Protein 5TF4 (pdb70)

Solvent-accessible surface area: 55048 Å² total; per-residue (Å²): 115,40,41,34,3,89,21,40,33,0,0,0,0,28,5,15,32,84,156,9,34,1,10,0,1,0,66,19,0,26,84,1,38,7,50,0,0,0,4,19,104,25,135,78,43,58,74,89,0,79,79,21,1,74,122,14,90,17,44,40,14,20,73,8,38,12,70,61,75,70,11,10,57,53,3,0,80,51,0,92,95,115,21,50,27,0,22,2,0,0,1,20,32,35,91,17,51,56,83,40,11,52,61,79,0,0,82,2,47,78,82,8,0,41,89,0,0,13,20,0,0,25,0,0,1,15,0,0,88,71,0,5,180,25,16,27,55,28,3,2,0,0,1,18,6,29,10,0,12,51,23,6,1,20,19,15,6,1,18,0,0,0,16,12,0,0,20,4,0,0,48,7,0,0,37,24,0,0,53,89,9,1,4,0,1,0,0,1,8,7,11,22,57,22,99,79,21,76,28,22,21,105,22,79,82,8,44,29,14,4,83,70,11,0,1,2,95,63,41,7,55,15,70,20,0,0,24,1,0,2,0,0,10,1,53,15,0,52,1,0,2,3,6,27,0,23,0,8,0,0,9,10,2,20,7,11,32,29,51,100,15,75,102,75,114,39,39,29,2,182,52,68,77,0,0,0,1,27,5,13,25,81,142,10,31,1,18,0,1,0,71,19,0,30,84,2,35,9,79,3,0,0,4,24,105,22,131,78,45,61,75,91,0,65,64,27,0,120,130,20,194,19,59,44,12,18,74,7,35,15,72,61,62,75,12,2,70,54,3,9,78,53,0,92,192,114,28,45,56,2,46,1,0,0,1,20,34,33,105,11,51,132,127,42,10,50,60,69,0,2,67,12,42,67,78,4,0,44,90,0,0,18,26,0,0,13,0,0,0,5,0,0,58,53,0,15,78,13,1,80,153,12,18,3,1,0,1,18,5,27,8,0,10,46,25,6,0,37,22,14,6,1,14,0,0,0,20,11,0,0,20,5,0,0,41,6,0,0,32,22,0,0,68,92,96,0,15,0,0,0,0,2,8,6,10,21,55,18,96,79,21,70,23,20,18,88,19,172,46,5,37,58,22,4,64,127,5,0,0,2,76,62,41,7,56,16,71,21,0,0,22,0,0,2,0,0,10,2,83,13,0,78,1,0,3,0,6,24,0,26,0,9,0,0,8,9,1,20,5,14,84,21,136,116,40,40,28,2,178,46,75,81,0,0,0,1,26,5,22,39,64,146,9,32,1,11,0,1,0,66,20,1,28,85,1,33,10,75,2,0,0,5,25,108,24,88,94,69,77,74,37,0,84,79,20,2,72,126,18,96,15,50,44,10,18,73,7,33,16,73,64,61,71,10,2,74,55,3,9,91,55,0,86,171,123,25,37,118,3,48,1,0,0,1,22,33,33,103,14,55,59,84,46,11,55,54,71,1,0,65,11,48,71,82,9,0,32,90,0,0,12,19,0,0,13,0,0,0,4,0,0,44,43,0,7,154,7,1,77,109,13,17,4,0,0,1,19,6,31,10,0,10,45,25,11,2,21,16,14,7,0,21,0,0,0,17,11,0,0,18,7,0,0,53,6,0,0,35,27,0,0,67,86,87,0,16,0,0,0,0,2,7,7,12,19,64,22,65,83,18,76,34,24,22,73,27,78,47,6,42,98,26,4,63,132,7,0,0,3,66,60,40,5,57,16,70,20,0,1,22,1,0,2,0,0,9,2,87,12,0,77,2,0,2,1,6,25,0,24,0,10,1,0,10,7,0,21,7,12,69,9,110,113,86,51,36,30,2,182,62,66,82,0,0,0,0,29,5,22,52,102,34,10,33,1,8,0,1,0,63,19,1,30,64,1,37,10,81,3,0,0,4,29,107,24,128,93,70,56,74,36,0,77,80,20,1,75,124,14,92,16,64,46,9,19,74,6,33,14,74,61,60,73,10,2,63,50,3,9,87,59,0,94,93,62,27,42,55,2,48,1,0,0,1,20,35,36,101,13,57,153,84,42,11,52,61,80,1,0,81,3,45,72,75,8,0,30,99,0,0,14,24,0,0,22,1,0,2,4,0,0,91,64,0,12,80,8,1,75,143,15,17,3,0,0,1,18,5,30,9,0,12,52,23,4,0,22,17,14,5,0,15,0,0,0,19,12,0,0,19,4,0,0,48,7,0,0,35,23,0,0,67,88,94,0,15,0,1,0,0,1,8,6,10,21,64,21,69,81,21,74,19,19,21,109,18,203,46,7,34,84,11,4,66,83,12,0,2,1,122,9,33,7,39,15,62,5,0,0,24,1,0,3,0,0,8,2,87,12,0,78,2,0,3,3,6,29,0,24,0,9,1,0,14,8,2,27,8,10,4,48,39,131,17,64,111,42,112,117,140,149,111,96,37,61,4,97,19,57,18,0,0,0,0,26,1,24,30,100,36,12,34,1,10,0,1,0,65,20,1,27,76,1,39,7,63,0,0,0,6,29,104,25,131,78,34,82,75,106,0,44,82,20,2,75,124,17,83,20,58,50,7,20,76,8,37,11,71,63,89,71,10,10,63,52,2,0,74,57,0,57,71,65,28,45,36,0,11,2,0,0,1,23,31,43,105,14,50,83,155,45,55,43,59,155,92,104,91,34,46,143,82,9,66,118,96,0,39,55,18,0,16,118,0,0,48,15,0,4,153,59,0,49,84,12,11,18,28,32,4,3,2,0,1,17,6,29,9,10,21,70,28,77,6,32,24,46,21,1,16,8,62,0,20,45,36,0,19,46,22,0,100,166,17,7,120,97,10,26,68,43,52,1,18,0,1,0,0,2,8,6,12,26,154,45,78,138,115,74,16,18,30,87,6,5,60,82,4,0,59,108,134,104,39,10,57,17,82,62,0,1,89,26,0,12,80,1,10,2,71,106,1,153,112,40,68,15,84,27,63,62,19,11,9,22,11,16,79,27,5,9,12,24,55,141,13,70,79,35,47,120,62,143,89,79,1,180,52,74,85,0,0,0,1,28,5,16,36,106,34,9,32,0,11,0,1,0,73,20,1,30,104,8,42,10,86,0,0,0,5,49,102,25,90,72,51,15,72,95,0,100,70,16,2,74,125,20,87,24,78,47,10,20,70,8,34,14,73,63,68,70,9,2,64,52,2,10,96,50,0,104,97,60,34,47,70,0,17,1,0,0,1,21,34,34,119,10,58,61,85,43,12,52,61,154,92,104,91,34,44,141,85,8,64,117,96,0,40,61,18,0,15,120,0,0,47,4,0,3,148,55,0,38,87,14,3,46,117,15,16,2,0,0,1,19,5,25,9,10,20,72,30,88,4,30,19,15,25,0,14,8,62,0,19,43,33,0,18,46,20,0,113,170,18,9,120,95,12,23,118,85,144,0,26,0,0,0,0,2,8,8,12,21,61,18,65,82,20,74,33,24,24,76,22,195,43,4,31,86,16,4,44,154,21,2,61,108,192,103,31,12,57,16,79,58,0,0,87,24,0,24,81,1,9,2,84,105,1,164,109,39,67,18,84,28,63,61,17,12,8,23,9,16,76,34,8,7,21,68,8,128,44,156

CATH classification: 3.40.50.720

Foldseek 3Di:
DQLQQAPAEAEEEDDQACQALSLLQLQLNLVNHYAYEYEAADPVSVVRVQVSCVVSVHHYQYHDDLVDLVRLLSSVVSCCVPPVAHQEYEAEWFDADLVQLADDLVPDDPVRLVVRLRGLAVSLVSNCVSRVVRYAQQGEYEYEAALLLVPPDHSCRSVNVNRVNRLVVQQVVQVVCVVSLYAGEYEHFADGDDDRCVSRPPSVVSQCQLLQAQQQNHFDGSNQSSVVVSCRRGCVCSVDHSYHHYPTSRNSVDDDGDPPGDDD/DQLLQAPAEEEEEDDQACQALSNLLLVLNLVNHYAYEYEAADDNSCVHVVVSCVVSPHHHQYHDDLVDLVRLVSSLVSCCVVPVAHAEYEAEWFDFDLVQLADDLVPDDPVRLVVRLRGLAVSLVSNVVSNLNRQQQEHEYEYEAALLLVPPDRSCRSSNVNRVNRLVVQQVVQVVCVVSLHAGEYEHFADGDDPRQVSRPPSVVSQCQLLQAQQQNHFDGSNQSSVVVSCRRGCVCSVDHSYHHYPTSRNSPDDDGDD/DQLQQAPAEEEEEDDQACQALSNLQLVLNLVNHYAYEYEAADDVSVVHVVVSCVVSVHYYQYHDDLVDLVRLVRSLVSCCVVPVAHAEYEAEWFDFDLVQLADDLVPDDPVRLVVRLCGLAVSLVSNVVSNLVRALQAHEYEYEAACLLVPPDRSCRSSNVNRVNNLVVQQVVQVVCVVSLHAGEYEHFADGDDDRSVSNPPSVVSQCQLLCAQQQNHFDGSNQSSVVVSCRRGCVCSVDHSYYHYPTSRNSVDDDGDDD/DQQLQAPAEEEEEDDQACQALSLLLLVLNLVNHYAYEYEAADDNSVVHVVVSCVVSVYYYQYHDDLVDLVRLVSSLVSCCVVPVAHAEYEAEWFDFDLVQLADDLVPDDPVRLVVRLRGLAVSLVSNCVSNVSRQQQAHEYEYEAACLLPPPDRSCRSSNVNRVNNLVVQQVVQVVCVVSLYAGEYEHFADGDDPRCVSRPPSVVSQVCLLQAQQQNHFDGSNQSSVVVSCRRGCVCSVDHSYHHYHGSRNSVDDDGDPPGDDDDDDD/DQQLQAPAEEEEEDDQACQALSLLQLVLNLVNHYAYEYEAADPNSCVRVVVSCVVSVHYYQYHDDLVPLVRLLRSLVSCCVVPVAHQEYEAEWFDADLVQLADDLVPDDPVRLVVRLRGLAVSLVSNCVSRVSRYAQLHEYEYEAALLLVPPDRSCRSSNVNRVNNLVVQQVVQVVCVVSLYAGEYEHAADGPDDVPVVSQLQ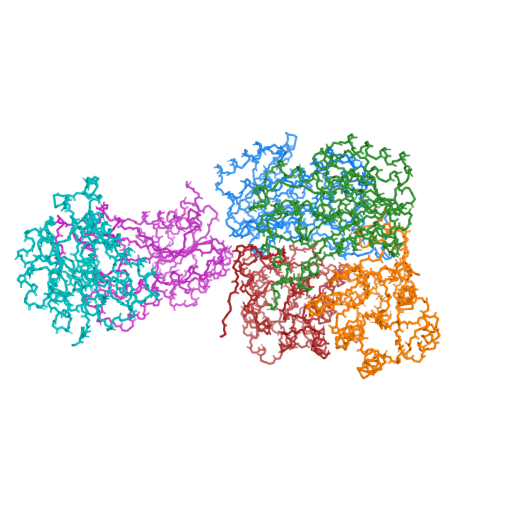LLQAQQQNHFDGSNQSSVVVSCRGGCVCSVDHSYHHYHTSRNSPDDDRDPPRDPDDDDD/DQQAPAEEEEEDDQACQALSLLQLVLNLVVHYAYEYEAADDNSVVHVVVSCVVSVHHHQYHDDLVDLVSLVSSLVSCCVVPVAHAEYEAEWFDFPLVQLADDLVPDDPVRLVVRLRGLAVSLVSNCVSNCSRYLCAHEYEYEAACLLVPPDHSCRSSNVSRVNRLVVQQVVQVVCVVSLYAGEYEHFQDGDDPRCVSRVPSVVSQVVLCCAQQQNHFDGSNQSSVVVSCRGGCVCSVDHSYHHYPTSRRSPDDDGDDDDD

Nearest PDB structures (foldseek):
  5tf4-assembly1_C  TM=9.999E-01  e=3.123E-53  Bartonella henselae
  2pd4-assembly1_D  TM=9.830E-01  e=1.944E-38  Helicobacter pylori
  3k31-assembly1_A  TM=9.680E-01  e=5.821E-39  Anaplasma phagocytophilum str. HZ
  8jfn-assembly1_A-4  TM=9.846E-01  e=1.809E-37  Helicobacter pylori
  8jfm-assembly2_E  TM=9.827E-01  e=1.809E-37  Helicobacter pylori

Structure (mmCIF, N/CA/C/O backbone):
data_5TF4
#
_entry.id   5TF4
#
_cell.length_a   122.440
_cell.length_b   76.860
_cell.length_c   171.600
_cell.angle_alpha   90.000
_cell.angle_beta   107.730
_cell.angle_gamma   90.000
#
_symmetry.space_group_name_H-M   'C 1 2 1'
#
loop_
_entity.id
_entity.type
_entity.pdbx_description
1 polymer 'Enoyl-[acyl-carrier-protein] reductase [NADH]'
2 non-polymer NICOTINAMIDE-ADENINE-DINUCLEOTIDE
3 non-polymer GLYCEROL
4 water water
#
loop_
_atom_site.group_PDB
_atom_site.id
_atom_site.type_symbol
_atom_site.label_atom_id
_atom_site.label_alt_id
_atom_site.label_comp_id
_atom_site.label_asym_id
_atom_site.label_entity_id
_atom_site.label_seq_id
_atom_site.pdbx_PDB_ins_code
_atom_site.Cartn_x
_atom_site.Cartn_y
_atom_site.Cartn_z
_atom_site.occupancy
_atom_site.B_iso_or_equiv
_atom_site.auth_seq_id
_atom_site.auth_comp_id
_atom_site.auth_asym_id
_atom_site.auth_atom_id
_atom_site.pdbx_PDB_model_num
ATOM 1 N N . GLY A 1 6 ? -24.946 24.863 37.902 1.00 64.65 4 GLY A N 1
ATOM 2 C CA . GLY A 1 6 ? -23.955 23.810 38.041 1.00 60.47 4 GLY A CA 1
ATOM 3 C C . GLY A 1 6 ? -22.666 24.073 37.278 1.00 59.86 4 GLY A C 1
ATOM 4 O O . GLY A 1 6 ? -22.641 24.874 36.339 1.00 59.70 4 GLY A O 1
ATOM 5 N N . ASN A 1 7 ? -21.586 23.399 37.679 1.00 54.59 5 ASN A N 1
ATOM 6 C CA . ASN A 1 7 ? -20.288 23.600 37.045 1.00 52.89 5 ASN A CA 1
ATOM 7 C C . ASN A 1 7 ? -20.040 22.662 35.867 1.00 50.68 5 ASN A C 1
ATOM 8 O O . ASN A 1 7 ? -19.011 22.807 35.194 1.00 46.29 5 ASN A O 1
ATOM 13 N N . GLY A 1 8 ? -20.943 21.706 35.617 1.00 45.45 6 GLY A N 1
ATOM 14 C CA . GLY A 1 8 ? -20.864 20.834 34.455 1.00 37.75 6 GLY A CA 1
ATOM 15 C C . GLY A 1 8 ? -19.662 19.917 34.414 1.00 31.46 6 GLY A C 1
ATOM 16 O O . GLY A 1 8 ? -19.360 19.353 33.358 1.00 31.22 6 GLY A O 1
ATOM 17 N N . LEU A 1 9 ? -18.971 19.734 35.544 1.00 30.66 7 LEU A N 1
ATOM 18 C CA . LEU A 1 9 ? -17.713 18.992 35.538 1.00 30.63 7 LEU A CA 1
ATOM 19 C C . LEU A 1 9 ? -17.892 17.509 35.226 1.00 31.48 7 LEU A C 1
ATOM 20 O O . LEU A 1 9 ? -16.928 16.864 34.797 1.00 32.96 7 LEU A O 1
ATOM 25 N N . LEU A 1 10 ? -19.083 16.949 35.442 1.00 27.06 8 LEU A N 1
ATOM 26 C CA . LEU A 1 10 ? -19.357 15.561 35.084 1.00 27.25 8 LEU A CA 1
ATOM 27 C C . LEU A 1 10 ? -20.504 15.460 34.081 1.00 26.52 8 LEU A C 1
ATOM 28 O O . LEU A 1 10 ? -21.282 14.500 34.110 1.00 29.84 8 LEU A O 1
ATOM 33 N N . TYR A 1 11 ? -20.616 16.427 33.173 1.00 27.13 9 TYR A N 1
ATOM 34 C CA . TYR A 1 11 ? -21.712 16.393 32.205 1.00 29.69 9 TYR A CA 1
ATOM 35 C C . TYR A 1 11 ? -21.705 15.088 31.418 1.00 34.89 9 TYR A C 1
ATOM 36 O O . TYR A 1 11 ? -20.655 14.625 30.966 1.00 25.87 9 TYR A O 1
ATOM 45 N N . GLY A 1 12 ? -22.888 14.498 31.248 1.00 26.66 10 GLY A N 1
ATOM 46 C CA . GLY A 1 12 ? -23.023 13.269 30.486 1.00 35.20 10 GLY A CA 1
ATOM 47 C C . GLY A 1 12 ? -22.301 12.051 31.038 1.00 35.05 10 GLY A C 1
ATOM 48 O O . GLY A 1 12 ? -22.257 11.012 30.372 1.00 38.85 10 GLY A O 1
ATOM 49 N N . LYS A 1 13 ? -21.738 12.147 32.241 1.00 30.96 11 LYS A N 1
ATOM 50 C CA . LYS A 1 13 ? -21.021 11.031 32.843 1.00 27.21 11 LYS A CA 1
ATOM 51 C C . LYS A 1 13 ? -21.979 10.170 33.656 1.00 30.70 11 LYS A C 1
ATOM 52 O O . LYS A 1 13 ? -22.997 10.651 34.164 1.00 32.13 11 LYS A O 1
ATOM 58 N N . ARG A 1 14 ? -21.644 8.882 33.765 1.00 28.06 12 ARG A N 1
ATOM 59 C CA . ARG A 1 14 ? -22.457 7.904 34.487 1.00 26.79 12 ARG A CA 1
ATOM 60 C C . ARG A 1 14 ? -21.558 7.122 35.441 1.00 29.07 12 ARG A C 1
ATOM 61 O O . ARG A 1 14 ? -20.549 6.545 35.021 1.00 28.70 12 ARG A O 1
ATOM 69 N N . GLY A 1 15 ? -21.913 7.102 36.722 1.00 25.90 13 GLY A N 1
ATOM 70 C CA . GLY A 1 15 ? -21.043 6.515 37.718 1.00 26.37 13 GLY A CA 1
ATOM 71 C C . GLY A 1 15 ? -21.804 5.709 38.752 1.00 28.83 13 GLY A C 1
ATOM 72 O O . GLY A 1 15 ? -23.008 5.883 38.955 1.00 27.07 13 GLY A O 1
ATOM 73 N N . LEU A 1 16 ? -21.051 4.858 39.449 1.00 28.25 14 LEU A N 1
ATOM 74 C CA . LEU A 1 16 ? -21.598 3.900 40.402 1.00 21.75 14 LEU A CA 1
ATOM 75 C C . LEU A 1 16 ? -21.034 4.188 41.789 1.00 27.89 14 LEU A C 1
ATOM 76 O O . LEU A 1 16 ? -19.812 4.277 41.957 1.00 23.89 14 LEU A O 1
ATOM 81 N N . ILE A 1 17 ? -21.916 4.323 42.777 1.00 25.72 15 ILE A N 1
ATOM 82 C CA . ILE A 1 17 ? -21.527 4.654 44.148 1.00 26.49 15 ILE A CA 1
ATOM 83 C C . ILE A 1 17 ? -21.937 3.508 45.059 1.00 24.74 15 ILE A C 1
ATOM 84 O O . ILE A 1 17 ? -23.119 3.164 45.129 1.00 25.29 15 ILE A O 1
ATOM 89 N N . LEU A 1 18 ? -20.970 2.908 45.752 1.00 22.88 16 LEU A N 1
ATOM 90 C CA . LEU A 1 18 ? -21.269 1.885 46.749 1.00 22.37 16 LEU A CA 1
ATOM 91 C C . LEU A 1 18 ? -20.898 2.398 48.133 1.00 27.68 16 LEU A C 1
ATOM 92 O O . LEU A 1 18 ? -19.777 2.872 48.338 1.00 26.67 16 LEU A O 1
ATOM 97 N N . GLY A 1 19 ? -21.831 2.291 49.078 1.00 26.88 17 GLY A N 1
ATOM 98 C CA . GLY A 1 19 ? -21.551 2.691 50.444 1.00 26.25 17 GLY A CA 1
ATOM 99 C C . GLY A 1 19 ? -22.458 3.776 50.961 1.00 27.90 17 GLY A C 1
ATOM 100 O O . GLY A 1 19 ? -22.234 4.292 52.063 1.00 28.43 17 GLY A O 1
ATOM 101 N N . LEU A 1 20 ? -23.480 4.156 50.185 1.00 24.96 18 LEU A N 1
ATOM 102 C CA . LEU A 1 20 ? -24.477 5.086 50.701 1.00 30.06 18 LEU A CA 1
ATOM 103 C C . LEU A 1 20 ? -25.291 4.396 51.785 1.00 33.61 18 LEU A C 1
ATOM 104 O O . LEU A 1 20 ? -25.885 3.340 51.545 1.00 36.14 18 LEU A O 1
ATOM 109 N N . ALA A 1 21 ? -25.302 4.972 52.982 1.00 28.23 19 ALA A N 1
ATOM 110 C CA . ALA A 1 21 ? -26.078 4.419 54.084 1.00 32.25 19 ALA A CA 1
ATOM 111 C C . ALA A 1 21 ? -27.197 5.334 54.552 1.00 35.74 19 ALA A C 1
ATOM 112 O O . ALA A 1 21 ? -28.317 4.863 54.775 1.00 36.58 19 ALA A O 1
ATOM 114 N N . ASN A 1 22 ? -26.924 6.627 54.715 1.00 32.63 20 ASN A N 1
ATOM 115 C CA . ASN A 1 22 ? -27.928 7.613 55.114 1.00 33.00 20 ASN A CA 1
ATOM 116 C C . ASN A 1 22 ? -27.443 8.977 54.635 1.00 29.51 20 ASN A C 1
ATOM 117 O O . ASN A 1 22 ? -26.436 9.077 53.926 1.00 30.10 20 ASN A O 1
ATOM 122 N N . ASN A 1 23 ? -28.148 10.036 55.025 1.00 30.00 21 ASN A N 1
ATOM 123 C CA . ASN A 1 23 ? -27.780 11.374 54.568 1.00 37.93 21 ASN A CA 1
ATOM 124 C C . ASN A 1 23 ? -26.604 11.981 55.349 1.00 36.63 21 ASN A C 1
ATOM 125 O O . ASN A 1 23 ? -26.309 13.167 55.164 1.00 30.32 21 ASN A O 1
ATOM 130 N N . ARG A 1 24 ? -25.937 11.209 56.212 1.00 38.08 22 ARG A N 1
ATOM 131 C CA . ARG A 1 24 ? -24.684 11.627 56.836 1.00 31.96 22 ARG A CA 1
ATOM 132 C C . ARG A 1 24 ? -23.462 10.956 56.222 1.00 33.24 22 ARG A C 1
ATOM 133 O O . ARG A 1 24 ? -22.338 11.332 56.572 1.00 34.26 22 ARG A O 1
ATOM 141 N N . SER A 1 25 ? -23.664 9.975 55.335 1.00 30.53 23 SER A N 1
ATOM 142 C CA . SER A 1 25 ? -22.588 9.216 54.691 1.00 28.18 23 SER A CA 1
ATOM 143 C C . SER A 1 25 ? -21.647 10.121 53.901 1.00 31.24 23 SER A C 1
ATOM 144 O O . SER A 1 25 ? -22.079 11.070 53.241 1.00 34.67 23 SER A O 1
ATOM 147 N N . ILE A 1 26 ? -20.345 9.818 53.944 1.00 28.34 24 ILE A N 1
ATOM 148 C CA . ILE A 1 26 ? -19.433 10.476 53.010 1.00 24.65 24 ILE A CA 1
ATOM 149 C C . ILE A 1 26 ? -19.917 10.261 51.581 1.00 25.38 24 ILE A C 1
ATOM 150 O O . ILE A 1 26 ? -19.862 11.170 50.738 1.00 23.59 24 ILE A O 1
ATOM 155 N N . ALA A 1 27 ? -20.427 9.061 51.299 1.00 24.26 25 ALA A N 1
ATOM 156 C CA . ALA A 1 27 ? -20.995 8.769 49.989 1.00 28.79 25 ALA A CA 1
ATOM 157 C C . ALA A 1 27 ? -22.128 9.727 49.621 1.00 28.96 25 ALA A C 1
ATOM 158 O O . ALA A 1 27 ? -22.310 10.033 48.437 1.00 26.06 25 ALA A O 1
ATOM 160 N N . TRP A 1 28 ? -22.902 10.211 50.601 1.00 28.63 26 TRP A N 1
ATOM 161 C CA . TRP A 1 28 ? -23.964 11.158 50.261 1.00 27.63 26 TRP A CA 1
ATOM 162 C C . TRP A 1 28 ? -23.382 12.509 49.857 1.00 30.95 26 TRP A C 1
ATOM 163 O O . TRP A 1 28 ? -23.836 13.115 48.880 1.00 29.07 26 TRP A O 1
ATOM 174 N N . GLY A 1 29 ? -22.358 12.986 50.572 1.00 22.06 27 GLY A N 1
ATOM 175 C CA . GLY A 1 29 ? -21.672 14.195 50.130 1.00 21.40 27 GLY A CA 1
ATOM 176 C C . GLY A 1 29 ? -21.178 14.097 48.696 1.00 28.94 27 GLY A C 1
ATOM 177 O O . GLY A 1 29 ? -21.338 15.033 47.905 1.00 27.69 27 GLY A O 1
ATOM 178 N N . ILE A 1 30 ? -20.585 12.952 48.340 1.00 24.60 28 ILE A N 1
ATOM 179 C CA . ILE A 1 30 ? -20.066 12.747 46.993 1.00 25.97 28 ILE A CA 1
ATOM 180 C C . ILE A 1 30 ? -21.207 12.721 45.983 1.00 23.65 28 ILE A C 1
ATOM 181 O O . ILE A 1 30 ? -21.109 13.311 44.899 1.00 23.97 28 ILE A O 1
ATOM 186 N N . ALA A 1 31 ? -22.305 12.042 46.323 1.00 20.12 29 ALA A N 1
ATOM 187 C CA . ALA A 1 31 ? -23.440 11.930 45.410 1.00 24.21 29 ALA A CA 1
ATOM 188 C C . ALA A 1 31 ? -24.037 13.294 45.091 1.00 29.11 29 ALA A C 1
ATOM 189 O O . ALA A 1 31 ? -24.313 13.601 43.923 1.00 27.94 29 ALA A O 1
ATOM 191 N N . LYS A 1 32 ? -24.250 14.131 46.115 1.00 24.78 30 LYS A N 1
ATOM 192 C CA . LYS A 1 32 ? -24.849 15.448 45.881 1.00 28.89 30 LYS A CA 1
ATOM 193 C C . LYS A 1 32 ? -23.979 16.278 44.946 1.00 25.00 30 LYS A C 1
ATOM 194 O O . LYS A 1 32 ? -24.463 16.879 43.980 1.00 27.44 30 LYS A O 1
ATOM 200 N N . THR A 1 33 ? -22.681 16.306 45.218 1.00 20.49 31 THR A N 1
ATOM 201 C CA . THR A 1 33 ? -21.758 17.098 44.421 1.00 28.96 31 THR A CA 1
ATOM 202 C C . THR A 1 33 ? -21.681 16.580 42.992 1.00 28.56 31 THR A C 1
ATOM 203 O O . THR A 1 33 ? -21.761 17.352 42.030 1.00 30.37 31 THR A O 1
ATOM 207 N N . ALA A 1 34 ? -21.494 15.271 42.837 1.00 23.75 32 ALA A N 1
ATOM 208 C CA . ALA A 1 34 ? -21.330 14.709 41.505 1.00 27.42 32 ALA A CA 1
ATOM 209 C C . ALA A 1 34 ? -22.586 14.912 40.683 1.00 24.02 32 ALA A C 1
ATOM 210 O O . ALA A 1 34 ? -22.512 15.229 39.490 1.00 26.24 32 ALA A O 1
ATOM 212 N N . SER A 1 35 ? -23.752 14.756 41.314 1.00 24.19 33 SER A N 1
ATOM 213 C CA . SER A 1 35 ? -25.016 14.947 40.612 1.00 31.12 33 SER A CA 1
ATOM 214 C C . SER A 1 35 ? -25.196 16.398 40.169 1.00 30.99 33 SER A C 1
ATOM 215 O O . SER A 1 35 ? -25.607 16.655 39.031 1.00 26.07 33 SER A O 1
ATOM 218 N N . SER A 1 36 ? -24.880 17.358 41.047 1.00 26.69 34 SER A N 1
ATOM 219 C CA . SER A 1 36 ? -24.959 18.767 40.667 1.00 27.69 34 SER A CA 1
ATOM 220 C C . SER A 1 36 ? -24.023 19.077 39.515 1.00 29.49 34 SER A C 1
ATOM 221 O O . SER A 1 36 ? -24.294 19.989 38.726 1.00 27.12 34 SER A O 1
ATOM 224 N N . ALA A 1 37 ? -22.911 18.347 39.419 1.00 22.00 35 ALA A N 1
ATOM 225 C CA . ALA A 1 37 ? -21.944 18.523 38.345 1.00 26.35 35 ALA A CA 1
ATOM 226 C C . ALA A 1 37 ? -22.388 17.865 37.046 1.00 27.23 35 ALA A C 1
ATOM 227 O O . ALA A 1 37 ? -21.686 17.998 36.037 1.00 29.84 35 ALA A O 1
ATOM 229 N N . GLY A 1 38 ? -23.512 17.154 37.052 1.00 23.45 36 GLY A N 1
ATOM 230 C CA . GLY A 1 38 ? -24.089 16.576 35.843 1.00 29.71 36 GLY A CA 1
ATOM 231 C C . GLY A 1 38 ? -24.131 15.057 35.795 1.00 29.93 36 GLY A C 1
ATOM 232 O O . GLY A 1 38 ? -24.706 14.509 34.846 1.00 30.49 36 GLY A O 1
ATOM 233 N N . ALA A 1 39 ? -23.571 14.331 36.763 1.00 22.53 37 ALA A N 1
ATOM 234 C CA . ALA A 1 39 ? -23.476 12.880 36.660 1.00 21.64 37 ALA A CA 1
ATOM 235 C C . ALA A 1 39 ? -24.818 12.205 36.906 1.00 27.03 37 ALA A C 1
ATOM 236 O O . ALA A 1 39 ? -25.607 12.640 37.748 1.00 31.36 37 ALA A O 1
ATOM 238 N N . GLU A 1 40 ? -25.070 11.127 36.166 1.00 26.72 38 GLU A N 1
ATOM 239 C CA . GLU A 1 40 ? -26.142 10.191 36.478 1.00 32.51 38 GLU A CA 1
ATOM 240 C C . GLU A 1 40 ? -25.565 9.082 37.346 1.00 32.07 38 GLU A C 1
ATOM 241 O O . GLU A 1 40 ? -24.537 8.495 37.001 1.00 31.18 38 GLU A O 1
ATOM 247 N N . LEU A 1 41 ? -26.218 8.793 38.469 1.00 29.68 39 LEU A N 1
ATOM 248 C CA . LEU A 1 41 ? -25.629 7.962 39.516 1.00 27.41 39 LEU A CA 1
ATOM 249 C C . LEU A 1 41 ? -26.446 6.695 39.737 1.00 28.85 39 LEU A C 1
ATOM 250 O O . LEU A 1 41 ? -27.676 6.753 39.829 1.00 34.74 39 LEU A O 1
ATOM 255 N N . ALA A 1 42 ? -25.761 5.556 39.809 1.00 27.86 40 ALA A N 1
ATOM 256 C CA . ALA A 1 42 ? -26.339 4.300 40.273 1.00 24.71 40 ALA A CA 1
ATOM 257 C C . ALA A 1 42 ? -25.834 4.012 41.686 1.00 29.12 40 ALA A C 1
ATOM 258 O O . ALA A 1 42 ? -24.654 4.220 41.985 1.00 32.64 40 ALA A O 1
ATOM 260 N N . PHE A 1 43 ? -26.729 3.543 42.555 1.00 26.45 41 PHE A N 1
ATOM 261 C CA . PHE A 1 43 ? -26.406 3.233 43.944 1.00 33.56 41 PHE A CA 1
ATOM 262 C C . PHE A 1 43 ? -26.684 1.769 44.259 1.00 33.45 41 PHE A C 1
ATOM 263 O O . PHE A 1 43 ? -27.711 1.224 43.850 1.00 30.52 41 PHE A O 1
ATOM 271 N N . THR A 1 44 ? -25.791 1.143 45.017 1.00 30.84 42 THR A N 1
ATOM 272 C CA . THR A 1 44 ? -26.103 -0.131 45.650 1.00 28.97 42 THR A CA 1
ATOM 273 C C . THR A 1 44 ? -26.526 0.104 47.102 1.00 32.52 42 THR A C 1
ATOM 274 O O . THR A 1 44 ? -26.438 1.217 47.632 1.00 26.41 42 THR A O 1
ATOM 278 N N . TYR A 1 45 ? -27.000 -0.965 47.743 1.00 29.23 43 TYR A N 1
ATOM 279 C CA . TYR A 1 45 ? -27.378 -0.930 49.150 1.00 32.90 43 TYR A CA 1
ATOM 280 C C . TYR A 1 45 ? -27.039 -2.277 49.771 1.00 36.38 43 TYR A C 1
ATOM 281 O O . TYR A 1 45 ? -27.009 -3.297 49.079 1.00 32.50 43 TYR A O 1
ATOM 290 N N . GLN A 1 46 ? -26.758 -2.272 51.075 1.00 40.53 44 GLN A N 1
ATOM 291 C CA . GLN A 1 46 ? -26.312 -3.472 51.787 1.00 37.02 44 GLN A CA 1
ATOM 292 C C . GLN A 1 46 ? -27.459 -3.975 52.663 1.00 43.45 44 GLN A C 1
ATOM 293 O O . GLN A 1 46 ? -27.587 -3.583 53.821 1.00 48.04 44 GLN A O 1
ATOM 299 N N . GLY A 1 47 ? -28.283 -4.856 52.117 1.00 47.91 45 GLY A N 1
ATOM 300 C CA . GLY A 1 47 ? -29.345 -5.421 52.946 1.00 45.60 45 GLY A CA 1
ATOM 301 C C . GLY A 1 47 ? -30.606 -4.579 52.938 1.00 46.64 45 GLY A C 1
ATOM 302 O O . GLY A 1 47 ? -30.577 -3.361 52.768 1.00 44.80 45 GLY A O 1
ATOM 303 N N . GLU A 1 48 ? -31.743 -5.251 53.162 1.00 61.61 46 GLU A N 1
ATOM 304 C CA . GLU A 1 48 ? -33.045 -4.645 52.880 1.00 61.19 46 GLU A CA 1
ATOM 305 C C . GLU A 1 48 ? -33.288 -3.392 53.708 1.00 61.15 46 GLU A C 1
ATOM 306 O O . GLU A 1 48 ? -33.983 -2.476 53.253 1.00 65.68 46 GLU A O 1
ATOM 312 N N . ALA A 1 49 ? -32.732 -3.329 54.918 1.00 61.45 47 ALA A N 1
ATOM 313 C CA . ALA A 1 49 ? -32.895 -2.140 55.750 1.00 67.08 47 ALA A CA 1
ATOM 314 C C . ALA A 1 49 ? -32.329 -0.906 55.059 1.00 73.47 47 ALA A C 1
ATOM 315 O O . ALA A 1 49 ? -33.028 0.099 54.877 1.00 82.45 47 ALA A O 1
ATOM 317 N N . MET A 1 50 ? -31.055 -0.972 54.659 1.00 66.34 48 MET A N 1
ATOM 318 C CA . MET A 1 50 ? -30.420 0.150 53.975 1.00 58.26 48 MET A CA 1
ATOM 319 C C . MET A 1 50 ? -31.248 0.630 52.792 1.00 53.75 48 MET A C 1
ATOM 320 O O . MET A 1 50 ? -31.200 1.815 52.442 1.00 49.33 48 MET A O 1
ATOM 325 N N . LYS A 1 51 ? -32.046 -0.264 52.192 1.00 51.59 49 LYS A N 1
ATOM 326 C CA . LYS A 1 51 ? -32.711 0.059 50.933 1.00 47.77 49 LYS A CA 1
ATOM 327 C C . LYS A 1 51 ? -33.702 1.203 51.103 1.00 44.48 49 LYS A C 1
ATOM 328 O O . LYS A 1 51 ? -33.734 2.137 50.292 1.00 43.05 49 LYS A O 1
ATOM 334 N N . LYS A 1 52 ? -34.522 1.150 52.152 1.00 51.57 50 LYS A N 1
ATOM 335 C CA . LYS A 1 52 ? -35.524 2.190 52.348 1.00 56.37 50 LYS A CA 1
ATOM 336 C C . LYS A 1 52 ? -34.890 3.547 52.604 1.00 52.12 50 LYS A C 1
ATOM 337 O O . LYS A 1 52 ? -35.524 4.575 52.350 1.00 53.87 50 LYS A O 1
ATOM 339 N N . ARG A 1 53 ? -33.650 3.578 53.090 1.00 50.75 51 ARG A N 1
ATOM 340 C CA . ARG A 1 53 ? -32.969 4.854 53.268 1.00 47.16 51 ARG A CA 1
ATOM 341 C C . ARG A 1 53 ? -32.281 5.316 51.990 1.00 41.56 51 ARG A C 1
ATOM 342 O O . ARG A 1 53 ? -32.222 6.521 51.727 1.00 38.49 51 ARG A O 1
ATOM 350 N N . VAL A 1 54 ? -31.780 4.382 51.179 1.00 38.19 52 VAL A N 1
ATOM 351 C CA . VAL A 1 54 ? -31.062 4.761 49.963 1.00 35.68 52 VAL A CA 1
ATOM 352 C C . VAL A 1 54 ? -32.031 5.244 48.887 1.00 36.45 52 VAL A C 1
ATOM 353 O O . VAL A 1 54 ? -31.742 6.206 48.160 1.00 35.07 52 VAL A O 1
ATOM 357 N N . GLU A 1 55 ? -33.202 4.606 48.781 1.00 39.08 53 GLU A N 1
ATOM 358 C CA . GLU A 1 55 ? -34.127 4.918 47.688 1.00 40.61 53 GLU A CA 1
ATOM 359 C C . GLU A 1 55 ? -34.527 6.388 47.626 1.00 40.37 53 GLU A C 1
ATOM 360 O O . GLU A 1 55 ? -34.378 6.995 46.550 1.00 42.87 53 GLU A O 1
ATOM 366 N N . PRO A 1 56 ? -35.026 7.020 48.693 1.00 43.14 54 PRO A N 1
ATOM 367 C CA . PRO A 1 56 ? -35.358 8.446 48.574 1.00 41.74 54 PRO A CA 1
ATOM 368 C C . PRO A 1 56 ? -34.138 9.325 48.361 1.00 45.38 54 PRO A C 1
ATOM 369 O O . PRO A 1 56 ? -34.263 10.393 47.750 1.00 38.41 54 PRO A O 1
ATOM 373 N N . LEU A 1 57 ? -32.960 8.921 48.846 1.00 36.66 55 LEU A N 1
ATOM 374 C CA . LEU A 1 57 ? -31.768 9.712 48.569 1.00 36.72 55 LEU A CA 1
ATOM 375 C C . LEU A 1 57 ? -31.383 9.600 47.103 1.00 37.41 55 LEU A C 1
ATOM 376 O O . LEU A 1 57 ? -31.023 10.598 46.471 1.00 36.91 55 LEU A O 1
ATOM 381 N N . ALA A 1 58 ? -31.461 8.391 46.545 1.00 34.38 56 ALA A N 1
ATOM 382 C CA . ALA A 1 58 ? -31.181 8.222 45.127 1.00 39.64 56 ALA A CA 1
ATOM 383 C C . ALA A 1 58 ? -32.171 9.013 44.276 1.00 42.03 56 ALA A C 1
ATOM 384 O O . ALA A 1 58 ? -31.778 9.655 43.295 1.00 42.48 56 ALA A O 1
ATOM 386 N N . GLU A 1 59 ? -33.456 9.003 44.646 1.00 43.69 57 GLU A N 1
ATOM 387 C CA . GLU A 1 59 ? -34.432 9.807 43.914 1.00 48.20 57 GLU A CA 1
ATOM 388 C C . GLU A 1 59 ? -34.094 11.294 43.981 1.00 47.31 57 GLU A C 1
ATOM 389 O O . GLU A 1 59 ? -34.293 12.018 42.999 1.00 38.25 57 GLU A O 1
ATOM 391 N N . GLU A 1 60 ? -33.543 11.755 45.109 1.00 38.28 58 GLU A N 1
ATOM 392 C CA . GLU A 1 60 ? -33.252 13.176 45.295 1.00 43.53 58 GLU A CA 1
ATOM 393 C C . GLU A 1 60 ? -32.168 13.685 44.342 1.00 39.79 58 GLU A C 1
ATOM 394 O O . GLU A 1 60 ? -32.151 14.878 44.013 1.00 38.40 58 GLU A O 1
ATOM 400 N N . VAL A 1 61 ? -31.255 12.828 43.896 1.00 32.45 59 VAL A N 1
ATOM 401 C CA . VAL A 1 61 ? -30.214 13.252 42.966 1.00 39.36 59 VAL A CA 1
ATOM 402 C C . VAL A 1 61 ? -30.539 12.832 41.531 1.00 41.05 59 VAL A C 1
ATOM 403 O O . VAL A 1 61 ? -29.665 12.864 40.664 1.00 41.97 59 VAL A O 1
ATOM 407 N N . LYS A 1 62 ? -31.787 12.450 41.265 1.00 45.26 60 LYS A N 1
ATOM 408 C CA . LYS A 1 62 ? -32.214 11.971 39.950 1.00 53.14 60 LYS A CA 1
ATOM 409 C C . LYS A 1 62 ? -31.349 10.802 39.469 1.00 55.20 60 LYS A C 1
ATOM 410 O O . LYS A 1 62 ? -31.156 10.607 38.266 1.00 52.10 60 LYS A O 1
ATOM 412 N N . GLY A 1 63 ? -30.803 10.032 40.409 1.00 48.85 61 GLY A N 1
ATOM 413 C CA . GLY A 1 63 ? -30.148 8.775 40.119 1.00 42.83 61 GLY A CA 1
ATOM 414 C C . GLY A 1 63 ? -31.105 7.615 40.281 1.00 39.33 61 GLY A C 1
ATOM 415 O O . GLY A 1 63 ? -32.328 7.784 40.288 1.00 41.44 61 GLY A O 1
ATOM 416 N N . PHE A 1 64 ? -30.546 6.415 40.424 1.00 32.92 62 PHE A N 1
ATOM 417 C CA . PHE A 1 64 ? -31.390 5.241 40.597 1.00 34.90 62 PHE A CA 1
ATOM 418 C C . PHE A 1 64 ? -30.659 4.191 41.424 1.00 40.62 62 PHE A C 1
ATOM 419 O O . PHE A 1 64 ? -29.443 4.258 41.636 1.00 33.65 62 PHE A O 1
ATOM 427 N N . VAL A 1 65 ? -31.426 3.217 41.903 1.00 38.66 63 VAL A N 1
ATOM 428 C CA . VAL A 1 65 ? -30.925 2.171 42.787 1.00 37.17 63 VAL A CA 1
ATOM 429 C C . VAL A 1 65 ? -30.636 0.945 41.935 1.00 32.52 63 VAL A C 1
ATOM 430 O O . VAL A 1 65 ? -31.559 0.347 41.382 1.00 36.98 63 VAL A O 1
ATOM 434 N N . CYS A 1 66 ? -29.365 0.545 41.829 1.00 33.72 64 CYS A N 1
ATOM 435 C CA A CYS A 1 66 ? -29.102 -0.556 40.912 0.61 41.31 64 CYS A CA 1
ATOM 436 C CA B CYS A 1 66 ? -28.962 -0.553 40.949 0.39 40.55 64 CYS A CA 1
ATOM 437 C C . CYS A 1 66 ? -29.202 -1.933 41.563 1.00 40.14 64 CYS A C 1
ATOM 438 O O . CYS A 1 66 ? -29.357 -2.917 40.835 1.00 49.21 64 CYS A O 1
ATOM 443 N N . GLY A 1 67 ? -29.189 -2.045 42.879 1.00 34.62 65 GLY A N 1
ATOM 444 C CA . GLY A 1 67 ? -29.488 -3.328 43.489 1.00 33.10 65 GLY A CA 1
ATOM 445 C C . GLY A 1 67 ? -28.756 -3.535 44.801 1.00 38.57 65 GLY A C 1
ATOM 446 O O . GLY A 1 67 ? -27.986 -2.694 45.257 1.00 35.80 65 GLY A O 1
ATOM 447 N N . HIS A 1 68 ? -29.040 -4.687 45.409 1.00 34.37 66 HIS A N 1
ATOM 448 C CA . HIS A 1 68 ? -28.356 -5.100 46.627 1.00 40.44 66 HIS A CA 1
ATOM 449 C C . HIS A 1 68 ? -26.917 -5.499 46.321 1.00 38.24 66 HIS A C 1
ATOM 450 O O . HIS A 1 68 ? -26.631 -6.150 45.314 1.00 38.78 66 HIS A O 1
ATOM 457 N N . CYS A 1 69 ? -25.994 -5.093 47.188 1.00 34.47 67 CYS A N 1
ATOM 458 C CA . CYS A 1 69 ? -24.630 -5.581 47.067 1.00 33.33 67 CYS A CA 1
ATOM 459 C C . CYS A 1 69 ? -24.024 -5.723 48.452 1.00 37.55 67 CYS A C 1
ATOM 460 O O . CYS A 1 69 ? -23.863 -4.725 49.158 1.00 37.17 67 CYS A O 1
ATOM 463 N N . ASP A 1 70 ? -23.683 -6.953 48.827 1.00 40.05 68 ASP A N 1
ATOM 464 C CA . ASP A 1 70 ? -22.773 -7.216 49.936 1.00 40.10 68 ASP A CA 1
ATOM 465 C C . ASP A 1 70 ? -21.467 -7.720 49.330 1.00 37.87 68 ASP A C 1
ATOM 466 O O . ASP A 1 70 ? -21.463 -8.727 48.615 1.00 38.68 68 ASP A O 1
ATOM 471 N N . VAL A 1 71 ? -20.363 -7.015 49.599 1.00 38.28 69 VAL A N 1
ATOM 472 C CA . VAL A 1 71 ? -19.121 -7.293 48.876 1.00 41.19 69 VAL A CA 1
ATOM 473 C C . VAL A 1 71 ? -18.472 -8.605 49.285 1.00 34.83 69 VAL A C 1
ATOM 474 O O . VAL A 1 71 ? -17.493 -9.016 48.659 1.00 35.61 69 VAL A O 1
ATOM 478 N N . SER A 1 72 ? -18.991 -9.285 50.298 1.00 32.31 70 SER A N 1
ATOM 479 C CA . SER A 1 72 ? -18.561 -10.656 50.544 1.00 38.44 70 SER A CA 1
ATOM 480 C C . SER A 1 72 ? -19.298 -11.657 49.659 1.00 39.68 70 SER A C 1
ATOM 481 O O . SER A 1 72 ? -18.988 -12.852 49.706 1.00 38.23 70 SER A O 1
ATOM 484 N N . ASP A 1 73 ? -20.254 -11.191 48.857 1.00 33.76 71 ASP A N 1
ATOM 485 C CA . ASP A 1 73 ? -21.120 -12.038 48.038 1.00 38.56 71 ASP A CA 1
ATOM 486 C C . ASP A 1 73 ? -20.761 -11.763 46.583 1.00 40.57 71 ASP A C 1
ATOM 487 O O . ASP A 1 73 ? -21.216 -10.775 45.997 1.00 36.69 71 ASP A O 1
ATOM 492 N N . SER A 1 74 ? -19.935 -12.644 46.013 1.00 44.85 72 SER A N 1
ATOM 493 C CA . SER A 1 74 ? -19.477 -12.471 44.639 1.00 46.04 72 SER A CA 1
ATOM 494 C C . SER A 1 74 ? -20.651 -12.413 43.666 1.00 45.85 72 SER A C 1
ATOM 495 O O . SER A 1 74 ? -20.613 -11.671 42.676 1.00 45.40 72 SER A O 1
ATOM 498 N N . ALA A 1 75 ? -21.706 -13.187 43.936 1.00 44.46 73 ALA A N 1
ATOM 499 C CA . ALA A 1 75 ? -22.868 -13.199 43.054 1.00 43.44 73 ALA A CA 1
ATOM 500 C C . ALA A 1 75 ? -23.564 -11.847 43.050 1.00 41.92 73 ALA A C 1
ATOM 501 O O . ALA A 1 75 ? -24.068 -11.404 42.010 1.00 39.56 73 ALA A O 1
ATOM 503 N N . SER A 1 76 ? -23.607 -11.175 44.204 1.00 41.49 74 SER A N 1
ATOM 504 C CA . SER A 1 76 ? -24.241 -9.865 44.251 1.00 38.18 74 SER A CA 1
ATOM 505 C C . SER A 1 76 ? -23.396 -8.813 43.541 1.00 34.43 74 SER A C 1
ATOM 506 O O . SER A 1 76 ? -23.950 -7.877 42.955 1.00 36.87 74 SER A O 1
ATOM 509 N N . ILE A 1 77 ? -22.066 -8.951 43.566 1.00 37.00 75 ILE A N 1
ATOM 510 C CA . ILE A 1 77 ? -21.216 -8.061 42.774 1.00 32.41 75 ILE A CA 1
ATOM 511 C C . ILE A 1 77 ? -21.499 -8.260 41.287 1.00 35.79 75 ILE A C 1
ATOM 512 O O . ILE A 1 77 ? -21.729 -7.298 40.542 1.00 34.47 75 ILE A O 1
ATOM 517 N N . ASP A 1 78 ? -21.500 -9.520 40.843 1.00 37.43 76 ASP A N 1
ATOM 518 C CA A ASP A 1 78 ? -21.760 -9.821 39.437 0.47 38.37 76 ASP A CA 1
ATOM 519 C CA B ASP A 1 78 ? -21.750 -9.806 39.434 0.53 38.39 76 ASP A CA 1
ATOM 520 C C . ASP A 1 78 ? -23.099 -9.260 38.989 1.00 40.10 76 ASP A C 1
ATOM 521 O O . ASP A 1 78 ? -23.210 -8.690 37.894 1.00 39.97 76 ASP A O 1
ATOM 530 N N . ALA A 1 79 ? -24.136 -9.419 39.825 1.00 38.83 77 ALA A N 1
ATOM 531 C CA . ALA A 1 79 ? -25.474 -8.966 39.446 1.00 42.92 77 ALA A CA 1
ATOM 532 C C . ALA A 1 79 ? -25.518 -7.453 39.244 1.00 43.97 77 ALA A C 1
ATOM 533 O O . ALA A 1 79 ? -26.128 -6.963 38.282 1.00 43.10 77 ALA A O 1
ATOM 535 N N . VAL A 1 80 ? -24.875 -6.703 40.147 1.00 37.88 78 VAL A N 1
ATOM 536 C CA . VAL A 1 80 ? -24.832 -5.245 40.050 1.00 35.42 78 VAL A CA 1
ATOM 537 C C . VAL A 1 80 ? -24.228 -4.814 38.719 1.00 36.68 78 VAL A C 1
ATOM 538 O O . VAL A 1 80 ? -24.775 -3.957 38.015 1.00 36.00 78 VAL A O 1
ATOM 542 N N . PHE A 1 81 ? -23.089 -5.401 38.353 1.00 35.27 79 PHE A N 1
ATOM 543 C CA . PHE A 1 81 ? -22.430 -4.989 37.122 1.00 31.98 79 PHE A CA 1
ATOM 544 C C . PHE A 1 81 ? -23.145 -5.522 35.893 1.00 36.36 79 PHE A C 1
ATOM 545 O O . PHE A 1 81 ? -23.055 -4.911 34.824 1.00 34.32 79 PHE A O 1
ATOM 553 N N . ASN A 1 82 ? -23.860 -6.642 36.024 1.00 38.68 80 ASN A N 1
ATOM 554 C CA . ASN A 1 82 ? -24.759 -7.059 34.956 1.00 44.93 80 ASN A CA 1
ATOM 555 C C . ASN A 1 82 ? -25.824 -5.993 34.706 1.00 44.15 80 ASN A C 1
ATOM 556 O O . ASN A 1 82 ? -26.088 -5.622 33.556 1.00 42.27 80 ASN A O 1
ATOM 561 N N . THR A 1 83 ? -26.434 -5.474 35.782 1.00 41.75 81 THR A N 1
ATOM 562 C CA . THR A 1 83 ? -27.451 -4.432 35.639 1.00 38.02 81 THR A CA 1
ATOM 563 C C . THR A 1 83 ? -26.886 -3.203 34.935 1.00 39.43 81 THR A C 1
ATOM 564 O O . THR A 1 83 ? -27.509 -2.659 34.013 1.00 36.72 81 THR A O 1
ATOM 568 N N . ILE A 1 84 ? -25.696 -2.760 35.355 1.00 37.63 82 ILE A N 1
ATOM 569 C CA . ILE A 1 84 ? -25.069 -1.589 34.745 1.00 38.26 82 ILE A CA 1
ATOM 570 C C . ILE A 1 84 ? -24.801 -1.841 33.267 1.00 38.32 82 ILE A C 1
ATOM 571 O O . ILE A 1 84 ? -25.070 -0.991 32.409 1.00 40.04 82 ILE A O 1
ATOM 576 N N . GLU A 1 85 ? -24.262 -3.017 32.950 1.00 36.77 83 GLU A N 1
ATOM 577 C CA . GLU A 1 85 ? -23.964 -3.334 31.563 1.00 40.58 83 GLU A CA 1
ATOM 578 C C . GLU A 1 85 ? -25.225 -3.289 30.709 1.00 41.32 83 GLU A C 1
ATOM 579 O O . GLU A 1 85 ? -25.216 -2.728 29.607 1.00 37.99 83 GLU A O 1
ATOM 585 N N . LYS A 1 86 ? -26.327 -3.851 31.209 1.00 40.13 84 LYS A N 1
ATOM 586 C CA . LYS A 1 86 ? -27.557 -3.869 30.422 1.00 43.01 84 LYS A CA 1
ATOM 587 C C . LYS A 1 86 ? -28.142 -2.471 30.270 1.00 44.52 84 LYS A C 1
ATOM 588 O O . LYS A 1 86 ? -28.689 -2.134 29.217 1.00 45.23 84 LYS A O 1
ATOM 590 N N . LYS A 1 87 ? -28.035 -1.639 31.307 1.00 45.55 85 LYS A N 1
ATOM 591 C CA . LYS A 1 87 ? -28.689 -0.336 31.299 1.00 45.05 85 LYS A CA 1
ATOM 592 C C . LYS A 1 87 ? -27.862 0.737 30.599 1.00 42.95 85 LYS A C 1
ATOM 593 O O . LYS A 1 87 ? -28.424 1.563 29.869 1.00 45.81 85 LYS A O 1
ATOM 599 N N . TRP A 1 88 ? -26.539 0.730 30.785 1.00 41.80 86 TRP A N 1
ATOM 600 C CA . TRP A 1 88 ? -25.640 1.767 30.288 1.00 32.22 86 TRP A CA 1
ATOM 601 C C . TRP A 1 88 ? -24.628 1.283 29.268 1.00 37.76 86 TRP A C 1
ATOM 602 O O . TRP A 1 88 ? -24.188 2.079 28.437 1.00 42.78 86 TRP A O 1
ATOM 613 N N . GLY A 1 89 ? -24.203 0.024 29.339 1.00 38.33 87 GLY A N 1
ATOM 614 C CA . GLY A 1 89 ? -23.154 -0.472 28.473 1.00 40.91 87 GLY A CA 1
ATOM 615 C C . GLY A 1 89 ? -21.774 0.098 28.727 1.00 41.70 87 GLY A C 1
ATOM 616 O O . GLY A 1 89 ? -20.832 -0.280 28.018 1.00 44.54 87 GLY A O 1
ATOM 617 N N . LYS A 1 90 ? -21.624 0.995 29.701 1.00 34.34 88 LYS A N 1
ATOM 618 C CA . LYS A 1 90 ? -20.351 1.629 30.022 1.00 35.27 88 LYS A CA 1
ATOM 619 C C . LYS A 1 90 ? -20.444 2.161 31.448 1.00 35.06 88 LYS A C 1
ATOM 620 O O . LYS A 1 90 ? -21.536 2.272 32.012 1.00 30.75 88 LYS A O 1
ATOM 622 N N . LEU A 1 91 ? -19.282 2.479 32.026 1.00 28.77 89 LEU A N 1
ATOM 623 C CA . LEU A 1 91 ? -19.195 3.074 33.356 1.00 26.83 89 LEU A CA 1
ATOM 624 C C . LEU A 1 91 ? -18.062 4.089 33.356 1.00 34.44 89 LEU A C 1
ATOM 625 O O . LEU A 1 91 ? -16.923 3.747 33.022 1.00 34.92 89 LEU A O 1
ATOM 630 N N . ASP A 1 92 ? -18.365 5.328 33.734 1.00 24.16 90 ASP A N 1
ATOM 631 C CA . ASP A 1 92 ? -17.347 6.372 33.743 1.00 28.83 90 ASP A CA 1
ATOM 632 C C . ASP A 1 92 ? -16.576 6.455 35.054 1.00 25.15 90 ASP A C 1
ATOM 633 O O . ASP A 1 92 ? -15.382 6.763 35.035 1.00 27.02 90 ASP A O 1
ATOM 638 N N . PHE A 1 93 ? -17.209 6.205 36.195 1.00 27.40 91 PHE A N 1
ATOM 639 C CA . PHE A 1 93 ? -16.452 6.273 37.440 1.00 24.77 91 PHE A CA 1
ATOM 640 C C . PHE A 1 93 ? -17.085 5.363 38.476 1.00 22.55 91 PHE A C 1
ATOM 641 O O . PHE A 1 93 ? -18.248 4.965 38.356 1.00 24.84 91 PHE A O 1
ATOM 649 N N . LEU A 1 94 ? -16.291 5.032 39.496 1.00 21.58 92 LEU A N 1
ATOM 650 C CA . LEU A 1 94 ? -16.722 4.152 40.574 1.00 24.03 92 LEU A CA 1
ATOM 651 C C . LEU A 1 94 ? -16.253 4.715 41.910 1.00 20.06 92 LEU A C 1
ATOM 652 O O . LEU A 1 94 ? -15.067 5.031 42.066 1.00 20.96 92 LEU A O 1
ATOM 657 N N . VAL A 1 95 ? -17.170 4.833 42.870 1.00 19.39 93 VAL A N 1
ATOM 658 C CA . VAL A 1 95 ? -16.857 5.324 44.215 1.00 22.84 93 VAL A CA 1
ATOM 659 C C . VAL A 1 95 ? -17.010 4.162 45.190 1.00 27.81 93 VAL A C 1
ATOM 660 O O . VAL A 1 95 ? -18.107 3.609 45.338 1.00 26.73 93 VAL A O 1
ATOM 664 N N . HIS A 1 96 ? -15.917 3.812 45.868 1.00 21.67 94 HIS A N 1
ATOM 665 C CA . HIS A 1 96 ? -15.867 2.720 46.840 1.00 18.77 94 HIS A CA 1
ATOM 666 C C . HIS A 1 96 ? -15.865 3.366 48.222 1.00 26.14 94 HIS A C 1
ATOM 667 O O . HIS A 1 96 ? -14.822 3.811 48.698 1.00 24.24 94 HIS A O 1
ATOM 674 N N . ALA A 1 97 ? -17.039 3.446 48.853 1.00 26.48 95 ALA A N 1
ATOM 675 C CA . ALA A 1 97 ? -17.142 4.043 50.178 1.00 24.07 95 ALA A CA 1
ATOM 676 C C . ALA A 1 97 ? -17.564 2.965 51.168 1.00 25.75 95 ALA A C 1
ATOM 677 O O . ALA A 1 97 ? -18.550 3.125 51.892 1.00 28.18 95 ALA A O 1
ATOM 679 N N . ILE A 1 98 ? -16.822 1.864 51.186 1.00 28.46 96 ILE A N 1
ATOM 680 C CA A ILE A 1 98 ? -17.170 0.689 51.969 0.65 28.09 96 ILE A CA 1
ATOM 681 C CA B ILE A 1 98 ? -17.152 0.659 51.942 0.35 28.23 96 ILE A CA 1
ATOM 682 C C . ILE A 1 98 ? -16.070 0.434 52.983 1.00 28.98 96 ILE A C 1
ATOM 683 O O . ILE A 1 98 ? -14.883 0.419 52.640 1.00 29.18 96 ILE A O 1
ATOM 692 N N . GLY A 1 99 ? -16.472 0.239 54.230 1.00 26.70 97 GLY A N 1
ATOM 693 C CA . GLY A 1 99 ? -15.525 -0.092 55.273 1.00 29.44 97 GLY A CA 1
ATOM 694 C C . GLY A 1 99 ? -16.225 -0.859 56.371 1.00 31.95 97 GLY A C 1
ATOM 695 O O . GLY A 1 99 ? -17.394 -0.585 56.669 1.00 29.72 97 GLY A O 1
ATOM 696 N N . PHE A 1 100 ? -15.551 -1.845 56.958 1.00 28.16 98 PHE A N 1
ATOM 697 C CA . PHE A 1 100 ? -16.123 -2.510 58.112 1.00 29.11 98 PHE A CA 1
ATOM 698 C C . PHE A 1 100 ? -15.035 -2.965 59.069 1.00 32.25 98 PHE A C 1
ATOM 699 O O . PHE A 1 100 ? -14.004 -3.493 58.646 1.00 27.78 98 PHE A O 1
ATOM 707 N N . SER A 1 101 ? -15.312 -2.827 60.362 1.00 30.53 99 SER A N 1
ATOM 708 C CA . SER A 1 101 ? -14.544 -3.522 61.381 1.00 30.22 99 SER A CA 1
ATOM 709 C C . SER A 1 101 ? -15.445 -3.716 62.593 1.00 32.37 99 SER A C 1
ATOM 710 O O . SER A 1 101 ? -16.430 -2.998 62.778 1.00 38.42 99 SER A O 1
ATOM 713 N N . ASP A 1 102 ? -15.121 -4.727 63.396 1.00 28.88 100 ASP A N 1
ATOM 714 C CA . ASP A 1 102 ? -15.903 -5.062 64.589 1.00 28.59 100 ASP A CA 1
ATOM 715 C C . ASP A 1 102 ? -15.795 -3.930 65.614 1.00 40.52 100 ASP A C 1
ATOM 716 O O . ASP A 1 102 ? -14.715 -3.670 66.156 1.00 32.61 100 ASP A O 1
ATOM 721 N N . LYS A 1 103 ? -16.923 -3.261 65.890 1.00 29.49 101 LYS A N 1
ATOM 722 C CA . LYS A 1 103 ? -16.908 -2.093 66.770 1.00 38.20 101 LYS A CA 1
ATOM 723 C C . LYS A 1 103 ? -16.447 -2.448 68.179 1.00 41.63 101 LYS A C 1
ATOM 724 O O . LYS A 1 103 ? -15.845 -1.610 68.863 1.00 41.50 101 LYS A O 1
ATOM 726 N N . GLU A 1 104 ? -16.728 -3.676 68.627 1.00 37.67 102 GLU A N 1
ATOM 727 C CA . GLU A 1 104 ? -16.321 -4.102 69.961 1.00 40.54 102 GLU A CA 1
ATOM 728 C C . GLU A 1 104 ? -14.806 -4.077 70.111 1.00 43.02 102 GLU A C 1
ATOM 729 O O . GLU A 1 104 ? -14.290 -3.745 71.184 1.00 42.66 102 GLU A O 1
ATOM 731 N N . GLU A 1 105 ? -14.075 -4.390 69.047 1.00 33.92 103 GLU A N 1
ATOM 732 C CA . GLU A 1 105 ? -12.626 -4.465 69.117 1.00 39.89 103 GLU A CA 1
ATOM 733 C C . GLU A 1 105 ? -11.941 -3.162 68.716 1.00 44.31 103 GLU A C 1
ATOM 734 O O . GLU A 1 105 ? -10.707 -3.082 68.760 1.00 41.87 103 GLU A O 1
ATOM 740 N N . LEU A 1 106 ? -12.708 -2.134 68.351 1.00 44.44 104 LEU A N 1
ATOM 741 C CA . LEU A 1 106 ? -12.162 -0.797 68.109 1.00 45.07 104 LEU A CA 1
ATOM 742 C C . LEU A 1 106 ? -11.969 -0.056 69.433 1.00 49.45 104 LEU A C 1
ATOM 743 O O . LEU A 1 106 ? -12.533 1.011 69.682 1.00 52.69 104 LEU A O 1
ATOM 748 N N . SER A 1 107 ? -11.158 -0.658 70.289 1.00 50.00 105 SER A N 1
ATOM 749 C CA . SER A 1 107 ? -10.852 -0.128 71.609 1.00 48.65 105 SER A CA 1
ATOM 750 C C . SER A 1 107 ? -9.806 -1.058 72.209 1.00 51.39 105 SER A C 1
ATOM 751 O O . SER A 1 107 ? -9.466 -2.096 71.631 1.00 50.16 105 SER A O 1
ATOM 754 N N . GLY A 1 108 ? -9.298 -0.672 73.372 1.00 49.88 106 GLY A N 1
ATOM 755 C CA . GLY A 1 108 ? -8.209 -1.437 73.942 1.00 54.65 106 GLY A CA 1
ATOM 756 C C . GLY A 1 108 ? -7.039 -1.535 72.981 1.00 53.34 106 GLY A C 1
ATOM 757 O O . GLY A 1 108 ? -6.706 -0.585 72.259 1.00 57.94 106 GLY A O 1
ATOM 758 N N . ARG A 1 109 ? -6.423 -2.711 72.944 1.00 41.01 107 ARG A N 1
ATOM 759 C CA . ARG A 1 109 ? -5.142 -2.888 72.285 1.00 36.19 107 ARG A CA 1
ATOM 760 C C . ARG A 1 109 ? -5.330 -3.590 70.947 1.00 29.34 107 ARG A C 1
ATOM 761 O O . ARG A 1 109 ? -6.175 -4.480 70.808 1.00 28.50 107 ARG A O 1
ATOM 769 N N . TYR A 1 110 ? -4.529 -3.184 69.967 1.00 29.62 108 TYR A N 1
ATOM 770 C CA . TYR A 1 110 ? -4.527 -3.880 68.686 1.00 24.21 108 TYR A CA 1
ATOM 771 C C . TYR A 1 110 ? -4.143 -5.353 68.849 1.00 27.59 108 TYR A C 1
ATOM 772 O O . TYR A 1 110 ? -4.708 -6.225 68.181 1.00 25.72 108 TYR A O 1
ATOM 781 N N . VAL A 1 111 ? -3.171 -5.653 69.718 1.00 24.95 109 VAL A N 1
ATOM 782 C CA . VAL A 1 111 ? -2.659 -7.017 69.828 1.00 25.01 109 VAL A CA 1
ATOM 783 C C . VAL A 1 111 ? -3.741 -7.985 70.286 1.00 26.55 109 VAL A C 1
ATOM 784 O O . VAL A 1 111 ? -3.617 -9.194 70.083 1.00 30.21 109 VAL A O 1
ATOM 788 N N . ASP A 1 112 ? -4.822 -7.485 70.877 1.00 33.02 110 ASP A N 1
ATOM 789 C CA . ASP A 1 112 ? -5.871 -8.348 71.400 1.00 34.04 110 ASP A CA 1
ATOM 790 C C . ASP A 1 112 ? -6.976 -8.655 70.390 1.00 30.86 110 ASP A C 1
ATOM 791 O O . ASP A 1 112 ? -7.944 -9.322 70.761 1.00 32.59 110 ASP A O 1
ATOM 796 N N . ILE A 1 113 ? -6.856 -8.217 69.129 1.00 33.05 111 ILE A N 1
ATOM 797 C CA . ILE A 1 113 ? -7.939 -8.461 68.169 1.00 34.13 111 ILE A CA 1
ATOM 798 C C . ILE A 1 113 ? -8.099 -9.964 67.922 1.00 37.41 111 ILE A C 1
ATOM 799 O O . ILE A 1 113 ? -7.164 -10.758 68.086 1.00 43.08 111 ILE A O 1
ATOM 804 N N . SER A 1 114 ? -9.301 -10.349 67.507 1.00 33.63 112 SER A N 1
ATOM 805 C CA . SER A 1 114 ? -9.588 -11.725 67.134 1.00 33.04 112 SER A CA 1
ATOM 806 C C . SER A 1 114 ? -9.236 -11.953 65.665 1.00 29.84 112 SER A C 1
ATOM 807 O O . SER A 1 114 ? -9.212 -11.025 64.857 1.00 30.14 112 SER A O 1
ATOM 810 N N . GLU A 1 115 ? -8.960 -13.212 65.324 1.00 39.09 113 GLU A N 1
ATOM 811 C CA . GLU A 1 115 ? -8.627 -13.536 63.940 1.00 38.99 113 GLU A CA 1
ATOM 812 C C . GLU A 1 115 ? -9.807 -13.274 63.006 1.00 37.80 113 GLU A C 1
ATOM 813 O O . GLU A 1 115 ? -9.631 -12.750 61.897 1.00 31.20 113 GLU A O 1
ATOM 819 N N . SER A 1 116 ? -11.018 -13.630 63.436 1.00 31.57 114 SER A N 1
ATOM 820 C CA A SER A 1 116 ? -12.191 -13.400 62.598 0.57 32.55 114 SER A CA 1
ATOM 821 C CA B SER A 1 116 ? -12.196 -13.399 62.607 0.43 32.64 114 SER A CA 1
ATOM 822 C C . SER A 1 116 ? -12.372 -11.916 62.298 1.00 32.83 114 SER A C 1
ATOM 823 O O . SER A 1 116 ? -12.713 -11.544 61.167 1.00 29.93 114 SER A O 1
ATOM 828 N N . ASN A 1 117 ? -12.134 -11.048 63.292 1.00 29.59 115 ASN A N 1
ATOM 829 C CA . ASN A 1 117 ? -12.216 -9.614 63.026 1.00 28.18 115 ASN A CA 1
ATOM 830 C C . ASN A 1 117 ? -11.140 -9.183 62.032 1.00 30.01 115 ASN A C 1
ATOM 831 O O . ASN A 1 117 ? -11.391 -8.356 61.148 1.00 25.54 115 ASN A O 1
ATOM 836 N N . PHE A 1 118 ? -9.935 -9.730 62.164 1.00 28.03 116 PHE A N 1
ATOM 837 C CA . PHE A 1 118 ? -8.884 -9.392 61.212 1.00 29.85 116 PHE A CA 1
ATOM 838 C C . PHE A 1 118 ? -9.286 -9.781 59.796 1.00 24.98 116 PHE A C 1
ATOM 839 O O . PHE A 1 118 ? -9.188 -8.974 58.862 1.00 24.80 116 PHE A O 1
ATOM 847 N N . MET A 1 119 ? -9.713 -11.031 59.617 1.00 28.72 117 MET A N 1
ATOM 848 C CA . MET A 1 119 ? -10.074 -11.518 58.286 1.00 28.85 117 MET A CA 1
ATOM 849 C C . MET A 1 119 ? -11.259 -10.756 57.714 1.00 31.93 117 MET A C 1
ATOM 850 O O . MET A 1 119 ? -11.253 -10.376 56.536 1.00 26.36 117 MET A O 1
ATOM 855 N N . MET A 1 120 ? -12.291 -10.532 58.532 1.00 27.12 118 MET A N 1
ATOM 856 C CA A MET A 1 120 ? -13.461 -9.801 58.055 0.53 29.68 118 MET A CA 1
ATOM 857 C CA B MET A 1 120 ? -13.464 -9.800 58.063 0.47 29.78 118 MET A CA 1
ATOM 858 C C . MET A 1 120 ? -13.101 -8.368 57.669 1.00 30.84 118 MET A C 1
ATOM 859 O O . MET A 1 120 ? -13.536 -7.871 56.620 1.00 25.97 118 MET A O 1
ATOM 868 N N . THR A 1 121 ? -12.293 -7.689 58.494 1.00 26.44 119 THR A N 1
ATOM 869 C CA . THR A 1 121 ? -11.923 -6.303 58.191 1.00 25.81 119 THR A CA 1
ATOM 870 C C . THR A 1 121 ? -11.125 -6.211 56.891 1.00 22.40 119 THR A C 1
ATOM 871 O O . THR A 1 121 ? -11.376 -5.331 56.052 1.00 21.42 119 THR A O 1
ATOM 875 N N . MET A 1 122 ? -10.163 -7.116 56.705 1.00 22.49 120 MET A N 1
ATOM 876 C CA . MET A 1 122 ? -9.354 -7.093 55.488 1.00 21.64 120 MET A CA 1
ATOM 877 C C . MET A 1 122 ? -10.210 -7.366 54.254 1.00 26.97 120 MET A C 1
ATOM 878 O O . MET A 1 122 ? -10.055 -6.707 53.222 1.00 24.81 120 MET A O 1
ATOM 883 N N . ASN A 1 123 ? -11.135 -8.322 54.350 1.00 27.78 121 ASN A N 1
ATOM 884 C CA . ASN A 1 123 ? -11.944 -8.679 53.192 1.00 24.14 121 ASN A CA 1
ATOM 885 C C . ASN A 1 123 ? -12.903 -7.550 52.812 1.00 27.14 121 ASN A C 1
ATOM 886 O O . ASN A 1 123 ? -12.957 -7.133 51.648 1.00 26.91 121 ASN A O 1
ATOM 891 N N . ILE A 1 124 ? -13.671 -7.042 53.785 1.00 26.76 122 ILE A N 1
ATOM 892 C CA . ILE A 1 124 ? -14.680 -6.026 53.485 1.00 27.28 122 ILE A CA 1
ATOM 893 C C . ILE A 1 124 ? -14.024 -4.693 53.137 1.00 27.48 122 ILE A C 1
ATOM 894 O O . ILE A 1 124 ? -14.473 -3.985 52.230 1.00 26.21 122 ILE A O 1
ATOM 899 N N . SER A 1 125 ? -12.982 -4.308 53.871 1.00 21.19 123 SER A N 1
ATOM 900 C CA . SER A 1 125 ? -12.437 -2.966 53.731 1.00 19.98 123 SER A CA 1
ATOM 901 C C . SER A 1 125 ? -11.360 -2.867 52.663 1.00 21.16 123 SER A C 1
ATOM 902 O O . SER A 1 125 ? -11.109 -1.763 52.169 1.00 24.48 123 SER A O 1
ATOM 905 N N . VAL A 1 126 ? -10.724 -3.979 52.289 1.00 22.18 124 VAL A N 1
ATOM 906 C CA . VAL A 1 126 ? -9.600 -3.896 51.359 1.00 20.55 124 VAL A CA 1
ATOM 907 C C . VAL A 1 126 ? -9.876 -4.697 50.100 1.00 23.51 124 VAL A C 1
ATOM 908 O O . VAL A 1 126 ? -9.866 -4.143 49.000 1.00 19.63 124 VAL A O 1
ATOM 912 N N . TYR A 1 127 ? -10.069 -6.012 50.236 1.00 22.77 125 TYR A N 1
ATOM 913 C CA . TYR A 1 127 ? -10.205 -6.832 49.032 1.00 21.91 125 TYR A CA 1
ATOM 914 C C . TYR A 1 127 ? -11.376 -6.376 48.170 1.00 22.16 125 TYR A C 1
ATOM 915 O O . TYR A 1 127 ? -11.307 -6.468 46.938 1.00 22.50 125 TYR A O 1
ATOM 924 N N . SER A 1 128 ? -12.431 -5.839 48.795 1.00 25.77 126 SER A N 1
ATOM 925 C CA . SER A 1 128 ? -13.630 -5.446 48.057 1.00 23.80 126 SER A CA 1
ATOM 926 C C . SER A 1 128 ? -13.315 -4.437 46.953 1.00 23.17 126 SER A C 1
ATOM 927 O O . SER A 1 128 ? -13.936 -4.474 45.892 1.00 23.03 126 SER A O 1
ATOM 930 N N . LEU A 1 129 ? -12.366 -3.516 47.183 1.00 21.68 127 LEU A N 1
ATOM 931 C CA . LEU A 1 129 ? -12.014 -2.565 46.123 1.00 22.09 127 LEU A CA 1
ATOM 932 C C . LEU A 1 129 ? -11.350 -3.274 44.952 1.00 23.94 127 LEU A C 1
ATOM 933 O O . LEU A 1 129 ? -11.598 -2.939 43.783 1.00 23.94 127 LEU A O 1
ATOM 938 N N . THR A 1 130 ? -10.498 -4.253 45.243 1.00 21.80 128 THR A N 1
ATOM 939 C CA . THR A 1 130 ? -9.894 -5.034 44.168 1.00 24.93 128 THR A CA 1
ATOM 940 C C . THR A 1 130 ? -10.941 -5.864 43.431 1.00 24.49 128 THR A C 1
ATOM 941 O O . THR A 1 130 ? -10.944 -5.919 42.196 1.00 24.86 128 THR A O 1
ATOM 945 N N . ALA A 1 131 ? -11.850 -6.504 44.170 1.00 26.17 129 ALA A N 1
ATOM 946 C CA . ALA A 1 131 ? -12.889 -7.310 43.533 1.00 29.18 129 ALA A CA 1
ATOM 947 C C . ALA A 1 131 ? -13.775 -6.451 42.644 1.00 28.38 129 ALA A C 1
ATOM 948 O O . ALA A 1 131 ? -14.108 -6.843 41.516 1.00 28.78 129 ALA A O 1
ATOM 950 N N . LEU A 1 132 ? -14.173 -5.274 43.146 1.00 26.94 130 LEU A N 1
ATOM 951 C CA . LEU A 1 132 ? -15.016 -4.366 42.371 1.00 28.49 130 LEU A CA 1
ATOM 952 C C . LEU A 1 132 ? -14.286 -3.838 41.137 1.00 28.59 130 LEU A C 1
ATOM 953 O O . LEU A 1 132 ? -14.868 -3.760 40.047 1.00 27.22 130 LEU A O 1
ATOM 958 N N . THR A 1 133 ? -13.011 -3.469 41.289 1.00 27.22 131 THR A N 1
ATOM 959 C CA . THR A 1 133 ? -12.237 -2.966 40.157 1.00 24.08 131 THR A CA 1
ATOM 960 C C . THR A 1 133 ? -12.059 -4.042 39.092 1.00 30.02 131 THR A C 1
ATOM 961 O O . THR A 1 133 ? -12.173 -3.767 37.890 1.00 28.13 131 THR A O 1
ATOM 965 N N . LYS A 1 134 ? -11.795 -5.276 39.517 1.00 24.94 132 LYS A N 1
ATOM 966 C CA . LYS A 1 134 ? -11.623 -6.371 38.571 1.00 29.25 132 LYS A CA 1
ATOM 967 C C . LYS A 1 134 ? -12.901 -6.609 37.781 1.00 38.61 132 LYS A C 1
ATOM 968 O O . LYS A 1 134 ? -12.861 -6.817 36.561 1.00 35.19 132 LYS A O 1
ATOM 974 N N . ARG A 1 135 ? -14.051 -6.569 38.456 1.00 36.61 133 ARG A N 1
ATOM 975 C CA . ARG A 1 135 ? -15.312 -6.789 37.759 1.00 36.06 133 ARG A CA 1
ATOM 976 C C . ARG A 1 135 ? -15.669 -5.589 36.889 1.00 38.44 133 ARG A C 1
ATOM 977 O O . ARG A 1 135 ? -16.263 -5.754 35.816 1.00 36.97 133 ARG A O 1
ATOM 985 N N . ALA A 1 136 ? -15.267 -4.386 37.307 1.00 33.25 134 ALA A N 1
ATOM 986 C CA . ALA A 1 136 ? -15.575 -3.168 36.564 1.00 39.76 134 ALA A CA 1
ATOM 987 C C . ALA A 1 136 ? -14.661 -2.928 35.363 1.00 40.04 134 ALA A C 1
ATOM 988 O O . ALA A 1 136 ? -15.073 -2.230 34.431 1.00 41.37 134 ALA A O 1
ATOM 990 N N . GLU A 1 137 ? -13.453 -3.501 35.358 1.00 34.75 135 GLU A N 1
ATOM 991 C CA . GLU A 1 137 ? -12.402 -3.090 34.425 1.00 35.06 135 GLU A CA 1
ATOM 992 C C . GLU A 1 137 ? -12.881 -3.041 32.974 1.00 37.71 135 GLU A C 1
ATOM 993 O O . GLU A 1 137 ? -12.633 -2.068 32.254 1.00 38.00 135 GLU A O 1
ATOM 999 N N . LYS A 1 138 ? -13.540 -4.093 32.516 1.00 35.91 136 LYS A N 1
ATOM 1000 C CA . LYS A 1 138 ? -13.877 -4.159 31.103 1.00 39.85 136 LYS A CA 1
ATOM 1001 C C . LYS A 1 138 ? -15.081 -3.293 30.740 1.00 40.62 136 LYS A C 1
ATOM 1002 O O . LYS A 1 138 ? -15.273 -2.994 29.556 1.00 37.44 136 LYS A O 1
ATOM 1008 N N . LEU A 1 139 ? -15.869 -2.854 31.724 1.00 36.53 137 LEU A N 1
ATOM 1009 C CA . LEU A 1 139 ? -16.935 -1.888 31.478 1.00 39.31 137 LEU A CA 1
ATOM 1010 C C . LEU A 1 139 ? -16.437 -0.451 31.446 1.00 38.17 137 LEU A C 1
ATOM 1011 O O . LEU A 1 139 ? -17.140 0.426 30.932 1.00 36.93 137 LEU A O 1
ATOM 1016 N N . MET A 1 140 ? -15.260 -0.191 31.992 1.00 35.41 138 MET A N 1
ATOM 1017 C CA . MET A 1 140 ? -14.864 1.168 32.316 1.00 40.29 138 MET A CA 1
ATOM 1018 C C . MET A 1 140 ? -14.328 1.870 31.088 1.00 31.93 138 MET A C 1
ATOM 1019 O O . MET A 1 140 ? -13.569 1.296 30.300 1.00 33.87 138 MET A O 1
ATOM 1024 N N . SER A 1 141 ? -14.724 3.122 30.931 1.00 37.73 139 SER A N 1
ATOM 1025 C CA . SER A 1 141 ? -14.277 3.874 29.776 1.00 39.94 139 SER A CA 1
ATOM 1026 C C . SER A 1 141 ? -12.823 4.296 29.953 1.00 39.99 139 SER A C 1
ATOM 1027 O O . SER A 1 141 ? -12.325 4.484 31.070 1.00 30.17 139 SER A O 1
ATOM 1030 N N . ASP A 1 142 ? -12.134 4.396 28.829 1.00 39.87 140 ASP A N 1
ATOM 1031 C CA . ASP A 1 142 ? -10.852 5.061 28.794 1.00 41.26 140 ASP A CA 1
ATOM 1032 C C . ASP A 1 142 ? -10.976 6.438 29.439 1.00 36.41 140 ASP A C 1
ATOM 1033 O O . ASP A 1 142 ? -11.927 7.180 29.173 1.00 31.81 140 ASP A O 1
ATOM 1038 N N . GLY A 1 143 ? -10.037 6.758 30.327 1.00 35.92 141 GLY A N 1
ATOM 1039 C CA . GLY A 1 143 ? -10.119 7.979 31.110 1.00 30.97 141 GLY A CA 1
ATOM 1040 C C . GLY A 1 143 ? -10.985 7.896 32.350 1.00 33.73 141 GLY A C 1
ATOM 1041 O O . GLY A 1 143 ? -11.215 8.927 32.991 1.00 39.09 141 GLY A O 1
ATOM 1042 N N . GLY A 1 144 ? -11.478 6.708 32.709 1.00 26.27 142 GLY A N 1
ATOM 1043 C CA . GLY A 1 144 ? -12.352 6.575 33.857 1.00 22.81 142 GLY A CA 1
ATOM 1044 C C . GLY A 1 144 ? -11.616 6.830 35.157 1.00 24.27 142 GLY A C 1
ATOM 1045 O O . GLY A 1 144 ? -10.393 6.984 35.191 1.00 21.00 142 GLY A O 1
ATOM 1046 N N . SER A 1 145 ? -12.379 6.862 36.254 1.00 22.93 143 SER A N 1
ATOM 1047 C CA . SER A 1 145 ? -11.815 7.207 37.563 1.00 23.37 143 SER A CA 1
ATOM 1048 C C . SER A 1 145 ? -12.407 6.317 38.644 1.00 23.97 143 SER A C 1
ATOM 1049 O O . SER A 1 145 ? -13.631 6.177 38.724 1.00 23.49 143 SER A O 1
ATOM 1052 N N . ILE A 1 146 ? -11.548 5.750 39.494 1.00 26.68 144 ILE A N 1
ATOM 1053 C CA . ILE A 1 146 ? -11.965 4.920 40.623 1.00 20.28 144 ILE A CA 1
ATOM 1054 C C . ILE A 1 146 ? -11.462 5.576 41.904 1.00 23.29 144 ILE A C 1
ATOM 1055 O O . ILE A 1 146 ? -10.298 5.976 41.977 1.00 20.31 144 ILE A O 1
ATOM 1060 N N . LEU A 1 147 ? -12.346 5.718 42.892 1.00 23.24 145 LEU A N 1
ATOM 1061 C CA . LEU A 1 147 ? -12.066 6.487 44.098 1.00 20.66 145 LEU A CA 1
ATOM 1062 C C . LEU A 1 147 ? -12.465 5.692 45.337 1.00 18.89 145 LEU A C 1
ATOM 1063 O O . LEU A 1 147 ? -13.596 5.208 45.422 1.00 20.37 145 LEU A O 1
ATOM 1068 N N . THR A 1 148 ? -11.554 5.577 46.303 1.00 18.48 146 THR A N 1
ATOM 1069 C CA . THR A 1 148 ? -11.854 4.995 47.605 1.00 20.56 146 THR A CA 1
ATOM 1070 C C . THR A 1 148 ? -11.536 6.006 48.709 1.00 19.80 146 THR A C 1
ATOM 1071 O O . THR A 1 148 ? -11.044 7.110 48.458 1.00 19.45 146 THR A O 1
ATOM 1075 N N . LEU A 1 149 ? -11.871 5.640 49.943 1.00 17.07 147 LEU A N 1
ATOM 1076 C CA . LEU A 1 149 ? -11.688 6.506 51.108 1.00 19.84 147 LEU A CA 1
ATOM 1077 C C . LEU A 1 149 ? -10.781 5.823 52.114 1.00 20.36 147 LEU A C 1
ATOM 1078 O O . LEU A 1 149 ? -10.938 4.627 52.386 1.00 24.41 147 LEU A O 1
ATOM 1083 N N . THR A 1 150 ? -9.850 6.588 52.684 1.00 20.04 148 THR A N 1
ATOM 1084 C CA . THR A 1 150 ? -8.912 6.057 53.657 1.00 21.91 148 THR A CA 1
ATOM 1085 C C . THR A 1 150 ? -8.813 7.052 54.824 1.00 21.93 148 THR A C 1
ATOM 1086 O O . THR A 1 150 ? -9.538 8.053 54.901 1.00 20.50 148 THR A O 1
ATOM 1090 N N . TYR A 1 151 ? -7.918 6.767 55.758 1.00 17.36 149 TYR A N 1
ATOM 1091 C CA . TYR A 1 151 ? -7.792 7.570 56.963 1.00 17.86 149 TYR A CA 1
ATOM 1092 C C . TYR A 1 151 ? -6.329 7.599 57.397 1.00 21.92 149 TYR A C 1
ATOM 1093 O O . TYR A 1 151 ? -5.580 6.640 57.181 1.00 18.64 149 TYR A O 1
ATOM 1102 N N . TYR A 1 152 ? -5.941 8.729 57.996 1.00 15.85 150 TYR A N 1
ATOM 1103 C CA . TYR A 1 152 ? -4.606 8.943 58.553 1.00 19.88 150 TYR A CA 1
ATOM 1104 C C . TYR A 1 152 ? -4.130 7.804 59.460 1.00 20.75 150 TYR A C 1
ATOM 1105 O O . TYR A 1 152 ? -2.922 7.623 59.628 1.00 20.17 150 TYR A O 1
ATOM 1114 N N . GLY A 1 153 ? -5.044 7.037 60.055 1.00 18.26 151 GLY A N 1
ATOM 1115 C CA . GLY A 1 153 ? -4.635 5.904 60.877 1.00 18.46 151 GLY A CA 1
ATOM 1116 C C . GLY A 1 153 ? -3.913 4.810 60.116 1.00 22.61 151 GLY A C 1
ATOM 1117 O O . GLY A 1 153 ? -3.384 3.888 60.751 1.00 17.68 151 GLY A O 1
ATOM 1118 N N . ALA A 1 154 ? -3.898 4.879 58.770 1.00 17.66 152 ALA A N 1
ATOM 1119 C CA . ALA A 1 154 ? -3.046 4.007 57.965 1.00 17.59 152 ALA A CA 1
ATOM 1120 C C . ALA A 1 154 ? -1.573 4.411 58.037 1.00 18.65 152 ALA A C 1
ATOM 1121 O O . ALA A 1 154 ? -0.692 3.577 57.799 1.00 19.71 152 ALA A O 1
ATOM 1123 N N . GLU A 1 155 ? -1.291 5.690 58.283 1.00 16.49 153 GLU A N 1
ATOM 1124 C CA . GLU A 1 155 ? 0.069 6.223 58.305 1.00 17.15 153 GLU A CA 1
ATOM 1125 C C . GLU A 1 155 ? 0.647 6.291 59.712 1.00 16.02 153 GLU A C 1
ATOM 1126 O O . GLU A 1 155 ? 1.817 5.966 59.910 1.00 17.18 153 GLU A O 1
ATOM 1132 N N . LYS A 1 156 ? -0.149 6.736 60.683 1.00 15.51 154 LYS A N 1
ATOM 1133 C CA . LYS A 1 156 ? 0.286 6.906 62.068 1.00 16.51 154 LYS A CA 1
ATOM 1134 C C . LYS A 1 156 ? -0.727 6.235 62.988 1.00 18.77 154 LYS A C 1
ATOM 1135 O O . LYS A 1 156 ? -1.896 6.062 62.629 1.00 20.62 154 LYS A O 1
ATOM 1141 N N . VAL A 1 157 ? -0.274 5.842 64.177 1.00 16.71 155 VAL A N 1
ATOM 1142 C CA . VAL A 1 157 ? -1.138 5.091 65.079 1.00 17.44 155 VAL A CA 1
ATOM 1143 C C . VAL A 1 157 ? -2.165 6.031 65.696 1.00 23.40 155 VAL A C 1
ATOM 1144 O O . VAL A 1 157 ? -1.811 7.007 66.373 1.00 18.88 155 VAL A O 1
ATOM 1148 N N . VAL A 1 158 ? -3.439 5.719 65.494 1.00 19.14 156 VAL A N 1
ATOM 1149 C CA . VAL A 1 158 ? -4.561 6.441 66.088 1.00 19.63 156 VAL A CA 1
ATOM 1150 C C . VAL A 1 158 ? -5.278 5.491 67.044 1.00 23.66 156 VAL A C 1
ATOM 1151 O O . VAL A 1 158 ? -5.716 4.413 66.624 1.00 23.38 156 VAL A O 1
ATOM 1155 N N . PRO A 1 159 ? -5.420 5.844 68.320 1.00 31.36 157 PRO A N 1
ATOM 1156 C CA . PRO A 1 159 ? -5.962 4.888 69.299 1.00 32.12 157 PRO A CA 1
ATOM 1157 C C . PRO A 1 159 ? -7.392 4.492 68.960 1.00 35.25 157 PRO A C 1
ATOM 1158 O O . PRO A 1 159 ? -8.155 5.278 68.392 1.00 36.59 157 PRO A O 1
ATOM 1162 N N . ASN A 1 160 ? -7.716 3.227 69.255 1.00 37.47 158 ASN A N 1
ATOM 1163 C CA . ASN A 1 160 ? -9.017 2.615 68.991 1.00 39.99 158 ASN A CA 1
ATOM 1164 C C . ASN A 1 160 ? -9.255 2.327 67.508 1.00 31.92 158 ASN A C 1
ATOM 1165 O O . ASN A 1 160 ? -10.203 1.623 67.146 1.00 35.61 158 ASN A O 1
ATOM 1170 N N . TYR A 1 161 ? -8.415 2.849 66.632 1.00 25.03 159 TYR A N 1
ATOM 1171 C CA . TYR A 1 161 ? -8.609 2.529 65.222 1.00 23.65 159 TYR A CA 1
ATOM 1172 C C . TYR A 1 161 ? -8.020 1.164 64.885 1.00 29.69 159 TYR A C 1
ATOM 1173 O O . TYR A 1 161 ? -8.554 0.464 64.019 1.00 24.64 159 TYR A O 1
ATOM 1182 N N . ASN A 1 162 ? -6.944 0.778 65.583 1.00 24.53 160 ASN A N 1
ATOM 1183 C CA . ASN A 1 162 ? -6.332 -0.549 65.590 1.00 27.41 160 ASN A CA 1
ATOM 1184 C C . ASN A 1 162 ? -6.383 -1.271 64.244 1.00 23.26 160 ASN A C 1
ATOM 1185 O O . ASN A 1 162 ? -5.725 -0.838 63.290 1.00 25.57 160 ASN A O 1
ATOM 1190 N N . VAL A 1 163 ? -7.131 -2.376 64.141 1.00 23.84 161 VAL A N 1
ATOM 1191 C CA . VAL A 1 163 ? -7.012 -3.200 62.937 1.00 25.43 161 VAL A CA 1
ATOM 1192 C C . VAL A 1 163 ? -7.493 -2.453 61.693 1.00 27.23 161 VAL A C 1
ATOM 1193 O O . VAL A 1 163 ? -7.048 -2.745 60.573 1.00 20.96 161 VAL A O 1
ATOM 1197 N N . MET A 1 164 ? -8.381 -1.469 61.851 1.00 22.25 162 MET A N 1
ATOM 1198 C CA . MET A 1 164 ? -8.771 -0.696 60.671 1.00 22.98 162 MET A CA 1
ATOM 1199 C C . MET A 1 164 ? -7.600 0.124 60.130 1.00 21.73 162 MET A C 1
ATOM 1200 O O . MET A 1 164 ? -7.530 0.373 58.928 1.00 20.94 162 MET A O 1
ATOM 1205 N N . GLY A 1 165 ? -6.669 0.550 60.987 1.00 20.52 163 GLY A N 1
ATOM 1206 C CA . GLY A 1 165 ? -5.490 1.234 60.468 1.00 20.07 163 GLY A CA 1
ATOM 1207 C C . GLY A 1 165 ? -4.616 0.310 59.637 1.00 22.92 163 GLY A C 1
ATOM 1208 O O . GLY A 1 165 ? -4.140 0.685 58.561 1.00 19.95 163 GLY A O 1
ATOM 1209 N N . VAL A 1 166 ? -4.409 -0.916 60.123 1.00 18.95 164 VAL A N 1
ATOM 1210 C CA . VAL A 1 166 ? -3.700 -1.932 59.355 1.00 18.48 164 VAL A CA 1
ATOM 1211 C C . VAL A 1 166 ? -4.401 -2.170 58.016 1.00 21.11 164 VAL A C 1
ATOM 1212 O O . VAL A 1 166 ? -3.769 -2.214 56.952 1.00 20.80 164 VAL A O 1
ATOM 1216 N N . ALA A 1 167 ? -5.729 -2.294 58.046 1.00 21.89 165 ALA A N 1
ATOM 1217 C CA . ALA A 1 167 ? -6.487 -2.488 56.814 1.00 19.50 165 ALA A CA 1
ATOM 1218 C C . ALA A 1 167 ? -6.344 -1.298 55.870 1.00 21.51 165 ALA A C 1
ATOM 1219 O O . ALA A 1 167 ? -6.170 -1.481 54.659 1.00 19.59 165 ALA A O 1
ATOM 1221 N N . LYS A 1 168 ? -6.412 -0.064 56.392 1.00 19.21 166 LYS A N 1
ATOM 1222 C CA . LYS A 1 168 ? -6.310 1.082 55.486 1.00 17.33 166 LYS A CA 1
ATOM 1223 C C . LYS A 1 168 ? -4.912 1.205 54.892 1.00 21.47 166 LYS A C 1
ATOM 1224 O O . LYS A 1 168 ? -4.761 1.694 53.760 1.00 18.63 166 LYS A O 1
ATOM 1230 N N . ALA A 1 169 ? -3.873 0.803 55.632 1.00 19.45 167 ALA A N 1
ATOM 1231 C CA . ALA A 1 169 ? -2.544 0.789 55.025 1.00 19.20 167 ALA A CA 1
ATOM 1232 C C . ALA A 1 169 ? -2.504 -0.185 53.846 1.00 21.78 167 ALA A C 1
ATOM 1233 O O . ALA A 1 169 ? -1.933 0.125 52.787 1.00 19.14 167 ALA A O 1
ATOM 1235 N N . ALA A 1 170 ? -3.160 -1.342 53.984 1.00 20.08 168 ALA A N 1
ATOM 1236 C CA . ALA A 1 170 ? -3.248 -2.273 52.861 1.00 21.50 168 ALA A CA 1
ATOM 1237 C C . ALA A 1 170 ? -4.075 -1.688 51.722 1.00 22.84 168 ALA A C 1
ATOM 1238 O O . ALA A 1 170 ? -3.753 -1.899 50.544 1.00 20.49 168 ALA A O 1
ATOM 1240 N N . LEU A 1 171 ? -5.137 -0.948 52.051 1.00 22.76 169 LEU A N 1
ATOM 1241 C CA . LEU A 1 171 ? -5.967 -0.327 51.012 1.00 19.03 169 LEU A CA 1
ATOM 1242 C C . LEU A 1 171 ? -5.174 0.698 50.207 1.00 18.20 169 LEU A C 1
ATOM 1243 O O . LEU A 1 171 ? -5.251 0.717 48.975 1.00 19.30 169 LEU A O 1
ATOM 1248 N N . GLU A 1 172 ? -4.388 1.547 50.885 1.00 19.07 170 GLU A N 1
ATOM 1249 C CA . GLU A 1 172 ? -3.603 2.559 50.183 1.00 15.56 170 GLU A CA 1
ATOM 1250 C C . GLU A 1 172 ? -2.564 1.917 49.273 1.00 21.63 170 GLU A C 1
ATOM 1251 O O . GLU A 1 172 ? -2.348 2.373 48.142 1.00 19.81 170 GLU A O 1
ATOM 1257 N N . ALA A 1 173 ? -1.915 0.851 49.744 1.00 16.31 171 ALA A N 1
ATOM 1258 C CA . ALA A 1 173 ? -0.975 0.129 48.889 1.00 21.99 171 ALA A CA 1
ATOM 1259 C C . ALA A 1 173 ? -1.688 -0.495 47.688 1.00 20.98 171 ALA A C 1
ATOM 1260 O O . ALA A 1 173 ? -1.179 -0.451 46.564 1.00 17.81 171 ALA A O 1
ATOM 1262 N N . SER A 1 174 ? -2.876 -1.063 47.896 1.00 17.25 172 SER A N 1
ATOM 1263 C CA . SER A 1 174 ? -3.577 -1.674 46.772 1.00 20.21 172 SER A CA 1
ATOM 1264 C C . SER A 1 174 ? -3.986 -0.626 45.744 1.00 21.25 172 SER A C 1
ATOM 1265 O O . SER A 1 174 ? -4.037 -0.926 44.552 1.00 21.90 172 SER A O 1
ATOM 1268 N N . VAL A 1 175 ? -4.267 0.600 46.189 1.00 19.68 173 VAL A N 1
ATOM 1269 C CA . VAL A 1 175 ? -4.556 1.694 45.266 1.00 20.10 173 VAL A CA 1
ATOM 1270 C C . VAL A 1 175 ? -3.385 1.896 44.313 1.00 24.54 173 VAL A C 1
ATOM 1271 O O . VAL A 1 175 ? -3.575 2.082 43.104 1.00 23.25 173 VAL A O 1
ATOM 1275 N N . LYS A 1 176 ? -2.156 1.852 44.837 1.00 16.70 174 LYS A N 1
ATOM 1276 C CA A LYS A 1 176 ? -0.990 2.067 43.987 0.57 20.65 174 LYS A CA 1
ATOM 1277 C CA B LYS A 1 176 ? -0.990 2.066 43.987 0.43 20.46 174 LYS A CA 1
ATOM 1278 C C . LYS A 1 176 ? -0.809 0.917 43.000 1.00 23.14 174 LYS A C 1
ATOM 1279 O O . LYS A 1 176 ? -0.578 1.143 41.805 1.00 19.11 174 LYS A O 1
ATOM 1290 N N . TYR A 1 177 ? -0.926 -0.329 43.476 1.00 19.60 175 TYR A N 1
ATOM 1291 C CA . TYR A 1 177 ? -0.791 -1.467 42.573 1.00 19.25 175 TYR A CA 1
ATOM 1292 C C . TYR A 1 177 ? -1.888 -1.466 41.521 1.00 22.06 175 TYR A C 1
ATOM 1293 O O . TYR A 1 177 ? -1.618 -1.726 40.340 1.00 21.22 175 TYR A O 1
ATOM 1302 N N . LEU A 1 178 ? -3.133 -1.182 41.922 1.00 20.85 176 LEU A N 1
ATOM 1303 C CA . LEU A 1 178 ? -4.217 -1.088 40.936 1.00 20.98 176 LEU A CA 1
ATOM 1304 C C . LEU A 1 178 ? -3.954 0.023 39.925 1.00 22.22 176 LEU A C 1
ATOM 1305 O O . LEU A 1 178 ? -4.205 -0.150 38.721 1.00 22.04 176 LEU A O 1
ATOM 1310 N N . ALA A 1 179 ? -3.461 1.177 40.394 1.00 18.10 177 ALA A N 1
ATOM 1311 C CA . ALA A 1 179 ? -3.176 2.289 39.483 1.00 15.80 177 ALA A CA 1
ATOM 1312 C C . ALA A 1 179 ? -2.175 1.886 38.408 1.00 20.87 177 ALA A C 1
ATOM 1313 O O . ALA A 1 179 ? -2.279 2.330 37.259 1.00 24.48 177 ALA A O 1
ATOM 1315 N N . VAL A 1 180 ? -1.181 1.069 38.765 1.00 20.60 178 VAL A N 1
ATOM 1316 C CA . VAL A 1 180 ? -0.239 0.609 37.750 1.00 19.43 178 VAL A CA 1
ATOM 1317 C C . VAL A 1 180 ? -0.931 -0.341 36.783 1.00 22.32 178 VAL A C 1
ATOM 1318 O O . VAL A 1 180 ? -0.681 -0.302 35.573 1.00 20.39 178 VAL A O 1
ATOM 1322 N N . ASP A 1 181 ? -1.811 -1.210 37.292 1.00 22.28 179 ASP A N 1
ATOM 1323 C CA . ASP A 1 181 ? -2.477 -2.161 36.407 1.00 25.77 179 ASP A CA 1
ATOM 1324 C C . ASP A 1 181 ? -3.373 -1.452 35.393 1.00 28.16 179 ASP A C 1
ATOM 1325 O O . ASP A 1 181 ? -3.423 -1.839 34.223 1.00 24.61 179 ASP A O 1
ATOM 1330 N N . LEU A 1 182 ? -4.091 -0.418 35.815 1.00 22.92 180 LEU A N 1
ATOM 1331 C CA . LEU A 1 182 ? -5.088 0.189 34.944 1.00 28.56 180 LEU A CA 1
ATOM 1332 C C . LEU A 1 182 ? -4.573 1.429 34.234 1.00 23.44 180 LEU A C 1
ATOM 1333 O O . LEU A 1 182 ? -5.277 1.975 33.382 1.00 24.76 180 LEU A O 1
ATOM 1338 N N . GLY A 1 183 ? -3.349 1.871 34.555 1.00 19.35 181 GLY A N 1
ATOM 1339 C CA . GLY A 1 183 ? -2.802 3.057 33.943 1.00 19.32 181 GLY A CA 1
ATOM 1340 C C . GLY A 1 183 ? -2.736 3.073 32.429 1.00 20.38 181 GLY A C 1
ATOM 1341 O O . GLY A 1 183 ? -3.026 4.112 31.825 1.00 21.60 181 GLY A O 1
ATOM 1342 N N . PRO A 1 184 ? -2.323 1.979 31.772 1.00 22.48 182 PRO A N 1
ATOM 1343 C CA . PRO A 1 184 ? -2.312 2.016 30.296 1.00 24.13 182 PRO A CA 1
ATOM 1344 C C . PRO A 1 184 ? -3.690 2.254 29.694 1.00 27.46 182 PRO A C 1
ATOM 1345 O O . PRO A 1 184 ? -3.782 2.783 28.578 1.00 27.15 182 PRO A O 1
ATOM 1349 N N . LYS A 1 185 ? -4.761 1.890 30.403 1.00 26.06 183 LYS A N 1
ATOM 1350 C CA . LYS A 1 185 ? -6.123 2.186 29.969 1.00 28.84 183 LYS A CA 1
ATOM 1351 C C . LYS A 1 185 ? -6.559 3.580 30.375 1.00 28.67 183 LYS A C 1
ATOM 1352 O O . LYS A 1 185 ? -7.712 3.946 30.130 1.00 28.02 183 LYS A O 1
ATOM 1358 N N . HIS A 1 186 ? -5.647 4.351 30.981 1.00 22.02 184 HIS A N 1
ATOM 1359 C CA . HIS A 1 186 ? -5.913 5.679 31.521 1.00 21.49 184 HIS A CA 1
ATOM 1360 C C . HIS A 1 186 ? -7.080 5.662 32.503 1.00 24.59 184 HIS A C 1
ATOM 1361 O O . HIS A 1 186 ? -7.815 6.641 32.615 1.00 32.08 184 HIS A O 1
ATOM 1368 N N . ILE A 1 187 ? -7.284 4.544 33.187 1.00 20.92 185 ILE A N 1
ATOM 1369 C CA . ILE A 1 187 ? -8.204 4.488 34.318 1.00 18.09 185 ILE A CA 1
ATOM 1370 C C . ILE A 1 187 ? -7.406 4.803 35.574 1.00 24.33 185 ILE A C 1
ATOM 1371 O O . ILE A 1 187 ? -6.474 4.064 35.924 1.00 20.74 185 ILE A O 1
ATOM 1376 N N . ARG A 1 188 ? -7.770 5.892 36.249 1.00 21.81 186 ARG A N 1
ATOM 1377 C CA . ARG A 1 188 ? -7.069 6.334 37.447 1.00 23.64 186 ARG A CA 1
ATOM 1378 C C . ARG A 1 188 ? -7.697 5.720 38.687 1.00 20.37 186 ARG A C 1
ATOM 1379 O O . ARG A 1 188 ? -8.898 5.423 38.723 1.00 19.87 186 ARG A O 1
ATOM 1387 N N . VAL A 1 189 ? -6.852 5.489 39.688 1.00 21.38 187 VAL A N 1
ATOM 1388 C CA . VAL A 1 189 ? -7.250 4.891 40.958 1.00 19.37 187 VAL A CA 1
ATOM 1389 C C . VAL A 1 189 ? -6.639 5.755 42.067 1.00 17.91 187 VAL A C 1
ATOM 1390 O O . VAL A 1 189 ? -5.410 5.888 42.146 1.00 17.25 187 VAL A O 1
ATOM 1394 N N . ASN A 1 190 ? -7.492 6.369 42.898 1.00 19.51 188 ASN A N 1
ATOM 1395 C CA . ASN A 1 190 ? -7.030 7.277 43.946 1.00 19.94 188 ASN A CA 1
ATOM 1396 C C . ASN A 1 190 ? -7.833 7.056 45.225 1.00 17.10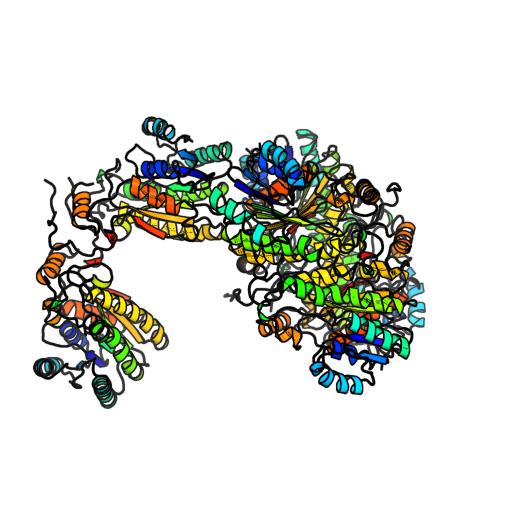 188 ASN A C 1
ATOM 1397 O O . ASN A 1 190 ? -8.873 6.397 45.226 1.00 18.52 188 ASN A O 1
ATOM 1402 N N . ALA A 1 191 ? -7.337 7.642 46.319 1.00 17.43 189 ALA A N 1
ATOM 1403 C CA . ALA A 1 191 ? -7.987 7.602 47.622 1.00 20.98 189 ALA A CA 1
ATOM 1404 C C . ALA A 1 191 ? -8.009 9.001 48.225 1.00 20.31 189 ALA A C 1
ATOM 1405 O O . ALA A 1 191 ? -7.042 9.751 48.091 1.00 21.82 189 ALA A O 1
ATOM 1407 N N . ILE A 1 192 ? -9.114 9.356 48.878 1.00 21.24 190 ILE A N 1
ATOM 1408 C CA . ILE A 1 192 ? -9.168 10.543 49.728 1.00 16.76 190 ILE A CA 1
ATOM 1409 C C . ILE A 1 192 ? -8.954 10.090 51.166 1.00 15.50 190 ILE A C 1
ATOM 1410 O O . ILE A 1 192 ? -9.679 9.224 51.666 1.00 19.10 190 ILE A O 1
ATOM 1415 N N . SER A 1 193 ? -7.952 10.665 51.826 1.00 19.37 191 SER A N 1
ATOM 1416 C CA . SER A 1 193 ? -7.739 10.459 53.255 1.00 20.05 191 SER A CA 1
ATOM 1417 C C . SER A 1 193 ? -8.536 11.540 53.976 1.00 18.44 191 SER A C 1
ATOM 1418 O O . SER A 1 193 ? -8.081 12.681 54.113 1.00 20.22 191 SER A O 1
ATOM 1421 N N . ALA A 1 194 ? -9.737 11.189 54.427 1.00 17.81 192 ALA A N 1
ATOM 1422 C CA . ALA A 1 194 ? -10.641 12.162 55.013 1.00 20.75 192 ALA A CA 1
ATOM 1423 C C . ALA A 1 194 ? -10.353 12.334 56.496 1.00 23.71 192 ALA A C 1
ATOM 1424 O O . ALA A 1 194 ? -9.964 11.387 57.188 1.00 25.29 192 ALA A O 1
ATOM 1426 N N . GLY A 1 195 ? -10.552 13.558 56.983 1.00 20.19 193 GLY A N 1
ATOM 1427 C CA . GLY A 1 195 ? -10.529 13.809 58.410 1.00 22.04 193 GLY A CA 1
ATOM 1428 C C . GLY A 1 195 ? -11.767 13.195 59.037 1.00 24.43 193 GLY A C 1
ATOM 1429 O O . GLY A 1 195 ? -12.697 12.797 58.332 1.00 22.69 193 GLY A O 1
ATOM 1430 N N . PRO A 1 196 ? -11.821 13.113 60.363 1.00 25.93 194 PRO A N 1
ATOM 1431 C CA . PRO A 1 196 ? -12.960 12.439 61.002 1.00 25.10 194 PRO A CA 1
ATOM 1432 C C . PRO A 1 196 ? -14.266 13.193 60.791 1.00 29.58 194 PRO A C 1
ATOM 1433 O O . PRO A 1 196 ? -14.320 14.424 60.883 1.00 26.38 194 PRO A O 1
ATOM 1437 N N . ILE A 1 197 ? -15.322 12.423 60.521 1.00 28.59 195 ILE A N 1
ATOM 1438 C CA . ILE A 1 197 ? -16.676 12.931 60.301 1.00 30.54 195 ILE A CA 1
ATOM 1439 C C . ILE A 1 197 ? -17.656 12.022 61.035 1.00 33.80 195 ILE A C 1
ATOM 1440 O O . ILE A 1 197 ? -17.540 10.792 60.975 1.00 31.02 195 ILE A O 1
ATOM 1445 N N . LYS A 1 198 ? -18.639 12.622 61.703 1.00 35.28 196 LYS A N 1
ATOM 1446 C CA . LYS A 1 198 ? -19.610 11.830 62.460 1.00 45.31 196 LYS A CA 1
ATOM 1447 C C . LYS A 1 198 ? -20.592 11.107 61.538 1.00 44.16 196 LYS A C 1
ATOM 1448 O O . LYS A 1 198 ? -21.615 11.677 61.153 1.00 40.18 196 LYS A O 1
ATOM 1450 N N . THR A 1 199 ? -20.289 9.858 61.183 1.00 41.74 197 THR A N 1
ATOM 1451 C CA . THR A 1 199 ? -21.148 8.995 60.372 1.00 39.39 197 THR A CA 1
ATOM 1452 C C . THR A 1 199 ? -21.598 7.786 61.195 1.00 40.14 197 THR A C 1
ATOM 1453 O O . THR A 1 199 ? -21.204 7.603 62.348 1.00 35.22 197 THR A O 1
ATOM 1457 N N . LEU A 1 200 ? -22.414 6.940 60.568 1.00 45.12 198 LEU A N 1
ATOM 1458 C CA . LEU A 1 200 ? -22.868 5.712 61.212 1.00 49.81 198 LEU A CA 1
ATOM 1459 C C . LEU A 1 200 ? -21.690 4.804 61.562 1.00 46.42 198 LEU A C 1
ATOM 1460 O O . LEU A 1 200 ? -21.508 4.417 62.722 1.00 45.96 198 LEU A O 1
ATOM 1465 N N . ALA A 1 201 ? -20.875 4.455 60.565 1.00 38.24 199 ALA A N 1
ATOM 1466 C CA . ALA A 1 201 ? -19.773 3.529 60.804 1.00 40.58 199 ALA A CA 1
ATOM 1467 C C . ALA A 1 201 ? -18.695 4.130 61.701 1.00 47.12 199 ALA A C 1
ATOM 1468 O O . ALA A 1 201 ? -18.066 3.403 62.478 1.00 43.82 199 ALA A O 1
ATOM 1470 N N . ALA A 1 202 ? -18.456 5.440 61.609 1.00 49.64 200 ALA A N 1
ATOM 1471 C CA . ALA A 1 202 ? -17.389 6.039 62.406 1.00 53.13 200 ALA A CA 1
ATOM 1472 C C . ALA A 1 202 ? -17.777 6.191 63.870 1.00 51.68 200 ALA A C 1
ATOM 1473 O O . ALA A 1 202 ? -16.889 6.334 64.718 1.00 41.65 200 ALA A O 1
ATOM 1475 N N . SER A 1 203 ? -19.081 6.157 64.180 1.00 49.24 201 SER A N 1
ATOM 1476 C CA . SER A 1 203 ? -19.547 6.220 65.561 1.00 54.14 201 SER A CA 1
ATOM 1477 C C . SER A 1 203 ? -19.141 4.999 66.369 1.00 59.20 201 SER A C 1
ATOM 1478 O O . SER A 1 203 ? -19.150 5.056 67.604 1.00 62.76 201 SER A O 1
ATOM 1481 N N . GLY A 1 204 ? -18.803 3.893 65.703 1.00 60.25 202 GLY A N 1
ATOM 1482 C CA . GLY A 1 204 ? -18.382 2.699 66.412 1.00 61.55 202 GLY A CA 1
ATOM 1483 C C . GLY A 1 204 ? -16.997 2.795 67.015 1.00 58.56 202 GLY A C 1
ATOM 1484 O O . GLY A 1 204 ? -16.663 1.995 67.895 1.00 59.16 202 GLY A O 1
ATOM 1485 N N . ILE A 1 205 ? -16.184 3.752 66.564 1.00 56.63 203 ILE A N 1
ATOM 1486 C CA . ILE A 1 205 ? -14.840 3.918 67.113 1.00 55.76 203 ILE A CA 1
ATOM 1487 C C . ILE A 1 205 ? -14.937 4.419 68.549 1.00 51.94 203 ILE A C 1
ATOM 1488 O O . ILE A 1 205 ? -15.604 5.424 68.833 1.00 48.00 203 ILE A O 1
ATOM 1493 N N . GLY A 1 206 ? -14.290 3.704 69.469 1.00 48.89 204 GLY A N 1
ATOM 1494 C CA . GLY A 1 206 ? -14.266 4.131 70.855 1.00 45.79 204 GLY A CA 1
ATOM 1495 C C . GLY A 1 206 ? -13.738 5.547 70.979 1.00 41.86 204 GLY A C 1
ATOM 1496 O O . GLY A 1 206 ? -12.736 5.887 70.336 1.00 38.61 204 GLY A O 1
ATOM 1497 N N . ASP A 1 207 ? -14.443 6.386 71.748 1.00 45.20 205 ASP A N 1
ATOM 1498 C CA . ASP A 1 207 ? -14.041 7.772 72.020 1.00 54.06 205 ASP A CA 1
ATOM 1499 C C . ASP A 1 207 ? -13.922 8.607 70.737 1.00 49.98 205 ASP A C 1
ATOM 1500 O O . ASP A 1 207 ? -12.980 9.387 70.557 1.00 46.16 205 ASP A O 1
ATOM 1505 N N . PHE A 1 208 ? -14.900 8.460 69.838 1.00 45.63 206 PHE A N 1
ATOM 1506 C CA . PHE A 1 208 ? -14.864 9.226 68.594 1.00 34.56 206 PHE A CA 1
ATOM 1507 C C . PHE A 1 208 ? -15.040 10.719 68.858 1.00 38.57 206 PHE A C 1
ATOM 1508 O O . PHE A 1 208 ? -14.441 11.555 68.167 1.00 33.16 206 PHE A O 1
ATOM 1516 N N . ARG A 1 209 ? -15.862 11.065 69.855 1.00 39.67 207 ARG A N 1
ATOM 1517 C CA . ARG A 1 209 ? -16.049 12.461 70.237 1.00 38.21 207 ARG A CA 1
ATOM 1518 C C . ARG A 1 209 ? -14.718 13.130 70.554 1.00 39.96 207 ARG A C 1
ATOM 1519 O O . ARG A 1 209 ? -14.462 14.267 70.133 1.00 35.56 207 ARG A O 1
ATOM 1521 N N . TYR A 1 210 ? -13.848 12.427 71.281 1.00 40.56 208 TYR A N 1
ATOM 1522 C CA . TYR A 1 210 ? -12.524 12.964 71.587 1.00 36.02 208 TYR A CA 1
ATOM 1523 C C . TYR A 1 210 ? -11.712 13.192 70.315 1.00 35.19 208 TYR A C 1
ATOM 1524 O O . TYR A 1 210 ? -11.003 14.199 70.193 1.00 34.96 208 TYR A O 1
ATOM 1533 N N . ILE A 1 211 ? -11.786 12.257 69.366 1.00 30.24 209 ILE A N 1
ATOM 1534 C CA . ILE A 1 211 ? -10.980 12.382 68.152 1.00 30.85 209 ILE A CA 1
ATOM 1535 C C . ILE A 1 211 ? -11.412 13.603 67.348 1.00 31.95 209 ILE A C 1
ATOM 1536 O O . ILE A 1 211 ? -10.572 14.357 66.836 1.00 25.62 209 ILE A O 1
ATOM 1541 N N . LEU A 1 212 ? -12.725 13.842 67.261 1.00 36.57 210 LEU A N 1
ATOM 1542 C CA . LEU A 1 212 ? -13.233 15.020 66.558 1.00 33.20 210 LEU A CA 1
ATOM 1543 C C . LEU A 1 212 ? -12.718 16.312 67.179 1.00 30.03 210 LEU A C 1
ATOM 1544 O O . LEU A 1 212 ? -12.243 17.208 66.472 1.00 28.96 210 LEU A O 1
ATOM 1549 N N . LYS A 1 213 ? -12.845 16.445 68.504 1.00 29.10 211 LYS A N 1
ATOM 1550 C CA . LYS A 1 213 ? -12.400 17.668 69.156 1.00 31.42 211 LYS A CA 1
ATOM 1551 C C . LYS A 1 213 ? -10.892 17.851 69.004 1.00 31.54 211 LYS A C 1
ATOM 1552 O O . LYS A 1 213 ? -10.409 18.971 68.799 1.00 31.73 211 LYS A O 1
ATOM 1554 N N . TRP A 1 214 ? -10.131 16.762 69.110 1.00 29.47 212 TRP A N 1
ATOM 1555 C CA . TRP A 1 214 ? -8.687 16.856 68.923 1.00 31.41 212 TRP A CA 1
ATOM 1556 C C . TRP A 1 214 ? -8.350 17.436 67.547 1.00 30.99 212 TRP A C 1
ATOM 1557 O O . TRP A 1 214 ? -7.478 18.307 67.428 1.00 24.79 212 TRP A O 1
ATOM 1568 N N . ASN A 1 215 ? -9.063 16.994 66.504 1.00 31.35 213 ASN A N 1
ATOM 1569 C CA . ASN A 1 215 ? -8.863 17.561 65.171 1.00 28.92 213 ASN A CA 1
ATOM 1570 C C . ASN A 1 215 ? -9.308 19.018 65.111 1.00 29.17 213 ASN A C 1
ATOM 1571 O O . ASN A 1 215 ? -8.624 19.858 64.523 1.00 28.65 213 ASN A O 1
ATOM 1576 N N . GLU A 1 216 ? -10.448 19.342 65.719 1.00 31.27 214 GLU A N 1
ATOM 1577 C CA . GLU A 1 216 ? -10.896 20.730 65.724 1.00 31.87 214 GLU A CA 1
ATOM 1578 C C . GLU A 1 216 ? -9.860 21.655 66.365 1.00 36.62 214 GLU A C 1
ATOM 1579 O O . GLU A 1 216 ? -9.649 22.784 65.903 1.00 32.25 214 GLU A O 1
ATOM 1585 N N . TYR A 1 217 ? -9.196 21.194 67.426 1.00 32.41 215 TYR A N 1
ATOM 1586 C CA . TYR A 1 217 ? -8.258 22.041 68.147 1.00 30.60 215 TYR A CA 1
ATOM 1587 C C . TYR A 1 217 ? -6.859 22.041 67.549 1.00 34.52 215 TYR A C 1
ATOM 1588 O O . TYR A 1 217 ? -6.112 23.005 67.735 1.00 34.37 215 TYR A O 1
ATOM 1597 N N . ASN A 1 218 ? -6.469 20.981 66.854 1.00 27.19 216 ASN A N 1
ATOM 1598 C CA . ASN A 1 218 ? -5.086 20.845 66.438 1.00 26.35 216 ASN A CA 1
ATOM 1599 C C . ASN A 1 218 ? -4.872 20.835 64.932 1.00 22.58 216 ASN A C 1
ATOM 1600 O O . ASN A 1 218 ? -3.737 21.045 64.492 1.00 23.96 216 ASN A O 1
ATOM 1605 N N . ALA A 1 219 ? -5.914 20.629 64.135 1.00 21.78 217 ALA A N 1
ATOM 1606 C CA . ALA A 1 219 ? -5.750 20.740 62.686 1.00 22.45 217 ALA A CA 1
ATOM 1607 C C . ALA A 1 219 ? -5.404 22.179 62.300 1.00 23.96 217 ALA A C 1
ATOM 1608 O O . ALA A 1 219 ? -5.904 23.129 62.919 1.00 24.37 217 ALA A O 1
ATOM 1610 N N . PRO A 1 220 ? -4.556 22.370 61.282 1.00 19.57 218 PRO A N 1
ATOM 1611 C CA . PRO A 1 220 ? -4.205 23.741 60.856 1.00 21.53 218 PRO A CA 1
ATOM 1612 C C . PRO A 1 220 ? -5.399 24.667 60.632 1.00 24.63 218 PRO A C 1
ATOM 1613 O O . PRO A 1 220 ? -5.390 25.814 61.106 1.00 26.07 218 PRO A O 1
ATOM 1617 N N . LEU A 1 221 ? -6.434 24.204 59.918 1.00 26.25 219 LEU A N 1
ATOM 1618 C CA . LEU A 1 221 ? -7.605 25.049 59.672 1.00 26.53 219 LEU A CA 1
ATOM 1619 C C . LEU A 1 221 ? -8.491 25.226 60.907 1.00 26.35 219 LEU A C 1
ATOM 1620 O O . LEU A 1 221 ? -9.428 26.033 60.869 1.00 26.07 219 LEU A O 1
ATOM 1625 N N . ARG A 1 222 ? -8.210 24.520 62.003 1.00 27.70 220 ARG A N 1
ATOM 1626 C CA . ARG A 1 222 ? -8.943 24.693 63.268 1.00 28.59 220 ARG A CA 1
ATOM 1627 C C . ARG A 1 222 ? -10.433 24.396 63.098 1.00 33.95 220 ARG A C 1
ATOM 1628 O O . ARG A 1 222 ? -11.294 25.071 63.670 1.00 29.88 220 ARG A O 1
ATOM 1636 N N . ARG A 1 223 ? -10.742 23.380 62.298 1.00 32.39 221 ARG A N 1
ATOM 1637 C CA . ARG A 1 223 ? -12.110 22.891 62.182 1.00 32.48 221 ARG A CA 1
ATOM 1638 C C . ARG A 1 223 ? -12.056 21.512 61.557 1.00 28.36 221 ARG A C 1
ATOM 1639 O O . ARG A 1 223 ? -11.083 21.158 60.888 1.00 27.95 221 ARG A O 1
ATOM 1647 N N . THR A 1 224 ? -13.103 20.731 61.799 1.00 26.99 222 THR A N 1
ATOM 1648 C CA . THR A 1 224 ? -13.222 19.436 61.147 1.00 25.18 222 THR A CA 1
ATOM 1649 C C . THR A 1 224 ? -13.937 19.613 59.810 1.00 23.65 222 THR A C 1
ATOM 1650 O O . THR A 1 224 ? -14.545 20.647 59.542 1.00 25.47 222 THR A O 1
ATOM 1654 N N . VAL A 1 225 ? -13.830 18.600 58.954 1.00 25.53 223 VAL A N 1
ATOM 1655 C CA . VAL A 1 225 ? -14.348 18.701 57.594 1.00 27.34 223 VAL A CA 1
ATOM 1656 C C . VAL A 1 225 ? -15.761 18.137 57.519 1.00 23.74 223 VAL A C 1
ATOM 1657 O O . VAL A 1 225 ? -16.224 17.461 58.442 1.00 31.99 223 VAL A O 1
ATOM 1661 N N . THR A 1 226 ? -16.449 18.406 56.415 1.00 24.81 224 THR A N 1
ATOM 1662 C CA . THR A 1 226 ? -17.833 17.992 56.231 1.00 27.10 224 THR A CA 1
ATOM 1663 C C . THR A 1 226 ? -17.945 17.113 54.994 1.00 28.95 224 THR A C 1
ATOM 1664 O O . THR A 1 226 ? -17.033 17.065 54.169 1.00 25.58 224 THR A O 1
ATOM 1668 N N . ILE A 1 227 ? -19.072 16.402 54.872 1.00 22.67 225 ILE A N 1
ATOM 1669 C CA . ILE A 1 227 ? -19.242 15.545 53.699 1.00 25.53 225 ILE A CA 1
ATOM 1670 C C . ILE A 1 227 ? -19.361 16.374 52.427 1.00 25.65 225 ILE A C 1
ATOM 1671 O O . ILE A 1 227 ? -19.037 15.883 51.343 1.00 20.78 225 ILE A O 1
ATOM 1676 N N . GLU A 1 228 ? -19.788 17.633 52.531 1.00 25.59 226 GLU A N 1
ATOM 1677 C CA . GLU A 1 228 ? -19.846 18.476 51.342 1.00 23.85 226 GLU A 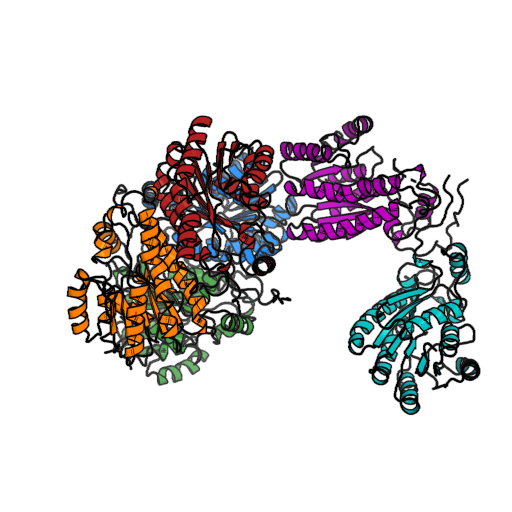CA 1
ATOM 1678 C C . GLU A 1 228 ? -18.451 18.884 50.890 1.00 27.41 226 GLU A C 1
ATOM 1679 O O . GLU A 1 228 ? -18.194 19.013 49.688 1.00 24.07 226 GLU A O 1
ATOM 1685 N N . GLU A 1 229 ? -17.538 19.098 51.837 1.00 25.74 227 GLU A N 1
ATOM 1686 C CA . GLU A 1 229 ? -16.169 19.439 51.478 1.00 21.41 227 GLU A CA 1
ATOM 1687 C C . GLU A 1 229 ? -15.468 18.247 50.853 1.00 23.83 227 GLU A C 1
ATOM 1688 O O . GLU A 1 229 ? -14.793 18.383 49.823 1.00 22.82 227 GLU A O 1
ATOM 1694 N N . VAL A 1 230 ? -15.637 17.066 51.449 1.00 18.83 228 VAL A N 1
ATOM 1695 C CA . VAL A 1 230 ? -15.065 15.858 50.864 1.00 22.45 228 VAL A CA 1
ATOM 1696 C C . VAL A 1 230 ? -15.710 15.569 49.510 1.00 25.52 228 VAL A C 1
ATOM 1697 O O . VAL A 1 230 ? -15.041 15.122 48.570 1.00 23.57 228 VAL A O 1
ATOM 1701 N N . GLY A 1 231 ? -17.015 15.827 49.384 1.00 26.53 229 GLY A N 1
ATOM 1702 C CA . GLY A 1 231 ? -17.677 15.626 48.101 1.00 21.21 229 GLY A CA 1
ATOM 1703 C C . GLY A 1 231 ? -17.074 16.469 46.990 1.00 24.17 229 GLY A C 1
ATOM 1704 O O . GLY A 1 231 ? -16.931 16.004 45.851 1.00 21.94 229 GLY A O 1
ATOM 1705 N N . ASP A 1 232 ? -16.729 17.724 47.298 1.00 18.35 230 ASP A N 1
ATOM 1706 C CA . ASP A 1 232 ? -16.107 18.598 46.307 1.00 23.45 230 ASP A CA 1
ATOM 1707 C C . ASP A 1 232 ? -14.712 18.120 45.942 1.00 25.58 230 ASP A C 1
ATOM 1708 O O . ASP A 1 232 ? -14.304 18.216 44.773 1.00 20.02 230 ASP A O 1
ATOM 1713 N N . SER A 1 233 ? -13.949 17.632 46.931 1.00 23.62 231 SER A N 1
ATOM 1714 C CA . SER A 1 233 ? -12.639 17.064 46.627 1.00 22.58 231 SER A CA 1
ATOM 1715 C C . SER A 1 233 ? -12.781 15.789 45.811 1.00 24.80 231 SER A C 1
ATOM 1716 O O . SER A 1 233 ? -11.971 15.531 44.911 1.00 19.87 231 SER A O 1
ATOM 1719 N N . ALA A 1 234 ? -13.807 14.980 46.112 1.00 18.85 232 ALA A N 1
ATOM 1720 C CA . ALA A 1 234 ? -14.096 13.806 45.289 1.00 24.64 232 ALA A CA 1
ATOM 1721 C C . ALA A 1 234 ? -14.436 14.202 43.860 1.00 24.75 232 ALA A C 1
ATOM 1722 O O . ALA A 1 234 ? -13.995 13.548 42.903 1.00 22.47 232 ALA A O 1
ATOM 1724 N N . LEU A 1 235 ? -15.236 15.260 43.696 1.00 23.08 233 LEU A N 1
ATOM 1725 C CA . LEU A 1 235 ? -15.601 15.718 42.357 1.00 22.54 233 LEU A CA 1
ATOM 1726 C C . LEU A 1 235 ? -14.364 15.993 41.512 1.00 22.76 233 LEU A C 1
ATOM 1727 O O . LEU A 1 235 ? -14.300 15.619 40.334 1.00 22.23 233 LEU A O 1
ATOM 1732 N N . TYR A 1 236 ? -13.366 16.643 42.108 1.00 20.49 234 TYR A N 1
ATOM 1733 C CA . TYR A 1 236 ? -12.113 16.908 41.410 1.00 23.40 234 TYR A CA 1
ATOM 1734 C C . TYR A 1 236 ? -11.462 15.616 40.920 1.00 23.23 234 TYR A C 1
ATOM 1735 O O . TYR A 1 236 ? -11.061 15.515 39.755 1.00 19.51 234 TYR A O 1
ATOM 1744 N N . LEU A 1 237 ? -11.322 14.625 41.813 1.00 19.09 235 LEU A N 1
ATOM 1745 C CA . LEU A 1 237 ? -10.712 13.348 41.437 1.00 20.10 235 LEU A CA 1
ATOM 1746 C C . LEU A 1 237 ? -11.568 12.544 40.456 1.00 21.46 235 LEU A C 1
ATOM 1747 O O . LEU A 1 237 ? -11.031 11.719 39.709 1.00 22.62 235 LEU A O 1
ATOM 1752 N N . LEU A 1 238 ? -12.891 12.726 40.465 1.00 23.70 236 LEU A N 1
ATOM 1753 C CA . LEU A 1 238 ? -13.728 12.027 39.499 1.00 22.43 236 LEU A CA 1
ATOM 1754 C C . LEU A 1 238 ? -13.773 12.727 38.147 1.00 26.29 236 LEU A C 1
ATOM 1755 O O . LEU A 1 238 ? -14.048 12.074 37.137 1.00 27.15 236 LEU A O 1
ATOM 1760 N N . SER A 1 239 ? -13.503 14.029 38.102 1.00 24.96 237 SER A N 1
ATOM 1761 C CA . SER A 1 239 ? -13.616 14.811 36.879 1.00 27.32 237 SER A CA 1
ATOM 1762 C C . SER A 1 239 ? -12.309 14.763 36.086 1.00 26.20 237 SER A C 1
ATOM 1763 O O . SER A 1 239 ? -11.279 14.271 36.563 1.00 21.57 237 SER A O 1
ATOM 1766 N N . ASP A 1 240 ? -12.353 15.320 34.867 1.00 26.52 238 ASP A N 1
ATOM 1767 C CA . ASP A 1 240 ? -11.162 15.444 34.027 1.00 30.83 238 ASP A CA 1
ATOM 1768 C C . ASP A 1 240 ? -10.148 16.460 34.549 1.00 26.12 238 ASP A C 1
ATOM 1769 O O . ASP A 1 240 ? -9.038 16.520 34.003 1.00 26.62 238 ASP A O 1
ATOM 1774 N N . LEU A 1 241 ? -10.492 17.261 35.567 1.00 24.44 239 LEU A N 1
ATOM 1775 C CA . LEU A 1 241 ? -9.506 18.182 36.148 1.00 28.30 239 LEU A CA 1
ATOM 1776 C C . LEU A 1 241 ? -8.303 17.447 36.719 1.00 24.14 239 LEU A C 1
ATOM 1777 O O . LEU A 1 241 ? -7.211 18.023 36.801 1.00 28.99 239 LEU A O 1
ATOM 1782 N N . SER A 1 242 ? -8.480 16.182 37.106 1.00 19.62 240 SER A N 1
ATOM 1783 C CA . SER A 1 242 ? -7.444 15.380 37.748 1.00 24.81 240 SER A CA 1
ATOM 1784 C C . SER A 1 242 ? -6.917 14.274 36.825 1.00 27.87 240 SER A C 1
ATOM 1785 O O . SER A 1 242 ? -6.459 13.227 37.302 1.00 21.58 240 SER A O 1
ATOM 1788 N N . ARG A 1 243 ? -6.947 14.498 35.503 1.00 22.36 241 ARG A N 1
ATOM 1789 C CA . ARG A 1 243 ? -6.659 13.418 34.554 1.00 22.44 241 ARG A CA 1
ATOM 1790 C C . ARG A 1 243 ? -5.192 12.980 34.552 1.00 21.27 241 ARG A C 1
ATOM 1791 O O . ARG A 1 243 ? -4.863 11.949 33.949 1.00 22.34 241 ARG A O 1
ATOM 1799 N N . SER A 1 244 ? -4.301 13.710 35.210 1.00 20.77 242 SER A N 1
ATOM 1800 C CA . SER A 1 244 ? -2.926 13.254 35.332 1.00 21.85 242 SER A CA 1
ATOM 1801 C C . SER A 1 244 ? -2.584 12.797 36.742 1.00 22.22 242 SER A C 1
ATOM 1802 O O . SER A 1 244 ? -1.397 12.699 37.075 1.00 22.98 242 SER A O 1
ATOM 1805 N N . VAL A 1 245 ? -3.592 12.489 37.562 1.00 19.77 243 VAL A N 1
ATOM 1806 C CA . VAL A 1 245 ? -3.412 12.110 38.967 1.00 20.46 243 VAL A CA 1
ATOM 1807 C C . VAL A 1 245 ? -3.896 10.676 39.148 1.00 22.74 243 VAL A C 1
ATOM 1808 O O . VAL A 1 245 ? -5.092 10.401 38.986 1.00 23.30 243 VAL A O 1
ATOM 1812 N N . THR A 1 246 ? -2.986 9.773 39.521 1.00 17.94 244 THR A N 1
ATOM 1813 C CA . THR A 1 246 ? -3.377 8.405 39.833 1.00 21.33 244 THR A CA 1
ATOM 1814 C C . THR A 1 246 ? -2.433 7.842 40.894 1.00 22.07 244 THR A C 1
ATOM 1815 O O . THR A 1 246 ? -1.281 8.265 41.016 1.00 19.73 244 THR A O 1
ATOM 1819 N N . GLY A 1 247 ? -2.946 6.902 41.680 1.00 18.93 245 GLY A N 1
ATOM 1820 C CA . GLY A 1 247 ? -2.140 6.319 42.741 1.00 19.85 245 GLY A CA 1
ATOM 1821 C C . GLY A 1 247 ? -1.945 7.226 43.931 1.00 17.37 245 GLY A C 1
ATOM 1822 O O . GLY A 1 247 ? -1.045 6.992 44.741 1.00 19.66 245 GLY A O 1
ATOM 1823 N N . GLU A 1 248 ? -2.778 8.249 44.068 1.00 18.96 246 GLU A N 1
ATOM 1824 C CA . GLU A 1 248 ? -2.563 9.338 45.013 1.00 18.37 246 GLU A CA 1
ATOM 1825 C C . GLU A 1 248 ? -3.411 9.134 46.266 1.00 19.04 246 GLU A C 1
ATOM 1826 O O . GLU A 1 248 ? -4.579 8.736 46.182 1.00 16.55 246 GLU A O 1
ATOM 1832 N N . VAL A 1 249 ? -2.819 9.393 47.432 1.00 18.49 247 VAL A N 1
ATOM 1833 C CA . VAL A 1 249 ? -3.572 9.496 48.683 1.00 18.01 247 VAL A CA 1
ATOM 1834 C C . VAL A 1 249 ? -3.741 10.981 48.979 1.00 18.03 247 VAL A C 1
ATOM 1835 O O . VAL A 1 249 ? -2.777 11.674 49.323 1.00 19.36 247 VAL A O 1
ATOM 1839 N N . HIS A 1 250 ? -4.957 11.483 48.826 1.00 20.84 248 HIS A N 1
ATOM 1840 C CA . HIS A 1 250 ? -5.232 12.919 48.857 1.00 17.95 248 HIS A CA 1
ATOM 1841 C C . HIS A 1 250 ? -5.873 13.253 50.202 1.00 16.92 248 HIS A C 1
ATOM 1842 O O . HIS A 1 250 ? -7.003 12.834 50.467 1.00 16.90 248 HIS A O 1
ATOM 1849 N N . HIS A 1 251 ? -5.166 14.011 51.048 1.00 15.19 249 HIS A N 1
ATOM 1850 C CA . HIS A 1 251 ? -5.688 14.337 52.378 1.00 19.49 249 HIS A CA 1
ATOM 1851 C C . HIS A 1 251 ? -6.712 15.460 52.295 1.00 20.67 249 HIS A C 1
ATOM 1852 O O . HIS A 1 251 ? -6.381 16.569 51.859 1.00 18.79 249 HIS A O 1
ATOM 1859 N N . VAL A 1 252 ? -7.942 15.183 52.741 1.00 17.30 250 VAL A N 1
ATOM 1860 C CA . VAL A 1 252 ? -8.968 16.209 52.908 1.00 19.29 250 VAL A CA 1
ATOM 1861 C C . VAL A 1 252 ? -9.348 16.234 54.391 1.00 20.56 250 VAL A C 1
ATOM 1862 O O . VAL A 1 252 ? -10.333 15.619 54.820 1.00 21.46 250 VAL A O 1
ATOM 1866 N N . ASP A 1 253 ? -8.548 16.949 55.185 1.00 20.29 251 ASP A N 1
ATOM 1867 C CA . ASP A 1 253 ? -8.583 16.776 56.636 1.00 21.75 251 ASP A CA 1
ATOM 1868 C C . ASP A 1 253 ? -8.204 18.056 57.374 1.00 21.58 251 ASP A C 1
ATOM 1869 O O . ASP A 1 253 ? -7.743 17.975 58.519 1.00 25.89 251 ASP A O 1
ATOM 1874 N N . SER A 1 254 ? -8.389 19.228 56.761 1.00 20.54 252 SER A N 1
ATOM 1875 C CA . SER A 1 254 ? -8.006 20.514 57.335 1.00 25.00 252 SER A CA 1
ATOM 1876 C C . SER A 1 254 ? -6.515 20.583 57.636 1.00 23.80 252 SER A C 1
ATOM 1877 O O . SER A 1 254 ? -6.087 21.431 58.416 1.00 22.70 252 SER A O 1
ATOM 1880 N N . GLY A 1 255 ? -5.722 19.704 57.020 1.00 22.93 253 GLY A N 1
ATOM 1881 C CA . GLY A 1 255 ? -4.293 19.674 57.213 1.00 20.37 253 GLY A CA 1
ATOM 1882 C C . GLY A 1 255 ? -3.806 18.852 58.394 1.00 25.84 253 GLY A C 1
ATOM 1883 O O . GLY A 1 255 ? -2.609 18.887 58.686 1.00 21.69 253 GLY A O 1
ATOM 1884 N N . TYR A 1 256 ? -4.687 18.106 59.069 1.00 21.08 254 TYR A N 1
ATOM 1885 C CA . TYR A 1 256 ? -4.301 17.472 60.332 1.00 23.17 254 TYR A CA 1
ATOM 1886 C C . TYR A 1 256 ? -3.076 16.577 60.164 1.00 19.20 254 TYR A C 1
ATOM 1887 O O . TYR A 1 256 ? -2.207 16.528 61.044 1.00 17.73 254 TYR A O 1
ATOM 1896 N N . ASN A 1 257 ? -2.985 15.871 59.031 1.00 19.40 255 ASN A N 1
ATOM 1897 C CA . ASN A 1 257 ? -1.924 14.885 58.834 1.00 18.65 255 ASN A CA 1
ATOM 1898 C C . ASN A 1 257 ? -0.517 15.485 58.904 1.00 19.53 255 ASN A C 1
ATOM 1899 O O . ASN A 1 257 ? 0.454 14.729 59.030 1.00 18.40 255 ASN A O 1
ATOM 1904 N N . ILE A 1 258 ? -0.364 16.813 58.815 1.00 18.57 256 ILE A N 1
ATOM 1905 C CA . ILE A 1 258 ? 0.991 17.374 58.820 1.00 17.30 256 ILE A CA 1
ATOM 1906 C C . ILE A 1 258 ? 1.516 17.720 60.215 1.00 20.08 256 ILE A C 1
ATOM 1907 O O . ILE A 1 258 ? 2.702 18.055 60.345 1.00 18.27 256 ILE A O 1
ATOM 1912 N N . ILE A 1 259 ? 0.701 17.602 61.269 1.00 17.89 257 ILE A N 1
ATOM 1913 C CA A ILE A 1 259 ? 1.165 18.037 62.585 0.57 19.00 257 ILE A CA 1
ATOM 1914 C CA B ILE A 1 259 ? 1.080 18.000 62.626 0.43 22.12 257 ILE A CA 1
ATOM 1915 C C . ILE A 1 259 ? 1.941 16.921 63.269 1.00 24.60 257 ILE A C 1
ATOM 1916 O O . ILE A 1 259 ? 1.615 15.735 63.171 1.00 24.60 257 ILE A O 1
ATOM 1925 N N . GLY A 1 260 ? 3.001 17.318 63.981 1.00 19.59 258 GLY A N 1
ATOM 1926 C CA . GLY A 1 260 ? 3.850 16.362 64.676 1.00 20.49 258 GLY A CA 1
ATOM 1927 C C . GLY A 1 260 ? 3.738 16.420 66.189 1.00 26.50 258 GLY A C 1
ATOM 1928 O O . GLY A 1 260 ? 4.406 15.662 66.900 1.00 24.13 258 GLY A O 1
ATOM 1929 N N . MET A 1 261 ? 2.880 17.304 66.691 1.00 25.13 259 MET A N 1
ATOM 1930 C CA . MET A 1 261 ? 2.732 17.545 68.120 1.00 30.37 259 MET A CA 1
ATOM 1931 C C . MET A 1 261 ? 1.560 18.489 68.328 1.00 36.94 259 MET A C 1
ATOM 1932 O O . MET A 1 261 ? 1.302 19.370 67.504 1.00 46.67 259 MET A O 1
ATOM 1937 N N . LYS A 1 262 ? 0.861 18.296 69.431 1.00 33.76 260 LYS A N 1
ATOM 1938 C CA . LYS A 1 262 ? -0.108 19.284 69.880 1.00 35.84 260 LYS A CA 1
ATOM 1939 C C . LYS A 1 262 ? 0.581 20.613 70.153 1.00 42.99 260 LYS A C 1
ATOM 1940 O O . LYS A 1 262 ? 1.682 20.653 70.708 1.00 39.57 260 LYS A O 1
ATOM 1946 N N . ALA A 1 263 ? -0.072 21.713 69.782 1.00 55.14 261 ALA A N 1
ATOM 1947 C CA . ALA A 1 263 ? 0.391 23.019 70.236 1.00 60.03 261 ALA A CA 1
ATOM 1948 C C . ALA A 1 263 ? 0.272 23.117 71.756 1.00 57.75 261 ALA A C 1
ATOM 1949 O O . ALA A 1 263 ? -0.701 22.641 72.347 1.00 52.07 261 ALA A O 1
ATOM 1951 N N . VAL A 1 264 ? 1.281 23.727 72.396 1.00 61.16 262 VAL A N 1
ATOM 1952 C CA . VAL A 1 264 ? 1.278 23.848 73.856 1.00 66.95 262 VAL A CA 1
ATOM 1953 C C . VAL A 1 264 ? 0.112 24.704 74.333 1.00 65.30 262 VAL A C 1
ATOM 1954 O O . VAL A 1 264 ? -0.389 24.519 75.449 1.00 61.90 262 VAL A O 1
ATOM 1956 N N . ASP A 1 265 ? -0.333 25.649 73.506 1.00 67.11 263 ASP A N 1
ATOM 1957 C CA . ASP A 1 265 ? -1.471 26.500 73.820 1.00 68.20 263 ASP A CA 1
ATOM 1958 C C . ASP A 1 265 ? -2.777 25.969 73.243 1.00 62.46 263 ASP A C 1
ATOM 1959 O O . ASP A 1 265 ? -3.780 26.685 73.260 1.00 66.95 263 ASP A O 1
ATOM 1961 N N . ALA A 1 266 ? -2.789 24.742 72.727 1.00 56.48 264 ALA A N 1
ATOM 1962 C CA . ALA A 1 266 ? -4.043 24.145 72.292 1.00 47.29 264 ALA A CA 1
ATOM 1963 C C . ALA A 1 266 ? -4.906 23.823 73.509 1.00 59.43 264 ALA A C 1
ATOM 1964 O O . ALA A 1 266 ? -4.388 23.367 74.538 1.00 57.13 264 ALA A O 1
ATOM 1966 N N . PRO A 1 267 ? -6.212 24.068 73.438 1.00 65.91 265 PRO A N 1
ATOM 1967 C CA . PRO A 1 267 ? -7.070 23.829 74.606 1.00 70.95 265 PRO A CA 1
ATOM 1968 C C . PRO A 1 267 ? -7.210 22.345 74.915 1.00 75.96 265 PRO A C 1
ATOM 1969 O O . PRO A 1 267 ? -7.193 21.493 74.022 1.00 77.83 265 PRO A O 1
ATOM 1973 N N . ASP A 1 268 ? -7.342 22.040 76.207 1.00 77.83 266 ASP A N 1
ATOM 1974 C CA . ASP A 1 268 ? -7.468 20.659 76.658 1.00 77.37 266 ASP A CA 1
ATOM 1975 C C . ASP A 1 268 ? -8.887 20.157 76.416 1.00 77.86 266 ASP A C 1
ATOM 1976 O O . ASP A 1 268 ? -9.862 20.850 76.727 1.00 81.96 266 ASP A O 1
ATOM 1978 N N . ILE A 1 269 ? -9.002 18.957 75.852 1.00 73.21 267 ILE A N 1
ATOM 1979 C CA . ILE A 1 269 ? -10.310 18.378 75.564 1.00 67.34 267 ILE A CA 1
ATOM 1980 C C . ILE A 1 269 ? -10.827 17.601 76.781 1.00 69.27 267 ILE A C 1
ATOM 1981 O O . ILE A 1 269 ? -10.459 17.885 77.927 1.00 61.12 267 ILE A O 1
ATOM 1983 N N . GLY B 1 6 ? 35.302 -4.466 75.898 1.00 45.68 4 GLY B N 1
ATOM 1984 C CA . GLY B 1 6 ? 34.164 -3.917 75.180 1.00 45.89 4 GLY B CA 1
ATOM 1985 C C . GLY B 1 6 ? 33.612 -4.855 74.122 1.00 44.06 4 GLY B C 1
ATOM 1986 O O . GLY B 1 6 ? 33.973 -6.029 74.085 1.00 43.69 4 GLY B O 1
ATOM 1987 N N . ASN B 1 7 ? 32.721 -4.349 73.265 1.00 38.40 5 ASN B N 1
ATOM 1988 C CA . ASN B 1 7 ? 32.163 -5.169 72.196 1.00 38.46 5 ASN B CA 1
ATOM 1989 C C . ASN B 1 7 ? 33.026 -5.189 70.940 1.00 39.29 5 ASN B C 1
ATOM 1990 O O . ASN B 1 7 ? 32.725 -5.965 70.019 1.00 31.38 5 ASN B O 1
ATOM 1995 N N . GLY B 1 8 ? 34.067 -4.350 70.871 1.00 33.54 6 GLY B N 1
ATOM 1996 C CA . GLY B 1 8 ? 35.035 -4.412 69.784 1.00 28.66 6 GLY B CA 1
ATOM 1997 C C . GLY B 1 8 ? 34.543 -3.954 68.428 1.00 28.76 6 GLY B C 1
ATOM 1998 O O . GLY B 1 8 ? 35.271 -4.107 67.443 1.00 28.41 6 GLY B O 1
ATOM 1999 N N . LEU B 1 9 ? 33.337 -3.380 68.342 1.00 25.00 7 LEU B N 1
ATOM 2000 C CA . LEU B 1 9 ? 32.722 -3.107 67.047 1.00 26.43 7 LEU B CA 1
ATOM 2001 C C . LEU B 1 9 ? 33.482 -2.075 66.222 1.00 27.16 7 LEU B C 1
ATOM 2002 O O . LEU B 1 9 ? 33.253 -1.994 65.015 1.00 27.82 7 LEU B O 1
ATOM 2007 N N . LEU B 1 10 ? 34.351 -1.267 66.839 1.00 25.97 8 LEU B N 1
ATOM 2008 C CA . LEU B 1 10 ? 35.184 -0.307 66.115 1.00 23.37 8 LEU B CA 1
ATOM 2009 C C . LEU B 1 10 ? 36.667 -0.536 66.383 1.00 28.00 8 LEU B C 1
ATOM 2010 O O . LEU B 1 10 ? 37.472 0.397 66.306 1.00 25.30 8 LEU B O 1
ATOM 2015 N N . TYR B 1 11 ? 37.044 -1.774 66.688 1.00 25.75 9 TYR B N 1
ATOM 2016 C CA . TYR B 1 11 ? 38.451 -2.092 66.897 1.00 33.63 9 TYR B CA 1
ATOM 2017 C C . TYR B 1 11 ? 39.262 -1.722 65.662 1.00 34.85 9 TYR B C 1
ATOM 2018 O O . TYR B 1 11 ? 38.897 -2.075 64.539 1.00 36.69 9 TYR B O 1
ATOM 2027 N N . GLY B 1 12 ? 40.350 -0.980 65.873 1.00 36.68 10 GLY B N 1
ATOM 2028 C CA . GLY B 1 12 ? 41.232 -0.586 64.790 1.00 38.64 10 GLY B CA 1
ATOM 2029 C C . GLY B 1 12 ? 40.710 0.513 63.883 1.00 38.73 10 GLY B C 1
ATOM 2030 O O . GLY B 1 12 ? 41.364 0.829 62.882 1.00 39.84 10 GLY B O 1
ATOM 2031 N N . LYS B 1 13 ? 39.565 1.104 64.191 1.00 28.34 11 LYS B N 1
ATOM 2032 C CA . LYS B 1 13 ? 38.978 2.136 63.350 1.00 28.79 11 LYS B CA 1
ATOM 2033 C C . LYS B 1 13 ? 39.292 3.509 63.922 1.00 30.51 11 LYS B C 1
ATOM 2034 O O . LYS B 1 13 ? 39.468 3.675 65.132 1.00 34.70 11 LYS B O 1
ATOM 2040 N N . ARG B 1 14 ? 39.351 4.499 63.037 1.00 31.66 12 ARG B N 1
ATOM 2041 C CA . ARG B 1 14 ? 39.645 5.875 63.412 1.00 33.47 12 ARG B CA 1
ATOM 2042 C C . ARG B 1 14 ? 38.553 6.774 62.852 1.00 31.90 12 ARG B C 1
ATOM 2043 O O . ARG B 1 14 ? 38.178 6.639 61.683 1.00 27.15 12 ARG B O 1
ATOM 2051 N N . GLY B 1 15 ? 38.048 7.687 63.679 1.00 22.99 13 GLY B N 1
ATOM 2052 C CA . GLY B 1 15 ? 36.969 8.553 63.261 1.00 24.61 13 GLY B CA 1
ATOM 2053 C C . GLY B 1 15 ? 37.133 9.967 63.782 1.00 26.05 13 GLY B C 1
ATOM 2054 O O . GLY B 1 15 ? 37.849 10.237 64.754 1.00 25.94 13 GLY B O 1
ATOM 2055 N N . LEU B 1 16 ? 36.421 10.867 63.123 1.00 21.86 14 LEU B N 1
ATOM 2056 C CA . LEU B 1 16 ? 36.430 12.287 63.433 1.00 26.46 14 LEU B CA 1
ATOM 2057 C C . LEU B 1 16 ? 35.032 12.694 63.871 1.00 23.82 14 LEU B C 1
ATOM 2058 O O . LEU B 1 16 ? 34.052 12.367 63.192 1.00 23.27 14 LEU B O 1
ATOM 2063 N N . ILE B 1 17 ? 34.945 13.446 64.967 1.00 21.81 15 ILE B N 1
ATOM 2064 C CA . ILE B 1 17 ? 33.671 13.921 65.509 1.00 20.91 15 ILE B CA 1
ATOM 2065 C C . ILE B 1 17 ? 33.704 15.442 65.584 1.00 21.03 15 ILE B C 1
ATOM 2066 O O . ILE B 1 17 ? 34.563 16.019 66.269 1.00 22.13 15 ILE B O 1
ATOM 2071 N N . LEU B 1 18 ? 32.768 16.091 64.891 1.00 20.18 16 LEU B N 1
ATOM 2072 C CA . LEU B 1 18 ? 32.579 17.536 64.965 1.00 21.91 16 LEU B CA 1
ATOM 2073 C C . LEU B 1 18 ? 31.239 17.826 65.631 1.00 26.94 16 LEU B C 1
ATOM 2074 O O . LEU B 1 18 ? 30.217 17.260 65.237 1.00 25.63 16 LEU B O 1
ATOM 2079 N N . GLY B 1 19 ? 31.246 18.707 66.629 1.00 22.83 17 GLY B N 1
ATOM 2080 C CA . GLY B 1 19 ? 30.029 19.057 67.338 1.00 22.89 17 GLY B CA 1
ATOM 2081 C C . GLY B 1 19 ? 30.040 18.760 68.827 1.00 19.95 17 GLY B C 1
ATOM 2082 O O . GLY B 1 19 ? 29.001 18.932 69.475 1.00 21.28 17 GLY B O 1
ATOM 2083 N N . LEU B 1 20 ? 31.152 18.316 69.409 1.00 21.46 18 LEU B N 1
ATOM 2084 C CA . LEU B 1 20 ? 31.235 18.175 70.861 1.00 20.92 18 LEU B CA 1
ATOM 2085 C C . LEU B 1 20 ? 31.242 19.561 71.500 1.00 22.73 18 LEU B C 1
ATOM 2086 O O . LEU B 1 20 ? 32.075 20.401 71.155 1.00 21.28 18 LEU B O 1
ATOM 2091 N N . ALA B 1 21 ? 30.289 19.822 72.390 1.00 21.22 19 ALA B N 1
ATOM 2092 C CA . ALA B 1 21 ? 30.236 21.083 73.130 1.00 21.28 19 ALA B CA 1
ATOM 2093 C C . ALA B 1 21 ? 30.487 20.913 74.617 1.00 23.73 19 ALA B C 1
ATOM 2094 O O . ALA B 1 21 ? 31.204 21.719 75.215 1.00 21.45 19 ALA B O 1
ATOM 2096 N N . ASN B 1 22 ? 29.884 19.899 75.230 1.00 21.17 20 ASN B N 1
ATOM 2097 C CA . ASN B 1 22 ? 30.065 19.617 76.650 1.00 20.91 20 ASN B CA 1
ATOM 2098 C C . ASN B 1 22 ? 29.663 18.162 76.867 1.00 18.49 20 ASN B C 1
ATOM 2099 O O . ASN B 1 22 ? 29.353 17.445 75.910 1.00 18.62 20 ASN B O 1
ATOM 2104 N N . ASN B 1 23 ? 29.663 17.725 78.139 1.00 19.80 21 ASN B N 1
ATOM 2105 C CA . ASN B 1 23 ? 29.386 16.320 78.443 1.00 20.63 21 ASN B CA 1
ATOM 2106 C C . ASN B 1 23 ? 27.909 15.955 78.325 1.00 22.19 21 ASN B C 1
ATOM 2107 O O . ASN B 1 23 ? 27.536 14.818 78.641 1.00 19.49 21 ASN B O 1
ATOM 2112 N N . ARG B 1 24 ? 27.061 16.889 77.894 1.00 20.94 22 ARG B N 1
ATOM 2113 C CA . ARG B 1 24 ? 25.658 16.612 77.600 1.00 18.80 22 ARG B CA 1
ATOM 2114 C C . ARG B 1 24 ? 25.376 16.476 76.101 1.00 20.70 22 ARG B C 1
ATOM 2115 O O . ARG B 1 24 ? 24.283 16.024 75.732 1.00 24.50 22 ARG B O 1
ATOM 2123 N N . SER B 1 25 ? 26.339 16.848 75.245 1.00 23.70 23 SER B N 1
ATOM 2124 C CA . SER B 1 25 ? 26.196 16.782 73.788 1.00 15.75 23 SER B CA 1
ATOM 2125 C C . SER B 1 25 ? 25.877 15.373 73.309 1.00 17.83 23 SER B C 1
ATOM 2126 O O . SER B 1 25 ? 26.441 14.395 73.803 1.00 20.54 23 SER B O 1
ATOM 2129 N N . ILE B 1 26 ? 25.028 15.267 72.273 1.00 18.32 24 ILE B N 1
ATOM 2130 C CA . ILE B 1 26 ? 24.850 13.965 71.621 1.00 14.81 24 ILE B CA 1
ATOM 2131 C C . ILE B 1 26 ? 26.195 13.423 71.157 1.00 19.15 24 ILE B C 1
ATOM 2132 O O . ILE B 1 26 ? 26.465 12.218 71.253 1.00 16.03 24 ILE B O 1
ATOM 2137 N N . ALA B 1 27 ? 27.074 14.314 70.674 1.00 18.84 25 ALA B N 1
ATOM 2138 C CA . ALA B 1 27 ? 28.416 13.904 70.272 1.00 22.24 25 ALA B CA 1
ATOM 2139 C C . ALA B 1 27 ? 29.186 13.258 71.412 1.00 20.68 25 ALA B C 1
ATOM 2140 O O . ALA B 1 27 ? 30.030 12.394 71.160 1.00 17.52 25 ALA B O 1
ATOM 2142 N N . TRP B 1 28 ? 28.930 13.660 72.666 1.00 16.70 26 TRP B N 1
ATOM 2143 C CA . TRP B 1 28 ? 29.657 13.038 73.774 1.00 17.62 26 TRP B CA 1
ATOM 2144 C C . TRP B 1 28 ? 29.196 11.601 73.999 1.00 15.49 26 TRP B C 1
ATOM 2145 O O . TRP B 1 28 ? 30.021 10.716 74.251 1.00 15.20 26 TRP B O 1
ATOM 2156 N N . GLY B 1 29 ? 27.890 11.346 73.896 1.00 18.43 27 GLY B N 1
ATOM 2157 C CA . GLY B 1 29 ? 27.409 9.976 73.993 1.00 18.69 27 GLY B CA 1
ATOM 2158 C C . GLY B 1 29 ? 27.941 9.103 72.872 1.00 23.45 27 GLY B C 1
ATOM 2159 O O . GLY B 1 29 ? 28.329 7.954 73.099 1.00 19.22 27 GLY B O 1
ATOM 2160 N N . ILE B 1 30 ? 27.983 9.646 71.649 1.00 18.06 28 ILE B N 1
ATOM 2161 C CA . ILE B 1 30 ? 28.608 8.946 70.529 1.00 19.10 28 ILE B CA 1
ATOM 2162 C C . ILE B 1 30 ? 30.086 8.674 70.820 1.00 18.80 28 ILE B C 1
ATOM 2163 O O . ILE B 1 30 ? 30.574 7.551 70.640 1.00 20.56 28 ILE B O 1
ATOM 2168 N N . ALA B 1 31 ? 30.809 9.690 71.315 1.00 20.50 29 ALA B N 1
ATOM 2169 C CA . ALA B 1 31 ? 32.233 9.523 71.624 1.00 21.09 29 ALA B CA 1
ATOM 2170 C C . ALA B 1 31 ? 32.476 8.427 72.666 1.00 23.35 29 ALA B C 1
ATOM 2171 O O . ALA B 1 31 ? 33.350 7.570 72.482 1.00 24.39 29 ALA B O 1
ATOM 2173 N N . LYS B 1 32 ? 31.745 8.461 73.790 1.00 22.89 30 LYS B N 1
ATOM 2174 C CA . LYS B 1 32 ? 31.961 7.472 74.849 1.00 19.51 30 LYS B CA 1
ATOM 2175 C C . LYS B 1 32 ? 31.726 6.055 74.341 1.00 22.19 30 LYS B C 1
ATOM 2176 O O . LYS B 1 32 ? 32.517 5.147 74.621 1.00 19.55 30 LYS B O 1
ATOM 2182 N N . THR B 1 33 ? 30.618 5.842 73.614 1.00 20.02 31 THR B N 1
ATOM 2183 C CA A THR B 1 33 ? 30.301 4.526 73.065 0.65 22.03 31 THR B CA 1
ATOM 2184 C CA B THR B 1 33 ? 30.341 4.499 73.114 0.35 21.42 31 THR B CA 1
ATOM 2185 C C . THR B 1 33 ? 31.349 4.086 72.049 1.00 22.46 31 THR B C 1
ATOM 2186 O O . THR B 1 33 ? 31.836 2.950 72.075 1.00 21.52 31 THR B O 1
ATOM 2193 N N . ALA B 1 34 ? 31.679 4.979 71.108 1.00 19.28 32 ALA B N 1
ATOM 2194 C CA . ALA B 1 34 ? 32.636 4.614 70.072 1.00 20.39 32 ALA B CA 1
ATOM 2195 C C . ALA B 1 34 ? 33.999 4.311 70.669 1.00 21.64 32 ALA B C 1
ATOM 2196 O O . ALA B 1 34 ? 34.685 3.384 70.225 1.00 22.15 32 ALA B O 1
ATOM 2198 N N . SER B 1 35 ? 34.406 5.080 71.684 1.00 20.33 33 SER B N 1
ATOM 2199 C CA . SER B 1 35 ? 35.675 4.810 72.350 1.00 22.74 33 SER B CA 1
ATOM 2200 C C . SER B 1 35 ? 35.652 3.456 73.047 1.00 22.21 33 SER B C 1
ATOM 2201 O O . SER B 1 35 ? 36.626 2.691 72.973 1.00 23.10 33 SER B O 1
ATOM 2204 N N . SER B 1 36 ? 34.551 3.134 73.728 1.00 23.83 34 SER B N 1
ATOM 2205 C CA A SER B 1 36 ? 34.475 1.851 74.420 0.41 25.14 34 SER B CA 1
ATOM 2206 C CA B SER B 1 36 ? 34.469 1.849 74.418 0.59 25.28 34 SER B CA 1
ATOM 2207 C C . SER B 1 36 ? 34.513 0.686 73.440 1.00 23.58 34 SER B C 1
ATOM 2208 O O . SER B 1 36 ? 34.972 -0.407 73.793 1.00 24.07 34 SER B O 1
ATOM 2213 N N . ALA B 1 37 ? 34.042 0.901 72.209 1.00 19.31 35 ALA B N 1
ATOM 2214 C CA . ALA B 1 37 ? 34.046 -0.108 71.161 1.00 23.80 35 ALA B CA 1
ATOM 2215 C C . ALA B 1 37 ? 35.398 -0.236 70.460 1.00 24.26 35 ALA B C 1
ATOM 2216 O O . ALA B 1 37 ? 35.516 -1.032 69.523 1.00 24.75 35 ALA B O 1
ATOM 2218 N N . GLY B 1 38 ? 36.415 0.528 70.872 1.00 22.80 36 GLY B N 1
ATOM 2219 C CA . GLY B 1 38 ? 37.760 0.392 70.333 1.00 23.56 36 GLY B CA 1
ATOM 2220 C C . GLY B 1 38 ? 38.229 1.507 69.411 1.00 26.47 36 GLY B C 1
ATOM 2221 O O . GLY B 1 38 ? 39.385 1.468 68.965 1.00 28.01 36 GLY B O 1
ATOM 2222 N N . ALA B 1 39 ? 37.389 2.503 69.119 1.00 26.12 37 ALA B N 1
ATOM 2223 C CA . ALA B 1 39 ? 37.734 3.511 68.120 1.00 28.48 37 ALA B CA 1
ATOM 2224 C C . ALA B 1 39 ? 38.753 4.515 68.651 1.00 33.44 37 ALA B C 1
ATOM 2225 O O . ALA B 1 39 ? 38.699 4.929 69.813 1.00 30.78 37 ALA B O 1
ATOM 2227 N N . GLU B 1 40 ? 39.692 4.897 67.787 1.00 27.80 38 GLU B N 1
ATOM 2228 C CA A GLU B 1 40 ? 40.539 6.061 68.007 0.43 27.44 38 GLU B CA 1
ATOM 2229 C CA B GLU B 1 40 ? 40.532 6.063 68.020 0.57 27.01 38 GLU B CA 1
ATOM 2230 C C . GLU B 1 40 ? 39.814 7.287 67.461 1.00 29.32 38 GLU B C 1
ATOM 2231 O O . GLU B 1 40 ? 39.378 7.293 66.301 1.00 26.66 38 GLU B O 1
ATOM 2242 N N . LEU B 1 41 ? 39.666 8.315 68.289 1.00 25.57 39 LEU B N 1
ATOM 2243 C CA . LEU B 1 41 ? 38.815 9.452 67.957 1.00 22.76 39 LEU B CA 1
ATOM 2244 C C . LEU B 1 41 ? 39.614 10.739 67.844 1.00 30.78 39 LEU B C 1
ATOM 2245 O O . LEU B 1 41 ? 40.561 10.966 68.610 1.00 31.90 39 LEU B O 1
ATOM 2250 N N . ALA B 1 42 ? 39.217 11.583 66.895 1.00 25.00 40 ALA B N 1
ATOM 2251 C CA . ALA B 1 42 ? 39.683 12.957 66.799 1.00 25.02 40 ALA B CA 1
ATOM 2252 C C . ALA B 1 42 ? 38.505 13.911 66.965 1.00 23.72 40 ALA B C 1
ATOM 2253 O O . ALA B 1 42 ? 37.373 13.592 66.589 1.00 26.69 40 ALA B O 1
ATOM 2255 N N . PHE B 1 43 ? 38.772 15.086 67.539 1.00 19.93 41 PHE B N 1
ATOM 2256 C CA . PHE B 1 43 ? 37.727 16.063 67.831 1.00 23.67 41 PHE B CA 1
ATOM 2257 C C . PHE B 1 43 ? 38.127 17.438 67.329 1.00 31.71 41 PHE B C 1
ATOM 2258 O O . PHE B 1 43 ? 39.289 17.841 67.463 1.00 36.27 41 PHE B O 1
ATOM 2266 N N . THR B 1 44 ? 37.149 18.170 66.799 1.00 26.31 42 THR B N 1
ATOM 2267 C CA . THR B 1 44 ? 37.273 19.603 66.565 1.00 25.70 42 THR B CA 1
ATOM 2268 C C . THR B 1 44 ? 36.538 20.371 67.669 1.00 22.62 42 THR B C 1
ATOM 2269 O O . THR B 1 44 ? 35.748 19.818 68.434 1.00 23.46 42 THR B O 1
ATOM 2273 N N . TYR B 1 45 ? 36.787 21.670 67.733 1.00 26.60 43 TYR B N 1
ATOM 2274 C CA . TYR B 1 45 ? 36.043 22.525 68.644 1.00 26.54 43 TYR B CA 1
ATOM 2275 C C . TYR B 1 45 ? 35.706 23.811 67.909 1.00 30.29 43 TYR B C 1
ATOM 2276 O O . TYR B 1 45 ? 36.423 24.223 66.989 1.00 30.00 43 TYR B O 1
ATOM 2285 N N . GLN B 1 46 ? 34.584 24.418 68.290 1.00 27.76 44 GLN B N 1
ATOM 2286 C CA . GLN B 1 46 ? 34.132 25.663 67.674 1.00 31.53 44 GLN B CA 1
ATOM 2287 C C . GLN B 1 46 ? 34.500 26.815 68.597 1.00 34.62 44 GLN B C 1
ATOM 2288 O O . GLN B 1 46 ? 33.705 27.234 69.436 1.00 33.75 44 GLN B O 1
ATOM 2294 N N . GLY B 1 47 ? 35.716 27.330 68.445 1.00 36.33 45 GLY B N 1
ATOM 2295 C CA . GLY B 1 47 ? 36.118 28.517 69.175 1.00 37.38 45 GLY B CA 1
ATOM 2296 C C . GLY B 1 47 ? 36.645 28.237 70.573 1.00 37.79 45 GLY B C 1
ATOM 2297 O O . GLY B 1 47 ? 36.654 27.109 71.070 1.00 33.30 45 GLY B O 1
ATOM 2298 N N . GLU B 1 48 ? 37.067 29.323 71.229 1.00 42.79 46 GLU B N 1
ATOM 2299 C CA . GLU B 1 48 ? 37.809 29.215 72.485 1.00 39.44 46 GLU B CA 1
ATOM 2300 C C . GLU B 1 48 ? 36.934 28.710 73.625 1.00 37.10 46 GLU B C 1
ATOM 2301 O O . GLU B 1 48 ? 37.373 27.872 74.426 1.00 34.79 46 GLU B O 1
ATOM 2307 N N . ALA B 1 49 ? 35.695 29.194 73.714 1.00 35.07 47 ALA B N 1
ATOM 2308 C CA . ALA B 1 49 ? 34.791 28.723 74.761 1.00 36.70 47 ALA B CA 1
ATOM 2309 C C . ALA B 1 49 ? 34.596 27.208 74.692 1.00 36.68 47 ALA B C 1
ATOM 2310 O O . ALA B 1 49 ? 34.645 26.517 75.717 1.00 39.16 47 ALA B O 1
ATOM 2312 N N . MET B 1 50 ? 34.374 26.668 73.491 1.00 31.34 48 MET B N 1
ATOM 2313 C CA . MET B 1 50 ? 34.193 25.221 73.370 1.00 26.10 48 MET B CA 1
ATOM 2314 C C . MET B 1 50 ? 35.490 24.475 73.672 1.00 26.39 48 MET B C 1
ATOM 2315 O O . MET B 1 50 ? 35.466 23.383 74.258 1.00 26.39 48 MET B O 1
ATOM 2320 N N . LYS B 1 51 ? 36.626 25.039 73.245 1.00 31.26 49 LYS B N 1
ATOM 2321 C CA . LYS B 1 51 ? 37.922 24.394 73.432 1.00 26.75 49 LYS B CA 1
ATOM 2322 C C . LYS B 1 51 ? 38.161 24.016 74.892 1.00 26.83 49 LYS B C 1
ATOM 2323 O O . LYS B 1 51 ? 38.721 22.951 75.181 1.00 24.98 49 LYS B O 1
ATOM 2329 N N . LYS B 1 52 ? 37.749 24.881 75.826 1.00 30.54 50 LYS B N 1
ATOM 2330 C CA . LYS B 1 52 ? 38.034 24.640 77.238 1.00 33.56 50 LYS B CA 1
ATOM 2331 C C . LYS B 1 52 ? 37.335 23.390 77.755 1.00 32.91 50 LYS B C 1
ATOM 2332 O O . LYS B 1 52 ? 37.800 22.799 78.733 1.00 26.62 50 LYS B O 1
ATOM 2334 N N . ARG B 1 53 ? 36.257 22.951 77.101 1.00 24.44 51 ARG B N 1
ATOM 2335 C CA . ARG B 1 53 ? 35.600 21.701 77.469 1.00 27.79 51 ARG B CA 1
ATOM 2336 C C . ARG B 1 53 ? 35.975 20.542 76.554 1.00 26.08 51 ARG B C 1
ATOM 2337 O O . ARG B 1 53 ? 36.134 19.415 77.027 1.00 25.30 51 ARG B O 1
ATOM 2345 N N . VAL B 1 54 ? 36.155 20.789 75.256 1.00 23.69 52 VAL B N 1
ATOM 2346 C CA . VAL B 1 54 ? 36.475 19.696 74.339 1.00 27.87 52 VAL B CA 1
ATOM 2347 C C . VAL B 1 54 ? 37.835 19.078 74.678 1.00 23.91 52 VAL B C 1
ATOM 2348 O O . VAL B 1 54 ? 38.003 17.855 74.621 1.00 23.99 52 VAL B O 1
ATOM 2352 N N . GLU B 1 55 ? 38.818 19.900 75.049 1.00 23.86 53 GLU B N 1
ATOM 2353 C CA . GLU B 1 55 ? 40.155 19.358 75.298 1.00 25.09 53 GLU B CA 1
ATOM 2354 C C . GLU B 1 55 ? 40.168 18.349 76.440 1.00 23.27 53 GLU B C 1
ATOM 2355 O O . GLU B 1 55 ? 40.644 17.222 76.224 1.00 22.80 53 GLU B O 1
ATOM 2361 N N . PRO B 1 56 ? 39.671 18.646 77.646 1.00 25.27 54 PRO B N 1
ATOM 2362 C CA . PRO B 1 56 ? 39.695 17.603 78.680 1.00 23.25 54 PRO B CA 1
ATOM 2363 C C . PRO B 1 56 ? 38.733 16.463 78.400 1.00 23.00 54 PRO B C 1
ATOM 2364 O O . PRO B 1 56 ? 39.050 15.315 78.742 1.00 24.09 54 PRO B O 1
ATOM 2368 N N . LEU B 1 57 ? 37.570 16.729 77.797 1.00 23.23 55 LEU B N 1
ATOM 2369 C CA . LEU B 1 57 ? 36.690 15.624 77.419 1.00 23.05 55 LEU B CA 1
ATOM 2370 C C . LEU B 1 57 ? 37.390 14.676 76.451 1.00 21.10 55 LEU B C 1
ATOM 2371 O O . LEU B 1 57 ? 37.349 13.455 76.632 1.00 21.81 55 LEU B O 1
ATOM 2376 N N . ALA B 1 58 ? 38.084 15.215 75.446 1.00 21.09 56 ALA B N 1
ATOM 2377 C CA . ALA B 1 58 ? 38.804 14.341 74.521 1.00 23.18 56 ALA B CA 1
ATOM 2378 C C . ALA B 1 58 ? 39.842 13.504 75.261 1.00 24.23 56 ALA B C 1
ATOM 2379 O O . ALA B 1 58 ? 40.045 12.327 74.944 1.00 21.66 56 ALA B O 1
ATOM 2381 N N . GLU B 1 59 ? 40.492 14.094 76.265 1.00 26.27 57 GLU B N 1
ATOM 2382 C CA . GLU B 1 59 ? 41.458 13.357 77.072 1.00 27.04 57 GLU B CA 1
ATOM 2383 C C . GLU B 1 59 ? 40.815 12.171 77.788 1.00 27.62 57 GLU B C 1
ATOM 2384 O O . GLU B 1 59 ? 41.441 11.116 77.935 1.00 25.26 57 GLU B O 1
ATOM 2390 N N . GLU B 1 60 ? 39.572 12.321 78.252 1.00 19.04 58 GLU B N 1
ATOM 2391 C CA . GLU B 1 60 ? 38.919 11.226 78.970 1.00 24.50 58 GLU B CA 1
ATOM 2392 C C . GLU B 1 60 ? 38.629 10.006 78.087 1.00 29.79 58 GLU B C 1
ATOM 2393 O O . GLU B 1 60 ? 38.443 8.908 78.626 1.00 28.59 58 GLU B O 1
ATOM 2399 N N . VAL B 1 61 ? 38.562 10.159 76.763 1.00 25.30 59 VAL B N 1
ATOM 2400 C CA . VAL B 1 61 ? 38.451 9.010 75.861 1.00 24.73 59 VAL B CA 1
ATOM 2401 C C . VAL B 1 61 ? 39.749 8.784 75.092 1.00 34.38 59 VAL B C 1
ATOM 2402 O O . VAL B 1 61 ? 39.750 8.092 74.069 1.00 33.76 59 VAL B O 1
ATOM 2406 N N . LYS B 1 62 ? 40.848 9.362 75.583 1.00 32.56 60 LYS B N 1
ATOM 2407 C CA . LYS B 1 62 ? 42.161 9.279 74.944 1.00 35.78 60 LYS B CA 1
ATOM 2408 C C . LYS B 1 62 ? 42.080 9.669 73.469 1.00 31.93 60 LYS B C 1
ATOM 2409 O O . LYS B 1 62 ? 42.708 9.060 72.602 1.00 32.73 60 LYS B O 1
ATOM 2415 N N . GLY B 1 63 ? 41.288 10.711 73.186 1.00 33.74 61 GLY B N 1
ATOM 2416 C CA . GLY B 1 63 ? 41.123 11.195 71.830 1.00 28.28 61 GLY B CA 1
ATOM 2417 C C . GLY B 1 63 ? 42.143 12.264 71.481 1.00 30.26 61 GLY B C 1
ATOM 2418 O O . GLY B 1 63 ? 42.912 12.729 72.319 1.00 36.47 61 GLY B O 1
ATOM 2419 N N . PHE B 1 64 ? 42.151 12.630 70.209 1.00 30.48 62 PHE B N 1
ATOM 2420 C CA . PHE B 1 64 ? 43.094 13.580 69.629 1.00 40.82 62 PHE B CA 1
ATOM 2421 C C . PHE B 1 64 ? 42.331 14.859 69.303 1.00 40.56 62 PHE B C 1
ATOM 2422 O O . PHE B 1 64 ? 41.251 14.798 68.715 1.00 39.00 62 PHE B O 1
ATOM 2430 N N . VAL B 1 65 ? 42.852 16.007 69.725 1.00 41.15 63 VAL B N 1
ATOM 2431 C CA . VAL B 1 65 ? 42.214 17.288 69.425 1.00 39.78 63 VAL B CA 1
ATOM 2432 C C . VAL B 1 65 ? 42.861 17.849 68.159 1.00 37.42 63 VAL B C 1
ATOM 2433 O O . VAL B 1 65 ? 43.992 18.331 68.187 1.00 35.65 63 VAL B O 1
ATOM 2437 N N . CYS B 1 66 ? 42.158 17.787 67.032 1.00 38.86 64 CYS B N 1
ATOM 2438 C CA . CYS B 1 66 ? 42.815 18.204 65.799 1.00 44.74 64 CYS B CA 1
ATOM 2439 C C . CYS B 1 66 ? 42.641 19.686 65.490 1.00 49.31 64 CYS B C 1
ATOM 2440 O O . CYS B 1 66 ? 43.228 20.164 64.514 1.00 58.97 64 CYS B O 1
ATOM 2443 N N . GLY B 1 67 ? 41.865 20.431 66.284 1.00 38.70 65 GLY B N 1
ATOM 2444 C CA . GLY B 1 67 ? 41.948 21.875 66.213 1.00 33.94 65 GLY B CA 1
ATOM 2445 C C . GLY B 1 67 ? 40.596 22.537 66.060 1.00 32.70 65 GLY B C 1
ATOM 2446 O O . GLY B 1 67 ? 39.544 21.895 66.119 1.00 30.60 65 GLY B O 1
ATOM 2447 N N . HIS B 1 68 ? 40.636 23.854 65.875 1.00 34.24 66 HIS B N 1
ATOM 2448 C CA . HIS B 1 68 ? 39.432 24.666 65.750 1.00 36.38 66 HIS B CA 1
ATOM 2449 C C . HIS B 1 68 ? 38.759 24.417 64.408 1.00 32.99 66 HIS B C 1
ATOM 2450 O O . HIS B 1 68 ? 39.417 24.320 63.374 1.00 34.18 66 HIS B O 1
ATOM 2457 N N . CYS B 1 69 ? 37.440 24.288 64.413 1.00 31.33 67 CYS B N 1
ATOM 2458 C CA . CYS B 1 69 ? 36.733 24.257 63.136 1.00 32.93 67 CYS B CA 1
ATOM 2459 C C . CYS B 1 69 ? 35.415 24.981 63.297 1.00 31.95 67 CYS B C 1
ATOM 2460 O O . CYS B 1 69 ? 34.595 24.602 64.142 1.00 30.60 67 CYS B O 1
ATOM 2463 N N . ASP B 1 70 ? 35.231 26.027 62.495 1.00 34.37 68 ASP B N 1
ATOM 2464 C CA . ASP B 1 70 ? 33.941 26.673 62.314 1.00 34.45 68 ASP B CA 1
ATOM 2465 C C . ASP B 1 70 ? 33.504 26.432 60.876 1.00 31.59 68 ASP B C 1
ATOM 2466 O O . ASP B 1 70 ? 34.173 26.887 59.947 1.00 33.09 68 ASP B O 1
ATOM 2471 N N . VAL B 1 71 ? 32.389 25.718 60.691 1.00 30.15 69 VAL B N 1
ATOM 2472 C CA . VAL B 1 71 ? 32.032 25.291 59.342 1.00 30.22 69 VAL B CA 1
ATOM 2473 C C . VAL B 1 71 ? 31.646 26.448 58.437 1.00 39.60 69 VAL B C 1
ATOM 2474 O O . VAL B 1 71 ? 31.471 26.237 57.235 1.00 34.41 69 VAL B O 1
ATOM 2478 N N . SER B 1 72 ? 31.503 27.664 58.969 1.00 37.98 70 SER B N 1
ATOM 2479 C CA . SER B 1 72 ? 31.351 28.817 58.089 1.00 39.97 70 SER B CA 1
ATOM 2480 C C . SER B 1 72 ? 32.684 29.293 57.537 1.00 44.81 70 SER B C 1
ATOM 2481 O O . SER B 1 72 ? 32.696 30.184 56.682 1.00 50.06 70 SER B O 1
ATOM 2484 N N . ASP B 1 73 ? 33.793 28.709 57.999 1.00 35.80 71 ASP B N 1
ATOM 2485 C CA . ASP B 1 73 ? 35.153 29.127 57.658 1.00 37.66 71 ASP B CA 1
ATOM 2486 C C . ASP B 1 73 ? 35.845 27.966 56.942 1.00 38.46 71 ASP B C 1
ATOM 2487 O O . ASP B 1 73 ? 36.422 27.080 57.588 1.00 37.37 71 ASP B O 1
ATOM 2492 N N . SER B 1 74 ? 35.809 28.000 55.607 1.00 38.33 72 SER B N 1
ATOM 2493 C CA . SER B 1 74 ? 36.290 26.882 54.799 1.00 44.02 72 SER B CA 1
ATOM 2494 C C . SER B 1 74 ? 37.768 26.585 55.046 1.00 43.59 72 SER B C 1
ATOM 2495 O O . SER B 1 74 ? 38.189 25.421 55.016 1.00 41.15 72 SER B O 1
ATOM 2498 N N . ALA B 1 75 ? 38.574 27.623 55.286 1.00 44.27 73 ALA B N 1
ATOM 2499 C CA . ALA B 1 75 ? 39.983 27.408 55.607 1.00 42.58 73 ALA B CA 1
ATOM 2500 C C . ALA B 1 75 ? 40.150 26.547 56.856 1.00 45.00 73 ALA B C 1
ATOM 2501 O O . ALA B 1 75 ? 41.029 25.678 56.906 1.00 41.40 73 ALA B O 1
ATOM 2503 N N . SER B 1 76 ? 39.319 26.767 57.880 1.00 39.58 74 SER B N 1
ATOM 2504 C CA . SER B 1 76 ? 39.466 25.954 59.087 1.00 38.20 74 SER B CA 1
ATOM 2505 C C . SER B 1 76 ? 39.084 24.501 58.825 1.00 36.47 74 SER B C 1
ATOM 2506 O O . SER B 1 76 ? 39.671 23.593 59.422 1.00 35.89 74 SER B O 1
ATOM 2509 N N . ILE B 1 77 ? 38.124 24.256 57.928 1.00 35.55 75 ILE B N 1
ATOM 2510 C CA . ILE B 1 77 ? 37.807 22.879 57.555 1.00 38.63 75 ILE B CA 1
ATOM 2511 C C . ILE B 1 77 ? 39.009 22.232 56.883 1.00 40.87 75 ILE B C 1
ATOM 2512 O O . ILE B 1 77 ? 39.377 21.089 57.184 1.00 36.85 75 ILE B O 1
ATOM 2517 N N . ASP B 1 78 ? 39.635 22.955 55.953 1.00 37.55 76 ASP B N 1
ATOM 2518 C CA . ASP B 1 78 ? 40.810 22.428 55.275 1.00 39.19 76 ASP B CA 1
ATOM 2519 C C . ASP B 1 78 ? 41.913 22.074 56.270 1.00 39.76 76 ASP B C 1
ATOM 2520 O O . ASP B 1 78 ? 42.551 21.022 56.154 1.00 39.96 76 ASP B O 1
ATOM 2525 N N . ALA B 1 79 ? 42.139 22.930 57.264 1.00 40.17 77 ALA B N 1
ATOM 2526 C CA . ALA B 1 79 ? 43.255 22.712 58.184 1.00 46.41 77 ALA B CA 1
ATOM 2527 C C . ALA B 1 79 ? 43.063 21.465 59.042 1.00 45.32 77 ALA B C 1
ATOM 2528 O O . ALA B 1 79 ? 44.022 20.719 59.274 1.00 43.02 77 ALA B O 1
ATOM 2530 N N . VAL B 1 80 ? 41.852 21.225 59.550 1.00 36.69 78 VAL B N 1
ATOM 2531 C CA . VAL B 1 80 ? 41.675 20.043 60.388 1.00 40.67 78 VAL B CA 1
ATOM 2532 C C . VAL B 1 80 ? 41.848 18.780 59.556 1.00 40.00 78 VAL B C 1
ATOM 2533 O O . VAL B 1 80 ? 42.422 17.793 60.024 1.00 37.62 78 VAL B O 1
ATOM 2537 N N . PHE B 1 81 ? 41.383 18.791 58.301 1.00 35.29 79 PHE B N 1
ATOM 2538 C CA . PHE B 1 81 ? 41.528 17.594 57.485 1.00 39.76 79 PHE B CA 1
ATOM 2539 C C . PHE B 1 81 ? 42.969 17.390 57.025 1.00 40.71 79 PHE B C 1
ATOM 2540 O O . PHE B 1 81 ? 43.402 16.246 56.847 1.00 45.23 79 PHE B O 1
ATOM 2548 N N . ASN B 1 82 ? 43.728 18.470 56.842 1.00 40.38 80 ASN B N 1
ATOM 2549 C CA . ASN B 1 82 ? 45.165 18.321 56.640 1.00 49.51 80 ASN B CA 1
ATOM 2550 C C . ASN B 1 82 ? 45.817 17.695 57.867 1.00 51.64 80 ASN B C 1
ATOM 2551 O O . ASN B 1 82 ? 46.600 16.744 57.755 1.00 53.01 80 ASN B O 1
ATOM 2556 N N . THR B 1 83 ? 45.494 18.213 59.052 1.00 42.39 81 THR B N 1
ATOM 2557 C CA . THR B 1 83 ? 46.031 17.646 60.285 1.00 42.68 81 THR B CA 1
ATOM 2558 C C . THR B 1 83 ? 45.707 16.164 60.393 1.00 50.16 81 THR B C 1
ATOM 2559 O O . THR B 1 83 ? 46.575 15.351 60.736 1.00 43.20 81 THR B O 1
ATOM 2563 N N . ILE B 1 84 ? 44.466 15.793 60.084 1.00 39.15 82 ILE B N 1
ATOM 2564 C CA . ILE B 1 84 ? 44.071 14.388 60.107 1.00 43.59 82 ILE B CA 1
ATOM 2565 C C . ILE B 1 84 ? 44.884 13.595 59.093 1.00 43.54 82 ILE B C 1
ATOM 2566 O O . ILE B 1 84 ? 45.426 12.527 59.400 1.00 47.18 82 ILE B O 1
ATOM 2571 N N . GLU B 1 85 ? 44.987 14.108 57.868 1.00 43.71 83 GLU B N 1
ATOM 2572 C CA . GLU B 1 85 ? 45.685 13.359 56.833 1.00 43.59 83 GLU B CA 1
ATOM 2573 C C . GLU B 1 85 ? 47.138 13.107 57.215 1.00 52.28 83 GLU B C 1
ATOM 2574 O O . GLU B 1 85 ? 47.667 12.016 56.975 1.00 47.95 83 GLU B O 1
ATOM 2580 N N . LYS B 1 86 ? 47.793 14.092 57.832 1.00 47.58 84 LYS B N 1
ATOM 2581 C CA . LYS B 1 86 ? 49.186 13.895 58.223 1.00 55.02 84 LYS B CA 1
ATOM 2582 C C . LYS B 1 86 ? 49.310 12.816 59.292 1.00 55.46 84 LYS B C 1
ATOM 2583 O O . LYS B 1 86 ? 50.191 11.950 59.211 1.00 55.91 84 LYS B O 1
ATOM 2589 N N . LYS B 1 87 ? 48.423 12.834 60.286 1.00 51.25 85 LYS B N 1
ATOM 2590 C CA . LYS B 1 87 ? 48.548 11.910 61.406 1.00 50.95 85 LYS B CA 1
ATOM 2591 C C . LYS B 1 87 ? 48.092 10.500 61.044 1.00 52.85 85 LYS B C 1
ATOM 2592 O O . LYS B 1 87 ? 48.736 9.522 61.440 1.00 48.23 85 LYS B O 1
ATOM 2598 N N . TRP B 1 88 ? 46.994 10.366 60.298 1.00 44.53 86 TRP B N 1
ATOM 2599 C CA . TRP B 1 88 ? 46.345 9.072 60.111 1.00 43.45 86 TRP B CA 1
ATOM 2600 C C . TRP B 1 88 ? 46.392 8.528 58.693 1.00 48.77 86 TRP B C 1
ATOM 2601 O O . TRP B 1 88 ? 46.383 7.307 58.522 1.00 54.43 86 TRP B O 1
ATOM 2612 N N . GLY B 1 89 ? 46.406 9.384 57.681 1.00 38.17 87 GLY B N 1
ATOM 2613 C CA . GLY B 1 89 ? 46.319 8.912 56.295 1.00 37.64 87 GLY B CA 1
ATOM 2614 C C . GLY B 1 89 ? 44.920 8.594 55.793 1.00 38.79 87 GLY B C 1
ATOM 2615 O O . GLY B 1 89 ? 44.532 9.043 54.712 1.00 46.87 87 GLY B O 1
ATOM 2616 N N . LYS B 1 90 ? 44.150 7.828 56.559 1.00 37.16 88 LYS B N 1
ATOM 2617 C CA . LYS B 1 90 ? 42.805 7.421 56.188 1.00 38.58 88 LYS B CA 1
ATOM 2618 C C . LYS B 1 90 ? 41.858 7.713 57.343 1.00 37.89 88 LYS B C 1
ATOM 2619 O O . LYS B 1 90 ? 42.261 7.789 58.507 1.00 39.90 88 LYS B O 1
ATOM 2621 N N . LEU B 1 91 ? 40.583 7.869 57.016 1.00 34.33 89 LEU B N 1
ATOM 2622 C CA . LEU B 1 91 ? 39.546 8.086 58.016 1.00 32.65 89 LEU B CA 1
ATOM 2623 C C . LEU B 1 91 ? 38.482 7.020 57.807 1.00 34.19 89 LEU B C 1
ATOM 2624 O O . LEU B 1 91 ? 38.044 6.799 56.674 1.00 39.53 89 LEU B O 1
ATOM 2629 N N . ASP B 1 92 ? 38.111 6.318 58.875 1.00 30.82 90 ASP B N 1
ATOM 2630 C CA . ASP B 1 92 ? 37.088 5.291 58.750 1.00 30.97 90 ASP B CA 1
ATOM 2631 C C . ASP B 1 92 ? 35.674 5.834 58.906 1.00 29.58 90 ASP B C 1
ATOM 2632 O O . ASP B 1 92 ? 34.758 5.330 58.249 1.00 27.56 90 ASP B O 1
ATOM 2637 N N . PHE B 1 93 ? 35.454 6.840 59.749 1.00 24.32 91 PHE B N 1
ATOM 2638 C CA . PHE B 1 93 ? 34.096 7.351 59.896 1.00 21.96 91 PHE B CA 1
ATOM 2639 C C . PHE B 1 93 ? 34.140 8.818 60.305 1.00 25.09 91 PHE B C 1
ATOM 2640 O O . PHE B 1 93 ? 35.174 9.338 60.731 1.00 25.57 91 PHE B O 1
ATOM 2648 N N . LEU B 1 94 ? 33.006 9.491 60.123 1.00 21.81 92 LEU B N 1
ATOM 2649 C CA . LEU B 1 94 ? 32.889 10.913 60.414 1.00 20.42 92 LEU B CA 1
ATOM 2650 C C . LEU B 1 94 ? 31.524 11.168 61.029 1.00 21.82 92 LEU B C 1
ATOM 2651 O O . LEU B 1 94 ? 30.511 10.695 60.506 1.00 21.85 92 LEU B O 1
ATOM 2656 N N . VAL B 1 95 ? 31.491 11.932 62.116 1.00 23.72 93 VAL B N 1
ATOM 2657 C CA . VAL B 1 95 ? 30.240 12.282 62.778 1.00 17.65 93 VAL B CA 1
ATOM 2658 C C . VAL B 1 95 ? 30.036 13.783 62.645 1.00 22.88 93 VAL B C 1
ATOM 2659 O O . VAL B 1 95 ? 30.885 14.577 63.073 1.00 22.10 93 VAL B O 1
ATOM 2663 N N . HIS B 1 96 ? 28.902 14.163 62.067 1.00 20.27 94 HIS B N 1
ATOM 2664 C CA . HIS B 1 96 ? 28.502 15.549 61.856 1.00 20.17 94 HIS B CA 1
ATOM 2665 C C . HIS B 1 96 ? 27.414 15.833 62.887 1.00 20.97 94 HIS B C 1
ATOM 2666 O O . HIS B 1 96 ? 26.252 15.473 62.681 1.00 22.21 94 HIS B O 1
ATOM 2673 N N . ALA B 1 97 ? 27.804 16.418 64.026 1.00 22.37 95 ALA B N 1
ATOM 2674 C CA . ALA B 1 97 ? 26.854 16.744 65.085 1.00 18.72 95 ALA B CA 1
ATOM 2675 C C . ALA B 1 97 ? 26.740 18.256 65.231 1.00 21.29 95 ALA B C 1
ATOM 2676 O O . ALA B 1 97 ? 26.888 18.802 66.329 1.00 21.03 95 ALA B O 1
ATOM 2678 N N . ILE B 1 98 ? 26.454 18.937 64.130 1.00 21.78 96 ILE B N 1
ATOM 2679 C CA . ILE B 1 98 ? 26.486 20.391 64.071 1.00 23.73 96 ILE B CA 1
ATOM 2680 C C . ILE B 1 98 ? 25.130 20.886 63.586 1.00 23.17 96 ILE B C 1
ATOM 2681 O O . ILE B 1 98 ? 24.654 20.469 62.520 1.00 23.00 96 ILE B O 1
ATOM 2686 N N . GLY B 1 99 ? 24.525 21.777 64.357 1.00 25.78 97 GLY B N 1
ATOM 2687 C CA . GLY B 1 99 ? 23.353 22.500 63.897 1.00 30.77 97 GLY B CA 1
ATOM 2688 C C . GLY B 1 99 ? 23.279 23.848 64.572 1.00 30.65 97 GLY B C 1
ATOM 2689 O O . GLY B 1 99 ? 23.753 24.024 65.701 1.00 29.82 97 GLY B O 1
ATOM 2690 N N . PHE B 1 100 ? 22.692 24.816 63.872 1.00 30.38 98 PHE B N 1
ATOM 2691 C CA . PHE B 1 100 ? 22.584 26.155 64.431 1.00 33.09 98 PHE B CA 1
ATOM 2692 C C . PHE B 1 100 ? 21.433 26.917 63.793 1.00 31.21 98 PHE B C 1
ATOM 2693 O O . PHE B 1 100 ? 21.200 26.816 62.585 1.00 25.61 98 PHE B O 1
ATOM 2701 N N . SER B 1 101 ? 20.751 27.714 64.612 1.00 26.05 99 SER B N 1
ATOM 2702 C CA . SER B 1 101 ? 19.715 28.618 64.137 1.00 31.41 99 SER B CA 1
ATOM 2703 C C . SER B 1 101 ? 19.599 29.738 65.161 1.00 34.46 99 SER B C 1
ATOM 2704 O O . SER B 1 101 ? 20.098 29.622 66.278 1.00 31.63 99 SER B O 1
ATOM 2707 N N . ASP B 1 102 ? 18.950 30.830 64.775 1.00 28.31 100 ASP B N 1
ATOM 2708 C CA . ASP B 1 102 ? 18.733 31.921 65.718 1.00 28.89 100 ASP B CA 1
ATOM 2709 C C . ASP B 1 102 ? 17.694 31.487 66.746 1.00 41.97 100 ASP B C 1
ATOM 2710 O O . ASP B 1 102 ? 16.524 31.274 66.415 1.00 28.16 100 ASP B O 1
ATOM 2715 N N . LYS B 1 103 ? 18.111 31.371 68.010 1.00 38.40 101 LYS B N 1
ATOM 2716 C CA . LYS B 1 103 ? 17.188 30.862 69.017 1.00 29.72 101 LYS B CA 1
ATOM 2717 C C . LYS B 1 103 ? 16.036 31.830 69.268 1.00 35.56 101 LYS B C 1
ATOM 2718 O O . LYS B 1 103 ? 14.944 31.402 69.658 1.00 38.48 101 LYS B O 1
ATOM 2724 N N . GLU B 1 104 ? 16.244 33.125 69.025 1.00 32.47 102 GLU B N 1
ATOM 2725 C CA . GLU B 1 104 ? 15.156 34.082 69.196 1.00 38.72 102 GLU B CA 1
ATOM 2726 C C . GLU B 1 104 ? 13.985 33.792 68.260 1.00 34.45 102 GLU B C 1
ATOM 2727 O O . GLU B 1 104 ? 12.843 34.117 68.592 1.00 39.35 102 GLU B O 1
ATOM 2733 N N . GLU B 1 105 ? 14.239 33.188 67.101 1.00 32.29 103 GLU B N 1
ATOM 2734 C CA . GLU B 1 105 ? 13.177 32.901 66.140 1.00 31.32 103 GLU B CA 1
ATOM 2735 C C . GLU B 1 105 ? 12.668 31.463 66.205 1.00 31.36 103 GLU B C 1
ATOM 2736 O O . GLU B 1 105 ? 11.801 31.089 65.408 1.00 31.81 103 GLU B O 1
ATOM 2742 N N . LEU B 1 106 ? 13.169 30.655 67.143 1.00 31.37 104 LEU B N 1
ATOM 2743 C CA . LEU B 1 106 ? 12.636 29.312 67.390 1.00 30.85 104 LEU B CA 1
ATOM 2744 C C . LEU B 1 106 ? 11.417 29.404 68.309 1.00 38.14 104 LEU B C 1
ATOM 2745 O O . LEU B 1 106 ? 11.350 28.791 69.378 1.00 39.96 104 LEU B O 1
ATOM 2750 N N . SER B 1 107 ? 10.447 30.191 67.859 1.00 33.34 105 SER B N 1
ATOM 2751 C CA . SER B 1 107 ? 9.230 30.496 68.604 1.00 35.73 105 SER B CA 1
ATOM 2752 C C . SER B 1 107 ? 8.354 31.328 67.682 1.00 40.18 105 SER B C 1
ATOM 2753 O O . SER B 1 107 ? 8.795 31.774 66.619 1.00 34.48 105 SER B O 1
ATOM 2756 N N . GLY B 1 108 ? 7.109 31.532 68.097 1.00 38.17 106 GLY B N 1
ATOM 2757 C CA . GLY B 1 108 ? 6.218 32.231 67.196 1.00 40.13 106 GLY B CA 1
ATOM 2758 C C . GLY B 1 108 ? 6.063 31.481 65.885 1.00 36.28 106 GLY B C 1
ATOM 2759 O O . GLY B 1 108 ? 6.220 30.258 65.806 1.00 35.34 106 GLY B O 1
ATOM 2760 N N . ARG B 1 109 ? 5.773 32.232 64.834 1.00 31.01 107 ARG B N 1
ATOM 2761 C CA . ARG B 1 109 ? 5.398 31.629 63.561 1.00 30.01 107 ARG B CA 1
ATOM 2762 C C . ARG B 1 109 ? 6.614 31.461 62.657 1.00 28.75 107 ARG B C 1
ATOM 2763 O O . ARG B 1 109 ? 7.484 32.337 62.598 1.00 29.07 107 ARG B O 1
ATOM 2771 N N . TYR B 1 110 ? 6.644 30.343 61.921 1.00 29.19 108 TYR B N 1
ATOM 2772 C CA . TYR B 1 110 ? 7.698 30.146 60.933 1.00 26.64 108 TYR B CA 1
ATOM 2773 C C . TYR B 1 110 ? 7.724 31.281 59.911 1.00 29.52 108 TYR B C 1
ATOM 2774 O O . TYR B 1 110 ? 8.800 31.730 59.506 1.00 29.37 108 TYR B O 1
ATOM 2783 N N . VAL B 1 111 ? 6.550 31.769 59.496 1.00 36.48 109 VAL B N 1
ATOM 2784 C CA . VAL B 1 111 ? 6.458 32.768 58.430 1.00 29.17 109 VAL B CA 1
ATOM 2785 C C . VAL B 1 111 ? 7.111 34.085 58.825 1.00 31.55 109 VAL B C 1
ATOM 2786 O O . VAL B 1 111 ? 7.422 34.906 57.957 1.00 32.94 109 VAL B O 1
ATOM 2790 N N . ASP B 1 112 ? 7.339 34.310 60.116 1.00 31.01 110 ASP B N 1
ATOM 2791 C CA . ASP B 1 112 ? 7.962 35.541 60.587 1.00 32.52 110 ASP B CA 1
ATOM 2792 C C . ASP B 1 112 ? 9.492 35.456 60.664 1.00 31.19 110 ASP B C 1
ATOM 2793 O O . ASP B 1 112 ? 10.122 36.397 61.150 1.00 32.37 110 ASP B O 1
ATOM 2798 N N . ILE B 1 113 ? 10.108 34.369 60.183 1.00 31.15 111 ILE B N 1
ATOM 2799 C CA . ILE B 1 113 ? 11.571 34.269 60.268 1.00 29.44 111 ILE B CA 1
ATOM 2800 C C . ILE B 1 113 ? 12.227 35.372 59.440 1.00 41.41 111 ILE B C 1
ATOM 2801 O O . ILE B 1 113 ? 11.618 35.963 58.539 1.00 42.33 111 ILE B O 1
ATOM 2806 N N . SER B 1 114 ? 13.497 35.636 59.740 1.00 38.39 112 SER B N 1
ATOM 2807 C CA . SER B 1 114 ? 14.256 36.597 58.958 1.00 32.60 112 SER B CA 1
ATOM 2808 C C . SER B 1 114 ? 15.055 35.888 57.866 1.00 39.02 112 SER B C 1
ATOM 2809 O O . SER B 1 114 ? 15.432 34.719 57.991 1.00 31.36 112 SER B O 1
ATOM 2812 N N . GLU B 1 115 ? 15.300 36.615 56.779 1.00 39.33 113 GLU B N 1
ATOM 2813 C CA . GLU B 1 115 ? 16.098 36.070 55.687 1.00 40.44 113 GLU B CA 1
ATOM 2814 C C . GLU B 1 115 ? 17.502 35.678 56.153 1.00 38.38 113 GLU B C 1
ATOM 2815 O O . GLU B 1 115 ? 18.011 34.609 55.789 1.00 32.84 113 GLU B O 1
ATOM 2821 N N . SER B 1 116 ? 18.147 36.526 56.962 1.00 34.18 114 SER B N 1
ATOM 2822 C CA . SER B 1 116 ? 19.498 36.208 57.424 1.00 34.24 114 SER B CA 1
ATOM 2823 C C . SER B 1 116 ? 19.521 34.924 58.254 1.00 34.83 114 SER B C 1
ATOM 2824 O O . SER B 1 116 ? 20.447 34.114 58.125 1.00 31.43 114 SER B O 1
ATOM 2827 N N . ASN B 1 117 ? 18.510 34.723 59.108 1.00 31.20 115 ASN B N 1
ATOM 2828 C CA . ASN B 1 117 ? 18.411 33.486 59.881 1.00 31.15 115 ASN B CA 1
ATOM 2829 C C . ASN B 1 117 ? 18.188 32.274 58.977 1.00 27.83 115 ASN B C 1
ATOM 2830 O O . ASN B 1 117 ? 18.770 31.205 59.201 1.00 26.69 115 ASN B O 1
ATOM 2835 N N . PHE B 1 118 ? 17.333 32.409 57.957 1.00 29.36 116 PHE B N 1
ATOM 2836 C CA . PHE B 1 118 ? 17.145 31.311 57.019 1.00 28.16 116 PHE B CA 1
ATOM 2837 C C . PHE B 1 118 ? 18.470 30.906 56.386 1.00 27.02 116 PHE B C 1
ATOM 2838 O O . PHE B 1 118 ? 18.818 29.720 56.349 1.00 25.92 116 PHE B O 1
ATOM 2846 N N . MET B 1 119 ? 19.230 31.887 55.897 1.00 28.67 117 MET B N 1
ATOM 2847 C CA . MET B 1 119 ? 20.464 31.581 55.186 1.00 29.23 117 MET B CA 1
ATOM 2848 C C . MET B 1 119 ? 21.513 31.006 56.128 1.00 29.76 117 MET B C 1
ATOM 2849 O O . MET B 1 119 ? 22.179 30.020 55.795 1.00 28.68 117 MET B O 1
ATOM 2854 N N . MET B 1 120 ? 21.671 31.606 57.311 1.00 28.92 118 MET B N 1
ATOM 2855 C CA . MET B 1 120 ? 22.647 31.095 58.276 1.00 28.80 118 MET B CA 1
ATOM 2856 C C . MET B 1 120 ? 22.296 29.677 58.716 1.00 26.44 118 MET B C 1
ATOM 2857 O O . MET B 1 120 ? 23.169 28.800 58.767 1.00 25.87 118 MET B O 1
ATOM 2862 N N . THR B 1 121 ? 21.019 29.428 59.022 1.00 25.49 119 THR B N 1
ATOM 2863 C CA . THR B 1 121 ? 20.606 28.084 59.413 1.00 27.02 119 THR B CA 1
ATOM 2864 C C . THR B 1 121 ? 20.893 27.078 58.304 1.00 28.31 119 THR B C 1
ATOM 2865 O O . THR B 1 121 ? 21.424 25.992 58.558 1.00 23.28 119 THR B O 1
ATOM 2869 N N . MET B 1 122 ? 20.550 27.420 57.064 1.00 28.45 120 MET B N 1
ATOM 2870 C CA . MET B 1 122 ? 20.781 26.482 55.970 1.00 24.34 120 MET B CA 1
ATOM 2871 C C . MET B 1 122 ? 22.269 26.212 55.782 1.00 23.99 120 MET B C 1
ATOM 2872 O O . MET B 1 122 ? 22.676 25.076 55.502 1.00 25.68 120 MET B O 1
ATOM 2877 N N . ASN B 1 123 ? 23.095 27.241 55.935 1.00 25.29 121 ASN B N 1
ATOM 2878 C CA . ASN B 1 123 ? 24.518 27.052 55.707 1.00 26.66 121 ASN B CA 1
ATOM 2879 C C . ASN B 1 123 ? 25.132 26.173 56.782 1.00 27.15 121 ASN B C 1
ATOM 2880 O O . ASN B 1 123 ? 25.780 25.165 56.475 1.00 25.38 121 ASN B O 1
ATOM 2885 N N . ILE B 1 124 ? 24.905 26.523 58.051 1.00 24.60 122 ILE B N 1
ATOM 2886 C CA . ILE B 1 124 ? 25.580 25.855 59.160 1.00 25.38 122 ILE B CA 1
ATOM 2887 C C . ILE B 1 124 ? 24.994 24.467 59.384 1.00 27.82 122 ILE B C 1
ATOM 2888 O O . ILE B 1 124 ? 25.722 23.509 59.674 1.00 21.75 122 ILE B O 1
ATOM 2893 N N . SER B 1 125 ? 23.668 24.339 59.280 1.00 24.85 123 SER B N 1
ATOM 2894 C CA . SER B 1 125 ? 23.006 23.085 59.619 1.00 26.40 123 SER B CA 1
ATOM 2895 C C . SER B 1 125 ? 22.918 22.108 58.457 1.00 23.83 123 SER B C 1
ATOM 2896 O O . SER B 1 125 ? 22.722 20.910 58.694 1.00 23.39 123 SER B O 1
ATOM 2899 N N . VAL B 1 126 ? 23.032 22.581 57.218 1.00 21.86 124 VAL B N 1
ATOM 2900 C CA . VAL B 1 126 ? 22.859 21.686 56.080 1.00 22.25 124 VAL B CA 1
ATOM 2901 C C . VAL B 1 126 ? 24.105 21.644 55.209 1.00 22.75 124 VAL B C 1
ATOM 2902 O O . VAL B 1 126 ? 24.675 20.569 55.012 1.00 26.50 124 VAL B O 1
ATOM 2906 N N . TYR B 1 127 ? 24.502 22.793 54.632 1.00 18.74 125 TYR B N 1
ATOM 2907 C CA . TYR B 1 127 ? 25.617 22.771 53.689 1.00 20.41 125 TYR B CA 1
ATOM 2908 C C . TYR B 1 127 ? 26.883 22.229 54.345 1.00 26.83 125 TYR B C 1
ATOM 2909 O O . TYR B 1 127 ? 27.691 21.569 53.681 1.00 24.71 125 TYR B O 1
ATOM 2918 N N . SER B 1 128 ? 27.051 22.471 55.649 1.00 22.64 126 SER B N 1
ATOM 2919 C CA . SER B 1 128 ? 28.249 22.014 56.348 1.00 24.69 126 SER B CA 1
ATOM 2920 C C . SER B 1 128 ? 28.473 20.510 56.178 1.00 25.15 126 SER B C 1
ATOM 2921 O O . SER B 1 128 ? 29.616 20.066 56.029 1.00 26.48 126 SER B O 1
ATOM 2924 N N . LEU B 1 129 ? 27.403 19.704 56.172 1.00 24.31 127 LEU B N 1
ATOM 2925 C CA . LEU B 1 129 ? 27.607 18.265 55.985 1.00 26.56 127 LEU B CA 1
ATOM 2926 C C . LEU B 1 129 ? 28.197 17.973 54.606 1.00 30.22 127 LEU B C 1
ATOM 2927 O O . LEU B 1 129 ? 29.131 17.164 54.474 1.00 21.18 127 LEU B O 1
ATOM 2932 N N . THR B 1 130 ? 27.692 18.645 53.571 1.00 21.26 128 THR B N 1
ATOM 2933 C CA . THR B 1 130 ? 28.250 18.449 52.236 1.00 22.91 128 THR B CA 1
ATOM 2934 C C . THR B 1 130 ? 29.683 18.968 52.165 1.00 24.49 128 THR B C 1
ATOM 2935 O O . THR B 1 130 ? 30.555 18.315 51.581 1.00 26.63 128 THR B O 1
ATOM 2939 N N . ALA B 1 131 ? 29.964 20.110 52.795 1.00 24.25 129 ALA B N 1
ATOM 2940 C CA . ALA B 1 131 ? 31.332 20.628 52.785 1.00 29.96 129 ALA B CA 1
ATOM 2941 C C . ALA B 1 131 ? 32.301 19.678 53.487 1.00 28.35 129 ALA B C 1
ATOM 2942 O O . ALA B 1 131 ? 33.406 19.420 52.984 1.00 29.97 129 ALA B O 1
ATOM 2944 N N . LEU B 1 132 ? 31.908 19.135 54.642 1.00 29.17 130 LEU B N 1
ATOM 2945 C CA . LEU B 1 132 ? 32.795 18.208 55.340 1.00 31.72 130 LEU B CA 1
ATOM 2946 C C . LEU B 1 132 ? 32.956 16.912 54.561 1.00 30.85 130 LEU B C 1
ATOM 2947 O O . LEU B 1 132 ? 34.050 16.339 54.518 1.00 32.16 130 LEU B O 1
ATOM 2952 N N . THR B 1 133 ? 31.874 16.439 53.938 1.00 25.01 131 THR B N 1
ATOM 2953 C CA . THR B 1 133 ? 31.941 15.210 53.158 1.00 25.23 131 THR B CA 1
ATOM 2954 C C . THR B 1 133 ? 32.905 15.361 51.981 1.00 27.47 131 THR B C 1
ATOM 2955 O O . THR B 1 133 ? 33.631 14.422 51.642 1.00 31.43 131 THR B O 1
ATOM 2959 N N . LYS B 1 134 ? 32.949 16.551 51.370 1.00 33.78 132 LYS B N 1
ATOM 2960 C CA A LYS B 1 134 ? 33.905 16.823 50.296 0.49 37.64 132 LYS B CA 1
ATOM 2961 C CA B LYS B 1 134 ? 33.899 16.814 50.291 0.51 37.61 132 LYS B CA 1
ATOM 2962 C C . LYS B 1 134 ? 35.319 16.411 50.684 1.00 35.82 132 LYS B C 1
ATOM 2963 O O . LYS B 1 134 ? 36.033 15.773 49.903 1.00 38.75 132 LYS B O 1
ATOM 2974 N N . ARG B 1 135 ? 35.748 16.776 51.892 1.00 43.46 133 ARG B N 1
ATOM 2975 C CA . ARG B 1 135 ? 37.113 16.463 52.320 1.00 41.90 133 ARG B CA 1
ATOM 2976 C C . ARG B 1 135 ? 37.253 15.025 52.797 1.00 42.94 133 ARG B C 1
ATOM 2977 O O . ARG B 1 135 ? 38.239 14.356 52.474 1.00 51.13 133 ARG B O 1
ATOM 2985 N N . ALA B 1 136 ? 36.300 14.549 53.593 1.00 38.87 134 ALA B N 1
ATOM 2986 C CA . ALA B 1 136 ? 36.365 13.172 54.065 1.00 40.22 134 ALA B CA 1
ATOM 2987 C C . ALA B 1 136 ? 36.505 12.180 52.913 1.00 47.15 134 ALA B C 1
ATOM 2988 O O . ALA B 1 136 ? 37.148 11.133 53.073 1.00 41.53 134 ALA B O 1
ATOM 2990 N N . GLU B 1 137 ? 35.945 12.506 51.738 1.00 44.53 135 GLU B N 1
ATOM 2991 C CA . GLU B 1 137 ? 35.964 11.561 50.626 1.00 40.27 135 GLU B CA 1
ATOM 2992 C C . GLU B 1 137 ? 37.382 11.128 50.278 1.00 40.66 135 GLU B C 1
ATOM 2993 O O . GLU B 1 137 ? 37.632 9.938 50.053 1.00 45.47 135 GLU B O 1
ATOM 2999 N N . LYS B 1 138 ? 38.322 12.078 50.221 1.00 41.81 136 LYS B N 1
ATOM 3000 C CA . LYS B 1 138 ? 39.690 11.758 49.823 1.00 49.11 136 LYS B CA 1
ATOM 3001 C C . LYS B 1 138 ? 40.339 10.788 50.801 1.00 49.28 136 LYS B C 1
ATOM 3002 O O . LYS B 1 138 ? 41.134 9.926 50.402 1.00 48.77 136 LYS B O 1
ATOM 3004 N N . LEU B 1 139 ? 40.004 10.913 52.085 1.00 40.25 137 LEU B N 1
ATOM 3005 C CA . LEU B 1 139 ? 40.529 10.056 53.135 1.00 44.07 137 LEU B CA 1
ATOM 3006 C C . LEU B 1 139 ? 39.766 8.749 53.293 1.00 42.95 137 LEU B C 1
ATOM 3007 O O . LEU B 1 139 ? 40.185 7.902 54.085 1.00 44.68 137 LEU B O 1
ATOM 3012 N N . MET B 1 140 ? 38.675 8.555 52.562 1.00 40.34 138 MET B N 1
ATOM 3013 C CA . MET B 1 140 ? 37.830 7.380 52.718 1.00 43.40 138 MET B CA 1
ATOM 3014 C C . MET B 1 140 ? 37.824 6.525 51.458 1.00 47.63 138 MET B C 1
ATOM 3015 O O . MET B 1 140 ? 36.793 5.973 51.072 1.00 46.45 138 MET B O 1
ATOM 3020 N N . SER B 1 141 ? 38.984 6.396 50.805 1.00 52.18 139 SER B N 1
ATOM 3021 C CA . SER B 1 141 ? 39.058 5.627 49.566 1.00 62.43 139 SER B CA 1
ATOM 3022 C C . SER B 1 141 ? 38.625 4.184 49.788 1.00 66.13 139 SER B C 1
ATOM 3023 O O . SER B 1 141 ? 37.841 3.635 49.004 1.00 71.69 139 SER B O 1
ATOM 3026 N N . ASP B 1 142 ? 39.116 3.552 50.865 1.00 60.77 140 ASP B N 1
ATOM 3027 C CA . ASP B 1 142 ? 38.729 2.181 51.224 1.00 55.56 140 ASP B CA 1
ATOM 3028 C C . ASP B 1 142 ? 37.276 2.065 51.746 1.00 48.66 140 ASP B C 1
ATOM 3029 O O . ASP B 1 142 ? 36.916 1.002 52.268 1.00 47.71 140 ASP B O 1
ATOM 3034 N N . GLY B 1 143 ? 36.421 3.074 51.649 1.00 39.98 141 GLY B N 1
ATOM 3035 C CA . GLY B 1 143 ? 35.100 3.012 52.242 1.00 38.17 141 GLY B CA 1
ATOM 3036 C C . GLY B 1 143 ? 35.071 3.719 53.581 1.00 33.51 141 GLY B C 1
ATOM 3037 O O . GLY B 1 143 ? 36.089 4.184 54.099 1.00 35.94 141 GLY B O 1
ATOM 3038 N N . GLY B 1 144 ? 33.871 3.803 54.143 1.00 28.85 142 GLY B N 1
ATOM 3039 C CA . GLY B 1 144 ? 33.702 4.462 55.418 1.00 28.10 142 GLY B CA 1
ATOM 3040 C C . GLY B 1 144 ? 32.235 4.674 55.729 1.00 25.38 142 GLY B C 1
ATOM 3041 O O . GLY B 1 144 ? 31.349 4.217 54.997 1.00 24.86 142 GLY B O 1
ATOM 3042 N N . SER B 1 145 ? 31.993 5.382 56.832 1.00 22.61 143 SER B N 1
ATOM 3043 C CA . SER B 1 145 ? 30.630 5.687 57.251 1.00 22.34 143 SER B CA 1
ATOM 3044 C C . SER B 1 145 ? 30.534 7.125 57.748 1.00 21.28 143 SER B C 1
ATOM 3045 O O . SER B 1 145 ? 31.328 7.551 58.594 1.00 22.16 143 SER B O 1
ATOM 3048 N N . ILE B 1 146 ? 29.553 7.860 57.229 1.00 19.20 144 ILE B N 1
ATOM 3049 C CA . ILE B 1 146 ? 29.307 9.259 57.573 1.00 18.92 144 ILE B CA 1
ATOM 3050 C C . ILE B 1 146 ? 27.932 9.351 58.229 1.00 18.99 144 ILE B C 1
ATOM 3051 O O . ILE B 1 146 ? 26.947 8.828 57.694 1.00 21.83 144 ILE B O 1
ATOM 3056 N N . LEU B 1 147 ? 27.861 9.989 59.405 1.00 17.76 145 LEU B N 1
ATOM 3057 C CA . LEU B 1 147 ? 26.623 10.037 60.179 1.00 18.13 145 LEU B CA 1
ATOM 3058 C C . LEU B 1 147 ? 26.272 11.478 60.519 1.00 16.91 145 LEU B C 1
ATOM 3059 O O . LEU B 1 147 ? 27.138 12.230 60.967 1.00 20.17 145 LEU B O 1
ATOM 3064 N N . THR B 1 148 ? 25.012 11.862 60.316 1.00 14.54 146 THR B N 1
ATOM 3065 C CA . THR B 1 148 ? 24.534 13.157 60.798 1.00 17.10 146 THR B CA 1
ATOM 3066 C C . THR B 1 148 ? 23.326 12.955 61.707 1.00 17.01 146 THR B C 1
ATOM 3067 O O . THR B 1 148 ? 22.860 11.834 61.913 1.00 18.72 146 THR B O 1
ATOM 3071 N N . LEU B 1 149 ? 22.834 14.051 62.282 1.00 16.90 147 LEU B N 1
ATOM 3072 C CA . LEU B 1 149 ? 21.738 14.011 63.242 1.00 18.96 147 LEU B CA 1
ATOM 3073 C C . LEU B 1 149 ? 20.594 14.889 62.745 1.00 19.39 147 LEU B C 1
ATOM 3074 O O . LEU B 1 149 ? 20.821 16.024 62.303 1.00 19.73 147 LEU B O 1
ATOM 3079 N N . THR B 1 150 ? 19.373 14.368 62.823 1.00 17.69 148 THR B N 1
ATOM 3080 C CA . THR B 1 150 ? 18.200 15.090 62.356 1.00 16.05 148 THR B CA 1
ATOM 3081 C C . THR B 1 150 ? 17.088 14.921 63.393 1.00 19.63 148 THR B C 1
ATOM 3082 O O . THR B 1 150 ? 17.300 14.369 64.482 1.00 17.61 148 THR B O 1
ATOM 3086 N N . TYR B 1 151 ? 15.887 15.402 63.048 1.00 21.48 149 TYR B N 1
ATOM 3087 C CA . TYR B 1 151 ? 14.775 15.461 63.991 1.00 16.72 149 TYR B CA 1
ATOM 3088 C C . TYR B 1 151 ? 13.453 15.344 63.239 1.00 16.22 149 TYR B C 1
ATOM 3089 O O . TYR B 1 151 ? 13.314 15.816 62.102 1.00 15.72 149 TYR B O 1
ATOM 3098 N N . TYR B 1 152 ? 12.480 14.737 63.918 1.00 17.55 150 TYR B N 1
ATOM 3099 C CA . TYR B 1 152 ? 11.135 14.509 63.379 1.00 19.67 150 TYR B CA 1
ATOM 3100 C C . TYR B 1 152 ? 10.488 15.780 62.851 1.00 21.95 150 TYR B C 1
ATOM 3101 O O . TYR B 1 152 ? 9.612 15.711 61.976 1.00 21.34 150 TYR B O 1
ATOM 3110 N N . GLY B 1 153 ? 10.890 16.943 63.370 1.00 17.99 151 GLY B N 1
ATOM 3111 C CA . GLY B 1 153 ? 10.416 18.215 62.851 1.00 14.57 151 GLY B CA 1
ATOM 3112 C C . GLY B 1 153 ? 10.721 18.431 61.380 1.00 17.72 151 GLY B C 1
ATOM 3113 O O . GLY B 1 153 ? 10.150 19.348 60.783 1.00 16.92 151 GLY B O 1
ATOM 3114 N N . ALA B 1 154 ? 11.597 17.607 60.787 1.00 13.97 152 ALA B N 1
ATOM 3115 C CA . ALA B 1 154 ? 11.781 17.619 59.337 1.00 15.63 152 ALA B CA 1
ATOM 3116 C C . ALA B 1 154 ? 10.600 16.994 58.609 1.00 21.65 152 ALA B C 1
ATOM 3117 O O . ALA B 1 154 ? 10.372 17.314 57.440 1.00 21.74 152 ALA B O 1
ATOM 3119 N N . GLU B 1 155 ? 9.900 16.050 59.250 1.00 17.39 153 GLU B N 1
ATOM 3120 C CA . GLU B 1 155 ? 8.814 15.294 58.629 1.00 21.27 153 GLU B CA 1
ATOM 3121 C C . GLU B 1 155 ? 7.460 15.911 58.902 1.00 20.79 153 GLU B C 1
ATOM 3122 O O . GLU B 1 155 ? 6.603 15.918 58.024 1.00 16.70 153 GLU B O 1
ATOM 3128 N N . LYS B 1 156 ? 7.229 16.364 60.134 1.00 17.66 154 LYS B N 1
ATOM 3129 C CA . LYS B 1 156 ? 5.939 16.896 60.554 1.00 18.06 154 LYS B CA 1
ATOM 3130 C C . LYS B 1 156 ? 6.182 18.194 61.303 1.00 20.59 154 LYS B C 1
ATOM 3131 O O . LYS B 1 156 ? 7.286 18.447 61.777 1.00 21.86 154 LYS B O 1
ATOM 3137 N N . VAL B 1 157 ? 5.144 19.008 61.433 1.00 20.79 155 VAL B N 1
ATOM 3138 C CA . VAL B 1 157 ? 5.318 20.319 62.051 1.00 22.51 155 VAL B CA 1
ATOM 3139 C C . VAL B 1 157 ? 5.386 20.166 63.565 1.00 24.50 155 VAL B C 1
ATOM 3140 O O . VAL B 1 157 ? 4.429 19.704 64.194 1.00 20.07 155 VAL B O 1
ATOM 3144 N N . VAL B 1 158 ? 6.506 20.572 64.146 1.00 19.22 156 VAL B N 1
ATOM 3145 C CA . VAL B 1 158 ? 6.693 20.622 65.595 1.00 20.02 156 VAL B CA 1
ATOM 3146 C C . VAL B 1 158 ? 6.760 22.089 65.990 1.00 21.76 156 VAL B C 1
ATOM 3147 O O . VAL B 1 158 ? 7.647 22.806 65.510 1.00 25.06 156 VAL B O 1
ATOM 3151 N N . PRO B 1 159 ? 5.858 22.573 66.841 1.00 30.72 157 PRO B N 1
ATOM 3152 C CA . PRO B 1 159 ? 5.806 24.015 67.123 1.00 36.37 157 PRO B CA 1
ATOM 3153 C C . PRO B 1 159 ? 7.125 24.526 67.678 1.00 30.00 157 PRO B C 1
ATOM 3154 O O . PRO B 1 159 ? 7.780 23.858 68.477 1.00 25.27 157 PRO B O 1
ATOM 3158 N N . ASN B 1 160 ? 7.529 25.702 67.199 1.00 28.96 158 ASN B N 1
ATOM 3159 C CA . ASN B 1 160 ? 8.720 26.456 67.569 1.00 33.95 158 ASN B CA 1
ATOM 3160 C C . ASN B 1 160 ? 9.983 25.919 66.887 1.00 32.65 158 ASN B C 1
ATOM 3161 O O . ASN B 1 160 ? 10.998 26.610 66.891 1.00 32.40 158 ASN B O 1
ATOM 3166 N N . TYR B 1 161 ? 9.953 24.733 66.275 1.00 23.90 159 TYR B N 1
ATOM 3167 C CA . TYR B 1 161 ? 11.139 24.259 65.571 1.00 25.91 159 TYR B CA 1
ATOM 3168 C C . TYR B 1 161 ? 11.343 25.028 64.263 1.00 30.60 159 TYR B C 1
ATOM 3169 O O . TYR B 1 161 ? 12.487 25.276 63.858 1.00 26.74 159 TYR B O 1
ATOM 3178 N N . ASN B 1 162 ? 10.243 25.424 63.612 1.00 25.81 160 ASN B N 1
ATOM 3179 C CA . ASN B 1 162 ? 10.208 26.388 62.511 1.00 27.26 160 ASN B CA 1
ATOM 3180 C C . ASN B 1 162 ? 11.311 26.208 61.473 1.00 26.51 160 ASN B C 1
ATOM 3181 O O . ASN B 1 162 ? 11.310 25.205 60.756 1.00 26.98 160 ASN B O 1
ATOM 3186 N N . VAL B 1 163 ? 12.248 27.158 61.363 1.00 24.10 161 VAL B N 1
ATOM 3187 C CA . VAL B 1 163 ? 13.182 27.081 60.237 1.00 23.03 161 VAL B CA 1
ATOM 3188 C C . VAL B 1 163 ? 14.143 25.906 60.393 1.00 24.75 161 VAL B C 1
ATOM 3189 O O . VAL B 1 163 ? 14.658 25.392 59.391 1.00 23.25 161 VAL B O 1
ATOM 3193 N N . MET B 1 164 ? 14.391 25.438 61.621 1.00 23.98 162 MET B N 1
ATOM 3194 C CA A MET B 1 164 ? 15.197 24.232 61.782 0.45 20.01 162 MET B CA 1
ATOM 3195 C CA B MET B 1 164 ? 15.201 24.235 61.777 0.55 20.02 162 MET B CA 1
ATOM 3196 C C . MET B 1 164 ? 14.504 23.014 61.183 1.00 19.49 162 MET B C 1
ATOM 3197 O O . MET B 1 164 ? 15.173 22.063 60.765 1.00 19.01 162 MET B O 1
ATOM 3206 N N . GLY B 1 165 ? 13.171 23.014 61.144 1.00 17.49 163 GLY B N 1
ATOM 3207 C CA . GLY B 1 165 ? 12.464 21.909 60.510 1.00 19.26 163 GLY B CA 1
ATOM 3208 C C . GLY B 1 165 ? 12.668 21.917 59.010 1.00 20.50 163 GLY B C 1
ATOM 3209 O O . GLY B 1 165 ? 12.920 20.871 58.400 1.00 16.94 163 GLY B O 1
ATOM 3210 N N . VAL B 1 166 ? 12.562 23.106 58.398 1.00 19.83 164 VAL B N 1
ATOM 3211 C CA . VAL B 1 166 ? 12.882 23.276 56.981 1.00 20.35 164 VAL B CA 1
ATOM 3212 C C . VAL B 1 166 ? 14.318 22.833 56.719 1.00 23.18 164 VAL B C 1
ATOM 3213 O O . VAL B 1 166 ? 14.595 22.116 55.748 1.00 20.98 164 VAL B O 1
ATOM 3217 N N . ALA B 1 167 ? 15.250 23.236 57.595 1.00 17.21 165 ALA B N 1
ATOM 3218 C CA . ALA B 1 167 ? 16.654 22.883 57.410 1.00 19.51 165 ALA B CA 1
ATOM 3219 C C . ALA B 1 167 ? 16.869 21.372 57.501 1.00 19.29 165 ALA B C 1
ATOM 3220 O O . ALA B 1 167 ? 17.551 20.776 56.655 1.00 20.54 165 ALA B O 1
ATOM 3222 N N . LYS B 1 168 ? 16.299 20.732 58.524 1.00 19.59 166 LYS B N 1
ATOM 3223 C CA . LYS B 1 168 ? 16.506 19.294 58.666 1.00 16.02 166 LYS B CA 1
ATOM 3224 C C . LYS B 1 168 ? 15.850 18.520 57.524 1.00 18.21 166 LYS B C 1
ATOM 3225 O O . LYS B 1 168 ? 16.324 17.444 57.155 1.00 17.59 166 LYS B O 1
ATOM 3231 N N . ALA B 1 169 ? 14.772 19.037 56.940 1.00 16.05 167 ALA B N 1
ATOM 3232 C CA . ALA B 1 169 ? 14.249 18.369 55.751 1.00 16.94 167 ALA B CA 1
ATOM 3233 C C . ALA B 1 169 ? 15.266 18.411 54.615 1.00 22.55 167 ALA B C 1
ATOM 3234 O O . ALA B 1 169 ? 15.474 17.403 53.928 1.00 18.63 167 ALA B O 1
ATOM 3236 N N . ALA B 1 170 ? 15.955 19.548 54.435 1.00 16.88 168 ALA B N 1
ATOM 3237 C CA . ALA B 1 170 ? 16.999 19.609 53.413 1.00 19.16 168 ALA B CA 1
ATOM 3238 C C . ALA B 1 170 ? 18.159 18.682 53.765 1.00 22.08 168 ALA B C 1
ATOM 3239 O O . ALA B 1 170 ? 18.710 18.004 52.886 1.00 20.10 168 ALA B O 1
ATOM 3241 N N . LEU B 1 171 ? 18.519 18.619 55.049 1.00 18.43 169 LEU B N 1
ATOM 3242 C CA . LEU B 1 171 ? 19.594 17.740 55.505 1.00 19.17 169 LEU B CA 1
ATOM 3243 C C . LEU B 1 171 ? 19.318 16.286 55.141 1.00 19.87 169 LEU B C 1
ATOM 3244 O O . LEU B 1 171 ? 20.190 15.597 54.596 1.00 18.15 169 LEU B O 1
ATOM 3249 N N . GLU B 1 172 ? 18.118 15.799 55.471 1.00 16.75 170 GLU B N 1
ATOM 3250 C CA . GLU B 1 172 ? 17.739 14.419 55.166 1.00 20.32 170 GLU B CA 1
ATOM 3251 C C . GLU B 1 172 ? 17.793 14.145 53.670 1.00 19.40 170 GLU B C 1
ATOM 3252 O O . GLU B 1 172 ? 18.261 13.082 53.240 1.00 18.63 170 GLU B O 1
ATOM 3258 N N . ALA B 1 173 ? 17.316 15.085 52.861 1.00 20.01 171 ALA B N 1
ATOM 3259 C CA . ALA B 1 173 ? 17.445 14.931 51.412 1.00 19.06 171 ALA B CA 1
ATOM 3260 C C . ALA B 1 173 ? 18.916 14.876 50.993 1.00 21.82 171 ALA B C 1
ATOM 3261 O O . ALA B 1 173 ? 19.310 14.016 50.195 1.00 20.45 171 ALA B O 1
ATOM 3263 N N . SER B 1 174 ? 19.757 15.766 51.540 1.00 19.12 172 SER B N 1
ATOM 3264 C CA . SER B 1 174 ? 21.165 15.761 51.133 1.00 19.02 172 SER B CA 1
ATOM 3265 C C . SER B 1 174 ? 21.855 14.460 51.524 1.00 17.07 172 SER B C 1
ATOM 3266 O O . SER B 1 174 ? 22.757 14.003 50.814 1.00 19.98 172 SER B O 1
ATOM 3269 N N . VAL B 1 175 ? 21.457 13.866 52.655 1.00 21.17 173 VAL B N 1
ATOM 3270 C CA . VAL B 1 175 ? 21.958 12.542 53.033 1.00 21.98 173 VAL B CA 1
ATOM 3271 C C . VAL B 1 175 ? 21.712 11.544 51.909 1.00 22.98 173 VAL B C 1
ATOM 3272 O O . VAL B 1 175 ? 22.596 10.758 51.552 1.00 19.53 173 VAL B O 1
ATOM 3276 N N . LYS B 1 176 ? 20.515 11.573 51.314 1.00 18.61 174 LYS B N 1
ATOM 3277 C CA . LYS B 1 176 ? 20.219 10.615 50.258 1.00 20.48 174 LYS B CA 1
ATOM 3278 C C . LYS B 1 176 ? 21.026 10.911 48.997 1.00 21.78 174 LYS B C 1
ATOM 3279 O O . LYS B 1 176 ? 21.528 9.985 48.350 1.00 18.19 174 LYS B O 1
ATOM 3285 N N . TYR B 1 177 ? 21.180 12.189 48.632 1.00 22.93 175 TYR B N 1
ATOM 3286 C CA . TYR B 1 177 ? 21.951 12.488 47.428 1.00 25.17 175 TYR B CA 1
ATOM 3287 C C . TYR B 1 177 ? 23.425 12.150 47.627 1.00 21.45 175 TYR B C 1
ATOM 3288 O O . TYR B 1 177 ? 24.062 11.595 46.727 1.00 21.67 175 TYR B O 1
ATOM 3297 N N . LEU B 1 178 ? 23.979 12.457 48.804 1.00 19.20 176 LEU B N 1
ATOM 3298 C CA . LEU B 1 178 ? 25.354 12.069 49.108 1.00 19.86 176 LEU B CA 1
ATOM 3299 C C . LEU B 1 178 ? 25.524 10.553 49.073 1.00 24.76 176 LEU B C 1
ATOM 3300 O O . LEU B 1 178 ? 26.544 10.050 48.590 1.00 21.21 176 LEU B O 1
ATOM 3305 N N . ALA B 1 179 ? 24.534 9.812 49.589 1.00 19.14 177 ALA B N 1
ATOM 3306 C CA . ALA B 1 179 ? 24.589 8.348 49.588 1.00 21.97 177 ALA B CA 1
ATOM 3307 C C . ALA B 1 179 ? 24.666 7.785 48.171 1.00 23.00 177 ALA B C 1
ATOM 3308 O O . ALA B 1 179 ? 25.393 6.816 47.920 1.00 20.42 177 ALA B O 1
ATOM 3310 N N . VAL B 1 180 ? 23.901 8.359 47.240 1.00 22.04 178 VAL B N 1
ATOM 3311 C CA . VAL B 1 180 ? 24.019 7.979 45.827 1.00 23.54 178 VAL B CA 1
ATOM 3312 C C . VAL B 1 180 ? 25.404 8.334 45.281 1.00 23.75 178 VAL B C 1
ATOM 3313 O O . VAL B 1 180 ? 26.039 7.530 44.592 1.00 23.56 178 VAL B O 1
ATOM 3317 N N . ASP B 1 181 ? 25.896 9.542 45.585 1.00 23.44 179 ASP B N 1
ATOM 3318 C CA . ASP B 1 181 ? 27.204 9.965 45.078 1.00 27.60 179 ASP B CA 1
ATOM 3319 C C . ASP B 1 181 ? 28.303 8.997 45.492 1.00 33.00 179 ASP B C 1
ATOM 3320 O O . ASP B 1 181 ? 29.116 8.569 44.667 1.00 28.98 179 ASP B O 1
ATOM 3325 N N . LEU B 1 182 ? 28.371 8.674 46.781 1.00 26.89 180 LEU B N 1
ATOM 3326 C CA . LEU B 1 182 ? 29.542 8.007 47.331 1.00 29.82 180 LEU B CA 1
ATOM 3327 C C . LEU B 1 182 ? 29.354 6.512 47.539 1.00 25.92 180 LEU B C 1
ATOM 3328 O O . LEU B 1 182 ? 30.319 5.832 47.912 1.00 28.65 180 LEU B O 1
ATOM 3333 N N . GLY B 1 183 ? 28.133 5.993 47.348 1.00 26.75 181 GLY B N 1
ATOM 3334 C CA . GLY B 1 183 ? 27.899 4.574 47.492 1.00 23.06 181 GLY B CA 1
ATOM 3335 C C . GLY B 1 183 ? 28.766 3.680 46.635 1.00 31.02 181 GLY B C 1
ATOM 3336 O O . GLY B 1 183 ? 29.153 2.593 47.087 1.00 28.81 181 GLY B O 1
ATOM 3337 N N . PRO B 1 184 ? 29.073 4.057 45.387 1.00 25.68 182 PRO B N 1
ATOM 3338 C CA . PRO B 1 184 ? 29.991 3.221 44.593 1.00 27.45 182 PRO B CA 1
ATOM 3339 C C . PRO B 1 184 ? 31.391 3.114 45.185 1.00 29.77 182 PRO B C 1
ATOM 3340 O O . PRO B 1 184 ? 32.090 2.142 44.881 1.00 32.16 182 PRO B O 1
ATOM 3344 N N . LYS B 1 185 ? 31.815 4.070 46.019 1.00 31.70 183 LYS B N 1
ATOM 3345 C CA . LYS B 1 185 ? 33.065 3.975 46.769 1.00 33.89 183 LYS B CA 1
ATOM 3346 C C . LYS B 1 185 ? 32.876 3.296 48.116 1.00 36.08 183 LYS B C 1
ATOM 3347 O O . LYS B 1 185 ? 33.804 3.285 48.938 1.00 30.75 183 LYS B O 1
ATOM 3353 N N . HIS B 1 186 ? 31.676 2.778 48.380 1.00 33.57 184 HIS B N 1
ATOM 3354 C CA . HIS B 1 186 ? 31.341 2.132 49.643 1.00 32.16 184 HIS B CA 1
ATOM 3355 C C . HIS B 1 186 ? 31.495 3.077 50.833 1.00 29.91 184 HIS B C 1
ATOM 3356 O O . HIS B 1 186 ? 31.797 2.643 51.950 1.00 29.49 184 HIS B O 1
ATOM 3363 N N . ILE B 1 187 ? 31.270 4.369 50.608 1.00 26.70 185 ILE B N 1
ATOM 3364 C CA . ILE B 1 187 ? 31.089 5.330 51.693 1.00 26.49 185 ILE B CA 1
ATOM 3365 C C . ILE B 1 187 ? 29.595 5.462 51.960 1.00 26.22 185 ILE B C 1
ATOM 3366 O O . ILE B 1 187 ? 28.846 5.905 51.085 1.00 27.59 185 ILE B O 1
ATOM 3371 N N . ARG B 1 188 ? 29.159 5.071 53.159 1.00 21.45 186 ARG B N 1
ATOM 3372 C CA . ARG B 1 188 ? 27.757 5.152 53.535 1.00 20.21 186 ARG B CA 1
ATOM 3373 C C . ARG B 1 188 ? 27.469 6.477 54.236 1.00 24.35 186 ARG B C 1
ATOM 3374 O O . ARG B 1 188 ? 28.334 7.053 54.904 1.00 22.99 186 ARG B O 1
ATOM 3382 N N . VAL B 1 189 ? 26.247 6.975 54.042 1.00 22.16 187 VAL B N 1
ATOM 3383 C CA . VAL B 1 189 ? 25.804 8.257 54.584 1.00 21.48 187 VAL B CA 1
ATOM 3384 C C . VAL B 1 189 ? 24.411 8.062 55.163 1.00 18.67 187 VAL B C 1
ATOM 3385 O O . VAL B 1 189 ? 23.472 7.740 54.428 1.00 22.22 187 VAL B O 1
ATOM 3389 N N . ASN B 1 190 ? 24.267 8.272 56.473 1.00 16.75 188 ASN B N 1
ATOM 3390 C CA . ASN B 1 190 ? 23.014 8.025 57.174 1.00 19.80 188 ASN B CA 1
ATOM 3391 C C . ASN B 1 190 ? 22.778 9.132 58.193 1.00 21.98 188 ASN B C 1
ATOM 3392 O O . ASN B 1 190 ? 23.682 9.900 58.528 1.00 17.60 188 ASN B O 1
ATOM 3397 N N . ALA B 1 191 ? 21.547 9.184 58.700 1.00 15.86 189 ALA B N 1
ATOM 3398 C CA . ALA B 1 191 ? 21.147 10.112 59.747 1.00 17.77 189 ALA B CA 1
ATOM 3399 C C . ALA B 1 191 ? 20.429 9.358 60.857 1.00 17.58 189 ALA B C 1
ATOM 3400 O O . ALA B 1 191 ? 19.677 8.411 60.593 1.00 17.75 189 ALA B O 1
ATOM 3402 N N . ILE B 1 192 ? 20.659 9.780 62.104 1.00 13.10 190 ILE B N 1
ATOM 3403 C CA . ILE B 1 192 ? 19.796 9.407 63.221 1.00 16.62 190 ILE B CA 1
ATOM 3404 C C . ILE B 1 192 ? 18.812 10.548 63.475 1.00 18.15 190 ILE B C 1
ATOM 3405 O O . ILE B 1 192 ? 19.215 11.709 63.630 1.00 19.18 190 ILE B O 1
ATOM 3410 N N . SER B 1 193 ? 17.519 10.219 63.492 1.00 14.88 191 SER B N 1
ATOM 3411 C CA . SER B 1 193 ? 16.461 11.140 63.889 1.00 15.25 191 SER B CA 1
ATOM 3412 C C . SER B 1 193 ? 16.251 10.956 65.391 1.00 16.33 191 SER B C 1
ATOM 3413 O O . SER B 1 193 ? 15.551 10.035 65.827 1.00 16.11 191 SER B O 1
ATOM 3416 N N . ALA B 1 194 ? 16.874 11.824 66.188 1.00 15.81 192 ALA B N 1
ATOM 3417 C CA . ALA B 1 194 ? 16.877 11.666 67.634 1.00 13.92 192 ALA B CA 1
ATOM 3418 C C . ALA B 1 194 ? 15.623 12.267 68.245 1.00 13.01 192 ALA B C 1
ATOM 3419 O O . ALA B 1 194 ? 15.089 13.265 67.757 1.00 21.92 192 ALA B O 1
ATOM 3421 N N . GLY B 1 195 ? 15.148 11.642 69.327 1.00 17.83 193 GLY B N 1
ATOM 3422 C CA . GLY B 1 195 ? 14.139 12.256 70.166 1.00 16.15 193 GLY B CA 1
ATOM 3423 C C . GLY B 1 195 ? 14.761 13.431 70.902 1.00 18.35 193 GLY B C 1
ATOM 3424 O O . GLY B 1 195 ? 15.978 13.581 70.911 1.00 17.23 193 GLY B O 1
ATOM 3425 N N . PRO B 1 196 ? 13.953 14.293 71.521 1.00 17.69 194 PRO B N 1
ATOM 3426 C CA . PRO B 1 196 ? 14.523 15.480 72.171 1.00 16.13 194 PRO B CA 1
ATOM 3427 C C . PRO B 1 196 ? 15.393 15.106 73.369 1.00 23.27 194 PRO B C 1
ATOM 3428 O O . PRO B 1 196 ? 15.067 14.201 74.140 1.00 20.95 194 PRO B O 1
ATOM 3432 N N . ILE B 1 197 ? 16.501 15.831 73.518 1.00 21.39 195 ILE B N 1
ATOM 3433 C CA . ILE B 1 197 ? 17.465 15.639 74.604 1.00 18.85 195 ILE B CA 1
ATOM 3434 C C . ILE B 1 197 ? 17.912 17.012 75.078 1.00 18.58 195 ILE B C 1
ATOM 3435 O O . ILE B 1 197 ? 18.243 17.873 74.257 1.00 24.84 195 ILE B O 1
ATOM 3440 N N . LYS B 1 198 ? 17.951 17.217 76.400 1.00 22.45 196 LYS B N 1
ATOM 3441 C CA . LYS B 1 198 ? 18.379 18.505 76.945 1.00 22.25 196 LYS B CA 1
ATOM 3442 C C . LYS B 1 198 ? 19.877 18.739 76.734 1.00 31.29 196 LYS B C 1
ATOM 3443 O O . LYS B 1 198 ? 20.709 18.323 77.555 1.00 29.66 196 LYS B O 1
ATOM 3445 N N . THR B 1 199 ? 20.219 19.420 75.641 1.00 28.15 197 THR B N 1
ATOM 3446 C CA . THR B 1 199 ? 21.569 19.839 75.290 1.00 25.94 197 THR B CA 1
ATOM 3447 C C . THR B 1 199 ? 21.625 21.363 75.233 1.00 29.27 197 THR B C 1
ATOM 3448 O O . THR B 1 199 ? 20.595 22.046 75.261 1.00 29.26 197 THR B O 1
ATOM 3452 N N . LEU B 1 200 ? 22.845 21.896 75.123 1.00 23.93 198 LEU B N 1
ATOM 3453 C CA . LEU B 1 200 ? 23.017 23.338 74.957 1.00 28.33 198 LEU B CA 1
ATOM 3454 C C . LEU B 1 200 ? 22.208 23.857 73.774 1.00 32.97 198 LEU B C 1
ATOM 3455 O O . LEU B 1 200 ? 21.406 24.789 73.913 1.00 33.07 198 LEU B O 1
ATOM 3460 N N . ALA B 1 201 ? 22.415 23.267 72.593 1.00 33.06 199 ALA B N 1
ATOM 3461 C CA . ALA B 1 201 ? 21.744 23.752 71.386 1.00 35.71 199 ALA B CA 1
ATOM 3462 C C . ALA B 1 201 ? 20.229 23.591 71.485 1.00 34.73 199 ALA B C 1
ATOM 3463 O O . ALA B 1 201 ? 19.478 24.533 71.205 1.00 33.38 199 ALA B O 1
ATOM 3465 N N . ALA B 1 202 ? 19.755 22.406 71.889 1.00 28.73 200 ALA B N 1
ATOM 3466 C CA . ALA B 1 202 ? 18.311 22.176 71.874 1.00 28.45 200 ALA B CA 1
ATOM 3467 C C . ALA B 1 202 ? 17.595 23.047 72.900 1.00 30.97 200 ALA B C 1
ATOM 3468 O O . ALA B 1 202 ? 16.422 23.397 72.704 1.00 31.04 200 ALA B O 1
ATOM 3470 N N . SER B 1 203 ? 18.291 23.445 73.974 1.00 29.41 201 SER B N 1
ATOM 3471 C CA . SER B 1 203 ? 17.667 24.251 75.017 1.00 33.81 201 SER B CA 1
ATOM 3472 C C . SER B 1 203 ? 17.193 25.608 74.518 1.00 38.17 201 SER B C 1
ATOM 3473 O O . SER B 1 203 ? 16.346 26.231 75.167 1.00 41.80 201 SER B O 1
ATOM 3476 N N . GLY B 1 204 ? 17.725 26.094 73.396 1.00 39.18 202 GLY B N 1
ATOM 3477 C CA . GLY B 1 204 ? 17.227 27.346 72.839 1.00 39.84 202 GLY B CA 1
ATOM 3478 C C . GLY B 1 204 ? 15.888 27.236 72.120 1.00 36.15 202 GLY B C 1
ATOM 3479 O O . GLY B 1 204 ? 15.314 28.269 71.758 1.00 37.93 202 GLY B O 1
ATOM 3480 N N . ILE B 1 205 ? 15.384 26.024 71.891 1.00 33.00 203 ILE B N 1
ATOM 3481 C CA . ILE B 1 205 ? 14.070 25.884 71.270 1.00 34.06 203 ILE B CA 1
ATOM 3482 C C . ILE B 1 205 ? 13.015 26.422 72.225 1.00 36.77 203 ILE B C 1
ATOM 3483 O O . ILE B 1 205 ? 13.019 26.099 73.419 1.00 32.71 203 ILE B O 1
ATOM 3488 N N . GLY B 1 206 ? 12.119 27.266 71.712 1.00 35.02 204 GLY B N 1
ATOM 3489 C CA . GLY B 1 206 ? 11.028 27.760 72.532 1.00 34.52 204 GLY B CA 1
ATOM 3490 C C . GLY B 1 206 ? 10.188 26.616 73.065 1.00 32.38 204 GLY B C 1
ATOM 3491 O O . GLY B 1 206 ? 9.864 25.683 72.316 1.00 33.43 204 GLY B O 1
ATOM 3492 N N . ASP B 1 207 ? 9.866 26.652 74.362 1.00 31.49 205 ASP B N 1
ATOM 3493 C CA . ASP B 1 207 ? 9.040 25.622 75.002 1.00 33.89 205 ASP B CA 1
ATOM 3494 C C . ASP B 1 207 ? 9.659 24.233 74.881 1.00 33.83 205 ASP B C 1
ATOM 3495 O O . ASP B 1 207 ? 8.953 23.239 74.682 1.00 32.21 205 ASP B O 1
ATOM 3500 N N . PHE B 1 208 ? 10.984 24.152 75.008 1.00 29.92 206 PHE B N 1
ATOM 3501 C CA . PHE B 1 208 ? 11.634 22.851 74.888 1.00 28.15 206 PHE B CA 1
ATOM 3502 C C . PHE B 1 208 ? 11.226 21.906 76.010 1.00 22.54 206 PHE B C 1
ATOM 3503 O O . PHE B 1 208 ? 11.142 20.693 75.793 1.00 20.91 206 PHE B O 1
ATOM 3511 N N . ARG B 1 209 ? 10.993 22.434 77.213 1.00 24.96 207 ARG B N 1
ATOM 3512 C CA . ARG B 1 209 ? 10.521 21.591 78.305 1.00 28.52 207 ARG B CA 1
ATOM 3513 C C . ARG B 1 209 ? 9.246 20.861 77.908 1.00 27.17 207 ARG B C 1
ATOM 3514 O O . ARG B 1 209 ? 9.096 19.659 78.156 1.00 27.05 207 ARG B O 1
ATOM 3522 N N . TYR B 1 210 ? 8.302 21.593 77.307 1.00 28.33 208 TYR B N 1
ATOM 3523 C CA . TYR B 1 210 ? 7.045 20.996 76.860 1.00 25.52 208 TYR B CA 1
ATOM 3524 C C . TYR B 1 210 ? 7.277 19.885 75.847 1.00 23.14 208 TYR B C 1
ATOM 3525 O O . TYR B 1 210 ? 6.628 18.836 75.904 1.00 22.32 208 TYR B O 1
ATOM 3534 N N . ILE B 1 211 ? 8.174 20.109 74.889 1.00 22.25 209 ILE B N 1
ATOM 3535 C CA . ILE B 1 211 ? 8.472 19.080 73.895 1.00 20.67 209 ILE B CA 1
ATOM 3536 C C . ILE B 1 211 ? 9.012 17.817 74.564 1.00 24.26 209 ILE B C 1
ATOM 3537 O O . ILE B 1 211 ? 8.625 16.693 74.207 1.00 20.68 209 ILE B O 1
ATOM 3542 N N . LEU B 1 212 ? 9.911 17.982 75.546 1.00 24.39 210 LEU B N 1
ATOM 3543 C CA . LEU B 1 212 ? 10.417 16.840 76.314 1.00 21.08 210 LEU B CA 1
ATOM 3544 C C . LEU B 1 212 ? 9.283 16.092 77.003 1.00 19.87 210 LEU B C 1
ATOM 3545 O O . LEU B 1 212 ? 9.153 14.866 76.865 1.00 19.01 210 LEU B O 1
ATOM 3550 N N . LYS B 1 213 ? 8.478 16.814 77.788 1.00 20.38 211 LYS B N 1
ATOM 3551 C CA . LYS B 1 213 ? 7.402 16.173 78.536 1.00 21.43 211 LYS B CA 1
ATOM 3552 C C . LYS B 1 213 ? 6.391 15.527 77.595 1.00 24.32 211 LYS B C 1
ATOM 3553 O O . LYS B 1 213 ? 5.898 14.430 77.871 1.00 19.97 211 LYS B O 1
ATOM 3559 N N . TRP B 1 214 ? 6.040 16.206 76.494 1.00 22.31 212 TRP B N 1
ATOM 3560 C CA . TRP B 1 214 ? 5.096 15.602 75.554 1.00 19.48 212 TRP B CA 1
ATOM 3561 C C . TRP B 1 214 ? 5.612 14.261 75.057 1.00 18.04 212 TRP B C 1
ATOM 3562 O O . TRP B 1 214 ? 4.840 13.301 74.909 1.00 20.17 212 TRP B O 1
ATOM 3573 N N . ASN B 1 215 ? 6.921 14.184 74.793 1.00 18.78 213 ASN B N 1
ATOM 3574 C CA . ASN B 1 215 ? 7.536 12.933 74.360 1.00 17.06 213 ASN B CA 1
ATOM 3575 C C . ASN B 1 215 ? 7.541 11.910 75.486 1.00 18.12 213 ASN B C 1
ATOM 3576 O O . ASN B 1 215 ? 7.287 10.726 75.257 1.00 19.13 213 ASN B O 1
ATOM 3581 N N . GLU B 1 216 ? 7.828 12.348 76.716 1.00 16.83 214 GLU B N 1
ATOM 3582 C CA . GLU B 1 216 ? 7.844 11.414 77.836 1.00 21.99 214 GLU B CA 1
ATOM 3583 C C . GLU B 1 216 ? 6.476 10.764 78.024 1.00 20.86 214 GLU B C 1
ATOM 3584 O O . GLU B 1 216 ? 6.382 9.557 78.273 1.00 17.66 214 GLU B O 1
ATOM 3590 N N . TYR B 1 217 ? 5.402 11.543 77.882 1.00 20.14 215 TYR B N 1
ATOM 3591 C CA . TYR B 1 217 ? 4.064 11.029 78.147 1.00 20.35 215 TYR B CA 1
ATOM 3592 C C . TYR B 1 217 ? 3.473 10.266 76.967 1.00 24.26 215 TYR B C 1
ATOM 3593 O O . TYR B 1 217 ? 2.596 9.419 77.165 1.00 18.87 215 TYR B O 1
ATOM 3602 N N . ASN B 1 218 ? 3.910 10.548 75.738 1.00 19.83 216 ASN B N 1
ATOM 3603 C CA . ASN B 1 218 ? 3.219 9.999 74.586 1.00 24.86 216 ASN B CA 1
ATOM 3604 C C . ASN B 1 218 ? 4.038 9.072 73.693 1.00 22.11 216 ASN B C 1
ATOM 3605 O O . ASN B 1 218 ? 3.434 8.374 72.877 1.00 18.13 216 ASN B O 1
ATOM 3610 N N . ALA B 1 219 ? 5.366 9.032 73.808 1.00 17.43 217 ALA B N 1
ATOM 3611 C CA . ALA B 1 219 ? 6.117 8.068 73.020 1.00 13.98 217 ALA B CA 1
ATOM 3612 C C . ALA B 1 219 ? 5.776 6.646 73.467 1.00 17.90 217 ALA B C 1
ATOM 3613 O O . ALA B 1 219 ? 5.442 6.420 74.638 1.00 21.01 217 ALA B O 1
ATOM 3615 N N . PRO B 1 220 ? 5.787 5.680 72.531 1.00 20.12 218 PRO B N 1
ATOM 3616 C CA . PRO B 1 220 ? 5.511 4.280 72.906 1.00 14.75 218 PRO B CA 1
ATOM 3617 C C . PRO B 1 220 ? 6.259 3.807 74.144 1.00 19.73 218 PRO B C 1
ATOM 3618 O O . PRO B 1 220 ? 5.648 3.199 75.030 1.00 24.40 218 PRO B O 1
ATOM 3622 N N . LEU B 1 221 ? 7.562 4.079 74.247 1.00 16.63 219 LEU B N 1
ATOM 3623 C CA . LEU B 1 221 ? 8.324 3.598 75.404 1.00 20.62 219 LEU B CA 1
ATOM 3624 C C . LEU B 1 221 ? 8.065 4.411 76.666 1.00 21.81 219 LEU B C 1
ATOM 3625 O O . LEU B 1 221 ? 8.581 4.045 77.727 1.00 24.09 219 LEU B O 1
ATOM 3630 N N . ARG B 1 222 ? 7.273 5.488 76.583 1.00 19.03 220 ARG B N 1
ATOM 3631 C CA . ARG B 1 222 ? 6.904 6.294 77.753 1.00 18.11 220 ARG B CA 1
ATOM 3632 C C . ARG B 1 222 ? 8.137 6.849 78.467 1.00 19.93 220 ARG B C 1
ATOM 3633 O O . ARG B 1 222 ? 8.181 6.923 79.694 1.00 20.71 220 ARG B O 1
ATOM 3641 N N . ARG B 1 223 ? 9.137 7.250 77.693 1.00 18.54 221 ARG B N 1
ATOM 3642 C CA . ARG B 1 223 ? 10.334 7.891 78.225 1.00 22.68 221 ARG B CA 1
ATOM 3643 C C . ARG B 1 223 ? 11.050 8.569 77.069 1.00 21.26 221 ARG B C 1
ATOM 3644 O O . ARG B 1 223 ? 10.886 8.182 75.906 1.00 19.89 221 ARG B O 1
ATOM 3652 N N . THR B 1 224 ? 11.841 9.589 77.396 1.00 19.62 222 THR B N 1
ATOM 3653 C CA . THR B 1 224 ? 12.709 10.192 76.396 1.00 20.93 222 THR B CA 1
ATOM 3654 C C . THR B 1 224 ? 14.030 9.434 76.354 1.00 18.46 222 THR B C 1
ATOM 3655 O O . THR B 1 224 ? 14.300 8.576 77.198 1.00 19.71 222 THR B O 1
ATOM 3659 N N . VAL B 1 225 ? 14.856 9.765 75.366 1.00 18.07 223 VAL B N 1
ATOM 3660 C CA . VAL B 1 225 ? 16.088 9.041 75.104 1.00 17.48 223 VAL B CA 1
ATOM 3661 C C . VAL B 1 225 ? 17.269 9.799 75.700 1.00 20.61 223 VAL B C 1
ATOM 3662 O O . VAL B 1 225 ? 17.170 10.965 76.074 1.00 20.29 223 VAL B O 1
ATOM 3666 N N . THR B 1 226 ? 18.407 9.125 75.791 1.00 17.51 224 THR B N 1
ATOM 3667 C CA . THR B 1 226 ? 19.618 9.678 76.369 1.00 17.63 224 THR B CA 1
ATOM 3668 C C . THR B 1 226 ? 20.720 9.695 75.316 1.00 19.44 224 THR B C 1
ATOM 3669 O O . THR B 1 226 ? 20.621 9.036 74.285 1.00 17.60 224 THR B O 1
ATOM 3673 N N . ILE B 1 227 ? 21.792 10.443 75.597 1.00 17.06 225 ILE B N 1
ATOM 3674 C CA . ILE B 1 227 ? 22.918 10.454 74.667 1.00 15.59 225 ILE B CA 1
ATOM 3675 C C . ILE B 1 227 ? 23.610 9.096 74.611 1.00 17.09 225 ILE B C 1
ATOM 3676 O O . ILE B 1 227 ? 24.198 8.744 73.583 1.00 21.24 225 ILE B O 1
ATOM 3681 N N . GLU B 1 228 ? 23.545 8.304 75.687 1.00 17.12 226 GLU B N 1
ATOM 3682 C CA . GLU B 1 228 ? 24.123 6.962 75.632 1.00 16.58 226 GLU B CA 1
ATOM 3683 C C . GLU B 1 228 ? 23.320 6.034 74.726 1.00 19.03 226 GLU B C 1
ATOM 3684 O O . GLU B 1 228 ? 23.896 5.172 74.052 1.00 17.08 226 GLU B O 1
ATOM 3690 N N . GLU B 1 229 ? 21.995 6.179 74.703 1.00 16.47 227 GLU B N 1
ATOM 3691 C CA . GLU B 1 229 ? 21.190 5.347 73.813 1.00 16.30 227 GLU B CA 1
ATOM 3692 C C . GLU B 1 229 ? 21.410 5.741 72.355 1.00 14.93 227 GLU B C 1
ATOM 3693 O O . GLU B 1 229 ? 21.584 4.877 71.490 1.00 16.86 227 GLU B O 1
ATOM 3699 N N . VAL B 1 230 ? 21.418 7.045 72.065 1.00 14.48 228 VAL B N 1
ATOM 3700 C CA . VAL B 1 230 ? 21.749 7.514 70.717 1.00 16.91 228 VAL B CA 1
ATOM 3701 C C . VAL B 1 230 ? 23.168 7.095 70.340 1.00 21.71 228 VAL B C 1
ATOM 3702 O O . VAL B 1 230 ? 23.440 6.725 69.193 1.00 20.87 228 VAL B O 1
ATOM 3706 N N . GLY B 1 231 ? 24.090 7.126 71.304 1.00 19.51 229 GLY B N 1
ATOM 3707 C CA . GLY B 1 231 ? 25.451 6.695 71.026 1.00 19.76 229 GLY B CA 1
ATOM 3708 C C . GLY B 1 231 ? 25.540 5.253 70.564 1.00 16.20 229 GLY B C 1
ATOM 3709 O O . GLY B 1 231 ? 26.297 4.939 69.643 1.00 15.42 229 GLY B O 1
ATOM 3710 N N . ASP B 1 232 ? 24.770 4.355 71.201 1.00 14.06 230 ASP B N 1
ATOM 3711 C CA . ASP B 1 232 ? 24.732 2.950 70.795 1.00 16.45 230 ASP B CA 1
ATOM 3712 C C . ASP B 1 232 ? 24.127 2.770 69.400 1.00 17.25 230 ASP B C 1
ATOM 3713 O O . ASP B 1 232 ? 24.615 1.956 68.606 1.00 16.77 230 ASP B O 1
ATOM 3718 N N . SER B 1 233 ? 23.048 3.493 69.087 1.00 13.82 231 SER B N 1
ATOM 3719 C CA . SER B 1 233 ? 22.525 3.462 67.717 1.00 17.68 231 SER B CA 1
ATOM 3720 C C . SER B 1 233 ? 23.541 4.024 66.716 1.00 15.79 231 SER B C 1
ATOM 3721 O O . SER B 1 233 ? 23.697 3.490 65.611 1.00 18.35 231 SER B O 1
ATOM 3724 N N . ALA B 1 234 ? 24.237 5.106 67.083 1.00 15.92 232 ALA B N 1
ATOM 3725 C CA . ALA B 1 234 ? 25.286 5.653 66.216 1.00 17.36 232 ALA B CA 1
ATOM 3726 C C . ALA B 1 234 ? 26.413 4.645 66.000 1.00 20.94 232 ALA B C 1
ATOM 3727 O O . ALA B 1 234 ? 26.952 4.527 64.889 1.00 18.09 232 ALA B O 1
ATOM 3729 N N . LEU B 1 235 ? 26.800 3.931 67.060 1.00 19.32 233 LEU B N 1
ATOM 3730 C CA . LEU B 1 235 ? 27.816 2.888 66.950 1.00 20.39 233 LEU B CA 1
ATOM 3731 C C . LEU B 1 235 ? 27.454 1.880 65.870 1.00 19.64 233 LEU B C 1
ATOM 3732 O O . LEU B 1 235 ? 28.301 1.488 65.060 1.00 21.57 233 LEU B O 1
ATOM 3737 N N . TYR B 1 236 ? 26.200 1.422 65.873 1.00 20.34 234 TYR B N 1
ATOM 3738 C CA . TYR B 1 236 ? 25.744 0.477 64.859 1.00 21.86 234 TYR B CA 1
ATOM 3739 C C . TYR B 1 236 ? 25.961 1.042 63.457 1.00 19.26 234 TYR B C 1
ATOM 3740 O O . TYR B 1 236 ? 26.494 0.356 62.573 1.00 21.14 234 TYR B O 1
ATOM 3749 N N . LEU B 1 237 ? 25.579 2.306 63.244 1.00 17.88 235 LEU B N 1
ATOM 3750 C CA . LEU B 1 237 ? 25.657 2.894 61.909 1.00 18.88 235 LEU B CA 1
ATOM 3751 C C . LEU B 1 237 ? 27.081 3.227 61.505 1.00 19.20 235 LEU B C 1
ATOM 3752 O O . LEU B 1 237 ? 27.387 3.274 60.305 1.00 18.85 235 LEU B O 1
ATOM 3757 N N . LEU B 1 238 ? 27.952 3.485 62.476 1.00 16.73 236 LEU B N 1
ATOM 3758 C CA . LEU B 1 238 ? 29.354 3.727 62.183 1.00 19.39 236 LEU B CA 1
ATOM 3759 C C . LEU B 1 238 ? 30.140 2.435 61.994 1.00 20.53 236 LEU B C 1
ATOM 3760 O O . LEU B 1 238 ? 31.181 2.463 61.331 1.00 22.46 236 LEU B O 1
ATOM 3765 N N . SER B 1 239 ? 29.679 1.318 62.563 1.00 17.67 237 SER B N 1
ATOM 3766 C CA . SER B 1 239 ? 30.405 0.050 62.515 1.00 22.47 237 SER B CA 1
ATOM 3767 C C . SER B 1 239 ? 30.060 -0.750 61.258 1.00 23.58 237 SER B C 1
ATOM 3768 O O . SER B 1 239 ? 29.140 -0.419 60.513 1.00 19.67 237 SER B O 1
ATOM 3771 N N . ASP B 1 240 ? 30.783 -1.857 61.063 1.00 25.21 238 ASP B N 1
ATOM 3772 C CA . ASP B 1 240 ? 30.517 -2.755 59.946 1.00 22.15 238 ASP B CA 1
ATOM 3773 C C . ASP B 1 240 ? 29.221 -3.548 60.094 1.00 27.08 238 ASP B C 1
ATOM 3774 O O . ASP B 1 240 ? 28.809 -4.200 59.124 1.00 26.72 238 ASP B O 1
ATOM 3779 N N . LEU B 1 241 ? 28.576 -3.517 61.267 1.00 25.07 239 LEU B N 1
ATOM 3780 C CA . LEU B 1 241 ? 27.280 -4.178 61.423 1.00 22.73 239 LEU B CA 1
ATOM 3781 C C . LEU B 1 241 ? 26.248 -3.637 60.447 1.00 22.16 239 LEU B C 1
ATOM 3782 O O . LEU B 1 241 ? 25.303 -4.348 60.095 1.00 24.58 239 LEU B O 1
ATOM 3787 N N . SER B 1 242 ? 26.374 -2.363 60.061 1.00 22.92 240 SER B N 1
ATOM 3788 C CA . SER B 1 242 ? 25.418 -1.687 59.189 1.00 21.48 240 SER B CA 1
ATOM 3789 C C . SER B 1 242 ? 25.972 -1.526 57.775 1.00 21.38 240 SER B C 1
ATOM 3790 O O . SER B 1 242 ? 25.607 -0.582 57.069 1.00 19.52 240 SER B O 1
ATOM 3793 N N . ARG B 1 243 ? 26.861 -2.435 57.357 1.00 21.13 241 ARG B N 1
ATOM 3794 C CA . ARG B 1 243 ? 27.590 -2.249 56.105 1.00 21.92 241 ARG B CA 1
ATOM 3795 C C . ARG B 1 243 ? 26.693 -2.323 54.871 1.00 18.57 241 ARG B C 1
ATOM 3796 O O . ARG B 1 243 ? 27.151 -1.975 53.779 1.00 23.64 241 ARG B O 1
ATOM 3804 N N . SER B 1 244 ? 25.429 -2.725 54.999 1.00 19.15 242 SER B N 1
ATOM 3805 C CA . SER B 1 244 ? 24.521 -2.667 53.859 1.00 23.15 242 SER B CA 1
ATOM 3806 C C . SER B 1 244 ? 23.480 -1.559 53.991 1.00 24.76 242 SER B C 1
ATOM 3807 O O . SER B 1 244 ? 22.500 -1.551 53.241 1.00 24.45 242 SER B O 1
ATOM 3810 N N . VAL B 1 245 ? 23.693 -0.607 54.901 1.00 20.44 243 VAL B N 1
ATOM 3811 C CA . VAL B 1 245 ? 22.737 0.462 55.185 1.00 18.67 243 VAL B CA 1
ATOM 3812 C C . VAL B 1 245 ? 23.317 1.791 54.718 1.00 21.82 243 VAL B C 1
ATOM 3813 O O . VAL B 1 245 ? 24.384 2.202 55.187 1.00 19.74 243 VAL B O 1
ATOM 3817 N N . THR B 1 246 ? 22.598 2.490 53.835 1.00 18.43 244 THR B N 1
ATOM 3818 C CA . THR B 1 246 ? 23.016 3.824 53.423 1.00 21.03 244 THR B CA 1
ATOM 3819 C C . THR B 1 246 ? 21.787 4.603 52.973 1.00 21.45 244 THR B C 1
ATOM 3820 O O . THR B 1 246 ? 20.798 4.018 52.532 1.00 20.70 244 THR B O 1
ATOM 3824 N N . GLY B 1 247 ? 21.847 5.929 53.112 1.00 17.58 245 GLY B N 1
ATOM 3825 C CA . GLY B 1 247 ? 20.704 6.769 52.795 1.00 15.23 245 GLY B CA 1
ATOM 3826 C C . GLY B 1 247 ? 19.577 6.720 53.802 1.00 14.95 245 GLY B C 1
ATOM 3827 O O . GLY B 1 247 ? 18.482 7.212 53.512 1.00 19.22 245 GLY B O 1
ATOM 3828 N N . GLU B 1 248 ? 19.814 6.143 54.973 1.00 13.83 246 GLU B N 1
ATOM 3829 C CA . GLU B 1 248 ? 18.752 5.844 55.923 1.00 18.61 246 GLU B CA 1
ATOM 3830 C C . GLU B 1 248 ? 18.555 6.989 56.909 1.00 19.26 246 GLU B C 1
ATOM 3831 O O . GLU B 1 248 ? 19.523 7.582 57.404 1.00 19.21 246 GLU B O 1
ATOM 3837 N N . VAL B 1 249 ? 17.298 7.282 57.209 1.00 18.19 247 VAL B N 1
ATOM 3838 C CA . VAL B 1 249 ? 16.945 8.153 58.317 1.00 15.63 247 VAL B CA 1
ATOM 3839 C C . VAL B 1 249 ? 16.394 7.266 59.423 1.00 19.04 247 VAL B C 1
ATOM 3840 O O . VAL B 1 249 ? 15.281 6.734 59.310 1.00 15.51 247 VAL B O 1
ATOM 3844 N N . HIS B 1 250 ? 17.172 7.094 60.494 1.00 16.29 248 HIS B N 1
ATOM 3845 C CA . HIS B 1 250 ? 16.933 6.065 61.508 1.00 17.61 248 HIS B CA 1
ATOM 3846 C C . HIS B 1 250 ? 16.423 6.728 62.793 1.00 18.67 248 HIS B C 1
ATOM 3847 O O . HIS B 1 250 ? 17.158 7.485 63.433 1.00 15.83 248 HIS B O 1
ATOM 3854 N N . HIS B 1 251 ? 15.174 6.437 63.180 1.00 16.08 249 HIS B N 1
ATOM 3855 C CA . HIS B 1 251 ? 14.567 7.078 64.349 1.00 17.06 249 HIS B CA 1
ATOM 3856 C C . HIS B 1 251 ? 15.075 6.433 65.642 1.00 18.30 249 HIS B C 1
ATOM 3857 O O . HIS B 1 251 ? 14.918 5.221 65.852 1.00 16.67 249 HIS B O 1
ATOM 3864 N N . VAL B 1 252 ? 15.652 7.247 66.520 1.00 15.61 250 VAL B N 1
ATOM 3865 C CA . VAL B 1 252 ? 16.021 6.809 67.865 1.00 16.46 250 VAL B CA 1
ATOM 3866 C C . VAL B 1 252 ? 15.315 7.747 68.835 1.00 16.41 250 VAL B C 1
ATOM 3867 O O . VAL B 1 252 ? 15.891 8.729 69.313 1.00 17.46 250 VAL B O 1
ATOM 3871 N N . ASP B 1 253 ? 14.039 7.450 69.110 1.00 15.11 251 ASP B N 1
ATOM 3872 C CA . ASP B 1 253 ? 13.158 8.455 69.699 1.00 15.91 251 ASP B CA 1
ATOM 3873 C C . ASP B 1 253 ? 12.064 7.821 70.548 1.00 20.43 251 ASP B C 1
ATOM 3874 O O . ASP B 1 253 ? 11.002 8.438 70.714 1.00 22.38 251 ASP B O 1
ATOM 3879 N N . SER B 1 254 ? 12.277 6.601 71.050 1.00 14.26 252 SER B N 1
ATOM 3880 C CA . SER B 1 254 ? 11.291 5.861 71.837 1.00 19.24 252 SER B CA 1
ATOM 3881 C C . SER B 1 254 ? 10.005 5.614 71.042 1.00 17.64 252 SER B C 1
ATOM 3882 O O . SER B 1 254 ? 8.939 5.354 71.626 1.00 17.62 252 SER B O 1
ATOM 3885 N N . GLY B 1 255 ? 10.097 5.664 69.710 1.00 16.75 253 GLY B N 1
ATOM 3886 C CA . GLY B 1 255 ? 8.964 5.422 68.855 1.00 17.00 253 GLY B CA 1
ATOM 3887 C C . GLY B 1 255 ? 8.060 6.613 68.638 1.00 18.56 253 GLY B C 1
ATOM 3888 O O . GLY B 1 255 ? 7.010 6.450 68.014 1.00 16.71 253 GLY B O 1
ATOM 3889 N N . TYR B 1 256 ? 8.433 7.804 69.124 1.00 17.64 254 TYR B N 1
ATOM 3890 C CA . TYR B 1 256 ? 7.516 8.944 69.065 1.00 17.68 254 TYR B CA 1
ATOM 3891 C C . TYR B 1 256 ? 7.003 9.193 67.649 1.00 18.61 254 TYR B C 1
ATOM 3892 O O . TYR B 1 256 ? 5.831 9.533 67.454 1.00 14.99 254 TYR B O 1
ATOM 3901 N N . ASN B 1 257 ? 7.871 9.042 66.648 1.00 13.55 255 ASN B N 1
ATOM 3902 C CA . ASN B 1 257 ? 7.512 9.401 65.274 1.00 19.06 255 ASN B CA 1
ATOM 3903 C C . ASN B 1 257 ? 6.311 8.615 64.723 1.00 17.38 255 ASN B C 1
ATOM 3904 O O . ASN B 1 257 ? 5.709 9.047 63.735 1.00 15.99 255 ASN B O 1
ATOM 3909 N N . ILE B 1 258 ? 5.946 7.468 65.314 1.00 17.52 256 ILE B N 1
ATOM 3910 C CA . ILE B 1 258 ? 4.859 6.670 64.742 1.00 15.67 256 ILE B CA 1
ATOM 3911 C C . ILE B 1 258 ? 3.466 7.071 65.221 1.00 18.10 256 ILE B C 1
ATOM 3912 O O . ILE B 1 258 ? 2.475 6.572 64.668 1.00 15.72 256 ILE B O 1
ATOM 3917 N N . ILE B 1 259 ? 3.335 7.959 66.234 1.00 18.44 257 ILE B N 1
ATOM 3918 C CA . ILE B 1 259 ? 2.003 8.196 66.796 1.00 20.00 257 ILE B CA 1
ATOM 3919 C C . ILE B 1 259 ? 1.287 9.280 66.011 1.00 19.00 257 ILE B C 1
ATOM 3920 O O . ILE B 1 259 ? 1.897 10.224 65.494 1.00 17.52 257 ILE B O 1
ATOM 3925 N N . GLY B 1 260 ? -0.041 9.161 65.955 1.00 17.42 258 GLY B N 1
ATOM 3926 C CA . GLY B 1 260 ? -0.862 10.094 65.210 1.00 21.58 258 GLY B CA 1
ATOM 3927 C C . GLY B 1 260 ? -1.753 10.973 66.050 1.00 25.78 258 GLY B C 1
ATOM 3928 O O . GLY B 1 260 ? -2.559 11.722 65.482 1.00 22.00 258 GLY B O 1
ATOM 3929 N N . MET B 1 261 ? -1.635 10.924 67.384 1.00 20.42 259 MET B N 1
ATOM 3930 C CA . MET B 1 261 ? -2.539 11.588 68.317 1.00 22.57 259 MET B CA 1
ATOM 3931 C C . MET B 1 261 ? -1.979 11.367 69.722 1.00 26.61 259 MET B C 1
ATOM 3932 O O . MET B 1 261 ? -1.032 10.602 69.912 1.00 30.03 259 MET B O 1
ATOM 3937 N N . LYS B 1 262 ? -2.579 12.031 70.703 1.00 31.91 260 LYS B N 1
ATOM 3938 C CA . LYS B 1 262 ? -2.250 11.783 72.105 1.00 32.46 260 LYS B CA 1
ATOM 3939 C C . LYS B 1 262 ? -2.363 10.298 72.455 1.00 33.36 260 LYS B C 1
ATOM 3940 O O . LYS B 1 262 ? -3.309 9.621 72.047 1.00 33.00 260 LYS B O 1
ATOM 3946 N N . ALA B 1 263 ? -1.400 9.796 73.231 1.00 33.03 261 ALA B N 1
ATOM 3947 C CA . ALA B 1 263 ? -1.447 8.414 73.702 1.00 32.24 261 ALA B CA 1
ATOM 3948 C C . ALA B 1 263 ? -2.555 8.213 74.738 1.00 38.28 261 ALA B C 1
ATOM 3949 O O . ALA B 1 263 ? -3.007 9.151 75.402 1.00 36.77 261 ALA B O 1
ATOM 3951 N N . VAL B 1 264 ? -2.991 6.962 74.883 1.00 45.96 262 VAL B N 1
ATOM 3952 C CA . VAL B 1 264 ? -4.068 6.658 75.833 1.00 54.24 262 VAL B CA 1
ATOM 3953 C C . VAL B 1 264 ? -3.639 5.677 76.922 1.00 63.11 262 VAL B C 1
ATOM 3954 O O . VAL B 1 264 ? -2.540 5.127 76.885 1.00 67.88 262 VAL B O 1
ATOM 3958 N N . GLY C 1 6 ? 33.608 -13.310 70.178 1.00 53.20 4 GLY C N 1
ATOM 3959 C CA . GLY C 1 6 ? 32.377 -12.662 69.748 1.00 53.81 4 GLY C CA 1
ATOM 3960 C C . GLY C 1 6 ? 32.174 -11.274 70.333 1.00 51.11 4 GLY C C 1
ATOM 3961 O O . GLY C 1 6 ? 32.934 -10.848 71.202 1.00 52.05 4 GLY C O 1
ATOM 3962 N N . ASN C 1 7 ? 31.144 -10.561 69.868 1.00 44.70 5 ASN C N 1
ATOM 3963 C CA . ASN C 1 7 ? 30.880 -9.212 70.357 1.00 40.28 5 ASN C CA 1
ATOM 3964 C C . ASN C 1 7 ? 29.996 -9.180 71.602 1.00 40.14 5 ASN C C 1
ATOM 3965 O O . ASN C 1 7 ? 29.817 -8.102 72.182 1.00 37.45 5 ASN C O 1
ATOM 3970 N N . GLY C 1 8 ? 29.437 -10.322 72.014 1.00 34.60 6 GLY C N 1
ATOM 3971 C CA . GLY C 1 8 ? 28.658 -10.433 73.235 1.00 29.03 6 GLY C CA 1
ATOM 3972 C C . GLY C 1 8 ? 27.354 -9.669 73.272 1.00 30.94 6 GLY C C 1
ATOM 3973 O O . GLY C 1 8 ? 26.781 -9.518 74.352 1.00 26.64 6 GLY C O 1
ATOM 3974 N N . LEU C 1 9 ? 26.842 -9.204 72.126 1.00 28.86 7 LEU C N 1
ATOM 3975 C CA . LEU C 1 9 ? 25.671 -8.331 72.133 1.00 27.97 7 LEU C CA 1
ATOM 3976 C C . LEU C 1 9 ? 24.398 -9.042 72.570 1.00 24.84 7 LEU C C 1
ATOM 3977 O O . LEU C 1 9 ? 23.440 -8.374 72.980 1.00 25.24 7 LEU C O 1
ATOM 3982 N N . LEU C 1 10 ? 24.348 -10.366 72.513 1.00 20.25 8 LEU C N 1
ATOM 3983 C CA . LEU C 1 10 ? 23.177 -11.077 73.016 1.00 23.21 8 LEU C CA 1
ATOM 3984 C C . LEU C 1 10 ? 23.548 -12.041 74.142 1.00 25.34 8 LEU C C 1
ATOM 3985 O O . LEU C 1 10 ? 22.851 -13.035 74.370 1.00 28.12 8 LEU C O 1
ATOM 3990 N N . TYR C 1 11 ? 24.621 -11.732 74.876 1.00 26.05 9 TYR C N 1
ATOM 3991 C CA . TYR C 1 11 ? 25.125 -12.639 75.905 1.00 32.02 9 TYR C CA 1
ATOM 3992 C C . TYR C 1 11 ? 24.034 -12.958 76.916 1.00 34.57 9 TYR C C 1
ATOM 3993 O O . TYR C 1 11 ? 23.453 -12.053 77.522 1.00 30.98 9 TYR C O 1
ATOM 4002 N N . GLY C 1 12 ? 23.756 -14.248 77.089 1.00 32.90 10 GLY C N 1
ATOM 4003 C CA . GLY C 1 12 ? 22.754 -14.690 78.024 1.00 37.14 10 GLY C CA 1
ATOM 4004 C C . GLY C 1 12 ? 21.322 -14.466 77.599 1.00 36.62 10 GLY C C 1
ATOM 4005 O O . GLY C 1 12 ? 20.419 -14.797 78.369 1.00 41.11 10 GLY C O 1
ATOM 4006 N N . LYS C 1 13 ? 21.073 -13.930 76.408 1.00 28.71 11 LYS C N 1
ATOM 4007 C CA . LYS C 1 13 ? 19.707 -13.672 75.969 1.00 25.75 11 LYS C CA 1
ATOM 4008 C C . LYS C 1 13 ? 19.128 -14.916 75.302 1.00 30.21 11 LYS C C 1
ATOM 4009 O O . LYS C 1 13 ? 19.859 -15.750 74.765 1.00 33.87 11 LYS C O 1
ATOM 4015 N N . ARG C 1 14 ? 17.804 -15.051 75.362 1.00 31.23 12 ARG C N 1
ATOM 4016 C CA . ARG C 1 14 ? 17.115 -16.210 74.801 1.00 24.97 12 ARG C CA 1
ATOM 4017 C C . ARG C 1 14 ? 16.058 -15.748 73.809 1.00 31.08 12 ARG C C 1
ATOM 4018 O O . ARG C 1 14 ? 15.227 -14.892 74.135 1.00 28.63 12 ARG C O 1
ATOM 4026 N N . GLY C 1 15 ? 16.066 -16.344 72.624 1.00 23.22 13 GLY C N 1
ATOM 4027 C CA . GLY C 1 15 ? 15.173 -15.921 71.561 1.00 24.93 13 GLY C CA 1
ATOM 4028 C C . GLY C 1 15 ? 14.586 -17.094 70.806 1.00 27.13 13 GLY C C 1
ATOM 4029 O O . GLY C 1 15 ? 15.173 -18.179 70.729 1.00 29.55 13 GLY C O 1
ATOM 4030 N N . LEU C 1 16 ? 13.412 -16.849 70.227 1.00 22.78 14 LEU C N 1
ATOM 4031 C CA . LEU C 1 16 ? 12.692 -17.811 69.410 1.00 29.16 14 LEU C CA 1
ATOM 4032 C C . LEU C 1 16 ? 12.672 -17.319 67.972 1.00 25.46 14 LEU C C 1
ATOM 4033 O O . LEU C 1 16 ? 12.275 -16.178 67.715 1.00 23.73 14 LEU C O 1
ATOM 4038 N N . ILE C 1 17 ? 13.093 -18.176 67.045 1.00 30.09 15 ILE C N 1
ATOM 4039 C CA . ILE C 1 17 ? 13.104 -17.866 65.619 1.00 29.28 15 ILE C CA 1
ATOM 4040 C C . ILE C 1 17 ? 12.088 -18.764 64.918 1.00 27.91 15 ILE C C 1
ATOM 4041 O O . ILE C 1 17 ? 12.215 -19.996 64.940 1.00 29.77 15 ILE C O 1
ATOM 4046 N N . LEU C 1 18 ? 11.085 -18.152 64.292 1.00 25.49 16 LEU C N 1
ATOM 4047 C CA . LEU C 1 18 ? 10.125 -18.863 63.457 1.00 28.96 16 LEU C CA 1
ATOM 4048 C C . LEU C 1 18 ? 10.386 -18.505 62.001 1.00 31.34 16 LEU C C 1
ATOM 4049 O O . LEU C 1 18 ? 10.345 -17.327 61.632 1.00 30.14 16 LEU C O 1
ATOM 4054 N N . GLY C 1 19 ? 10.641 -19.512 61.171 1.00 33.30 17 GLY C N 1
ATOM 4055 C CA . GLY C 1 19 ? 10.765 -19.239 59.750 1.00 29.08 17 GLY C CA 1
ATOM 4056 C C . GLY C 1 19 ? 12.071 -19.702 59.136 1.00 36.38 17 GLY C C 1
ATOM 4057 O O . GLY C 1 19 ? 12.367 -19.386 57.978 1.00 33.53 17 GLY C O 1
ATOM 4058 N N . LEU C 1 20 ? 12.862 -20.448 59.902 1.00 34.75 18 LEU C N 1
ATOM 4059 C CA . LEU C 1 20 ? 14.058 -21.074 59.360 1.00 36.03 18 LEU C CA 1
ATOM 4060 C C . LEU C 1 20 ? 13.656 -22.240 58.461 1.00 41.95 18 LEU C C 1
ATOM 4061 O O . LEU C 1 20 ? 12.952 -23.157 58.895 1.00 39.55 18 LEU C O 1
ATOM 4066 N N . ALA C 1 21 ? 14.093 -22.204 57.214 1.00 38.22 19 ALA C N 1
ATOM 4067 C CA . ALA C 1 21 ? 13.723 -23.221 56.241 1.00 44.27 19 ALA C CA 1
ATOM 4068 C C . ALA C 1 21 ? 14.916 -23.990 55.707 1.00 39.07 19 ALA C C 1
ATOM 4069 O O . ALA C 1 21 ? 14.830 -25.205 55.540 1.00 40.76 19 ALA C O 1
ATOM 4071 N N . ASN C 1 22 ? 16.031 -23.311 55.451 1.00 42.45 20 ASN C N 1
ATOM 4072 C CA . ASN C 1 22 ? 17.246 -23.928 54.926 1.00 47.43 20 ASN C CA 1
ATOM 4073 C C . ASN C 1 22 ? 18.407 -23.005 55.274 1.00 42.56 20 ASN C C 1
ATOM 4074 O O . ASN C 1 22 ? 18.226 -21.988 55.942 1.00 38.93 20 ASN C O 1
ATOM 4079 N N . ASN C 1 23 ? 19.602 -23.344 54.790 1.00 41.57 21 ASN C N 1
ATOM 4080 C CA . ASN C 1 23 ? 20.775 -22.532 55.100 1.00 44.21 21 ASN C CA 1
ATOM 4081 C C . ASN C 1 23 ? 20.911 -21.299 54.208 1.00 43.28 21 ASN C C 1
ATOM 4082 O O . ASN C 1 23 ? 21.943 -20.622 54.272 1.00 42.92 21 ASN C O 1
ATOM 4087 N N . ARG C 1 24 ? 19.908 -20.984 53.390 1.00 39.48 22 ARG C N 1
ATOM 4088 C CA . ARG C 1 24 ? 19.878 -19.723 52.664 1.00 42.98 22 ARG C CA 1
ATOM 4089 C C . ARG C 1 24 ? 18.832 -18.759 53.210 1.00 39.53 22 ARG C C 1
ATOM 4090 O O . ARG C 1 24 ? 18.729 -17.636 52.711 1.00 37.68 22 ARG C O 1
ATOM 4098 N N . SER C 1 25 ? 18.061 -19.168 54.222 1.00 41.22 23 SER C N 1
ATOM 4099 C CA . SER C 1 25 ? 17.035 -18.312 54.806 1.00 36.80 23 SER C CA 1
ATOM 4100 C C . SER C 1 25 ? 17.654 -17.051 55.399 1.00 34.75 23 SER C C 1
ATOM 4101 O O . SER C 1 25 ? 18.772 -17.066 55.914 1.00 34.06 23 SER C O 1
ATOM 4104 N N . ILE C 1 26 ? 16.915 -15.944 55.323 1.00 29.13 24 ILE C N 1
ATOM 4105 C CA . ILE C 1 26 ? 17.278 -14.793 56.139 1.00 29.59 24 ILE C CA 1
ATOM 4106 C C . ILE C 1 26 ? 17.339 -15.202 57.602 1.00 31.41 24 ILE C C 1
ATOM 4107 O O . ILE C 1 26 ? 18.251 -14.803 58.339 1.00 24.77 24 ILE C O 1
ATOM 4112 N N . ALA C 1 27 ? 16.393 -16.046 58.034 1.00 29.03 25 ALA C N 1
ATOM 4113 C CA . ALA C 1 27 ? 16.384 -16.510 59.417 1.00 28.54 25 ALA C CA 1
ATOM 4114 C C . ALA C 1 27 ? 17.679 -17.218 59.773 1.00 30.61 25 ALA C C 1
ATOM 4115 O O . ALA C 1 27 ? 18.073 -17.230 60.944 1.00 31.00 25 ALA C O 1
ATOM 4117 N N . TRP C 1 28 ? 18.351 -17.817 58.785 1.00 31.78 26 TRP C N 1
ATOM 4118 C CA . TRP C 1 28 ? 19.623 -18.478 59.063 1.00 36.25 26 TRP C CA 1
ATOM 4119 C C . TRP C 1 28 ? 20.736 -17.462 59.272 1.00 35.31 26 TRP C C 1
ATOM 4120 O O . TRP C 1 28 ? 21.574 -17.634 60.164 1.00 27.66 26 TRP C O 1
ATOM 4131 N N . GLY C 1 29 ? 20.785 -16.416 58.442 1.00 33.25 27 GLY C N 1
ATOM 4132 C CA . GLY C 1 29 ? 21.724 -15.335 58.708 1.00 30.36 27 GLY C CA 1
ATOM 4133 C C . GLY C 1 29 ? 21.508 -14.720 60.078 1.00 28.08 27 GLY C C 1
ATOM 4134 O O . GLY C 1 29 ? 22.464 -14.463 60.821 1.00 27.69 27 GLY C O 1
ATOM 4135 N N . ILE C 1 30 ? 20.242 -14.504 60.446 1.00 24.95 28 ILE C N 1
ATOM 4136 C CA . ILE C 1 30 ? 19.932 -13.983 61.774 1.00 21.61 28 ILE C CA 1
ATOM 4137 C C . ILE C 1 30 ? 20.400 -14.961 62.845 1.00 30.39 28 ILE C C 1
ATOM 4138 O O . ILE C 1 30 ? 21.035 -14.571 63.832 1.00 26.37 28 ILE C O 1
ATOM 4143 N N . ALA C 1 31 ? 20.112 -16.252 62.653 1.00 28.38 29 ALA C N 1
ATOM 4144 C CA . ALA C 1 31 ? 20.477 -17.247 63.658 1.00 30.70 29 ALA C CA 1
ATOM 4145 C C . ALA C 1 31 ? 21.990 -17.306 63.866 1.00 34.05 29 ALA C C 1
ATOM 4146 O O . ALA C 1 31 ? 22.471 -17.335 65.008 1.00 30.78 29 ALA C O 1
ATOM 4148 N N . LYS C 1 32 ? 22.759 -17.335 62.775 1.00 27.48 30 LYS C N 1
ATOM 4149 C CA . LYS C 1 32 ? 24.213 -17.432 62.898 1.00 28.21 30 LYS C CA 1
ATOM 4150 C C . LYS C 1 32 ? 24.785 -16.250 63.664 1.00 32.82 30 LYS C C 1
ATOM 4151 O O . LYS C 1 32 ? 25.587 -16.421 64.592 1.00 30.52 30 LYS C O 1
ATOM 4157 N N . THR C 1 33 ? 24.393 -15.034 63.284 1.00 32.77 31 THR C N 1
ATOM 4158 C CA A THR C 1 33 ? 24.906 -13.842 63.950 0.56 34.79 31 THR C CA 1
ATOM 4159 C CA B THR C 1 33 ? 24.949 -13.869 63.962 0.44 34.57 31 THR C CA 1
ATOM 4160 C C . THR C 1 33 ? 24.485 -13.804 65.413 1.00 33.13 31 THR C C 1
ATOM 4161 O O . THR C 1 33 ? 25.289 -13.493 66.299 1.00 28.02 31 THR C O 1
ATOM 4168 N N . ALA C 1 34 ? 23.212 -14.116 65.682 1.00 27.04 32 ALA C N 1
ATOM 4169 C CA . ALA C 1 34 ? 22.715 -14.067 67.059 1.00 27.91 32 ALA C CA 1
ATOM 4170 C C . ALA C 1 34 ? 23.423 -15.085 67.945 1.00 31.91 32 ALA C C 1
ATOM 4171 O O . ALA C 1 34 ? 23.755 -14.792 69.106 1.00 28.40 32 ALA C O 1
ATOM 4173 N N . SER C 1 35 ? 23.670 -16.285 67.413 1.00 29.00 33 SER C N 1
ATOM 4174 C CA . SER C 1 35 ? 24.403 -17.296 68.169 1.00 33.51 33 SER C CA 1
ATOM 4175 C C . SER C 1 35 ? 25.824 -16.841 68.466 1.00 33.58 33 SER C C 1
ATOM 4176 O O . SER C 1 35 ? 26.315 -16.986 69.593 1.00 32.48 33 SER C O 1
ATOM 4179 N N . SER C 1 36 ? 26.514 -16.315 67.450 1.00 29.38 34 SER C N 1
ATOM 4180 C CA A SER C 1 36 ? 27.874 -15.835 67.659 0.43 33.54 34 SER C CA 1
ATOM 4181 C CA B SER C 1 36 ? 27.872 -15.825 67.648 0.57 33.72 34 SER C CA 1
ATOM 4182 C C . SER C 1 36 ? 27.915 -14.699 68.674 1.00 32.18 34 SER C C 1
ATOM 4183 O O . SER C 1 36 ? 28.918 -14.535 69.375 1.00 33.34 34 SER C O 1
ATOM 4188 N N . ALA C 1 37 ? 26.837 -13.924 68.784 1.00 29.26 35 ALA C N 1
ATOM 4189 C CA . ALA C 1 37 ? 26.752 -12.863 69.779 1.00 25.20 35 ALA C CA 1
ATOM 4190 C C . ALA C 1 37 ? 26.345 -13.381 71.153 1.00 31.12 35 ALA C C 1
ATOM 4191 O O . ALA C 1 37 ? 26.198 -12.574 72.079 1.00 34.37 35 ALA C O 1
ATOM 4193 N N . GLY C 1 38 ? 26.151 -14.693 71.305 1.00 25.86 36 GLY C N 1
ATOM 4194 C CA . GLY C 1 38 ? 25.945 -15.310 72.604 1.00 28.52 36 GLY C CA 1
ATOM 4195 C C . GLY C 1 38 ? 24.528 -15.746 72.916 1.00 31.56 36 GLY C C 1
ATOM 4196 O O . GLY C 1 38 ? 24.278 -16.218 74.035 1.00 28.28 36 GLY C O 1
ATOM 4197 N N . ALA C 1 39 ? 23.596 -15.624 71.978 1.00 27.58 37 ALA C N 1
ATOM 4198 C CA . ALA C 1 39 ? 22.203 -15.944 72.261 1.00 29.63 37 ALA C CA 1
ATOM 4199 C C . ALA C 1 39 ? 21.964 -17.453 72.342 1.00 34.19 37 ALA C C 1
ATOM 4200 O O . ALA C 1 39 ? 22.591 -18.249 71.635 1.00 31.55 37 ALA C O 1
ATOM 4202 N N . GLU C 1 40 ? 21.044 -17.840 73.229 1.00 27.96 38 GLU C N 1
ATOM 4203 C CA . GLU C 1 40 ? 20.438 -19.166 73.207 1.00 33.17 38 GLU C CA 1
ATOM 4204 C C . GLU C 1 40 ? 19.195 -19.111 72.330 1.00 31.35 38 GLU C C 1
ATOM 4205 O O . GLU C 1 40 ? 18.316 -18.270 72.555 1.00 28.44 38 GLU C O 1
ATOM 4211 N N . LEU C 1 41 ? 19.111 -20.010 71.347 1.00 33.28 39 LEU C N 1
ATOM 4212 C CA . LEU C 1 41 ? 18.097 -19.932 70.302 1.00 33.54 39 LEU C CA 1
ATOM 4213 C C . LEU C 1 41 ? 17.175 -21.143 70.328 1.00 32.86 39 LEU C C 1
ATOM 4214 O O . LEU C 1 41 ? 17.625 -22.275 70.518 1.00 34.29 39 LEU C O 1
ATOM 4219 N N . ALA C 1 42 ? 15.881 -20.902 70.119 1.00 30.75 40 ALA C N 1
ATOM 4220 C CA . ALA C 1 42 ? 14.910 -21.963 69.884 1.00 33.80 40 ALA C CA 1
ATOM 4221 C C . ALA C 1 42 ? 14.312 -21.802 68.493 1.00 30.62 40 ALA C C 1
ATOM 4222 O O . ALA C 1 42 ? 14.158 -20.682 68.001 1.00 29.49 40 ALA C O 1
ATOM 4224 N N . PHE C 1 43 ? 13.960 -22.923 67.864 1.00 33.24 41 PHE C N 1
ATOM 4225 C CA . PHE C 1 43 ? 13.436 -22.903 66.503 1.00 38.48 41 PHE C CA 1
ATOM 4226 C C . PHE C 1 43 ? 12.129 -23.675 66.405 1.00 34.65 41 PHE C C 1
ATOM 4227 O O . PHE C 1 43 ? 11.984 -24.746 67.001 1.00 36.27 41 PHE C O 1
ATOM 4235 N N . THR C 1 44 ? 11.180 -23.115 65.660 1.00 31.05 42 THR C N 1
ATOM 4236 C CA . THR C 1 44 ? 10.043 -23.882 65.174 1.00 37.52 42 THR C CA 1
ATOM 4237 C C . THR C 1 44 ? 10.329 -24.414 63.770 1.00 37.91 42 THR C C 1
ATOM 4238 O O . THR C 1 44 ? 11.278 -23.999 63.099 1.00 38.19 42 THR C O 1
ATOM 4242 N N . TYR C 1 45 ? 9.480 -25.339 63.326 1.00 39.62 43 TYR C N 1
ATOM 4243 C CA . TYR C 1 45 ? 9.486 -25.816 61.951 1.00 37.00 43 TYR C CA 1
ATOM 4244 C C . TYR C 1 45 ? 8.051 -25.973 61.470 1.00 42.43 43 TYR C C 1
ATOM 4245 O O . TYR C 1 45 ? 7.141 -26.281 62.250 1.00 39.62 43 TYR C O 1
ATOM 4254 N N . GLN C 1 46 ? 7.856 -25.766 60.168 1.00 41.71 44 GLN C N 1
ATOM 4255 C CA . GLN C 1 46 ? 6.542 -25.900 59.539 1.00 39.80 44 GLN C CA 1
ATOM 4256 C C . GLN C 1 46 ? 6.491 -27.264 58.856 1.00 50.09 44 GLN C C 1
ATOM 4257 O O . GLN C 1 46 ? 6.912 -27.417 57.710 1.00 50.21 44 GLN C O 1
ATOM 4263 N N . GLY C 1 47 ? 5.979 -28.265 59.573 1.00 48.22 45 GLY C N 1
ATOM 4264 C CA . GLY C 1 47 ? 5.749 -29.577 59.002 1.00 51.29 45 GLY C CA 1
ATOM 4265 C C . GLY C 1 47 ? 6.982 -30.468 59.020 1.00 58.70 45 GLY C C 1
ATOM 4266 O O . GLY C 1 47 ? 8.092 -30.057 59.363 1.00 59.94 45 GLY C O 1
ATOM 4267 N N . GLU C 1 48 ? 6.773 -31.727 58.611 1.00 56.01 46 GLU C N 1
ATOM 4268 C CA . GLU C 1 48 ? 7.801 -32.751 58.798 1.00 58.01 46 GLU C CA 1
ATOM 4269 C C . GLU C 1 48 ? 8.980 -32.558 57.847 1.00 71.71 46 GLU C C 1
ATOM 4270 O O . GLU C 1 48 ? 10.131 -32.815 58.219 1.00 68.16 46 GLU C O 1
ATOM 4272 N N . ALA C 1 49 ? 8.722 -32.113 56.614 1.00 74.45 47 ALA C N 1
ATOM 4273 C CA . ALA C 1 49 ? 9.816 -31.937 55.661 1.00 75.41 47 ALA C CA 1
ATOM 4274 C C . ALA C 1 49 ? 10.723 -30.772 56.043 1.00 76.85 47 ALA C C 1
ATOM 4275 O O . ALA C 1 49 ? 11.935 -30.830 55.808 1.00 80.35 47 ALA C O 1
ATOM 4277 N N . MET C 1 50 ? 10.161 -29.706 56.620 1.00 73.93 48 MET C N 1
ATOM 4278 C CA . MET C 1 50 ? 10.987 -28.616 57.133 1.00 71.08 48 MET C CA 1
ATOM 4279 C C . MET C 1 50 ? 11.797 -29.049 58.345 1.00 60.41 48 MET C C 1
ATOM 4280 O O . MET C 1 50 ? 12.898 -28.534 58.570 1.00 56.99 48 MET C O 1
ATOM 4285 N N . LYS C 1 51 ? 11.259 -29.977 59.140 1.00 58.31 49 LYS C N 1
ATOM 4286 C CA . LYS C 1 51 ? 11.961 -30.454 60.326 1.00 57.69 49 LYS C CA 1
ATOM 4287 C C . LYS C 1 51 ? 13.310 -31.069 59.979 1.00 60.26 49 LYS C C 1
ATOM 4288 O O . LYS C 1 51 ? 14.260 -30.961 60.764 1.00 58.40 49 LYS C O 1
ATOM 4294 N N . LYS C 1 52 ? 13.413 -31.711 58.811 1.00 55.54 50 LYS C N 1
ATOM 4295 C CA . LYS C 1 52 ? 14.647 -32.398 58.439 1.00 62.66 50 LYS C CA 1
ATOM 4296 C C . LYS C 1 52 ? 15.793 -31.420 58.217 1.00 59.94 50 LYS C C 1
ATOM 4297 O O . LYS C 1 52 ? 16.954 -31.762 58.466 1.00 56.33 50 LYS C O 1
ATOM 4299 N N . ARG C 1 53 ? 15.491 -30.208 57.754 1.00 56.40 51 ARG C N 1
ATOM 4300 C CA . ARG C 1 53 ? 16.518 -29.201 57.528 1.00 59.86 51 ARG C CA 1
ATOM 4301 C C . ARG C 1 53 ? 16.802 -28.360 58.768 1.00 54.50 51 ARG C C 1
ATOM 4302 O O . ARG C 1 53 ? 17.941 -27.915 58.959 1.00 52.95 51 ARG C O 1
ATOM 4304 N N . VAL C 1 54 ? 15.801 -28.148 59.625 1.00 47.77 52 VAL C N 1
ATOM 4305 C CA . VAL C 1 54 ? 15.983 -27.279 60.786 1.00 45.22 52 VAL C CA 1
ATOM 4306 C C . VAL C 1 54 ? 16.839 -27.961 61.850 1.00 45.78 52 VAL C C 1
ATOM 4307 O O . VAL C 1 54 ? 17.642 -27.308 62.527 1.00 49.57 52 VAL C O 1
ATOM 4311 N N . GLU C 1 55 ? 16.693 -29.277 62.013 1.00 48.18 53 GLU C N 1
ATOM 4312 C CA . GLU C 1 55 ? 17.396 -29.965 63.096 1.00 50.82 53 GLU C CA 1
ATOM 4313 C C . GLU C 1 55 ? 18.913 -29.843 63.008 1.00 48.96 53 GLU C C 1
ATOM 4314 O O . GLU C 1 55 ? 19.536 -29.504 64.031 1.00 47.77 53 GLU C O 1
ATOM 4320 N N . PRO C 1 56 ? 19.572 -30.096 61.868 1.00 50.38 54 PRO C N 1
ATOM 4321 C CA . PRO C 1 56 ? 21.034 -29.929 61.842 1.00 50.37 54 PRO C CA 1
ATOM 4322 C C . PRO C 1 56 ? 21.482 -28.480 61.931 1.00 50.70 54 PRO C C 1
ATOM 4323 O O . PRO C 1 56 ? 22.555 -28.213 62.489 1.00 52.42 54 PRO C O 1
ATOM 4327 N N . LEU C 1 57 ? 20.702 -27.533 61.404 1.00 46.01 55 LEU C N 1
ATOM 4328 C CA . LEU C 1 57 ? 21.087 -26.129 61.522 1.00 45.41 55 LEU C CA 1
ATOM 4329 C C . LEU C 1 57 ? 20.982 -25.657 62.965 1.00 41.65 55 LEU C C 1
ATOM 4330 O O . LEU C 1 57 ? 21.865 -24.943 63.457 1.00 45.39 55 LEU C O 1
ATOM 4335 N N . ALA C 1 58 ? 19.917 -26.059 63.661 1.00 41.67 56 ALA C N 1
ATOM 4336 C CA . ALA C 1 58 ? 19.820 -25.795 65.094 1.00 44.73 56 ALA C CA 1
ATOM 4337 C C . ALA C 1 58 ? 21.001 -26.391 65.850 1.00 43.70 56 ALA C C 1
ATOM 4338 O O . ALA C 1 58 ? 21.550 -25.751 66.755 1.00 47.47 56 ALA C O 1
ATOM 4340 N N . GLU C 1 59 ? 21.407 -27.614 65.495 1.00 43.75 57 GLU C N 1
ATOM 4341 C CA . GLU C 1 59 ? 22.548 -28.230 66.170 1.00 56.96 57 GLU C CA 1
ATOM 4342 C C . GLU C 1 59 ? 23.795 -27.372 66.013 1.00 53.83 57 GLU C C 1
ATOM 4343 O O . GLU C 1 59 ? 24.551 -27.176 66.971 1.00 54.23 57 GLU C O 1
ATOM 4345 N N . GLU C 1 60 ? 23.999 -26.821 64.818 1.00 49.65 58 GLU C N 1
ATOM 4346 C CA . GLU C 1 60 ? 25.196 -26.041 64.536 1.00 48.83 58 GLU C CA 1
ATOM 4347 C C . GLU C 1 60 ? 25.317 -24.821 65.447 1.00 45.62 58 GLU C C 1
ATOM 4348 O O . GLU C 1 60 ? 26.428 -24.437 65.824 1.00 45.31 58 GLU C O 1
ATOM 4354 N N . VAL C 1 61 ? 24.201 -24.199 65.818 1.00 41.14 59 VAL C N 1
ATOM 4355 C CA . VAL C 1 61 ? 24.238 -23.039 66.700 1.00 38.29 59 VAL C CA 1
ATOM 4356 C C . VAL C 1 61 ? 23.896 -23.407 68.141 1.00 43.28 59 VAL C C 1
ATOM 4357 O O . VAL C 1 61 ? 23.645 -22.519 68.963 1.00 46.03 59 VAL C O 1
ATOM 4361 N N . LYS C 1 62 ? 23.886 -24.698 68.466 1.00 41.76 60 LYS C N 1
ATOM 4362 C CA . LYS C 1 62 ? 23.579 -25.205 69.802 1.00 50.95 60 LYS C CA 1
ATOM 4363 C C . LYS C 1 62 ? 22.208 -24.750 70.283 1.00 52.98 60 LYS C C 1
ATOM 4364 O O . LYS C 1 62 ? 21.952 -24.691 71.490 1.00 59.56 60 LYS C O 1
ATOM 4366 N N . GLY C 1 63 ? 21.320 -24.424 69.353 1.00 46.96 61 GLY C N 1
ATOM 4367 C CA . GLY C 1 63 ? 19.951 -24.129 69.691 1.00 41.98 61 GLY C CA 1
ATOM 4368 C C . GLY C 1 63 ? 19.168 -25.404 69.835 1.00 41.72 61 GLY C C 1
ATOM 4369 O O . GLY C 1 63 ? 19.686 -26.509 69.699 1.00 46.99 61 GLY C O 1
ATOM 4370 N N . PHE C 1 64 ? 17.887 -25.257 70.129 1.00 40.09 62 PHE C N 1
ATOM 4371 C CA . PHE C 1 64 ? 17.042 -26.431 70.213 1.00 51.01 62 PHE C CA 1
ATOM 4372 C C . PHE C 1 64 ? 15.741 -26.195 69.464 1.00 53.51 62 PHE C C 1
ATOM 4373 O O . PHE C 1 64 ? 15.303 -25.059 69.258 1.00 50.60 62 PHE C O 1
ATOM 4381 N N . VAL C 1 65 ? 15.141 -27.301 69.046 1.00 41.39 63 VAL C N 1
ATOM 4382 C CA . VAL C 1 65 ? 13.911 -27.288 68.269 1.00 42.50 63 VAL C CA 1
ATOM 4383 C C . VAL C 1 65 ? 12.749 -27.436 69.240 1.00 48.59 63 VAL C C 1
ATOM 4384 O O . VAL C 1 65 ? 12.679 -28.420 69.986 1.00 43.48 63 VAL C O 1
ATOM 4388 N N . CYS C 1 66 ? 11.838 -26.468 69.253 1.00 39.98 64 CYS C N 1
ATOM 4389 C CA . CYS C 1 66 ? 10.767 -26.528 70.238 1.00 47.70 64 CYS C CA 1
ATOM 4390 C C . CYS C 1 66 ? 9.464 -27.081 69.679 1.00 51.49 64 CYS C C 1
ATOM 4391 O O . CYS C 1 66 ? 8.497 -27.218 70.435 1.00 52.91 64 CYS C O 1
ATOM 4394 N N . GLY C 1 67 ? 9.411 -27.418 68.393 1.00 42.06 65 GLY C N 1
ATOM 4395 C CA . GLY C 1 67 ? 8.321 -28.208 67.864 1.00 43.79 65 GLY C CA 1
ATOM 4396 C C . GLY C 1 67 ? 7.713 -27.608 66.616 1.00 44.90 65 GLY C C 1
ATOM 4397 O O . GLY C 1 67 ? 8.139 -26.570 66.109 1.00 41.20 65 GLY C O 1
ATOM 4398 N N . HIS C 1 68 ? 6.677 -28.293 66.127 1.00 45.25 66 HIS C N 1
ATOM 4399 C CA . HIS C 1 68 ? 5.975 -27.918 64.906 1.00 46.54 66 HIS C CA 1
ATOM 4400 C C . HIS C 1 68 ? 5.075 -26.705 65.137 1.00 47.05 66 HIS C C 1
ATOM 4401 O O . HIS C 1 68 ? 4.310 -26.668 66.105 1.00 47.83 66 HIS C O 1
ATOM 4408 N N . CYS C 1 69 ? 5.149 -25.719 64.243 1.00 40.92 67 CYS C N 1
ATOM 4409 C CA . CYS C 1 69 ? 4.250 -24.567 64.312 1.00 39.18 67 CYS C CA 1
ATOM 4410 C C . CYS C 1 69 ? 3.853 -24.158 62.903 1.00 39.26 67 CYS C C 1
ATOM 4411 O O . CYS C 1 69 ? 4.693 -23.684 62.136 1.00 42.37 67 CYS C O 1
ATOM 4414 N N . ASP C 1 70 ? 2.576 -24.334 62.571 1.00 40.90 68 ASP C N 1
ATOM 4415 C CA . ASP C 1 70 ? 1.977 -23.768 61.367 1.00 39.99 68 ASP C CA 1
ATOM 4416 C C . ASP C 1 70 ? 1.029 -22.659 61.804 1.00 38.31 68 ASP C C 1
ATOM 4417 O O . ASP C 1 70 ? 0.061 -22.921 62.525 1.00 39.86 68 ASP C O 1
ATOM 4422 N N . VAL C 1 71 ? 1.299 -21.427 61.364 1.00 36.74 69 VAL C N 1
ATOM 4423 C CA . VAL C 1 71 ? 0.603 -20.277 61.936 1.00 43.17 69 VAL C CA 1
ATOM 4424 C C . VAL C 1 71 ? -0.859 -20.190 61.527 1.00 40.24 69 VAL C C 1
ATOM 4425 O O . VAL C 1 71 ? -1.577 -19.327 62.039 1.00 36.35 69 VAL C O 1
ATOM 4429 N N . SER C 1 72 ? -1.327 -21.055 60.633 1.00 37.52 70 SER C N 1
ATOM 4430 C CA . SER C 1 72 ? -2.761 -21.201 60.428 1.00 42.51 70 SER C CA 1
ATOM 4431 C C . SER C 1 72 ? -3.404 -22.148 61.437 1.00 45.24 70 SER C C 1
ATOM 4432 O O . SER C 1 72 ? -4.624 -22.342 61.395 1.00 42.56 70 SER C O 1
ATOM 4435 N N . ASP C 1 73 ? -2.616 -22.730 62.342 1.00 43.82 71 ASP C N 1
ATOM 4436 C CA . ASP C 1 73 ? -3.075 -23.732 63.303 1.00 42.44 71 ASP C CA 1
ATOM 4437 C C . ASP C 1 73 ? -2.844 -23.162 64.702 1.00 42.06 71 ASP C C 1
ATOM 4438 O O . ASP C 1 73 ? -1.738 -23.249 65.247 1.00 38.69 71 ASP C O 1
ATOM 4443 N N . SER C 1 74 ? -3.902 -22.590 65.280 1.00 34.21 72 SER C N 1
ATOM 4444 C CA . SER C 1 74 ? -3.773 -21.874 66.546 1.00 41.78 72 SER C CA 1
ATOM 4445 C C . SER C 1 74 ? -3.204 -22.776 67.638 1.00 39.93 72 SER C C 1
ATOM 4446 O O . SER C 1 74 ? -2.328 -22.359 68.409 1.00 34.47 72 SER C O 1
ATOM 4449 N N . ALA C 1 75 ? -3.676 -24.026 67.699 1.00 37.82 73 ALA C N 1
ATOM 4450 C CA . ALA C 1 75 ? -3.227 -24.951 68.737 1.00 39.05 73 ALA C CA 1
ATOM 4451 C C . ALA C 1 75 ? -1.720 -25.175 68.671 1.00 41.89 73 ALA C C 1
ATOM 4452 O O . ALA C 1 75 ? -1.060 -25.315 69.709 1.00 40.77 73 ALA C O 1
ATOM 4454 N N . SER C 1 76 ? -1.150 -25.203 67.462 1.00 40.93 74 SER C N 1
ATOM 4455 C CA . SER C 1 76 ? 0.289 -25.421 67.362 1.00 42.25 74 SER C CA 1
ATOM 4456 C C . SER C 1 76 ? 1.073 -24.212 67.874 1.00 40.55 74 SER C C 1
ATOM 4457 O O . SER C 1 76 ? 2.143 -24.377 68.474 1.00 37.00 74 SER C O 1
ATOM 4460 N N . ILE C 1 77 ? 0.550 -22.998 67.672 1.00 35.74 75 ILE C N 1
ATOM 4461 C CA . ILE C 1 77 ? 1.170 -21.812 68.256 1.00 30.68 75 ILE C CA 1
ATOM 4462 C C . ILE C 1 77 ? 1.161 -21.914 69.773 1.00 34.96 75 ILE C C 1
ATOM 4463 O O . ILE C 1 77 ? 2.187 -21.708 70.435 1.00 31.51 75 ILE C O 1
ATOM 4468 N N . ASP C 1 78 ? -0.003 -22.247 70.346 1.00 31.82 76 ASP C N 1
ATOM 4469 C CA . ASP C 1 78 ? -0.090 -22.431 71.791 1.00 35.75 76 ASP C CA 1
ATOM 4470 C C . ASP C 1 78 ? 0.924 -23.457 72.274 1.00 36.55 76 ASP C C 1
ATOM 4471 O O . ASP C 1 78 ? 1.553 -23.270 73.323 1.00 32.98 76 ASP C O 1
ATOM 4476 N N . ALA C 1 79 ? 1.112 -24.537 71.506 1.00 34.02 77 ALA C N 1
ATOM 4477 C CA . ALA C 1 79 ? 1.969 -25.630 71.956 1.00 37.77 77 ALA C CA 1
ATOM 4478 C C . ALA C 1 79 ? 3.438 -25.214 72.000 1.00 40.64 77 ALA C C 1
ATOM 4479 O O . ALA C 1 79 ? 4.132 -25.473 72.994 1.00 38.97 77 ALA C O 1
ATOM 4481 N N . VAL C 1 80 ? 3.939 -24.574 70.937 1.00 33.08 78 VAL C N 1
ATOM 4482 C CA . VAL C 1 80 ? 5.363 -24.233 70.939 1.00 33.74 78 VAL C CA 1
ATOM 4483 C C . VAL C 1 80 ? 5.666 -23.172 71.987 1.00 34.75 78 VAL C C 1
ATOM 4484 O O . VAL C 1 80 ? 6.750 -23.183 72.586 1.00 32.87 78 VAL C O 1
ATOM 4488 N N . PHE C 1 81 ? 4.730 -22.246 72.236 1.00 30.70 79 PHE C N 1
ATOM 4489 C CA . PHE C 1 81 ? 4.951 -21.252 73.281 1.00 31.78 79 PHE C CA 1
ATOM 4490 C C . PHE C 1 81 ? 4.849 -21.866 74.673 1.00 33.48 79 PHE C C 1
ATOM 4491 O O . PHE C 1 81 ? 5.561 -21.437 75.591 1.00 33.83 79 PHE C O 1
ATOM 4499 N N . ASN C 1 82 ? 3.995 -22.872 74.854 1.00 32.36 80 ASN C N 1
ATOM 4500 C CA . ASN C 1 82 ? 3.982 -23.564 76.138 1.00 33.62 80 ASN C CA 1
ATOM 4501 C C . ASN C 1 82 ? 5.308 -24.273 76.377 1.00 46.30 80 ASN C C 1
ATOM 4502 O O . ASN C 1 82 ? 5.856 -24.227 77.485 1.00 34.54 80 ASN C O 1
ATOM 4507 N N . THR C 1 83 ? 5.845 -24.919 75.339 1.00 34.30 81 THR C N 1
ATOM 4508 C CA . THR C 1 83 ? 7.143 -25.582 75.449 1.00 34.89 81 THR C CA 1
ATOM 4509 C C . THR C 1 83 ? 8.236 -24.601 75.866 1.00 39.03 81 THR C C 1
ATOM 4510 O O . THR C 1 83 ? 9.013 -24.881 76.787 1.00 34.55 81 THR C O 1
ATOM 4514 N N . ILE C 1 84 ? 8.301 -23.438 75.203 1.00 32.37 82 ILE C N 1
ATOM 4515 C CA . ILE C 1 84 ? 9.311 -22.431 75.522 1.00 31.44 82 ILE C CA 1
ATOM 4516 C C . ILE C 1 84 ? 9.118 -21.903 76.935 1.00 32.90 82 ILE C C 1
ATOM 4517 O O . ILE C 1 84 ? 10.092 -21.703 77.674 1.00 33.01 82 ILE C O 1
ATOM 4522 N N . GLU C 1 85 ? 7.863 -21.665 77.332 1.00 33.72 83 GLU C N 1
ATOM 4523 C CA . GLU C 1 85 ? 7.598 -21.138 78.669 1.00 31.94 83 GLU C CA 1
ATOM 4524 C C . GLU C 1 85 ? 8.062 -22.111 79.744 1.00 33.47 83 GLU C C 1
ATOM 4525 O O . GLU C 1 85 ? 8.636 -21.700 80.762 1.00 33.73 83 GLU C O 1
ATOM 4531 N N . LYS C 1 86 ? 7.822 -23.408 79.531 1.00 34.61 84 LYS C N 1
ATOM 4532 C CA . LYS C 1 86 ? 8.243 -24.410 80.500 1.00 36.22 84 LYS C CA 1
ATOM 4533 C C . LYS C 1 86 ? 9.761 -24.519 80.555 1.00 39.59 84 LYS C C 1
ATOM 4534 O O . LYS C 1 86 ? 10.338 -24.656 81.639 1.00 37.18 84 LYS C O 1
ATOM 4540 N N . LYS C 1 87 ? 10.429 -24.441 79.401 1.00 39.90 85 LYS C N 1
ATOM 4541 C CA . LYS C 1 87 ? 11.882 -24.585 79.387 1.00 39.31 85 LYS C CA 1
ATOM 4542 C C . LYS C 1 87 ? 12.572 -23.357 79.975 1.00 35.46 85 LYS C C 1
ATOM 4543 O O . LYS C 1 87 ? 13.499 -23.483 80.783 1.00 36.74 85 LYS C O 1
ATOM 4549 N N . TRP C 1 88 ? 12.126 -22.160 79.586 1.00 33.39 86 TRP C N 1
ATOM 4550 C CA . TRP C 1 88 ? 12.852 -20.925 79.851 1.00 32.49 86 TRP C CA 1
ATOM 4551 C C . TRP C 1 88 ? 12.126 -19.952 80.771 1.00 35.41 86 TRP C C 1
ATOM 4552 O O . TRP C 1 88 ? 12.779 -19.080 81.353 1.00 31.97 86 TRP C O 1
ATOM 4563 N N . GLY C 1 89 ? 10.800 -20.035 80.871 1.00 33.46 87 GLY C N 1
ATOM 4564 C CA . GLY C 1 89 ? 10.061 -19.081 81.673 1.00 33.70 87 GLY C CA 1
ATOM 4565 C C . GLY C 1 89 ? 9.792 -17.760 80.984 1.00 34.24 87 GLY C C 1
ATOM 4566 O O . GLY C 1 89 ? 8.637 -17.346 80.851 1.00 36.35 87 GLY C O 1
ATOM 4567 N N . LYS C 1 90 ? 10.848 -17.083 80.538 1.00 33.29 88 LYS C N 1
ATOM 4568 C CA . LYS C 1 90 ? 10.745 -15.781 79.906 1.00 28.37 88 LYS C CA 1
ATOM 4569 C C . LYS C 1 90 ? 11.512 -15.802 78.593 1.00 34.74 88 LYS C C 1
ATOM 4570 O O . LYS C 1 90 ? 12.434 -16.597 78.400 1.00 33.96 88 LYS C O 1
ATOM 4576 N N . LEU C 1 91 ? 11.129 -14.902 77.691 1.00 26.48 89 LEU C N 1
ATOM 4577 C CA . LEU C 1 91 ? 11.735 -14.810 76.371 1.00 25.58 89 LEU C CA 1
ATOM 4578 C C . LEU C 1 91 ? 12.311 -13.411 76.177 1.00 29.77 89 LEU C C 1
ATOM 4579 O O . LEU C 1 91 ? 11.680 -12.418 76.552 1.00 28.55 89 LEU C O 1
ATOM 4584 N N . ASP C 1 92 ? 13.512 -13.325 75.598 1.00 24.42 90 ASP C N 1
ATOM 4585 C CA . ASP C 1 92 ? 14.112 -12.007 75.385 1.00 23.64 90 ASP C CA 1
ATOM 4586 C C . ASP C 1 92 ? 13.791 -11.420 74.023 1.00 28.36 90 ASP C C 1
ATOM 4587 O O . ASP C 1 92 ? 13.603 -10.203 73.915 1.00 23.69 90 ASP C O 1
ATOM 4592 N N . PHE C 1 93 ? 13.758 -12.236 72.969 1.00 23.94 91 PHE C N 1
ATOM 4593 C CA . PHE C 1 93 ? 13.407 -11.703 71.661 1.00 21.91 91 PHE C CA 1
ATOM 4594 C C . PHE C 1 93 ? 12.670 -12.756 70.847 1.00 22.50 91 PHE C C 1
ATOM 4595 O O . PHE C 1 93 ? 12.665 -13.948 71.174 1.00 24.00 91 PHE C O 1
ATOM 4603 N N . LEU C 1 94 ? 12.027 -12.286 69.784 1.00 23.27 92 LEU C N 1
ATOM 4604 C CA . LEU C 1 94 ? 11.313 -13.142 68.849 1.00 25.51 92 LEU C CA 1
ATOM 4605 C C . LEU C 1 94 ? 11.583 -12.657 67.431 1.00 27.21 92 LEU C C 1
ATOM 4606 O O . LEU C 1 94 ? 11.538 -11.452 67.162 1.00 23.86 92 LEU C O 1
ATOM 4611 N N . VAL C 1 95 ? 11.844 -13.597 66.519 1.00 25.54 93 VAL C N 1
ATOM 4612 C CA . VAL C 1 95 ? 12.051 -13.285 65.107 1.00 22.04 93 VAL C CA 1
ATOM 4613 C C . VAL C 1 95 ? 10.920 -13.914 64.297 1.00 22.47 93 VAL C C 1
ATOM 4614 O O . VAL C 1 95 ? 10.714 -15.132 64.344 1.00 24.52 93 VAL C O 1
ATOM 4618 N N . HIS C 1 96 ? 10.199 -13.083 63.541 1.00 25.33 94 HIS C N 1
ATOM 4619 C CA . HIS C 1 96 ? 9.079 -13.511 62.698 1.00 23.22 94 HIS C CA 1
ATOM 4620 C C . HIS C 1 96 ? 9.563 -13.415 61.260 1.00 22.65 94 HIS C C 1
ATOM 4621 O O . HIS C 1 96 ? 9.572 -12.332 60.670 1.00 26.89 94 HIS C O 1
ATOM 4628 N N . ALA C 1 97 ? 10.002 -14.543 60.709 1.00 31.89 95 ALA C N 1
ATOM 4629 C CA . ALA C 1 97 ? 10.493 -14.581 59.337 1.00 28.71 95 ALA C CA 1
ATOM 4630 C C . ALA C 1 97 ? 9.594 -15.469 58.481 1.00 32.40 95 ALA C C 1
ATOM 4631 O O . ALA C 1 97 ? 10.073 -16.355 57.764 1.00 33.07 95 ALA C O 1
ATOM 4633 N N . ILE C 1 98 ? 8.288 -15.240 58.564 1.00 28.86 96 ILE C N 1
ATOM 4634 C CA . ILE C 1 98 ? 7.283 -16.060 57.901 1.00 36.15 96 ILE C CA 1
ATOM 4635 C C . ILE C 1 98 ? 6.552 -15.203 56.875 1.00 36.13 96 ILE C C 1
ATOM 4636 O O . ILE C 1 98 ? 6.088 -14.101 57.191 1.00 36.45 96 ILE C O 1
ATOM 4641 N N . GLY C 1 99 ? 6.457 -15.702 55.658 1.00 34.84 97 GLY C N 1
ATOM 4642 C CA . GLY C 1 99 ? 5.629 -15.067 54.647 1.00 40.30 97 GLY C CA 1
ATOM 4643 C C . GLY C 1 99 ? 5.158 -16.095 53.646 1.00 44.05 97 GLY C C 1
ATOM 4644 O O . GLY C 1 99 ? 5.831 -17.103 53.401 1.00 43.59 97 GLY C O 1
ATOM 4645 N N . PHE C 1 100 ? 3.984 -15.844 53.066 1.00 37.17 98 PHE C N 1
ATOM 4646 C CA . PHE C 1 100 ? 3.446 -16.775 52.088 1.00 36.42 98 PHE C CA 1
ATOM 4647 C C . PHE C 1 100 ? 2.461 -16.068 51.171 1.00 38.98 98 PHE C C 1
ATOM 4648 O O . PHE C 1 100 ? 1.657 -15.244 51.616 1.00 39.51 98 PHE C O 1
ATOM 4656 N N . SER C 1 101 ? 2.526 -16.427 49.895 1.00 37.66 99 SER C N 1
ATOM 4657 C CA . SER C 1 101 ? 1.567 -16.012 48.884 1.00 38.50 99 SER C CA 1
ATOM 4658 C C . SER C 1 101 ? 1.666 -17.017 47.746 1.00 41.97 99 SER C C 1
ATOM 4659 O O . SER C 1 101 ? 2.680 -17.705 47.601 1.00 41.99 99 SER C O 1
ATOM 4662 N N . ASP C 1 102 ? 0.598 -17.109 46.950 1.00 37.83 100 ASP C N 1
ATOM 4663 C CA . ASP C 1 102 ? 0.579 -18.063 45.848 1.00 38.99 100 ASP C CA 1
ATOM 4664 C C . ASP C 1 102 ? 1.626 -17.683 44.805 1.00 39.48 100 ASP C C 1
ATOM 4665 O O . ASP C 1 102 ? 1.616 -16.565 44.280 1.00 46.80 100 ASP C O 1
ATOM 4670 N N . LYS C 1 103 ? 2.521 -18.627 44.504 1.00 41.07 101 LYS C N 1
ATOM 4671 C CA . LYS C 1 103 ? 3.619 -18.361 43.580 1.00 42.62 101 LYS C CA 1
ATOM 4672 C C . LYS C 1 103 ? 3.111 -18.005 42.187 1.00 45.16 101 LYS C C 1
ATOM 4673 O O . LYS C 1 103 ? 3.653 -17.104 41.534 1.00 45.79 101 LYS C O 1
ATOM 4675 N N . GLU C 1 104 ? 2.078 -18.709 41.707 1.00 41.65 102 GLU C N 1
ATOM 4676 C CA . GLU C 1 104 ? 1.605 -18.490 40.343 1.00 45.14 102 GLU C CA 1
ATOM 4677 C C . GLU C 1 104 ? 0.970 -17.118 40.160 1.00 43.13 102 GLU C C 1
ATOM 4678 O O . GLU C 1 104 ? 0.960 -16.605 39.039 1.00 41.11 102 GLU C O 1
ATOM 4680 N N . GLU C 1 105 ? 0.453 -16.504 41.225 1.00 44.74 103 GLU C N 1
ATOM 4681 C CA . GLU C 1 105 ? -0.152 -15.184 41.105 1.00 44.78 103 GLU C CA 1
ATOM 4682 C C . GLU C 1 105 ? 0.829 -14.050 41.377 1.00 48.18 103 GLU C C 1
ATOM 4683 O O . GLU C 1 105 ? 0.465 -12.885 41.188 1.00 47.25 103 GLU C O 1
ATOM 4689 N N . LEU C 1 106 ? 2.063 -14.355 41.793 1.00 50.02 104 LEU C N 1
ATOM 4690 C CA . LEU C 1 106 ? 3.134 -13.357 41.886 1.00 52.37 104 LEU C CA 1
ATOM 4691 C C . LEU C 1 106 ? 3.759 -13.066 40.532 1.00 57.09 104 LEU C C 1
ATOM 4692 O O . LEU C 1 106 ? 4.976 -12.919 40.402 1.00 66.92 104 LEU C O 1
ATOM 4697 N N . SER C 1 107 ? 2.925 -13.018 39.508 1.00 57.06 105 SER C N 1
ATOM 4698 C CA . SER C 1 107 ? 3.317 -12.725 38.141 1.00 61.56 105 SER C CA 1
ATOM 4699 C C . SER C 1 107 ? 2.037 -12.365 37.419 1.00 66.85 105 SER C C 1
ATOM 4700 O O . SER C 1 107 ? 1.001 -13.005 37.626 1.00 72.96 105 SER C O 1
ATOM 4703 N N . GLY C 1 108 ? 2.099 -11.330 36.605 1.00 66.05 106 GLY C N 1
ATOM 4704 C CA . GLY C 1 108 ? 0.887 -10.757 36.083 1.00 66.95 106 GLY C CA 1
ATOM 4705 C C . GLY C 1 108 ? 0.357 -9.665 36.991 1.00 60.52 106 GLY C C 1
ATOM 4706 O O . GLY C 1 108 ? 1.068 -9.082 37.815 1.00 59.70 106 GLY C O 1
ATOM 4707 N N . ARG C 1 109 ? -0.930 -9.399 36.839 1.00 52.99 107 ARG C N 1
ATOM 4708 C CA . ARG C 1 109 ? -1.508 -8.181 37.369 1.00 40.90 107 ARG C CA 1
ATOM 4709 C C . ARG C 1 109 ? -1.994 -8.373 38.794 1.00 35.90 107 ARG C C 1
ATOM 4710 O O . ARG C 1 109 ? -2.531 -9.425 39.150 1.00 33.34 107 ARG C O 1
ATOM 4718 N N . TYR C 1 110 ? -1.791 -7.341 39.612 1.00 31.03 108 TYR C N 1
ATOM 4719 C CA . TYR C 1 110 ? -2.383 -7.349 40.940 1.00 27.11 108 TYR C CA 1
ATOM 4720 C C . TYR C 1 110 ? -3.896 -7.512 40.857 1.00 34.98 108 TYR C C 1
ATOM 4721 O O . TYR C 1 110 ? -4.484 -8.291 41.611 1.00 30.19 108 TYR C O 1
ATOM 4730 N N . VAL C 1 111 ? -4.539 -6.795 39.932 1.00 27.49 109 VAL C N 1
ATOM 4731 C CA . VAL C 1 111 ? -5.995 -6.776 39.859 1.00 27.57 109 VAL C CA 1
ATOM 4732 C C . VAL C 1 111 ? -6.575 -8.157 39.571 1.00 29.08 109 VAL C C 1
ATOM 4733 O O . VAL C 1 111 ? -7.772 -8.379 39.778 1.00 29.26 109 VAL C O 1
ATOM 4737 N N . ASP C 1 112 ? -5.753 -9.102 39.123 1.00 30.38 110 ASP C N 1
ATOM 4738 C CA . ASP C 1 112 ? -6.226 -10.429 38.756 1.00 32.12 110 ASP C CA 1
ATOM 4739 C C . ASP C 1 112 ? -6.127 -11.458 39.887 1.00 32.04 110 ASP C C 1
ATOM 4740 O O . ASP C 1 112 ? -6.344 -12.644 39.632 1.00 33.68 110 ASP C O 1
ATOM 4745 N N . ILE C 1 113 ? -5.815 -11.048 41.127 1.00 32.56 111 ILE C N 1
ATOM 4746 C CA . ILE C 1 113 ? -5.646 -12.032 42.200 1.00 33.08 111 ILE C CA 1
ATOM 4747 C C . ILE C 1 113 ? -6.998 -12.593 42.634 1.00 38.65 111 ILE C C 1
ATOM 4748 O O . ILE C 1 113 ? -8.026 -11.898 42.630 1.00 38.34 111 ILE C O 1
ATOM 4753 N N . SER C 1 114 ? -6.989 -13.861 43.044 1.00 32.03 112 SER C N 1
ATOM 4754 C CA . SER C 1 114 ? -8.172 -14.497 43.598 1.00 32.69 112 SER C CA 1
ATOM 4755 C C . SER C 1 114 ? -8.392 -14.086 45.055 1.00 36.61 112 SER C C 1
ATOM 4756 O O . SER C 1 114 ? -7.450 -13.775 45.792 1.00 30.02 112 SER C O 1
ATOM 4759 N N . GLU C 1 115 ? -9.660 -14.112 45.468 1.00 34.80 113 GLU C N 1
ATOM 4760 C CA . GLU C 1 115 ? -10.002 -13.845 46.861 1.00 37.09 113 GLU C CA 1
ATOM 4761 C C . GLU C 1 115 ? -9.283 -14.810 47.798 1.00 36.68 113 GLU C C 1
ATOM 4762 O O . GLU C 1 115 ? -8.738 -14.398 48.826 1.00 32.84 113 GLU C O 1
ATOM 4768 N N . SER C 1 116 ? -9.282 -16.106 47.460 1.00 36.20 114 SER C N 1
ATOM 4769 C CA A SER C 1 116 ? -8.610 -17.093 48.302 0.48 36.22 114 SER C CA 1
ATOM 4770 C CA B SER C 1 116 ? -8.614 -17.089 48.307 0.52 36.20 114 SER C CA 1
ATOM 4771 C C . SER C 1 116 ? -7.146 -16.729 48.522 1.00 34.18 114 SER C C 1
ATOM 4772 O O . SER C 1 116 ? -6.637 -16.797 49.650 1.00 33.11 114 SER C O 1
ATOM 4777 N N . ASN C 1 117 ? -6.445 -16.344 47.451 1.00 35.17 115 ASN C N 1
ATOM 4778 C CA . ASN C 1 117 ? -5.038 -15.969 47.597 1.00 36.00 115 ASN C CA 1
ATOM 4779 C C . ASN C 1 117 ? -4.888 -14.715 48.448 1.00 28.79 115 ASN C C 1
ATOM 4780 O O . ASN C 1 117 ? -4.005 -14.649 49.315 1.00 28.03 115 ASN C O 1
ATOM 4785 N N . PHE C 1 118 ? -5.734 -13.705 48.225 1.00 27.95 116 PHE C N 1
ATOM 4786 C CA . PHE C 1 118 ? -5.652 -12.501 49.061 1.00 28.09 116 PHE C CA 1
ATOM 4787 C C . PHE C 1 118 ? -5.788 -12.848 50.546 1.00 29.62 116 PHE C C 1
ATOM 4788 O O . PHE C 1 118 ? -4.970 -12.421 51.378 1.00 26.95 116 PHE C O 1
ATOM 4796 N N . MET C 1 119 ? -6.824 -13.622 50.900 1.00 29.27 117 MET C N 1
ATOM 4797 C CA . MET C 1 119 ? -7.092 -13.911 52.308 1.00 30.03 117 MET C CA 1
ATOM 4798 C C . MET C 1 119 ? -5.994 -14.765 52.923 1.00 30.55 117 MET C C 1
ATOM 4799 O O . MET C 1 119 ? -5.583 -14.532 54.070 1.00 27.63 117 MET C O 1
ATOM 4804 N N . MET C 1 120 ? -5.534 -15.778 52.192 1.00 31.07 118 MET C N 1
ATOM 4805 C CA . MET C 1 120 ? -4.463 -16.627 52.692 1.00 29.08 118 MET C CA 1
ATOM 4806 C C . MET C 1 120 ? -3.188 -15.825 52.909 1.00 31.68 118 MET C C 1
ATOM 4807 O O . MET C 1 120 ? -2.513 -15.982 53.935 1.00 28.33 118 MET C O 1
ATOM 4812 N N . THR C 1 121 ? -2.848 -14.950 51.958 1.00 28.37 119 THR C N 1
ATOM 4813 C CA . THR C 1 121 ? -1.637 -14.142 52.087 1.00 29.44 119 THR C CA 1
ATOM 4814 C C . THR C 1 121 ? -1.725 -13.198 53.283 1.00 32.24 119 THR C C 1
ATOM 4815 O O . THR C 1 121 ? -0.769 -13.073 54.058 1.00 29.49 119 THR C O 1
ATOM 4819 N N . MET C 1 122 ? -2.864 -12.516 53.444 1.00 26.58 120 MET C N 1
ATOM 4820 C CA . MET C 1 122 ? -3.015 -11.619 54.582 1.00 26.17 120 MET C CA 1
ATOM 4821 C C . MET C 1 122 ? -2.892 -12.382 55.890 1.00 24.19 120 MET C C 1
ATOM 4822 O O . MET C 1 122 ? -2.266 -11.902 56.842 1.00 26.61 120 MET C O 1
ATOM 4827 N N . ASN C 1 123 ? -3.445 -13.593 55.944 1.00 24.43 121 ASN C N 1
ATOM 4828 C CA . ASN C 1 123 ? -3.450 -14.338 57.197 1.00 33.04 121 ASN C CA 1
ATOM 4829 C C . ASN C 1 123 ? -2.051 -14.822 57.561 1.00 34.37 121 ASN C C 1
ATOM 4830 O O . ASN C 1 123 ? -1.581 -14.607 58.685 1.00 29.65 121 ASN C O 1
ATOM 4835 N N . ILE C 1 124 ? -1.373 -15.486 56.623 1.00 25.75 122 ILE C N 1
ATOM 4836 C CA . ILE C 1 124 ? -0.069 -16.069 56.919 1.00 26.08 122 ILE C CA 1
ATOM 4837 C C . ILE C 1 124 ? 0.997 -14.985 57.030 1.00 28.55 122 ILE C C 1
ATOM 4838 O O . ILE C 1 124 ? 1.894 -15.060 57.882 1.00 30.79 122 ILE C O 1
ATOM 4843 N N . SER C 1 125 ? 0.937 -13.973 56.165 1.00 26.65 123 SER C N 1
ATOM 4844 C CA . SER C 1 125 ? 1.995 -12.969 56.121 1.00 25.11 123 SER C CA 1
ATOM 4845 C C . SER C 1 125 ? 1.797 -11.821 57.105 1.00 26.57 123 SER C C 1
ATOM 4846 O O . SER C 1 125 ? 2.779 -11.149 57.450 1.00 24.23 123 SER C O 1
ATOM 4849 N N . VAL C 1 126 ? 0.571 -11.566 57.563 1.00 24.90 124 VAL C N 1
ATOM 4850 C CA . VAL C 1 126 ? 0.348 -10.398 58.410 1.00 20.18 124 VAL C CA 1
ATOM 4851 C C . VAL C 1 126 ? -0.216 -10.820 59.752 1.00 24.38 124 VAL C C 1
ATOM 4852 O O . VAL C 1 126 ? 0.379 -10.526 60.798 1.00 23.37 124 VAL C O 1
ATOM 4856 N N . TYR C 1 127 ? -1.362 -11.512 59.742 1.00 22.76 125 TYR C N 1
ATOM 4857 C CA . TYR C 1 127 ? -1.992 -11.843 61.015 1.00 26.80 125 TYR C CA 1
ATOM 4858 C C . TYR C 1 127 ? -1.066 -12.664 61.907 1.00 24.12 125 TYR C C 1
ATOM 4859 O O . TYR C 1 127 ? -1.076 -12.494 63.134 1.00 23.00 125 TYR C O 1
ATOM 4868 N N . SER C 1 128 ? -0.237 -13.524 61.307 1.00 22.40 126 SER C N 1
ATOM 4869 C CA . SER C 1 128 ? 0.626 -14.409 62.081 1.00 27.28 126 SER C CA 1
ATOM 4870 C C . SER C 1 128 ? 1.495 -13.637 63.066 1.00 23.51 126 SER C C 1
ATOM 4871 O O . SER C 1 128 ? 1.702 -14.094 64.194 1.00 27.23 126 SER C O 1
ATOM 4874 N N . LEU C 1 129 ? 2.003 -12.459 62.674 1.00 23.27 127 LEU C N 1
ATOM 4875 C CA . LEU C 1 129 ? 2.827 -11.686 63.606 1.00 20.40 127 LEU C CA 1
ATOM 4876 C C . LEU C 1 129 ? 2.026 -11.273 64.838 1.00 24.12 127 LEU C C 1
ATOM 4877 O O . LEU C 1 129 ? 2.515 -11.376 65.972 1.00 23.86 127 LEU C O 1
ATOM 4882 N N . THR C 1 130 ? 0.794 -10.799 64.633 1.00 20.51 128 THR C N 1
ATOM 4883 C CA . THR C 1 130 ? -0.074 -10.459 65.757 1.00 23.80 128 THR C CA 1
ATOM 4884 C C . THR C 1 130 ? -0.419 -11.696 66.577 1.00 25.60 128 THR C C 1
ATOM 4885 O O . THR C 1 130 ? -0.383 -11.661 67.813 1.00 25.86 128 THR C O 1
ATOM 4889 N N . ALA C 1 131 ? -0.741 -12.800 65.904 1.00 23.00 129 ALA C N 1
ATOM 4890 C CA . ALA C 1 131 ? -1.032 -14.051 66.594 1.00 26.36 129 ALA C CA 1
ATOM 4891 C C . ALA C 1 131 ? 0.136 -14.479 67.477 1.00 27.59 129 ALA C C 1
ATOM 4892 O O . ALA C 1 131 ? -0.054 -14.832 68.649 1.00 27.37 129 ALA C O 1
ATOM 4894 N N . LEU C 1 132 ? 1.358 -14.439 66.934 1.00 23.35 130 LEU C N 1
ATOM 4895 C CA . LEU C 1 132 ? 2.537 -14.837 67.704 1.00 27.75 130 LEU C CA 1
ATOM 4896 C C . LEU C 1 132 ? 2.831 -13.849 68.827 1.00 31.58 130 LEU C C 1
ATOM 4897 O O . LEU C 1 132 ? 3.263 -14.245 69.918 1.00 31.12 130 LEU C O 1
ATOM 4902 N N . THR C 1 133 ? 2.634 -12.557 68.568 1.00 21.95 131 THR C N 1
ATOM 4903 C CA . THR C 1 133 ? 2.941 -11.548 69.571 1.00 26.70 131 THR C CA 1
ATOM 4904 C C . THR C 1 133 ? 2.010 -11.653 70.776 1.00 24.74 131 THR C C 1
ATOM 4905 O O . THR C 1 133 ? 2.437 -11.381 71.903 1.00 25.34 131 THR C O 1
ATOM 4909 N N . LYS C 1 134 ? 0.750 -12.056 70.560 1.00 25.98 132 LYS C N 1
ATOM 4910 C CA . LYS C 1 134 ? -0.171 -12.310 71.668 1.00 27.59 132 LYS C CA 1
ATOM 4911 C C . LYS C 1 134 ? 0.432 -13.262 72.687 1.00 32.31 132 LYS C C 1
ATOM 4912 O O . LYS C 1 134 ? 0.298 -13.058 73.900 1.00 29.97 132 LYS C O 1
ATOM 4918 N N . ARG C 1 135 ? 1.043 -14.344 72.209 1.00 28.22 133 ARG C N 1
ATOM 4919 C CA . ARG C 1 135 ? 1.652 -15.317 73.103 1.00 29.46 133 ARG C CA 1
ATOM 4920 C C . ARG C 1 135 ? 2.967 -14.804 73.664 1.00 25.03 133 ARG C C 1
ATOM 4921 O O . ARG C 1 135 ? 3.240 -14.976 74.854 1.00 29.67 133 ARG C O 1
ATOM 4929 N N . ALA C 1 136 ? 3.784 -14.171 72.825 1.00 23.57 134 ALA C N 1
ATOM 4930 C CA . ALA C 1 136 ? 5.105 -13.729 73.261 1.00 25.90 134 ALA C CA 1
ATOM 4931 C C . ALA C 1 136 ? 5.015 -12.643 74.331 1.00 26.99 134 ALA C C 1
ATOM 4932 O O . ALA C 1 136 ? 5.863 -12.578 75.235 1.00 26.25 134 ALA C O 1
ATOM 4934 N N . GLU C 1 137 ? 4.015 -11.762 74.233 1.00 23.03 135 GLU C N 1
ATOM 4935 C CA . GLU C 1 137 ? 3.860 -10.709 75.238 1.00 24.73 135 GLU C CA 1
ATOM 4936 C C . GLU C 1 137 ? 3.831 -11.290 76.652 1.00 26.17 135 GLU C C 1
ATOM 4937 O O . GLU C 1 137 ? 4.409 -10.714 77.582 1.00 26.38 135 GLU C O 1
ATOM 4943 N N . LYS C 1 138 ? 3.180 -12.448 76.825 1.00 26.14 136 LYS C N 1
ATOM 4944 C CA . LYS C 1 138 ? 3.072 -13.070 78.144 1.00 27.87 136 LYS C CA 1
ATOM 4945 C C . LYS C 1 138 ? 4.437 -13.431 78.718 1.00 27.90 136 LYS C C 1
ATOM 4946 O O . LYS C 1 138 ? 4.586 -13.523 79.943 1.00 29.23 136 LYS C O 1
ATOM 4952 N N . LEU C 1 139 ? 5.429 -13.676 77.855 1.00 26.70 137 LEU C N 1
ATOM 4953 C CA . LEU C 1 139 ? 6.757 -14.117 78.268 1.00 31.56 137 LEU C CA 1
ATOM 4954 C C . LEU C 1 139 ? 7.759 -12.966 78.334 1.00 33.73 137 LEU C C 1
ATOM 4955 O O . LEU C 1 139 ? 8.938 -13.193 78.640 1.00 30.70 137 LEU C O 1
ATOM 4960 N N . MET C 1 140 ? 7.308 -11.735 78.086 1.00 27.61 138 MET C N 1
ATOM 4961 C CA . MET C 1 140 ? 8.176 -10.569 77.991 1.00 26.06 138 MET C CA 1
ATOM 4962 C C . MET C 1 140 ? 7.718 -9.446 78.922 1.00 25.27 138 MET C C 1
ATOM 4963 O O . MET C 1 140 ? 7.905 -8.267 78.612 1.00 26.19 138 MET C O 1
ATOM 4968 N N . SER C 1 141 ? 7.129 -9.788 80.074 1.00 30.64 139 SER C N 1
ATOM 4969 C CA . SER C 1 141 ? 6.782 -8.770 81.073 1.00 42.45 139 SER C CA 1
ATOM 4970 C C . SER C 1 141 ? 7.971 -7.889 81.455 1.00 41.03 139 SER C C 1
ATOM 4971 O O . SER C 1 141 ? 7.791 -6.705 81.775 1.00 32.32 139 SER C O 1
ATOM 4974 N N . ASP C 1 142 ? 9.191 -8.432 81.419 1.00 30.61 140 ASP C N 1
ATOM 4975 C CA . ASP C 1 142 ? 10.371 -7.619 81.700 1.00 30.76 140 ASP C CA 1
ATOM 4976 C C . ASP C 1 142 ? 10.891 -6.855 80.471 1.00 32.08 140 ASP C C 1
ATOM 4977 O O . ASP C 1 142 ? 11.943 -6.218 80.567 1.00 29.66 140 ASP C O 1
ATOM 4982 N N . GLY C 1 143 ? 10.187 -6.881 79.342 1.00 29.27 141 GLY C N 1
ATOM 4983 C CA . GLY C 1 143 ? 10.652 -6.244 78.125 1.00 29.70 141 GLY C CA 1
ATOM 4984 C C . GLY C 1 143 ? 11.214 -7.245 77.123 1.00 26.62 141 GLY C C 1
ATOM 4985 O O . GLY C 1 143 ? 11.427 -8.424 77.417 1.00 24.15 141 GLY C O 1
ATOM 4986 N N . GLY C 1 144 ? 11.439 -6.762 75.902 1.00 25.21 142 GLY C N 1
ATOM 4987 C CA . GLY C 1 144 ? 11.973 -7.617 74.862 1.00 20.50 142 GLY C CA 1
ATOM 4988 C C . GLY C 1 144 ? 12.029 -6.916 73.519 1.00 20.52 142 GLY C C 1
ATOM 4989 O O . GLY C 1 144 ? 11.711 -5.722 73.387 1.00 19.29 142 GLY C O 1
ATOM 4990 N N . SER C 1 145 ? 12.423 -7.691 72.507 1.00 21.15 143 SER C N 1
ATOM 4991 C CA . SER C 1 145 ? 12.498 -7.195 71.133 1.00 23.20 143 SER C CA 1
ATOM 4992 C C . SER C 1 145 ? 11.837 -8.183 70.176 1.00 21.97 143 SER C C 1
ATOM 4993 O O . SER C 1 145 ? 12.152 -9.377 70.190 1.00 20.11 143 SER C O 1
ATOM 4996 N N . ILE C 1 146 ? 10.927 -7.686 69.343 1.00 18.79 144 ILE C N 1
ATOM 4997 C CA . ILE C 1 146 ? 10.239 -8.494 68.340 1.00 18.41 144 ILE C CA 1
ATOM 4998 C C . ILE C 1 146 ? 10.592 -7.935 66.963 1.00 22.82 144 ILE C C 1
ATOM 4999 O O . ILE C 1 146 ? 10.485 -6.726 66.741 1.00 19.95 144 ILE C O 1
ATOM 5004 N N . LEU C 1 147 ? 10.993 -8.812 66.040 1.00 20.38 145 LEU C N 1
ATOM 5005 C CA . LEU C 1 147 ? 11.480 -8.403 64.722 1.00 20.57 145 LEU C CA 1
ATOM 5006 C C . LEU C 1 147 ? 10.765 -9.168 63.612 1.00 19.83 145 LEU C C 1
ATOM 5007 O O . LEU C 1 147 ? 10.741 -10.404 63.628 1.00 21.41 145 LEU C O 1
ATOM 5012 N N . THR C 1 148 ? 10.240 -8.447 62.622 1.00 18.01 146 THR C N 1
ATOM 5013 C CA . THR C 1 148 ? 9.726 -9.084 61.407 1.00 16.86 146 THR C CA 1
ATOM 5014 C C . THR C 1 148 ? 10.500 -8.573 60.177 1.00 21.63 146 THR C C 1
ATOM 5015 O O . THR C 1 148 ? 11.401 -7.731 60.278 1.00 18.52 146 THR C O 1
ATOM 5019 N N . LEU C 1 149 ? 10.163 -9.112 59.005 1.00 20.04 147 LEU C N 1
ATOM 5020 C CA . LEU C 1 149 ? 10.854 -8.807 57.752 1.00 20.20 147 LEU C CA 1
ATOM 5021 C C . LEU C 1 149 ? 9.856 -8.303 56.718 1.00 23.01 147 LEU C C 1
ATOM 5022 O O . LEU C 1 149 ? 8.757 -8.848 56.593 1.00 22.40 147 LEU C O 1
ATOM 5027 N N . THR C 1 150 ? 10.232 -7.258 55.983 1.00 19.88 148 THR C N 1
ATOM 5028 C CA . THR C 1 150 ? 9.339 -6.649 55.011 1.00 22.46 148 THR C CA 1
ATOM 5029 C C . THR C 1 150 ? 10.160 -6.303 53.773 1.00 20.19 148 THR C C 1
ATOM 5030 O O . THR C 1 150 ? 11.345 -6.639 53.670 1.00 19.20 148 THR C O 1
ATOM 5034 N N . TYR C 1 151 ? 9.522 -5.631 52.821 1.00 20.22 149 TYR C N 1
ATOM 5035 C CA . TYR C 1 151 ? 10.138 -5.357 51.535 1.00 19.81 149 TYR C CA 1
ATOM 5036 C C . TYR C 1 151 ? 9.614 -4.035 50.999 1.00 20.00 149 TYR C C 1
ATOM 5037 O O . TYR C 1 151 ? 8.470 -3.656 51.260 1.00 21.42 149 TYR C O 1
ATOM 5046 N N . TYR C 1 152 ? 10.458 -3.363 50.207 1.00 21.67 150 TYR C N 1
ATOM 5047 C CA . TYR C 1 152 ? 10.146 -2.067 49.612 1.00 21.44 150 TYR C CA 1
ATOM 5048 C C . TYR C 1 152 ? 8.849 -2.078 48.792 1.00 23.80 150 TYR C C 1
ATOM 5049 O O . TYR C 1 152 ? 8.250 -1.016 48.573 1.00 19.84 150 TYR C O 1
ATOM 5058 N N . GLY C 1 153 ? 8.409 -3.245 48.316 1.00 18.89 151 GLY C N 1
ATOM 5059 C CA . GLY C 1 153 ? 7.139 -3.332 47.599 1.00 20.37 151 GLY C CA 1
ATOM 5060 C C . GLY C 1 153 ? 5.936 -2.983 48.448 1.00 20.06 151 GLY C C 1
ATOM 5061 O O . GLY C 1 153 ? 4.826 -2.896 47.915 1.00 18.63 151 GLY C O 1
ATOM 5062 N N . ALA C 1 154 ? 6.132 -2.818 49.761 1.00 18.79 152 ALA C N 1
ATOM 5063 C CA . ALA C 1 154 ? 5.112 -2.270 50.648 1.00 22.87 152 ALA C CA 1
ATOM 5064 C C . ALA C 1 154 ? 4.957 -0.766 50.468 1.00 18.97 152 ALA C C 1
ATOM 5065 O O . ALA C 1 154 ? 3.882 -0.224 50.732 1.00 23.00 152 ALA C O 1
ATOM 5067 N N . GLU C 1 155 ? 6.018 -0.078 50.044 1.00 15.33 153 GLU C N 1
ATOM 5068 C CA . GLU C 1 155 ? 6.045 1.382 49.907 1.00 17.27 153 GLU C CA 1
ATOM 5069 C C . GLU C 1 155 ? 5.759 1.836 48.477 1.00 19.51 153 GLU C C 1
ATOM 5070 O O . GLU C 1 155 ? 5.042 2.819 48.269 1.00 18.71 153 GLU C O 1
ATOM 5076 N N . LYS C 1 156 ? 6.324 1.142 47.496 1.00 19.22 154 LYS C N 1
ATOM 5077 C CA . LYS C 1 156 ? 6.221 1.486 46.083 1.00 19.09 154 LYS C CA 1
ATOM 5078 C C . LYS C 1 156 ? 5.915 0.214 45.306 1.00 20.56 154 LYS C C 1
ATOM 5079 O O . LYS C 1 156 ? 6.172 -0.895 45.779 1.00 21.21 154 LYS C O 1
ATOM 5085 N N . VAL C 1 157 ? 5.373 0.379 44.103 1.00 20.52 155 VAL C N 1
ATOM 5086 C CA . VAL C 1 157 ? 4.974 -0.764 43.290 1.00 24.05 155 VAL C CA 1
ATOM 5087 C C . VAL C 1 157 ? 6.223 -1.401 42.694 1.00 24.26 155 VAL C C 1
ATOM 5088 O O . VAL C 1 157 ? 6.983 -0.747 41.974 1.00 25.62 155 VAL C O 1
ATOM 5092 N N . VAL C 1 158 ? 6.437 -2.675 42.995 1.00 22.78 156 VAL C N 1
ATOM 5093 C CA A VAL C 1 158 ? 7.550 -3.399 42.392 0.39 25.23 156 VAL C CA 1
ATOM 5094 C CA B VAL C 1 158 ? 7.556 -3.457 42.470 0.61 25.34 156 VAL C CA 1
ATOM 5095 C C . VAL C 1 158 ? 6.983 -4.574 41.607 1.00 31.75 156 VAL C C 1
ATOM 5096 O O . VAL C 1 158 ? 6.013 -5.224 42.037 1.00 30.30 156 VAL C O 1
ATOM 5103 N N . PRO C 1 159 ? 7.536 -4.848 40.424 1.00 33.66 157 PRO C N 1
ATOM 5104 C CA . PRO C 1 159 ? 6.956 -5.881 39.552 1.00 38.61 157 PRO C CA 1
ATOM 5105 C C . PRO C 1 159 ? 6.898 -7.239 40.231 1.00 37.09 157 PRO C C 1
ATOM 5106 O O . PRO C 1 159 ? 7.757 -7.586 41.049 1.00 43.96 157 PRO C O 1
ATOM 5110 N N . ASN C 1 160 ? 5.828 -7.978 39.927 1.00 40.25 158 ASN C N 1
ATOM 5111 C CA . ASN C 1 160 ? 5.608 -9.360 40.338 1.00 46.45 158 ASN C CA 1
ATOM 5112 C C . ASN C 1 160 ? 5.458 -9.539 41.844 1.00 45.39 158 ASN C C 1
ATOM 5113 O O . ASN C 1 160 ? 5.428 -10.674 42.325 1.00 50.17 158 ASN C O 1
ATOM 5118 N N . TYR C 1 161 ? 5.344 -8.460 42.605 1.00 36.59 159 TYR C N 1
ATOM 5119 C CA . TYR C 1 161 ? 5.147 -8.592 44.039 1.00 31.87 159 TYR C CA 1
ATOM 5120 C C . TYR C 1 161 ? 3.682 -8.503 44.442 1.00 29.93 159 TYR C C 1
ATOM 5121 O O . TYR C 1 161 ? 3.284 -9.147 45.418 1.00 29.55 159 TYR C O 1
ATOM 5130 N N . ASN C 1 162 ? 2.883 -7.728 43.700 1.00 27.36 160 ASN C N 1
ATOM 5131 C CA . ASN C 1 162 ? 1.420 -7.738 43.744 1.00 24.82 160 ASN C CA 1
ATOM 5132 C C . ASN C 1 162 ? 0.831 -7.824 45.152 1.00 25.72 160 ASN C C 1
ATOM 5133 O O . ASN C 1 162 ? 0.976 -6.893 45.958 1.00 23.13 160 ASN C O 1
ATOM 5138 N N . VAL C 1 163 ? 0.146 -8.925 45.466 1.00 22.43 161 VAL C N 1
ATOM 5139 C CA . VAL C 1 163 ? -0.578 -8.966 46.734 1.00 24.59 161 VAL C CA 1
ATOM 5140 C C . VAL C 1 163 ? 0.382 -9.040 47.915 1.00 20.40 161 VAL C C 1
ATOM 5141 O O . VAL C 1 163 ? 0.017 -8.637 49.026 1.00 21.12 161 VAL C O 1
ATOM 5145 N N . MET C 1 164 ? 1.610 -9.522 47.715 1.00 22.51 162 MET C N 1
ATOM 5146 C CA A MET C 1 164 ? 2.571 -9.480 48.810 0.53 25.68 162 MET C CA 1
ATOM 5147 C CA B MET C 1 164 ? 2.573 -9.481 48.809 0.47 25.64 162 MET C CA 1
ATOM 5148 C C . MET C 1 164 ? 2.949 -8.046 49.159 1.00 23.78 162 MET C C 1
ATOM 5149 O O . MET C 1 164 ? 3.246 -7.756 50.320 1.00 23.04 162 MET C O 1
ATOM 5158 N N . GLY C 1 165 ? 2.924 -7.131 48.184 1.00 20.75 163 GLY C N 1
ATOM 5159 C CA . GLY C 1 165 ? 3.166 -5.731 48.513 1.00 20.79 163 GLY C CA 1
ATOM 5160 C C . GLY C 1 165 ? 2.064 -5.150 49.381 1.00 26.46 163 GLY C C 1
ATOM 5161 O O . GLY C 1 165 ? 2.330 -4.431 50.351 1.00 23.82 163 GLY C O 1
ATOM 5162 N N . VAL C 1 166 ? 0.814 -5.464 49.045 1.00 20.69 164 VAL C N 1
ATOM 5163 C CA . VAL C 1 166 ? -0.334 -5.053 49.853 1.00 18.30 164 VAL C CA 1
ATOM 5164 C C . VAL C 1 166 ? -0.245 -5.650 51.251 1.00 20.36 164 VAL C C 1
ATOM 5165 O O . VAL C 1 166 ? -0.522 -4.979 52.257 1.00 18.10 164 VAL C O 1
ATOM 5169 N N . ALA C 1 167 ? 0.175 -6.915 51.339 1.00 20.58 165 ALA C N 1
ATOM 5170 C CA . ALA C 1 167 ? 0.268 -7.562 52.640 1.00 21.79 165 ALA C CA 1
ATOM 5171 C C . ALA C 1 167 ? 1.407 -6.975 53.466 1.00 19.52 165 ALA C C 1
ATOM 5172 O O . ALA C 1 167 ? 1.268 -6.796 54.681 1.00 19.38 165 ALA C O 1
ATOM 5174 N N . LYS C 1 168 ? 2.533 -6.651 52.836 1.00 16.94 166 LYS C N 1
ATOM 5175 C CA . LYS C 1 168 ? 3.640 -6.102 53.616 1.00 18.66 166 LYS C CA 1
ATOM 5176 C C . LYS C 1 168 ? 3.338 -4.681 54.081 1.00 23.03 166 LYS C C 1
ATOM 5177 O O . LYS C 1 168 ? 3.846 -4.256 55.124 1.00 19.82 166 LYS C O 1
ATOM 5183 N N . ALA C 1 169 ? 2.521 -3.930 53.327 1.00 16.52 167 ALA C N 1
ATOM 5184 C CA . ALA C 1 169 ? 2.089 -2.621 53.818 1.00 20.01 167 ALA C CA 1
ATOM 5185 C C . ALA C 1 169 ? 1.252 -2.772 55.083 1.00 21.69 167 ALA C C 1
ATOM 5186 O O . ALA C 1 169 ? 1.391 -1.991 56.035 1.00 18.01 167 ALA C O 1
ATOM 5188 N N . ALA C 1 170 ? 0.374 -3.776 55.111 1.00 19.70 168 AL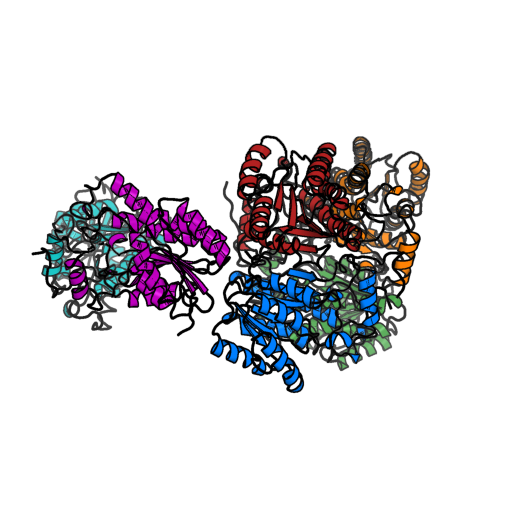A C N 1
ATOM 5189 C CA . ALA C 1 170 ? -0.378 -4.046 56.329 1.00 18.44 168 ALA C CA 1
ATOM 5190 C C . ALA C 1 170 ? 0.545 -4.506 57.452 1.00 21.62 168 ALA C C 1
ATOM 5191 O O . ALA C 1 170 ? 0.373 -4.097 58.605 1.00 19.14 168 ALA C O 1
ATOM 5193 N N . LEU C 1 171 ? 1.518 -5.364 57.138 1.00 16.10 169 LEU C N 1
ATOM 5194 C CA . LEU C 1 171 ? 2.476 -5.811 58.150 1.00 21.81 169 LEU C CA 1
ATOM 5195 C C . LEU C 1 171 ? 3.210 -4.628 58.780 1.00 23.22 169 LEU C C 1
ATOM 5196 O O . LEU C 1 171 ? 3.324 -4.538 60.008 1.00 19.19 169 LEU C O 1
ATOM 5201 N N . GLU C 1 172 ? 3.720 -3.708 57.949 1.00 19.42 170 GLU C N 1
ATOM 5202 C CA . GLU C 1 172 ? 4.450 -2.564 58.485 1.00 20.75 170 GLU C CA 1
ATOM 5203 C C . GLU C 1 172 ? 3.563 -1.707 59.380 1.00 16.97 170 GLU C C 1
ATOM 5204 O O . GLU C 1 172 ? 3.995 -1.264 60.453 1.00 15.03 170 GLU C O 1
ATOM 5210 N N . ALA C 1 173 ? 2.314 -1.474 58.968 1.00 14.34 171 ALA C N 1
ATOM 5211 C CA . ALA C 1 173 ? 1.361 -0.780 59.836 1.00 19.48 171 ALA C CA 1
ATOM 5212 C C . ALA C 1 173 ? 1.126 -1.543 61.143 1.00 20.06 171 ALA C C 1
ATOM 5213 O O . ALA C 1 173 ? 1.023 -0.934 62.214 1.00 19.19 171 ALA C O 1
ATOM 5215 N N . SER C 1 174 ? 1.025 -2.874 61.084 1.00 18.65 172 SER C N 1
ATOM 5216 C CA . SER C 1 174 ? 0.754 -3.599 62.319 1.00 15.27 172 SER C CA 1
ATOM 5217 C C . SER C 1 174 ? 1.949 -3.554 63.258 1.00 17.27 172 SER C C 1
ATOM 5218 O O . SER C 1 174 ? 1.773 -3.631 64.480 1.00 19.58 172 SER C O 1
ATOM 5221 N N . VAL C 1 175 ? 3.163 -3.441 62.706 1.00 19.10 173 VAL C N 1
ATOM 5222 C CA . VAL C 1 175 ? 4.352 -3.240 63.530 1.00 21.02 173 VAL C CA 1
ATOM 5223 C C . VAL C 1 175 ? 4.203 -1.981 64.370 1.00 23.55 173 VAL C C 1
ATOM 5224 O O . VAL C 1 175 ? 4.526 -1.963 65.566 1.00 18.71 173 VAL C O 1
ATOM 5228 N N . LYS C 1 176 ? 3.697 -0.910 63.765 1.00 16.97 174 LYS C N 1
ATOM 5229 C CA A LYS C 1 176 ? 3.573 0.337 64.505 0.44 18.72 174 LYS C CA 1
ATOM 5230 C CA B LYS C 1 176 ? 3.558 0.346 64.491 0.56 18.69 174 LYS C CA 1
ATOM 5231 C C . LYS C 1 176 ? 2.443 0.268 65.528 1.00 20.35 174 LYS C C 1
ATOM 5232 O O . LYS C 1 176 ? 2.590 0.779 66.642 1.00 16.57 174 LYS C O 1
ATOM 5243 N N . TYR C 1 177 ? 1.318 -0.373 65.187 1.00 16.33 175 TYR C N 1
ATOM 5244 C CA . TYR C 1 177 ? 0.247 -0.513 66.173 1.00 19.43 175 TYR C CA 1
ATOM 5245 C C . TYR C 1 177 ? 0.695 -1.385 67.342 1.00 20.20 175 TYR C C 1
ATOM 5246 O O . TYR C 1 177 ? 0.441 -1.051 68.509 1.00 18.87 175 TYR C O 1
ATOM 5255 N N . LEU C 1 178 ? 1.392 -2.484 67.052 1.00 15.42 176 LEU C N 1
ATOM 5256 C CA . LEU C 1 178 ? 1.927 -3.334 68.114 1.00 21.55 176 LEU C CA 1
ATOM 5257 C C . LEU C 1 178 ? 2.949 -2.594 68.971 1.00 20.85 176 LEU C C 1
ATOM 5258 O O . LEU C 1 178 ? 2.982 -2.765 70.197 1.00 18.39 176 LEU C O 1
ATOM 5263 N N . ALA C 1 179 ? 3.795 -1.768 68.349 1.00 15.19 177 ALA C N 1
ATOM 5264 C CA . ALA C 1 179 ? 4.796 -1.031 69.113 1.00 18.03 177 ALA C CA 1
ATOM 5265 C C . ALA C 1 179 ? 4.132 -0.076 70.099 1.00 20.69 177 ALA C C 1
ATOM 5266 O O . ALA C 1 179 ? 4.626 0.118 71.221 1.00 19.12 177 ALA C O 1
ATOM 5268 N N . VAL C 1 180 ? 3.013 0.531 69.696 1.00 20.22 178 VAL C N 1
ATOM 5269 C CA . VAL C 1 180 ? 2.256 1.376 70.612 1.00 19.13 178 VAL C CA 1
ATOM 5270 C C . VAL C 1 180 ? 1.642 0.535 71.727 1.00 22.59 178 VAL C C 1
ATOM 5271 O O . VAL C 1 180 ? 1.705 0.918 72.904 1.00 22.02 178 VAL C O 1
ATOM 5275 N N . ASP C 1 181 ? 1.058 -0.628 71.384 1.00 19.52 179 ASP C N 1
ATOM 5276 C CA . ASP C 1 181 ? 0.435 -1.483 72.405 1.00 22.28 179 ASP C CA 1
ATOM 5277 C C . ASP C 1 181 ? 1.421 -1.837 73.508 1.00 23.89 179 ASP C C 1
ATOM 5278 O O . ASP C 1 181 ? 1.088 -1.800 74.699 1.00 19.36 179 ASP C O 1
ATOM 5283 N N . LEU C 1 182 ? 2.619 -2.252 73.120 1.00 19.01 180 LEU C N 1
ATOM 5284 C CA . LEU C 1 182 ? 3.534 -2.940 74.013 1.00 21.68 180 LEU C CA 1
ATOM 5285 C C . LEU C 1 182 ? 4.690 -2.066 74.478 1.00 20.46 180 LEU C C 1
ATOM 5286 O O . LEU C 1 182 ? 5.471 -2.503 75.336 1.00 24.80 180 LEU C O 1
ATOM 5291 N N . GLY C 1 183 ? 4.836 -0.864 73.905 1.00 18.23 181 GLY C N 1
ATOM 5292 C CA . GLY C 1 183 ? 5.874 0.053 74.332 1.00 16.35 181 GLY C CA 1
ATOM 5293 C C . GLY C 1 183 ? 5.920 0.335 75.817 1.00 23.05 181 GLY C C 1
ATOM 5294 O O . GLY C 1 183 ? 7.012 0.385 76.397 1.00 20.98 181 GLY C O 1
ATOM 5295 N N . PRO C 1 184 ? 4.780 0.549 76.479 1.00 24.16 182 PRO C N 1
ATOM 5296 C CA . PRO C 1 184 ? 4.837 0.782 77.937 1.00 23.54 182 PRO C CA 1
ATOM 5297 C C . PRO C 1 184 ? 5.431 -0.383 78.718 1.00 26.46 182 PRO C C 1
ATOM 5298 O O . PRO C 1 184 ? 5.977 -0.169 79.811 1.00 29.65 182 PRO C O 1
ATOM 5302 N N . LYS C 1 185 ? 5.353 -1.608 78.195 1.00 22.29 183 LYS C N 1
ATOM 5303 C CA . LYS C 1 185 ? 6.073 -2.741 78.773 1.00 30.16 183 LYS C CA 1
ATOM 5304 C C . LYS C 1 185 ? 7.526 -2.806 78.317 1.00 23.40 183 LYS C C 1
ATOM 5305 O O . LYS C 1 185 ? 8.238 -3.741 78.700 1.00 25.92 183 LYS C O 1
ATOM 5311 N N . HIS C 1 186 ? 7.955 -1.879 77.462 1.00 23.74 184 HIS C N 1
ATOM 5312 C CA . HIS C 1 186 ? 9.295 -1.904 76.880 1.00 25.96 184 HIS C CA 1
ATOM 5313 C C . HIS C 1 186 ? 9.533 -3.174 76.059 1.00 21.62 184 HIS C C 1
ATOM 5314 O O . HIS C 1 186 ? 10.637 -3.721 76.020 1.00 22.23 184 HIS C O 1
ATOM 5321 N N . ILE C 1 187 ? 8.480 -3.644 75.390 1.00 23.51 185 ILE C N 1
ATOM 5322 C CA . ILE C 1 187 ? 8.594 -4.613 74.307 1.00 19.87 185 ILE C CA 1
ATOM 5323 C C . ILE C 1 187 ? 8.646 -3.830 73.002 1.00 22.46 185 ILE C C 1
ATOM 5324 O O . ILE C 1 187 ? 7.678 -3.154 72.632 1.00 24.43 185 ILE C O 1
ATOM 5329 N N . ARG C 1 188 ? 9.779 -3.894 72.327 1.00 17.07 186 ARG C N 1
ATOM 5330 C CA . ARG C 1 188 ? 9.988 -3.165 71.093 1.00 16.68 186 ARG C CA 1
ATOM 5331 C C . ARG C 1 188 ? 9.592 -4.048 69.920 1.00 19.88 186 ARG C C 1
ATOM 5332 O O . ARG C 1 188 ? 9.768 -5.274 69.968 1.00 22.04 186 ARG C O 1
ATOM 5340 N N . VAL C 1 189 ? 9.037 -3.424 68.881 1.00 17.56 187 VAL C N 1
ATOM 5341 C CA . VAL C 1 189 ? 8.569 -4.131 67.687 1.00 16.74 187 VAL C CA 1
ATOM 5342 C C . VAL C 1 189 ? 9.073 -3.371 66.457 1.00 18.58 187 VAL C C 1
ATOM 5343 O O . VAL C 1 189 ? 8.766 -2.183 66.282 1.00 15.84 187 VAL C O 1
ATOM 5347 N N . ASN C 1 190 ? 9.839 -4.054 65.604 1.00 17.10 188 ASN C N 1
ATOM 5348 C CA . ASN C 1 190 ? 10.506 -3.418 64.475 1.00 17.92 188 ASN C CA 1
ATOM 5349 C C . ASN C 1 190 ? 10.482 -4.353 63.274 1.00 20.84 188 ASN C C 1
ATOM 5350 O O . ASN C 1 190 ? 10.163 -5.543 63.386 1.00 17.59 188 ASN C O 1
ATOM 5355 N N . ALA C 1 191 ? 10.829 -3.794 62.114 1.00 18.45 189 ALA C N 1
ATOM 5356 C CA . ALA C 1 191 ? 10.934 -4.560 60.880 1.00 22.84 189 ALA C CA 1
ATOM 5357 C C . ALA C 1 191 ? 12.206 -4.175 60.139 1.00 21.16 189 ALA C C 1
ATOM 5358 O O . ALA C 1 191 ? 12.640 -3.021 60.168 1.00 19.50 189 ALA C O 1
ATOM 5360 N N . ILE C 1 192 ? 12.788 -5.141 59.446 1.00 19.15 190 ILE C N 1
ATOM 5361 C CA . ILE C 1 192 ? 13.845 -4.855 58.485 1.00 17.31 190 ILE C CA 1
ATOM 5362 C C . ILE C 1 192 ? 13.242 -4.989 57.094 1.00 20.60 190 ILE C C 1
ATOM 5363 O O . ILE C 1 192 ? 12.637 -6.019 56.764 1.00 19.78 190 ILE C O 1
ATOM 5368 N N . SER C 1 193 ? 13.379 -3.929 56.298 1.00 19.35 191 SER C N 1
ATOM 5369 C CA . SER C 1 193 ? 13.028 -3.946 54.882 1.00 21.27 191 SER C CA 1
ATOM 5370 C C . SER C 1 193 ? 14.281 -4.394 54.137 1.00 24.28 191 SER C C 1
ATOM 5371 O O . SER C 1 193 ? 15.183 -3.591 53.873 1.00 18.85 191 SER C O 1
ATOM 5374 N N . ALA C 1 194 ? 14.359 -5.687 53.829 1.00 22.77 192 ALA C N 1
ATOM 5375 C CA . ALA C 1 194 ? 15.543 -6.229 53.186 1.00 21.42 192 ALA C CA 1
ATOM 5376 C C . ALA C 1 194 ? 15.487 -6.031 51.675 1.00 24.15 192 ALA C C 1
ATOM 5377 O O . ALA C 1 194 ? 14.413 -5.989 51.070 1.00 23.04 192 ALA C O 1
ATOM 5379 N N . GLY C 1 195 ? 16.662 -5.938 51.070 1.00 23.03 193 GLY C N 1
ATOM 5380 C CA . GLY C 1 195 ? 16.791 -6.039 49.642 1.00 23.32 193 GLY C CA 1
ATOM 5381 C C . GLY C 1 195 ? 16.566 -7.467 49.183 1.00 25.76 193 GLY C C 1
ATOM 5382 O O . GLY C 1 195 ? 16.472 -8.391 49.989 1.00 26.05 193 GLY C O 1
ATOM 5383 N N . PRO C 1 196 ? 16.452 -7.676 47.875 1.00 27.76 194 PRO C N 1
ATOM 5384 C CA . PRO C 1 196 ? 16.231 -9.036 47.374 1.00 30.41 194 PRO C CA 1
ATOM 5385 C C . PRO C 1 196 ? 17.456 -9.918 47.578 1.00 31.74 194 PRO C C 1
ATOM 5386 O O . PRO C 1 196 ? 18.588 -9.500 47.333 1.00 31.77 194 PRO C O 1
ATOM 5390 N N . ILE C 1 197 ? 17.199 -11.150 48.030 1.00 34.08 195 ILE C N 1
ATOM 5391 C CA . ILE C 1 197 ? 18.197 -12.185 48.303 1.00 36.41 195 ILE C CA 1
ATOM 5392 C C . ILE C 1 197 ? 17.662 -13.513 47.775 1.00 50.11 195 ILE C C 1
ATOM 5393 O O . ILE C 1 197 ? 16.475 -13.819 47.940 1.00 54.65 195 ILE C O 1
ATOM 5398 N N . LYS C 1 198 ? 18.542 -14.323 47.183 1.00 46.39 196 LYS C N 1
ATOM 5399 C CA . LYS C 1 198 ? 18.173 -15.647 46.663 1.00 54.78 196 LYS C CA 1
ATOM 5400 C C . LYS C 1 198 ? 17.880 -16.618 47.810 1.00 57.43 196 LYS C C 1
ATOM 5401 O O . LYS C 1 198 ? 18.791 -17.254 48.346 1.00 54.46 196 LYS C O 1
ATOM 5403 N N . THR C 1 199 ? 16.602 -16.754 48.175 1.00 57.05 197 THR C N 1
ATOM 5404 C CA . THR C 1 199 ? 16.125 -17.735 49.153 1.00 55.11 197 THR C CA 1
ATOM 5405 C C . THR C 1 199 ? 15.044 -18.611 48.514 1.00 56.90 197 THR C C 1
ATOM 5406 O O . THR C 1 199 ? 14.709 -18.459 47.333 1.00 55.18 197 THR C O 1
ATOM 5410 N N . LEU C 1 200 ? 14.490 -19.539 49.303 1.00 58.58 198 LEU C N 1
ATOM 5411 C CA . LEU C 1 200 ? 13.494 -20.469 48.765 1.00 59.90 198 LEU C CA 1
ATOM 5412 C C . LEU C 1 200 ? 12.177 -19.758 48.456 1.00 62.52 198 LEU C C 1
ATOM 5413 O O . LEU C 1 200 ? 11.653 -19.860 47.341 1.00 61.27 198 LEU C O 1
ATOM 5415 N N . ALA C 1 201 ? 11.624 -19.034 49.433 1.00 69.78 199 ALA C N 1
ATOM 5416 C CA . ALA C 1 201 ? 10.395 -18.285 49.184 1.00 70.41 199 ALA C CA 1
ATOM 5417 C C . ALA C 1 201 ? 10.599 -17.241 48.090 1.00 74.38 199 ALA C C 1
ATOM 5418 O O . ALA C 1 201 ? 9.758 -17.096 47.194 1.00 75.62 199 ALA C O 1
ATOM 5420 N N . ALA C 1 202 ? 11.726 -16.520 48.137 1.00 72.87 200 ALA C N 1
ATOM 5421 C CA . ALA C 1 202 ? 11.991 -15.451 47.180 1.00 67.52 200 ALA C CA 1
ATOM 5422 C C . ALA C 1 202 ? 12.186 -15.967 45.762 1.00 66.50 200 ALA C C 1
ATOM 5423 O O . ALA C 1 202 ? 12.064 -15.186 44.813 1.00 69.62 200 ALA C O 1
ATOM 5425 N N . SER C 1 203 ? 12.485 -17.256 45.596 1.00 69.91 201 SER C N 1
ATOM 5426 C CA . SER C 1 203 ? 12.617 -17.827 44.259 1.00 79.59 201 SER C CA 1
ATOM 5427 C C . SER C 1 203 ? 11.285 -17.914 43.521 1.00 88.14 201 SER C C 1
ATOM 5428 O O . SER C 1 203 ? 11.280 -17.970 42.285 1.00 90.93 201 SER C O 1
ATOM 5431 N N . GLY C 1 204 ? 10.159 -17.930 44.243 1.00 90.14 202 GLY C N 1
ATOM 5432 C CA . GLY C 1 204 ? 8.868 -18.058 43.587 1.00 94.44 202 GLY C CA 1
ATOM 5433 C C . GLY C 1 204 ? 8.461 -16.825 42.803 1.00 92.45 202 GLY C C 1
ATOM 5434 O O . GLY C 1 204 ? 7.780 -16.933 41.777 1.00 90.90 202 GLY C O 1
ATOM 5435 N N . ILE C 1 205 ? 8.858 -15.643 43.279 1.00 87.38 203 ILE C N 1
ATOM 5436 C CA . ILE C 1 205 ? 8.595 -14.399 42.564 1.00 81.43 203 ILE C CA 1
ATOM 5437 C C . ILE C 1 205 ? 9.208 -14.487 41.174 1.00 83.34 203 ILE C C 1
ATOM 5438 O O . ILE C 1 205 ? 10.407 -14.753 41.024 1.00 83.90 203 ILE C O 1
ATOM 5443 N N . GLY C 1 206 ? 8.386 -14.276 40.148 1.00 85.75 204 GLY C N 1
ATOM 5444 C CA . GLY C 1 206 ? 8.871 -14.361 38.787 1.00 87.51 204 GLY C CA 1
ATOM 5445 C C . GLY C 1 206 ? 9.841 -13.246 38.441 1.00 83.21 204 GLY C C 1
ATOM 5446 O O . GLY C 1 206 ? 9.860 -12.178 39.062 1.00 85.91 204 GLY C O 1
ATOM 5447 N N . ASP C 1 207 ? 10.671 -13.516 37.425 1.00 74.20 205 ASP C N 1
ATOM 5448 C CA . ASP C 1 207 ? 11.686 -12.576 36.931 1.00 65.74 205 ASP C CA 1
ATOM 5449 C C . ASP C 1 207 ? 12.655 -12.145 38.035 1.00 64.27 205 ASP C C 1
ATOM 5450 O O . ASP C 1 207 ? 13.211 -11.043 38.002 1.00 58.63 205 ASP C O 1
ATOM 5455 N N . PHE C 1 208 ? 12.870 -13.016 39.024 1.00 52.50 206 PHE C N 1
ATOM 5456 C CA . PHE C 1 208 ? 13.679 -12.633 40.174 1.00 45.60 206 PHE C CA 1
ATOM 5457 C C . PHE C 1 208 ? 15.112 -12.312 39.766 1.00 40.58 206 PHE C C 1
ATOM 5458 O O . PHE C 1 208 ? 15.737 -11.413 40.336 1.00 42.55 206 PHE C O 1
ATOM 5466 N N . ARG C 1 209 ? 15.651 -13.029 38.776 1.00 41.65 207 ARG C N 1
ATOM 5467 C CA . ARG C 1 209 ? 16.995 -12.712 38.299 1.00 43.82 207 ARG C CA 1
ATOM 5468 C C . ARG C 1 209 ? 17.089 -11.256 37.853 1.00 45.94 207 ARG C C 1
ATOM 5469 O O . ARG C 1 209 ? 18.062 -10.558 38.166 1.00 39.90 207 ARG C O 1
ATOM 5471 N N . TYR C 1 210 ? 16.071 -10.773 37.146 1.00 42.84 208 TYR C N 1
ATOM 5472 C CA . TYR C 1 210 ? 16.074 -9.383 36.709 1.00 42.28 208 TYR C CA 1
ATOM 5473 C C . TYR C 1 210 ? 16.014 -8.427 37.898 1.00 39.02 208 TYR C C 1
ATOM 5474 O O . TYR C 1 210 ? 16.710 -7.403 37.914 1.00 39.56 208 TYR C O 1
ATOM 5483 N N . ILE C 1 211 ? 15.192 -8.750 38.905 1.00 40.75 209 ILE C N 1
ATOM 5484 C CA . ILE C 1 211 ? 15.075 -7.905 40.098 1.00 35.93 209 ILE C CA 1
ATOM 5485 C C . ILE C 1 211 ? 16.421 -7.784 40.807 1.00 34.28 209 ILE C C 1
ATOM 5486 O O . ILE C 1 211 ? 16.852 -6.684 41.177 1.00 34.36 209 ILE C O 1
ATOM 5491 N N . LEU C 1 212 ? 17.108 -8.914 40.998 1.00 34.45 210 LEU C N 1
ATOM 5492 C CA . LEU C 1 212 ? 18.448 -8.899 41.584 1.00 34.23 210 LEU C CA 1
ATOM 5493 C C . LEU C 1 212 ? 19.402 -8.010 40.792 1.00 35.36 210 LEU C C 1
ATOM 5494 O O . LEU C 1 212 ? 20.059 -7.129 41.359 1.00 32.02 210 LEU C O 1
ATOM 5499 N N . LYS C 1 213 ? 19.512 -8.242 39.478 1.00 34.52 211 LYS C N 1
ATOM 5500 C CA . LYS C 1 213 ? 20.444 -7.460 38.671 1.00 34.54 211 LYS C CA 1
ATOM 5501 C C . LYS C 1 213 ? 20.101 -5.979 38.707 1.00 30.93 211 LYS C C 1
ATOM 5502 O O . LYS C 1 213 ? 21.001 -5.134 38.797 1.00 31.36 211 LYS C O 1
ATOM 5508 N N . TRP C 1 214 ? 18.807 -5.644 38.641 1.00 38.40 212 TRP C N 1
ATOM 5509 C CA . TRP C 1 214 ? 18.405 -4.243 38.735 1.00 33.41 212 TRP C CA 1
ATOM 5510 C C . TRP C 1 214 ? 18.884 -3.620 40.041 1.00 31.32 212 TRP C C 1
ATOM 5511 O O . TRP C 1 214 ? 19.394 -2.492 40.052 1.00 28.33 212 TRP C O 1
ATOM 5522 N N . ASN C 1 215 ? 18.741 -4.341 41.154 1.00 27.74 213 ASN C N 1
ATOM 5523 C CA . ASN C 1 215 ? 19.267 -3.828 42.417 1.00 28.19 213 ASN C CA 1
ATOM 5524 C C . ASN C 1 215 ? 20.788 -3.736 42.386 1.00 32.07 213 ASN C C 1
ATOM 5525 O O . ASN C 1 215 ? 21.365 -2.751 42.867 1.00 28.93 213 ASN C O 1
ATOM 5530 N N . GLU C 1 216 ? 21.449 -4.748 41.816 1.00 33.43 214 GLU C N 1
ATOM 5531 C CA . GLU C 1 216 ? 22.908 -4.761 41.765 1.00 35.50 214 GLU C CA 1
ATOM 5532 C C . GLU C 1 216 ? 23.444 -3.549 41.012 1.00 34.66 214 GLU C C 1
ATOM 5533 O O . GLU C 1 216 ? 24.420 -2.913 41.442 1.00 33.11 214 GLU C O 1
ATOM 5539 N N . TYR C 1 217 ? 22.814 -3.212 39.890 1.00 31.39 215 TYR C N 1
ATOM 5540 C CA . TYR C 1 217 ? 23.316 -2.155 39.024 1.00 33.37 215 TYR C CA 1
ATOM 5541 C C . TYR C 1 217 ? 22.898 -0.764 39.473 1.00 31.34 215 TYR C C 1
ATOM 5542 O O . TYR C 1 217 ? 23.570 0.211 39.127 1.00 35.55 215 TYR C O 1
ATOM 5551 N N . ASN C 1 218 ? 21.817 -0.644 40.237 1.00 27.30 216 ASN C N 1
ATOM 5552 C CA . ASN C 1 218 ? 21.241 0.655 40.539 1.00 28.01 216 ASN C CA 1
ATOM 5553 C C . ASN C 1 218 ? 21.238 1.039 42.017 1.00 29.04 216 ASN C C 1
ATOM 5554 O O . ASN C 1 218 ? 21.092 2.227 42.321 1.00 24.41 216 ASN C O 1
ATOM 5559 N N . ALA C 1 219 ? 21.367 0.098 42.939 1.00 24.38 217 ALA C N 1
ATOM 5560 C CA . ALA C 1 219 ? 21.416 0.515 44.331 1.00 22.54 217 ALA C CA 1
ATOM 5561 C C . ALA C 1 219 ? 22.686 1.332 44.573 1.00 24.83 217 ALA C C 1
ATOM 5562 O O . ALA C 1 219 ? 23.702 1.136 43.892 1.00 25.52 217 ALA C O 1
ATOM 5564 N N . PRO C 1 220 ? 22.631 2.294 45.503 1.00 24.36 218 PRO C N 1
ATOM 5565 C CA . PRO C 1 220 ? 23.836 3.086 45.829 1.00 26.31 218 PRO C CA 1
ATOM 5566 C C . PRO C 1 220 ? 25.108 2.275 46.070 1.00 26.37 218 PRO C C 1
ATOM 5567 O O . PRO C 1 220 ? 26.175 2.650 45.565 1.00 26.35 218 PRO C O 1
ATOM 5571 N N . LEU C 1 221 ? 25.037 1.181 46.833 1.00 23.29 219 LEU C N 1
ATOM 5572 C CA . LEU C 1 221 ? 26.242 0.396 47.110 1.00 24.80 219 LEU C CA 1
ATOM 5573 C C . LEU C 1 221 ? 26.627 -0.523 45.954 1.00 30.31 219 LEU C C 1
ATOM 5574 O O . LEU C 1 221 ? 27.660 -1.196 46.036 1.00 28.99 219 LEU C O 1
ATOM 5579 N N . ARG C 1 222 ? 25.821 -0.578 44.892 1.00 32.90 220 ARG C N 1
ATOM 5580 C CA . ARG C 1 222 ? 26.172 -1.301 43.663 1.00 32.26 220 ARG C CA 1
ATOM 5581 C C . ARG C 1 222 ? 26.351 -2.796 43.905 1.00 32.92 220 ARG C C 1
ATOM 5582 O O . ARG C 1 222 ? 27.195 -3.443 43.284 1.00 33.21 220 ARG C O 1
ATOM 5590 N N . ARG C 1 223 ? 25.536 -3.353 44.793 1.00 31.29 221 ARG C N 1
ATOM 5591 C CA . ARG C 1 223 ? 25.551 -4.781 45.085 1.00 30.16 221 ARG C CA 1
ATOM 5592 C C . ARG C 1 223 ? 24.284 -5.105 45.862 1.00 27.53 221 ARG C C 1
ATOM 5593 O O . ARG C 1 223 ? 23.693 -4.225 46.493 1.00 32.31 221 ARG C O 1
ATOM 5601 N N . THR C 1 224 ? 23.877 -6.373 45.814 1.00 25.45 222 THR C N 1
ATOM 5602 C CA . THR C 1 224 ? 22.766 -6.835 46.628 1.00 30.31 222 THR C CA 1
ATOM 5603 C C . THR C 1 224 ? 23.264 -7.289 48.007 1.00 24.23 222 THR C C 1
ATOM 5604 O O . THR C 1 224 ? 24.457 -7.477 48.246 1.00 25.05 222 THR C O 1
ATOM 5608 N N . VAL C 1 225 ? 22.334 -7.467 48.922 1.00 23.79 223 VAL C N 1
ATOM 5609 C CA . VAL C 1 225 ? 22.686 -7.749 50.303 1.00 23.25 223 VAL C CA 1
ATOM 5610 C C . VAL C 1 225 ? 22.663 -9.255 50.517 1.00 33.11 223 VAL C C 1
ATOM 5611 O O . VAL C 1 225 ? 22.102 -10.008 49.725 1.00 25.49 223 VAL C O 1
ATOM 5615 N N . THR C 1 226 ? 23.276 -9.704 51.607 1.00 25.06 224 THR C N 1
ATOM 5616 C CA . THR C 1 226 ? 23.375 -11.118 51.937 1.00 28.90 224 THR C CA 1
ATOM 5617 C C . THR C 1 226 ? 22.664 -11.385 53.255 1.00 31.29 224 THR C C 1
ATOM 5618 O O . THR C 1 226 ? 22.364 -10.461 54.015 1.00 25.29 224 THR C O 1
ATOM 5622 N N . ILE C 1 227 ? 22.410 -12.664 53.531 1.00 25.53 225 ILE C N 1
ATOM 5623 C CA . ILE C 1 227 ? 21.733 -12.999 54.782 1.00 26.46 225 ILE C CA 1
ATOM 5624 C C . ILE C 1 227 ? 22.621 -12.674 55.975 1.00 28.19 225 ILE C C 1
ATOM 5625 O O . ILE C 1 227 ? 22.118 -12.441 57.079 1.00 25.98 225 ILE C O 1
ATOM 5630 N N . GLU C 1 228 ? 23.946 -12.674 55.787 1.00 28.08 226 GLU C N 1
ATOM 5631 C CA . GLU C 1 228 ? 24.863 -12.344 56.879 1.00 30.85 226 GLU C CA 1
ATOM 5632 C C . GLU C 1 228 ? 24.800 -10.861 57.226 1.00 29.88 226 GLU C C 1
ATOM 5633 O O . GLU C 1 228 ? 24.934 -10.484 58.396 1.00 24.51 226 GLU C O 1
ATOM 5639 N N . GLU C 1 229 ? 24.622 -10.006 56.217 1.00 24.18 227 GLU C N 1
ATOM 5640 C CA . GLU C 1 229 ? 24.491 -8.576 56.464 1.00 19.40 227 GLU C CA 1
ATOM 5641 C C . GLU C 1 229 ? 23.130 -8.245 57.074 1.00 25.62 227 GLU C C 1
ATOM 5642 O O . GLU C 1 229 ? 23.035 -7.422 57.995 1.00 23.62 227 GLU C O 1
ATOM 5648 N N . VAL C 1 230 ? 22.066 -8.885 56.586 1.00 21.86 228 VAL C N 1
ATOM 5649 C CA . VAL C 1 230 ? 20.765 -8.707 57.222 1.00 22.85 228 VAL C CA 1
ATOM 5650 C C . VAL C 1 230 ? 20.811 -9.246 58.648 1.00 21.21 228 VAL C C 1
ATOM 5651 O O . VAL C 1 230 ? 20.219 -8.664 59.567 1.00 22.16 228 VAL C O 1
ATOM 5655 N N . GLY C 1 231 ? 21.534 -10.355 58.852 1.00 22.98 229 GLY C N 1
ATOM 5656 C CA . GLY C 1 231 ? 21.716 -10.884 60.192 1.00 22.42 229 GLY C CA 1
ATOM 5657 C C . GLY C 1 231 ? 22.357 -9.890 61.143 1.00 24.04 229 GLY C C 1
ATOM 5658 O O . GLY C 1 231 ? 21.949 -9.776 62.304 1.00 25.00 229 GLY C O 1
ATOM 5659 N N . ASP C 1 232 ? 23.378 -9.169 60.673 1.00 24.24 230 ASP C N 1
ATOM 5660 C CA . ASP C 1 232 ? 24.043 -8.188 61.530 1.00 27.84 230 ASP C CA 1
ATOM 5661 C C . ASP C 1 232 ? 23.119 -7.019 61.851 1.00 23.77 230 ASP C C 1
ATOM 5662 O O . ASP C 1 232 ? 23.131 -6.498 62.977 1.00 21.58 230 ASP C O 1
ATOM 5667 N N . SER C 1 233 ? 22.307 -6.588 60.887 1.00 23.24 231 SER C N 1
ATOM 5668 C CA . SER C 1 233 ? 21.336 -5.549 61.196 1.00 20.33 231 SER C CA 1
ATOM 5669 C C . SER C 1 233 ? 20.253 -6.075 62.133 1.00 21.89 231 SER C C 1
ATOM 5670 O O . SER C 1 233 ? 19.798 -5.355 63.035 1.00 22.02 231 SER C O 1
ATOM 5673 N N . ALA C 1 234 ? 19.827 -7.328 61.942 1.00 19.66 232 ALA C N 1
ATOM 5674 C CA . ALA C 1 234 ? 18.876 -7.920 62.884 1.00 19.80 232 ALA C CA 1
ATOM 5675 C C . ALA C 1 234 ? 19.451 -7.953 64.297 1.00 23.45 232 ALA C C 1
ATOM 5676 O O . ALA C 1 234 ? 18.737 -7.672 65.270 1.00 22.68 232 ALA C O 1
ATOM 5678 N N . LEU C 1 235 ? 20.738 -8.304 64.425 1.00 19.24 233 LEU C N 1
ATOM 5679 C CA . LEU C 1 235 ? 21.394 -8.345 65.732 1.00 15.88 233 LEU C CA 1
ATOM 5680 C C . LEU C 1 235 ? 21.265 -7.009 66.460 1.00 22.95 233 LEU C C 1
ATOM 5681 O O . LEU C 1 235 ? 20.933 -6.965 67.650 1.00 23.18 233 LEU C O 1
ATOM 5686 N N . TYR C 1 236 ? 21.554 -5.908 65.763 1.00 17.94 234 TYR C N 1
ATOM 5687 C CA . TYR C 1 236 ? 21.376 -4.585 66.348 1.00 17.57 234 TYR C CA 1
ATOM 5688 C C . TYR C 1 236 ? 19.970 -4.428 66.917 1.00 19.07 234 TYR C C 1
ATOM 5689 O O . TYR C 1 236 ? 19.796 -4.130 68.105 1.00 18.14 234 TYR C O 1
ATOM 5698 N N . LEU C 1 237 ? 18.950 -4.683 66.084 1.00 14.31 235 LEU C N 1
ATOM 5699 C CA . LEU C 1 237 ? 17.558 -4.509 66.487 1.00 17.77 235 LEU C CA 1
ATOM 5700 C C . LEU C 1 237 ? 17.135 -5.472 67.591 1.00 17.67 235 LEU C C 1
ATOM 5701 O O . LEU C 1 237 ? 16.284 -5.120 68.420 1.00 19.58 235 LEU C O 1
ATOM 5706 N N . LEU C 1 238 ? 17.713 -6.678 67.632 1.00 19.11 236 LEU C N 1
ATOM 5707 C CA . LEU C 1 238 ? 17.379 -7.629 68.686 1.00 21.89 236 LEU C CA 1
ATOM 5708 C C . LEU C 1 238 ? 18.109 -7.334 69.992 1.00 25.83 236 LEU C C 1
ATOM 5709 O O . LEU C 1 238 ? 17.640 -7.750 71.055 1.00 22.99 236 LEU C O 1
ATOM 5714 N N . SER C 1 239 ? 19.232 -6.633 69.936 1.00 24.43 237 SER C N 1
ATOM 5715 C CA . SER C 1 239 ? 20.080 -6.428 71.099 1.00 25.61 237 SER C CA 1
ATOM 5716 C C . SER C 1 239 ? 19.685 -5.159 71.850 1.00 24.02 237 SER C C 1
ATOM 5717 O O . SER C 1 239 ? 18.865 -4.356 71.397 1.00 18.87 237 SER C O 1
ATOM 5720 N N . ASP C 1 240 ? 20.332 -4.946 72.992 1.00 22.11 238 ASP C N 1
ATOM 5721 C CA . ASP C 1 240 ? 20.131 -3.726 73.762 1.00 21.11 238 ASP C CA 1
ATOM 5722 C C . ASP C 1 240 ? 20.709 -2.500 73.095 1.00 22.55 238 ASP C C 1
ATOM 5723 O O . ASP C 1 240 ? 20.407 -1.386 73.540 1.00 22.57 238 ASP C O 1
ATOM 5728 N N . LEU C 1 241 ? 21.525 -2.662 72.048 1.00 21.78 239 LEU C N 1
ATOM 5729 C CA . LEU C 1 241 ? 22.038 -1.485 71.355 1.00 21.44 239 LEU C CA 1
ATOM 5730 C C . LEU C 1 241 ? 20.914 -0.607 70.836 1.00 23.57 239 LEU C C 1
ATOM 5731 O O . LEU C 1 241 ? 21.076 0.615 70.737 1.00 23.92 239 LEU C O 1
ATOM 5736 N N . SER C 1 242 ? 19.783 -1.210 70.479 1.00 18.44 240 SER C N 1
ATOM 5737 C CA . SER C 1 242 ? 18.664 -0.495 69.887 1.00 18.15 240 SER C CA 1
ATOM 5738 C C . SER C 1 242 ? 17.549 -0.254 70.893 1.00 19.97 240 SER C C 1
ATOM 5739 O O . SER C 1 242 ? 16.378 -0.173 70.503 1.00 20.12 240 SER C O 1
ATOM 5742 N N . ARG C 1 243 ? 17.888 -0.125 72.182 1.00 17.62 241 ARG C N 1
ATOM 5743 C CA . ARG C 1 243 ? 16.862 -0.117 73.219 1.00 17.87 241 ARG C CA 1
ATOM 5744 C C . ARG C 1 243 ? 15.932 1.095 73.151 1.00 17.60 241 ARG C C 1
ATOM 5745 O O . ARG C 1 243 ? 14.913 1.092 73.843 1.00 16.09 241 ARG C O 1
ATOM 5753 N N . SER C 1 244 ? 16.230 2.122 72.346 1.00 15.44 242 SER C N 1
ATOM 5754 C CA . SER C 1 244 ? 15.297 3.236 72.192 1.00 18.97 242 SER C CA 1
ATOM 5755 C C . SER C 1 244 ? 14.652 3.280 70.804 1.00 19.80 242 SER C C 1
ATOM 5756 O O . SER C 1 244 ? 14.138 4.331 70.394 1.00 16.78 242 SER C O 1
ATOM 5759 N N . VAL C 1 245 ? 14.627 2.148 70.098 1.00 15.57 243 VAL C N 1
ATOM 5760 C CA . VAL C 1 245 ? 14.100 2.048 68.729 1.00 15.74 243 VAL C CA 1
ATOM 5761 C C . VAL C 1 245 ? 12.886 1.127 68.730 1.00 15.29 243 VAL C C 1
ATOM 5762 O O . VAL C 1 245 ? 12.995 -0.059 69.080 1.00 18.63 243 VAL C O 1
ATOM 5766 N N . THR C 1 246 ? 11.736 1.650 68.312 1.00 16.72 244 THR C N 1
ATOM 5767 C CA . THR C 1 246 ? 10.564 0.795 68.183 1.00 18.79 244 THR C CA 1
ATOM 5768 C C . THR C 1 246 ? 9.628 1.407 67.145 1.00 17.38 244 THR C C 1
ATOM 5769 O O . THR C 1 246 ? 9.653 2.615 66.893 1.00 17.05 244 THR C O 1
ATOM 5773 N N . GLY C 1 247 ? 8.810 0.551 66.540 1.00 15.76 245 GLY C N 1
ATOM 5774 C CA . GLY C 1 247 ? 7.953 0.945 65.429 1.00 13.73 245 GLY C CA 1
ATOM 5775 C C . GLY C 1 247 ? 8.684 1.313 64.157 1.00 18.42 245 GLY C C 1
ATOM 5776 O O . GLY C 1 247 ? 8.103 1.984 63.297 1.00 16.39 245 GLY C O 1
ATOM 5777 N N . GLU C 1 248 ? 9.944 0.890 64.010 1.00 13.22 246 GLU C N 1
ATOM 5778 C CA . GLU C 1 248 ? 10.821 1.324 62.928 1.00 15.15 246 GLU C CA 1
ATOM 5779 C C . GLU C 1 248 ? 10.814 0.335 61.765 1.00 15.39 246 GLU C C 1
ATOM 5780 O O . GLU C 1 248 ? 10.829 -0.885 61.970 1.00 16.88 246 GLU C O 1
ATOM 5786 N N . VAL C 1 249 ? 10.808 0.863 60.539 1.00 15.53 247 VAL C N 1
ATOM 5787 C CA . VAL C 1 249 ? 11.031 0.054 59.342 1.00 14.76 247 VAL C CA 1
ATOM 5788 C C . VAL C 1 249 ? 12.415 0.414 58.834 1.00 17.83 247 VAL C C 1
ATOM 5789 O O . VAL C 1 249 ? 12.642 1.540 58.379 1.00 16.32 247 VAL C O 1
ATOM 5793 N N . HIS C 1 250 ? 13.345 -0.532 58.930 1.00 17.45 248 HIS C N 1
ATOM 5794 C CA . HIS C 1 250 ? 14.772 -0.275 58.763 1.00 18.60 248 HIS C CA 1
ATOM 5795 C C . HIS C 1 250 ? 15.242 -0.902 57.455 1.00 19.06 248 HIS C C 1
ATOM 5796 O O . HIS C 1 250 ? 15.202 -2.130 57.311 1.00 18.02 248 HIS C O 1
ATOM 5803 N N . HIS C 1 251 ? 15.682 -0.068 56.502 1.00 18.24 249 HIS C N 1
ATOM 5804 C CA . HIS C 1 251 ? 16.082 -0.563 55.184 1.00 19.44 249 HIS C CA 1
ATOM 5805 C C . HIS C 1 251 ? 17.483 -1.147 55.252 1.00 20.87 249 HIS C C 1
ATOM 5806 O O . HIS C 1 251 ? 18.439 -0.464 55.643 1.00 18.53 249 HIS C O 1
ATOM 5813 N N . VAL C 1 252 ? 17.604 -2.413 54.876 1.00 22.12 250 VAL C N 1
ATOM 5814 C CA . VAL C 1 252 ? 18.904 -3.060 54.732 1.00 20.92 250 VAL C CA 1
ATOM 5815 C C . VAL C 1 252 ? 18.951 -3.575 53.295 1.00 21.80 250 VAL C C 1
ATOM 5816 O O . VAL C 1 252 ? 18.706 -4.756 53.027 1.00 19.44 250 VAL C O 1
ATOM 5820 N N . ASP C 1 253 ? 19.248 -2.669 52.359 1.00 23.38 251 ASP C N 1
ATOM 5821 C CA . ASP C 1 253 ? 18.962 -2.919 50.950 1.00 18.95 251 ASP C CA 1
ATOM 5822 C C . ASP C 1 253 ? 19.976 -2.235 50.043 1.00 18.33 251 ASP C C 1
ATOM 5823 O O . ASP C 1 253 ? 19.659 -1.954 48.882 1.00 23.71 251 ASP C O 1
ATOM 5828 N N . SER C 1 254 ? 21.169 -1.923 50.553 1.00 19.93 252 SER C N 1
ATOM 5829 C CA . SER C 1 254 ? 22.213 -1.206 49.817 1.00 21.57 252 SER C CA 1
ATOM 5830 C C . SER C 1 254 ? 21.769 0.189 49.413 1.00 19.56 252 SER C C 1
ATOM 5831 O O . SER C 1 254 ? 22.371 0.804 48.527 1.00 20.76 252 SER C O 1
ATOM 5834 N N . GLY C 1 255 ? 20.741 0.706 50.078 1.00 19.36 253 GLY C N 1
ATOM 5835 C CA . GLY C 1 255 ? 20.220 2.019 49.778 1.00 20.67 253 GLY C CA 1
ATOM 5836 C C . GLY C 1 255 ? 19.229 2.073 48.636 1.00 23.12 253 GLY C C 1
ATOM 5837 O O . GLY C 1 255 ? 18.854 3.175 48.230 1.00 22.91 253 GLY C O 1
ATOM 5838 N N . TYR C 1 256 ? 18.796 0.923 48.104 1.00 22.20 254 TYR C N 1
ATOM 5839 C CA . TYR C 1 256 ? 17.971 0.933 46.893 1.00 23.13 254 TYR C CA 1
ATOM 5840 C C . TYR C 1 256 ? 16.720 1.788 47.067 1.00 22.20 254 TYR C C 1
ATOM 5841 O O . TYR C 1 256 ? 16.296 2.475 46.127 1.00 19.95 254 TYR C O 1
ATOM 5850 N N . ASN C 1 257 ? 16.127 1.775 48.269 1.00 20.09 255 ASN C N 1
ATOM 5851 C CA . ASN C 1 257 ? 14.856 2.457 48.508 1.00 20.69 255 ASN C CA 1
ATOM 5852 C C . ASN C 1 257 ? 14.930 3.967 48.279 1.00 18.61 255 ASN C C 1
ATOM 5853 O O . ASN C 1 257 ? 13.883 4.602 48.094 1.00 19.38 255 ASN C O 1
ATOM 5858 N N . ILE C 1 258 ? 16.128 4.563 48.265 1.00 17.77 256 ILE C N 1
ATOM 5859 C CA . ILE C 1 258 ? 16.218 6.020 48.146 1.00 19.43 256 ILE C CA 1
ATOM 5860 C C . ILE C 1 258 ? 16.239 6.535 46.706 1.00 20.74 256 ILE C C 1
ATOM 5861 O O . ILE C 1 258 ? 16.135 7.754 46.510 1.00 21.49 256 ILE C O 1
ATOM 5866 N N . ILE C 1 259 ? 16.389 5.655 45.677 1.00 25.81 257 ILE C N 1
ATOM 5867 C CA . ILE C 1 259 ? 16.584 6.144 44.309 1.00 27.85 257 ILE C CA 1
ATOM 5868 C C . ILE C 1 259 ? 15.234 6.343 43.625 1.00 27.55 257 ILE C C 1
ATOM 5869 O O . ILE C 1 259 ? 14.258 5.622 43.875 1.00 22.09 257 ILE C O 1
ATOM 5874 N N . GLY C 1 260 ? 15.181 7.337 42.730 1.00 23.82 258 GLY C N 1
ATOM 5875 C CA . GLY C 1 260 ? 13.939 7.671 42.052 1.00 25.30 258 GLY C CA 1
ATOM 5876 C C . GLY C 1 260 ? 13.915 7.377 40.556 1.00 24.25 258 GLY C C 1
ATOM 5877 O O . GLY C 1 260 ? 12.916 7.661 39.890 1.00 25.43 258 GLY C O 1
ATOM 5878 N N . MET C 1 261 ? 15.014 6.810 40.037 1.00 25.79 259 MET C N 1
ATOM 5879 C CA A MET C 1 261 ? 15.231 6.576 38.609 0.51 30.50 259 MET C CA 1
ATOM 5880 C CA B MET C 1 261 ? 15.082 6.295 38.677 0.49 30.21 259 MET C CA 1
ATOM 5881 C C . MET C 1 261 ? 16.440 5.650 38.456 1.00 31.32 259 MET C C 1
ATOM 5882 O O . MET C 1 261 ? 17.180 5.401 39.411 1.00 39.93 259 MET C O 1
ATOM 5891 N N . LYS C 1 262 ? 16.708 5.238 37.225 1.00 35.58 260 LYS C N 1
ATOM 5892 C CA . LYS C 1 262 ? 17.921 4.485 36.926 1.00 38.22 260 LYS C CA 1
ATOM 5893 C C . LYS C 1 262 ? 19.177 5.296 37.253 1.00 37.95 260 LYS C C 1
ATOM 5894 O O . LYS C 1 262 ? 19.284 6.467 36.884 1.00 48.87 260 LYS C O 1
ATOM 5900 N N . ALA C 1 263 ? 20.132 4.663 37.945 1.00 45.23 261 ALA C N 1
ATOM 5901 C CA . ALA C 1 263 ? 21.439 5.269 38.203 1.00 51.72 261 ALA C CA 1
ATOM 5902 C C . ALA C 1 263 ? 22.156 5.636 36.892 1.00 53.77 261 ALA C C 1
ATOM 5903 O O . ALA C 1 263 ? 21.875 5.085 35.824 1.00 50.38 261 ALA C O 1
ATOM 5905 N N . VAL C 1 264 ? 23.112 6.573 36.989 1.00 62.81 262 VAL C N 1
ATOM 5906 C CA . VAL C 1 264 ? 23.711 7.170 35.790 1.00 69.91 262 VAL C CA 1
ATOM 5907 C C . VAL C 1 264 ? 24.615 6.180 35.061 1.00 82.32 262 VAL C C 1
ATOM 5908 O O . VAL C 1 264 ? 24.623 6.124 33.824 1.00 84.64 262 VAL C O 1
ATOM 5912 N N . ASP C 1 265 ? 25.409 5.411 35.801 1.00 89.47 263 ASP C N 1
ATOM 5913 C CA . ASP C 1 265 ? 26.371 4.503 35.183 1.00 98.14 263 ASP C CA 1
ATOM 5914 C C . ASP C 1 265 ? 25.918 3.049 35.304 1.00 102.02 263 ASP C C 1
ATOM 5915 O O . ASP C 1 265 ? 26.021 2.273 34.351 1.00 106.24 263 ASP C O 1
ATOM 5917 N N . GLY D 1 6 ? -18.595 28.964 31.018 1.00 88.78 4 GLY D N 1
ATOM 5918 C CA . GLY D 1 6 ? -17.527 28.823 31.996 1.00 86.87 4 GLY D CA 1
ATOM 5919 C C . GLY D 1 6 ? -17.935 28.120 33.283 1.00 86.42 4 GLY D C 1
ATOM 5920 O O . GLY D 1 6 ? -19.063 28.286 33.757 1.00 88.88 4 GLY D O 1
ATOM 5921 N N . ASN D 1 7 ? -17.013 27.334 33.858 1.00 81.31 5 ASN D N 1
ATOM 5922 C CA . ASN D 1 7 ? -17.307 26.622 35.100 1.00 76.44 5 ASN D CA 1
ATOM 5923 C C . ASN D 1 7 ? -17.422 27.568 36.290 1.00 78.53 5 ASN D C 1
ATOM 5924 O O . ASN D 1 7 ? -18.063 27.215 37.288 1.00 78.67 5 ASN D O 1
ATOM 5929 N N . GLY D 1 8 ? -16.824 28.756 36.201 1.00 76.74 6 GLY D N 1
ATOM 5930 C CA . GLY D 1 8 ? -16.965 29.776 37.221 1.00 64.18 6 GLY D CA 1
ATOM 5931 C C . GLY D 1 8 ? -16.284 29.481 38.539 1.00 50.70 6 GLY D C 1
ATOM 5932 O O . GLY D 1 8 ? -16.610 30.125 39.537 1.00 44.22 6 GLY D O 1
ATOM 5933 N N . LEU D 1 9 ? -15.351 28.526 38.574 1.00 43.62 7 LEU D N 1
ATOM 5934 C CA . LEU D 1 9 ? -14.742 28.140 39.845 1.00 38.92 7 LEU D CA 1
ATOM 5935 C C . LEU D 1 9 ? -13.901 29.248 40.457 1.00 44.35 7 LEU D C 1
ATOM 5936 O O . LEU D 1 9 ? -13.656 29.223 41.664 1.00 41.60 7 LEU D O 1
ATOM 5941 N N . LEU D 1 10 ? -13.437 30.208 39.658 1.00 38.76 8 LEU D N 1
ATOM 5942 C CA . LEU D 1 10 ? -12.703 31.354 40.179 1.00 38.22 8 LEU D CA 1
ATOM 5943 C C . LEU D 1 10 ? -13.396 32.665 39.824 1.00 44.06 8 LEU D C 1
ATOM 5944 O O . LEU D 1 10 ? -12.745 33.705 39.698 1.00 42.80 8 LEU D O 1
ATOM 5949 N N . TYR D 1 11 ? -14.721 32.621 39.667 1.00 43.76 9 TYR D N 1
ATOM 5950 C CA . TYR D 1 11 ? -15.493 33.825 39.395 1.00 46.63 9 TYR D CA 1
ATOM 5951 C C . TYR D 1 11 ? -15.321 34.841 40.516 1.00 53.25 9 TYR D C 1
ATOM 5952 O O . TYR D 1 11 ? -15.512 34.527 41.695 1.00 51.68 9 TYR D O 1
ATOM 5961 N N . GLY D 1 12 ? -14.944 36.062 40.142 1.00 54.36 10 GLY D N 1
ATOM 5962 C CA . GLY D 1 12 ? -14.769 37.138 41.093 1.00 53.85 10 GLY D CA 1
ATOM 5963 C C . GLY D 1 12 ? -13.501 37.090 41.913 1.00 50.60 10 GLY D C 1
ATOM 5964 O O . GLY D 1 12 ? -13.352 37.906 42.827 1.00 55.02 10 GLY D O 1
ATOM 5965 N N . LYS D 1 13 ? -12.585 36.171 41.626 1.00 46.62 11 LYS D N 1
ATOM 5966 C CA . LYS D 1 13 ? -11.367 36.010 42.407 1.00 43.00 11 LYS D CA 1
ATOM 5967 C C . LYS D 1 13 ? -10.206 36.737 41.745 1.00 51.15 11 LYS D C 1
ATOM 5968 O O . LYS D 1 13 ? -10.128 36.837 40.516 1.00 54.39 11 LYS D O 1
ATOM 5974 N N . ARG D 1 14 ? -9.299 37.236 42.578 1.00 39.69 12 ARG D N 1
ATOM 5975 C CA . ARG D 1 14 ? -8.114 37.948 42.129 1.00 44.89 12 ARG D CA 1
ATOM 5976 C C . ARG D 1 14 ? -6.876 37.206 42.608 1.00 41.98 12 ARG D C 1
ATOM 5977 O O . ARG D 1 14 ? -6.755 36.888 43.798 1.00 37.94 12 ARG D O 1
ATOM 5985 N N . GLY D 1 15 ? -5.965 36.926 41.685 1.00 42.08 13 GLY D N 1
ATOM 5986 C CA . GLY D 1 15 ? -4.766 36.180 42.012 1.00 41.22 13 GLY D CA 1
ATOM 5987 C C . GLY D 1 15 ? -3.516 36.799 41.422 1.00 38.66 13 GLY D C 1
ATOM 5988 O O . GLY D 1 15 ? -3.548 37.447 40.376 1.00 40.76 13 GLY D O 1
ATOM 5989 N N . LEU D 1 16 ? -2.402 36.578 42.117 1.00 33.98 14 LEU D N 1
ATOM 5990 C CA . LEU D 1 16 ? -1.083 37.014 41.687 1.00 35.19 14 LEU D CA 1
ATOM 5991 C C . LEU D 1 16 ? -0.258 35.802 41.269 1.00 38.17 14 LEU D C 1
ATOM 5992 O O . LEU D 1 16 ? -0.191 34.805 41.998 1.00 39.46 14 LEU D O 1
ATOM 5997 N N . ILE D 1 17 ? 0.380 35.892 40.106 1.00 34.18 15 ILE D N 1
ATOM 5998 C CA . ILE D 1 17 ? 1.187 34.803 39.567 1.00 32.19 15 ILE D CA 1
ATOM 5999 C C . ILE D 1 17 ? 2.601 35.320 39.333 1.00 34.02 15 ILE D C 1
ATOM 6000 O O . ILE D 1 17 ? 2.807 36.254 38.541 1.00 35.24 15 ILE D O 1
ATOM 6005 N N . LEU D 1 18 ? 3.569 34.709 40.021 1.00 33.26 16 LEU D N 1
ATOM 6006 C CA . LEU D 1 18 ? 4.991 34.981 39.837 1.00 35.07 16 LEU D CA 1
ATOM 6007 C C . LEU D 1 18 ? 5.647 33.765 39.194 1.00 37.52 16 LEU D C 1
ATOM 6008 O O . LEU D 1 18 ? 5.470 32.640 39.671 1.00 36.94 16 LEU D O 1
ATOM 6013 N N . GLY D 1 19 ? 6.398 33.987 38.112 1.00 37.79 17 GLY D N 1
ATOM 6014 C CA . GLY D 1 19 ? 7.106 32.897 37.456 1.00 40.05 17 GLY D CA 1
ATOM 6015 C C . GLY D 1 19 ? 6.740 32.635 36.003 1.00 42.90 17 GLY D C 1
ATOM 6016 O O . GLY D 1 19 ? 7.197 31.648 35.408 1.00 38.41 17 GLY D O 1
ATOM 6017 N N . LEU D 1 20 ? 5.915 33.493 35.413 1.00 40.06 18 LEU D N 1
ATOM 6018 C CA . LEU D 1 20 ? 5.625 33.369 33.990 1.00 35.37 18 LEU D CA 1
ATOM 6019 C C . LEU D 1 20 ? 6.834 33.824 33.180 1.00 37.13 18 LEU D C 1
ATOM 6020 O O . LEU D 1 20 ? 7.250 34.981 33.278 1.00 38.92 18 LEU D O 1
ATOM 6025 N N . ALA D 1 21 ? 7.420 32.909 32.410 1.00 41.56 19 ALA D N 1
ATOM 6026 C CA . ALA D 1 21 ? 8.528 33.230 31.515 1.00 38.65 19 ALA D CA 1
ATOM 6027 C C . ALA D 1 21 ? 8.117 33.268 30.054 1.00 48.07 19 ALA D C 1
ATOM 6028 O O . ALA D 1 21 ? 8.499 34.187 29.328 1.00 50.17 19 ALA D O 1
ATOM 6030 N N . ASN D 1 22 ? 7.358 32.279 29.594 1.00 43.30 20 ASN D N 1
ATOM 6031 C CA . ASN D 1 22 ? 6.951 32.200 28.199 1.00 45.63 20 ASN D CA 1
ATOM 6032 C C . ASN D 1 22 ? 5.726 31.299 28.126 1.00 46.16 20 ASN D C 1
ATOM 6033 O O . ASN D 1 22 ? 5.212 30.850 29.155 1.00 42.13 20 ASN D O 1
ATOM 6038 N N . ASN D 1 23 ? 5.290 30.990 26.902 1.00 41.81 21 ASN D N 1
ATOM 6039 C CA . ASN D 1 23 ? 4.086 30.196 26.694 1.00 41.42 21 ASN D CA 1
ATOM 6040 C C . ASN D 1 23 ? 4.297 28.705 26.928 1.00 39.37 21 ASN D C 1
ATOM 6041 O O . ASN D 1 23 ? 3.374 27.921 26.684 1.00 48.40 21 ASN D O 1
ATOM 6046 N N . ARG D 1 24 ? 5.475 28.291 27.385 1.00 38.05 22 ARG D N 1
ATOM 6047 C CA . ARG D 1 24 ? 5.685 26.922 27.834 1.00 38.47 22 ARG D CA 1
ATOM 6048 C C . ARG D 1 24 ? 5.754 26.790 29.359 1.00 40.79 22 ARG D C 1
ATOM 6049 O O . ARG D 1 24 ? 5.753 25.660 29.865 1.00 32.44 22 ARG D O 1
ATOM 6051 N N . SER D 1 25 ? 5.793 27.907 30.096 1.00 41.31 23 SER D N 1
ATOM 6052 C CA . SER D 1 25 ? 5.876 27.881 31.555 1.00 39.57 23 SER D CA 1
ATOM 6053 C C . SER D 1 25 ? 4.701 27.127 32.171 1.00 35.77 23 SER D C 1
ATOM 6054 O O . SER D 1 25 ? 3.576 27.198 31.676 1.00 36.44 23 SER D O 1
ATOM 6057 N N . ILE D 1 26 ? 4.955 26.416 33.277 1.00 32.78 24 ILE D N 1
ATOM 6058 C CA . ILE D 1 26 ? 3.842 25.884 34.067 1.00 34.23 24 ILE D CA 1
ATOM 6059 C C . ILE D 1 26 ? 2.908 27.017 34.464 1.00 27.72 24 ILE D C 1
ATOM 6060 O O . ILE D 1 26 ? 1.681 26.877 34.438 1.00 27.67 24 ILE D O 1
ATOM 6065 N N . ALA D 1 27 ? 3.481 28.168 34.820 1.00 30.94 25 ALA D N 1
ATOM 6066 C CA . ALA D 1 27 ? 2.669 29.312 35.223 1.00 32.82 25 ALA D CA 1
ATOM 6067 C C . ALA D 1 27 ? 1.738 29.774 34.109 1.00 35.26 25 ALA D C 1
ATOM 6068 O O . ALA D 1 27 ? 0.683 30.351 34.389 1.00 31.12 25 ALA D O 1
ATOM 6070 N N . TRP D 1 28 ? 2.117 29.561 32.846 1.00 35.59 26 TRP D N 1
ATOM 6071 C CA . TRP D 1 28 ? 1.208 29.896 31.751 1.00 40.11 26 TRP D CA 1
ATOM 6072 C C . TRP D 1 28 ? 0.009 28.954 31.719 1.00 32.59 26 TRP D C 1
ATOM 6073 O O . TRP D 1 28 ? -1.124 29.395 31.507 1.00 33.94 26 TRP D O 1
ATOM 6084 N N . GLY D 1 29 ? 0.238 27.654 31.919 1.00 32.56 27 GLY D N 1
ATOM 6085 C CA . GLY D 1 29 ? -0.879 26.727 31.991 1.00 31.82 27 GLY D CA 1
ATOM 6086 C C . GLY D 1 29 ? -1.827 27.062 33.126 1.00 31.21 27 GLY D C 1
ATOM 6087 O O . GLY D 1 29 ? -3.049 27.047 32.951 1.00 30.29 27 GLY D O 1
ATOM 6088 N N . ILE D 1 30 ? -1.272 27.397 34.299 1.00 28.64 28 ILE D N 1
ATOM 6089 C CA . ILE D 1 30 ? -2.088 27.823 35.437 1.00 30.82 28 ILE D CA 1
ATOM 6090 C C . ILE D 1 30 ? -2.870 29.081 35.095 1.00 29.82 28 ILE D C 1
ATOM 6091 O O . ILE D 1 30 ? -4.055 29.202 35.426 1.00 38.35 28 ILE D O 1
ATOM 6096 N N . ALA D 1 31 ? -2.215 30.048 34.443 1.00 33.82 29 ALA D N 1
ATOM 6097 C CA . ALA D 1 31 ? -2.879 31.303 34.101 1.00 33.06 29 ALA D CA 1
ATOM 6098 C C . ALA D 1 31 ? -4.029 31.084 33.123 1.00 36.48 29 ALA D C 1
ATOM 6099 O O . ALA D 1 31 ? -5.126 31.622 33.311 1.00 36.29 29 ALA D O 1
ATOM 6101 N N . LYS D 1 32 ? -3.793 30.317 32.053 1.00 41.00 30 LYS D N 1
ATOM 6102 C CA . LYS D 1 32 ? -4.854 30.058 31.082 1.00 39.47 30 LYS D CA 1
ATOM 6103 C C . LYS D 1 32 ? -6.074 29.440 31.753 1.00 39.34 30 LYS D C 1
ATOM 6104 O O . LYS D 1 32 ? -7.213 29.852 31.503 1.00 37.04 30 LYS D O 1
ATOM 6110 N N . THR D 1 33 ? -5.852 28.444 32.609 1.00 37.68 31 THR D N 1
ATOM 6111 C CA . THR D 1 33 ? -6.967 27.763 33.265 1.00 42.64 31 THR D CA 1
ATOM 6112 C C . THR D 1 33 ? -7.671 28.681 34.260 1.00 39.76 31 THR D C 1
ATOM 6113 O O . THR D 1 33 ? -8.904 28.756 34.279 1.00 34.63 31 THR D O 1
ATOM 6117 N N . ALA D 1 34 ? -6.904 29.388 35.097 1.00 36.49 32 ALA D N 1
ATOM 6118 C CA . ALA D 1 34 ? -7.510 30.298 36.066 1.00 35.59 32 ALA D CA 1
ATOM 6119 C C . ALA D 1 34 ? -8.297 31.408 35.378 1.00 42.39 32 ALA D C 1
ATOM 6120 O O . ALA D 1 34 ? -9.376 31.797 35.846 1.00 40.96 32 ALA D O 1
ATOM 6122 N N . SER D 1 35 ? -7.771 31.944 34.271 1.00 41.32 33 SER D N 1
ATOM 6123 C CA . SER D 1 35 ? -8.508 32.962 33.527 1.00 41.28 33 SER D CA 1
ATOM 6124 C C . SER D 1 35 ? -9.792 32.388 32.941 1.00 44.26 33 SER D C 1
ATOM 6125 O O . SER D 1 35 ? -10.855 33.013 33.028 1.00 45.52 33 SER D O 1
ATOM 6128 N N . SER D 1 36 ? -9.716 31.191 32.349 1.00 44.78 34 SER D N 1
ATOM 6129 C CA . SER D 1 36 ? -10.914 30.568 31.790 1.00 47.82 34 SER D CA 1
ATOM 6130 C C . SER D 1 36 ? -11.974 30.346 32.856 1.00 45.56 34 SER D C 1
ATOM 6131 O O . SER D 1 36 ? -13.168 30.361 32.551 1.00 40.45 34 SER D O 1
ATOM 6134 N N . ALA D 1 37 ? -11.557 30.138 34.107 1.00 39.88 35 ALA D N 1
ATOM 6135 C CA . ALA D 1 37 ? -12.464 29.881 35.217 1.00 36.79 35 ALA D CA 1
ATOM 6136 C C . ALA D 1 37 ? -12.975 31.156 35.877 1.00 38.09 35 ALA D C 1
ATOM 6137 O O . ALA D 1 37 ? -13.685 31.067 36.883 1.00 35.15 35 ALA D O 1
ATOM 6139 N N . GLY D 1 38 ? -12.633 32.330 35.349 1.00 37.33 36 GLY D N 1
ATOM 6140 C CA . GLY D 1 38 ? -13.151 33.589 35.854 1.00 40.99 36 GLY D CA 1
ATOM 6141 C C . GLY D 1 38 ? -12.184 34.464 36.647 1.00 44.10 36 GLY D C 1
ATOM 6142 O O . GLY D 1 38 ? -12.600 35.526 37.132 1.00 41.28 36 GLY D O 1
ATOM 6143 N N . ALA D 1 39 ? -10.917 34.080 36.783 1.00 36.90 37 ALA D N 1
ATOM 6144 C CA . ALA D 1 39 ? -10.016 34.822 37.657 1.00 40.04 37 ALA D CA 1
ATOM 6145 C C . ALA D 1 39 ? -9.505 36.098 36.999 1.00 44.70 37 ALA D C 1
ATOM 6146 O O . ALA D 1 39 ? -9.257 36.144 35.788 1.00 40.57 37 ALA D O 1
ATOM 6148 N N . GLU D 1 40 ? -9.368 37.140 37.817 1.00 38.89 38 GLU D N 1
ATOM 6149 C CA . GLU D 1 40 ? -8.644 38.355 37.466 1.00 46.99 38 GLU D CA 1
ATOM 6150 C C . GLU D 1 40 ? -7.199 38.184 37.929 1.00 39.14 38 GLU D C 1
ATOM 6151 O O . GLU D 1 40 ? -6.953 38.006 39.123 1.00 41.14 38 GLU D O 1
ATOM 6157 N N . LEU D 1 41 ? -6.249 38.235 36.996 1.00 39.63 39 LEU D N 1
ATOM 6158 C CA . LEU D 1 41 ? -4.871 37.836 37.256 1.00 38.38 39 LEU D CA 1
ATOM 6159 C C . LEU D 1 41 ? -3.907 39.012 37.168 1.00 49.23 39 LEU D C 1
ATOM 6160 O O . LEU D 1 41 ? -4.038 39.874 36.293 1.00 49.50 39 LEU D O 1
ATOM 6165 N N . ALA D 1 42 ? -2.921 39.023 38.065 1.00 42.69 40 ALA D N 1
ATOM 6166 C CA . ALA D 1 42 ? -1.808 39.962 38.024 1.00 42.81 40 ALA D CA 1
ATOM 6167 C C . ALA D 1 42 ? -0.507 39.191 37.851 1.00 41.62 40 ALA D C 1
ATOM 6168 O O . ALA D 1 42 ? -0.346 38.097 38.402 1.00 36.72 40 ALA D O 1
ATOM 6170 N N . PHE D 1 43 ? 0.411 39.750 37.070 1.00 43.44 41 PHE D N 1
ATOM 6171 C CA . PHE D 1 43 ? 1.670 39.083 36.765 1.00 39.10 41 PHE D CA 1
ATOM 6172 C C . PHE D 1 43 ? 2.846 39.983 37.109 1.00 39.96 41 PHE D C 1
ATOM 6173 O O . PHE D 1 43 ? 2.815 41.190 36.852 1.00 41.84 41 PHE D O 1
ATOM 6181 N N . THR D 1 44 ? 3.886 39.385 37.674 1.00 38.70 42 THR D N 1
ATOM 6182 C CA . THR D 1 44 ? 5.197 40.010 37.739 1.00 43.06 42 THR D CA 1
ATOM 6183 C C . THR D 1 44 ? 6.049 39.496 36.582 1.00 41.28 42 THR D C 1
ATOM 6184 O O . THR D 1 44 ? 5.669 38.574 35.857 1.00 42.60 42 THR D O 1
ATOM 6188 N N . TYR D 1 45 ? 7.209 40.116 36.402 1.00 44.68 43 TYR D N 1
ATOM 6189 C CA . TYR D 1 45 ? 8.206 39.620 35.464 1.00 49.57 43 TYR D CA 1
ATOM 6190 C C . TYR D 1 45 ? 9.581 39.790 36.093 1.00 43.64 43 TYR D C 1
ATOM 6191 O O . TYR D 1 45 ? 9.803 40.707 36.885 1.00 47.76 43 TYR D O 1
ATOM 6200 N N . GLN D 1 46 ? 10.501 38.891 35.741 1.00 42.86 44 GLN D N 1
ATOM 6201 C CA . GLN D 1 46 ? 11.885 38.971 36.217 1.00 46.62 44 GLN D CA 1
ATOM 6202 C C . GLN D 1 46 ? 12.755 39.603 35.131 1.00 48.32 44 GLN D C 1
ATOM 6203 O O . GLN D 1 46 ? 13.420 38.924 34.351 1.00 48.53 44 GLN D O 1
ATOM 6209 N N . GLY D 1 47 ? 12.764 40.927 35.093 1.00 63.66 45 GLY D N 1
ATOM 6210 C CA . GLY D 1 47 ? 13.672 41.621 34.206 1.00 65.45 45 GLY D CA 1
ATOM 6211 C C . GLY D 1 47 ? 13.062 41.959 32.864 1.00 64.94 45 GLY D C 1
ATOM 6212 O O . GLY D 1 47 ? 11.915 41.633 32.551 1.00 63.12 45 GLY D O 1
ATOM 6213 N N . GLU D 1 48 ? 13.891 42.601 32.035 1.00 68.33 46 GLU D N 1
ATOM 6214 C CA A GLU D 1 48 ? 13.412 43.198 30.792 0.57 69.97 46 GLU D CA 1
ATOM 6215 C CA B GLU D 1 48 ? 13.416 43.197 30.790 0.43 70.09 46 GLU D CA 1
ATOM 6216 C C . GLU D 1 48 ? 13.166 42.157 29.704 1.00 69.83 46 GLU D C 1
ATOM 6217 O O . GLU D 1 48 ? 12.164 42.239 28.982 1.00 68.27 46 GLU D O 1
ATOM 6228 N N . ALA D 1 49 ? 14.072 41.187 29.554 1.00 72.01 47 ALA D N 1
ATOM 6229 C CA . ALA D 1 49 ? 13.863 40.145 28.550 1.00 69.02 47 ALA D CA 1
ATOM 6230 C C . ALA D 1 49 ? 12.593 39.355 28.847 1.00 65.55 47 ALA D C 1
ATOM 6231 O O . ALA D 1 49 ? 11.825 39.027 27.934 1.00 64.60 47 ALA D O 1
ATOM 6233 N N . MET D 1 50 ? 12.353 39.055 30.125 1.00 67.59 48 MET D N 1
ATOM 6234 C CA . MET D 1 50 ? 11.113 38.397 30.521 1.00 62.91 48 MET D CA 1
ATOM 6235 C C . MET D 1 50 ? 9.911 39.309 30.298 1.00 63.01 48 MET D C 1
ATOM 6236 O O . MET D 1 50 ? 8.862 38.854 29.827 1.00 57.03 48 MET D O 1
ATOM 6241 N N . LYS D 1 51 ? 10.055 40.603 30.615 1.00 60.95 49 LYS D N 1
ATOM 6242 C CA . LYS D 1 51 ? 8.959 41.554 30.434 1.00 61.45 49 LYS D CA 1
ATOM 6243 C C . LYS D 1 51 ? 8.432 41.539 29.001 1.00 63.48 49 LYS D C 1
ATOM 6244 O O . LYS D 1 51 ? 7.217 41.640 28.776 1.00 62.64 49 LYS D O 1
ATOM 6250 N N . LYS D 1 52 ? 9.332 41.399 28.020 1.00 64.66 50 LYS D N 1
ATOM 6251 C CA . LYS D 1 52 ? 8.924 41.411 26.617 1.00 64.24 50 LYS D CA 1
ATOM 6252 C C . LYS D 1 52 ? 8.009 40.239 26.281 1.00 62.71 50 LYS D C 1
ATOM 6253 O O . LYS D 1 52 ? 7.144 40.357 25.404 1.00 63.00 50 LYS D O 1
ATOM 6255 N N . ARG D 1 53 ? 8.187 39.104 26.955 1.00 58.34 51 ARG D N 1
ATOM 6256 C CA . ARG D 1 53 ? 7.331 37.947 26.741 1.00 62.01 51 ARG D CA 1
ATOM 6257 C C . ARG D 1 53 ? 6.086 37.969 27.621 1.00 58.81 51 ARG D C 1
ATOM 6258 O O . ARG D 1 53 ? 5.037 37.458 27.208 1.00 56.97 51 ARG D O 1
ATOM 6260 N N . VAL D 1 54 ? 6.165 38.576 28.807 1.00 54.94 52 VAL D N 1
ATOM 6261 C CA . VAL D 1 54 ? 5.045 38.518 29.740 1.00 53.60 52 VAL D CA 1
ATOM 6262 C C . VAL D 1 54 ? 3.916 39.446 29.311 1.00 59.24 52 VAL D C 1
ATOM 6263 O O . VAL D 1 54 ? 2.744 39.057 29.344 1.00 52.94 52 VAL D O 1
ATOM 6267 N N . GLU D 1 55 ? 4.236 40.676 28.906 1.00 56.04 53 GLU D N 1
ATOM 6268 C CA . GLU D 1 55 ? 3.193 41.647 28.569 1.00 56.95 53 GLU D CA 1
ATOM 6269 C C . GLU D 1 55 ? 2.172 41.125 27.562 1.00 58.95 53 GLU D C 1
ATOM 6270 O O . GLU D 1 55 ? 0.967 41.213 27.847 1.00 55.75 53 GLU D O 1
ATOM 6276 N N . PRO D 1 56 ? 2.555 40.570 26.401 1.00 59.32 54 PRO D N 1
ATOM 6277 C CA . PRO D 1 56 ? 1.525 40.054 25.485 1.00 56.60 54 PRO D CA 1
ATOM 6278 C C . PRO D 1 56 ? 0.800 38.833 26.020 1.00 64.80 54 PRO D C 1
ATOM 6279 O O . PRO D 1 56 ? -0.391 38.666 25.728 1.00 54.01 54 PRO D O 1
ATOM 6283 N N . LEU D 1 57 ? 1.474 37.968 26.786 1.00 52.96 55 LEU D N 1
ATOM 6284 C CA . LEU D 1 57 ? 0.782 36.829 27.387 1.00 54.97 55 LEU D CA 1
ATOM 6285 C C . LEU D 1 57 ? -0.262 37.293 28.397 1.00 54.91 55 LEU D C 1
ATOM 6286 O O . LEU D 1 57 ? -1.397 36.800 28.396 1.00 54.63 55 LEU D O 1
ATOM 6291 N N . ALA D 1 58 ? 0.101 38.251 29.254 1.00 52.54 56 ALA D N 1
ATOM 6292 C CA . ALA D 1 58 ? -0.862 38.821 30.192 1.00 53.64 56 ALA D CA 1
ATOM 6293 C C . ALA D 1 58 ? -2.073 39.386 29.461 1.00 55.06 56 ALA D C 1
ATOM 6294 O O . ALA D 1 58 ? -3.217 39.138 29.859 1.00 55.14 56 ALA D O 1
ATOM 6296 N N . GLU D 1 59 ? -1.842 40.154 28.388 1.00 58.97 57 GLU D N 1
ATOM 6297 C CA . GLU D 1 59 ? -2.958 40.715 27.633 1.00 59.14 57 GLU D CA 1
ATOM 6298 C C . GLU D 1 59 ? -3.864 39.620 27.090 1.00 58.95 57 GLU D C 1
ATOM 6299 O O . GLU D 1 59 ? -5.084 39.797 27.026 1.00 53.17 57 GLU D O 1
ATOM 6301 N N . GLU D 1 60 ? -3.286 38.478 26.715 1.00 54.58 58 GLU D N 1
ATOM 6302 C CA . GLU D 1 60 ? -4.076 37.388 26.160 1.00 53.98 58 GLU D CA 1
ATOM 6303 C C . GLU D 1 60 ? -5.095 36.855 27.162 1.00 53.23 58 GLU D C 1
ATOM 6304 O O . GLU D 1 60 ? -6.142 36.337 26.761 1.00 49.77 58 GLU D O 1
ATOM 6310 N N . VAL D 1 61 ? -4.818 36.964 28.459 1.00 51.84 59 VAL D N 1
ATOM 6311 C CA . VAL D 1 61 ? -5.745 36.467 29.468 1.00 55.52 59 VAL D CA 1
ATOM 6312 C C . VAL D 1 61 ? -6.464 37.610 30.180 1.00 53.97 59 VAL D C 1
ATOM 6313 O O . VAL D 1 61 ? -6.994 37.416 31.267 1.00 53.44 59 VAL D O 1
ATOM 6317 N N . LYS D 1 62 ? -6.505 38.797 29.577 1.00 54.45 60 LYS D N 1
ATOM 6318 C CA . LYS D 1 62 ? -7.091 39.979 30.208 1.00 61.04 60 LYS D CA 1
ATOM 6319 C C . LYS D 1 62 ? -6.408 40.295 31.530 1.00 58.98 60 LYS D C 1
ATOM 6320 O O . LYS D 1 62 ? -6.987 40.951 32.403 1.00 54.68 60 LYS D O 1
ATOM 6322 N N . GLY D 1 63 ? -5.183 39.813 31.692 1.00 59.08 61 GLY D N 1
ATOM 6323 C CA . GLY D 1 63 ? -4.441 40.025 32.908 1.00 59.15 61 GLY D CA 1
ATOM 6324 C C . GLY D 1 63 ? -3.880 41.415 32.952 1.00 61.29 61 GLY D C 1
ATOM 6325 O O . GLY D 1 63 ? -4.098 42.242 32.065 1.00 67.90 61 GLY D O 1
ATOM 6326 N N . PHE D 1 64 ? -3.141 41.683 34.020 1.00 54.76 62 PHE D N 1
ATOM 6327 C CA . PHE D 1 64 ? -2.504 42.977 34.174 1.00 59.36 62 PHE D CA 1
ATOM 6328 C C . PHE D 1 64 ? -1.130 42.778 34.791 1.00 55.66 62 PHE D C 1
ATOM 6329 O O . PHE D 1 64 ? -0.973 42.021 35.753 1.00 52.94 62 PHE D O 1
ATOM 6337 N N . VAL D 1 65 ? -0.136 43.435 34.200 1.00 54.59 63 VAL D N 1
ATOM 6338 C CA . VAL D 1 65 ? 1.253 43.328 34.630 1.00 56.55 63 VAL D CA 1
ATOM 6339 C C . VAL D 1 65 ? 1.484 44.335 35.747 1.00 52.66 63 VAL D C 1
ATOM 6340 O O . VAL D 1 65 ? 1.251 45.534 35.568 1.00 51.09 63 VAL D O 1
ATOM 6344 N N . CYS D 1 66 ? 1.938 43.858 36.905 1.00 51.48 64 CYS D N 1
ATOM 6345 C CA . CYS D 1 66 ? 2.091 44.736 38.053 1.00 55.78 64 CYS D CA 1
ATOM 6346 C C . CYS D 1 66 ? 3.542 45.080 38.368 1.00 58.50 64 CYS D C 1
ATOM 6347 O O . CYS D 1 66 ? 3.791 45.764 39.365 1.00 61.44 64 CYS D O 1
ATOM 6350 N N . GLY D 1 67 ? 4.500 44.635 37.558 1.00 53.95 65 GLY D N 1
ATOM 6351 C CA . GLY D 1 67 ? 5.838 45.190 37.594 1.00 52.93 65 GLY D CA 1
ATOM 6352 C C . GLY D 1 67 ? 6.913 44.144 37.801 1.00 53.97 65 GLY D C 1
ATOM 6353 O O . GLY D 1 67 ? 6.655 42.945 37.901 1.00 45.83 65 GLY D O 1
ATOM 6354 N N . HIS D 1 68 ? 8.155 44.636 37.872 1.00 48.78 66 HIS D N 1
ATOM 6355 C CA . HIS D 1 68 ? 9.332 43.783 38.000 1.00 48.33 66 HIS D CA 1
ATOM 6356 C C . HIS D 1 68 ? 9.435 43.207 39.410 1.00 47.26 66 HIS D C 1
ATOM 6357 O O . HIS D 1 68 ? 9.285 43.929 40.402 1.00 47.93 66 HIS D O 1
ATOM 6364 N N . CYS D 1 69 ? 9.702 41.906 39.503 1.00 47.74 67 CYS D N 1
ATOM 6365 C CA . CYS D 1 69 ? 10.017 41.292 40.789 1.00 45.47 67 CYS D CA 1
ATOM 6366 C C . CYS D 1 69 ? 11.156 40.306 40.612 1.00 46.40 67 CYS D C 1
ATOM 6367 O O . CYS D 1 69 ? 11.036 39.342 39.849 1.00 43.41 67 CYS D O 1
ATOM 6370 N N . ASP D 1 70 ? 12.255 40.549 41.317 1.00 47.81 68 ASP D N 1
ATOM 6371 C CA . ASP D 1 70 ? 13.320 39.571 41.479 1.00 48.81 68 ASP D CA 1
ATOM 6372 C C . ASP D 1 70 ? 13.384 39.236 42.958 1.00 46.46 68 ASP D C 1
ATOM 6373 O O . ASP D 1 70 ? 13.610 40.125 43.785 1.00 45.52 68 ASP D O 1
ATOM 6378 N N . VAL D 1 71 ? 13.169 37.961 43.290 1.00 42.53 69 VAL D N 1
ATOM 6379 C CA . VAL D 1 71 ? 12.961 37.599 44.684 1.00 41.80 69 VAL D CA 1
ATOM 6380 C C . VAL D 1 71 ? 14.234 37.673 45.509 1.00 52.24 69 VAL D C 1
ATOM 6381 O O . VAL D 1 71 ? 14.167 37.574 46.739 1.00 42.60 69 VAL D O 1
ATOM 6385 N N . SER D 1 72 ? 15.391 37.868 44.881 1.00 48.98 70 SER D N 1
ATOM 6386 C CA . SER D 1 72 ? 16.579 38.195 45.659 1.00 52.27 70 SER D CA 1
ATOM 6387 C C . SER D 1 72 ? 16.647 39.677 46.006 1.00 57.26 70 SER D C 1
ATOM 6388 O O . SER D 1 72 ? 17.593 40.096 46.683 1.00 60.64 70 SER D O 1
ATOM 6391 N N . ASP D 1 73 ? 15.663 40.467 45.568 1.00 53.55 71 ASP D N 1
ATOM 6392 C CA . ASP D 1 73 ? 15.604 41.915 45.783 1.00 55.79 71 ASP D CA 1
ATOM 6393 C C . ASP D 1 73 ? 14.320 42.223 46.552 1.00 58.77 71 ASP D C 1
ATOM 6394 O O . ASP D 1 73 ? 13.251 42.368 45.947 1.00 55.19 71 ASP D O 1
ATOM 6399 N N . SER D 1 74 ? 14.427 42.348 47.883 1.00 49.48 72 SER D N 1
ATOM 6400 C CA . SER D 1 74 ? 13.234 42.482 48.716 1.00 48.80 72 SER D CA 1
ATOM 6401 C C . SER D 1 74 ? 12.500 43.796 48.481 1.00 59.20 72 SER D C 1
ATOM 6402 O O . SER D 1 74 ? 11.304 43.881 48.784 1.00 54.33 72 SER D O 1
ATOM 6405 N N . ALA D 1 75 ? 13.184 44.816 47.950 1.00 52.27 73 ALA D N 1
ATOM 6406 C CA . ALA D 1 75 ? 12.502 46.057 47.597 1.00 53.65 73 ALA D CA 1
ATOM 6407 C C . ALA D 1 75 ? 11.499 45.835 46.474 1.00 52.26 73 ALA D C 1
ATOM 6408 O O . ALA D 1 75 ? 10.402 46.404 46.496 1.00 52.34 73 ALA D O 1
ATOM 6410 N N . SER D 1 76 ? 11.853 45.007 45.483 1.00 53.77 74 SER D N 1
ATOM 6411 C CA . SER D 1 76 ? 10.942 44.773 44.365 1.00 53.92 74 SER D CA 1
ATOM 6412 C C . SER D 1 76 ? 9.731 43.956 44.803 1.00 49.43 74 SER D C 1
ATOM 6413 O O . SER D 1 76 ? 8.617 44.180 44.314 1.00 48.91 74 SER D O 1
ATOM 6416 N N . ILE D 1 77 ? 9.928 43.010 45.724 1.00 46.78 75 ILE D N 1
ATOM 6417 C CA . ILE D 1 77 ? 8.794 42.291 46.297 1.00 45.16 75 ILE D CA 1
ATOM 6418 C C . ILE D 1 77 ? 7.811 43.273 46.914 1.00 46.08 75 ILE D C 1
ATOM 6419 O O . ILE D 1 77 ? 6.613 43.254 46.616 1.00 45.47 75 ILE D O 1
ATOM 6424 N N . ASP D 1 78 ? 8.303 44.163 47.773 1.00 47.76 76 ASP D N 1
ATOM 6425 C CA . ASP D 1 78 ? 7.377 45.069 48.435 1.00 59.67 76 ASP D CA 1
ATOM 6426 C C . ASP D 1 78 ? 6.750 46.040 47.447 1.00 53.93 76 ASP D C 1
ATOM 6427 O O . ASP D 1 78 ? 5.603 46.456 47.640 1.00 52.52 76 ASP D O 1
ATOM 6432 N N . ALA D 1 79 ? 7.465 46.375 46.369 1.00 51.91 77 ALA D N 1
ATOM 6433 C CA . ALA D 1 79 ? 6.906 47.254 45.346 1.00 51.93 77 ALA D CA 1
ATOM 6434 C C . ALA D 1 79 ? 5.693 46.623 44.681 1.00 50.86 77 ALA D C 1
ATOM 6435 O O . ALA D 1 79 ? 4.641 47.262 44.560 1.00 53.73 77 ALA D O 1
ATOM 6437 N N . VAL D 1 80 ? 5.815 45.367 44.233 1.00 48.69 78 VAL D N 1
ATOM 6438 C CA . VAL D 1 80 ? 4.689 44.769 43.518 1.00 50.70 78 VAL D CA 1
ATOM 6439 C C . VAL D 1 80 ? 3.518 44.543 44.464 1.00 50.55 78 VAL D C 1
ATOM 6440 O O . VAL D 1 80 ? 2.356 44.664 44.057 1.00 49.62 78 VAL D O 1
ATOM 6444 N N . PHE D 1 81 ? 3.785 44.248 45.739 1.00 48.95 79 PHE D N 1
ATOM 6445 C CA . PHE D 1 81 ? 2.673 44.101 46.671 1.00 45.41 79 PHE D CA 1
ATOM 6446 C C . PHE D 1 81 ? 2.065 45.455 47.028 1.00 47.21 79 PHE D C 1
ATOM 6447 O O . PHE D 1 81 ? 0.883 45.531 47.380 1.00 48.04 79 PHE D O 1
ATOM 6455 N N . ASN D 1 82 ? 2.836 46.534 46.919 1.00 48.89 80 ASN D N 1
ATOM 6456 C CA . ASN D 1 82 ? 2.240 47.860 47.044 1.00 53.00 80 ASN D CA 1
ATOM 6457 C C . ASN D 1 82 ? 1.320 48.159 45.863 1.00 57.00 80 ASN D C 1
ATOM 6458 O O . ASN D 1 82 ? 0.213 48.683 46.039 1.00 54.62 80 ASN D O 1
ATOM 6463 N N . THR D 1 83 ? 1.769 47.838 44.649 1.00 50.15 81 THR D N 1
ATOM 6464 C CA . THR D 1 83 ? 0.930 48.015 43.468 1.00 52.21 81 THR D CA 1
ATOM 6465 C C . THR D 1 83 ? -0.374 47.240 43.607 1.00 48.87 81 THR D C 1
ATOM 6466 O O . THR D 1 83 ? -1.460 47.775 43.354 1.00 49.53 81 THR D O 1
ATOM 6470 N N . ILE D 1 84 ? -0.285 45.977 44.029 1.00 49.86 82 ILE D N 1
ATOM 6471 C CA . ILE D 1 84 ? -1.478 45.141 44.141 1.00 49.72 82 ILE D CA 1
ATOM 6472 C C . ILE D 1 84 ? -2.418 45.693 45.202 1.00 48.91 82 ILE D C 1
ATOM 6473 O O . ILE D 1 84 ? -3.641 45.708 45.024 1.00 49.06 82 ILE D O 1
ATOM 6478 N N . GLU D 1 85 ? -1.863 46.158 46.321 1.00 47.77 83 GLU D N 1
ATOM 6479 C CA . GLU D 1 85 ? -2.703 46.641 47.408 1.00 56.94 83 GLU D CA 1
ATOM 6480 C C . GLU D 1 85 ? -3.442 47.918 47.028 1.00 57.31 83 GLU D C 1
ATOM 6481 O O . GLU D 1 85 ? -4.529 48.185 47.552 1.00 59.01 83 GLU D O 1
ATOM 6487 N N . LYS D 1 86 ? -2.875 48.716 46.127 1.00 54.06 84 LYS D N 1
ATOM 6488 C CA . LYS D 1 86 ? -3.560 49.925 45.691 1.00 53.03 84 LYS D CA 1
ATOM 6489 C C . LYS D 1 86 ? -4.626 49.608 44.649 1.00 57.05 84 LYS D C 1
ATOM 6490 O O . LYS D 1 86 ? -5.717 50.189 44.679 1.00 54.14 84 LYS D O 1
ATOM 6492 N N . LYS D 1 87 ? -4.340 48.676 43.737 1.00 53.52 85 LYS D N 1
ATOM 6493 C CA . LYS D 1 87 ? -5.309 48.347 42.694 1.00 54.46 85 LYS D CA 1
ATOM 6494 C C . LYS D 1 87 ? -6.474 47.528 43.242 1.00 53.93 85 LYS D C 1
ATOM 6495 O O . LYS D 1 87 ? -7.628 47.759 42.866 1.00 52.45 85 LYS D O 1
ATOM 6497 N N . TRP D 1 88 ? -6.200 46.571 44.133 1.00 58.03 86 TRP D N 1
ATOM 6498 C CA . TRP D 1 88 ? -7.196 45.586 44.540 1.00 55.99 86 TRP D CA 1
ATOM 6499 C C . TRP D 1 88 ? -7.557 45.610 46.018 1.00 55.70 86 TRP D C 1
ATOM 6500 O O . TRP D 1 88 ? -8.698 45.287 46.357 1.00 56.21 86 TRP D O 1
ATOM 6511 N N . GLY D 1 89 ? -6.630 45.941 46.903 1.00 49.37 87 GLY D N 1
ATOM 6512 C CA . GLY D 1 89 ? -6.953 45.880 48.331 1.00 52.64 87 GLY D CA 1
ATOM 6513 C C . GLY D 1 89 ? -6.855 44.522 49.011 1.00 55.17 87 GLY D C 1
ATOM 6514 O O . GLY D 1 89 ? -6.216 44.399 50.059 1.00 62.17 87 GLY D O 1
ATOM 6515 N N . LYS D 1 90 ? -7.483 43.495 48.441 1.00 51.57 88 LYS D N 1
ATOM 6516 C CA . LYS D 1 90 ? -7.397 42.137 48.960 1.00 48.94 88 LYS D CA 1
ATOM 6517 C C . LYS D 1 90 ? -6.950 41.199 47.846 1.00 49.52 88 LYS D C 1
ATOM 6518 O O . LYS D 1 90 ? -7.027 41.522 46.656 1.00 47.38 88 LYS D O 1
ATOM 6520 N N . LEU D 1 91 ? -6.484 40.020 48.245 1.00 45.64 89 LEU D N 1
ATOM 6521 C CA . LEU D 1 91 ? -5.931 39.046 47.318 1.00 41.53 89 LEU D CA 1
ATOM 6522 C C . LEU D 1 91 ? -6.498 37.675 47.653 1.00 45.15 89 LEU D C 1
ATOM 6523 O O . LEU D 1 91 ? -6.519 37.282 48.824 1.00 44.84 89 LEU D O 1
ATOM 6528 N N . ASP D 1 92 ? -6.958 36.947 46.635 1.00 37.51 90 ASP D N 1
ATOM 6529 C CA . ASP D 1 92 ? -7.571 35.649 46.903 1.00 36.53 90 ASP D CA 1
ATOM 6530 C C . ASP D 1 92 ? -6.588 34.495 46.787 1.00 47.50 90 ASP D C 1
ATOM 6531 O O . ASP D 1 92 ? -6.682 33.529 47.549 1.00 33.74 90 ASP D O 1
ATOM 6536 N N . PHE D 1 93 ? -5.663 34.548 45.832 1.00 34.28 91 PHE D N 1
ATOM 6537 C CA . PHE D 1 93 ? -4.709 33.460 45.721 1.00 35.61 91 PHE D CA 1
ATOM 6538 C C . PHE D 1 93 ? -3.388 33.986 45.185 1.00 39.22 91 PHE D C 1
ATOM 6539 O O . PHE D 1 93 ? -3.304 35.084 44.628 1.00 33.76 91 PHE D O 1
ATOM 6547 N N . LEU D 1 94 ? -2.349 33.182 45.399 1.00 33.85 92 LEU D N 1
ATOM 6548 C CA . LEU D 1 94 ? -0.986 33.511 45.019 1.00 34.83 92 LEU D CA 1
ATOM 6549 C C . LEU D 1 94 ? -0.352 32.259 44.434 1.00 31.89 92 LEU D C 1
ATOM 6550 O O . LEU D 1 94 ? -0.489 31.175 45.005 1.00 29.31 92 LEU D O 1
ATOM 6555 N N . VAL D 1 95 ? 0.342 32.400 43.310 1.00 30.16 93 VAL D N 1
ATOM 6556 C CA . VAL D 1 95 ? 1.010 31.272 42.667 1.00 29.25 93 VAL D CA 1
ATOM 6557 C C . VAL D 1 95 ? 2.498 31.568 42.644 1.00 29.17 93 VAL D C 1
ATOM 6558 O O . VAL D 1 95 ? 2.923 32.602 42.107 1.00 30.89 93 VAL D O 1
ATOM 6562 N N . HIS D 1 96 ? 3.278 30.663 43.227 1.00 27.98 94 HIS D N 1
ATOM 6563 C CA . HIS D 1 96 ? 4.733 30.747 43.338 1.00 27.79 94 HIS D CA 1
ATOM 6564 C C . HIS D 1 96 ? 5.317 29.733 42.364 1.00 28.87 94 HIS D C 1
ATOM 6565 O O . HIS D 1 96 ? 5.443 28.550 42.678 1.00 26.78 94 HIS D O 1
ATOM 6572 N N . ALA D 1 97 ? 5.651 30.196 41.165 1.00 32.43 95 ALA D N 1
ATOM 6573 C CA . ALA D 1 97 ? 6.202 29.299 40.162 1.00 28.28 95 ALA D CA 1
ATOM 6574 C C . ALA D 1 97 ? 7.637 29.711 39.877 1.00 28.81 95 ALA D C 1
ATOM 6575 O O . ALA D 1 97 ? 7.999 30.015 38.735 1.00 37.58 95 ALA D O 1
ATOM 6577 N N . ILE D 1 98 ? 8.456 29.746 40.923 1.00 32.20 96 ILE D N 1
ATOM 6578 C CA . ILE D 1 98 ? 9.804 30.295 40.856 1.00 33.20 96 ILE D CA 1
ATOM 6579 C C . ILE D 1 98 ? 10.784 29.243 41.351 1.00 32.37 96 ILE D C 1
ATOM 6580 O O . ILE D 1 98 ? 10.606 28.681 42.436 1.00 34.54 96 ILE D O 1
ATOM 6585 N N . GLY D 1 99 ? 11.792 28.955 40.544 1.00 35.35 97 GLY D N 1
ATOM 6586 C CA . GLY D 1 99 ? 12.875 28.081 40.963 1.00 37.13 97 GLY D CA 1
ATOM 6587 C C . GLY D 1 99 ? 14.130 28.426 40.197 1.00 38.81 97 GLY D C 1
ATOM 6588 O O . GLY D 1 99 ? 14.067 28.918 39.066 1.00 38.99 97 GLY D O 1
ATOM 6589 N N . PHE D 1 100 ? 15.281 28.181 40.820 1.00 29.88 98 PHE D N 1
ATOM 6590 C CA . PHE D 1 100 ? 16.539 28.477 40.143 1.00 33.01 98 PHE D CA 1
ATOM 6591 C C . PHE D 1 100 ? 17.664 27.664 40.758 1.00 37.98 98 PHE D C 1
ATOM 6592 O O . PHE D 1 100 ? 17.681 27.421 41.968 1.00 32.15 98 PHE D O 1
ATOM 6600 N N . SER D 1 101 ? 18.618 27.275 39.912 1.00 38.34 99 SER D N 1
ATOM 6601 C CA . SER D 1 101 ? 19.856 26.649 40.369 1.00 34.61 99 SER D CA 1
ATOM 6602 C C . SER D 1 101 ? 20.855 26.748 39.229 1.00 34.73 99 SER D C 1
ATOM 6603 O O . SER D 1 101 ? 20.472 26.945 38.077 1.00 36.65 99 SER D O 1
ATOM 6606 N N . ASP D 1 102 ? 22.139 26.648 39.561 1.00 32.98 100 ASP D N 1
ATOM 6607 C CA . ASP D 1 102 ? 23.188 26.789 38.550 1.00 34.80 100 ASP D CA 1
ATOM 6608 C C . ASP D 1 102 ? 23.128 25.589 37.610 1.00 40.51 100 ASP D C 1
ATOM 6609 O O . ASP D 1 102 ? 23.412 24.462 38.023 1.00 34.02 100 ASP D O 1
ATOM 6614 N N . LYS D 1 103 ? 22.759 25.813 36.340 1.00 37.21 101 LYS D N 1
ATOM 6615 C CA . LYS D 1 103 ? 22.528 24.667 35.464 1.00 39.44 101 LYS D CA 1
ATOM 6616 C C . LYS D 1 103 ? 23.816 23.926 35.124 1.00 44.40 101 LYS D C 1
ATOM 6617 O O . LYS D 1 103 ? 23.755 22.746 34.766 1.00 42.65 101 LYS D O 1
ATOM 6623 N N . GLU D 1 104 ? 24.980 24.572 35.246 1.00 38.31 102 GLU D N 1
ATOM 6624 C CA . GLU D 1 104 ? 26.232 23.852 35.041 1.00 39.38 102 GLU D CA 1
ATOM 6625 C C . GLU D 1 104 ? 26.458 22.784 36.109 1.00 37.90 102 GLU D C 1
ATOM 6626 O O . GLU D 1 104 ? 27.214 21.837 35.877 1.00 50.84 102 GLU D O 1
ATOM 6628 N N . GLU D 1 105 ? 25.822 22.904 37.266 1.00 36.12 103 GLU D N 1
ATOM 6629 C CA . GLU D 1 105 ? 26.003 21.925 38.330 1.00 37.62 103 GLU D CA 1
ATOM 6630 C C . GLU D 1 105 ? 24.847 20.934 38.423 1.00 37.77 103 GLU D C 1
ATOM 6631 O O . GLU D 1 105 ? 24.845 20.081 39.316 1.00 32.07 103 GLU D O 1
ATOM 6637 N N . LEU D 1 106 ? 23.885 20.991 37.501 1.00 34.69 104 LEU D N 1
ATOM 6638 C CA . LEU D 1 106 ? 22.812 19.991 37.450 1.00 39.01 104 LEU D CA 1
ATOM 6639 C C . LEU D 1 106 ? 23.254 18.796 36.602 1.00 42.25 104 LEU D C 1
ATOM 6640 O O . LEU D 1 106 ? 22.662 18.450 35.568 1.00 37.36 104 LEU D O 1
ATOM 6645 N N . SER D 1 107 ? 24.320 18.161 37.080 1.00 35.97 105 SER D N 1
ATOM 6646 C CA . SER D 1 107 ? 25.033 17.089 36.409 1.00 34.36 105 SER D CA 1
ATOM 6647 C C . SER D 1 107 ? 26.114 16.616 37.363 1.00 41.04 105 SER D C 1
ATOM 6648 O O . SER D 1 107 ? 26.453 17.310 38.328 1.00 39.39 105 SER D O 1
ATOM 6651 N N . GLY D 1 108 ? 26.667 15.441 37.071 1.00 35.42 106 GLY D N 1
ATOM 6652 C CA . GLY D 1 108 ? 27.684 14.876 37.943 1.00 36.82 106 GLY D CA 1
ATOM 6653 C C . GLY D 1 108 ? 27.153 14.618 39.343 1.00 41.24 106 GLY D C 1
ATOM 6654 O O . GLY D 1 108 ? 25.979 14.271 39.544 1.00 40.53 106 GLY D O 1
ATOM 6655 N N . ARG D 1 109 ? 28.029 14.812 40.332 1.00 38.23 107 ARG D N 1
ATOM 6656 C CA . ARG D 1 109 ? 27.757 14.448 41.717 1.00 36.00 107 ARG D CA 1
ATOM 6657 C C . ARG D 1 109 ? 27.266 15.648 42.515 1.00 36.33 107 ARG D C 1
ATOM 6658 O O . ARG D 1 109 ? 27.818 16.749 42.402 1.00 31.26 107 ARG D O 1
ATOM 6666 N N . TYR D 1 110 ? 26.230 15.419 43.334 1.00 34.67 108 TYR D N 1
ATOM 6667 C CA . TYR D 1 110 ? 25.790 16.433 44.289 1.00 29.89 108 TYR D CA 1
ATOM 6668 C C . TYR D 1 110 ? 26.933 16.878 45.211 1.00 30.55 108 TYR D C 1
ATOM 6669 O O . TYR D 1 110 ? 27.006 18.050 45.600 1.00 30.14 108 TYR D O 1
ATOM 6678 N N . VAL D 1 111 ? 27.819 15.957 45.601 1.00 28.77 109 VAL D N 1
ATOM 6679 C CA . VAL D 1 111 ? 28.858 16.304 46.583 1.00 29.23 109 VAL D CA 1
ATOM 6680 C C . VAL D 1 111 ? 29.822 17.348 46.029 1.00 33.65 109 VAL D C 1
ATOM 6681 O O . VAL D 1 111 ? 30.555 17.985 46.792 1.00 31.30 109 VAL D O 1
ATOM 6685 N N . ASP D 1 112 ? 29.827 17.555 44.715 1.00 32.98 110 ASP D N 1
ATOM 6686 C CA . ASP D 1 112 ? 30.745 18.496 44.086 1.00 39.35 110 ASP D CA 1
ATOM 6687 C C . ASP D 1 112 ? 30.140 19.884 43.899 1.00 41.80 110 ASP D C 1
ATOM 6688 O O . ASP D 1 112 ? 30.761 20.717 43.235 1.00 39.41 110 ASP D O 1
ATOM 6693 N N . ILE D 1 113 ? 28.951 20.160 44.457 1.00 36.81 111 ILE D N 1
ATOM 6694 C CA . ILE D 1 113 ? 28.360 21.480 44.232 1.00 38.41 111 ILE D CA 1
ATOM 6695 C C . ILE D 1 113 ? 29.213 22.545 44.911 1.00 42.28 111 ILE D C 1
ATOM 6696 O O . ILE D 1 113 ? 29.983 22.272 45.836 1.00 38.57 111 ILE D O 1
ATOM 6701 N N . SER D 1 114 ? 29.070 23.780 44.442 1.00 39.05 112 SER D N 1
ATOM 6702 C CA . SER D 1 114 ? 29.698 24.896 45.127 1.00 34.80 112 SER D CA 1
ATOM 6703 C C . SER D 1 114 ? 28.774 25.430 46.221 1.00 34.36 112 SER D C 1
ATOM 6704 O O . SER D 1 114 ? 27.556 25.247 46.200 1.00 33.57 112 SER D O 1
ATOM 6707 N N . GLU D 1 115 ? 29.391 26.078 47.203 1.00 34.09 113 GLU D N 1
ATOM 6708 C CA . GLU D 1 115 ? 28.651 26.676 48.306 1.00 33.23 113 GLU D CA 1
ATOM 6709 C C . GLU D 1 115 ? 27.755 27.815 47.837 1.00 36.54 113 GLU D C 1
ATOM 6710 O O . GLU D 1 115 ? 26.614 27.944 48.303 1.00 34.80 113 GLU D O 1
ATOM 6716 N N . SER D 1 116 ? 28.252 28.664 46.925 1.00 35.13 114 SER D N 1
ATOM 6717 C CA . SER D 1 116 ? 27.422 29.764 46.442 1.00 37.23 114 SER D CA 1
ATOM 6718 C C . SER D 1 116 ? 26.218 29.243 45.668 1.00 35.00 114 SER D C 1
ATOM 6719 O O . SER D 1 116 ? 25.123 29.805 45.768 1.00 33.74 114 SER D O 1
ATOM 6722 N N . ASN D 1 117 ? 26.392 28.165 44.899 1.00 34.08 115 ASN D N 1
ATOM 6723 C CA . ASN D 1 117 ? 25.232 27.571 44.238 1.00 35.80 115 ASN D CA 1
ATOM 6724 C C . ASN D 1 117 ? 24.238 27.022 45.255 1.00 38.29 115 ASN D C 1
ATOM 6725 O O . ASN D 1 117 ? 23.021 27.179 45.089 1.00 30.19 115 ASN D O 1
ATOM 6730 N N . PHE D 1 118 ? 24.734 26.353 46.306 1.00 35.39 116 PHE D N 1
ATOM 6731 C CA . PHE D 1 118 ? 23.830 25.848 47.334 1.00 29.33 116 PHE D CA 1
ATOM 6732 C C . PHE D 1 118 ? 23.007 26.986 47.921 1.00 29.58 116 PHE D C 1
ATOM 6733 O O . PHE D 1 118 ? 21.776 26.899 48.002 1.00 27.67 116 PHE D O 1
ATOM 6741 N N . MET D 1 119 ? 23.677 28.082 48.299 1.00 29.86 117 MET D N 1
ATOM 6742 C CA . MET D 1 119 ? 22.989 29.172 48.984 1.00 30.61 117 MET D CA 1
ATOM 6743 C C . MET D 1 119 ? 22.033 29.894 48.050 1.00 30.30 117 MET D C 1
ATOM 6744 O O . MET D 1 119 ? 20.931 30.274 48.459 1.00 32.17 117 MET D O 1
ATOM 6749 N N . MET D 1 120 ? 22.450 30.130 46.804 1.00 31.34 118 MET D N 1
ATOM 6750 C CA . MET D 1 120 ? 21.578 30.844 45.882 1.00 31.80 118 MET D CA 1
ATOM 6751 C C . MET D 1 120 ? 20.354 30.006 45.535 1.00 30.36 118 MET D C 1
ATOM 6752 O O . MET D 1 120 ? 19.241 30.536 45.419 1.00 36.65 118 MET D O 1
ATOM 6757 N N . THR D 1 121 ? 20.538 28.696 45.372 1.00 29.45 119 THR D N 1
ATOM 6758 C CA . THR D 1 121 ? 19.399 27.818 45.124 1.00 28.17 119 THR D CA 1
ATOM 6759 C C . THR D 1 121 ? 18.414 27.855 46.290 1.00 31.85 119 THR D C 1
ATOM 6760 O O . THR D 1 121 ? 17.202 27.986 46.090 1.00 28.00 119 THR D O 1
ATOM 6764 N N . MET D 1 122 ? 18.917 27.735 47.522 1.00 27.86 120 MET D N 1
ATOM 6765 C CA . MET D 1 122 ? 18.022 27.746 48.678 1.00 26.43 120 MET D CA 1
ATOM 6766 C C . MET D 1 122 ? 17.264 29.066 48.789 1.00 31.05 120 MET D C 1
ATOM 6767 O O . MET D 1 122 ? 16.083 29.085 49.150 1.00 32.18 120 MET D O 1
ATOM 6772 N N . ASN D 1 123 ? 17.932 30.185 48.513 1.00 27.91 121 ASN D N 1
ATOM 6773 C CA . ASN D 1 123 ? 17.280 31.480 48.658 1.00 28.76 121 ASN D CA 1
ATOM 6774 C C . ASN D 1 123 ? 16.167 31.665 47.625 1.00 34.83 121 ASN D C 1
ATOM 6775 O O . ASN D 1 123 ? 15.006 31.909 47.981 1.00 31.81 121 ASN D O 1
ATOM 6780 N N . ILE D 1 124 ? 16.502 31.519 46.337 1.00 31.62 122 ILE D N 1
ATOM 6781 C CA . ILE D 1 124 ? 15.545 31.774 45.255 1.00 31.42 122 ILE D CA 1
ATOM 6782 C C . ILE D 1 124 ? 14.448 30.716 45.221 1.00 30.77 122 ILE D C 1
ATOM 6783 O O . ILE D 1 124 ? 13.269 31.029 45.015 1.00 31.38 122 ILE D O 1
ATOM 6788 N N . SER D 1 125 ? 14.818 29.445 45.362 1.00 28.66 123 SER D N 1
ATOM 6789 C CA . SER D 1 125 ? 13.847 28.365 45.218 1.00 26.00 123 SER D CA 1
ATOM 6790 C C . SER D 1 125 ? 13.063 28.072 46.492 1.00 29.91 123 SER D C 1
ATOM 6791 O O . SER D 1 125 ? 11.972 27.508 46.391 1.00 26.38 123 SER D O 1
ATOM 6794 N N . VAL D 1 126 ? 13.580 28.419 47.680 1.00 28.46 124 VAL D N 1
ATOM 6795 C CA . VAL D 1 126 ? 12.886 28.066 48.923 1.00 30.91 124 VAL D CA 1
ATOM 6796 C C . VAL D 1 126 ? 12.458 29.306 49.699 1.00 28.76 124 VAL D C 1
ATOM 6797 O O . VAL D 1 126 ? 11.264 29.490 49.956 1.00 28.66 124 VAL D O 1
ATOM 6801 N N . TYR D 1 127 ? 13.414 30.145 50.126 1.00 30.74 125 TYR D N 1
ATOM 6802 C CA . TYR D 1 127 ? 13.040 31.276 50.974 1.00 26.54 125 TYR D CA 1
ATOM 6803 C C . TYR D 1 127 ? 12.070 32.225 50.274 1.00 27.35 125 TYR D C 1
ATOM 6804 O O . TYR D 1 127 ? 11.256 32.872 50.938 1.00 31.16 125 TYR D O 1
ATOM 6813 N N . SER D 1 128 ? 12.133 32.324 48.944 1.00 27.72 126 SER D N 1
ATOM 6814 C CA . SER D 1 128 ? 11.240 33.235 48.229 1.00 32.22 126 SER D CA 1
ATOM 6815 C C . SER D 1 128 ? 9.765 32.940 48.521 1.00 33.63 126 SER D C 1
ATOM 6816 O O . SER D 1 128 ? 8.959 33.868 48.645 1.00 29.07 126 SER D O 1
ATOM 6819 N N . LEU D 1 129 ? 9.380 31.662 48.630 1.00 26.75 127 LEU D N 1
ATOM 6820 C CA . LEU D 1 129 ? 7.989 31.371 48.987 1.00 26.35 127 LEU D CA 1
ATOM 6821 C C . LEU D 1 129 ? 7.633 31.976 50.341 1.00 34.33 127 LEU D C 1
ATOM 6822 O O . LEU D 1 129 ? 6.566 32.581 50.500 1.00 27.70 127 LEU D O 1
ATOM 6827 N N . THR D 1 130 ? 8.525 31.845 51.326 1.00 26.49 128 THR D N 1
ATOM 6828 C CA . THR D 1 130 ? 8.233 32.407 52.641 1.00 26.98 128 THR D CA 1
ATOM 6829 C C . THR D 1 130 ? 8.168 33.926 52.582 1.00 29.21 128 THR D C 1
ATOM 6830 O O . THR D 1 130 ? 7.272 34.533 53.174 1.00 36.30 128 THR D O 1
ATOM 6834 N N . ALA D 1 131 ? 9.084 34.555 51.842 1.00 30.41 129 ALA D N 1
ATOM 6835 C CA . ALA D 1 131 ? 9.092 36.013 51.757 1.00 34.71 129 ALA D CA 1
ATOM 6836 C C . ALA D 1 131 ? 7.833 36.535 51.077 1.00 40.17 129 ALA D C 1
ATOM 6837 O O . ALA D 1 131 ? 7.240 37.523 51.528 1.00 32.74 129 ALA D O 1
ATOM 6839 N N . LEU D 1 132 ? 7.420 35.891 49.981 1.00 30.87 130 LEU D N 1
ATOM 6840 C CA . LEU D 1 132 ? 6.209 36.305 49.284 1.00 35.54 130 LEU D CA 1
ATOM 6841 C C . LEU D 1 132 ? 4.987 36.142 50.174 1.00 35.54 130 LEU D C 1
ATOM 6842 O O . LEU D 1 132 ? 4.104 37.009 50.200 1.00 36.37 130 LEU D O 1
ATOM 6847 N N . THR D 1 133 ? 4.932 35.042 50.929 1.00 34.05 131 THR D N 1
ATOM 6848 C CA . THR D 1 133 ? 3.789 34.775 51.795 1.00 32.92 131 THR D CA 1
ATOM 6849 C C . THR D 1 133 ? 3.689 35.806 52.919 1.00 39.62 131 THR D C 1
ATOM 6850 O O . THR D 1 133 ? 2.581 36.226 53.281 1.00 31.97 131 THR D O 1
ATOM 6854 N N . LYS D 1 134 ? 4.834 36.241 53.468 1.00 35.96 132 LYS D N 1
ATOM 6855 C CA A LYS D 1 134 ? 4.799 37.268 54.500 0.45 41.50 132 LYS D CA 1
ATOM 6856 C CA B LYS D 1 134 ? 4.859 37.309 54.473 0.55 41.89 132 LYS D CA 1
ATOM 6857 C C . LYS D 1 134 ? 4.054 38.513 54.022 1.00 40.41 132 LYS D C 1
ATOM 6858 O O . LYS D 1 134 ? 3.210 39.042 54.753 1.00 39.43 132 LYS D O 1
ATOM 6869 N N . ARG D 1 135 ? 4.360 39.001 52.812 1.00 40.71 133 ARG D N 1
ATOM 6870 C CA . ARG D 1 135 ? 3.690 40.196 52.300 1.00 45.92 133 ARG D CA 1
ATOM 6871 C C . ARG D 1 135 ? 2.237 39.906 51.953 1.00 47.28 133 ARG D C 1
ATOM 6872 O O . ARG D 1 135 ? 1.346 40.709 52.252 1.00 58.22 133 ARG D O 1
ATOM 6880 N N . ALA D 1 136 ? 1.983 38.759 51.324 1.00 41.03 134 ALA D N 1
ATOM 6881 C CA . ALA D 1 136 ? 0.634 38.395 50.913 1.00 39.05 134 ALA D CA 1
ATOM 6882 C C . ALA D 1 136 ? -0.314 38.238 52.092 1.00 45.51 134 ALA D C 1
ATOM 6883 O O . ALA D 1 136 ? -1.536 38.274 51.903 1.00 46.25 134 ALA D O 1
ATOM 6885 N N . GLU D 1 137 ? 0.222 38.079 53.302 1.00 47.55 135 GLU D N 1
ATOM 6886 C CA . GLU D 1 137 ? -0.615 37.738 54.446 1.00 49.73 135 GLU D CA 1
ATOM 6887 C C . GLU D 1 137 ? -1.615 38.842 54.772 1.00 47.63 135 GLU D C 1
ATOM 6888 O O . GLU D 1 137 ? -2.759 38.557 55.145 1.00 48.00 135 GLU D O 1
ATOM 6894 N N . LYS D 1 138 ? -1.199 40.109 54.665 1.00 47.81 136 LYS D N 1
ATOM 6895 C CA . LYS D 1 138 ? -2.107 41.204 54.997 1.00 51.72 136 LYS D CA 1
ATOM 6896 C C . LYS D 1 138 ? -3.184 41.381 53.935 1.00 53.11 136 LYS D C 1
ATOM 6897 O O . LYS D 1 138 ? -4.282 41.863 54.238 1.00 55.87 136 LYS D O 1
ATOM 6899 N N . LEU D 1 139 ? -2.897 41.000 52.694 1.00 45.86 137 LEU D N 1
ATOM 6900 C CA . LEU D 1 139 ? -3.896 41.084 51.641 1.00 42.76 137 LEU D CA 1
ATOM 6901 C C . LEU D 1 139 ? -4.846 39.891 51.629 1.00 39.65 137 LEU D C 1
ATOM 6902 O O . LEU D 1 139 ? -5.826 39.902 50.879 1.00 40.22 137 LEU D O 1
ATOM 6907 N N . MET D 1 140 ? -4.594 38.871 52.441 1.00 42.87 138 MET D N 1
ATOM 6908 C CA . MET D 1 140 ? -5.420 37.672 52.472 1.00 45.80 138 MET D CA 1
ATOM 6909 C C . MET D 1 140 ? -6.121 37.525 53.816 1.00 52.33 138 MET D C 1
ATOM 6910 O O . MET D 1 140 ? -6.268 36.421 54.342 1.00 50.33 138 MET D O 1
ATOM 6915 N N . SER D 1 141 ? -6.569 38.650 54.378 1.00 58.74 139 SER D N 1
ATOM 6916 C CA . SER D 1 141 ? -7.108 38.646 55.734 1.00 63.08 139 SER D CA 1
ATOM 6917 C C . SER D 1 141 ? -8.386 37.819 55.848 1.00 61.18 139 SER D C 1
ATOM 6918 O O . SER D 1 141 ? -8.669 37.277 56.924 1.00 60.02 139 SER D O 1
ATOM 6921 N N . ASP D 1 142 ? -9.162 37.702 54.768 1.00 56.85 140 ASP D N 1
ATOM 6922 C CA . ASP D 1 142 ? -10.385 36.904 54.772 1.00 57.47 140 ASP D CA 1
ATOM 6923 C C . ASP D 1 142 ? -10.178 35.470 54.278 1.00 50.28 140 ASP D C 1
ATOM 6924 O O . ASP D 1 142 ? -11.163 34.781 53.992 1.00 48.92 140 ASP D O 1
ATOM 6929 N N . GLY D 1 143 ? -8.941 35.007 54.184 1.00 42.73 141 GLY D N 1
ATOM 6930 C CA . GLY D 1 143 ? -8.642 33.689 53.661 1.00 38.21 141 GLY D CA 1
ATOM 6931 C C . GLY D 1 143 ? -8.046 33.752 52.265 1.00 37.05 141 GLY D C 1
ATOM 6932 O O . GLY D 1 143 ? -8.054 34.781 51.590 1.00 39.14 141 GLY D O 1
ATOM 6933 N N . GLY D 1 144 ? -7.522 32.613 51.834 1.00 35.59 142 GLY D N 1
ATOM 6934 C CA . GLY D 1 144 ? -6.922 32.552 50.522 1.00 31.79 142 GLY D CA 1
ATOM 6935 C C . GLY D 1 144 ? -6.266 31.208 50.278 1.00 29.69 142 GLY D C 1
ATOM 6936 O O . GLY D 1 144 ? -6.384 30.274 51.077 1.00 29.32 142 GLY D O 1
ATOM 6937 N N . SER D 1 145 ? -5.565 31.142 49.154 1.00 29.30 143 SER D N 1
ATOM 6938 C CA . SER D 1 145 ? -4.922 29.911 48.727 1.00 27.56 143 SER D CA 1
ATOM 6939 C C . SER D 1 145 ? -3.575 30.258 48.120 1.00 27.76 143 SER D C 1
ATOM 6940 O O . SER D 1 145 ? -3.496 31.103 47.226 1.00 28.48 143 SER D O 1
ATOM 6943 N N . ILE D 1 146 ? -2.525 29.621 48.613 1.00 25.99 144 ILE D N 1
ATOM 6944 C CA . ILE D 1 146 ? -1.162 29.861 48.159 1.00 30.15 144 ILE D CA 1
ATOM 6945 C C . ILE D 1 146 ? -0.624 28.546 47.619 1.00 27.67 144 ILE D C 1
ATOM 6946 O O . ILE D 1 146 ? -0.702 27.518 48.301 1.00 26.52 144 ILE D O 1
ATOM 6951 N N . LEU D 1 147 ? -0.063 28.580 46.411 1.00 24.51 145 LEU D N 1
ATOM 6952 C CA . LEU D 1 147 ? 0.350 27.370 45.712 1.00 25.13 145 LEU D CA 1
ATOM 6953 C C . LEU D 1 147 ? 1.786 27.504 45.234 1.00 23.86 145 LEU D C 1
ATOM 6954 O O . LEU D 1 147 ? 2.153 28.529 44.652 1.00 28.62 145 LEU D O 1
ATOM 6959 N N . THR D 1 148 ? 2.589 26.470 45.464 1.00 22.91 146 THR D N 1
ATOM 6960 C CA . THR D 1 148 ? 3.939 26.405 44.917 1.00 24.43 146 THR D CA 1
ATOM 6961 C C . THR D 1 148 ? 4.084 25.125 44.092 1.00 24.97 146 THR D C 1
ATOM 6962 O O . THR D 1 148 ? 3.174 24.294 44.025 1.00 22.22 146 THR D O 1
ATOM 6966 N N . LEU D 1 149 ? 5.239 24.979 43.445 1.00 26.29 147 LEU D N 1
ATOM 6967 C CA . LEU D 1 149 ? 5.537 23.832 42.600 1.00 25.01 147 LEU D CA 1
ATOM 6968 C C . LEU D 1 149 ? 6.768 23.106 43.134 1.00 22.76 147 LEU D C 1
ATOM 6969 O O . LEU D 1 149 ? 7.762 23.735 43.510 1.00 25.47 147 LEU D O 1
ATOM 6974 N N . THR D 1 150 ? 6.691 21.778 43.188 1.00 24.26 148 THR D N 1
ATOM 6975 C CA . THR D 1 150 ? 7.801 20.970 43.666 1.00 25.78 148 THR D CA 1
ATOM 6976 C C . THR D 1 150 ? 7.961 19.773 42.730 1.00 23.73 148 THR D C 1
ATOM 6977 O O . THR D 1 150 ? 7.246 19.641 41.730 1.00 21.98 148 THR D O 1
ATOM 6981 N N . TYR D 1 151 ? 8.924 18.903 43.044 1.00 25.39 149 TYR D N 1
ATOM 6982 C CA . TYR D 1 151 ? 9.250 17.768 42.186 1.00 24.41 149 TYR D CA 1
ATOM 6983 C C . TYR D 1 151 ? 9.639 16.563 43.031 1.00 24.62 149 TYR D C 1
ATOM 6984 O O . TYR D 1 151 ? 10.180 16.707 44.129 1.00 20.34 149 TYR D O 1
ATOM 6993 N N . TYR D 1 152 ? 9.378 15.373 42.477 1.00 22.85 150 TYR D N 1
ATOM 6994 C CA A TYR D 1 152 ? 9.649 14.087 43.131 0.44 19.60 150 TYR D CA 1
ATOM 6995 C CA B TYR D 1 152 ? 9.639 14.107 43.160 0.56 19.08 150 TYR D CA 1
ATOM 6996 C C . TYR D 1 152 ? 11.109 13.920 43.543 1.00 22.49 150 TYR D C 1
ATOM 6997 O O . TYR D 1 152 ? 11.408 13.107 44.433 1.00 20.95 150 TYR D O 1
ATOM 7014 N N . GLY D 1 153 ? 12.028 14.671 42.929 1.00 18.80 151 GLY D N 1
ATOM 7015 C CA . GLY D 1 153 ? 13.423 14.662 43.364 1.00 18.98 151 GLY D CA 1
ATOM 7016 C C . GLY D 1 153 ? 13.633 15.146 44.783 1.00 21.42 151 GLY D C 1
ATOM 7017 O O . GLY D 1 153 ? 14.734 14.983 45.318 1.00 19.26 151 GLY D O 1
ATOM 7018 N N . ALA D 1 154 ? 12.607 15.729 45.400 1.00 19.15 152 ALA D N 1
ATOM 7019 C CA . ALA D 1 154 ? 12.643 16.032 46.827 1.00 18.85 152 ALA D CA 1
ATOM 7020 C C . ALA D 1 154 ? 12.514 14.779 47.683 1.00 25.28 152 ALA D C 1
ATOM 7021 O O . ALA D 1 154 ? 12.965 14.771 48.836 1.00 21.12 152 ALA D O 1
ATOM 7023 N N . GLU D 1 155 ? 11.874 13.734 47.160 1.00 19.09 153 GLU D N 1
ATOM 7024 C CA . GLU D 1 155 ? 11.573 12.515 47.906 1.00 21.66 153 GLU D CA 1
ATOM 7025 C C . GLU D 1 155 ? 12.585 11.411 47.653 1.00 21.90 153 GLU D C 1
ATOM 7026 O O . GLU D 1 155 ? 12.959 10.683 48.573 1.00 18.98 153 GLU D O 1
ATOM 7032 N N . LYS D 1 156 ? 13.016 11.268 46.409 1.00 17.74 154 LYS D N 1
ATOM 7033 C CA . LYS D 1 156 ? 13.911 10.211 45.967 1.00 21.15 154 LYS D CA 1
ATOM 7034 C C . LYS D 1 156 ? 14.979 10.850 45.103 1.00 21.37 154 LYS D C 1
ATOM 7035 O O . LYS D 1 156 ? 14.763 11.918 44.530 1.00 25.43 154 LYS D O 1
ATOM 7041 N N . VAL D 1 157 ? 16.122 10.182 44.978 1.00 19.95 155 VAL D N 1
ATOM 7042 C CA . VAL D 1 157 ? 17.235 10.771 44.242 1.00 19.87 155 VAL D CA 1
ATOM 7043 C C . VAL D 1 157 ? 16.976 10.660 42.740 1.00 23.48 155 VAL D C 1
ATOM 7044 O O . VAL D 1 157 ? 16.839 9.558 42.188 1.00 22.08 155 VAL D O 1
ATOM 7048 N N . VAL D 1 158 ? 16.913 11.806 42.080 1.00 24.94 156 VAL D N 1
ATOM 7049 C CA . VAL D 1 158 ? 16.838 11.886 40.627 1.00 21.91 156 VAL D CA 1
ATOM 7050 C C . VAL D 1 158 ? 18.188 12.391 40.136 1.00 23.07 156 VAL D C 1
ATOM 7051 O O . VAL D 1 158 ? 18.568 13.527 40.439 1.00 23.07 156 VAL D O 1
ATOM 7055 N N . PRO D 1 159 ? 18.931 11.585 39.394 1.00 24.23 157 PRO D N 1
ATOM 7056 C CA . PRO D 1 159 ? 20.281 11.977 38.978 1.00 32.51 157 PRO D CA 1
ATOM 7057 C C . PRO D 1 159 ? 20.249 13.255 38.165 1.00 31.02 157 PRO D C 1
ATOM 7058 O O . PRO D 1 159 ? 19.364 13.456 37.332 1.00 29.85 157 PRO D O 1
ATOM 7062 N N . ASN D 1 160 ? 21.221 14.130 38.434 1.00 30.96 158 ASN D N 1
ATOM 7063 C CA . ASN D 1 160 ? 21.420 15.448 37.839 1.00 34.65 158 ASN D CA 1
ATOM 7064 C C . ASN D 1 160 ? 20.478 16.504 38.431 1.00 29.29 158 ASN D C 1
ATOM 7065 O O . ASN D 1 160 ? 20.716 17.686 38.222 1.00 35.05 158 ASN D O 1
ATOM 7070 N N . TYR D 1 161 ? 19.435 16.130 39.178 1.00 24.98 159 TYR D N 1
ATOM 7071 C CA . TYR D 1 161 ? 18.633 17.136 39.867 1.00 29.85 159 TYR D CA 1
ATOM 7072 C C . TYR D 1 161 ? 19.372 17.690 41.089 1.00 29.29 159 TYR D C 1
ATOM 7073 O O . TYR D 1 161 ? 19.280 18.887 41.393 1.00 25.28 159 TYR D O 1
ATOM 7082 N N . ASN D 1 162 ? 20.093 16.822 41.801 1.00 26.18 160 ASN D N 1
ATOM 7083 C CA . ASN D 1 162 ? 21.080 17.187 42.826 1.00 26.26 160 ASN D CA 1
ATOM 7084 C C . ASN D 1 162 ? 20.624 18.295 43.784 1.00 24.74 160 ASN D C 1
ATOM 7085 O O . ASN D 1 162 ? 19.687 18.068 44.551 1.00 27.28 160 ASN D O 1
ATOM 7090 N N . VAL D 1 163 ? 21.245 19.486 43.774 1.00 24.16 161 VAL D N 1
ATOM 7091 C CA . VAL D 1 163 ? 20.934 20.455 44.841 1.00 23.77 161 VAL D CA 1
ATOM 7092 C C . VAL D 1 163 ? 19.489 20.940 44.752 1.00 24.82 161 VAL D C 1
ATOM 7093 O O . VAL D 1 163 ? 18.898 21.365 45.760 1.00 24.28 161 VAL D O 1
ATOM 7097 N N . MET D 1 164 ? 18.898 20.901 43.559 1.00 23.22 162 MET D N 1
ATOM 7098 C CA . MET D 1 164 ? 17.485 21.234 43.436 1.00 26.72 162 MET D CA 1
ATOM 7099 C C . MET D 1 164 ? 16.598 20.269 44.219 1.00 24.66 162 MET D C 1
ATOM 7100 O O . MET D 1 164 ? 15.553 20.679 44.731 1.00 22.77 162 MET D O 1
ATOM 7105 N N . GLY D 1 165 ? 16.992 18.997 44.338 1.00 20.71 163 GLY D N 1
ATOM 7106 C CA . GLY D 1 165 ? 16.215 18.067 45.156 1.00 22.05 163 GLY D CA 1
ATOM 7107 C C . GLY D 1 165 ? 16.295 18.389 46.637 1.00 23.91 163 GLY D C 1
ATOM 7108 O O . GLY D 1 165 ? 15.294 18.315 47.359 1.00 21.84 163 GLY D O 1
ATOM 7109 N N . VAL D 1 166 ? 17.492 18.745 47.110 1.00 24.76 164 VAL D N 1
ATOM 7110 C CA . VAL D 1 166 ? 17.649 19.227 48.477 1.00 23.87 164 VAL D CA 1
ATOM 7111 C C . VAL D 1 166 ? 16.765 20.447 48.706 1.00 23.56 164 VAL D C 1
ATOM 7112 O O . VAL D 1 166 ? 16.056 20.539 49.714 1.00 21.33 164 VAL D O 1
ATOM 7116 N N . ALA D 1 167 ? 16.790 21.399 47.764 1.00 25.88 165 ALA D N 1
ATOM 7117 C CA . ALA D 1 167 ? 15.959 22.597 47.876 1.00 24.06 165 ALA D CA 1
ATOM 7118 C C . ALA D 1 167 ? 14.464 22.260 47.901 1.00 23.01 165 ALA D C 1
ATOM 7119 O O . ALA D 1 167 ? 13.712 22.806 48.718 1.00 22.87 165 ALA D O 1
ATOM 7121 N N . LYS D 1 168 ? 14.000 21.385 46.991 1.00 20.99 166 LYS D N 1
ATOM 7122 C CA . LYS D 1 168 ? 12.573 21.063 46.980 1.00 19.27 166 LYS D CA 1
ATOM 7123 C C . LYS D 1 168 ? 12.147 20.347 48.267 1.00 23.14 166 LYS D C 1
ATOM 7124 O O . LYS D 1 168 ? 10.997 20.479 48.699 1.00 19.05 166 LYS D O 1
ATOM 7130 N N . ALA D 1 169 ? 13.032 19.565 48.884 1.00 19.34 167 ALA D N 1
ATOM 7131 C CA . ALA D 1 169 ? 12.658 18.986 50.172 1.00 22.25 167 ALA D CA 1
ATOM 7132 C C . ALA D 1 169 ? 12.427 20.079 51.214 1.00 19.06 167 ALA D C 1
ATOM 7133 O O . ALA D 1 169 ? 11.466 20.007 51.999 1.00 20.17 167 ALA D O 1
ATOM 7135 N N . ALA D 1 170 ? 13.277 21.114 51.219 1.00 20.13 168 ALA D N 1
ATOM 7136 C CA . ALA D 1 170 ? 13.061 22.235 52.134 1.00 19.98 168 ALA D CA 1
ATOM 7137 C C . ALA D 1 170 ? 11.775 22.984 51.798 1.00 24.83 168 ALA D C 1
ATOM 7138 O O . ALA D 1 170 ? 11.029 23.395 52.696 1.00 22.47 168 ALA D O 1
ATOM 7140 N N . LEU D 1 171 ? 11.508 23.178 50.510 1.00 18.49 169 LEU D N 1
ATOM 7141 C CA . LEU D 1 171 ? 10.289 23.866 50.101 1.00 25.06 169 LEU D CA 1
ATOM 7142 C C . LEU D 1 171 ? 9.053 23.130 50.599 1.00 17.96 169 LEU D C 1
ATOM 7143 O O . LEU D 1 171 ? 8.122 23.741 51.133 1.00 25.97 169 LEU D O 1
ATOM 7148 N N . GLU D 1 172 ? 9.027 21.808 50.426 1.00 20.48 170 GLU D N 1
ATOM 7149 C CA . GLU D 1 172 ? 7.880 21.021 50.875 1.00 19.14 170 GLU D CA 1
ATOM 7150 C C . GLU D 1 172 ? 7.690 21.120 52.387 1.00 20.57 170 GLU D C 1
ATOM 7151 O O . GLU D 1 172 ? 6.563 21.285 52.868 1.00 19.31 170 GLU D O 1
ATOM 7157 N N . ALA D 1 173 ? 8.775 21.045 53.154 1.00 18.50 171 ALA D N 1
ATOM 7158 C CA . ALA D 1 173 ? 8.656 21.242 54.594 1.00 18.21 171 ALA D CA 1
ATOM 7159 C C . ALA D 1 173 ? 8.131 22.635 54.915 1.00 23.63 171 ALA D C 1
ATOM 7160 O O . ALA D 1 173 ? 7.290 22.797 55.810 1.00 20.04 171 ALA D O 1
ATOM 7162 N N . SER D 1 174 ? 8.615 23.660 54.200 1.00 21.29 172 SER D N 1
ATOM 7163 C CA . SER D 1 174 ? 8.177 25.017 54.511 1.00 20.98 172 SER D CA 1
ATOM 7164 C C . SER D 1 174 ? 6.684 25.190 54.244 1.00 23.17 172 SER D C 1
ATOM 7165 O O . SER D 1 174 ? 6.012 25.948 54.962 1.00 21.27 172 SER D O 1
ATOM 7168 N N . VAL D 1 175 ? 6.156 24.472 53.246 1.00 23.77 173 VAL D N 1
ATOM 7169 C CA . VAL D 1 175 ? 4.718 24.477 52.945 1.00 23.11 173 VAL D CA 1
ATOM 7170 C C . VAL D 1 175 ? 3.916 24.009 54.159 1.00 24.19 173 VAL D C 1
ATOM 7171 O O . VAL D 1 175 ? 2.885 24.596 54.517 1.00 21.79 173 VAL D O 1
ATOM 7175 N N . LYS D 1 176 ? 4.372 22.931 54.798 1.00 19.61 174 LYS D N 1
ATOM 7176 C CA . LYS D 1 176 ? 3.706 22.438 56.000 1.00 23.45 174 LYS D CA 1
ATOM 7177 C C . LYS D 1 176 ? 3.798 23.442 57.150 1.00 21.53 174 LYS D C 1
ATOM 7178 O O . LYS D 1 176 ? 2.793 23.724 57.812 1.00 21.15 174 LYS D O 1
ATOM 7184 N N . TYR D 1 177 ? 4.997 23.991 57.416 1.00 18.78 175 TYR D N 1
ATOM 7185 C CA . TYR D 1 177 ? 5.110 24.973 58.497 1.00 21.92 175 TYR D CA 1
ATOM 7186 C C . TYR D 1 177 ? 4.242 26.203 58.218 1.00 24.26 175 TYR D C 1
ATOM 7187 O O . TYR D 1 177 ? 3.529 26.683 59.110 1.00 23.39 175 TYR D O 1
ATOM 7196 N N . LEU D 1 178 ? 4.251 26.699 56.976 1.00 22.45 176 LEU D N 1
ATOM 7197 C CA . LEU D 1 178 ? 3.401 27.837 56.620 1.00 23.20 176 LEU D CA 1
ATOM 7198 C C . LEU D 1 178 ? 1.918 27.498 56.754 1.00 22.24 176 LEU D C 1
ATOM 7199 O O . LEU D 1 178 ? 1.111 28.351 57.142 1.00 27.12 176 LEU D O 1
ATOM 7204 N N . ALA D 1 179 ? 1.539 26.267 56.408 1.00 21.82 177 ALA D N 1
ATOM 7205 C CA . ALA D 1 179 ? 0.137 25.868 56.493 1.00 24.16 177 ALA D CA 1
ATOM 7206 C C . ALA D 1 179 ? -0.345 25.895 57.937 1.00 21.80 177 ALA D C 1
ATOM 7207 O O . ALA D 1 179 ? -1.500 26.243 58.208 1.00 24.67 177 ALA D O 1
ATOM 7209 N N . VAL D 1 180 ? 0.525 25.518 58.874 1.00 21.44 178 VAL D N 1
ATOM 7210 C CA . VAL D 1 180 ? 0.196 25.621 60.296 1.00 28.07 178 VAL D CA 1
ATOM 7211 C C . VAL D 1 180 ? 0.092 27.085 60.722 1.00 27.43 178 VAL D C 1
ATOM 7212 O O . VAL D 1 180 ? -0.831 27.468 61.453 1.00 25.80 178 VAL D O 1
ATOM 7216 N N . ASP D 1 181 ? 1.053 27.918 60.297 1.00 25.01 179 ASP D N 1
ATOM 7217 C CA . ASP D 1 181 ? 1.039 29.332 60.680 1.00 31.83 179 ASP D CA 1
ATOM 7218 C C . ASP D 1 181 ? -0.267 29.996 60.275 1.00 33.37 179 ASP D C 1
ATOM 7219 O O . ASP D 1 181 ? -0.872 30.737 61.058 1.00 30.73 179 ASP D O 1
ATOM 7224 N N . LEU D 1 182 ? -0.684 29.783 59.026 1.00 26.17 180 LEU D N 1
ATOM 7225 C CA . LEU D 1 182 ? -1.739 30.576 58.413 1.00 33.62 180 LEU D CA 1
ATOM 7226 C C . LEU D 1 182 ? -3.087 29.873 58.384 1.00 31.08 180 LEU D C 1
ATOM 7227 O O . LEU D 1 182 ? -4.092 30.510 58.059 1.00 30.96 180 LEU D O 1
ATOM 7232 N N . GLY D 1 183 ? -3.125 28.583 58.696 1.00 28.23 181 GLY D N 1
ATOM 7233 C CA . GLY D 1 183 ? -4.364 27.845 58.796 1.00 25.90 181 GLY D CA 1
ATOM 7234 C C . GLY D 1 183 ? -5.457 28.532 59.589 1.00 27.60 181 GLY D C 1
ATOM 7235 O O . GLY D 1 183 ? -6.619 28.581 59.155 1.00 28.32 181 GLY D O 1
ATOM 7236 N N . PRO D 1 184 ? -5.122 29.069 60.770 1.00 28.46 182 PRO D N 1
ATOM 7237 C CA . PRO D 1 184 ? -6.155 29.732 61.587 1.00 30.30 182 PRO D CA 1
ATOM 7238 C C . PRO D 1 184 ? -6.786 30.933 60.917 1.00 36.62 182 PRO D C 1
ATOM 7239 O O . PRO D 1 184 ? -7.905 31.303 61.288 1.00 36.22 182 PRO D O 1
ATOM 7243 N N . LYS D 1 185 ? -6.106 31.561 59.957 1.00 32.16 183 LYS D N 1
ATOM 7244 C CA . LYS D 1 185 ? -6.687 32.625 59.151 1.00 33.10 183 LYS D CA 1
ATOM 7245 C C . LYS D 1 185 ? -7.350 32.083 57.893 1.00 32.44 183 LYS D C 1
ATOM 7246 O O . LYS D 1 185 ? -7.756 32.865 57.031 1.00 38.52 183 LYS D O 1
ATOM 7252 N N . HIS D 1 186 ? -7.441 30.761 57.767 1.00 33.40 184 HIS D N 1
ATOM 7253 C CA . HIS D 1 186 ? -7.991 30.096 56.589 1.00 42.70 184 HIS D CA 1
ATOM 7254 C C . HIS D 1 186 ? -7.237 30.472 55.319 1.00 38.64 184 HIS D C 1
ATOM 7255 O O . HIS D 1 186 ? -7.819 30.573 54.241 1.00 35.30 184 HIS D O 1
ATOM 7262 N N . ILE D 1 187 ? -5.933 30.671 55.440 1.00 32.90 185 ILE D N 1
ATOM 7263 C CA . ILE D 1 187 ? -5.043 30.766 54.291 1.00 34.96 185 ILE D CA 1
ATOM 7264 C C . ILE D 1 187 ? -4.416 29.391 54.110 1.00 35.62 185 ILE D C 1
ATOM 7265 O O . ILE D 1 187 ? -3.682 28.912 54.985 1.00 31.54 185 ILE D O 1
ATOM 7270 N N . ARG D 1 188 ? -4.729 28.737 52.994 1.00 25.68 186 ARG D N 1
ATOM 7271 C CA . ARG D 1 188 ? -4.217 27.407 52.714 1.00 24.33 186 ARG D CA 1
ATOM 7272 C C . ARG D 1 188 ? -2.930 27.499 51.902 1.00 29.54 186 ARG D C 1
ATOM 7273 O O . ARG D 1 188 ? -2.748 28.414 51.094 1.00 27.96 186 ARG D O 1
ATOM 7281 N N . VAL D 1 189 ? -2.028 26.542 52.134 1.00 27.07 187 VAL D N 1
ATOM 7282 C CA . VAL D 1 189 ? -0.711 26.512 51.500 1.00 22.58 187 VAL D CA 1
ATOM 7283 C C . VAL D 1 189 ? -0.464 25.082 51.043 1.00 23.42 187 VAL D C 1
ATOM 7284 O O . VAL D 1 189 ? -0.456 24.161 51.870 1.00 23.51 187 VAL D O 1
ATOM 7288 N N . ASN D 1 190 ? -0.274 24.887 49.731 1.00 23.61 188 ASN D N 1
ATOM 7289 C CA . ASN D 1 190 ? -0.127 23.560 49.140 1.00 25.73 188 ASN D CA 1
ATOM 7290 C C . ASN D 1 190 ? 0.933 23.610 48.047 1.00 26.70 188 ASN D C 1
ATOM 7291 O O . ASN D 1 190 ? 1.322 24.682 47.583 1.00 22.76 188 ASN D O 1
ATOM 7296 N N . ALA D 1 191 ? 1.383 22.430 47.618 1.00 23.12 189 ALA D N 1
ATOM 7297 C CA . ALA D 1 191 ? 2.328 22.305 46.514 1.00 22.17 189 ALA D CA 1
ATOM 7298 C C . ALA D 1 191 ? 1.825 21.267 45.522 1.00 26.41 189 ALA D C 1
ATOM 7299 O O . ALA D 1 191 ? 1.250 20.247 45.912 1.00 27.40 189 ALA D O 1
ATOM 7301 N N . ILE D 1 192 ? 2.023 21.534 44.237 1.00 23.28 190 ILE D N 1
ATOM 7302 C CA . ILE D 1 192 ? 1.846 20.517 43.211 1.00 19.33 190 ILE D CA 1
ATOM 7303 C C . ILE D 1 192 ? 3.228 19.953 42.918 1.00 21.71 190 ILE D C 1
ATOM 7304 O O . ILE D 1 192 ? 4.165 20.701 42.621 1.00 23.44 190 ILE D O 1
ATOM 7309 N N . SER D 1 193 ? 3.377 18.648 43.094 1.00 20.26 191 SER D N 1
ATOM 7310 C CA . SER D 1 193 ? 4.579 17.934 42.678 1.00 19.28 191 SER D CA 1
ATOM 7311 C C . SER D 1 193 ? 4.368 17.539 41.220 1.00 22.40 191 SER D C 1
ATOM 7312 O O . SER D 1 193 ? 3.668 16.566 40.921 1.00 20.74 191 SER D O 1
ATOM 7315 N N . ALA D 1 194 ? 4.942 18.311 40.303 1.00 22.37 192 ALA D N 1
ATOM 7316 C CA . ALA D 1 194 ? 4.701 18.086 38.882 1.00 21.93 192 ALA D CA 1
ATOM 7317 C C . ALA D 1 194 ? 5.672 17.049 38.334 1.00 19.36 192 ALA D C 1
ATOM 7318 O O . ALA D 1 194 ? 6.810 16.938 38.791 1.00 25.08 192 ALA D O 1
ATOM 7320 N N . GLY D 1 195 ? 5.205 16.284 37.349 1.00 19.64 193 GLY D N 1
ATOM 7321 C CA . GLY D 1 195 ? 6.085 15.467 36.542 1.00 23.07 193 GLY D CA 1
ATOM 7322 C C . GLY D 1 195 ? 6.880 16.352 35.599 1.00 25.20 193 GLY D C 1
ATOM 7323 O O . GLY D 1 195 ? 6.576 17.537 35.436 1.00 22.62 193 GLY D O 1
ATOM 7324 N N . PRO D 1 196 ? 7.897 15.796 34.945 1.00 26.63 194 PRO D N 1
ATOM 7325 C CA . PRO D 1 196 ? 8.732 16.621 34.052 1.00 25.12 194 PRO D CA 1
ATOM 7326 C C . PRO D 1 196 ? 7.945 17.166 32.868 1.00 28.97 194 PRO D C 1
ATOM 7327 O O . PRO D 1 196 ? 7.105 16.479 32.282 1.00 25.47 194 PRO D O 1
ATOM 7331 N N . ILE D 1 197 ? 8.208 18.437 32.552 1.00 28.85 195 ILE D N 1
ATOM 7332 C CA . ILE D 1 197 ? 7.646 19.136 31.403 1.00 34.37 195 ILE D CA 1
ATOM 7333 C C . ILE D 1 197 ? 8.768 19.940 30.749 1.00 37.72 195 ILE D C 1
ATOM 7334 O O . ILE D 1 197 ? 9.583 20.569 31.439 1.00 31.48 195 ILE D O 1
ATOM 7339 N N . LYS D 1 198 ? 8.813 19.922 29.423 1.00 32.99 196 LYS D N 1
ATOM 7340 C CA . LYS D 1 198 ? 9.796 20.705 28.670 1.00 44.67 196 LYS D CA 1
ATOM 7341 C C . LYS D 1 198 ? 9.510 22.195 28.843 1.00 46.66 196 LYS D C 1
ATOM 7342 O O . LYS D 1 198 ? 8.621 22.747 28.195 1.00 47.10 196 LYS D O 1
ATOM 7344 N N . THR D 1 199 ? 10.269 22.853 29.724 1.00 47.66 197 THR D N 1
ATOM 7345 C CA . THR D 1 199 ? 10.192 24.292 29.962 1.00 37.78 197 THR D CA 1
ATOM 7346 C C . THR D 1 199 ? 11.603 24.862 29.916 1.00 46.28 197 THR D C 1
ATOM 7347 O O . THR D 1 199 ? 12.590 24.121 29.884 1.00 43.40 197 THR D O 1
ATOM 7351 N N . LEU D 1 200 ? 11.693 26.196 29.929 1.00 42.09 198 LEU D N 1
ATOM 7352 C CA . LEU D 1 200 ? 12.995 26.859 29.885 1.00 45.00 198 LEU D CA 1
ATOM 7353 C C . LEU D 1 200 ? 13.881 26.438 31.058 1.00 45.40 198 LEU D C 1
ATOM 7354 O O . LEU D 1 200 ? 15.032 26.024 30.870 1.00 49.66 198 LEU D O 1
ATOM 7356 N N . ALA D 1 201 ? 13.363 26.549 32.279 1.00 45.26 199 ALA D N 1
ATOM 7357 C CA . ALA D 1 201 ? 14.163 26.206 33.451 1.00 46.78 199 ALA D CA 1
ATOM 7358 C C . ALA D 1 201 ? 14.498 24.718 33.470 1.00 45.08 199 ALA D C 1
ATOM 7359 O O . ALA D 1 201 ? 15.660 24.335 33.660 1.00 40.94 199 ALA D O 1
ATOM 7361 N N . ALA D 1 202 ? 13.490 23.861 33.241 1.00 39.30 200 ALA D N 1
ATOM 7362 C CA . ALA D 1 202 ? 13.709 22.422 33.349 1.00 38.66 200 ALA D CA 1
ATOM 7363 C C . ALA D 1 202 ? 14.708 21.916 32.315 1.00 38.62 200 ALA D C 1
ATOM 7364 O O . ALA D 1 202 ? 15.398 20.919 32.567 1.00 38.51 200 ALA D O 1
ATOM 7366 N N . SER D 1 203 ? 14.823 22.597 31.168 1.00 41.08 201 SER D N 1
ATOM 7367 C CA . SER D 1 203 ? 15.781 22.196 30.146 1.00 46.92 201 SER D CA 1
ATOM 7368 C C . SER D 1 203 ? 17.224 22.293 30.622 1.00 52.98 201 SER D C 1
ATOM 7369 O O . SER D 1 203 ? 18.114 21.726 29.974 1.00 47.98 201 SER D O 1
ATOM 7372 N N . GLY D 1 204 ? 17.481 23.002 31.721 1.00 49.83 202 GLY D N 1
ATOM 7373 C CA . GLY D 1 204 ? 18.832 23.079 32.254 1.00 52.06 202 GLY D CA 1
ATOM 7374 C C . GLY D 1 204 ? 19.302 21.820 32.947 1.00 46.03 202 GLY D C 1
ATOM 7375 O O . GLY D 1 204 ? 20.506 21.685 33.196 1.00 55.09 202 GLY D O 1
ATOM 7376 N N . ILE D 1 205 ? 18.388 20.901 33.260 1.00 42.94 203 ILE D N 1
ATOM 7377 C CA . ILE D 1 205 ? 18.762 19.653 33.912 1.00 44.80 203 ILE D CA 1
ATOM 7378 C C . ILE D 1 205 ? 19.502 18.765 32.921 1.00 49.11 203 ILE D C 1
ATOM 7379 O O . ILE D 1 205 ? 19.054 18.572 31.784 1.00 44.23 203 ILE D O 1
ATOM 7384 N N . GLY D 1 206 ? 20.640 18.217 33.351 1.00 45.04 204 GLY D N 1
ATOM 7385 C CA . GLY D 1 206 ? 21.409 17.318 32.511 1.00 47.09 204 GLY D CA 1
ATOM 7386 C C . GLY D 1 206 ? 20.624 16.106 32.038 1.00 46.54 204 GLY D C 1
ATOM 7387 O O . GLY D 1 206 ? 19.991 15.412 32.846 1.00 42.52 204 GLY D O 1
ATOM 7388 N N . ASP D 1 207 ? 20.648 15.852 30.729 1.00 47.03 205 ASP D N 1
ATOM 7389 C CA . ASP D 1 207 ? 19.949 14.710 30.137 1.00 45.84 205 ASP D CA 1
ATOM 7390 C C . ASP D 1 207 ? 18.464 14.711 30.506 1.00 42.43 205 ASP D C 1
ATOM 7391 O O . ASP D 1 207 ? 17.867 13.672 30.808 1.00 40.42 205 ASP D O 1
ATOM 7396 N N . PHE D 1 208 ? 17.864 15.902 30.488 1.00 36.62 206 PHE D N 1
ATOM 7397 C CA . PHE D 1 208 ? 16.433 16.022 30.752 1.00 34.38 206 PHE D CA 1
ATOM 7398 C C . PHE D 1 208 ? 15.588 15.214 29.762 1.00 33.82 206 PHE D C 1
ATOM 7399 O O . PHE D 1 208 ? 14.499 14.749 30.114 1.00 31.81 206 PHE D O 1
ATOM 7407 N N . ARG D 1 209 ? 16.056 15.034 28.524 1.00 35.78 207 ARG D N 1
ATOM 7408 C CA . ARG D 1 209 ? 15.280 14.215 27.593 1.00 39.40 207 ARG D CA 1
ATOM 7409 C C . ARG D 1 209 ? 15.198 12.763 28.050 1.00 40.47 207 ARG D C 1
ATOM 7410 O O . ARG D 1 209 ? 14.178 12.103 27.822 1.00 36.99 207 ARG D O 1
ATOM 7418 N N . TYR D 1 210 ? 16.253 12.248 28.694 1.00 34.42 208 TYR D N 1
ATOM 7419 C CA . TYR D 1 210 ? 16.184 10.904 29.264 1.00 33.23 208 TYR D CA 1
ATOM 7420 C C . TYR D 1 210 ? 15.117 10.827 30.347 1.00 30.73 208 TYR D C 1
ATOM 7421 O O . TYR D 1 210 ? 14.358 9.853 30.413 1.00 29.58 208 TYR D O 1
ATOM 7430 N N . ILE D 1 211 ? 15.051 11.841 31.212 1.00 30.07 209 ILE D N 1
ATOM 7431 C CA . ILE D 1 211 ? 14.055 11.845 32.277 1.00 28.65 209 ILE D CA 1
ATOM 7432 C C . ILE D 1 211 ? 12.650 11.856 31.685 1.00 30.61 209 ILE D C 1
ATOM 7433 O O . ILE D 1 211 ? 11.739 11.182 32.184 1.00 27.83 209 ILE D O 1
ATOM 7438 N N . LEU D 1 212 ? 12.469 12.579 30.578 1.00 29.07 210 LEU D N 1
ATOM 7439 C CA . LEU D 1 212 ? 11.174 12.602 29.898 1.00 27.57 210 LEU D CA 1
ATOM 7440 C C . LEU D 1 212 ? 10.817 11.237 29.309 1.00 27.52 210 LEU D C 1
ATOM 7441 O O . LEU D 1 212 ? 9.714 10.724 29.536 1.00 31.02 210 LEU D O 1
ATOM 7446 N N . LYS D 1 213 ? 11.724 10.641 28.532 1.00 29.10 211 LYS D N 1
ATOM 7447 C CA . LYS D 1 213 ? 11.430 9.333 27.948 1.00 30.33 211 LYS D CA 1
ATOM 7448 C C . LYS D 1 213 ? 11.193 8.298 29.041 1.00 28.11 211 LYS D C 1
ATOM 7449 O O . LYS D 1 213 ? 10.233 7.513 28.975 1.00 30.08 211 LYS D O 1
ATOM 7455 N N . TRP D 1 214 ? 12.035 8.314 30.078 1.00 27.41 212 TRP D N 1
ATOM 7456 C CA . TRP D 1 214 ? 11.858 7.415 31.219 1.00 26.15 212 TRP D CA 1
ATOM 7457 C C . TRP D 1 214 ? 10.463 7.531 31.824 1.00 24.39 212 TRP D C 1
ATOM 7458 O O . TRP D 1 214 ? 9.819 6.517 32.125 1.00 24.99 212 TRP D O 1
ATOM 7469 N N . ASN D 1 215 ? 9.978 8.756 32.018 1.00 23.78 213 ASN D N 1
ATOM 7470 C CA . ASN D 1 215 ? 8.625 8.919 32.538 1.00 22.99 213 ASN D CA 1
ATOM 7471 C C . ASN D 1 215 ? 7.582 8.403 31.544 1.00 25.74 213 ASN D C 1
ATOM 7472 O O . ASN D 1 215 ? 6.615 7.745 31.939 1.00 23.87 213 ASN D O 1
ATOM 7477 N N . GLU D 1 216 ? 7.784 8.649 30.246 1.00 25.46 214 GLU D N 1
ATOM 7478 C CA . GLU D 1 216 ? 6.825 8.173 29.253 1.00 27.85 214 GLU D CA 1
ATOM 7479 C C . GLU D 1 216 ? 6.638 6.662 29.318 1.00 29.93 214 GLU D C 1
ATOM 7480 O O . GLU D 1 216 ? 5.512 6.172 29.206 1.00 26.99 214 GLU D O 1
ATOM 7486 N N . TYR D 1 217 ? 7.731 5.904 29.465 1.00 30.72 215 TYR D N 1
ATOM 7487 C CA . TYR D 1 217 ? 7.624 4.448 29.481 1.00 25.45 215 TYR D CA 1
ATOM 7488 C C . TYR D 1 217 ? 7.172 3.908 30.831 1.00 24.08 215 TYR D C 1
ATOM 7489 O O . TYR D 1 217 ? 6.508 2.869 30.883 1.00 29.33 215 TYR D O 1
ATOM 7498 N N . ASN D 1 218 ? 7.549 4.564 31.932 1.00 23.02 216 ASN D N 1
ATOM 7499 C CA . ASN D 1 218 ? 7.428 3.946 33.238 1.00 25.02 216 ASN D CA 1
ATOM 7500 C C . ASN D 1 218 ? 6.341 4.540 34.119 1.00 25.21 216 ASN D C 1
ATOM 7501 O O . ASN D 1 218 ? 5.959 3.901 35.109 1.00 24.80 216 ASN D O 1
ATOM 7506 N N . ALA D 1 219 ? 5.836 5.731 33.812 1.00 23.25 217 ALA D N 1
ATOM 7507 C CA . ALA D 1 219 ? 4.736 6.252 34.608 1.00 22.04 217 ALA D CA 1
ATOM 7508 C C . ALA D 1 219 ? 3.492 5.397 34.383 1.00 21.37 217 ALA D C 1
ATOM 7509 O O . ALA D 1 219 ? 3.295 4.845 33.295 1.00 21.57 217 ALA D O 1
ATOM 7511 N N . PRO D 1 220 ? 2.646 5.257 35.404 1.00 19.55 218 PRO D N 1
ATOM 7512 C CA . PRO D 1 220 ? 1.424 4.449 35.231 1.00 20.67 218 PRO D CA 1
ATOM 7513 C C . PRO D 1 220 ? 0.568 4.872 34.045 1.00 19.27 218 PRO D C 1
ATOM 7514 O O . PRO D 1 220 ? 0.044 4.008 33.335 1.00 22.32 218 PRO D O 1
ATOM 7518 N N . LEU D 1 221 ? 0.389 6.172 33.813 1.00 18.91 219 LEU D N 1
ATOM 7519 C CA . LEU D 1 221 ? -0.465 6.591 32.697 1.00 19.70 219 LEU D CA 1
ATOM 7520 C C . LEU D 1 221 ? 0.255 6.548 31.352 1.00 23.57 219 LEU D C 1
ATOM 7521 O O . LEU D 1 221 ? -0.355 6.884 30.327 1.00 22.89 219 LEU D O 1
ATOM 7526 N N . ARG D 1 222 ? 1.528 6.154 31.328 1.00 21.14 220 ARG D N 1
ATOM 7527 C CA . ARG D 1 222 ? 2.257 5.926 30.071 1.00 22.56 220 ARG D CA 1
ATOM 7528 C C . ARG D 1 222 ? 2.325 7.196 29.229 1.00 23.17 220 ARG D C 1
ATOM 7529 O O . ARG D 1 222 ? 2.244 7.153 28.000 1.00 24.61 220 ARG D O 1
ATOM 7537 N N . ARG D 1 223 ? 2.502 8.332 29.902 1.00 24.40 221 ARG D N 1
ATOM 7538 C CA . ARG D 1 223 ? 2.666 9.614 29.236 1.00 27.91 221 ARG D CA 1
ATOM 7539 C C . ARG D 1 223 ? 3.198 10.605 30.254 1.00 30.07 221 ARG D C 1
ATOM 7540 O O . ARG D 1 223 ? 3.055 10.406 31.465 1.00 23.28 221 ARG D O 1
ATOM 7548 N N . THR D 1 224 ? 3.825 11.675 29.759 1.00 28.95 222 THR D N 1
ATOM 7549 C CA . THR D 1 224 ? 4.196 12.780 30.639 1.00 28.35 222 THR D CA 1
ATOM 7550 C C . THR D 1 224 ? 3.055 13.792 30.663 1.00 33.89 222 THR D C 1
ATOM 7551 O O . THR D 1 224 ? 2.109 13.704 29.878 1.00 28.89 222 THR D O 1
ATOM 7555 N N . VAL D 1 225 ? 3.143 14.762 31.578 1.00 26.52 223 VAL D N 1
ATOM 7556 C CA . VAL D 1 225 ? 2.050 15.705 31.815 1.00 24.28 223 VAL D CA 1
ATOM 7557 C C . VAL D 1 225 ? 2.289 16.989 31.023 1.00 29.29 223 VAL D C 1
ATOM 7558 O O . VAL D 1 225 ? 3.392 17.268 30.549 1.00 33.09 223 VAL D O 1
ATOM 7562 N N . THR D 1 226 ? 1.225 17.777 30.853 1.00 25.03 224 THR D N 1
ATOM 7563 C CA . THR D 1 226 ? 1.272 19.071 30.184 1.00 28.65 224 THR D CA 1
ATOM 7564 C C . THR D 1 226 ? 0.987 20.198 31.168 1.00 25.90 224 THR D C 1
ATOM 7565 O O . THR D 1 226 ? 0.419 19.992 32.242 1.00 26.91 224 THR D O 1
ATOM 7569 N N . ILE D 1 227 ? 1.365 21.413 30.766 1.00 29.02 225 ILE D N 1
ATOM 7570 C CA . ILE D 1 227 ? 1.058 22.586 31.579 1.00 29.99 225 ILE D CA 1
ATOM 7571 C C . ILE D 1 227 ? -0.448 22.802 31.683 1.00 31.91 225 ILE D C 1
ATOM 7572 O O . ILE D 1 227 ? -0.923 23.416 32.642 1.00 29.58 225 ILE D O 1
ATOM 7577 N N . GLU D 1 228 ? -1.229 22.329 30.702 1.00 32.18 226 GLU D N 1
ATOM 7578 C CA . GLU D 1 228 ? -2.679 22.485 30.805 1.00 26.42 226 GLU D CA 1
ATOM 7579 C C . GLU D 1 228 ? -3.256 21.566 31.881 1.00 27.10 226 GLU D C 1
ATOM 7580 O O . GLU D 1 228 ? -4.164 21.955 32.628 1.00 26.05 226 GLU D O 1
ATOM 7586 N N . GLU D 1 229 ? -2.734 20.349 31.982 1.00 24.50 227 GLU D N 1
ATOM 7587 C CA . GLU D 1 229 ? -3.165 19.439 33.036 1.00 24.43 227 GLU D CA 1
ATOM 7588 C C . GLU D 1 229 ? -2.749 19.943 34.417 1.00 23.67 227 GLU D C 1
ATOM 7589 O O . GLU D 1 229 ? -3.544 19.893 35.365 1.00 26.93 227 GLU D O 1
ATOM 7595 N N . VAL D 1 230 ? -1.511 20.425 34.556 1.00 26.38 228 VAL D N 1
ATOM 7596 C CA . VAL D 1 230 ? -1.102 21.023 35.832 1.00 26.31 228 VAL D CA 1
ATOM 7597 C C . VAL D 1 230 ? -1.979 22.227 36.143 1.00 25.64 228 VAL D C 1
ATOM 7598 O O . VAL D 1 230 ? -2.366 22.452 37.298 1.00 25.16 228 VAL D O 1
ATOM 7602 N N . GLY D 1 231 ? -2.343 22.991 35.104 1.00 30.13 229 GLY D N 1
ATOM 7603 C CA . GLY D 1 231 ? -3.231 24.127 35.293 1.00 28.81 229 GLY D CA 1
ATOM 7604 C C . GLY D 1 231 ? -4.573 23.733 35.882 1.00 30.65 229 GLY D C 1
ATOM 7605 O O . GLY D 1 231 ? -5.104 24.425 36.758 1.00 26.96 229 GLY D O 1
ATOM 7606 N N . ASP D 1 232 ? -5.136 22.609 35.417 1.00 27.02 230 ASP D N 1
ATOM 7607 C CA . ASP D 1 232 ? -6.431 22.165 35.926 1.00 26.47 230 ASP D CA 1
ATOM 7608 C C . ASP D 1 232 ? -6.325 21.693 37.371 1.00 24.16 230 ASP D C 1
ATOM 7609 O O . ASP D 1 232 ? -7.206 21.990 38.187 1.00 31.84 230 ASP D O 1
ATOM 7614 N N . SER D 1 233 ? -5.266 20.946 37.704 1.00 23.81 231 SER D N 1
ATOM 7615 C CA . SER D 1 233 ? -5.032 20.583 39.104 1.00 26.01 231 SER D CA 1
ATOM 7616 C C . SER D 1 233 ? -4.815 21.818 39.969 1.00 27.49 231 SER D C 1
ATOM 7617 O O . SER D 1 233 ? -5.293 21.878 41.107 1.00 26.84 231 SER D O 1
ATOM 7620 N N . ALA D 1 234 ? -4.078 22.806 39.452 1.00 25.34 232 ALA D N 1
ATOM 7621 C CA . ALA D 1 234 ? -3.877 24.042 40.198 1.00 23.91 232 ALA D CA 1
ATOM 7622 C C . ALA D 1 234 ? -5.202 24.768 40.418 1.00 24.51 232 ALA D C 1
ATOM 7623 O O . ALA D 1 234 ? -5.453 25.292 41.509 1.00 26.39 232 ALA D O 1
ATOM 7625 N N . LEU D 1 235 ? -6.063 24.805 39.392 1.00 26.87 233 LEU D N 1
ATOM 7626 C CA . LEU D 1 235 ? -7.398 25.385 39.532 1.00 26.61 233 LEU D CA 1
ATOM 7627 C C . LEU D 1 235 ? -8.114 24.828 40.756 1.00 28.64 233 LEU D C 1
ATOM 7628 O O . LEU D 1 235 ? -8.667 25.579 41.569 1.00 23.86 233 LEU D O 1
ATOM 7633 N N . TYR D 1 236 ? -8.108 23.501 40.896 1.00 26.03 234 TYR D N 1
ATOM 7634 C CA . TYR D 1 236 ? -8.707 22.860 42.060 1.00 24.79 234 TYR D CA 1
ATOM 7635 C C . TYR D 1 236 ? -8.128 23.410 43.363 1.00 27.40 234 TYR D C 1
ATOM 7636 O O . TYR D 1 236 ? -8.875 23.823 44.258 1.00 25.08 234 TYR D O 1
ATOM 7645 N N . LEU D 1 237 ? -6.796 23.434 43.484 1.00 19.72 235 LEU D N 1
ATOM 7646 C CA . LEU D 1 237 ? -6.173 23.865 44.736 1.00 18.08 235 LEU D CA 1
ATOM 7647 C C . LEU D 1 237 ? -6.361 25.357 44.999 1.00 27.32 235 LEU D C 1
ATOM 7648 O O . LEU D 1 237 ? -6.413 25.773 46.164 1.00 23.28 235 LEU D O 1
ATOM 7653 N N . LEU D 1 238 ? -6.449 26.177 43.943 1.00 24.58 236 LEU D N 1
ATOM 7654 C CA . LEU D 1 238 ? -6.642 27.618 44.093 1.00 24.21 236 LEU D CA 1
ATOM 7655 C C . LEU D 1 238 ? -8.092 27.997 44.390 1.00 26.11 236 LEU D C 1
ATOM 7656 O O . LEU D 1 238 ? -8.333 29.087 44.920 1.00 31.45 236 LEU D O 1
ATOM 7661 N N . SER D 1 239 ? -9.048 27.129 44.068 1.00 27.66 237 SER D N 1
ATOM 7662 C CA . SER D 1 239 ? -10.471 27.416 44.192 1.00 31.91 237 SER D CA 1
ATOM 7663 C C . SER D 1 239 ? -11.033 26.901 45.516 1.00 28.72 237 SER D C 1
ATOM 7664 O O . SER D 1 239 ? -10.366 26.206 46.279 1.00 25.54 237 SER D O 1
ATOM 7667 N N . ASP D 1 240 ? -12.313 27.196 45.752 1.00 31.76 238 ASP D N 1
ATOM 7668 C CA . ASP D 1 240 ? -13.003 26.734 46.949 1.00 29.38 238 ASP D CA 1
ATOM 7669 C C . ASP D 1 240 ? -13.311 25.239 46.934 1.00 30.85 238 ASP D C 1
ATOM 7670 O O . ASP D 1 240 ? -13.680 24.697 47.980 1.00 29.45 238 ASP D O 1
ATOM 7675 N N . LEU D 1 241 ? -13.159 24.555 45.794 1.00 27.59 239 LEU D N 1
ATOM 7676 C CA . LEU D 1 241 ? -13.383 23.109 45.788 1.00 25.06 239 LEU D CA 1
ATOM 7677 C C . LEU D 1 241 ? -12.448 22.382 46.746 1.00 28.43 239 LEU D C 1
ATOM 7678 O O . LEU D 1 241 ? -12.760 21.266 47.180 1.00 27.46 239 LEU D O 1
ATOM 7683 N N . SER D 1 242 ? -11.290 22.981 47.056 1.00 24.32 240 SER D N 1
ATOM 7684 C CA . SER D 1 242 ? -10.275 22.381 47.915 1.00 24.89 240 SER D CA 1
ATOM 7685 C C . SER D 1 242 ? -10.198 23.076 49.269 1.00 23.62 240 SER D C 1
ATOM 7686 O O . SER D 1 242 ? -9.125 23.126 49.885 1.00 23.56 240 SER D O 1
ATOM 7689 N N . ARG D 1 243 ? -11.329 23.611 49.745 1.00 23.12 241 ARG D N 1
ATOM 7690 C CA . ARG D 1 243 ? -11.301 24.494 50.909 1.00 29.81 241 ARG D CA 1
ATOM 7691 C C . ARG D 1 243 ? -10.917 23.790 52.209 1.00 22.84 241 ARG D C 1
ATOM 7692 O O . ARG D 1 243 ? -10.689 24.472 53.216 1.00 25.02 241 ARG D O 1
ATOM 7700 N N . SER D 1 244 ? -10.833 22.460 52.218 1.00 23.17 242 SER D N 1
ATOM 7701 C CA . SER D 1 244 ? -10.402 21.724 53.402 1.00 26.24 242 SER D CA 1
ATOM 7702 C C . SER D 1 244 ? -9.025 21.085 53.235 1.00 25.40 242 SER D C 1
ATOM 7703 O O . SER D 1 244 ? -8.668 20.183 54.007 1.00 23.10 242 SER D O 1
ATOM 7706 N N . VAL D 1 245 ? -8.238 21.552 52.263 1.00 23.52 243 VAL D N 1
ATOM 7707 C CA . VAL D 1 245 ? -6.961 20.946 51.886 1.00 17.05 243 VAL D CA 1
ATOM 7708 C C . VAL D 1 245 ? -5.844 21.948 52.143 1.00 20.42 243 VAL D C 1
ATOM 7709 O O . VAL D 1 245 ? -5.793 23.009 51.504 1.00 21.27 243 VAL D O 1
ATOM 7713 N N . THR D 1 246 ? -4.933 21.611 53.054 1.00 22.30 244 THR D N 1
ATOM 7714 C CA . THR D 1 246 ? -3.783 22.473 53.276 1.00 22.58 244 THR D CA 1
ATOM 7715 C C . THR D 1 246 ? -2.597 21.628 53.739 1.00 20.07 244 THR D C 1
ATOM 7716 O O . THR D 1 246 ? -2.765 20.523 54.260 1.00 20.29 244 THR D O 1
ATOM 7720 N N . GLY D 1 247 ? -1.391 22.138 53.504 1.00 22.24 245 GLY D N 1
ATOM 7721 C CA . GLY D 1 247 ? -0.190 21.376 53.820 1.00 21.64 245 GLY D CA 1
ATOM 7722 C C . GLY D 1 247 ? 0.073 20.207 52.888 1.00 22.04 245 GLY D C 1
ATOM 7723 O O . GLY D 1 247 ? 0.862 19.322 53.218 1.00 21.56 245 GLY D O 1
ATOM 7724 N N . GLU D 1 248 ? -0.569 20.174 51.730 1.00 17.16 246 GLU D N 1
ATOM 7725 C CA . GLU D 1 248 ? -0.590 18.984 50.880 1.00 18.83 246 GLU D CA 1
ATOM 7726 C C . GLU D 1 248 ? 0.490 19.059 49.796 1.00 21.03 246 GLU D C 1
ATOM 7727 O O . GLU D 1 248 ? 0.689 20.110 49.181 1.00 23.84 246 GLU D O 1
ATOM 7733 N N . VAL D 1 249 ? 1.177 17.940 49.554 1.00 22.08 247 VAL D N 1
ATOM 7734 C CA . VAL D 1 249 ? 2.023 17.777 48.365 1.00 23.74 247 VAL D CA 1
ATOM 7735 C C . VAL D 1 249 ? 1.282 16.881 47.373 1.00 18.87 247 VAL D C 1
ATOM 7736 O O . VAL D 1 249 ? 1.198 15.663 47.552 1.00 18.88 247 VAL D O 1
ATOM 7740 N N . HIS D 1 250 ? 0.736 17.487 46.314 1.00 18.49 248 HIS D N 1
ATOM 7741 C CA . HIS D 1 250 ? -0.229 16.850 45.422 1.00 20.34 248 HIS D CA 1
ATOM 7742 C C . HIS D 1 250 ? 0.488 16.458 44.127 1.00 20.52 248 HIS D C 1
ATOM 7743 O O . HIS D 1 250 ? 0.956 17.333 43.400 1.00 17.72 248 HIS D O 1
ATOM 7750 N N . HIS D 1 251 ? 0.588 15.150 43.846 1.00 17.97 249 HIS D N 1
ATOM 7751 C CA . HIS D 1 251 ? 1.366 14.656 42.708 1.00 20.14 249 HIS D CA 1
ATOM 7752 C C . HIS D 1 251 ? 0.548 14.749 41.425 1.00 22.56 249 HIS D C 1
ATOM 7753 O O . HIS D 1 251 ? -0.495 14.104 41.300 1.00 23.14 249 HIS D O 1
ATOM 7760 N N . VAL D 1 252 ? 1.018 15.563 40.483 1.00 20.73 250 VAL D N 1
ATOM 7761 C CA . VAL D 1 252 ? 0.424 15.665 39.155 1.00 18.32 250 VAL D CA 1
ATOM 7762 C C . VAL D 1 252 ? 1.503 15.225 38.178 1.00 19.02 250 VAL D C 1
ATOM 7763 O O . VAL D 1 252 ? 2.166 16.052 37.535 1.00 18.80 250 VAL D O 1
ATOM 7767 N N . ASP D 1 253 ? 1.685 13.907 38.078 1.00 20.46 251 ASP D N 1
ATOM 7768 C CA . ASP D 1 253 ? 2.887 13.346 37.468 1.00 21.64 251 ASP D CA 1
ATOM 7769 C C . ASP D 1 253 ? 2.585 12.038 36.737 1.00 22.23 251 ASP D C 1
ATOM 7770 O O . ASP D 1 253 ? 3.483 11.196 36.599 1.00 19.17 251 ASP D O 1
ATOM 7775 N N . SER D 1 254 ? 1.339 11.827 36.329 1.00 17.65 252 SER D N 1
ATOM 7776 C CA . SER D 1 254 ? 0.876 10.572 35.730 1.00 24.90 252 SER D CA 1
ATOM 7777 C C . SER D 1 254 ? 1.117 9.374 36.646 1.00 22.52 252 SER D C 1
ATOM 7778 O O . SER D 1 254 ? 1.178 8.228 36.175 1.00 23.23 252 SER D O 1
ATOM 7781 N N . GLY D 1 255 ? 1.257 9.614 37.948 1.00 18.76 253 GLY D N 1
ATOM 7782 C CA . GLY D 1 255 ? 1.480 8.543 38.894 1.00 16.65 253 GLY D CA 1
ATOM 7783 C C . GLY D 1 255 ? 2.914 8.091 39.048 1.00 17.15 253 GLY D C 1
ATOM 7784 O O . GLY D 1 255 ? 3.161 7.115 39.770 1.00 19.32 253 GLY D O 1
ATOM 7785 N N . TYR D 1 256 ? 3.875 8.766 38.404 1.00 16.76 254 TYR D N 1
ATOM 7786 C CA . TYR D 1 256 ? 5.243 8.258 38.400 1.00 17.68 254 TYR D CA 1
ATOM 7787 C C . TYR D 1 256 ? 5.762 7.989 39.818 1.00 22.64 254 TYR D C 1
ATOM 7788 O O . TYR D 1 256 ? 6.476 7.007 40.055 1.00 16.97 254 TYR D O 1
ATOM 7797 N N . ASN D 1 257 ? 5.407 8.849 40.772 1.00 17.54 255 ASN D N 1
ATOM 7798 C CA . ASN D 1 257 ? 5.968 8.764 42.124 1.00 22.13 255 ASN D CA 1
ATOM 7799 C C . ASN D 1 257 ? 5.689 7.432 42.821 1.00 19.72 255 ASN D C 1
ATOM 7800 O O . ASN D 1 257 ? 6.348 7.127 43.828 1.00 19.44 255 ASN D O 1
ATOM 7805 N N . ILE D 1 258 ? 4.709 6.647 42.350 1.00 20.65 256 ILE D N 1
ATOM 7806 C CA . ILE D 1 258 ? 4.343 5.410 43.048 1.00 18.59 256 ILE D CA 1
ATOM 7807 C C . ILE D 1 258 ? 5.170 4.205 42.625 1.00 21.73 256 ILE D C 1
ATOM 7808 O O . ILE D 1 258 ? 5.052 3.140 43.253 1.00 22.53 256 ILE D O 1
ATOM 7813 N N . ILE D 1 259 ? 6.027 4.341 41.608 1.00 22.71 257 ILE D N 1
ATOM 7814 C CA A ILE D 1 259 ? 6.792 3.234 41.030 0.57 19.23 257 ILE D CA 1
ATOM 7815 C CA B ILE D 1 259 ? 6.729 3.167 41.109 0.43 19.29 257 ILE D CA 1
ATOM 7816 C C . ILE D 1 259 ? 8.037 2.978 41.869 1.00 23.67 257 ILE D C 1
ATOM 7817 O O . ILE D 1 259 ? 8.751 3.926 42.216 1.00 23.78 257 ILE D O 1
ATOM 7826 N N . GLY D 1 260 ? 8.332 1.710 42.156 1.00 23.28 258 GLY D N 1
ATOM 7827 C CA . GLY D 1 260 ? 9.525 1.347 42.891 1.00 26.32 258 GLY D CA 1
ATOM 7828 C C . GLY D 1 260 ? 10.570 0.631 42.058 1.00 24.57 258 GLY D C 1
ATOM 7829 O O . GLY D 1 260 ? 11.685 0.395 42.530 1.00 26.55 258 GLY D O 1
ATOM 7830 N N . MET D 1 261 ? 10.228 0.275 40.821 1.00 22.70 259 MET D N 1
ATOM 7831 C CA . MET D 1 261 ? 11.177 -0.357 39.910 1.00 24.06 259 MET D CA 1
ATOM 7832 C C . MET D 1 261 ? 10.569 -0.391 38.514 1.00 29.45 259 MET D C 1
ATOM 7833 O O . MET D 1 261 ? 9.356 -0.559 38.372 1.00 31.88 259 MET D O 1
ATOM 7838 N N . LYS D 1 262 ? 11.414 -0.233 37.494 1.00 33.09 260 LYS D N 1
ATOM 7839 C CA . LYS D 1 262 ? 10.969 -0.445 36.113 1.00 36.34 260 LYS D CA 1
ATOM 7840 C C . LYS D 1 262 ? 10.407 -1.853 35.949 1.00 39.25 260 LYS D C 1
ATOM 7841 O O . LYS D 1 262 ? 10.953 -2.815 36.496 1.00 40.37 260 LYS D O 1
ATOM 7847 N N . ALA D 1 263 ? 9.313 -1.983 35.196 1.00 38.86 261 ALA D N 1
ATOM 7848 C CA . ALA D 1 263 ? 8.828 -3.320 34.863 1.00 36.48 261 ALA D CA 1
ATOM 7849 C C . ALA D 1 263 ? 9.893 -4.091 34.087 1.00 28.82 261 ALA D C 1
ATOM 7850 O O . ALA D 1 263 ? 10.659 -3.518 33.308 1.00 33.29 261 ALA D O 1
ATOM 7852 N N . VAL D 1 264 ? 9.923 -5.412 34.296 1.00 31.72 262 VAL D N 1
ATOM 7853 C CA . VAL D 1 264 ? 10.908 -6.264 33.634 1.00 34.87 262 VAL D CA 1
ATOM 7854 C C . VAL D 1 264 ? 10.869 -6.067 32.123 1.00 43.18 262 VAL D C 1
ATOM 7855 O O . VAL D 1 264 ? 11.914 -5.971 31.466 1.00 45.44 262 VAL D O 1
ATOM 7859 N N . ASP D 1 265 ? 9.670 -5.992 31.551 1.00 39.01 263 ASP D N 1
ATOM 7860 C CA . ASP D 1 265 ? 9.496 -5.881 30.109 1.00 44.60 263 ASP D CA 1
ATOM 7861 C C . ASP D 1 265 ? 9.459 -4.441 29.617 1.00 45.02 263 ASP D C 1
ATOM 7862 O O . ASP D 1 265 ? 9.318 -4.225 28.409 1.00 44.24 263 ASP D O 1
ATOM 7867 N N . ALA D 1 266 ? 9.537 -3.456 30.511 1.00 37.59 264 ALA D N 1
ATOM 7868 C CA . ALA D 1 266 ? 9.590 -2.075 30.059 1.00 37.57 264 ALA D CA 1
ATOM 7869 C C . ALA D 1 266 ? 10.898 -1.841 29.304 1.00 42.40 264 ALA D C 1
ATOM 7870 O O . ALA D 1 266 ? 11.899 -2.519 29.556 1.00 40.16 264 ALA D O 1
ATOM 7872 N N . PRO D 1 267 ? 10.909 -0.908 28.354 1.00 43.52 265 PRO D N 1
ATOM 7873 C CA . PRO D 1 267 ? 12.080 -0.781 27.475 1.00 41.44 265 PRO D CA 1
ATOM 7874 C C . PRO D 1 267 ? 13.336 -0.406 28.253 1.00 43.18 265 PRO D C 1
ATOM 7875 O O . PRO D 1 267 ? 13.292 0.355 29.224 1.00 37.89 265 PRO D O 1
ATOM 7879 N N . ASP D 1 268 ? 14.458 -0.975 27.827 1.00 43.99 266 ASP D N 1
ATOM 7880 C CA . ASP D 1 268 ? 15.770 -0.542 28.286 1.00 52.70 266 ASP D CA 1
ATOM 7881 C C . ASP D 1 268 ? 16.268 0.482 27.275 1.00 44.86 266 ASP D C 1
ATOM 7882 O O . ASP D 1 268 ? 16.518 0.145 26.112 1.00 42.43 266 ASP D O 1
ATOM 7887 N N . ILE D 1 269 ? 16.375 1.735 27.716 1.00 44.70 267 ILE D N 1
ATOM 7888 C CA . ILE D 1 269 ? 16.669 2.852 26.825 1.00 45.18 267 ILE D CA 1
ATOM 7889 C C . ILE D 1 269 ? 18.121 2.771 26.364 1.00 51.54 267 ILE D C 1
ATOM 7890 O O . ILE D 1 269 ? 19.047 2.724 27.183 1.00 39.40 267 ILE D O 1
ATOM 7895 N N . SER D 1 270 ? 18.322 2.747 25.045 1.00 51.77 268 SER D N 1
ATOM 7896 C CA . SER D 1 270 ? 19.622 2.952 24.427 1.00 54.61 268 SER D CA 1
ATOM 7897 C C . SER D 1 270 ? 19.760 4.412 24.011 1.00 55.42 268 SER D C 1
ATOM 7898 O O . SER D 1 270 ? 18.785 5.055 23.611 1.00 47.91 268 SER D O 1
ATOM 7901 N N . VAL D 1 271 ? 20.987 4.926 24.098 1.00 52.95 269 VAL D N 1
ATOM 7902 C CA . VAL D 1 271 ? 21.261 6.336 23.856 1.00 55.56 269 VAL D CA 1
ATOM 7903 C C . VAL D 1 271 ? 22.294 6.456 22.744 1.00 55.45 269 VAL D C 1
ATOM 7904 O O . VAL D 1 271 ? 23.156 5.588 22.580 1.00 60.98 269 VAL D O 1
ATOM 7908 N N . VAL D 1 272 ? 22.191 7.538 21.968 1.00 57.98 270 VAL D N 1
ATOM 7909 C CA . VAL D 1 272 ? 23.141 7.854 20.907 1.00 63.68 270 VAL D CA 1
ATOM 7910 C C . VAL D 1 272 ? 23.636 9.283 21.112 1.00 68.55 270 VAL D C 1
ATOM 7911 O O . VAL D 1 272 ? 22.924 10.132 21.660 1.00 67.12 270 VAL D O 1
ATOM 7915 N N . LYS D 1 273 ? 24.869 9.544 20.682 1.00 72.45 271 LYS D N 1
ATOM 7916 C CA . LYS D 1 273 ? 25.456 10.884 20.775 1.00 74.01 271 LYS D CA 1
ATOM 7917 C C . LYS D 1 273 ? 25.363 11.640 19.445 1.00 77.59 271 LYS D C 1
ATOM 7918 O O . LYS D 1 273 ? 24.377 12.332 19.174 1.00 73.63 271 LYS D O 1
ATOM 7920 N N . GLY E 1 6 ? -33.069 4.826 20.033 1.00 64.41 4 GLY E N 1
ATOM 7921 C CA . GLY E 1 6 ? -31.680 4.987 19.641 1.00 64.38 4 GLY E CA 1
ATOM 7922 C C . GLY E 1 6 ? -30.757 3.975 20.300 1.00 65.11 4 GLY E C 1
ATOM 7923 O O . GLY E 1 6 ? -31.101 3.388 21.327 1.00 67.32 4 GLY E O 1
ATOM 7924 N N . ASN E 1 7 ? -29.575 3.777 19.710 1.00 57.14 5 ASN E N 1
ATOM 7925 C CA . ASN E 1 7 ? -28.628 2.772 20.182 1.00 57.85 5 ASN E CA 1
ATOM 7926 C C . ASN E 1 7 ? -27.678 3.287 21.263 1.00 52.48 5 ASN E C 1
ATOM 7927 O O . ASN E 1 7 ? -26.901 2.493 21.807 1.00 52.00 5 ASN E O 1
ATOM 7932 N N . GLY E 1 8 ? -27.700 4.587 21.566 1.00 48.61 6 GLY E N 1
ATOM 7933 C CA . GLY E 1 8 ? -26.938 5.138 22.676 1.00 43.26 6 GLY E CA 1
ATOM 7934 C C . GLY E 1 8 ? -25.433 5.154 22.517 1.00 41.01 6 GLY E C 1
ATOM 7935 O O . GLY E 1 8 ? -24.730 5.462 23.490 1.00 31.61 6 GLY E O 1
ATOM 7936 N N . LEU E 1 9 ? -24.912 4.864 21.321 1.00 30.26 7 LEU E N 1
ATOM 7937 C CA . LEU E 1 9 ? -23.470 4.741 21.147 1.00 33.00 7 LEU E CA 1
ATOM 7938 C C . LEU E 1 9 ? -22.733 6.048 21.400 1.00 37.20 7 LEU E C 1
ATOM 7939 O O . LEU E 1 9 ? -21.525 6.024 21.650 1.00 35.43 7 LEU E O 1
ATOM 7944 N N . LEU E 1 10 ? -23.417 7.184 21.348 1.00 31.16 8 LEU E N 1
ATOM 7945 C CA . LEU E 1 10 ? -22.781 8.463 21.632 1.00 26.54 8 LEU E CA 1
ATOM 7946 C C . LEU E 1 10 ? -23.505 9.196 22.750 1.00 30.05 8 LEU E C 1
ATOM 7947 O O . LEU E 1 10 ? -23.516 10.429 22.786 1.00 28.51 8 LEU E O 1
ATOM 7952 N N . TYR E 1 11 ? -24.109 8.434 23.663 1.00 29.61 9 TYR E N 1
ATOM 7953 C CA . TYR E 1 11 ? -24.798 9.007 24.808 1.00 33.98 9 TYR E CA 1
ATOM 7954 C C . TYR E 1 11 ? -23.891 9.958 25.575 1.00 37.29 9 TYR E C 1
ATOM 7955 O O . TYR E 1 11 ? -22.737 9.635 25.870 1.00 30.88 9 TYR E O 1
ATOM 7964 N N . GLY E 1 12 ? -24.431 11.125 25.912 1.00 32.29 10 GLY E N 1
ATOM 7965 C CA . GLY E 1 12 ? -23.706 12.108 26.681 1.00 35.85 10 GLY E CA 1
ATOM 7966 C C . GLY E 1 12 ? -22.535 12.761 25.981 1.00 31.03 10 GLY E C 1
ATOM 7967 O O . GLY E 1 12 ? -21.831 13.552 26.618 1.00 34.86 10 GLY E O 1
ATOM 7968 N N . LYS E 1 13 ? -22.310 12.480 24.699 1.00 29.11 11 LYS E N 1
ATOM 7969 C CA . LYS E 1 13 ? -21.170 13.037 23.988 1.00 27.71 11 LYS E CA 1
ATOM 7970 C C . LYS E 1 13 ? -21.565 14.319 23.265 1.00 34.33 11 LYS E C 1
ATOM 7971 O O . LYS E 1 13 ? -22.725 14.523 22.893 1.00 31.12 11 LYS E O 1
ATOM 7977 N N . ARG E 1 14 ? -20.574 15.179 23.043 1.00 31.81 12 ARG E N 1
ATOM 7978 C CA . ARG E 1 14 ? -20.784 16.457 22.373 1.00 29.78 12 ARG E CA 1
ATOM 7979 C C . ARG E 1 14 ? -19.705 16.642 21.316 1.00 28.64 12 ARG E C 1
ATOM 7980 O O . ARG E 1 14 ? -18.522 16.421 21.595 1.00 28.61 12 ARG E O 1
ATOM 7988 N N . GLY E 1 15 ? -20.112 17.027 20.101 1.00 25.15 13 GLY E N 1
ATOM 7989 C CA . GLY E 1 15 ? -19.201 17.038 18.974 1.00 30.99 13 GLY E CA 1
ATOM 7990 C C . GLY E 1 15 ? -19.463 18.191 18.023 1.00 32.37 13 GLY E C 1
ATOM 7991 O O . GLY E 1 15 ? -20.570 18.736 17.950 1.00 31.40 13 GLY E O 1
ATOM 7992 N N . LEU E 1 16 ? -18.411 18.550 17.287 1.00 24.03 14 LEU E N 1
ATOM 7993 C CA . LEU E 1 16 ? -18.426 19.666 16.350 1.00 26.84 14 LEU E CA 1
ATOM 7994 C C . LEU E 1 16 ? -18.283 19.141 14.926 1.00 28.36 14 LEU E C 1
ATOM 7995 O O . LEU E 1 16 ? -17.331 18.412 14.616 1.00 23.41 14 LEU E O 1
ATOM 8000 N N . ILE E 1 17 ? -19.216 19.521 14.062 1.00 28.84 15 ILE E N 1
ATOM 8001 C CA . ILE E 1 17 ? -19.215 19.083 12.673 1.00 27.83 15 ILE E CA 1
ATOM 8002 C C . ILE E 1 17 ? -18.975 20.299 11.787 1.00 26.28 15 ILE E C 1
ATOM 8003 O O . ILE E 1 17 ? -19.700 21.300 11.874 1.00 26.44 15 ILE E O 1
ATOM 8008 N N . LEU E 1 18 ? -17.953 20.217 10.946 1.00 29.16 16 LEU E N 1
ATOM 8009 C CA . LEU E 1 18 ? -17.635 21.263 9.986 1.00 27.94 16 LEU E CA 1
ATOM 8010 C C . LEU E 1 18 ? -17.789 20.705 8.581 1.00 25.21 16 LEU E C 1
ATOM 8011 O O . LEU E 1 18 ? -17.185 19.679 8.244 1.00 29.67 16 LEU E O 1
ATOM 8016 N N . GLY E 1 19 ? -18.579 21.391 7.765 1.00 29.50 17 GLY E N 1
ATOM 8017 C CA . GLY E 1 19 ? -18.770 21.001 6.381 1.00 31.15 17 GLY E CA 1
ATOM 8018 C C . GLY E 1 19 ? -20.202 20.655 6.039 1.00 37.51 17 GLY E C 1
ATOM 8019 O O . GLY E 1 19 ? -20.456 20.077 4.980 1.00 39.14 17 GLY E O 1
ATOM 8020 N N . LEU E 1 20 ? -21.149 20.980 6.923 1.00 36.42 18 LEU E N 1
ATOM 8021 C CA . LEU E 1 20 ? -22.567 20.830 6.601 1.00 34.74 18 LEU E CA 1
ATOM 8022 C C . LEU E 1 20 ? -22.965 21.977 5.683 1.00 37.70 18 LEU E C 1
ATOM 8023 O O . LEU E 1 20 ? -22.934 23.144 6.088 1.00 39.47 18 LEU E O 1
ATOM 8028 N N . ALA E 1 21 ? -23.317 21.653 4.435 1.00 34.59 19 ALA E N 1
ATOM 8029 C CA . ALA E 1 21 ? -23.737 22.646 3.456 1.00 35.02 19 ALA E CA 1
ATOM 8030 C C . ALA E 1 21 ? -25.204 22.538 3.076 1.00 39.51 19 ALA E C 1
ATOM 8031 O O . ALA E 1 21 ? -25.836 23.563 2.814 1.00 41.28 19 ALA E O 1
ATOM 8033 N N . ASN E 1 22 ? -25.760 21.330 3.056 1.00 33.05 20 ASN E N 1
ATOM 8034 C CA . ASN E 1 22 ? -27.159 21.100 2.703 1.00 39.70 20 ASN E CA 1
ATOM 8035 C C . ASN E 1 22 ? -27.488 19.667 3.098 1.00 37.26 20 ASN E C 1
ATOM 8036 O O . ASN E 1 22 ? -26.650 18.956 3.658 1.00 29.73 20 ASN E O 1
ATOM 8041 N N . ASN E 1 23 ? -28.704 19.239 2.785 1.00 35.15 21 ASN E N 1
ATOM 8042 C CA . ASN E 1 23 ? -29.151 17.915 3.199 1.00 33.37 21 ASN E CA 1
ATOM 8043 C C . ASN E 1 23 ? -28.614 16.790 2.317 1.00 34.39 21 ASN E C 1
ATOM 8044 O O . ASN E 1 23 ? -29.040 15.642 2.485 1.00 32.19 21 ASN E O 1
ATOM 8049 N N . ARG E 1 24 ? -27.755 17.087 1.346 1.00 30.80 22 ARG E N 1
ATOM 8050 C CA . ARG E 1 24 ? -27.084 16.038 0.590 1.00 30.64 22 ARG E CA 1
ATOM 8051 C C . ARG E 1 24 ? -25.653 15.817 1.057 1.00 35.85 22 ARG E C 1
ATOM 8052 O O . ARG E 1 24 ? -25.026 14.842 0.630 1.00 30.23 22 ARG E O 1
ATOM 8054 N N . SER E 1 25 ? -25.141 16.685 1.935 1.00 27.83 23 SER E N 1
ATOM 8055 C CA . SER E 1 25 ? -23.758 16.597 2.403 1.00 35.47 23 SER E CA 1
ATOM 8056 C C . SER E 1 25 ? -23.491 15.269 3.097 1.00 38.39 23 SER E C 1
ATOM 8057 O O . SER E 1 25 ? -24.338 14.747 3.831 1.00 33.30 23 SER E O 1
ATOM 8060 N N . ILE E 1 26 ? -22.282 14.743 2.906 1.00 27.21 24 ILE E N 1
ATOM 8061 C CA . ILE E 1 26 ? -21.847 13.642 3.760 1.00 28.74 24 ILE E CA 1
ATOM 8062 C C . ILE E 1 26 ? -21.967 14.031 5.229 1.00 28.58 24 ILE E C 1
ATOM 8063 O O . ILE E 1 26 ? -22.377 13.218 6.066 1.00 30.27 24 ILE E O 1
ATOM 8068 N N . ALA E 1 27 ? -21.646 15.287 5.563 1.00 30.67 25 ALA E N 1
ATOM 8069 C CA . ALA E 1 27 ? -21.747 15.719 6.956 1.00 32.95 25 ALA E CA 1
ATOM 8070 C C . ALA E 1 27 ? -23.173 15.612 7.483 1.00 33.16 25 ALA E C 1
ATOM 8071 O O . ALA E 1 27 ? -23.371 15.440 8.692 1.00 29.22 25 ALA E O 1
ATOM 8073 N N . TRP E 1 28 ? -24.176 15.709 6.600 1.00 29.47 26 TRP E N 1
ATOM 8074 C CA . TRP E 1 28 ? -25.560 15.547 7.039 1.00 31.66 26 TRP E CA 1
ATOM 8075 C C . TRP E 1 28 ? -25.862 14.099 7.402 1.00 31.04 26 TRP E C 1
ATOM 8076 O O . TRP E 1 28 ? -26.497 13.834 8.429 1.00 30.49 26 TRP E O 1
ATOM 8087 N N . GLY E 1 29 ? -25.414 13.146 6.579 1.00 28.43 27 GLY E N 1
ATOM 8088 C CA . GLY E 1 29 ? -25.526 11.747 6.961 1.00 32.04 27 GLY E CA 1
ATOM 8089 C C . GLY E 1 29 ? -24.876 11.462 8.303 1.00 31.59 27 GLY E C 1
ATOM 8090 O O . GLY E 1 29 ? -25.446 10.767 9.150 1.00 26.10 27 GLY E O 1
ATOM 8091 N N . ILE E 1 30 ? -23.689 12.024 8.526 1.00 24.84 28 ILE E N 1
ATOM 8092 C CA . ILE E 1 30 ? -22.996 11.818 9.791 1.00 27.87 28 ILE E CA 1
ATOM 8093 C C . ILE E 1 30 ? -23.767 12.460 10.944 1.00 29.65 28 ILE E C 1
ATOM 8094 O O . ILE E 1 30 ? -23.919 11.861 12.012 1.00 29.78 28 ILE E O 1
ATOM 8099 N N . ALA E 1 31 ? -24.290 13.671 10.739 1.00 26.71 29 ALA E N 1
ATOM 8100 C CA . ALA E 1 31 ? -25.015 14.354 11.808 1.00 31.94 29 ALA E CA 1
ATOM 8101 C C . ALA E 1 31 ? -26.301 13.617 12.188 1.00 33.57 29 ALA E C 1
ATOM 8102 O O . ALA E 1 31 ? -26.652 13.536 13.374 1.00 31.36 29 ALA E O 1
ATOM 8104 N N . LYS E 1 32 ? -27.030 13.090 11.200 1.00 34.22 30 LYS E N 1
ATOM 8105 C CA . LYS E 1 32 ? -28.264 12.367 11.503 1.00 33.68 30 LYS E CA 1
ATOM 8106 C C . LYS E 1 32 ? -27.976 11.131 12.345 1.00 32.47 30 LYS E C 1
ATOM 8107 O O . LYS E 1 32 ? -28.644 10.880 13.356 1.00 31.44 30 LYS E O 1
ATOM 8113 N N . THR E 1 33 ? -26.977 10.347 11.938 1.00 28.31 31 THR E N 1
ATOM 8114 C CA . THR E 1 33 ? -26.642 9.125 12.653 1.00 27.85 31 THR E CA 1
ATOM 8115 C C . THR E 1 33 ? -26.124 9.431 14.062 1.00 30.33 31 THR E C 1
ATOM 8116 O O . THR E 1 33 ? -26.578 8.832 15.047 1.00 28.87 31 THR E O 1
ATOM 8120 N N . ALA E 1 34 ? -25.171 10.366 14.174 1.00 27.65 32 ALA E N 1
ATOM 8121 C CA . ALA E 1 34 ? -24.596 10.699 15.477 1.00 33.09 32 ALA E CA 1
ATOM 8122 C C . ALA E 1 34 ? -25.662 11.190 16.448 1.00 37.03 32 ALA E C 1
ATOM 8123 O O . ALA E 1 34 ? -25.678 10.784 17.615 1.00 34.10 32 ALA E O 1
ATOM 8125 N N . SER E 1 35 ? -26.565 12.063 15.977 1.00 29.19 33 SER E N 1
ATOM 8126 C CA . SER E 1 35 ? -27.636 12.583 16.822 1.00 33.11 33 SER E CA 1
ATOM 8127 C C . SER E 1 35 ? -28.563 11.462 17.272 1.00 35.57 33 SER E C 1
ATOM 8128 O O . SER E 1 35 ? -28.940 11.385 18.447 1.00 34.11 33 SER E O 1
ATOM 8131 N N . SER E 1 36 ? -28.942 10.580 16.339 1.00 35.85 34 SER E N 1
ATOM 8132 C CA A SER E 1 36 ? -29.769 9.429 16.684 0.68 38.74 34 SER E CA 1
ATOM 8133 C CA B SER E 1 36 ? -29.779 9.444 16.703 0.32 38.46 34 SER E CA 1
ATOM 8134 C C . SER E 1 36 ? -29.104 8.570 17.749 1.00 34.11 34 SER E C 1
ATOM 8135 O O . SER E 1 36 ? -29.788 7.960 18.577 1.00 36.36 34 SER E O 1
ATOM 8140 N N . ALA E 1 37 ? -27.773 8.514 17.740 1.00 35.18 35 ALA E N 1
ATOM 8141 C CA . ALA E 1 37 ? -27.002 7.756 18.713 1.00 32.53 35 ALA E CA 1
ATOM 8142 C C . ALA E 1 37 ? -26.812 8.494 20.036 1.00 40.54 35 ALA E C 1
ATOM 8143 O O . ALA E 1 37 ? -26.153 7.955 20.931 1.00 38.28 35 ALA E O 1
ATOM 8145 N N . GLY E 1 38 ? -27.339 9.708 20.181 1.00 33.93 36 GLY E N 1
ATOM 8146 C CA . GLY E 1 38 ? -27.328 10.410 21.453 1.00 35.27 36 GLY E CA 1
ATOM 8147 C C . GLY E 1 38 ? -26.443 11.636 21.506 1.00 38.80 36 GLY E C 1
ATOM 8148 O O . GLY E 1 38 ? -26.500 12.371 22.500 1.00 35.53 36 GLY E O 1
ATOM 8149 N N . ALA E 1 39 ? -25.635 11.888 20.477 1.00 31.92 37 ALA E N 1
ATOM 8150 C CA . ALA E 1 39 ? -24.706 13.007 20.515 1.00 35.71 37 ALA E CA 1
ATOM 8151 C C . ALA E 1 39 ? -25.438 14.339 20.409 1.00 39.18 37 ALA E C 1
ATOM 8152 O O . ALA E 1 39 ? -26.411 14.483 19.660 1.00 37.89 37 ALA E O 1
ATOM 8154 N N . GLU E 1 40 ? -24.968 15.313 21.177 1.00 35.36 38 GLU E N 1
ATOM 8155 C CA . GLU E 1 40 ? -25.341 16.704 20.989 1.00 34.97 38 GLU E CA 1
ATOM 8156 C C . GLU E 1 40 ? -24.328 17.335 20.043 1.00 37.91 38 GLU E C 1
ATOM 8157 O O . GLU E 1 40 ? -23.120 17.201 20.254 1.00 36.49 38 GLU E O 1
ATOM 8163 N N . LEU E 1 41 ? -24.814 18.002 18.991 1.00 35.96 39 LEU E N 1
ATOM 8164 C CA . LEU E 1 41 ? -23.968 18.425 17.881 1.00 35.04 39 LEU E CA 1
ATOM 8165 C C . LEU E 1 41 ? -23.928 19.940 17.735 1.00 33.57 39 LEU E C 1
ATOM 8166 O O . LEU E 1 41 ? -24.938 20.623 17.925 1.00 34.52 39 LEU E O 1
ATOM 8171 N N . ALA E 1 42 ? -22.753 20.451 17.382 1.00 29.28 40 ALA E N 1
ATOM 8172 C CA . ALA E 1 42 ? -22.550 21.844 17.017 1.00 36.59 40 ALA E CA 1
ATOM 8173 C C . ALA E 1 42 ? -22.096 21.919 15.566 1.00 34.99 40 ALA E C 1
ATOM 8174 O O . ALA E 1 42 ? -21.388 21.034 15.076 1.00 34.39 40 ALA E O 1
ATOM 8176 N N . PHE E 1 43 ? -22.507 22.987 14.880 1.00 35.55 41 PHE E N 1
ATOM 8177 C CA . PHE E 1 43 ? -22.231 23.172 13.460 1.00 29.89 41 PHE E CA 1
ATOM 8178 C C . PHE E 1 43 ? -21.705 24.572 13.187 1.00 30.94 41 PHE E C 1
ATOM 8179 O O . PHE E 1 43 ? -22.214 25.554 13.733 1.00 33.50 41 PHE E O 1
ATOM 8187 N N . THR E 1 44 ? -20.716 24.658 12.310 1.00 30.15 42 THR E N 1
ATOM 8188 C CA . THR E 1 44 ? -20.304 25.911 11.696 1.00 35.95 42 THR E CA 1
ATOM 8189 C C . THR E 1 44 ? -20.959 26.065 10.325 1.00 36.90 42 THR E C 1
ATOM 8190 O O . THR E 1 44 ? -21.483 25.111 9.749 1.00 35.85 42 THR E O 1
ATOM 8194 N N . TYR E 1 45 ? -20.913 27.291 9.803 1.00 39.74 43 TYR E N 1
ATOM 8195 C CA . TYR E 1 45 ? -21.338 27.583 8.443 1.00 35.86 43 TYR E CA 1
ATOM 8196 C C . TYR E 1 45 ? -20.297 28.486 7.797 1.00 43.40 43 TYR E C 1
ATOM 8197 O O . TYR E 1 45 ? -19.556 29.198 8.479 1.00 38.96 43 TYR E O 1
ATOM 8206 N N . GLN E 1 46 ? -20.248 28.455 6.472 1.00 40.26 44 GLN E N 1
ATOM 8207 C CA . GLN E 1 46 ? -19.331 29.295 5.701 1.00 45.45 44 GLN E CA 1
ATOM 8208 C C . GLN E 1 46 ? -20.164 30.292 4.901 1.00 48.86 44 GLN E C 1
ATOM 8209 O O . GLN E 1 46 ? -20.567 30.019 3.767 1.00 49.18 44 GLN E O 1
ATOM 8215 N N . GLY E 1 47 ? -20.428 31.447 5.499 1.00 49.49 45 GLY E N 1
ATOM 8216 C CA . GLY E 1 47 ? -21.104 32.514 4.794 1.00 54.10 45 GLY E CA 1
ATOM 8217 C C . GLY E 1 47 ? -22.601 32.534 5.059 1.00 58.15 45 GLY E C 1
ATOM 8218 O O . GLY E 1 47 ? -23.203 31.558 5.517 1.00 57.51 45 GLY E O 1
ATOM 8219 N N . GLU E 1 48 ? -23.209 33.684 4.755 1.00 63.48 46 GLU E N 1
ATOM 8220 C CA . GLU E 1 48 ? -24.627 33.871 5.031 1.00 63.24 46 GLU E CA 1
ATOM 8221 C C . GLU E 1 48 ? -25.481 32.908 4.223 1.00 62.14 46 GLU E C 1
ATOM 8222 O O . GLU E 1 48 ? -26.446 32.339 4.746 1.00 65.72 46 GLU E O 1
ATOM 8228 N N . ALA E 1 49 ? -25.141 32.712 2.948 1.00 64.55 47 ALA E N 1
ATOM 8229 C CA . ALA E 1 49 ? -25.897 31.786 2.110 1.00 66.47 47 ALA E CA 1
ATOM 8230 C C . ALA E 1 49 ? -25.971 30.407 2.753 1.00 64.84 47 ALA E C 1
ATOM 8231 O O . ALA E 1 49 ? -27.037 29.785 2.810 1.00 68.11 47 ALA E O 1
ATOM 8233 N N . MET E 1 50 ? -24.844 29.928 3.274 1.00 58.56 48 MET E N 1
ATOM 8234 C CA . MET E 1 50 ? -24.836 28.615 3.902 1.00 56.45 48 MET E CA 1
ATOM 8235 C C . MET E 1 50 ? -25.603 28.612 5.219 1.00 56.56 48 MET E C 1
ATOM 8236 O O . MET E 1 50 ? -26.205 27.593 5.578 1.00 56.61 48 MET E O 1
ATOM 8241 N N . LYS E 1 51 ? -25.601 29.735 5.944 1.00 50.92 49 LYS E N 1
ATOM 8242 C CA . LYS E 1 51 ? -26.255 29.773 7.248 1.00 51.54 49 LYS E CA 1
ATOM 8243 C C . LYS E 1 51 ? -27.735 29.431 7.135 1.00 53.42 49 LYS E C 1
ATOM 8244 O O . LYS E 1 51 ? -28.270 28.687 7.965 1.00 54.81 49 LYS E O 1
ATOM 8250 N N . LYS E 1 52 ? -28.409 29.952 6.106 1.00 59.70 50 LYS E N 1
ATOM 8251 C CA . LYS E 1 52 ? -29.846 29.729 5.970 1.00 66.02 50 LYS E CA 1
ATOM 8252 C C . LYS E 1 52 ? -30.172 28.262 5.721 1.00 64.75 50 LYS E C 1
ATOM 8253 O O . LYS E 1 52 ? -31.280 27.815 6.042 1.00 65.35 50 LYS E O 1
ATOM 8255 N N . ARG E 1 53 ? -29.229 27.504 5.149 1.00 58.25 51 ARG E N 1
ATOM 8256 C CA . ARG E 1 53 ? -29.435 26.074 4.940 1.00 51.37 51 ARG E CA 1
ATOM 8257 C C . ARG E 1 53 ? -29.068 25.254 6.170 1.00 50.73 51 ARG E C 1
ATOM 8258 O O . ARG E 1 53 ? -29.688 24.215 6.424 1.00 50.70 51 ARG E O 1
ATOM 8266 N N . VAL E 1 54 ? -28.063 25.686 6.934 1.00 49.86 52 VAL E N 1
ATOM 8267 C CA . VAL E 1 54 ? -27.629 24.902 8.084 1.00 42.37 52 VAL E CA 1
ATOM 8268 C C . VAL E 1 54 ? -28.613 25.037 9.242 1.00 46.51 52 VAL E C 1
ATOM 8269 O O . VAL E 1 54 ? -28.868 24.067 9.966 1.00 47.43 52 VAL E O 1
ATOM 8273 N N . GLU E 1 55 ? -29.188 26.228 9.429 1.00 42.80 53 GLU E N 1
ATOM 8274 C CA . GLU E 1 55 ? -30.035 26.475 10.597 1.00 49.77 53 GLU E CA 1
ATOM 8275 C C . GLU E 1 55 ? -31.208 25.504 10.714 1.00 50.11 53 GLU E C 1
ATOM 8276 O O . GLU E 1 55 ? -31.361 24.891 11.783 1.00 53.31 53 GLU E O 1
ATOM 8278 N N . PRO E 1 56 ? -32.055 25.298 9.694 1.00 54.95 54 PRO E N 1
ATOM 8279 C CA . PRO E 1 56 ? -33.144 24.322 9.869 1.00 52.96 54 PRO E CA 1
ATOM 8280 C C . PRO E 1 56 ? -32.649 22.891 9.992 1.00 50.55 54 PRO E C 1
ATOM 8281 O O . PRO E 1 56 ? -33.329 22.069 10.616 1.00 47.33 54 PRO E O 1
ATOM 8285 N N . LEU E 1 57 ? -31.487 22.566 9.418 1.00 41.58 55 LEU E N 1
ATOM 8286 C CA . LEU E 1 57 ? -30.931 21.229 9.592 1.00 39.18 55 LEU E CA 1
ATOM 8287 C C . LEU E 1 57 ? -30.411 21.034 11.010 1.00 51.27 55 LEU E C 1
ATOM 8288 O O . LEU E 1 57 ? -30.585 19.959 11.600 1.00 43.29 55 LEU E O 1
ATOM 8293 N N . ALA E 1 58 ? -29.753 22.054 11.569 1.00 48.87 56 ALA E N 1
ATOM 8294 C CA . ALA E 1 58 ? -29.362 21.983 12.973 1.00 44.27 56 ALA E CA 1
ATOM 8295 C C . ALA E 1 58 ? -30.577 21.776 13.869 1.00 44.38 56 ALA E C 1
ATOM 8296 O O . ALA E 1 58 ? -30.536 20.970 14.805 1.00 48.97 56 ALA E O 1
ATOM 8298 N N . GLU E 1 59 ? -31.675 22.478 13.586 1.00 44.92 57 GLU E N 1
ATOM 8299 C CA . GLU E 1 59 ? -32.865 22.321 14.421 1.00 52.37 57 GLU E CA 1
ATOM 8300 C C . GLU E 1 59 ? -33.424 20.903 14.341 1.00 52.27 57 GLU E C 1
ATOM 8301 O O . GLU E 1 59 ? -33.932 20.383 15.340 1.00 51.01 57 GLU E O 1
ATOM 8303 N N . GLU E 1 60 ? -33.301 20.249 13.182 1.00 44.82 58 GLU E N 1
ATOM 8304 C CA A GLU E 1 60 ? -33.850 18.905 13.034 0.57 43.66 58 GLU E CA 1
ATOM 8305 C CA B GLU E 1 60 ? -33.844 18.903 13.028 0.43 43.40 58 GLU E CA 1
ATOM 8306 C C . GLU E 1 60 ? -33.141 17.902 13.939 1.00 45.11 58 GLU E C 1
ATOM 8307 O O . GLU E 1 60 ? -33.772 16.967 14.445 1.00 45.99 58 GLU E O 1
ATOM 8318 N N . VAL E 1 61 ? -31.832 18.067 14.161 1.00 41.51 59 VAL E N 1
ATOM 8319 C CA . VAL E 1 61 ? -31.125 17.124 15.030 1.00 43.43 59 VAL E CA 1
ATOM 8320 C C . VAL E 1 61 ? -30.967 17.712 16.423 1.00 48.92 59 VAL E C 1
ATOM 8321 O O . VAL E 1 61 ? -30.208 17.178 17.246 1.00 49.91 59 VAL E O 1
ATOM 8325 N N . LYS E 1 62 ? -31.678 18.805 16.692 1.00 52.41 60 LYS E N 1
ATOM 8326 C CA . LYS E 1 62 ? -31.604 19.492 17.981 1.00 60.19 60 LYS E CA 1
ATOM 8327 C C . LYS E 1 62 ? -30.162 19.898 18.293 1.00 60.78 60 LYS E C 1
ATOM 8328 O O . LYS E 1 62 ? -29.677 19.764 19.423 1.00 53.36 60 LYS E O 1
ATOM 8330 N N . GLY E 1 63 ? -29.467 20.385 17.265 1.00 56.89 61 GLY E N 1
ATOM 8331 C CA . GLY E 1 63 ? -28.118 20.878 17.400 1.00 53.46 61 GLY E CA 1
ATOM 8332 C C . GLY E 1 63 ? -28.087 22.384 17.568 1.00 53.16 61 GLY E C 1
ATOM 8333 O O . GLY E 1 63 ? -29.110 23.044 17.756 1.00 54.14 61 GLY E O 1
ATOM 8334 N N . PHE E 1 64 ? -26.882 22.933 17.462 1.00 45.41 62 PHE E N 1
ATOM 8335 C CA A PHE E 1 64 ? -26.740 24.360 17.655 0.41 45.64 62 PHE E CA 1
ATOM 8336 C CA B PHE E 1 64 ? -26.578 24.320 17.814 0.59 45.05 62 PHE E CA 1
ATOM 8337 C C . PHE E 1 64 ? -25.635 24.900 16.762 1.00 46.02 62 PHE E C 1
ATOM 8338 O O . PHE E 1 64 ? -24.627 24.252 16.471 1.00 44.53 62 PHE E O 1
ATOM 8353 N N . VAL E 1 65 ? -25.919 26.083 16.226 1.00 42.92 63 VAL E N 1
ATOM 8354 C CA . VAL E 1 65 ? -25.050 26.726 15.249 1.00 43.63 63 VAL E CA 1
ATOM 8355 C C . VAL E 1 65 ? -24.076 27.618 16.005 1.00 42.93 63 VAL E C 1
ATOM 8356 O O . VAL E 1 65 ? -24.494 28.574 16.667 1.00 46.06 63 VAL E O 1
ATOM 8360 N N . CYS E 1 66 ? -22.779 27.322 15.905 1.00 38.61 64 CYS E N 1
ATOM 8361 C CA . CYS E 1 66 ? -21.791 28.044 16.694 1.00 42.04 64 CYS E CA 1
ATOM 8362 C C . CYS E 1 66 ? -21.065 29.137 15.915 1.00 49.65 64 CYS E C 1
ATOM 8363 O O . CYS E 1 66 ? -20.173 29.783 16.476 1.00 57.78 64 CYS E O 1
ATOM 8366 N N . GLY E 1 67 ? -21.412 29.363 14.650 1.00 48.01 65 GLY E N 1
ATOM 8367 C CA . GLY E 1 67 ? -21.055 30.595 13.975 1.00 49.20 65 GLY E CA 1
ATOM 8368 C C . GLY E 1 67 ? -20.367 30.365 12.646 1.00 45.33 65 GLY E C 1
ATOM 8369 O O . GLY E 1 67 ? -20.175 29.240 12.189 1.00 45.20 65 GLY E O 1
ATOM 8370 N N . HIS E 1 68 ? -20.002 31.481 12.019 1.00 42.92 66 HIS E N 1
ATOM 8371 C CA . HIS E 1 68 ? -19.315 31.464 10.736 1.00 43.44 66 HIS E CA 1
ATOM 8372 C C . HIS E 1 68 ? -17.874 31.008 10.915 1.00 40.49 66 HIS E C 1
ATOM 8373 O O . HIS E 1 68 ? -17.180 31.451 11.834 1.00 45.68 66 HIS E O 1
ATOM 8380 N N . CYS E 1 69 ? -17.425 30.116 10.038 1.00 36.24 67 CYS E N 1
ATOM 8381 C CA . CYS E 1 69 ? -16.038 29.673 10.041 1.00 39.32 67 CYS E CA 1
ATOM 8382 C C . CYS E 1 69 ? -15.570 29.494 8.607 1.00 41.56 67 CYS E C 1
ATOM 8383 O O . CYS E 1 69 ? -16.100 28.648 7.879 1.00 40.32 67 CYS E O 1
ATOM 8386 N N . ASP E 1 70 ? -14.593 30.300 8.205 1.00 40.05 68 ASP E N 1
ATOM 8387 C CA . ASP E 1 70 ? -13.826 30.080 6.988 1.00 43.86 68 ASP E CA 1
ATOM 8388 C C . ASP E 1 70 ? -12.433 29.646 7.417 1.00 38.15 68 ASP E C 1
ATOM 8389 O O . ASP E 1 70 ? -11.733 30.400 8.100 1.00 36.70 68 ASP E O 1
ATOM 8394 N N . VAL E 1 71 ? -12.037 28.433 7.026 1.00 35.62 69 VAL E N 1
ATOM 8395 C CA . VAL E 1 71 ? -10.823 27.841 7.581 1.00 35.35 69 VAL E CA 1
ATOM 8396 C C . VAL E 1 71 ? -9.549 28.504 7.081 1.00 37.28 69 VAL E C 1
ATOM 8397 O O . VAL E 1 71 ? -8.472 28.231 7.618 1.00 41.15 69 VAL E O 1
ATOM 8401 N N . SER E 1 72 ? -9.636 29.390 6.094 1.00 41.90 70 SER E N 1
ATOM 8402 C CA . SER E 1 72 ? -8.500 30.242 5.774 1.00 54.28 70 SER E CA 1
ATOM 8403 C C . SER E 1 72 ? -8.473 31.517 6.615 1.00 57.94 70 SER E C 1
ATOM 8404 O O . SER E 1 72 ? -7.512 32.287 6.521 1.00 58.94 70 SER E O 1
ATOM 8407 N N . ASP E 1 73 ? -9.495 31.741 7.439 1.00 52.94 71 ASP E N 1
ATOM 8408 C CA . ASP E 1 73 ? -9.580 32.868 8.366 1.00 51.58 71 ASP E CA 1
ATOM 8409 C C . ASP E 1 73 ? -9.328 32.314 9.772 1.00 48.78 71 ASP E C 1
ATOM 8410 O O . ASP E 1 73 ? -10.252 31.866 10.453 1.00 43.03 71 ASP E O 1
ATOM 8415 N N . SER E 1 74 ? -8.061 32.353 10.201 1.00 49.53 72 SER E N 1
ATOM 8416 C CA A SER E 1 74 ? -7.711 31.849 11.525 0.49 48.95 72 SER E CA 1
ATOM 8417 C CA B SER E 1 74 ? -7.690 31.870 11.529 0.51 49.02 72 SER E CA 1
ATOM 8418 C C . SER E 1 74 ? -8.518 32.528 12.627 1.00 51.45 72 SER E C 1
ATOM 8419 O O . SER E 1 74 ? -8.812 31.902 13.654 1.00 49.81 72 SER E O 1
ATOM 8424 N N . ALA E 1 75 ? -8.894 33.795 12.438 1.00 49.41 73 ALA E N 1
ATOM 8425 C CA . ALA E 1 75 ? -9.696 34.475 13.447 1.00 45.71 73 ALA E CA 1
ATOM 8426 C C . ALA E 1 75 ? -11.100 33.887 13.548 1.00 42.56 73 ALA E C 1
ATOM 8427 O O . ALA E 1 75 ? -11.695 33.899 14.630 1.00 40.11 73 ALA E O 1
ATOM 8429 N N . SER E 1 76 ? -11.658 33.386 12.443 1.00 43.87 74 SER E N 1
ATOM 8430 C CA . SER E 1 76 ? -12.974 32.761 12.533 1.00 42.26 74 SER E CA 1
ATOM 8431 C C . SER E 1 76 ? -12.887 31.390 13.195 1.00 41.69 74 SER E C 1
ATOM 8432 O O . SER E 1 76 ? -13.830 30.975 13.879 1.00 40.93 74 SER E O 1
ATOM 8435 N N . ILE E 1 77 ? -11.763 30.685 13.010 1.00 43.60 75 ILE E N 1
ATOM 8436 C CA . ILE E 1 77 ? -11.533 29.431 13.730 1.00 39.30 75 ILE E CA 1
ATOM 8437 C C . ILE E 1 77 ? -11.481 29.686 15.231 1.00 41.77 75 ILE E C 1
ATOM 8438 O O . ILE E 1 77 ? -12.137 28.995 16.020 1.00 41.80 75 ILE E O 1
ATOM 8443 N N . ASP E 1 78 ? -10.704 30.690 15.648 1.00 40.57 76 ASP E N 1
ATOM 8444 C CA . ASP E 1 78 ? -10.642 31.032 17.067 1.00 35.33 76 ASP E CA 1
ATOM 8445 C C . ASP E 1 78 ? -12.030 31.378 17.607 1.00 44.67 76 ASP E C 1
ATOM 8446 O O . ASP E 1 78 ? -12.398 30.967 18.714 1.00 41.46 76 ASP E O 1
ATOM 8451 N N . ALA E 1 79 ? -12.838 32.084 16.813 1.00 47.47 77 ALA E N 1
ATOM 8452 C CA . ALA E 1 79 ? -14.131 32.553 17.299 1.00 47.74 77 ALA E CA 1
ATOM 8453 C C . ALA E 1 79 ? -15.100 31.400 17.544 1.00 43.33 77 ALA E C 1
ATOM 8454 O O . ALA E 1 79 ? -15.808 31.388 18.558 1.00 46.23 77 ALA E O 1
ATOM 8456 N N . VAL E 1 80 ? -15.160 30.425 16.636 1.00 37.85 78 VAL E N 1
ATOM 8457 C CA . VAL E 1 80 ? -16.135 29.358 16.842 1.00 38.95 78 VAL E CA 1
ATOM 8458 C C . VAL E 1 80 ? -15.734 28.481 18.028 1.00 40.21 78 VAL E C 1
ATOM 8459 O O . VAL E 1 80 ? -16.601 28.004 18.772 1.00 36.08 78 VAL E O 1
ATOM 8463 N N . PHE E 1 81 ? -14.432 28.306 18.271 1.00 41.10 79 PHE E N 1
ATOM 8464 C CA . PHE E 1 81 ? -13.997 27.503 19.412 1.00 34.93 79 PHE E CA 1
ATOM 8465 C C . PHE E 1 81 ? -14.128 28.241 20.739 1.00 40.02 79 PHE E C 1
ATOM 8466 O O . PHE E 1 81 ? -14.382 27.606 21.770 1.00 41.72 79 PHE E O 1
ATOM 8474 N N . ASN E 1 82 ? -13.951 29.564 20.750 1.00 40.05 80 ASN E N 1
ATOM 8475 C CA . ASN E 1 82 ? -14.314 30.319 21.944 1.00 46.56 80 ASN E CA 1
ATOM 8476 C C . ASN E 1 82 ? -15.787 30.133 22.265 1.00 44.60 80 ASN E C 1
ATOM 8477 O O . ASN E 1 82 ? -16.164 30.021 23.434 1.00 45.05 80 ASN E O 1
ATOM 8482 N N . THR E 1 83 ? -16.634 30.078 21.231 1.00 38.48 81 THR E N 1
ATOM 8483 C CA . THR E 1 83 ? -18.063 29.908 21.463 1.00 41.05 81 THR E CA 1
ATOM 8484 C C . THR E 1 83 ? -18.357 28.540 22.058 1.00 40.45 81 THR E C 1
ATOM 8485 O O . THR E 1 83 ? -19.155 28.422 22.997 1.00 42.82 81 THR E O 1
ATOM 8489 N N . ILE E 1 84 ? -17.705 27.500 21.537 1.00 41.99 82 ILE E N 1
ATOM 8490 C CA . ILE E 1 84 ? -17.884 26.157 22.077 1.00 40.63 82 ILE E CA 1
ATOM 8491 C C . ILE E 1 84 ? -17.357 26.082 23.503 1.00 41.29 82 ILE E C 1
ATOM 8492 O O . ILE E 1 84 ? -18.007 25.519 24.392 1.00 44.51 82 ILE E O 1
ATOM 8497 N N . GLU E 1 85 ? -16.177 26.650 23.750 1.00 40.61 83 GLU E N 1
ATOM 8498 C CA . GLU E 1 85 ? -15.643 26.612 25.103 1.00 40.54 83 GLU E CA 1
ATOM 8499 C C . GLU E 1 85 ? -16.612 27.247 26.090 1.00 45.16 83 GLU E C 1
ATOM 8500 O O . GLU E 1 85 ? -16.864 26.692 27.166 1.00 42.46 83 GLU E O 1
ATOM 8506 N N . LYS E 1 86 ? -17.188 28.396 25.731 1.00 46.81 84 LYS E N 1
ATOM 8507 C CA . LYS E 1 86 ? -18.086 29.086 26.653 1.00 49.60 84 LYS E CA 1
ATOM 8508 C C . LYS E 1 86 ? -19.382 28.306 26.856 1.00 50.44 84 LYS E C 1
ATOM 8509 O O . LYS E 1 86 ? -19.917 28.271 27.967 1.00 48.27 84 LYS E O 1
ATOM 8511 N N . LYS E 1 87 ? -19.889 27.648 25.807 1.00 52.02 85 LYS E N 1
ATOM 8512 C CA . LYS E 1 87 ? -21.164 26.938 25.896 1.00 51.80 85 LYS E CA 1
ATOM 8513 C C . LYS E 1 87 ? -21.031 25.530 26.471 1.00 48.76 85 LYS E C 1
ATOM 8514 O O . LYS E 1 87 ? -21.877 25.112 27.269 1.00 45.89 85 LYS E O 1
ATOM 8516 N N . TRP E 1 88 ? -19.994 24.786 26.084 1.00 45.73 86 TRP E N 1
ATOM 8517 C CA . TRP E 1 88 ? -19.813 23.399 26.508 1.00 45.84 86 TRP E CA 1
ATOM 8518 C C . TRP E 1 88 ? -18.653 23.186 27.469 1.00 45.36 86 TRP E C 1
ATOM 8519 O O . TRP E 1 88 ? -18.785 22.413 28.419 1.00 43.37 86 TRP E O 1
ATOM 8530 N N . GLY E 1 89 ? -17.513 23.834 27.252 1.00 42.73 87 GLY E N 1
ATOM 8531 C CA . GLY E 1 89 ? -16.354 23.635 28.090 1.00 45.10 87 GLY E CA 1
ATOM 8532 C C . GLY E 1 89 ? -15.473 22.475 27.681 1.00 50.00 87 GLY E C 1
ATOM 8533 O O . GLY E 1 89 ? -14.314 22.413 28.106 1.00 48.12 87 GLY E O 1
ATOM 8534 N N . LYS E 1 90 ? -15.983 21.553 26.870 1.00 41.29 88 LYS E N 1
ATOM 8535 C CA . LYS E 1 90 ? -15.179 20.444 26.384 1.00 42.07 88 LYS E CA 1
ATOM 8536 C C . LYS E 1 90 ? -15.796 19.942 25.088 1.00 41.21 88 LYS E C 1
ATOM 8537 O O . LYS E 1 90 ? -16.921 20.298 24.732 1.00 46.60 88 LYS E O 1
ATOM 8543 N N . LEU E 1 91 ? -15.038 19.109 24.388 1.00 34.43 89 LEU E N 1
ATOM 8544 C CA . LEU E 1 91 ? -15.454 18.523 23.124 1.00 33.56 89 LEU E CA 1
ATOM 8545 C C . LEU E 1 91 ? -15.107 17.043 23.144 1.00 34.64 89 LEU E C 1
ATOM 8546 O O . LEU E 1 91 ? -14.010 16.670 23.572 1.00 35.92 89 LEU E O 1
ATOM 8551 N N . ASP E 1 92 ? -16.036 16.201 22.695 1.00 30.38 90 ASP E N 1
ATOM 8552 C CA . ASP E 1 92 ? -15.755 14.772 22.613 1.00 26.76 90 ASP E CA 1
ATOM 8553 C C . ASP E 1 92 ? -15.269 14.328 21.243 1.00 29.18 90 ASP E C 1
ATOM 8554 O O . ASP E 1 92 ? -14.451 13.402 21.152 1.00 24.75 90 ASP E O 1
ATOM 8559 N N . PHE E 1 93 ? -15.744 14.945 20.169 1.00 26.17 91 PHE E N 1
ATOM 8560 C CA . PHE E 1 93 ? -15.283 14.530 18.857 1.00 25.58 91 PHE E CA 1
ATOM 8561 C C . PHE E 1 93 ? -15.416 15.689 17.885 1.00 26.42 91 PHE E C 1
ATOM 8562 O O . PHE E 1 93 ? -16.111 16.678 18.147 1.00 25.18 91 PHE E O 1
ATOM 8570 N N . LEU E 1 94 ? -14.744 15.541 16.742 1.00 25.18 92 LEU E N 1
ATOM 8571 C CA . LEU E 1 94 ? -14.739 16.546 15.686 1.00 28.61 92 LEU E CA 1
ATOM 8572 C C . LEU E 1 94 ? -14.802 15.863 14.326 1.00 23.30 92 LEU E C 1
ATOM 8573 O O . LEU E 1 94 ? -14.039 14.927 14.056 1.00 26.38 92 LEU E O 1
ATOM 8578 N N . VAL E 1 95 ? -15.685 16.361 13.461 1.00 20.84 93 VAL E N 1
ATOM 8579 C CA . VAL E 1 95 ? -15.841 15.853 12.101 1.00 26.39 93 VAL E CA 1
ATOM 8580 C C . VAL E 1 95 ? -15.397 16.942 11.141 1.00 26.99 93 VAL E C 1
ATOM 8581 O O . VAL E 1 95 ? -15.961 18.041 11.137 1.00 26.84 93 VAL E O 1
ATOM 8585 N N . HIS E 1 96 ? -14.401 16.626 10.321 1.00 23.78 94 HIS E N 1
ATOM 8586 C CA . HIS E 1 96 ? -13.834 17.521 9.314 1.00 21.77 94 HIS E CA 1
ATOM 8587 C C . HIS E 1 96 ? -14.318 17.032 7.951 1.00 24.71 94 HIS E C 1
ATOM 8588 O O . HIS E 1 96 ? -13.809 16.038 7.425 1.00 28.19 94 HIS E O 1
ATOM 8595 N N . ALA E 1 97 ? -15.329 17.700 7.400 1.00 26.97 95 ALA E N 1
ATOM 8596 C CA . ALA E 1 97 ? -15.914 17.336 6.111 1.00 25.78 95 ALA E CA 1
ATOM 8597 C C . ALA E 1 97 ? -15.741 18.470 5.115 1.00 32.86 95 ALA E C 1
ATOM 8598 O O . ALA E 1 97 ? -16.640 18.791 4.344 1.00 35.64 95 ALA E O 1
ATOM 8600 N N . ILE E 1 98 ? -14.582 19.111 5.159 1.00 40.80 96 ILE E N 1
ATOM 8601 C CA . ILE E 1 98 ? -14.305 20.324 4.406 1.00 35.85 96 ILE E CA 1
ATOM 8602 C C . ILE E 1 98 ? -13.342 19.985 3.278 1.00 31.32 96 ILE E C 1
ATOM 8603 O O . ILE E 1 98 ? -12.322 19.320 3.495 1.00 31.62 96 ILE E O 1
ATOM 8608 N N . GLY E 1 99 ? -13.662 20.452 2.083 1.00 34.86 97 GLY E N 1
ATOM 8609 C CA . GLY E 1 99 ? -12.756 20.342 0.958 1.00 36.56 97 GLY E CA 1
ATOM 8610 C C . GLY E 1 99 ? -13.102 21.403 -0.055 1.00 34.30 97 GLY E C 1
ATOM 8611 O O . GLY E 1 99 ? -14.256 21.839 -0.151 1.00 31.12 97 GLY E O 1
ATOM 8612 N N . PHE E 1 100 ? -12.091 21.845 -0.800 1.00 33.91 98 PHE E N 1
ATOM 8613 C CA . PHE E 1 100 ? -12.311 22.844 -1.835 1.00 35.62 98 PHE E CA 1
ATOM 8614 C C . PHE E 1 100 ? -11.201 22.776 -2.873 1.00 31.77 98 PHE E C 1
ATOM 8615 O O . PHE E 1 100 ? -10.039 22.548 -2.540 1.00 28.78 98 PHE E O 1
ATOM 8623 N N . SER E 1 101 ? -11.582 23.004 -4.125 1.00 31.37 99 SER E N 1
ATOM 8624 C CA . SER E 1 101 ? -10.659 23.091 -5.245 1.00 31.33 99 SER E CA 1
ATOM 8625 C C . SER E 1 101 ? -11.392 23.798 -6.371 1.00 34.83 99 SER E C 1
ATOM 8626 O O . SER E 1 101 ? -12.627 23.793 -6.426 1.00 34.08 99 SER E O 1
ATOM 8629 N N . ASP E 1 102 ? -10.626 24.417 -7.263 1.00 32.91 100 ASP E N 1
ATOM 8630 C CA . ASP E 1 102 ? -11.250 25.153 -8.357 1.00 32.81 100 ASP E CA 1
ATOM 8631 C C . ASP E 1 102 ? -11.957 24.167 -9.290 1.00 41.18 100 ASP E C 1
ATOM 8632 O O . ASP E 1 102 ? -11.323 23.261 -9.845 1.00 39.29 100 ASP E O 1
ATOM 8637 N N . LYS E 1 103 ? -13.273 24.344 -9.454 1.00 42.57 101 LYS E N 1
ATOM 8638 C CA . LYS E 1 103 ? -14.059 23.401 -10.245 1.00 39.11 101 LYS E CA 1
ATOM 8639 C C . LYS E 1 103 ? -13.601 23.380 -11.697 1.00 39.96 101 LYS E C 1
ATOM 8640 O O . LYS E 1 103 ? -13.521 22.313 -12.314 1.00 38.21 101 LYS E O 1
ATOM 8642 N N . GLU E 1 104 ? -13.280 24.552 -12.249 1.00 36.56 102 GLU E N 1
ATOM 8643 C CA . GLU E 1 104 ? -12.870 24.645 -13.646 1.00 42.94 102 GLU E CA 1
ATOM 8644 C C . GLU E 1 104 ? -11.631 23.798 -13.937 1.00 41.57 102 GLU E C 1
ATOM 8645 O O . GLU E 1 104 ? -11.512 23.222 -15.023 1.00 43.96 102 GLU E O 1
ATOM 8651 N N . GLU E 1 105 ? -10.696 23.712 -12.994 1.00 33.09 103 GLU E N 1
ATOM 8652 C CA . GLU E 1 105 ? -9.464 22.970 -13.234 1.00 32.46 103 GLU E CA 1
ATOM 8653 C C . GLU E 1 105 ? -9.576 21.489 -12.875 1.00 37.76 103 GLU E C 1
ATOM 8654 O O . GLU E 1 105 ? -8.613 20.746 -13.081 1.00 41.63 103 GLU E O 1
ATOM 8660 N N . LEU E 1 106 ? -10.723 21.031 -12.370 1.00 40.32 104 LEU E N 1
ATOM 8661 C CA . LEU E 1 106 ? -10.919 19.603 -12.118 1.00 46.53 104 LEU E CA 1
ATOM 8662 C C . LEU E 1 106 ? -11.248 18.859 -13.405 1.00 55.61 104 LEU E C 1
ATOM 8663 O O . LEU E 1 106 ? -12.233 18.114 -13.462 1.00 62.86 104 LEU E O 1
ATOM 8668 N N . SER E 1 107 ? -10.430 19.048 -14.433 1.00 56.58 105 SER E N 1
ATOM 8669 C CA . SER E 1 107 ? -10.671 18.492 -15.754 1.00 55.77 105 SER E CA 1
ATOM 8670 C C . SER E 1 107 ? -9.385 18.625 -16.550 1.00 57.65 105 SER E C 1
ATOM 8671 O O . SER E 1 107 ? -8.493 19.404 -16.193 1.00 57.17 105 SER E O 1
ATOM 8674 N N . GLY E 1 108 ? -9.301 17.855 -17.630 1.00 51.63 106 GLY E N 1
ATOM 8675 C CA . GLY E 1 108 ? -8.063 17.833 -18.394 1.00 56.29 106 GLY E CA 1
ATOM 8676 C C . GLY E 1 108 ? -6.891 17.391 -17.535 1.00 56.16 106 GLY E C 1
ATOM 8677 O O . GLY E 1 108 ? -7.019 16.530 -16.655 1.00 57.96 106 GLY E O 1
ATOM 8678 N N . ARG E 1 109 ? -5.736 18.016 -17.763 1.00 44.79 107 ARG E N 1
ATOM 8679 C CA . ARG E 1 109 ? -4.479 17.539 -17.209 1.00 35.86 107 ARG E CA 1
ATOM 8680 C C . ARG E 1 109 ? -4.193 18.151 -15.839 1.00 32.02 107 ARG E C 1
ATOM 8681 O O . ARG E 1 109 ? -4.373 19.352 -15.619 1.00 34.51 107 ARG E O 1
ATOM 8689 N N . TYR E 1 110 ? -3.742 17.304 -14.921 1.00 33.22 108 TYR E N 1
ATOM 8690 C CA . TYR E 1 110 ? -3.251 17.791 -13.637 1.00 27.02 108 TYR E CA 1
ATOM 8691 C C . TYR E 1 110 ? -2.119 18.801 -13.828 1.00 28.65 108 TYR E C 1
ATOM 8692 O O . TYR E 1 110 ? -2.059 19.821 -13.130 1.00 27.86 108 TYR E O 1
ATOM 8701 N N . VAL E 1 111 ? -1.225 18.542 -14.788 1.00 28.71 109 VAL E N 1
ATOM 8702 C CA . VAL E 1 111 ? -0.039 19.363 -15.009 1.00 25.01 109 VAL E CA 1
ATOM 8703 C C . VAL E 1 111 ? -0.385 20.808 -15.356 1.00 34.77 109 VAL E C 1
ATOM 8704 O O . VAL E 1 111 ? 0.469 21.692 -15.225 1.00 29.23 109 VAL E O 1
ATOM 8708 N N . ASP E 1 112 ? -1.615 21.076 -15.804 1.00 34.06 110 ASP E N 1
ATOM 8709 C CA . ASP E 1 112 ? -2.024 22.409 -16.229 1.00 28.63 110 ASP E CA 1
ATOM 8710 C C . ASP E 1 112 ? -2.644 23.258 -15.103 1.00 32.07 110 ASP E C 1
ATOM 8711 O O . ASP E 1 112 ? -3.164 24.339 -15.390 1.00 39.56 110 ASP E O 1
ATOM 8716 N N . ILE E 1 113 ? -2.595 22.812 -13.843 1.00 33.17 111 ILE E N 1
ATOM 8717 C CA . ILE E 1 113 ? -3.232 23.567 -12.754 1.00 34.91 111 ILE E CA 1
ATOM 8718 C C . ILE E 1 113 ? -2.449 24.845 -12.467 1.00 39.31 111 ILE E C 1
ATOM 8719 O O . ILE E 1 113 ? -1.235 24.928 -12.701 1.00 40.64 111 ILE E O 1
ATOM 8724 N N . SER E 1 114 ? -3.143 25.843 -11.918 1.00 33.54 112 SER E N 1
ATOM 8725 C CA . SER E 1 114 ? -2.508 27.100 -11.555 1.00 34.16 112 SER E CA 1
ATOM 8726 C C . SER E 1 114 ? -1.923 27.025 -10.144 1.00 33.80 112 SER E C 1
ATOM 8727 O O . SER E 1 114 ? -2.318 26.197 -9.318 1.00 27.77 112 SER E O 1
ATOM 8730 N N . GLU E 1 115 ? -0.970 27.919 -9.871 1.00 35.83 113 GLU E N 1
ATOM 8731 C CA . GLU E 1 115 ? -0.347 27.939 -8.551 1.00 30.94 113 GLU E CA 1
ATOM 8732 C C . GLU E 1 115 ? -1.349 28.324 -7.465 1.00 30.28 113 GLU E C 1
ATOM 8733 O O . GLU E 1 115 ? -1.327 27.757 -6.368 1.00 27.75 113 GLU E O 1
ATOM 8739 N N . SER E 1 116 ? -2.232 29.292 -7.741 1.00 32.01 114 SER E N 1
ATOM 8740 C CA . SER E 1 116 ? -3.201 29.700 -6.722 1.00 36.86 114 SER E CA 1
ATOM 8741 C C . SER E 1 116 ? -4.193 28.581 -6.420 1.00 35.21 114 SER E C 1
ATOM 8742 O O . SER E 1 116 ? -4.546 28.359 -5.255 1.00 33.44 114 SER E O 1
ATOM 8745 N N . ASN E 1 117 ? -4.651 27.863 -7.450 1.00 33.82 115 ASN E N 1
ATOM 8746 C CA . ASN E 1 117 ? -5.528 26.720 -7.213 1.00 30.72 115 ASN E CA 1
ATOM 8747 C C . ASN E 1 117 ? -4.834 25.667 -6.354 1.00 30.51 115 ASN E C 1
ATOM 8748 O O . ASN E 1 117 ? -5.433 25.135 -5.412 1.00 28.83 115 ASN E O 1
ATOM 8753 N N . PHE E 1 118 ? -3.569 25.359 -6.651 1.00 30.50 116 PHE E N 1
ATOM 8754 C CA . PHE E 1 118 ? -2.833 24.399 -5.828 1.00 25.98 116 PHE E CA 1
ATOM 8755 C C . PHE E 1 118 ? -2.785 24.845 -4.369 1.00 26.36 116 PHE E C 1
ATOM 8756 O O . PHE E 1 118 ? -3.136 24.082 -3.454 1.00 26.13 116 PHE E O 1
ATOM 8764 N N . MET E 1 119 ? -2.319 26.073 -4.133 1.00 29.93 117 MET E N 1
ATOM 8765 C CA . MET E 1 119 ? -2.169 26.569 -2.769 1.00 31.43 117 MET E CA 1
ATOM 8766 C C . MET E 1 119 ? -3.510 26.628 -2.058 1.00 27.10 117 MET E C 1
ATOM 8767 O O . MET E 1 119 ? -3.621 26.214 -0.902 1.00 23.94 117 MET E O 1
ATOM 8772 N N . MET E 1 120 ? -4.550 27.117 -2.741 1.00 26.63 118 MET E N 1
ATOM 8773 C CA . MET E 1 120 ? -5.857 27.208 -2.100 1.00 30.95 118 MET E CA 1
ATOM 8774 C C . MET E 1 120 ? -6.403 25.824 -1.781 1.00 25.24 118 MET E C 1
ATOM 8775 O O . MET E 1 120 ? -6.962 25.602 -0.697 1.00 25.19 118 MET E O 1
ATOM 8780 N N . THR E 1 121 ? -6.225 24.873 -2.697 1.00 23.54 119 THR E N 1
ATOM 8781 C CA . THR E 1 121 ? -6.695 23.517 -2.451 1.00 20.90 119 THR E CA 1
ATOM 8782 C C . THR E 1 121 ? -5.997 22.915 -1.246 1.00 23.86 119 THR E C 1
ATOM 8783 O O . THR E 1 121 ? -6.647 22.346 -0.358 1.00 28.17 119 THR E O 1
ATOM 8787 N N . MET E 1 122 ? -4.664 23.042 -1.195 1.00 24.43 120 MET E N 1
ATOM 8788 C CA . MET E 1 122 ? -3.895 22.450 -0.102 1.00 22.00 120 MET E CA 1
ATOM 8789 C C . MET E 1 122 ? -4.252 23.085 1.237 1.00 23.67 120 MET E C 1
ATOM 8790 O O . MET E 1 122 ? -4.354 22.393 2.257 1.00 24.32 120 MET E O 1
ATOM 8795 N N . ASN E 1 123 ? -4.431 24.403 1.257 1.00 22.99 121 ASN E N 1
ATOM 8796 C CA . ASN E 1 123 ? -4.787 25.075 2.499 1.00 26.10 121 ASN E CA 1
ATOM 8797 C C . ASN E 1 123 ? -6.157 24.624 3.004 1.00 27.82 121 ASN E C 1
ATOM 8798 O O . ASN E 1 123 ? -6.297 24.222 4.164 1.00 24.86 121 ASN E O 1
ATOM 8803 N N . ILE E 1 124 ? -7.182 24.685 2.144 1.00 28.74 122 ILE E N 1
ATOM 8804 C CA . ILE E 1 124 ? -8.559 24.463 2.596 1.00 26.63 122 ILE E CA 1
ATOM 8805 C C . ILE E 1 124 ? -8.828 22.980 2.825 1.00 23.90 122 ILE E C 1
ATOM 8806 O O . ILE E 1 124 ? -9.510 22.601 3.788 1.00 23.38 122 ILE E O 1
ATOM 8811 N N . SER E 1 125 ? -8.298 22.122 1.956 1.00 25.21 123 SER E N 1
ATOM 8812 C CA . SER E 1 125 ? -8.566 20.693 2.019 1.00 23.35 123 SER E CA 1
ATOM 8813 C C . SER E 1 125 ? -7.623 19.934 2.941 1.00 23.68 123 SER E C 1
ATOM 8814 O O . SER E 1 125 ? -7.967 18.822 3.352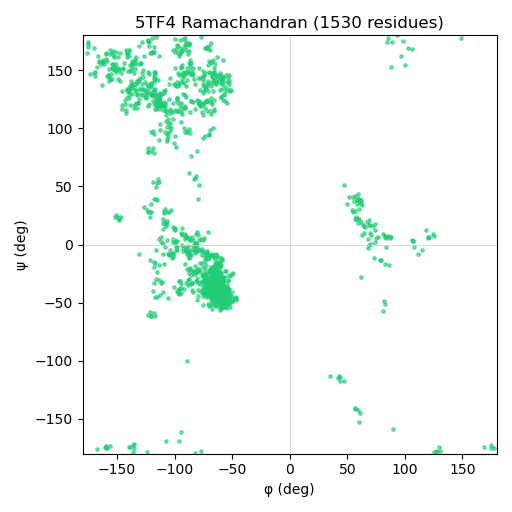 1.00 26.34 123 SER E O 1
ATOM 8817 N N . VAL E 1 126 ? -6.446 20.479 3.269 1.00 21.18 124 VAL E N 1
ATOM 8818 C CA . VAL E 1 126 ? -5.474 19.715 4.051 1.00 23.30 124 VAL E CA 1
ATOM 8819 C C . VAL E 1 126 ? -5.081 20.428 5.343 1.00 24.20 124 VAL E C 1
ATOM 8820 O O . VAL E 1 126 ? -5.246 19.885 6.445 1.00 27.00 124 VAL E O 1
ATOM 8824 N N . TYR E 1 127 ? -4.512 21.625 5.221 1.00 21.68 125 TYR E N 1
ATOM 8825 C CA . TYR E 1 127 ? -4.052 22.315 6.418 1.00 25.39 125 TYR E CA 1
ATOM 8826 C C . TYR E 1 127 ? -5.196 22.539 7.400 1.00 23.89 125 TYR E C 1
ATOM 8827 O O . TYR E 1 127 ? -4.978 22.510 8.617 1.00 26.91 125 TYR E O 1
ATOM 8836 N N . SER E 1 128 ? -6.424 22.703 6.891 1.00 23.72 126 SER E N 1
ATOM 8837 C CA . SER E 1 128 ? -7.567 23.006 7.753 1.00 27.89 126 SER E CA 1
ATOM 8838 C C . SER E 1 128 ? -7.804 21.924 8.806 1.00 28.12 126 SER E C 1
ATOM 8839 O O . SER E 1 128 ? -8.196 22.234 9.937 1.00 27.43 126 SER E O 1
ATOM 8842 N N . LEU E 1 129 ? -7.605 20.647 8.459 1.00 23.94 127 LEU E N 1
ATOM 8843 C CA . LEU E 1 129 ? -7.724 19.617 9.488 1.00 24.79 127 LEU E CA 1
ATOM 8844 C C . LEU E 1 129 ? -6.708 19.842 10.606 1.00 29.84 127 LEU E C 1
ATOM 8845 O O . LEU E 1 129 ? -7.052 19.756 11.791 1.00 30.00 127 LEU E O 1
ATOM 8850 N N . THR E 1 130 ? -5.460 20.168 10.253 1.00 23.80 128 THR E N 1
ATOM 8851 C CA . THR E 1 130 ? -4.438 20.393 11.275 1.00 25.15 128 THR E CA 1
ATOM 8852 C C . THR E 1 130 ? -4.730 21.644 12.101 1.00 28.59 128 THR E C 1
ATOM 8853 O O . THR E 1 130 ? -4.621 21.632 13.340 1.00 24.32 128 THR E O 1
ATOM 8857 N N . ALA E 1 131 ? -5.083 22.745 11.434 1.00 24.13 129 ALA E N 1
ATOM 8858 C CA . ALA E 1 131 ? -5.435 23.962 12.165 1.00 31.32 129 ALA E CA 1
ATOM 8859 C C . ALA E 1 131 ? -6.582 23.706 13.137 1.00 30.86 129 ALA E C 1
ATOM 8860 O O . ALA E 1 131 ? -6.528 24.119 14.302 1.00 30.30 129 ALA E O 1
ATOM 8862 N N . LEU E 1 132 ? -7.630 23.009 12.675 1.00 29.28 130 LEU E N 1
ATOM 8863 C CA . LEU E 1 132 ? -8.787 22.755 13.531 1.00 29.44 130 LEU E CA 1
ATOM 8864 C C . LEU E 1 132 ? -8.431 21.820 14.684 1.00 30.01 130 LEU E C 1
ATOM 8865 O O . LEU E 1 132 ? -8.864 22.037 15.823 1.00 28.89 130 LEU E O 1
ATOM 8870 N N . THR E 1 133 ? -7.610 20.801 14.420 1.00 30.80 131 THR E N 1
ATOM 8871 C CA . THR E 1 133 ? -7.179 19.903 15.491 1.00 28.82 131 THR E CA 1
ATOM 8872 C C . THR E 1 133 ? -6.342 20.647 16.529 1.00 27.66 131 THR E C 1
ATOM 8873 O O . THR E 1 133 ? -6.529 20.460 17.735 1.00 29.48 131 THR E O 1
ATOM 8877 N N . LYS E 1 134 ? -5.419 21.500 16.076 1.00 26.17 132 LYS E N 1
ATOM 8878 C CA . LYS E 1 134 ? -4.617 22.306 16.991 1.00 33.46 132 LYS E CA 1
ATOM 8879 C C . LYS E 1 134 ? -5.500 23.157 17.899 1.00 36.27 132 LYS E C 1
ATOM 8880 O O . LYS E 1 134 ? -5.291 23.206 19.116 1.00 32.12 132 LYS E O 1
ATOM 8886 N N . ARG E 1 135 ? -6.516 23.811 17.334 1.00 37.09 133 ARG E N 1
ATOM 8887 C CA . ARG E 1 135 ? -7.368 24.671 18.150 1.00 38.65 133 ARG E CA 1
ATOM 8888 C C . ARG E 1 135 ? -8.355 23.864 18.994 1.00 38.44 133 ARG E C 1
ATOM 8889 O O . ARG E 1 135 ? -8.673 24.269 20.121 1.00 41.46 133 ARG E O 1
ATOM 8897 N N . ALA E 1 136 ? -8.797 22.699 18.507 1.00 32.12 134 ALA E N 1
ATOM 8898 C CA . ALA E 1 136 ? -9.720 21.857 19.271 1.00 35.97 134 ALA E CA 1
ATOM 8899 C C . ALA E 1 136 ? -9.052 21.148 20.444 1.00 49.25 134 ALA E C 1
ATOM 8900 O O . ALA E 1 136 ? -9.744 20.749 21.386 1.00 41.69 134 ALA E O 1
ATOM 8902 N N . GLU E 1 137 ? -7.727 20.990 20.414 1.00 52.27 135 GLU E N 1
ATOM 8903 C CA . GLU E 1 137 ? -7.058 20.117 21.374 1.00 47.57 135 GLU E CA 1
ATOM 8904 C C . GLU E 1 137 ? -7.236 20.598 22.810 1.00 47.12 135 GLU E C 1
ATOM 8905 O O . GLU E 1 137 ? -7.352 19.774 23.724 1.00 45.18 135 GLU E O 1
ATOM 8911 N N . LYS E 1 138 ? -7.276 21.920 23.023 1.00 47.52 136 LYS E N 1
ATOM 8912 C CA . LYS E 1 138 ? -7.479 22.467 24.362 1.00 57.63 136 LYS E CA 1
ATOM 8913 C C . LYS E 1 138 ? -8.795 21.995 24.968 1.00 56.48 136 LYS E C 1
ATOM 8914 O O . LYS E 1 138 ? -8.887 21.780 26.182 1.00 57.17 136 LYS E O 1
ATOM 8916 N N . LEU E 1 139 ? -9.826 21.837 24.140 1.00 44.98 137 LEU E N 1
ATOM 8917 C CA . LEU E 1 139 ? -11.149 21.452 24.612 1.00 45.57 137 LEU E CA 1
ATOM 8918 C C . LEU E 1 139 ? -11.365 19.952 24.619 1.00 41.86 137 LEU E C 1
ATOM 8919 O O . LEU E 1 139 ? -12.299 19.471 25.272 1.00 35.31 137 LEU E O 1
ATOM 8924 N N . MET E 1 140 ? -10.540 19.202 23.912 1.00 36.83 138 MET E N 1
ATOM 8925 C CA . MET E 1 140 ? -10.894 17.834 23.589 1.00 42.32 138 MET E CA 1
ATOM 8926 C C . MET E 1 140 ? -10.490 16.931 24.737 1.00 45.67 138 MET E C 1
ATOM 8927 O O . MET E 1 140 ? -9.325 16.915 25.150 1.00 48.21 138 MET E O 1
ATOM 8932 N N . SER E 1 141 ? -11.462 16.203 25.266 1.00 50.67 139 SER E N 1
ATOM 8933 C CA . SER E 1 141 ? -11.176 15.296 26.359 1.00 56.07 139 SER E CA 1
ATOM 8934 C C . SER E 1 141 ? -10.356 14.118 25.853 1.00 48.24 139 SER E C 1
ATOM 8935 O O . SER E 1 141 ? -10.461 13.704 24.697 1.00 41.63 139 SER E O 1
ATOM 8938 N N . ASP E 1 142 ? -9.509 13.596 26.725 1.00 45.73 140 ASP E N 1
ATOM 8939 C CA . ASP E 1 142 ? -8.830 12.355 26.412 1.00 44.02 140 ASP E CA 1
ATOM 8940 C C . ASP E 1 142 ? -9.858 11.289 26.032 1.00 35.17 140 ASP E C 1
ATOM 8941 O O . ASP E 1 142 ? -10.964 11.244 26.577 1.00 34.40 140 ASP E O 1
ATOM 8946 N N . GLY E 1 143 ? -9.513 10.450 25.067 1.00 36.94 141 GLY E N 1
ATOM 8947 C CA . GLY E 1 143 ? -10.454 9.463 24.584 1.00 38.43 141 GLY E CA 1
ATOM 8948 C C . GLY E 1 143 ? -11.348 9.942 23.459 1.00 34.34 141 GLY E C 1
ATOM 8949 O O . GLY E 1 143 ? -12.255 9.206 23.052 1.00 42.03 141 GLY E O 1
ATOM 8950 N N . GLY E 1 144 ? -11.113 11.148 22.939 1.00 27.70 142 GLY E N 1
ATOM 8951 C CA . GLY E 1 144 ? -11.916 11.705 21.869 1.00 25.00 142 GLY E CA 1
ATOM 8952 C C . GLY E 1 144 ? -11.587 11.113 20.505 1.00 23.65 142 GLY E C 1
ATOM 8953 O O . GLY E 1 144 ? -10.710 10.265 20.342 1.00 23.62 142 GLY E O 1
ATOM 8954 N N . SER E 1 145 ? -12.322 11.582 19.500 1.00 23.13 143 SER E N 1
ATOM 8955 C CA . SER E 1 145 ? -12.229 11.016 18.158 1.00 26.45 143 SER E CA 1
ATOM 8956 C C . SER E 1 145 ? -12.295 12.139 17.135 1.00 26.26 143 SER E C 1
ATOM 8957 O O . SER E 1 145 ? -13.180 12.994 17.217 1.00 25.26 143 SER E O 1
ATOM 8960 N N . ILE E 1 146 ? -11.362 12.138 16.181 1.00 22.90 144 ILE E N 1
ATOM 8961 C CA . ILE E 1 146 ? -11.318 13.127 15.110 1.00 20.06 144 ILE E CA 1
ATOM 8962 C C . ILE E 1 146 ? -11.427 12.371 13.795 1.00 24.39 144 ILE E C 1
ATOM 8963 O O . ILE E 1 146 ? -10.704 11.389 13.582 1.00 25.74 144 ILE E O 1
ATOM 8968 N N . LEU E 1 147 ? -12.354 12.802 12.936 1.00 21.96 145 LEU E N 1
ATOM 8969 C CA . LEU E 1 147 ? -12.676 12.083 11.709 1.00 19.11 145 LEU E CA 1
ATOM 8970 C C . LEU E 1 147 ? -12.693 13.025 10.511 1.00 26.19 145 LEU E C 1
ATOM 8971 O O . LEU E 1 147 ? -13.321 14.087 10.561 1.00 23.83 145 LEU E O 1
ATOM 8976 N N . THR E 1 148 ? -12.047 12.613 9.417 1.00 21.46 146 THR E N 1
ATOM 8977 C CA . THR E 1 148 ? -12.059 13.379 8.174 1.00 21.86 146 THR E CA 1
ATOM 8978 C C . THR E 1 148 ? -12.479 12.460 7.028 1.00 25.74 146 THR E C 1
ATOM 8979 O O . THR E 1 148 ? -12.685 11.251 7.204 1.00 20.89 146 THR E O 1
ATOM 8983 N N . LEU E 1 149 ? -12.644 13.050 5.847 1.00 21.52 147 LEU E N 1
ATOM 8984 C CA . LEU E 1 149 ? -13.110 12.335 4.667 1.00 17.29 147 LEU E CA 1
ATOM 8985 C C . LEU E 1 149 ? -12.072 12.407 3.553 1.00 22.97 147 LEU E C 1
ATOM 8986 O O . LEU E 1 149 ? -11.483 13.465 3.302 1.00 22.03 147 LEU E O 1
ATOM 8991 N N . THR E 1 150 ? -11.863 11.282 2.876 1.00 21.26 148 THR E N 1
ATOM 8992 C CA . THR E 1 150 ? -10.920 11.223 1.764 1.00 22.58 148 THR E CA 1
ATOM 8993 C C . THR E 1 150 ? -11.536 10.374 0.652 1.00 19.50 148 THR E C 1
ATOM 8994 O O . THR E 1 150 ? -12.709 9.971 0.717 1.00 22.73 148 THR E O 1
ATOM 8998 N N . TYR E 1 151 ? -10.746 10.124 -0.392 1.00 18.85 149 TYR E N 1
ATOM 8999 C CA . TYR E 1 151 ? -11.241 9.443 -1.581 1.00 19.40 149 TYR E CA 1
ATOM 9000 C C . TYR E 1 151 ? -10.100 8.635 -2.199 1.00 22.67 149 TYR E C 1
ATOM 9001 O O . TYR E 1 151 ? -8.923 8.995 -2.072 1.00 21.44 149 TYR E O 1
ATOM 9010 N N . TYR E 1 152 ? -10.480 7.530 -2.854 1.00 22.68 150 TYR E N 1
ATOM 9011 C CA . TYR E 1 152 ? -9.560 6.634 -3.559 1.00 23.06 150 TYR E CA 1
ATOM 9012 C C . TYR E 1 152 ? -8.614 7.358 -4.514 1.00 22.85 150 TYR E C 1
ATOM 9013 O O . TYR E 1 152 ? -7.526 6.844 -4.810 1.00 19.97 150 TYR E O 1
ATOM 9022 N N . GLY E 1 153 ? -8.999 8.534 -5.011 1.00 22.80 151 GLY E N 1
ATOM 9023 C CA . GLY E 1 153 ? -8.100 9.325 -5.849 1.00 19.03 151 GLY E CA 1
ATOM 9024 C C . GLY E 1 153 ? -6.806 9.723 -5.155 1.00 22.53 151 GLY E C 1
ATOM 9025 O O . GLY E 1 153 ? -5.880 10.200 -5.823 1.00 20.08 151 GLY E O 1
ATOM 9026 N N . ALA E 1 154 ? -6.724 9.537 -3.831 1.00 22.48 152 ALA E N 1
ATOM 9027 C CA . ALA E 1 154 ? -5.459 9.715 -3.110 1.00 23.45 152 ALA E CA 1
ATOM 9028 C C . ALA E 1 154 ? -4.494 8.557 -3.336 1.00 23.64 152 ALA E C 1
ATOM 9029 O O . ALA E 1 154 ? -3.277 8.736 -3.191 1.00 21.52 152 ALA E O 1
ATOM 9031 N N . GLU E 1 155 ? -5.014 7.360 -3.636 1.00 17.01 153 GLU E N 1
ATOM 9032 C CA . GLU E 1 155 ? -4.212 6.140 -3.766 1.00 17.71 153 GLU E CA 1
ATOM 9033 C C . GLU E 1 155 ? -3.850 5.844 -5.207 1.00 23.09 153 GLU E C 1
ATOM 9034 O O . GLU E 1 155 ? -2.758 5.336 -5.489 1.00 17.87 153 GLU E O 1
ATOM 9040 N N . LYS E 1 156 ? -4.787 6.102 -6.109 1.00 19.04 154 LYS E N 1
ATOM 9041 C CA . LYS E 1 156 ? -4.647 5.770 -7.517 1.00 18.77 154 LYS E CA 1
ATOM 9042 C C . LYS E 1 156 ? -5.151 6.953 -8.330 1.00 23.96 154 LYS E C 1
ATOM 9043 O O . LYS E 1 156 ? -5.948 7.758 -7.843 1.00 21.55 154 LYS E O 1
ATOM 9049 N N . VAL E 1 157 ? -4.706 7.047 -9.586 1.00 19.77 155 VAL E N 1
ATOM 9050 C CA . VAL E 1 157 ? -5.099 8.187 -10.407 1.00 19.24 155 VAL E CA 1
ATOM 9051 C C . VAL E 1 157 ? -6.555 8.025 -10.823 1.00 21.26 155 VAL E C 1
ATOM 9052 O O . VAL E 1 157 ? -6.927 7.036 -11.467 1.00 21.18 155 VAL E O 1
ATOM 9056 N N . VAL E 1 158 ? -7.376 9.010 -10.479 1.00 22.00 156 VAL E N 1
ATOM 9057 C CA . VAL E 1 158 ? -8.743 9.102 -10.981 1.00 22.48 156 VAL E CA 1
ATOM 9058 C C . VAL E 1 158 ? -8.769 10.332 -11.883 1.00 26.16 156 VAL E C 1
ATOM 9059 O O . VAL E 1 158 ? -8.726 11.463 -11.380 1.00 23.16 156 VAL E O 1
ATOM 9063 N N . PRO E 1 159 ? -8.766 10.169 -13.201 1.00 32.59 157 PRO E N 1
ATOM 9064 C CA . PRO E 1 159 ? -8.768 11.341 -14.089 1.00 36.23 157 PRO E CA 1
ATOM 9065 C C . PRO E 1 159 ? -9.903 12.312 -13.757 1.00 32.53 157 PRO E C 1
ATOM 9066 O O . PRO E 1 159 ? -11.002 11.902 -13.379 1.00 31.36 157 PRO E O 1
ATOM 9070 N N . ASN E 1 160 ? -9.581 13.615 -13.834 1.00 33.53 158 ASN E N 1
ATOM 9071 C CA . ASN E 1 160 ? -10.424 14.760 -13.480 1.00 30.55 158 ASN E CA 1
ATOM 9072 C C . ASN E 1 160 ? -10.410 15.078 -11.979 1.00 30.25 158 ASN E C 1
ATOM 9073 O O . ASN E 1 160 ? -10.792 16.179 -11.580 1.00 35.81 158 ASN E O 1
ATOM 9078 N N . TYR E 1 161 ? -9.957 14.147 -11.139 1.00 25.31 159 TYR E N 1
ATOM 9079 C CA . TYR E 1 161 ? -9.814 14.483 -9.721 1.00 26.84 159 TYR E CA 1
ATOM 9080 C C . TYR E 1 161 ? -8.555 15.305 -9.470 1.00 29.22 159 TYR E C 1
ATOM 9081 O O . TYR E 1 161 ? -8.540 16.154 -8.574 1.00 26.56 159 TYR E O 1
ATOM 9090 N N . ASN E 1 162 ? -7.493 15.041 -10.234 1.00 25.60 160 ASN E N 1
ATOM 9091 C CA . ASN E 1 162 ? -6.320 15.907 -10.365 1.00 21.42 160 ASN E CA 1
ATOM 9092 C C . ASN E 1 162 ? -5.759 16.413 -9.038 1.00 22.76 160 ASN E C 1
ATOM 9093 O O . ASN E 1 162 ? -5.291 15.615 -8.206 1.00 22.84 160 ASN E O 1
ATOM 9098 N N . VAL E 1 163 ? -5.775 17.735 -8.831 1.00 20.41 161 VAL E N 1
ATOM 9099 C CA . VAL E 1 163 ? -5.105 18.281 -7.649 1.00 24.23 161 VAL E CA 1
ATOM 9100 C C . VAL E 1 163 ? -5.794 17.845 -6.364 1.00 25.36 161 VAL E C 1
ATOM 9101 O O . VAL E 1 163 ? -5.165 17.821 -5.295 1.00 22.27 161 VAL E O 1
ATOM 9105 N N . MET E 1 164 ? -7.087 17.513 -6.416 1.00 21.45 162 MET E N 1
ATOM 9106 C CA . MET E 1 164 ? -7.725 16.998 -5.203 1.00 22.71 162 MET E CA 1
ATOM 9107 C C . MET E 1 164 ? -7.145 15.645 -4.789 1.00 25.02 162 MET E C 1
ATOM 9108 O O . MET E 1 164 ? -7.136 15.316 -3.592 1.00 22.88 162 MET E O 1
ATOM 9113 N N . GLY E 1 165 ? -6.677 14.846 -5.757 1.00 21.65 163 GLY E N 1
ATOM 9114 C CA . GLY E 1 165 ? -6.004 13.599 -5.421 1.00 18.61 163 GLY E CA 1
ATOM 9115 C C . GLY E 1 165 ? -4.687 13.831 -4.710 1.00 22.64 163 GLY E C 1
ATOM 9116 O O . GLY E 1 165 ? -4.361 13.138 -3.737 1.00 21.68 163 GLY E O 1
ATOM 9117 N N . VAL E 1 166 ? -3.895 14.782 -5.206 1.00 17.41 164 VAL E N 1
ATOM 9118 C CA . VAL E 1 166 ? -2.681 15.204 -4.505 1.00 18.95 164 VAL E CA 1
ATOM 9119 C C . VAL E 1 166 ? -3.029 15.667 -3.094 1.00 23.23 164 VAL E C 1
ATOM 9120 O O . VAL E 1 166 ? -2.358 15.304 -2.116 1.00 20.52 164 VAL E O 1
ATOM 9124 N N . ALA E 1 167 ? -4.096 16.460 -2.959 1.00 21.56 165 ALA E N 1
ATOM 9125 C CA . ALA E 1 167 ? -4.459 16.982 -1.646 1.00 22.38 165 ALA E CA 1
ATOM 9126 C C . ALA E 1 167 ? -4.931 15.874 -0.707 1.00 24.63 165 ALA E C 1
ATOM 9127 O O . ALA E 1 167 ? -4.547 15.851 0.471 1.00 23.03 165 ALA E O 1
ATOM 9129 N N . LYS E 1 168 ? -5.769 14.953 -1.190 1.00 20.67 166 LYS E N 1
ATOM 9130 C CA . LYS E 1 168 ? -6.228 13.886 -0.299 1.00 18.54 166 LYS E CA 1
ATOM 9131 C C . LYS E 1 168 ? -5.075 12.971 0.121 1.00 21.79 166 LYS E C 1
ATOM 9132 O O . LYS E 1 168 ? -5.093 12.427 1.229 1.00 20.66 166 LYS E O 1
ATOM 9138 N N . ALA E 1 169 ? -4.064 12.778 -0.740 1.00 20.57 167 ALA E N 1
ATOM 9139 C CA . ALA E 1 169 ? -2.915 11.984 -0.316 1.00 18.21 167 ALA E CA 1
ATOM 9140 C C . ALA E 1 169 ? -2.197 12.649 0.854 1.00 21.27 167 ALA E C 1
ATOM 9141 O O . ALA E 1 169 ? -1.786 11.973 1.809 1.00 20.84 167 ALA E O 1
ATOM 9143 N N . ALA E 1 170 ? -2.059 13.977 0.807 1.00 20.48 168 ALA E N 1
ATOM 9144 C CA . ALA E 1 170 ? -1.473 14.702 1.928 1.00 24.42 168 ALA E CA 1
ATOM 9145 C C . ALA E 1 170 ? -2.382 14.642 3.146 1.00 26.85 168 ALA E C 1
ATOM 9146 O O . ALA E 1 170 ? -1.905 14.560 4.284 1.00 20.90 168 ALA E O 1
ATOM 9148 N N . LEU E 1 171 ? -3.696 14.702 2.928 1.00 20.84 169 LEU E N 1
ATOM 9149 C CA . LEU E 1 171 ? -4.635 14.616 4.039 1.00 22.81 169 LEU E CA 1
ATOM 9150 C C . LEU E 1 171 ? -4.487 13.288 4.773 1.00 20.32 169 LEU E C 1
ATOM 9151 O O . LEU E 1 171 ? -4.463 13.247 6.011 1.00 19.64 169 LEU E O 1
ATOM 9156 N N . GLU E 1 172 ? -4.383 12.190 4.019 1.00 16.15 170 GLU E N 1
ATOM 9157 C CA . GLU E 1 172 ? -4.279 10.876 4.638 1.00 17.92 170 GLU E CA 1
ATOM 9158 C C . GLU E 1 172 ? -2.974 10.738 5.401 1.00 21.73 170 GLU E C 1
ATOM 9159 O O . GLU E 1 172 ? -2.943 10.136 6.480 1.00 17.85 170 GLU E O 1
ATOM 9165 N N . ALA E 1 173 ? -1.886 11.292 4.858 1.00 19.23 171 ALA E N 1
ATOM 9166 C CA . ALA E 1 173 ? -0.628 11.315 5.594 1.00 21.90 171 ALA E CA 1
ATOM 9167 C C . ALA E 1 173 ? -0.760 12.142 6.873 1.00 22.76 171 ALA E C 1
ATOM 9168 O O . ALA E 1 173 ? -0.292 11.725 7.941 1.00 19.63 171 ALA E O 1
ATOM 9170 N N . SER E 1 174 ? -1.434 13.292 6.803 1.00 17.67 172 SER E N 1
ATOM 9171 C CA . SER E 1 174 ? -1.535 14.129 8.001 1.00 20.91 172 SER E CA 1
ATOM 9172 C C . SER E 1 174 ? -2.364 13.442 9.084 1.00 22.62 172 SER E C 1
ATOM 9173 O O . SER E 1 174 ? -2.084 13.606 10.283 1.00 19.63 172 SER E O 1
ATOM 9176 N N . VAL E 1 175 ? -3.357 12.643 8.678 1.00 20.48 173 VAL E N 1
ATOM 9177 C CA . VAL E 1 175 ? -4.111 11.830 9.628 1.00 25.05 173 VAL E CA 1
ATOM 9178 C C . VAL E 1 175 ? -3.175 10.936 10.433 1.00 25.51 173 VAL E C 1
ATOM 9179 O O . VAL E 1 175 ? -3.318 10.805 11.653 1.00 20.63 173 VAL E O 1
ATOM 9183 N N . LYS E 1 176 ? -2.200 10.313 9.768 1.00 20.18 174 LYS E N 1
ATOM 9184 C CA . LYS E 1 176 ? -1.294 9.419 10.469 1.00 21.46 174 LYS E CA 1
ATOM 9185 C C . LYS E 1 176 ? -0.361 10.189 11.402 1.00 23.55 174 LYS E C 1
ATOM 9186 O O . LYS E 1 176 ? -0.125 9.760 12.539 1.00 22.13 174 LYS E O 1
ATOM 9192 N N . TYR E 1 177 ? 0.171 11.332 10.957 1.00 18.46 175 TYR E N 1
ATOM 9193 C CA . TYR E 1 177 ? 1.031 12.098 11.856 1.00 21.66 175 TYR E CA 1
ATOM 9194 C C . TYR E 1 177 ? 0.230 12.650 13.034 1.00 20.35 175 TYR E C 1
ATOM 9195 O O . TYR E 1 177 ? 0.707 12.637 14.179 1.00 20.56 175 TYR E O 1
ATOM 9204 N N . LEU E 1 178 ? -0.997 13.113 12.786 1.00 18.11 176 LEU E N 1
ATOM 9205 C CA . LEU E 1 178 ? -1.832 13.586 13.889 1.00 21.36 176 LEU E CA 1
ATOM 9206 C C . LEU E 1 178 ? -2.145 12.461 14.866 1.00 22.88 176 LEU E C 1
ATOM 9207 O O . LEU E 1 178 ? -2.166 12.675 16.087 1.00 22.61 176 LEU E O 1
ATOM 9212 N N . ALA E 1 179 ? -2.404 11.254 14.348 1.00 19.28 177 ALA E N 1
ATOM 9213 C CA . ALA E 1 179 ? -2.695 10.122 15.224 1.00 21.51 177 ALA E CA 1
ATOM 9214 C C . ALA E 1 179 ? -1.540 9.845 16.180 1.00 19.61 177 ALA E C 1
ATOM 9215 O O . ALA E 1 179 ? -1.762 9.534 17.362 1.00 21.82 177 ALA E O 1
ATOM 9217 N N . VAL E 1 180 ? -0.302 9.944 15.689 1.00 18.19 178 VAL E N 1
ATOM 9218 C CA . VAL E 1 180 ? 0.848 9.749 16.567 1.00 18.47 178 VAL E CA 1
ATOM 9219 C C . VAL E 1 180 ? 0.963 10.909 17.551 1.00 22.88 178 VAL E C 1
ATOM 9220 O O . VAL E 1 180 ? 1.267 10.706 18.732 1.00 22.36 178 VAL E O 1
ATOM 9224 N N . ASP E 1 181 ? 0.690 12.136 17.094 1.00 23.52 179 ASP E N 1
ATOM 9225 C CA . ASP E 1 181 ? 0.733 13.292 17.995 1.00 28.34 179 ASP E CA 1
ATOM 9226 C C . ASP E 1 181 ? -0.224 13.136 19.173 1.00 22.38 179 ASP E C 1
ATOM 9227 O O . ASP E 1 181 ? 0.113 13.467 20.317 1.00 22.34 179 ASP E O 1
ATOM 9232 N N . LEU E 1 182 ? -1.450 12.709 18.905 1.00 20.91 180 LEU E N 1
ATOM 9233 C CA . LEU E 1 182 ? -2.491 12.733 19.918 1.00 20.34 180 LEU E CA 1
ATOM 9234 C C . LEU E 1 182 ? -2.699 11.388 20.588 1.00 19.90 180 LEU E C 1
ATOM 9235 O O . LEU E 1 182 ? -3.509 11.301 21.518 1.00 21.88 180 LEU E O 1
ATOM 9240 N N . GLY E 1 183 ? -2.000 10.344 20.120 1.00 20.75 181 GLY E N 1
ATOM 9241 C CA . GLY E 1 183 ? -2.122 9.029 20.709 1.00 20.09 181 GLY E CA 1
ATOM 9242 C C . GLY E 1 183 ? -1.895 8.955 22.210 1.00 19.84 181 GLY E C 1
ATOM 9243 O O . GLY E 1 183 ? -2.628 8.237 22.893 1.00 22.88 181 GLY E O 1
ATOM 9244 N N . PRO E 1 184 ? -0.899 9.657 22.754 1.00 23.19 182 PRO E N 1
ATOM 9245 C CA . PRO E 1 184 ? -0.739 9.643 24.223 1.00 26.58 182 PRO E CA 1
ATOM 9246 C C . PRO E 1 184 ? -1.943 10.185 24.975 1.00 21.48 182 PRO E C 1
ATOM 9247 O O . PRO E 1 184 ? -2.107 9.865 26.160 1.00 25.49 182 PRO E O 1
ATOM 9251 N N . LYS E 1 185 ? -2.764 11.026 24.349 1.00 20.36 183 LYS E N 1
ATOM 9252 C CA . LYS E 1 185 ? -4.010 11.494 24.948 1.00 29.93 183 LYS E CA 1
ATOM 9253 C C . LYS E 1 185 ? -5.174 10.553 24.662 1.00 23.87 183 LYS E C 1
ATOM 9254 O O . LYS E 1 185 ? -6.318 10.839 25.055 1.00 24.33 183 LYS E O 1
ATOM 9260 N N . HIS E 1 186 ? -4.886 9.414 24.035 1.00 20.97 184 HIS E N 1
ATOM 9261 C CA . HIS E 1 186 ? -5.902 8.487 23.543 1.00 21.38 184 HIS E CA 1
ATOM 9262 C C . HIS E 1 186 ? -6.968 9.218 22.724 1.00 23.10 184 HIS E C 1
ATOM 9263 O O . HIS E 1 186 ? -8.149 8.875 22.760 1.00 30.84 184 HIS E O 1
ATOM 9270 N N . ILE E 1 187 ? -6.547 10.245 21.983 1.00 20.45 185 ILE E N 1
ATOM 9271 C CA . ILE E 1 187 ? -7.410 10.888 20.993 1.00 26.34 185 ILE E CA 1
ATOM 9272 C C . ILE E 1 187 ? -7.115 10.249 19.643 1.00 22.49 185 ILE E C 1
ATOM 9273 O O . ILE E 1 187 ? -5.977 10.292 19.159 1.00 20.54 185 ILE E O 1
ATOM 9278 N N . ARG E 1 188 ? -8.122 9.616 19.056 1.00 20.21 186 ARG E N 1
ATOM 9279 C CA . ARG E 1 188 ? -7.934 8.888 17.808 1.00 22.83 186 ARG E CA 1
ATOM 9280 C C . ARG E 1 188 ? -8.230 9.790 16.619 1.00 22.97 186 ARG E C 1
ATOM 9281 O O . ARG E 1 188 ? -9.069 10.689 16.697 1.00 23.95 186 ARG E O 1
ATOM 9289 N N . VAL E 1 189 ? -7.506 9.561 15.523 1.00 19.04 187 VAL E N 1
ATOM 9290 C CA . VAL E 1 189 ? -7.636 10.352 14.298 1.00 20.27 187 VAL E CA 1
ATOM 9291 C C . VAL E 1 189 ? -7.741 9.370 13.142 1.00 22.36 187 VAL E C 1
ATOM 9292 O O . VAL E 1 189 ? -6.829 8.556 12.936 1.00 17.11 187 VAL E O 1
ATOM 9296 N N . ASN E 1 190 ? -8.841 9.446 12.384 1.00 20.23 188 ASN E N 1
ATOM 9297 C CA . ASN E 1 190 ? -9.111 8.497 11.306 1.00 20.93 188 ASN E CA 1
ATOM 9298 C C . ASN E 1 190 ? -9.727 9.209 10.106 1.00 17.71 188 ASN E C 1
ATOM 9299 O O . ASN E 1 190 ? -10.196 10.341 10.204 1.00 20.46 188 ASN E O 1
ATOM 9304 N N . ALA E 1 191 ? -9.716 8.530 8.960 1.00 17.63 189 ALA E N 1
ATOM 9305 C CA . ALA E 1 191 ? -10.417 9.006 7.779 1.00 15.74 189 ALA E CA 1
ATOM 9306 C C . ALA E 1 191 ? -11.299 7.892 7.242 1.00 19.64 189 ALA E C 1
ATOM 9307 O O . ALA E 1 191 ? -10.960 6.713 7.348 1.00 22.00 189 ALA E O 1
ATOM 9309 N N . ILE E 1 192 ? -12.438 8.280 6.661 1.00 22.33 190 ILE E N 1
ATOM 9310 C CA . ILE E 1 192 ? -13.236 7.400 5.810 1.00 17.74 190 ILE E CA 1
ATOM 9311 C C . ILE E 1 192 ? -12.953 7.761 4.358 1.00 21.63 190 ILE E C 1
ATOM 9312 O O . ILE E 1 192 ? -13.153 8.911 3.942 1.00 20.29 190 ILE E O 1
ATOM 9317 N N . SER E 1 193 ? -12.490 6.779 3.587 1.00 21.87 191 SER E N 1
ATOM 9318 C CA . SER E 1 193 ? -12.373 6.909 2.136 1.00 23.85 191 SER E CA 1
ATOM 9319 C C . SER E 1 193 ? -13.717 6.514 1.529 1.00 22.04 191 SER E C 1
ATOM 9320 O O . SER E 1 193 ? -14.013 5.328 1.352 1.00 19.02 191 SER E O 1
ATOM 9323 N N . ALA E 1 194 ? -14.559 7.501 1.251 1.00 21.84 192 ALA E N 1
ATOM 9324 C CA . ALA E 1 194 ? -15.907 7.216 0.782 1.00 20.92 192 ALA E CA 1
ATOM 9325 C C . ALA E 1 194 ? -15.914 7.013 -0.730 1.00 21.21 192 ALA E C 1
ATOM 9326 O O . ALA E 1 194 ? -15.118 7.611 -1.460 1.00 21.42 192 ALA E O 1
ATOM 9328 N N . GLY E 1 195 ? -16.822 6.158 -1.192 1.00 22.46 193 GLY E N 1
ATOM 9329 C CA . GLY E 1 195 ? -17.085 6.055 -2.611 1.00 22.52 193 GLY E CA 1
ATOM 9330 C C . GLY E 1 195 ? -17.787 7.307 -3.089 1.00 24.10 193 GLY E C 1
ATOM 9331 O O . GLY E 1 195 ? -18.213 8.140 -2.285 1.00 26.93 193 GLY E O 1
ATOM 9332 N N . PRO E 1 196 ? -17.932 7.469 -4.400 1.00 24.93 194 PRO E N 1
ATOM 9333 C CA . PRO E 1 196 ? -18.562 8.688 -4.915 1.00 27.59 194 PRO E CA 1
ATOM 9334 C C . PRO E 1 196 ? -20.020 8.750 -4.512 1.00 31.42 194 PRO E C 1
ATOM 9335 O O . PRO E 1 196 ? -20.718 7.738 -4.514 1.00 30.37 194 PRO E O 1
ATOM 9339 N N . ILE E 1 197 ? -20.467 9.960 -4.180 1.00 29.99 195 ILE E N 1
ATOM 9340 C CA . ILE E 1 197 ? -21.842 10.256 -3.805 1.00 32.14 195 ILE E CA 1
ATOM 9341 C C . ILE E 1 197 ? -22.243 11.555 -4.485 1.00 46.53 195 ILE E C 1
ATOM 9342 O O . ILE E 1 197 ? -21.470 12.520 -4.498 1.00 42.35 195 ILE E O 1
ATOM 9347 N N . LYS E 1 198 ? -23.456 11.589 -5.036 1.00 36.69 196 LYS E N 1
ATOM 9348 C CA . LYS E 1 198 ? -23.985 12.804 -5.660 1.00 43.49 196 LYS E CA 1
ATOM 9349 C C . LYS E 1 198 ? -24.413 13.793 -4.576 1.00 51.67 196 LYS E C 1
ATOM 9350 O O . LYS E 1 198 ? -25.549 13.780 -4.100 1.00 55.78 196 LYS E O 1
ATOM 9356 N N . THR E 1 199 ? -23.475 14.663 -4.190 1.00 50.42 197 THR E N 1
ATOM 9357 C CA . THR E 1 199 ? -23.661 15.795 -3.296 1.00 49.31 197 THR E CA 1
ATOM 9358 C C . THR E 1 199 ? -23.603 17.089 -4.114 1.00 53.66 197 THR E C 1
ATOM 9359 O O . THR E 1 199 ? -23.610 17.068 -5.351 1.00 57.52 197 THR E O 1
ATOM 9363 N N . LEU E 1 200 ? -23.527 18.228 -3.421 1.00 54.31 198 LEU E N 1
ATOM 9364 C CA . LEU E 1 200 ? -23.427 19.512 -4.115 1.00 64.67 198 LEU E CA 1
ATOM 9365 C C . LEU E 1 200 ? -22.030 19.732 -4.690 1.00 75.71 198 LEU E C 1
ATOM 9366 O O . LEU E 1 200 ? -21.885 20.032 -5.880 1.00 85.55 198 LEU E O 1
ATOM 9368 N N . ALA E 1 201 ? -20.990 19.592 -3.867 1.00 77.30 199 ALA E N 1
ATOM 9369 C CA . ALA E 1 201 ? -19.614 19.749 -4.344 1.00 79.70 199 ALA E CA 1
ATOM 9370 C C . ALA E 1 201 ? -19.127 18.481 -5.041 1.00 80.25 199 ALA E C 1
ATOM 9371 O O . ALA E 1 201 ? -18.619 18.532 -6.163 1.00 85.18 199 ALA E O 1
ATOM 9373 N N . PHE E 1 208 ? -19.536 13.653 -13.462 1.00 58.74 206 PHE E N 1
ATOM 9374 C CA A PHE E 1 208 ? -19.757 12.864 -12.255 0.43 53.65 206 PHE E CA 1
ATOM 9375 C CA B PHE E 1 208 ? -19.675 12.817 -12.278 0.57 53.31 206 PHE E CA 1
ATOM 9376 C C . PHE E 1 208 ? -20.509 11.578 -12.588 1.00 46.52 206 PHE E C 1
ATOM 9377 O O . PHE E 1 208 ? -20.232 10.515 -12.044 1.00 39.86 206 PHE E O 1
ATOM 9392 N N . ARG E 1 209 ? -21.498 11.708 -13.482 1.00 34.88 207 ARG E N 1
ATOM 9393 C CA . ARG E 1 209 ? -22.396 10.590 -13.763 1.00 34.01 207 ARG E CA 1
ATOM 9394 C C . ARG E 1 209 ? -21.629 9.342 -14.171 1.00 37.59 207 ARG E C 1
ATOM 9395 O O . ARG E 1 209 ? -21.924 8.242 -13.696 1.00 37.73 207 ARG E O 1
ATOM 9397 N N . TYR E 1 210 ? -20.626 9.488 -15.035 1.00 30.45 208 TYR E N 1
ATOM 9398 C CA . TYR E 1 210 ? -19.943 8.294 -15.512 1.00 35.91 208 TYR E CA 1
ATOM 9399 C C . TYR E 1 210 ? -19.123 7.651 -14.405 1.00 32.30 208 TYR E C 1
ATOM 9400 O O . TYR E 1 210 ? -18.901 6.436 -14.438 1.00 27.46 208 TYR E O 1
ATOM 9409 N N . ILE E 1 211 ? -18.654 8.448 -13.434 1.00 27.37 209 ILE E N 1
ATOM 9410 C CA . ILE E 1 211 ? -17.958 7.905 -12.265 1.00 27.64 209 ILE E CA 1
ATOM 9411 C C . ILE E 1 211 ? -18.905 7.047 -11.431 1.00 30.26 209 ILE E C 1
ATOM 9412 O O . ILE E 1 211 ? -18.561 5.937 -10.995 1.00 25.05 209 ILE E O 1
ATOM 9417 N N . LEU E 1 212 ? -20.099 7.569 -11.163 1.00 30.92 210 LEU E N 1
ATOM 9418 C CA . LEU E 1 212 ? -21.105 6.807 -10.434 1.00 32.10 210 LEU E CA 1
ATOM 9419 C C . LEU E 1 212 ? -21.436 5.507 -11.151 1.00 29.95 210 LEU E C 1
ATOM 9420 O O . LEU E 1 212 ? -21.460 4.435 -10.537 1.00 29.77 210 LEU E O 1
ATOM 9425 N N . LYS E 1 213 ? -21.713 5.593 -12.458 1.00 27.51 211 LYS E N 1
ATOM 9426 C CA . LYS E 1 213 ? -22.023 4.406 -13.247 1.00 31.57 211 LYS E CA 1
ATOM 9427 C C . LYS E 1 213 ? -20.883 3.402 -13.218 1.00 31.29 211 LYS E C 1
ATOM 9428 O O . LYS E 1 213 ? -21.118 2.195 -13.100 1.00 30.44 211 LYS E O 1
ATOM 9434 N N . TRP E 1 214 ? -19.643 3.879 -13.349 1.00 26.51 212 TRP E N 1
ATOM 9435 C CA . TRP E 1 214 ? -18.505 2.976 -13.294 1.00 28.11 212 TRP E CA 1
ATOM 9436 C C . TRP E 1 214 ? -18.475 2.219 -11.975 1.00 28.65 212 TRP E C 1
ATOM 9437 O O . TRP E 1 214 ? -18.229 1.009 -11.951 1.00 27.44 212 TRP E O 1
ATOM 9448 N N . ASN E 1 215 ? -18.720 2.915 -10.865 1.00 23.39 213 ASN E N 1
ATOM 9449 C CA . ASN E 1 215 ? -18.731 2.231 -9.575 1.00 22.34 213 ASN E CA 1
ATOM 9450 C C . ASN E 1 215 ? -19.885 1.234 -9.480 1.00 29.49 213 ASN E C 1
ATOM 9451 O O . ASN E 1 215 ? -19.702 0.124 -8.970 1.00 27.78 213 ASN E O 1
ATOM 9456 N N . GLU E 1 216 ? -21.067 1.603 -10.001 1.00 27.22 214 GLU E N 1
ATOM 9457 C CA . GLU E 1 216 ? -22.231 0.717 -10.013 1.00 33.91 214 GLU E CA 1
ATOM 9458 C C . GLU E 1 216 ? -21.941 -0.613 -10.693 1.00 36.31 214 GLU E C 1
ATOM 9459 O O . GLU E 1 216 ? -22.359 -1.673 -10.209 1.00 30.97 214 GLU E O 1
ATOM 9465 N N . TYR E 1 217 ? -21.284 -0.570 -11.851 1.00 29.10 215 TYR E N 1
ATOM 9466 C CA . TYR E 1 217 ? -21.023 -1.774 -12.633 1.00 31.13 215 TYR E CA 1
ATOM 9467 C C . TYR E 1 217 ? -19.824 -2.569 -12.133 1.00 31.64 215 TYR E C 1
ATOM 9468 O O . TYR E 1 217 ? -19.767 -3.784 -12.353 1.00 31.65 215 TYR E O 1
ATOM 9477 N N . ASN E 1 218 ? -18.839 -1.915 -11.517 1.00 25.06 216 ASN E N 1
ATOM 9478 C CA . ASN E 1 218 ? -17.581 -2.583 -11.210 1.00 27.67 216 ASN E CA 1
ATOM 9479 C C . ASN E 1 218 ? -17.292 -2.762 -9.724 1.00 25.42 216 ASN E C 1
ATOM 9480 O O . ASN E 1 218 ? -16.435 -3.578 -9.378 1.00 23.18 216 ASN E O 1
ATOM 9485 N N . ALA E 1 219 ? -17.957 -2.040 -8.838 1.00 26.14 217 ALA E N 1
ATOM 9486 C CA . ALA E 1 219 ? -17.706 -2.292 -7.424 1.00 21.05 217 ALA E CA 1
ATOM 9487 C C . ALA E 1 219 ? -18.224 -3.683 -7.032 1.00 22.97 217 ALA E C 1
ATOM 9488 O O . ALA E 1 219 ? -19.244 -4.152 -7.560 1.00 23.20 217 ALA E O 1
ATOM 9490 N N . PRO E 1 220 ? -17.522 -4.367 -6.116 1.00 22.66 218 PRO E N 1
ATOM 9491 C CA . PRO E 1 220 ? -17.989 -5.692 -5.650 1.00 21.91 218 PRO E CA 1
ATOM 9492 C C . PRO E 1 220 ? -19.462 -5.754 -5.289 1.00 25.62 218 PRO E C 1
ATOM 9493 O O . PRO E 1 220 ? -20.157 -6.679 -5.730 1.00 26.80 218 PRO E O 1
ATOM 9497 N N . LEU E 1 221 ? -19.968 -4.791 -4.510 1.00 26.86 219 LEU E N 1
ATOM 9498 C CA . LEU E 1 221 ? -21.388 -4.799 -4.155 1.00 27.36 219 LEU E CA 1
ATOM 9499 C C . LEU E 1 221 ? -22.290 -4.306 -5.282 1.00 31.18 219 LEU E C 1
ATOM 9500 O O . LEU E 1 221 ? -23.518 -4.357 -5.133 1.00 29.01 219 LEU E O 1
ATOM 9505 N N . ARG E 1 222 ? -21.726 -3.825 -6.390 1.00 28.86 220 ARG E N 1
ATOM 9506 C CA . ARG E 1 222 ? -22.519 -3.494 -7.575 1.00 27.91 220 ARG E CA 1
ATOM 9507 C C . ARG E 1 222 ? -23.518 -2.373 -7.299 1.00 31.24 220 ARG E C 1
ATOM 9508 O O . ARG E 1 222 ? -24.617 -2.359 -7.861 1.00 32.24 220 ARG E O 1
ATOM 9516 N N . ARG E 1 223 ? -23.145 -1.430 -6.432 1.00 27.22 221 ARG E N 1
ATOM 9517 C CA . ARG E 1 223 ? -23.969 -0.258 -6.150 1.00 27.32 221 ARG E CA 1
ATOM 9518 C C . ARG E 1 223 ? -23.073 0.822 -5.562 1.00 29.07 221 ARG E C 1
ATOM 9519 O O . ARG E 1 223 ? -21.981 0.541 -5.057 1.00 26.37 221 ARG E O 1
ATOM 9527 N N . THR E 1 224 ? -23.536 2.064 -5.633 1.00 26.70 222 THR E N 1
ATOM 9528 C CA . THR E 1 224 ? -22.808 3.141 -4.978 1.00 24.98 222 THR E CA 1
ATOM 9529 C C . THR E 1 224 ? -23.323 3.313 -3.543 1.00 26.11 222 THR E C 1
ATOM 9530 O O . THR E 1 224 ? -24.366 2.771 -3.163 1.00 28.55 222 THR E O 1
ATOM 9534 N N . VAL E 1 225 ? -22.580 4.069 -2.741 1.00 25.61 223 VAL E N 1
ATOM 9535 C CA . VAL E 1 225 ? -22.890 4.224 -1.318 1.00 27.31 223 VAL E CA 1
ATOM 9536 C C . VAL E 1 225 ? -23.731 5.478 -1.101 1.00 29.77 223 VAL E C 1
ATOM 9537 O O . VAL E 1 225 ? -23.837 6.343 -1.967 1.00 28.81 223 VAL E O 1
ATOM 9541 N N . THR E 1 226 ? -24.338 5.585 0.078 1.00 25.58 224 THR E N 1
ATOM 9542 C CA . THR E 1 226 ? -25.145 6.744 0.432 1.00 23.88 224 THR E CA 1
ATOM 9543 C C . THR E 1 226 ? -24.560 7.457 1.645 1.00 26.93 224 THR E C 1
ATOM 9544 O O . THR E 1 226 ? -23.727 6.908 2.380 1.00 23.51 224 THR E O 1
ATOM 9548 N N . ILE E 1 227 ? -25.039 8.687 1.873 1.00 25.95 225 ILE E N 1
ATOM 9549 C CA . ILE E 1 227 ? -24.588 9.433 3.052 1.00 29.93 225 ILE E CA 1
ATOM 9550 C C . ILE E 1 227 ? -25.048 8.755 4.337 1.00 28.25 225 ILE E C 1
ATOM 9551 O O . ILE E 1 227 ? -24.409 8.907 5.387 1.00 25.44 225 ILE E O 1
ATOM 9556 N N . GLU E 1 228 ? -26.159 8.006 4.293 1.00 27.72 226 GLU E N 1
ATOM 9557 C CA . GLU E 1 228 ? -26.599 7.293 5.495 1.00 29.84 226 GLU E CA 1
ATOM 9558 C C . GLU E 1 228 ? -25.664 6.133 5.825 1.00 33.04 226 GLU E C 1
ATOM 9559 O O . GLU E 1 228 ? -25.390 5.863 7.003 1.00 27.55 226 GLU E O 1
ATOM 9565 N N . GLU E 1 229 ? -25.178 5.426 4.799 1.00 26.85 227 GLU E N 1
ATOM 9566 C CA . GLU E 1 229 ? -24.213 4.352 5.029 1.00 24.52 227 GLU E CA 1
ATOM 9567 C C . GLU E 1 229 ? -22.888 4.903 5.530 1.00 22.36 227 GLU E C 1
ATOM 9568 O O . GLU E 1 229 ? -22.302 4.360 6.475 1.00 27.34 227 GLU E O 1
ATOM 9574 N N . VAL E 1 230 ? -22.399 5.983 4.920 1.00 23.32 228 VAL E N 1
ATOM 9575 C CA . VAL E 1 230 ? -21.187 6.613 5.426 1.00 21.73 228 VAL E CA 1
ATOM 9576 C C . VAL E 1 230 ? -21.400 7.100 6.855 1.00 26.02 228 VAL E C 1
ATOM 9577 O O . VAL E 1 230 ? -20.499 7.007 7.697 1.00 26.07 228 VAL E O 1
ATOM 9581 N N . GLY E 1 231 ? -22.599 7.612 7.154 1.00 30.45 229 GLY E N 1
ATOM 9582 C CA . GLY E 1 231 ? -22.897 8.054 8.507 1.00 32.25 229 GLY E CA 1
ATOM 9583 C C . GLY E 1 231 ? -22.771 6.947 9.539 1.00 28.83 229 GLY E C 1
ATOM 9584 O O . GLY E 1 231 ? -22.235 7.163 10.629 1.00 29.24 229 GLY E O 1
ATOM 9585 N N . ASP E 1 232 ? -23.269 5.751 9.212 1.00 28.45 230 ASP E N 1
ATOM 9586 C CA . ASP E 1 232 ? -23.159 4.615 10.125 1.00 27.32 230 ASP E CA 1
ATOM 9587 C C . ASP E 1 232 ? -21.704 4.195 10.333 1.00 29.32 230 ASP E C 1
ATOM 9588 O O . ASP E 1 232 ? -21.309 3.841 11.452 1.00 30.06 230 ASP E O 1
ATOM 9593 N N . SER E 1 233 ? -20.895 4.204 9.268 1.00 23.56 231 SER E N 1
ATOM 9594 C CA . SER E 1 233 ? -19.475 3.905 9.437 1.00 19.76 231 SER E CA 1
ATOM 9595 C C . SER E 1 233 ? -18.774 5.006 10.226 1.00 23.38 231 SER E C 1
ATOM 9596 O O . SER E 1 233 ? -17.858 4.729 11.015 1.00 24.24 231 SER E O 1
ATOM 9599 N N . ALA E 1 234 ? -19.200 6.256 10.032 1.00 21.24 232 ALA E N 1
ATOM 9600 C CA . ALA E 1 234 ? -18.680 7.352 10.839 1.00 21.97 232 ALA E CA 1
ATOM 9601 C C . ALA E 1 234 ? -19.032 7.152 12.303 1.00 25.16 232 ALA E C 1
ATOM 9602 O O . ALA E 1 234 ? -18.213 7.419 13.185 1.00 24.35 232 ALA E O 1
ATOM 9604 N N . LEU E 1 235 ? -20.252 6.689 12.578 1.00 27.70 233 LEU E N 1
ATOM 9605 C CA . LEU E 1 235 ? -20.653 6.432 13.955 1.00 27.10 233 LEU E CA 1
ATOM 9606 C C . LEU E 1 235 ? -19.705 5.441 14.623 1.00 25.06 233 LEU E C 1
ATOM 9607 O O . LEU E 1 235 ? -19.280 5.639 15.770 1.00 24.54 233 LEU E O 1
ATOM 9612 N N . TYR E 1 236 ? -19.384 4.353 13.925 1.00 24.73 234 TYR E N 1
ATOM 9613 C CA . TYR E 1 236 ? -18.418 3.392 14.440 1.00 26.87 234 TYR E CA 1
ATOM 9614 C C . TYR E 1 236 ? -17.125 4.084 14.857 1.00 25.12 234 TYR E C 1
ATOM 9615 O O . TYR E 1 236 ? -16.645 3.907 15.984 1.00 23.26 234 TYR E O 1
ATOM 9624 N N . LEU E 1 237 ? -16.579 4.927 13.977 1.00 23.75 235 LEU E N 1
ATOM 9625 C CA . LEU E 1 237 ? -15.281 5.543 14.243 1.00 25.27 235 LEU E CA 1
ATOM 9626 C C . LEU E 1 237 ? -15.370 6.633 15.306 1.00 20.76 235 LEU E C 1
ATOM 9627 O O . LEU E 1 237 ? -14.372 6.926 15.977 1.00 24.05 235 LEU E O 1
ATOM 9632 N N . LEU E 1 238 ? -16.542 7.247 15.476 1.00 22.52 236 LEU E N 1
ATOM 9633 C CA . LEU E 1 238 ? -16.695 8.261 16.512 1.00 24.13 236 LEU E CA 1
ATOM 9634 C C . LEU E 1 238 ? -16.985 7.670 17.885 1.00 30.04 236 LEU E C 1
ATOM 9635 O O . LEU E 1 238 ? -16.727 8.337 18.894 1.00 27.74 236 LEU E O 1
ATOM 9640 N N . SER E 1 239 ? -17.529 6.452 17.946 1.00 26.72 237 SER E N 1
ATOM 9641 C CA . SER E 1 239 ? -17.957 5.833 19.191 1.00 32.32 237 SER E CA 1
ATOM 9642 C C . SER E 1 239 ? -16.833 5.005 19.814 1.00 33.42 237 SER E C 1
ATOM 9643 O O . SER E 1 239 ? -15.765 4.813 19.231 1.00 24.19 237 SER E O 1
ATOM 9646 N N . ASP E 1 240 ? -17.122 4.441 20.992 1.00 30.49 238 ASP E N 1
ATOM 9647 C CA . ASP E 1 240 ? -16.173 3.583 21.699 1.00 34.87 238 ASP E CA 1
ATOM 9648 C C . ASP E 1 240 ? -15.964 2.225 21.031 1.00 31.25 238 ASP E C 1
ATOM 9649 O O . ASP E 1 240 ? -15.036 1.505 21.419 1.00 28.58 238 ASP E O 1
ATOM 9654 N N . LEU E 1 241 ? -16.803 1.846 20.061 1.00 28.91 239 LEU E N 1
ATOM 9655 C CA . LEU E 1 241 ? -16.599 0.575 19.366 1.00 29.39 239 LEU E CA 1
ATOM 9656 C C . LEU E 1 241 ? -15.245 0.510 18.687 1.00 27.11 239 LEU E C 1
ATOM 9657 O O . LEU E 1 241 ? -14.699 -0.584 18.510 1.00 30.72 239 LEU E O 1
ATOM 9662 N N . SER E 1 242 ? -14.701 1.663 18.281 1.00 26.78 240 SER E N 1
ATOM 9663 C CA . SER E 1 242 ? -13.430 1.743 17.566 1.00 25.59 240 SER E CA 1
ATOM 9664 C C . SER E 1 242 ? -12.301 2.287 18.444 1.00 24.85 240 SER E C 1
ATOM 9665 O O . SER E 1 242 ? -11.354 2.893 17.937 1.00 27.82 240 SER E O 1
ATOM 9668 N N . ARG E 1 243 ? -12.384 2.092 19.766 1.00 27.18 241 ARG E N 1
ATOM 9669 C CA . ARG E 1 243 ? -11.439 2.761 20.663 1.00 26.41 241 ARG E CA 1
ATOM 9670 C C . ARG E 1 243 ? -9.990 2.313 20.474 1.00 24.80 241 ARG E C 1
ATOM 9671 O O . ARG E 1 243 ? -9.085 2.996 20.965 1.00 24.00 241 ARG E O 1
ATOM 9679 N N . SER E 1 244 ? -9.733 1.224 19.746 1.00 23.71 242 SER E N 1
ATOM 9680 C CA . SER E 1 244 ? -8.368 0.792 19.483 1.00 25.69 242 SER E CA 1
ATOM 9681 C C . SER E 1 244 ? -7.940 1.053 18.037 1.00 26.69 242 SER E C 1
ATOM 9682 O O . SER E 1 244 ? -6.933 0.497 17.585 1.00 23.57 242 SER E O 1
ATOM 9685 N N . VAL E 1 245 ? -8.659 1.916 17.323 1.00 23.65 243 VAL E N 1
ATOM 9686 C CA . VAL E 1 245 ? -8.421 2.201 15.904 1.00 18.38 243 VAL E CA 1
ATOM 9687 C C . VAL E 1 245 ? -7.973 3.649 15.760 1.00 21.79 243 VAL E C 1
ATOM 9688 O O . VAL E 1 245 ? -8.731 4.573 16.087 1.00 22.66 243 VAL E O 1
ATOM 9692 N N . THR E 1 246 ? -6.770 3.861 15.223 1.00 20.15 244 THR E N 1
ATOM 9693 C CA . THR E 1 246 ? -6.322 5.224 14.977 1.00 20.13 244 THR E CA 1
ATOM 9694 C C . THR E 1 246 ? -5.329 5.219 13.822 1.00 20.99 244 THR E C 1
ATOM 9695 O O . THR E 1 246 ? -4.666 4.211 13.558 1.00 20.15 244 THR E O 1
ATOM 9699 N N . GLY E 1 247 ? -5.245 6.352 13.128 1.00 17.22 245 GLY E N 1
ATOM 9700 C CA . GLY E 1 247 ? -4.431 6.433 11.920 1.00 21.00 245 GLY E CA 1
ATOM 9701 C C . GLY E 1 247 ? -4.953 5.640 10.731 1.00 24.95 245 GLY E C 1
ATOM 9702 O O . GLY E 1 247 ? -4.201 5.400 9.771 1.00 19.47 245 GLY E O 1
ATOM 9703 N N . GLU E 1 248 ? -6.223 5.237 10.764 1.00 18.64 246 GLU E N 1
ATOM 9704 C CA . GLU E 1 248 ? -6.797 4.336 9.771 1.00 21.26 246 GLU E CA 1
ATOM 9705 C C . GLU E 1 248 ? -7.462 5.103 8.631 1.00 23.65 246 GLU E C 1
ATOM 9706 O O . GLU E 1 248 ? -8.150 6.102 8.851 1.00 21.44 246 GLU E O 1
ATOM 9712 N N . VAL E 1 249 ? -7.274 4.616 7.412 1.00 22.24 247 VAL E N 1
ATOM 9713 C CA . VAL E 1 249 ? -8.028 5.084 6.253 1.00 18.42 247 VAL E CA 1
ATOM 9714 C C . VAL E 1 249 ? -8.998 3.958 5.912 1.00 18.35 247 VAL E C 1
ATOM 9715 O O . VAL E 1 249 ? -8.589 2.906 5.407 1.00 19.60 247 VAL E O 1
ATOM 9719 N N . HIS E 1 250 ? -10.278 4.165 6.219 1.00 15.49 248 HIS E N 1
ATOM 9720 C CA . HIS E 1 250 ? -11.303 3.128 6.193 1.00 16.38 248 HIS E CA 1
ATOM 9721 C C . HIS E 1 250 ? -12.181 3.308 4.949 1.00 23.93 248 HIS E C 1
ATOM 9722 O O . HIS E 1 250 ? -12.858 4.335 4.811 1.00 21.03 248 HIS E O 1
ATOM 9729 N N . HIS E 1 251 ? -12.163 2.326 4.041 1.00 16.61 249 HIS E N 1
ATOM 9730 C CA . HIS E 1 251 ? -12.906 2.456 2.783 1.00 18.66 249 HIS E CA 1
ATOM 9731 C C . HIS E 1 251 ? -14.370 2.126 3.017 1.00 19.91 249 HIS E C 1
ATOM 9732 O O . HIS E 1 251 ? -14.700 1.036 3.495 1.00 20.32 249 HIS E O 1
ATOM 9739 N N . VAL E 1 252 ? -15.242 3.064 2.667 1.00 20.84 250 VAL E N 1
ATOM 9740 C CA . VAL E 1 252 ? -16.682 2.848 2.700 1.00 21.08 250 VAL E CA 1
ATOM 9741 C C . VAL E 1 252 ? -17.168 3.126 1.280 1.00 21.95 250 VAL E C 1
ATOM 9742 O O . VAL E 1 252 ? -17.683 4.211 0.975 1.00 19.57 250 VAL E O 1
ATOM 9746 N N . ASP E 1 253 ? -16.982 2.137 0.392 1.00 19.35 251 ASP E N 1
ATOM 9747 C CA . ASP E 1 253 ? -17.035 2.411 -1.042 1.00 21.01 251 ASP E CA 1
ATOM 9748 C C . ASP E 1 253 ? -17.573 1.229 -1.832 1.00 22.97 251 ASP E C 1
ATOM 9749 O O . ASP E 1 253 ? -17.290 1.122 -3.033 1.00 21.43 251 ASP E O 1
ATOM 9754 N N . SER E 1 254 ? -18.305 0.328 -1.183 1.00 20.26 252 SER E N 1
ATOM 9755 C CA . SER E 1 254 ? -18.845 -0.878 -1.804 1.00 23.77 252 SER E CA 1
ATOM 9756 C C . SER E 1 254 ? -17.738 -1.810 -2.277 1.00 26.53 252 SER E C 1
ATOM 9757 O O . SER E 1 254 ? -17.987 -2.720 -3.069 1.00 20.79 252 SER E O 1
ATOM 9760 N N . GLY E 1 255 ? -16.514 -1.606 -1.787 1.00 26.93 253 GLY E N 1
ATOM 9761 C CA . GLY E 1 255 ? -15.380 -2.413 -2.182 1.00 25.24 253 GLY E CA 1
ATOM 9762 C C . GLY E 1 255 ? -14.635 -1.952 -3.421 1.00 26.54 253 GLY E C 1
ATOM 9763 O O . GLY E 1 255 ? -13.710 -2.654 -3.853 1.00 22.31 253 GLY E O 1
ATOM 9764 N N . TYR E 1 256 ? -14.986 -0.794 -4.000 1.00 23.82 254 TYR E N 1
ATOM 9765 C CA . TYR E 1 256 ? -14.391 -0.415 -5.285 1.00 24.34 254 TYR E CA 1
ATOM 9766 C C . TYR E 1 256 ? -12.870 -0.448 -5.236 1.00 24.98 254 TYR E C 1
ATOM 9767 O O . TYR E 1 256 ? -12.226 -0.887 -6.191 1.00 18.78 254 TYR E O 1
ATOM 9776 N N . ASN E 1 257 ? -12.281 -0.027 -4.113 1.00 21.47 255 ASN E N 1
ATOM 9777 C CA . ASN E 1 257 ? -10.835 0.165 -4.054 1.00 21.47 255 ASN E CA 1
ATOM 9778 C C . ASN E 1 257 ? -10.048 -1.126 -4.278 1.00 19.52 255 ASN E C 1
ATOM 9779 O O . ASN E 1 257 ? -8.848 -1.059 -4.559 1.00 17.12 255 ASN E O 1
ATOM 9784 N N . ILE E 1 258 ? -10.676 -2.300 -4.172 1.00 18.52 256 ILE E N 1
ATOM 9785 C CA . ILE E 1 258 ? -9.909 -3.540 -4.328 1.00 17.41 256 ILE E CA 1
ATOM 9786 C C . ILE E 1 258 ? -9.821 -4.048 -5.768 1.00 21.01 256 ILE E C 1
ATOM 9787 O O . ILE E 1 258 ? -9.072 -5.009 -6.022 1.00 19.52 256 ILE E O 1
ATOM 9792 N N . ILE E 1 259 ? -10.559 -3.459 -6.721 1.00 19.42 257 ILE E N 1
ATOM 9793 C CA . ILE E 1 259 ? -10.554 -4.017 -8.073 1.00 20.12 257 ILE E CA 1
ATOM 9794 C C . ILE E 1 259 ? -9.356 -3.497 -8.863 1.00 21.54 257 ILE E C 1
ATOM 9795 O O . ILE E 1 259 ? -8.935 -2.342 -8.727 1.00 23.21 257 ILE E O 1
ATOM 9800 N N . GLY E 1 260 ? -8.835 -4.348 -9.746 1.00 20.82 258 GLY E N 1
ATOM 9801 C CA . GLY E 1 260 ? -7.671 -3.991 -10.529 1.00 20.19 258 GLY E CA 1
ATOM 9802 C C . GLY E 1 260 ? -7.925 -3.857 -12.019 1.00 21.54 258 GLY E C 1
ATOM 9803 O O . GLY E 1 260 ? -6.984 -3.633 -12.782 1.00 24.74 258 GLY E O 1
ATOM 9804 N N . MET E 1 261 ? -9.187 -3.987 -12.440 1.00 22.19 259 MET E N 1
ATOM 9805 C CA . MET E 1 261 ? -9.570 -4.015 -13.844 1.00 23.76 259 MET E CA 1
ATOM 9806 C C . MET E 1 261 ? -11.084 -3.895 -13.942 1.00 34.49 259 MET E C 1
ATOM 9807 O O . MET E 1 261 ? -11.812 -4.346 -13.056 1.00 29.26 259 MET E O 1
ATOM 9812 N N . LYS E 1 262 ? -11.550 -3.275 -15.016 1.00 35.07 260 LYS E N 1
ATOM 9813 C CA . LYS E 1 262 ? -12.955 -3.388 -15.374 1.00 33.12 260 LYS E CA 1
ATOM 9814 C C . LYS E 1 262 ? -13.357 -4.855 -15.429 1.00 37.87 260 LYS E C 1
ATOM 9815 O O . LYS E 1 262 ? -12.660 -5.677 -16.035 1.00 38.00 260 LYS E O 1
ATOM 9821 N N . ALA E 1 263 ? -14.479 -5.182 -14.791 1.00 38.37 261 ALA E N 1
ATOM 9822 C CA . ALA E 1 263 ? -15.068 -6.502 -14.976 1.00 49.14 261 ALA E CA 1
ATOM 9823 C C . ALA E 1 263 ? -15.309 -6.752 -16.462 1.00 46.18 261 ALA E C 1
ATOM 9824 O O . ALA E 1 263 ? -15.604 -5.823 -17.222 1.00 45.09 261 ALA E O 1
ATOM 9826 N N . VAL E 1 264 ? -15.148 -8.014 -16.881 1.00 43.21 262 VAL E N 1
ATOM 9827 C CA . VAL E 1 264 ? -15.170 -8.347 -18.307 1.00 46.76 262 VAL E CA 1
ATOM 9828 C C . VAL E 1 264 ? -16.487 -7.916 -18.948 1.00 48.47 262 VAL E C 1
ATOM 9829 O O . VAL E 1 264 ? -16.508 -7.440 -20.090 1.00 51.12 262 VAL E O 1
ATOM 9833 N N . ASP E 1 265 ? -17.599 -8.047 -18.217 1.00 51.03 263 ASP E N 1
ATOM 9834 C CA . ASP E 1 265 ? -18.938 -7.792 -18.742 1.00 62.29 263 ASP E CA 1
ATOM 9835 C C . ASP E 1 265 ? -19.434 -6.364 -18.518 1.00 59.26 263 ASP E C 1
ATOM 9836 O O . ASP E 1 265 ? -20.536 -6.031 -18.972 1.00 63.04 263 ASP E O 1
ATOM 9841 N N . ALA E 1 266 ? -18.665 -5.514 -17.839 1.00 43.55 264 ALA E N 1
ATOM 9842 C CA . ALA E 1 266 ? -19.090 -4.132 -17.689 1.00 42.25 264 ALA E CA 1
ATOM 9843 C C . ALA E 1 266 ? -18.872 -3.363 -18.991 1.00 47.71 264 ALA E C 1
ATOM 9844 O O . ALA E 1 266 ? -17.916 -3.631 -19.723 1.00 45.63 264 ALA E O 1
ATOM 9846 N N . PRO E 1 267 ? -19.755 -2.416 -19.308 1.00 47.96 265 PRO E N 1
ATOM 9847 C CA . PRO E 1 267 ? -19.571 -1.617 -20.530 1.00 46.63 265 PRO E CA 1
ATOM 9848 C C . PRO E 1 267 ? -18.344 -0.721 -20.423 1.00 42.30 265 PRO E C 1
ATOM 9849 O O . PRO E 1 267 ? -18.032 -0.192 -19.357 1.00 33.45 265 PRO E O 1
ATOM 9853 N N . ASP E 1 268 ? -17.642 -0.545 -21.548 1.00 45.18 266 ASP E N 1
ATOM 9854 C CA . ASP E 1 268 ? -16.390 0.225 -21.548 1.00 42.44 266 ASP E CA 1
ATOM 9855 C C . ASP E 1 268 ? -16.709 1.711 -21.725 1.00 41.68 266 ASP E C 1
ATOM 9856 O O . ASP E 1 268 ? -16.525 2.300 -22.788 1.00 38.97 266 ASP E O 1
ATOM 9861 N N . ILE E 1 269 ? -17.184 2.328 -20.644 1.00 46.14 267 ILE E N 1
ATOM 9862 C CA . ILE E 1 269 ? -17.538 3.748 -20.653 1.00 54.26 267 ILE E CA 1
ATOM 9863 C C . ILE E 1 269 ? -16.281 4.590 -20.861 1.00 48.38 267 ILE E C 1
ATOM 9864 O O . ILE E 1 269 ? -15.375 4.589 -20.018 1.00 35.47 267 ILE E O 1
ATOM 9869 N N . SER E 1 270 ? -16.233 5.328 -21.984 1.00 47.33 268 SER E N 1
ATOM 9870 C CA . SER E 1 270 ? -15.085 6.165 -22.354 1.00 51.95 268 SER E CA 1
ATOM 9871 C C . SER E 1 270 ? -15.448 7.593 -22.751 1.00 51.27 268 SER E C 1
ATOM 9872 O O . SER E 1 270 ? -14.531 8.399 -22.965 1.00 47.56 268 SER E O 1
ATOM 9875 N N . VAL E 1 271 ? -16.734 7.920 -22.901 1.00 42.62 269 VAL E N 1
ATOM 9876 C CA . VAL E 1 271 ? -17.170 9.202 -23.455 1.00 42.86 269 VAL E CA 1
ATOM 9877 C C . VAL E 1 271 ? -18.502 9.579 -22.809 1.00 49.49 269 VAL E C 1
ATOM 9878 O O . VAL E 1 271 ? -19.341 8.715 -22.532 1.00 49.15 269 VAL E O 1
ATOM 9882 N N . VAL E 1 272 ? -18.687 10.873 -22.544 1.00 46.00 270 VAL E N 1
ATOM 9883 C CA . VAL E 1 272 ? -19.977 11.424 -22.129 1.00 48.95 270 VAL E CA 1
ATOM 9884 C C . VAL E 1 272 ? -20.637 12.066 -23.344 1.00 49.77 270 VAL E C 1
ATOM 9885 O O . VAL E 1 272 ? -19.969 12.755 -24.127 1.00 50.69 270 VAL E O 1
ATOM 9889 N N . LYS E 1 273 ? -21.944 11.835 -23.512 1.00 59.37 271 LYS E N 1
ATOM 9890 C CA . LYS E 1 273 ? -22.694 12.348 -24.676 1.00 65.14 271 LYS E CA 1
ATOM 9891 C C . LYS E 1 273 ? -23.403 13.676 -24.404 1.00 66.48 271 LYS E C 1
ATOM 9892 O O . LYS E 1 273 ? -23.098 14.381 -23.437 1.00 62.16 271 LYS E O 1
ATOM 9894 N N . GLY F 1 8 ? 28.396 -3.809 -20.178 1.00 63.42 6 GLY F N 1
ATOM 9895 C CA . GLY F 1 8 ? 29.244 -4.610 -19.316 1.00 58.74 6 GLY F CA 1
ATOM 9896 C C . GLY F 1 8 ? 28.707 -4.730 -17.900 1.00 50.72 6 GLY F C 1
ATOM 9897 O O . GLY F 1 8 ? 29.455 -4.998 -16.963 1.00 41.73 6 GLY F O 1
ATOM 9898 N N . LEU F 1 9 ? 27.393 -4.548 -17.752 1.00 45.04 7 LEU F N 1
ATOM 9899 C CA . LEU F 1 9 ? 26.790 -4.515 -16.426 1.00 46.13 7 LEU F CA 1
ATOM 9900 C C . LEU F 1 9 ? 26.881 -5.846 -15.689 1.00 46.31 7 LEU F C 1
ATOM 9901 O O . LEU F 1 9 ? 26.814 -5.855 -14.458 1.00 46.16 7 LEU F O 1
ATOM 9906 N N . LEU F 1 10 ? 27.013 -6.970 -16.393 1.00 43.42 8 LEU F N 1
ATOM 9907 C CA . LEU F 1 10 ? 27.149 -8.270 -15.742 1.00 36.09 8 LEU F CA 1
ATOM 9908 C C . LEU F 1 10 ? 28.448 -8.956 -16.135 1.00 38.50 8 LEU F C 1
ATOM 9909 O O . LEU F 1 10 ? 28.554 -10.187 -16.062 1.00 38.98 8 LEU F O 1
ATOM 9914 N N . TYR F 1 11 ? 29.432 -8.173 -16.557 1.00 42.19 9 TYR F N 1
ATOM 9915 C CA . TYR F 1 11 ? 30.753 -8.676 -16.896 1.00 46.49 9 TYR F CA 1
ATOM 9916 C C . TYR F 1 11 ? 31.344 -9.470 -15.736 1.00 50.86 9 TYR F C 1
ATOM 9917 O O . TYR F 1 11 ? 31.463 -8.963 -14.613 1.00 46.69 9 TYR F O 1
ATOM 9926 N N . GLY F 1 12 ? 31.674 -10.732 -16.007 1.00 52.81 10 GLY F N 1
ATOM 9927 C CA . GLY F 1 12 ? 32.236 -11.619 -15.014 1.00 57.01 10 GLY F CA 1
ATOM 9928 C C . GLY F 1 12 ? 31.237 -12.313 -14.116 1.00 51.22 10 GLY F C 1
ATOM 9929 O O . GLY F 1 12 ? 31.649 -13.125 -13.276 1.00 51.54 10 GLY F O 1
ATOM 9930 N N . LYS F 1 13 ? 29.944 -12.032 -14.257 1.00 43.54 11 LYS F N 1
ATOM 9931 C CA . LYS F 1 13 ? 28.952 -12.595 -13.353 1.00 44.79 11 LYS F CA 1
ATOM 9932 C C . LYS F 1 13 ? 28.363 -13.872 -13.938 1.00 46.16 11 LYS F C 1
ATOM 9933 O O . LYS F 1 13 ? 28.320 -14.063 -15.155 1.00 42.83 11 LYS F O 1
ATOM 9939 N N . ARG F 1 14 ? 27.906 -14.745 -13.049 1.00 42.49 12 ARG F N 1
ATOM 9940 C CA . ARG F 1 14 ? 27.396 -16.060 -13.404 1.00 42.25 12 ARG F CA 1
ATOM 9941 C C . ARG F 1 14 ? 26.020 -16.246 -12.776 1.00 39.38 12 ARG F C 1
ATOM 9942 O O . ARG F 1 14 ? 25.854 -16.033 -11.568 1.00 39.92 12 ARG F O 1
ATOM 9950 N N . GLY F 1 15 ? 25.037 -16.645 -13.583 1.00 35.00 13 GLY F N 1
ATOM 9951 C CA . GLY F 1 15 ? 23.668 -16.695 -13.111 1.00 38.63 13 GLY F CA 1
ATOM 9952 C C . GLY F 1 15 ? 22.934 -17.949 -13.546 1.00 38.02 13 GLY F C 1
ATOM 9953 O O . GLY F 1 15 ? 23.251 -18.575 -14.564 1.00 36.54 13 GLY F O 1
ATOM 9954 N N . LEU F 1 16 ? 21.914 -18.286 -12.757 1.00 35.55 14 LEU F N 1
ATOM 9955 C CA . LEU F 1 16 ? 21.067 -19.450 -12.984 1.00 36.74 14 LEU F CA 1
ATOM 9956 C C . LEU F 1 16 ? 19.651 -18.976 -13.278 1.00 35.18 14 LEU F C 1
ATOM 9957 O O . LEU F 1 16 ? 19.062 -18.240 -12.480 1.00 34.14 14 LEU F O 1
ATOM 9962 N N . ILE F 1 17 ? 19.103 -19.400 -14.413 1.00 37.31 15 ILE F N 1
ATOM 9963 C CA . ILE F 1 17 ? 17.762 -19.010 -14.829 1.00 34.75 15 ILE F CA 1
ATOM 9964 C C . ILE F 1 17 ? 16.882 -20.252 -14.862 1.00 36.55 15 ILE F C 1
ATOM 9965 O O . ILE F 1 17 ? 17.180 -21.215 -15.583 1.00 33.36 15 ILE F O 1
ATOM 9970 N N . LEU F 1 18 ? 15.790 -20.224 -14.104 1.00 36.70 16 LEU F N 1
ATOM 9971 C CA . LEU F 1 18 ? 14.819 -21.310 -14.095 1.00 35.12 16 LEU F CA 1
ATOM 9972 C C . LEU F 1 18 ? 13.488 -20.789 -14.622 1.00 34.82 16 LEU F C 1
ATOM 9973 O O . LEU F 1 18 ? 12.939 -19.825 -14.084 1.00 33.84 16 LEU F O 1
ATOM 9978 N N . GLY F 1 19 ? 12.972 -21.425 -15.671 1.00 32.23 17 GLY F N 1
ATOM 9979 C CA . GLY F 1 19 ? 11.687 -21.027 -16.209 1.00 31.55 17 GLY F CA 1
ATOM 9980 C C . GLY F 1 19 ? 11.709 -20.711 -17.690 1.00 32.63 17 GLY F C 1
ATOM 9981 O O . GLY F 1 19 ? 10.714 -20.215 -18.230 1.00 30.02 17 GLY F O 1
ATOM 9982 N N . LEU F 1 20 ? 12.833 -20.975 -18.357 1.00 37.02 18 LEU F N 1
ATOM 9983 C CA . LEU F 1 20 ? 12.899 -20.787 -19.798 1.00 36.94 18 LEU F CA 1
ATOM 9984 C C . LEU F 1 20 ? 12.088 -21.882 -20.477 1.00 40.48 18 LEU F C 1
ATOM 9985 O O . LEU F 1 20 ? 12.340 -23.072 -20.256 1.00 38.15 18 LEU F O 1
ATOM 9990 N N . ALA F 1 21 ? 11.114 -21.479 -21.294 1.00 33.88 19 ALA F N 1
ATOM 9991 C CA . ALA F 1 21 ? 10.246 -22.407 -22.010 1.00 37.61 19 ALA F CA 1
ATOM 9992 C C . ALA F 1 21 ? 10.393 -22.306 -23.519 1.00 37.59 19 ALA F C 1
ATOM 9993 O O . ALA F 1 21 ? 10.454 -23.336 -24.199 1.00 36.68 19 ALA F O 1
ATOM 9995 N N . ASN F 1 22 ? 10.422 -21.097 -24.069 1.00 36.41 20 ASN F N 1
ATOM 9996 C CA . ASN F 1 22 ? 10.573 -20.907 -25.508 1.00 41.66 20 ASN F CA 1
ATOM 9997 C C . ASN F 1 22 ? 11.045 -19.477 -25.735 1.00 39.26 20 ASN F C 1
ATOM 9998 O O . ASN F 1 22 ? 11.303 -18.740 -24.778 1.00 35.03 20 ASN F O 1
ATOM 10003 N N . ASN F 1 23 ? 11.131 -19.073 -27.012 1.00 42.31 21 ASN F N 1
ATOM 10004 C CA . ASN F 1 23 ? 11.644 -17.746 -27.362 1.00 40.92 21 ASN F CA 1
ATOM 10005 C C . ASN F 1 23 ? 10.662 -16.629 -27.079 1.00 39.43 21 ASN F C 1
ATOM 10006 O O . ASN F 1 23 ? 10.956 -15.483 -27.455 1.00 43.92 21 ASN F O 1
ATOM 10011 N N . ARG F 1 24 ? 9.518 -16.915 -26.453 1.00 32.89 22 ARG F N 1
ATOM 10012 C CA . ARG F 1 24 ? 8.613 -15.885 -25.970 1.00 32.24 22 ARG F CA 1
ATOM 10013 C C . ARG F 1 24 ? 8.657 -15.704 -24.455 1.00 32.75 22 ARG F C 1
ATOM 10014 O O . ARG F 1 24 ? 8.075 -14.736 -23.954 1.00 33.88 22 ARG F O 1
ATOM 10016 N N . SER F 1 25 ? 9.337 -16.590 -23.723 1.00 34.51 23 SER F N 1
ATOM 10017 C CA . SER F 1 25 ? 9.350 -16.538 -22.260 1.00 32.80 23 SER F CA 1
ATOM 10018 C C . SER F 1 25 ? 9.931 -15.222 -21.752 1.00 29.98 23 SER F C 1
ATOM 10019 O O . SER F 1 25 ? 10.886 -14.688 -22.323 1.00 30.50 23 SER F O 1
ATOM 10022 N N . ILE F 1 26 ? 9.370 -14.706 -20.647 1.00 26.94 24 ILE F N 1
ATOM 10023 C CA . ILE F 1 26 ? 10.030 -13.599 -19.954 1.00 31.04 24 ILE F CA 1
ATOM 10024 C C . ILE F 1 26 ? 11.464 -13.977 -19.623 1.00 32.98 24 ILE F C 1
ATOM 10025 O O . ILE F 1 26 ? 12.384 -13.160 -19.740 1.00 33.65 24 ILE F O 1
ATOM 10030 N N . ALA F 1 27 ? 11.677 -15.228 -19.209 1.00 31.73 25 ALA F N 1
ATOM 10031 C CA . ALA F 1 27 ? 13.032 -15.680 -18.922 1.00 35.04 25 ALA F CA 1
ATOM 10032 C C . ALA F 1 27 ? 13.947 -15.548 -20.138 1.00 28.32 25 ALA F C 1
ATOM 10033 O O . ALA F 1 27 ? 15.158 -15.377 -19.976 1.00 32.87 25 ALA F O 1
ATOM 10035 N N . TRP F 1 28 ? 13.395 -15.613 -21.359 1.00 30.13 26 TRP F N 1
ATOM 10036 C CA . TRP F 1 28 ? 14.236 -15.457 -22.548 1.00 30.62 26 TRP F CA 1
ATOM 10037 C C . TRP F 1 28 ? 14.647 -14.000 -22.751 1.00 31.56 26 TRP F C 1
ATOM 10038 O O . TRP F 1 28 ? 15.812 -13.719 -23.066 1.00 32.96 26 TRP F O 1
ATOM 10049 N N . GLY F 1 29 ? 13.716 -13.062 -22.556 1.00 29.80 27 GLY F N 1
ATOM 10050 C CA . GLY F 1 29 ? 14.097 -11.657 -22.534 1.00 32.85 27 GLY F CA 1
ATOM 10051 C C . GLY F 1 29 ? 15.169 -11.359 -21.498 1.00 28.54 27 GLY F C 1
ATOM 10052 O O . GLY F 1 29 ? 16.135 -10.644 -21.778 1.00 30.61 27 GLY F O 1
ATOM 10053 N N . ILE F 1 30 ? 15.023 -11.913 -20.290 1.00 26.43 28 ILE F N 1
ATOM 10054 C CA . ILE F 1 30 ? 16.033 -11.719 -19.251 1.00 26.00 28 ILE F CA 1
ATOM 10055 C C . ILE F 1 30 ? 17.366 -12.347 -19.665 1.00 28.95 28 ILE F C 1
ATOM 10056 O O . ILE F 1 30 ? 18.432 -11.731 -19.531 1.00 29.60 28 ILE F O 1
ATOM 10061 N N . ALA F 1 31 ? 17.331 -13.575 -20.185 1.00 28.63 29 ALA F N 1
ATOM 10062 C CA . ALA F 1 31 ? 18.571 -14.236 -20.599 1.00 33.15 29 ALA F CA 1
ATOM 10063 C C . ALA F 1 31 ? 19.281 -13.464 -21.713 1.00 35.37 29 ALA F C 1
ATOM 10064 O O . ALA F 1 31 ? 20.496 -13.230 -21.645 1.00 37.44 29 ALA F O 1
ATOM 10066 N N . LYS F 1 32 ? 18.546 -13.080 -22.762 1.00 32.44 30 LYS F N 1
ATOM 10067 C CA . LYS F 1 32 ? 19.164 -12.342 -23.863 1.00 34.52 30 LYS F CA 1
ATOM 10068 C C . LYS F 1 32 ? 19.869 -11.088 -23.362 1.00 32.23 30 LYS F C 1
ATOM 10069 O O . LYS F 1 32 ? 21.010 -10.806 -23.746 1.00 35.36 30 LYS F O 1
ATOM 10075 N N . THR F 1 33 ? 19.184 -10.316 -22.511 1.00 31.36 31 THR F N 1
ATOM 10076 C CA . THR F 1 33 ? 19.730 -9.062 -22.003 1.00 36.05 31 THR F CA 1
ATOM 10077 C C . THR F 1 33 ? 20.940 -9.312 -21.114 1.00 35.98 31 THR F C 1
ATOM 10078 O O . THR F 1 33 ? 21.982 -8.662 -21.266 1.00 36.40 31 THR F O 1
ATOM 10082 N N . ALA F 1 34 ? 20.814 -10.248 -20.169 1.00 30.22 32 ALA F N 1
ATOM 10083 C CA . ALA F 1 34 ? 21.927 -10.556 -19.272 1.00 38.13 32 ALA F CA 1
ATOM 10084 C C . ALA F 1 34 ? 23.154 -11.020 -20.045 1.00 38.26 32 ALA F C 1
ATOM 10085 O O . ALA F 1 34 ? 24.284 -10.643 -19.708 1.00 35.11 32 ALA F O 1
ATOM 10087 N N . SER F 1 35 ? 22.950 -11.847 -21.080 1.00 37.30 33 SER F N 1
ATOM 10088 C CA . SER F 1 35 ? 24.060 -12.309 -21.907 1.00 38.86 33 SER F CA 1
ATOM 10089 C C . SER F 1 35 ? 24.716 -11.149 -22.649 1.00 40.69 33 SER F C 1
ATOM 10090 O O . SER F 1 35 ? 25.949 -11.044 -22.682 1.00 36.65 33 SER F O 1
ATOM 10093 N N . SER F 1 36 ? 23.910 -10.257 -23.232 1.00 38.47 34 SER F N 1
ATOM 10094 C CA A SER F 1 36 ? 24.448 -9.079 -23.907 0.54 41.41 34 SER F CA 1
ATOM 10095 C CA B SER F 1 36 ? 24.484 -9.104 -23.915 0.46 41.22 34 SER F CA 1
ATOM 10096 C C . SER F 1 36 ? 25.269 -8.212 -22.958 1.00 40.51 34 SER F C 1
ATOM 10097 O O . SER F 1 36 ? 26.205 -7.526 -23.384 1.00 41.66 34 SER F O 1
ATOM 10102 N N . ALA F 1 37 ? 24.932 -8.222 -21.676 1.00 34.09 35 ALA F N 1
ATOM 10103 C CA . ALA F 1 37 ? 25.639 -7.424 -20.685 1.00 33.83 35 ALA F CA 1
ATOM 10104 C C . ALA F 1 37 ? 26.865 -8.129 -20.110 1.00 38.90 35 ALA F C 1
ATOM 10105 O O . ALA F 1 37 ? 27.503 -7.581 -19.208 1.00 43.17 35 ALA F O 1
ATOM 10107 N N . GLY F 1 38 ? 27.209 -9.320 -20.605 1.00 38.40 36 GLY F N 1
ATOM 10108 C CA . GLY F 1 38 ? 28.428 -10.005 -20.218 1.00 42.89 36 GLY F CA 1
ATOM 10109 C C . GLY F 1 38 ? 28.268 -11.209 -19.309 1.00 37.19 36 GLY F C 1
ATOM 10110 O O . GLY F 1 38 ? 29.283 -11.813 -18.942 1.00 38.53 36 GLY F O 1
ATOM 10111 N N . ALA F 1 39 ? 27.046 -11.605 -18.960 1.00 35.60 37 ALA F N 1
ATOM 10112 C CA . ALA F 1 39 ? 26.842 -12.690 -18.005 1.00 35.26 37 ALA F CA 1
ATOM 10113 C C . ALA F 1 39 ? 27.049 -14.067 -18.626 1.00 46.42 37 ALA F C 1
ATOM 10114 O O . ALA F 1 39 ? 26.697 -14.301 -19.784 1.00 46.87 37 ALA F O 1
ATOM 10116 N N . GLU F 1 40 ? 27.619 -14.981 -17.838 1.00 41.40 38 GLU F N 1
ATOM 10117 C CA A GLU F 1 40 ? 27.615 -16.404 -18.165 0.51 43.19 38 GLU F CA 1
ATOM 10118 C CA B GLU F 1 40 ? 27.614 -16.400 -18.163 0.49 43.19 38 GLU F CA 1
ATOM 10119 C C . GLU F 1 40 ? 26.374 -17.031 -17.539 1.00 41.56 38 GLU F C 1
ATOM 10120 O O . GLU F 1 40 ? 26.099 -16.826 -16.352 1.00 36.41 38 GLU F O 1
ATOM 10131 N N . LEU F 1 41 ? 25.608 -17.773 -18.341 1.00 41.51 39 LEU F N 1
ATOM 10132 C CA . LEU F 1 41 ? 24.274 -18.200 -17.932 1.00 42.21 39 LEU F CA 1
ATOM 10133 C C . LEU F 1 41 ? 24.150 -19.715 -17.861 1.00 39.65 39 LEU F C 1
ATOM 10134 O O . LEU F 1 41 ? 24.721 -20.433 -18.684 1.00 38.72 39 LEU F O 1
ATOM 10139 N N . ALA F 1 42 ? 23.366 -20.190 -16.891 1.00 36.08 40 ALA F N 1
ATOM 10140 C CA . ALA F 1 42 ? 22.984 -21.590 -16.775 1.00 41.34 40 ALA F CA 1
ATOM 10141 C C . ALA F 1 42 ? 21.464 -21.708 -16.788 1.00 39.49 40 ALA F C 1
ATOM 10142 O O . ALA F 1 42 ? 20.758 -20.828 -16.287 1.00 36.08 40 ALA F O 1
ATOM 10144 N N . PHE F 1 43 ? 20.963 -22.809 -17.357 1.00 38.75 41 PHE F N 1
ATOM 10145 C CA . PHE F 1 43 ? 19.535 -23.007 -17.578 1.00 45.46 41 PHE F CA 1
ATOM 10146 C C . PHE F 1 43 ? 19.111 -24.390 -17.117 1.00 48.79 41 PHE F C 1
ATOM 10147 O O . PHE F 1 43 ? 19.800 -25.378 -17.379 1.00 47.78 41 PHE F O 1
ATOM 10155 N N . THR F 1 44 ? 17.956 -24.459 -16.468 1.00 44.86 42 THR F N 1
ATOM 10156 C CA . THR F 1 44 ? 17.270 -25.723 -16.253 1.00 44.78 42 THR F CA 1
ATOM 10157 C C . THR F 1 44 ? 16.173 -25.874 -17.298 1.00 42.61 42 THR F C 1
ATOM 10158 O O . THR F 1 44 ? 15.843 -24.936 -18.022 1.00 38.61 42 THR F O 1
ATOM 10162 N N . TYR F 1 45 ? 15.622 -27.080 -17.384 1.00 43.57 43 TYR F N 1
ATOM 10163 C CA . TYR F 1 45 ? 14.434 -27.324 -18.189 1.00 46.43 43 TYR F CA 1
ATOM 10164 C C . TYR F 1 45 ? 13.494 -28.211 -17.387 1.00 49.97 43 TYR F C 1
ATOM 10165 O O . TYR F 1 45 ? 13.933 -28.978 -16.524 1.00 53.26 43 TYR F O 1
ATOM 10174 N N . GLN F 1 46 ? 12.198 -28.090 -17.659 1.00 49.33 44 GLN F N 1
ATOM 10175 C CA . GLN F 1 46 ? 11.186 -28.898 -16.981 1.00 49.69 44 GLN F CA 1
ATOM 10176 C C . GLN F 1 46 ? 10.676 -29.951 -17.960 1.00 51.54 44 GLN F C 1
ATOM 10177 O O . GLN F 1 46 ? 9.698 -29.728 -18.673 1.00 46.58 44 GLN F O 1
ATOM 10183 N N . GLY F 1 47 ? 11.335 -31.110 -17.981 1.00 50.10 45 GLY F N 1
ATOM 10184 C CA . GLY F 1 47 ? 10.871 -32.219 -18.795 1.00 53.51 45 GLY F CA 1
ATOM 10185 C C . GLY F 1 47 ? 11.422 -32.221 -20.209 1.00 56.01 45 GLY F C 1
ATOM 10186 O O . GLY F 1 47 ? 12.094 -31.290 -20.664 1.00 54.34 45 GLY F O 1
ATOM 10187 N N . GLU F 1 48 ? 11.103 -33.307 -20.924 1.00 57.81 46 GLU F N 1
ATOM 10188 C CA . GLU F 1 48 ? 11.689 -33.541 -22.245 1.00 61.80 46 GLU F CA 1
ATOM 10189 C C . GLU F 1 48 ? 11.211 -32.518 -23.270 1.00 62.31 46 GLU F C 1
ATOM 10190 O O . GLU F 1 48 ? 11.993 -32.079 -24.122 1.00 59.56 46 GLU F O 1
ATOM 10192 N N . ALA F 1 49 ? 9.934 -32.132 -23.213 1.00 62.85 47 ALA F N 1
ATOM 10193 C CA . ALA F 1 49 ? 9.411 -31.157 -24.170 1.00 66.11 47 ALA F CA 1
ATOM 10194 C C . ALA F 1 49 ? 10.154 -29.828 -24.066 1.00 64.61 47 ALA F C 1
ATOM 10195 O O . ALA F 1 49 ? 10.584 -29.261 -25.079 1.00 58.95 47 ALA F O 1
ATOM 10197 N N . MET F 1 50 ? 10.316 -29.319 -22.840 1.00 57.90 48 MET F N 1
ATOM 10198 C CA . MET F 1 50 ? 11.035 -28.063 -22.641 1.00 53.20 48 MET F CA 1
ATOM 10199 C C . MET F 1 50 ? 12.493 -28.181 -23.070 1.00 50.63 48 MET F C 1
ATOM 10200 O O . MET F 1 50 ? 13.068 -27.223 -23.600 1.00 50.45 48 MET F O 1
ATOM 10205 N N . LYS F 1 51 ? 13.104 -29.353 -22.850 1.00 49.52 49 LYS F N 1
ATOM 10206 C CA . LYS F 1 51 ? 14.523 -29.530 -23.152 1.00 53.36 49 LYS F CA 1
ATOM 10207 C C . LYS F 1 51 ? 14.809 -29.254 -24.619 1.00 54.61 49 LYS F C 1
ATOM 10208 O O . LYS F 1 51 ? 15.812 -28.610 -24.951 1.00 52.62 49 LYS F O 1
ATOM 10210 N N . LYS F 1 52 ? 13.923 -29.715 -25.507 1.00 55.00 50 LYS F N 1
ATOM 10211 C CA . LYS F 1 52 ? 14.140 -29.552 -26.940 1.00 56.60 50 LYS F CA 1
ATOM 10212 C C . LYS F 1 52 ? 14.191 -28.085 -27.345 1.00 51.13 50 LYS F C 1
ATOM 10213 O O . LYS F 1 52 ? 14.888 -27.733 -28.302 1.00 52.52 50 LYS F O 1
ATOM 10215 N N . ARG F 1 53 ? 13.476 -27.215 -26.637 1.00 48.49 51 ARG F N 1
ATOM 10216 C CA . ARG F 1 53 ? 13.524 -25.797 -26.965 1.00 55.40 51 ARG F CA 1
ATOM 10217 C C . ARG F 1 53 ? 14.615 -25.055 -26.211 1.00 50.25 51 ARG F C 1
ATOM 10218 O O . ARG F 1 53 ? 15.193 -24.104 -26.751 1.00 44.54 51 ARG F O 1
ATOM 10226 N N . VAL F 1 54 ? 14.912 -25.466 -24.976 1.00 44.26 52 VAL F N 1
ATOM 10227 C CA . VAL F 1 54 ? 15.913 -24.753 -24.190 1.00 42.71 52 VAL F CA 1
ATOM 10228 C C . VAL F 1 54 ? 17.304 -24.928 -24.797 1.00 44.05 52 VAL F C 1
ATOM 10229 O O . VAL F 1 54 ? 18.088 -23.971 -24.858 1.00 46.24 52 VAL F O 1
ATOM 10233 N N . GLU F 1 55 ? 17.627 -26.137 -25.275 1.00 49.11 53 GLU F N 1
ATOM 10234 C CA . GLU F 1 55 ? 18.988 -26.406 -25.744 1.00 47.74 53 GLU F CA 1
ATOM 10235 C C . GLU F 1 55 ? 19.436 -25.445 -26.837 1.00 47.84 53 GLU F C 1
ATOM 10236 O O . GLU F 1 55 ? 20.502 -24.825 -26.674 1.00 48.95 53 GLU F O 1
ATOM 10242 N N . PRO F 1 56 ? 18.704 -25.254 -27.944 1.00 50.37 54 PRO F N 1
ATOM 10243 C CA . PRO F 1 56 ? 19.165 -24.268 -28.933 1.00 52.51 54 PRO F CA 1
ATOM 10244 C C . PRO F 1 56 ? 19.160 -22.847 -28.407 1.00 50.91 54 PRO F C 1
ATOM 10245 O O . PRO F 1 56 ? 20.042 -22.064 -28.776 1.00 46.22 54 PRO F O 1
ATOM 10249 N N . LEU F 1 57 ? 18.196 -22.487 -27.555 1.00 46.14 55 LEU F N 1
ATOM 10250 C CA . LEU F 1 57 ? 18.187 -21.142 -26.998 1.00 45.66 55 LEU F CA 1
ATOM 10251 C C . LEU F 1 57 ? 19.429 -20.898 -26.150 1.00 47.72 55 LEU F C 1
ATOM 10252 O O . LEU F 1 57 ? 20.059 -19.840 -26.248 1.00 45.81 55 LEU F O 1
ATOM 10257 N N . ALA F 1 58 ? 19.805 -21.868 -25.318 1.00 42.06 56 ALA F N 1
ATOM 10258 C CA . ALA F 1 58 ? 21.024 -21.717 -24.532 1.00 48.14 56 ALA F CA 1
ATOM 10259 C C . ALA F 1 58 ? 22.246 -21.549 -25.431 1.00 45.32 56 ALA F C 1
ATOM 10260 O O . ALA F 1 58 ? 23.111 -20.706 -25.160 1.00 45.44 56 ALA F O 1
ATOM 10262 N N . GLU F 1 59 ? 22.324 -22.328 -26.515 1.00 49.85 57 GLU F N 1
ATOM 10263 C CA . GLU F 1 59 ? 23.449 -22.211 -27.440 1.00 51.48 57 GLU F CA 1
ATOM 10264 C C . GLU F 1 59 ? 23.586 -20.789 -27.974 1.00 54.96 57 GLU F C 1
ATOM 10265 O O . GLU F 1 59 ? 24.702 -20.274 -28.105 1.00 57.73 57 GLU F O 1
ATOM 10267 N N . GLU F 1 60 ? 22.461 -20.132 -28.275 1.00 53.77 58 GLU F N 1
ATOM 10268 C CA . GLU F 1 60 ? 22.511 -18.766 -28.793 1.00 50.34 58 GLU F CA 1
ATOM 10269 C C . GLU F 1 60 ? 23.191 -17.805 -27.825 1.00 49.56 58 GLU F C 1
ATOM 10270 O O . GLU F 1 60 ? 23.851 -16.855 -28.257 1.00 48.41 58 GLU F O 1
ATOM 10276 N N . VAL F 1 61 ? 23.027 -18.004 -26.520 1.00 47.56 59 VAL F N 1
ATOM 10277 C CA . VAL F 1 61 ? 23.688 -17.145 -25.548 1.00 47.09 59 VAL F CA 1
ATOM 10278 C C . VAL F 1 61 ? 24.942 -17.799 -24.987 1.00 51.46 59 VAL F C 1
ATOM 10279 O O . VAL F 1 61 ? 25.494 -17.323 -23.987 1.00 53.76 59 VAL F O 1
ATOM 10283 N N . LYS F 1 62 ? 25.422 -18.861 -25.633 1.00 49.61 60 LYS F N 1
ATOM 10284 C CA . LYS F 1 62 ? 26.566 -19.640 -25.168 1.00 57.55 60 LYS F CA 1
ATOM 10285 C C . LYS F 1 62 ? 26.420 -19.949 -23.681 1.00 55.71 60 LYS F C 1
ATOM 10286 O O . LYS F 1 62 ? 27.313 -19.695 -22.869 1.00 51.79 60 LYS F O 1
ATOM 10288 N N . GLY F 1 63 ? 25.253 -20.489 -23.328 1.00 53.15 61 GLY F N 1
ATOM 10289 C CA . GLY F 1 63 ? 24.946 -20.845 -21.964 1.00 57.48 61 GLY F CA 1
ATOM 10290 C C . GLY F 1 63 ? 25.134 -22.332 -21.694 1.00 59.75 61 GLY F C 1
ATOM 10291 O O . GLY F 1 63 ? 25.448 -23.130 -22.571 1.00 64.01 61 GLY F O 1
ATOM 10292 N N . PHE F 1 64 ? 24.919 -22.690 -20.438 1.00 55.29 62 PHE F N 1
ATOM 10293 C CA . PHE F 1 64 ? 25.118 -24.042 -19.937 1.00 56.36 62 PHE F CA 1
ATOM 10294 C C . PHE F 1 64 ? 23.761 -24.623 -19.564 1.00 55.18 62 PHE F C 1
ATOM 10295 O O . PHE F 1 64 ? 23.029 -24.027 -18.766 1.00 55.77 62 PHE F O 1
ATOM 10303 N N . VAL F 1 65 ? 23.417 -25.770 -20.141 1.00 47.15 63 VAL F N 1
ATOM 10304 C CA . VAL F 1 65 ? 22.244 -26.510 -19.695 1.00 47.76 63 VAL F CA 1
ATOM 10305 C C . VAL F 1 65 ? 22.696 -27.399 -18.542 1.00 47.29 63 VAL F C 1
ATOM 10306 O O . VAL F 1 65 ? 23.517 -28.298 -18.728 1.00 46.25 63 VAL F O 1
ATOM 10310 N N . CYS F 1 66 ? 22.194 -27.131 -17.340 1.00 44.73 64 CYS F N 1
ATOM 10311 C CA . CYS F 1 66 ? 22.615 -27.908 -16.184 1.00 55.31 64 CYS F CA 1
ATOM 10312 C C . CYS F 1 66 ? 21.605 -28.975 -15.777 1.00 58.83 64 CYS F C 1
ATOM 10313 O O . CYS F 1 66 ? 21.836 -29.674 -14.787 1.00 66.22 64 CYS F O 1
ATOM 10316 N N . GLY F 1 67 ? 20.500 -29.127 -16.509 1.00 47.62 65 GLY F N 1
ATOM 10317 C CA . GLY F 1 67 ? 19.725 -30.340 -16.375 1.00 48.53 65 GLY F CA 1
ATOM 10318 C C . GLY F 1 67 ? 18.262 -30.086 -16.079 1.00 43.65 65 GLY F C 1
ATOM 10319 O O . GLY F 1 67 ? 17.797 -28.942 -16.014 1.00 43.15 65 GLY F O 1
ATOM 10320 N N . HIS F 1 68 ? 17.533 -31.186 -15.906 1.00 43.48 66 HIS F N 1
ATOM 10321 C CA . HIS F 1 68 ? 16.106 -31.170 -15.634 1.00 43.19 66 HIS F CA 1
ATOM 10322 C C . HIS F 1 68 ? 15.827 -30.751 -14.202 1.00 42.05 66 HIS F C 1
ATOM 10323 O O . HIS F 1 68 ? 16.478 -31.214 -13.263 1.00 44.32 66 HIS F O 1
ATOM 10330 N N . CYS F 1 69 ? 14.838 -29.882 -14.034 1.00 40.22 67 CYS F N 1
ATOM 10331 C CA . CYS F 1 69 ? 14.378 -29.512 -12.706 1.00 36.40 67 CYS F CA 1
ATOM 10332 C C . CYS F 1 69 ? 12.879 -29.271 -12.752 1.00 39.93 67 CYS F C 1
ATOM 10333 O O . CYS F 1 69 ? 12.403 -28.406 -13.496 1.00 41.35 67 CYS F O 1
ATOM 10336 N N . ASP F 1 70 ? 12.146 -30.045 -11.964 1.00 42.34 68 ASP F N 1
ATOM 10337 C CA . ASP F 1 70 ? 10.737 -29.815 -11.685 1.00 43.64 68 ASP F CA 1
ATOM 10338 C C . ASP F 1 70 ? 10.650 -29.460 -10.208 1.00 42.65 68 ASP F C 1
ATOM 10339 O O . ASP F 1 70 ? 11.087 -30.247 -9.363 1.00 44.08 68 ASP F O 1
ATOM 10344 N N . VAL F 1 71 ? 10.140 -28.266 -9.888 1.00 39.68 69 VAL F N 1
ATOM 10345 C CA . VAL F 1 71 ? 10.296 -27.794 -8.511 1.00 40.97 69 VAL F CA 1
ATOM 10346 C C . VAL F 1 71 ? 9.447 -28.574 -7.516 1.00 43.33 69 VAL F C 1
ATOM 10347 O O . VAL F 1 71 ? 9.633 -28.419 -6.304 1.00 39.86 69 VAL F O 1
ATOM 10351 N N . SER F 1 72 ? 8.544 -29.430 -7.995 1.00 46.37 70 SER F N 1
ATOM 10352 C CA . SER F 1 72 ? 7.857 -30.372 -7.123 1.00 47.39 70 SER F CA 1
ATOM 10353 C C . SER F 1 72 ? 8.739 -31.554 -6.734 1.00 51.51 70 SER F C 1
ATOM 10354 O O . SER F 1 72 ? 8.415 -32.264 -5.777 1.00 57.05 70 SER F O 1
ATOM 10357 N N . ASP F 1 73 ? 9.842 -31.774 -7.447 1.00 50.23 71 ASP F N 1
ATOM 10358 C CA . ASP F 1 73 ? 10.744 -32.902 -7.211 1.00 53.87 71 ASP F CA 1
ATOM 10359 C C . ASP F 1 73 ? 11.990 -32.381 -6.497 1.00 48.41 71 ASP F C 1
ATOM 10360 O O . ASP F 1 73 ? 12.894 -31.822 -7.124 1.00 46.16 71 ASP F O 1
ATOM 10365 N N . SER F 1 74 ? 12.044 -32.591 -5.180 1.00 45.40 72 SER F N 1
ATOM 10366 C CA . SER F 1 74 ? 13.131 -32.039 -4.380 1.00 48.03 72 SER F CA 1
ATOM 10367 C C . SER F 1 74 ? 14.495 -32.536 -4.861 1.00 51.07 72 SER F C 1
ATOM 10368 O O . SER F 1 74 ? 15.478 -31.786 -4.859 1.00 54.38 72 SER F O 1
ATOM 10371 N N . ALA F 1 75 ? 14.569 -33.795 -5.292 1.00 45.49 73 ALA F N 1
ATOM 10372 C CA . ALA F 1 75 ? 15.846 -34.362 -5.702 1.00 44.85 73 ALA F CA 1
ATOM 10373 C C . ALA F 1 75 ? 16.375 -33.724 -6.980 1.00 50.53 73 ALA F C 1
ATOM 10374 O O . ALA F 1 75 ? 17.595 -33.638 -7.165 1.00 46.96 73 ALA F O 1
ATOM 10376 N N . SER F 1 76 ? 15.488 -33.289 -7.882 1.00 51.23 74 SER F N 1
ATOM 10377 C CA . SER F 1 76 ? 15.964 -32.635 -9.098 1.00 49.12 74 SER F CA 1
ATOM 10378 C C . SER F 1 76 ? 16.491 -31.236 -8.803 1.00 45.11 74 SER F C 1
ATOM 10379 O O . SER F 1 76 ? 17.397 -30.761 -9.501 1.00 42.82 74 SER F O 1
ATOM 10382 N N . ILE F 1 77 ? 15.936 -30.566 -7.783 1.00 41.59 75 ILE F N 1
ATOM 10383 C CA . ILE F 1 77 ? 16.510 -29.308 -7.305 1.00 36.05 75 ILE F CA 1
ATOM 10384 C C . ILE F 1 77 ? 17.910 -29.541 -6.747 1.00 42.55 75 ILE F C 1
ATOM 10385 O O . ILE F 1 77 ? 18.857 -28.811 -7.065 1.00 40.30 75 ILE F O 1
ATOM 10390 N N . ASP F 1 78 ? 18.065 -30.558 -5.895 1.00 42.02 76 ASP F N 1
ATOM 10391 C CA . ASP F 1 78 ? 19.399 -30.863 -5.383 1.00 48.45 76 ASP F CA 1
ATOM 10392 C C . ASP F 1 78 ? 20.357 -31.219 -6.515 1.00 46.80 76 ASP F C 1
ATOM 10393 O O . ASP F 1 78 ? 21.532 -30.834 -6.487 1.00 47.72 76 ASP F O 1
ATOM 10398 N N . ALA F 1 79 ? 19.864 -31.916 -7.542 1.00 44.72 77 ALA F N 1
ATOM 10399 C CA . ALA F 1 79 ? 20.747 -32.339 -8.623 1.00 52.03 77 ALA F CA 1
ATOM 10400 C C . ALA F 1 79 ? 21.250 -31.149 -9.433 1.00 48.37 77 ALA F C 1
ATOM 10401 O O . ALA F 1 79 ? 22.442 -31.078 -9.753 1.00 49.46 77 ALA F O 1
ATOM 10403 N N . VAL F 1 80 ? 20.371 -30.201 -9.775 1.00 41.25 78 VAL F N 1
ATOM 10404 C CA . VAL F 1 80 ? 20.822 -29.091 -10.610 1.00 42.30 78 VAL F CA 1
ATOM 10405 C C . VAL F 1 80 ? 21.800 -28.208 -9.842 1.00 41.28 78 VAL F C 1
ATOM 10406 O O . VAL F 1 80 ? 22.818 -27.771 -10.393 1.00 43.27 78 VAL F O 1
ATOM 10410 N N . PHE F 1 81 ? 21.542 -27.970 -8.551 1.00 39.52 79 PHE F N 1
ATOM 10411 C CA . PHE F 1 81 ? 22.481 -27.161 -7.777 1.00 39.04 79 PHE F CA 1
ATOM 10412 C C . PHE F 1 81 ? 23.790 -27.902 -7.527 1.00 43.70 79 PHE F C 1
ATOM 10413 O O . PHE F 1 81 ? 24.853 -27.273 -7.481 1.00 49.16 79 PHE F O 1
ATOM 10421 N N . ASN F 1 82 ? 23.745 -29.230 -7.384 1.00 41.49 80 ASN F N 1
ATOM 10422 C CA . ASN F 1 82 ? 24.983 -29.999 -7.356 1.00 48.85 80 ASN F CA 1
ATOM 10423 C C . ASN F 1 82 ? 25.808 -29.744 -8.615 1.00 53.37 80 ASN F C 1
ATOM 10424 O O . ASN F 1 82 ? 27.021 -29.519 -8.540 1.00 45.46 80 ASN F O 1
ATOM 10429 N N . THR F 1 83 ? 25.156 -29.756 -9.783 1.00 43.71 81 THR F N 1
ATOM 10430 C CA . THR F 1 83 ? 25.866 -29.504 -11.034 1.00 53.53 81 THR F CA 1
ATOM 10431 C C . THR F 1 83 ? 26.491 -28.115 -11.046 1.00 42.67 81 THR F C 1
ATOM 10432 O O . THR F 1 83 ? 27.650 -27.949 -11.443 1.00 49.65 81 THR F O 1
ATOM 10436 N N . ILE F 1 84 ? 25.733 -27.103 -10.623 1.00 40.32 82 ILE F N 1
ATOM 10437 C CA . ILE F 1 84 ? 26.241 -25.734 -10.610 1.00 46.25 82 ILE F CA 1
ATOM 10438 C C . ILE F 1 84 ? 27.426 -25.615 -9.660 1.00 48.13 82 ILE F C 1
ATOM 10439 O O . ILE F 1 84 ? 28.407 -24.916 -9.949 1.00 50.32 82 ILE F O 1
ATOM 10444 N N . GLU F 1 85 ? 27.367 -26.309 -8.520 1.00 50.46 83 GLU F N 1
ATOM 10445 C CA . GLU F 1 85 ? 28.471 -26.234 -7.570 1.00 42.49 83 GLU F CA 1
ATOM 10446 C C . GLU F 1 85 ? 29.754 -26.807 -8.167 1.00 44.85 83 GLU F C 1
ATOM 10447 O O . GLU F 1 85 ? 30.817 -26.188 -8.064 1.00 45.49 83 GLU F O 1
ATOM 10453 N N . LYS F 1 86 ? 29.676 -27.963 -8.829 1.00 53.98 84 LYS F N 1
ATOM 10454 C CA . LYS F 1 86 ? 30.887 -28.542 -9.411 1.00 55.66 84 LYS F CA 1
ATOM 10455 C C . LYS F 1 86 ? 31.392 -27.737 -10.606 1.00 58.82 84 LYS F C 1
ATOM 10456 O O . LYS F 1 86 ? 32.606 -27.680 -10.839 1.00 49.91 84 LYS F O 1
ATOM 10458 N N . LYS F 1 87 ? 30.494 -27.105 -11.370 1.00 55.86 85 LYS F N 1
ATOM 10459 C CA . LYS F 1 87 ? 30.927 -26.346 -12.543 1.00 56.81 85 LYS F CA 1
ATOM 10460 C C . LYS F 1 87 ? 31.451 -24.965 -12.160 1.00 51.25 85 LYS F C 1
ATOM 10461 O O . LYS F 1 87 ? 32.519 -24.551 -12.617 1.00 53.84 85 LYS F O 1
ATOM 10463 N N . TRP F 1 88 ? 30.717 -24.239 -11.323 1.00 42.83 86 TRP F N 1
ATOM 10464 C CA . TRP F 1 88 ? 31.058 -22.861 -11.001 1.00 41.79 86 TRP F CA 1
ATOM 10465 C C . TRP F 1 88 ? 31.542 -22.659 -9.574 1.00 53.13 86 TRP F C 1
ATOM 10466 O O . TRP F 1 88 ? 32.381 -21.783 -9.342 1.00 42.64 86 TRP F O 1
ATOM 10477 N N . GLY F 1 89 ? 31.041 -23.438 -8.616 1.00 51.88 87 GLY F N 1
ATOM 10478 C CA . GLY F 1 89 ? 31.407 -23.267 -7.225 1.00 51.47 87 GLY F CA 1
ATOM 10479 C C . GLY F 1 89 ? 30.850 -22.026 -6.570 1.00 50.78 87 GLY F C 1
ATOM 10480 O O . GLY F 1 89 ? 31.101 -21.807 -5.380 1.00 54.67 87 GLY F O 1
ATOM 10481 N N . LYS F 1 90 ? 30.087 -21.222 -7.298 1.00 45.49 88 LYS F N 1
ATOM 10482 C CA . LYS F 1 90 ? 29.655 -19.901 -6.865 1.00 47.86 88 LYS F CA 1
ATOM 10483 C C . LYS F 1 90 ? 28.564 -19.448 -7.823 1.00 46.73 88 LYS F C 1
ATOM 10484 O O . LYS F 1 90 ? 28.515 -19.903 -8.970 1.00 40.69 88 LYS F O 1
ATOM 10490 N N . LEU F 1 91 ? 27.672 -18.584 -7.338 1.00 44.08 89 LEU F N 1
ATOM 10491 C CA . LEU F 1 91 ? 26.586 -18.040 -8.143 1.00 40.28 89 LEU F CA 1
ATOM 10492 C C . LEU F 1 91 ? 26.455 -16.561 -7.825 1.00 43.91 89 LEU F C 1
ATOM 10493 O O . LEU F 1 91 ? 26.490 -16.184 -6.652 1.00 41.40 89 LEU F O 1
ATOM 10498 N N . ASP F 1 92 ? 26.307 -15.719 -8.853 1.00 32.68 90 ASP F N 1
ATOM 10499 C CA . ASP F 1 92 ? 26.112 -14.289 -8.609 1.00 30.11 90 ASP F CA 1
ATOM 10500 C C . ASP F 1 92 ? 24.650 -13.879 -8.606 1.00 33.79 90 ASP F C 1
ATOM 10501 O O . ASP F 1 92 ? 24.277 -12.936 -7.891 1.00 32.89 90 ASP F O 1
ATOM 10506 N N . PHE F 1 93 ? 23.810 -14.552 -9.385 1.00 32.67 91 PHE F N 1
ATOM 10507 C CA . PHE F 1 93 ? 22.397 -14.225 -9.383 1.00 28.63 91 PHE F CA 1
ATOM 10508 C C . PHE F 1 93 ? 21.577 -15.445 -9.775 1.00 33.56 91 PHE F C 1
ATOM 10509 O O . PHE F 1 93 ? 22.095 -16.457 -10.263 1.00 30.89 91 PHE F O 1
ATOM 10517 N N . LEU F 1 94 ? 20.277 -15.332 -9.532 1.00 28.30 92 LEU F N 1
ATOM 10518 C CA . LEU F 1 94 ? 19.335 -16.402 -9.807 1.00 29.62 92 LEU F CA 1
ATOM 10519 C C . LEU F 1 94 ? 18.019 -15.775 -10.236 1.00 26.64 92 LEU F C 1
ATOM 10520 O O . LEU F 1 94 ? 17.510 -14.858 -9.575 1.00 26.93 92 LEU F O 1
ATOM 10525 N N . VAL F 1 95 ? 17.467 -16.288 -11.327 1.00 25.32 93 VAL F N 1
ATOM 10526 C CA . VAL F 1 95 ? 16.195 -15.821 -11.872 1.00 23.71 93 VAL F CA 1
ATOM 10527 C C . VAL F 1 95 ? 15.163 -16.919 -11.663 1.00 27.50 93 VAL F C 1
ATOM 10528 O O . VAL F 1 95 ? 15.329 -18.044 -12.157 1.00 32.53 93 VAL F O 1
ATOM 10532 N N . HIS F 1 96 ? 14.098 -16.587 -10.930 1.00 25.27 94 HIS F N 1
ATOM 10533 C CA . HIS F 1 96 ? 12.978 -17.488 -10.661 1.00 26.41 94 HIS F CA 1
ATOM 10534 C C . HIS F 1 96 ? 11.823 -17.058 -11.567 1.00 25.77 94 HIS F C 1
ATOM 10535 O O . HIS F 1 96 ? 11.132 -16.075 -11.287 1.0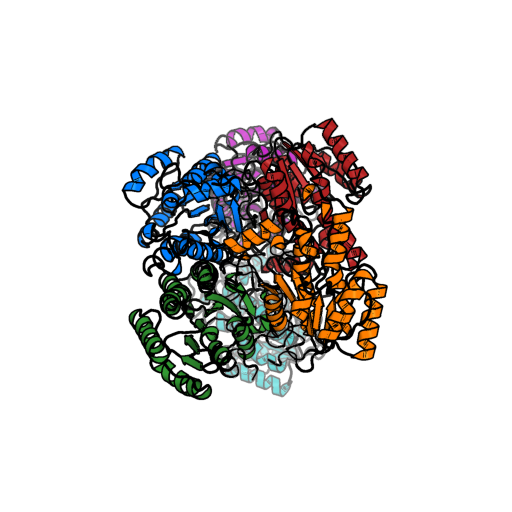0 26.94 94 HIS F O 1
ATOM 10542 N N . ALA F 1 97 ? 11.636 -17.777 -12.672 1.00 26.36 95 ALA F N 1
ATOM 10543 C CA . ALA F 1 97 ? 10.563 -17.448 -13.607 1.00 25.66 95 ALA F CA 1
ATOM 10544 C C . ALA F 1 97 ? 9.586 -18.613 -13.718 1.00 30.55 95 ALA F C 1
ATOM 10545 O O . ALA F 1 97 ? 9.302 -19.094 -14.820 1.00 29.40 95 ALA F O 1
ATOM 10547 N N . ILE F 1 98 ? 9.070 -19.071 -12.579 1.00 33.08 96 ILE F N 1
ATOM 10548 C CA . ILE F 1 98 ? 8.280 -20.292 -12.497 1.00 33.86 96 ILE F CA 1
ATOM 10549 C C . ILE F 1 98 ? 6.937 -19.966 -11.864 1.00 34.79 96 ILE F C 1
ATOM 10550 O O . ILE F 1 98 ? 6.881 -19.377 -10.779 1.00 33.47 96 ILE F O 1
ATOM 10555 N N . GLY F 1 99 ? 5.868 -20.356 -12.536 1.00 35.91 97 GLY F N 1
ATOM 10556 C CA . GLY F 1 99 ? 4.533 -20.233 -11.981 1.00 36.25 97 GLY F CA 1
ATOM 10557 C C . GLY F 1 99 ? 3.637 -21.258 -12.631 1.00 38.88 97 GLY F C 1
ATOM 10558 O O . GLY F 1 99 ? 3.821 -21.611 -13.799 1.00 39.37 97 GLY F O 1
ATOM 10559 N N . PHE F 1 100 ? 2.674 -21.762 -11.862 1.00 39.44 98 PHE F N 1
ATOM 10560 C CA . PHE F 1 100 ? 1.767 -22.754 -12.420 1.00 38.81 98 PHE F CA 1
ATOM 10561 C C . PHE F 1 100 ? 0.483 -22.811 -11.611 1.00 38.19 98 PHE F C 1
ATOM 10562 O O . PHE F 1 100 ? 0.492 -22.664 -10.388 1.00 39.10 98 PHE F O 1
ATOM 10570 N N . SER F 1 101 ? -0.617 -23.058 -12.315 1.00 35.74 99 SER F N 1
ATOM 10571 C CA . SER F 1 101 ? -1.922 -23.226 -11.698 1.00 32.74 99 SER F CA 1
ATOM 10572 C C . SER F 1 101 ? -2.778 -23.975 -12.703 1.00 41.70 99 SER F C 1
ATOM 10573 O O . SER F 1 101 ? -2.416 -24.083 -13.876 1.00 45.37 99 SER F O 1
ATOM 10576 N N . ASP F 1 102 ? -3.902 -24.517 -12.238 1.00 41.73 100 ASP F N 1
ATOM 10577 C CA . ASP F 1 102 ? -4.774 -25.263 -13.142 1.00 40.92 100 ASP F CA 1
ATOM 10578 C C . ASP F 1 102 ? -5.423 -24.299 -14.133 1.00 41.22 100 ASP F C 1
ATOM 10579 O O . ASP F 1 102 ? -6.234 -23.455 -13.739 1.00 39.56 100 ASP F O 1
ATOM 10584 N N . LYS F 1 103 ? -5.091 -24.447 -15.427 1.00 41.00 101 LYS F N 1
ATOM 10585 C CA . LYS F 1 103 ? -5.655 -23.578 -16.463 1.00 45.10 101 LYS F CA 1
ATOM 10586 C C . LYS F 1 103 ? -7.180 -23.569 -16.439 1.00 49.04 101 LYS F C 1
ATOM 10587 O O . LYS F 1 103 ? -7.804 -22.518 -16.629 1.00 49.71 101 LYS F O 1
ATOM 10589 N N . GLU F 1 104 ? -7.798 -24.734 -16.224 1.00 47.18 102 GLU F N 1
ATOM 10590 C CA . GLU F 1 104 ? -9.254 -24.817 -16.262 1.00 43.30 102 GLU F CA 1
ATOM 10591 C C . GLU F 1 104 ? -9.916 -24.048 -15.119 1.00 49.41 102 GLU F C 1
ATOM 10592 O O . GLU F 1 104 ? -11.080 -23.655 -15.242 1.00 53.08 102 GLU F O 1
ATOM 10594 N N . GLU F 1 105 ? -9.211 -23.801 -14.018 1.00 49.64 103 GLU F N 1
ATOM 10595 C CA . GLU F 1 105 ? -9.802 -23.081 -12.899 1.00 46.82 103 GLU F CA 1
ATOM 10596 C C . GLU F 1 105 ? -9.440 -21.597 -12.886 1.00 50.80 103 GLU F C 1
ATOM 10597 O O . GLU F 1 105 ? -9.928 -20.862 -12.019 1.00 52.64 103 GLU F O 1
ATOM 10603 N N . LEU F 1 106 ? -8.623 -21.134 -13.839 1.00 49.19 104 LEU F N 1
ATOM 10604 C CA . LEU F 1 106 ? -8.331 -19.706 -14.005 1.00 46.10 104 LEU F CA 1
ATOM 10605 C C . LEU F 1 106 ? -9.442 -19.020 -14.804 1.00 47.89 104 LEU F C 1
ATOM 10606 O O . LEU F 1 106 ? -9.228 -18.397 -15.848 1.00 45.83 104 LEU F O 1
ATOM 10611 N N . SER F 1 107 ? -10.650 -19.148 -14.275 1.00 47.09 105 SER F N 1
ATOM 10612 C CA . SER F 1 107 ? -11.866 -18.641 -14.894 1.00 53.81 105 SER F CA 1
ATOM 10613 C C . SER F 1 107 ? -12.964 -18.771 -13.852 1.00 52.35 105 SER F C 1
ATOM 10614 O O . SER F 1 107 ? -12.775 -19.399 -12.806 1.00 49.47 105 SER F O 1
ATOM 10617 N N . GLY F 1 108 ? -14.108 -18.164 -14.143 1.00 50.35 106 GLY F N 1
ATOM 10618 C CA . GLY F 1 108 ? -15.180 -18.166 -13.162 1.00 46.42 106 GLY F CA 1
ATOM 10619 C C . GLY F 1 108 ? -14.728 -17.574 -11.836 1.00 49.52 106 GLY F C 1
ATOM 10620 O O . GLY F 1 108 ? -13.936 -16.623 -11.785 1.00 42.05 106 GLY F O 1
ATOM 10621 N N . ARG F 1 109 ? -15.205 -18.173 -10.746 1.00 45.52 107 ARG F N 1
ATOM 10622 C CA . ARG F 1 109 ? -15.078 -17.607 -9.410 1.00 39.98 107 ARG F CA 1
ATOM 10623 C C . ARG F 1 109 ? -13.912 -18.220 -8.647 1.00 37.21 107 ARG F C 1
ATOM 10624 O O . ARG F 1 109 ? -13.712 -19.442 -8.660 1.00 36.18 107 ARG F O 1
ATOM 10632 N N . TYR F 1 110 ? -13.155 -17.357 -7.962 1.00 35.02 108 TYR F N 1
ATOM 10633 C CA . TYR F 1 110 ? -12.088 -17.838 -7.090 1.00 32.25 108 TYR F CA 1
ATOM 10634 C C . TYR F 1 110 ? -12.620 -18.827 -6.055 1.00 31.76 108 TYR F C 1
ATOM 10635 O O . TYR F 1 110 ? -11.984 -19.850 -5.785 1.00 34.09 108 TYR F O 1
ATOM 10644 N N . VAL F 1 111 ? -13.797 -18.550 -5.483 1.00 28.05 109 VAL F N 1
ATOM 10645 C CA . VAL F 1 111 ? -14.338 -19.364 -4.400 1.00 29.33 109 VAL F CA 1
ATOM 10646 C C . VAL F 1 111 ? -14.564 -20.810 -4.829 1.00 36.64 109 VAL F C 1
ATOM 10647 O O . VAL F 1 111 ? -14.688 -21.696 -3.975 1.00 35.60 109 VAL F O 1
ATOM 10651 N N . ASP F 1 112 ? -14.613 -21.077 -6.137 1.00 30.49 110 ASP F N 1
ATOM 10652 C CA . ASP F 1 112 ? -14.895 -22.411 -6.646 1.00 32.28 110 ASP F CA 1
ATOM 10653 C C . ASP F 1 112 ? -13.642 -23.256 -6.876 1.00 42.28 110 ASP F C 1
ATOM 10654 O O . ASP F 1 112 ? -13.756 -24.351 -7.436 1.00 46.83 110 ASP F O 1
ATOM 10659 N N . ILE F 1 113 ? -12.454 -22.793 -6.469 1.00 38.54 111 ILE F N 1
ATOM 10660 C CA . ILE F 1 113 ? -11.258 -23.591 -6.751 1.00 40.42 111 ILE F CA 1
ATOM 10661 C C . ILE F 1 113 ? -11.259 -24.864 -5.906 1.00 42.09 111 ILE F C 1
ATOM 10662 O O . ILE F 1 113 ? -11.899 -24.953 -4.855 1.00 42.82 111 ILE F O 1
ATOM 10667 N N . SER F 1 114 ? -10.540 -25.873 -6.395 1.00 40.40 112 SER F N 1
ATOM 10668 C CA . SER F 1 114 ? -10.346 -27.117 -5.670 1.00 40.12 112 SER F CA 1
ATOM 10669 C C . SER F 1 114 ? -9.159 -26.997 -4.718 1.00 37.16 112 SER F C 1
ATOM 10670 O O . SER F 1 114 ? -8.260 -26.177 -4.906 1.00 36.76 112 SER F O 1
ATOM 10673 N N . GLU F 1 115 ? -9.170 -27.838 -3.684 1.00 39.32 113 GLU F N 1
ATOM 10674 C CA . GLU F 1 115 ? -8.061 -27.852 -2.736 1.00 35.51 113 GLU F CA 1
ATOM 10675 C C . GLU F 1 115 ? -6.764 -28.278 -3.413 1.00 36.66 113 GLU F C 1
ATOM 10676 O O . GLU F 1 115 ? -5.719 -27.650 -3.209 1.00 36.01 113 GLU F O 1
ATOM 10682 N N . SER F 1 116 ? -6.814 -29.330 -4.242 1.00 38.18 114 SER F N 1
ATOM 10683 C CA . SER F 1 116 ? -5.596 -29.809 -4.892 1.00 40.35 114 SER F CA 1
ATOM 10684 C C . SER F 1 116 ? -4.983 -28.730 -5.776 1.00 37.41 114 SER F C 1
ATOM 10685 O O . SER F 1 116 ? -3.757 -28.595 -5.840 1.00 36.32 114 SER F O 1
ATOM 10688 N N . ASN F 1 117 ? -5.818 -27.950 -6.463 1.00 39.25 115 ASN F N 1
ATOM 10689 C CA . ASN F 1 117 ? -5.301 -26.833 -7.248 1.00 35.02 115 ASN F CA 1
ATOM 10690 C C . ASN F 1 117 ? -4.674 -25.773 -6.346 1.00 34.35 115 ASN F C 1
ATOM 10691 O O . ASN F 1 117 ? -3.576 -25.276 -6.628 1.00 31.70 115 ASN F O 1
ATOM 10696 N N . PHE F 1 118 ? -5.352 -25.414 -5.255 1.00 32.54 116 PHE F N 1
ATOM 10697 C CA . PHE F 1 118 ? -4.782 -24.429 -4.343 1.00 31.26 116 PHE F CA 1
ATOM 10698 C C . PHE F 1 118 ? -3.407 -24.873 -3.856 1.00 34.05 116 PHE F C 1
ATOM 10699 O O . PHE F 1 118 ? -2.438 -24.106 -3.910 1.00 30.07 116 PHE F O 1
ATOM 10707 N N . MET F 1 119 ? -3.301 -26.121 -3.389 1.00 35.41 117 MET F N 1
ATOM 10708 C CA . MET F 1 119 ? -2.035 -26.601 -2.843 1.00 35.65 117 MET F CA 1
ATOM 10709 C C . MET F 1 119 ? -0.959 -26.667 -3.920 1.00 33.26 117 MET F C 1
ATOM 10710 O O . MET F 1 119 ? 0.179 -26.239 -3.700 1.00 32.94 117 MET F O 1
ATOM 10715 N N . MET F 1 120 ? -1.295 -27.214 -5.093 1.00 34.40 118 MET F N 1
ATOM 10716 C CA A MET F 1 120 ? -0.316 -27.282 -6.172 0.47 34.04 118 MET F CA 1
ATOM 10717 C CA B MET F 1 120 ? -0.329 -27.281 -6.187 0.53 34.05 118 MET F CA 1
ATOM 10718 C C . MET F 1 120 ? 0.151 -25.889 -6.575 1.00 32.27 118 MET F C 1
ATOM 10719 O O . MET F 1 120 ? 1.353 -25.653 -6.749 1.00 29.52 118 MET F O 1
ATOM 10728 N N . THR F 1 121 ? -0.784 -24.949 -6.716 1.00 27.13 119 THR F N 1
ATOM 10729 C CA . THR F 1 121 ? -0.412 -23.602 -7.133 1.00 30.33 119 THR F CA 1
ATOM 10730 C C . THR F 1 121 ? 0.524 -22.958 -6.122 1.00 32.14 119 THR F C 1
ATOM 10731 O O . THR F 1 121 ? 1.545 -22.368 -6.496 1.00 31.68 119 THR F O 1
ATOM 10735 N N . MET F 1 122 ? 0.181 -23.056 -4.833 1.00 32.18 120 MET F N 1
ATOM 10736 C CA . MET F 1 122 ? 1.023 -22.480 -3.785 1.00 30.19 120 MET F CA 1
ATOM 10737 C C . MET F 1 122 ? 2.408 -23.105 -3.785 1.00 31.26 120 MET F C 1
ATOM 10738 O O . MET F 1 122 ? 3.416 -22.401 -3.655 1.00 28.43 120 MET F O 1
ATOM 10743 N N . ASN F 1 123 ? 2.480 -24.429 -3.931 1.00 31.66 121 ASN F N 1
ATOM 10744 C CA . ASN F 1 123 ? 3.775 -25.097 -3.939 1.00 34.96 121 ASN F CA 1
ATOM 10745 C C . ASN F 1 123 ? 4.624 -24.659 -5.131 1.00 33.36 121 ASN F C 1
ATOM 10746 O O . ASN F 1 123 ? 5.772 -24.236 -4.962 1.00 29.77 121 ASN F O 1
ATOM 10751 N N . ILE F 1 124 ? 4.081 -24.753 -6.350 1.00 29.02 122 ILE F N 1
ATOM 10752 C CA . ILE F 1 124 ? 4.910 -24.492 -7.527 1.00 27.50 122 ILE F CA 1
ATOM 10753 C C . ILE F 1 124 ? 5.193 -23.001 -7.676 1.00 32.01 122 ILE F C 1
ATOM 10754 O O . ILE F 1 124 ? 6.298 -22.602 -8.071 1.00 31.54 122 ILE F O 1
ATOM 10759 N N . SER F 1 125 ? 4.205 -22.155 -7.388 1.00 27.97 123 SER F N 1
ATOM 10760 C CA . SER F 1 125 ? 4.355 -20.721 -7.632 1.00 28.24 123 SER F CA 1
ATOM 10761 C C . SER F 1 125 ? 4.989 -19.961 -6.475 1.00 29.56 123 SER F C 1
ATOM 10762 O O . SER F 1 125 ? 5.568 -18.891 -6.703 1.00 32.05 123 SER F O 1
ATOM 10765 N N . VAL F 1 126 ? 4.892 -20.464 -5.246 1.00 27.43 124 VAL F N 1
ATOM 10766 C CA . VAL F 1 126 ? 5.421 -19.713 -4.113 1.00 25.27 124 VAL F CA 1
ATOM 10767 C C . VAL F 1 126 ? 6.545 -20.469 -3.416 1.00 29.49 124 VAL F C 1
ATOM 10768 O O . VAL F 1 126 ? 7.663 -19.957 -3.297 1.00 27.07 124 VAL F O 1
ATOM 10772 N N . TYR F 1 127 ? 6.270 -21.675 -2.917 1.00 29.08 125 TYR F N 1
ATOM 10773 C CA . TYR F 1 127 ? 7.317 -22.347 -2.153 1.00 30.24 125 TYR F CA 1
ATOM 10774 C C . TYR F 1 127 ? 8.583 -22.554 -2.984 1.00 28.30 125 TYR F C 1
ATOM 10775 O O . TYR F 1 127 ? 9.691 -22.496 -2.442 1.00 32.89 125 TYR F O 1
ATOM 10784 N N . SER F 1 128 ? 8.445 -22.739 -4.302 1.00 27.70 126 SER F N 1
ATOM 10785 C CA . SER F 1 128 ? 9.610 -23.037 -5.133 1.00 27.36 126 SER F CA 1
ATOM 10786 C C . SER F 1 128 ? 10.688 -21.963 -5.012 1.00 29.25 126 SER F C 1
ATOM 10787 O O . SER F 1 128 ? 11.885 -22.275 -5.036 1.00 30.75 126 SER F O 1
ATOM 10790 N N . LEU F 1 129 ? 10.290 -20.694 -4.880 1.00 26.45 127 LEU F N 1
ATOM 10791 C CA . LEU F 1 129 ? 11.290 -19.644 -4.709 1.00 28.33 127 LEU F CA 1
ATOM 10792 C C . LEU F 1 129 ? 12.083 -19.848 -3.426 1.00 29.69 127 LEU F C 1
ATOM 10793 O O . LEU F 1 129 ? 13.315 -19.742 -3.425 1.00 27.70 127 LEU F O 1
ATOM 10798 N N . THR F 1 130 ? 11.393 -20.154 -2.325 1.00 30.58 128 THR F N 1
ATOM 10799 C CA . THR F 1 130 ? 12.087 -20.411 -1.070 1.00 30.60 128 THR F CA 1
ATOM 10800 C C . THR F 1 130 ? 12.951 -21.663 -1.173 1.00 34.15 128 THR F C 1
ATOM 10801 O O . THR F 1 130 ? 14.102 -21.667 -0.724 1.00 31.82 128 THR F O 1
ATOM 10805 N N . ALA F 1 131 ? 12.422 -22.726 -1.782 1.00 32.54 129 ALA F N 1
ATOM 10806 C CA . ALA F 1 131 ? 13.201 -23.950 -1.945 1.00 40.49 129 ALA F CA 1
ATOM 10807 C C . ALA F 1 131 ? 14.485 -23.681 -2.714 1.00 41.01 129 ALA F C 1
ATOM 10808 O O . ALA F 1 131 ? 15.567 -24.121 -2.311 1.00 39.27 129 ALA F O 1
ATOM 10810 N N . LEU F 1 132 ? 14.384 -22.956 -3.831 1.00 35.53 130 LEU F N 1
ATOM 10811 C CA . LEU F 1 132 ? 15.569 -22.652 -4.630 1.00 32.03 130 LEU F CA 1
ATOM 10812 C C . LEU F 1 132 ? 16.525 -21.733 -3.885 1.00 33.61 130 LEU F C 1
ATOM 10813 O O . LEU F 1 132 ? 17.747 -21.913 -3.954 1.00 34.42 130 LEU F O 1
ATOM 10818 N N . THR F 1 133 ? 15.989 -20.726 -3.191 1.00 30.41 131 THR F N 1
ATOM 10819 C CA . THR F 1 133 ? 16.838 -19.791 -2.463 1.00 30.81 131 THR F CA 1
ATOM 10820 C C . THR F 1 133 ? 17.590 -20.498 -1.344 1.00 34.84 131 THR F C 1
ATOM 10821 O O . THR F 1 133 ? 18.749 -20.174 -1.055 1.00 32.66 131 THR F O 1
ATOM 10825 N N . LYS F 1 134 ? 16.944 -21.473 -0.704 1.00 40.61 132 LYS F N 1
ATOM 10826 C CA . LYS F 1 134 ? 17.613 -22.256 0.328 1.00 39.25 132 LYS F CA 1
ATOM 10827 C C . LYS F 1 134 ? 18.855 -22.949 -0.231 1.00 39.81 132 LYS F C 1
ATOM 10828 O O . LYS F 1 134 ? 19.916 -22.938 0.405 1.00 38.51 132 LYS F O 1
ATOM 10834 N N . ARG F 1 135 ? 18.758 -23.522 -1.437 1.00 39.59 133 ARG F N 1
ATOM 10835 C CA . ARG F 1 135 ? 19.933 -24.131 -2.066 1.00 42.72 133 ARG F CA 1
ATOM 10836 C C . ARG F 1 135 ? 20.923 -23.080 -2.548 1.00 37.79 133 ARG F C 1
ATOM 10837 O O . ARG F 1 135 ? 22.137 -23.248 -2.393 1.00 44.90 133 ARG F O 1
ATOM 10845 N N . ALA F 1 136 ? 20.428 -22.001 -3.160 1.00 35.52 134 ALA F N 1
ATOM 10846 C CA . ALA F 1 136 ? 21.318 -21.010 -3.756 1.00 35.44 134 ALA F CA 1
ATOM 10847 C C . ALA F 1 136 ? 22.092 -20.213 -2.714 1.00 39.29 134 ALA F C 1
ATOM 10848 O O . ALA F 1 136 ? 23.146 -19.652 -3.039 1.00 40.36 134 ALA F O 1
ATOM 10850 N N . GLU F 1 137 ? 21.596 -20.143 -1.480 1.00 42.71 135 GLU F N 1
ATOM 10851 C CA . GLU F 1 137 ? 22.258 -19.333 -0.463 1.00 41.33 135 GLU F CA 1
ATOM 10852 C C . GLU F 1 137 ? 23.711 -19.753 -0.283 1.00 37.35 135 GLU F C 1
ATOM 10853 O O . GLU F 1 137 ? 24.612 -18.907 -0.246 1.00 41.86 135 GLU F O 1
ATOM 10859 N N . LYS F 1 138 ? 23.959 -21.062 -0.169 1.00 39.01 136 LYS F N 1
ATOM 10860 C CA . LYS F 1 138 ? 25.324 -21.534 0.042 1.00 42.05 136 LYS F CA 1
ATOM 10861 C C . LYS F 1 138 ? 26.241 -21.155 -1.116 1.00 43.42 136 LYS F C 1
ATOM 10862 O O . LYS F 1 138 ? 27.433 -20.885 -0.904 1.00 49.56 136 LYS F O 1
ATOM 10864 N N . LEU F 1 139 ? 25.714 -21.139 -2.340 1.00 37.30 137 LEU F N 1
ATOM 10865 C CA . LEU F 1 139 ? 26.507 -20.797 -3.515 1.00 42.84 137 LEU F CA 1
ATOM 10866 C C . LEU F 1 139 ? 26.752 -19.304 -3.654 1.00 39.34 137 LEU F C 1
ATOM 10867 O O . LEU F 1 139 ? 27.717 -18.907 -4.309 1.00 42.53 137 LEU F O 1
ATOM 10872 N N . MET F 1 140 ? 25.902 -18.469 -3.071 1.00 45.47 138 MET F N 1
ATOM 10873 C CA . MET F 1 140 ? 26.142 -17.037 -3.137 1.00 48.50 138 MET F CA 1
ATOM 10874 C C . MET F 1 140 ? 26.998 -16.625 -1.948 1.00 61.26 138 MET F C 1
ATOM 10875 O O . MET F 1 140 ? 28.223 -16.807 -1.978 1.00 71.47 138 MET F O 1
ATOM 10880 N N . SER F 1 141 ? 26.372 -16.070 -0.907 1.00 62.69 139 SER F N 1
ATOM 10881 C CA . SER F 1 141 ? 27.016 -15.776 0.374 1.00 68.72 139 SER F CA 1
ATOM 10882 C C . SER F 1 141 ? 28.163 -14.772 0.247 1.00 78.59 139 SER F C 1
ATOM 10883 O O . SER F 1 141 ? 28.469 -14.046 1.201 1.00 82.40 139 SER F O 1
ATOM 10886 N N . ASP F 1 142 ? 28.814 -14.734 -0.917 1.00 79.15 140 ASP F N 1
ATOM 10887 C CA . ASP F 1 142 ? 29.686 -13.633 -1.299 1.00 69.62 140 ASP F CA 1
ATOM 10888 C C . ASP F 1 142 ? 28.912 -12.443 -1.837 1.00 60.74 140 ASP F C 1
ATOM 10889 O O . ASP F 1 142 ? 29.521 -11.513 -2.380 1.00 61.47 140 ASP F O 1
ATOM 10894 N N . GLY F 1 143 ? 27.596 -12.459 -1.688 1.00 41.37 141 GLY F N 1
ATOM 10895 C CA . GLY F 1 143 ? 26.681 -11.468 -2.209 1.00 38.42 141 GLY F CA 1
ATOM 10896 C C . GLY F 1 143 ? 26.026 -11.946 -3.488 1.00 40.11 141 GLY F C 1
ATOM 10897 O O . GLY F 1 143 ? 26.555 -12.799 -4.209 1.00 38.01 141 GLY F O 1
ATOM 10898 N N . GLY F 1 144 ? 24.850 -11.410 -3.772 1.00 34.32 142 GLY F N 1
ATOM 10899 C CA . GLY F 1 144 ? 24.167 -11.785 -4.993 1.00 37.04 142 GLY F CA 1
ATOM 10900 C C . GLY F 1 144 ? 22.821 -11.107 -5.090 1.00 33.88 142 GLY F C 1
ATOM 10901 O O . GLY F 1 144 ? 22.449 -10.275 -4.255 1.00 34.38 142 GLY F O 1
ATOM 10902 N N . SER F 1 145 ? 22.089 -11.486 -6.133 1.00 29.31 143 SER F N 1
ATOM 10903 C CA . SER F 1 145 ? 20.791 -10.909 -6.438 1.00 27.39 143 SER F CA 1
ATOM 10904 C C . SER F 1 145 ? 19.853 -12.019 -6.894 1.00 28.00 143 SER F C 1
ATOM 10905 O O . SER F 1 145 ? 20.181 -12.776 -7.811 1.00 29.42 143 SER F O 1
ATOM 10908 N N . ILE F 1 146 ? 18.701 -12.123 -6.239 1.00 25.80 144 ILE F N 1
ATOM 10909 C CA . ILE F 1 146 ? 17.685 -13.129 -6.531 1.00 25.36 144 ILE F CA 1
ATOM 10910 C C . ILE F 1 146 ? 16.447 -12.388 -7.028 1.00 26.55 144 ILE F C 1
ATOM 10911 O O . ILE F 1 146 ? 15.991 -11.440 -6.378 1.00 26.36 144 ILE F O 1
ATOM 10916 N N . LEU F 1 147 ? 15.930 -12.787 -8.194 1.00 24.79 145 LEU F N 1
ATOM 10917 C CA . LEU F 1 147 ? 14.826 -12.085 -8.843 1.00 22.14 145 LEU F CA 1
ATOM 10918 C C . LEU F 1 147 ? 13.676 -13.040 -9.133 1.00 26.02 145 LEU F C 1
ATOM 10919 O O . LEU F 1 147 ? 13.887 -14.117 -9.701 1.00 29.39 145 LEU F O 1
ATOM 10924 N N . THR F 1 148 ? 12.461 -12.639 -8.777 1.00 24.85 146 THR F N 1
ATOM 10925 C CA . THR F 1 148 ? 11.275 -13.378 -9.190 1.00 23.78 146 THR F CA 1
ATOM 10926 C C . THR F 1 148 ? 10.335 -12.453 -9.961 1.00 24.44 146 THR F C 1
ATOM 10927 O O . THR F 1 148 ? 10.570 -11.247 -10.099 1.00 27.09 146 THR F O 1
ATOM 10931 N N . LEU F 1 149 ? 9.262 -13.036 -10.483 1.00 23.35 147 LEU F N 1
ATOM 10932 C CA . LEU F 1 149 ? 8.312 -12.329 -11.331 1.00 24.10 147 LEU F CA 1
ATOM 10933 C C . LEU F 1 149 ? 6.931 -12.433 -10.711 1.00 27.18 147 LEU F C 1
ATOM 10934 O O . LEU F 1 149 ? 6.503 -13.528 -10.328 1.00 25.71 147 LEU F O 1
ATOM 10939 N N . THR F 1 150 ? 6.247 -11.296 -10.612 1.00 24.53 148 THR F N 1
ATOM 10940 C CA . THR F 1 150 ? 4.918 -11.254 -10.021 1.00 21.46 148 THR F CA 1
ATOM 10941 C C . THR F 1 150 ? 3.978 -10.411 -10.881 1.00 21.35 148 THR F C 1
ATOM 10942 O O . THR F 1 150 ? 4.321 -10.039 -12.007 1.00 22.61 148 THR F O 1
ATOM 10946 N N . TYR F 1 151 ? 2.772 -10.136 -10.380 1.00 26.05 149 TYR F N 1
ATOM 10947 C CA . TYR F 1 151 ? 1.768 -9.450 -11.183 1.00 22.02 149 TYR F CA 1
ATOM 10948 C C . TYR F 1 151 ? 0.830 -8.670 -10.267 1.00 18.49 149 TYR F C 1
ATOM 10949 O O . TYR F 1 151 ? 0.572 -9.068 -9.132 1.00 21.81 149 TYR F O 1
ATOM 10958 N N . TYR F 1 152 ? 0.297 -7.567 -10.805 1.00 20.05 150 TYR F N 1
ATOM 10959 C CA . TYR F 1 152 ? -0.605 -6.660 -10.095 1.00 21.71 150 TYR F CA 1
ATOM 10960 C C . TYR F 1 152 ? -1.840 -7.359 -9.532 1.00 23.61 150 TYR F C 1
ATOM 10961 O O . TYR F 1 152 ? -2.461 -6.844 -8.588 1.00 21.45 150 TYR F O 1
ATOM 10970 N N . GLY F 1 153 ? -2.217 -8.514 -10.087 1.00 18.37 151 GLY F N 1
ATOM 10971 C CA . GLY F 1 153 ? -3.277 -9.319 -9.484 1.00 18.85 151 GLY F CA 1
ATOM 10972 C C . GLY F 1 153 ? -2.990 -9.747 -8.055 1.00 23.26 151 GLY F C 1
ATOM 10973 O O . GLY F 1 153 ? -3.900 -10.241 -7.379 1.00 21.28 151 GLY F O 1
ATOM 10974 N N . ALA F 1 154 ? -1.749 -9.585 -7.585 1.00 20.97 152 ALA F N 1
ATOM 10975 C CA . ALA F 1 154 ? -1.454 -9.836 -6.175 1.00 21.12 152 ALA F CA 1
ATOM 10976 C C . ALA F 1 154 ? -1.942 -8.705 -5.277 1.00 24.66 152 ALA F C 1
ATOM 10977 O O . ALA F 1 154 ? -2.196 -8.929 -4.082 1.00 24.04 152 ALA F O 1
ATOM 10979 N N . GLU F 1 155 ? -2.037 -7.492 -5.821 1.00 19.67 153 GLU F N 1
ATOM 10980 C CA . GLU F 1 155 ? -2.429 -6.281 -5.102 1.00 20.77 153 GLU F CA 1
ATOM 10981 C C . GLU F 1 155 ? -3.909 -5.955 -5.247 1.00 21.01 153 GLU F C 1
ATOM 10982 O O . GLU F 1 155 ? -4.526 -5.469 -4.303 1.00 18.78 153 GLU F O 1
ATOM 10988 N N . LYS F 1 156 ? -4.479 -6.173 -6.427 1.00 19.35 154 LYS F N 1
ATOM 10989 C CA . LYS F 1 156 ? -5.862 -5.825 -6.730 1.00 24.76 154 LYS F CA 1
ATOM 10990 C C . LYS F 1 156 ? -6.478 -6.976 -7.507 1.00 23.76 154 LYS F C 1
ATOM 10991 O O . LYS F 1 156 ? -5.771 -7.738 -8.161 1.00 23.51 154 LYS F O 1
ATOM 10997 N N . VAL F 1 157 ? -7.803 -7.092 -7.458 1.00 20.37 155 VAL F N 1
ATOM 10998 C CA . VAL F 1 157 ? -8.469 -8.246 -8.056 1.00 23.47 155 VAL F CA 1
ATOM 10999 C C . VAL F 1 157 ? -8.511 -8.078 -9.568 1.00 28.02 155 VAL F C 1
ATOM 11000 O O . VAL F 1 157 ? -9.062 -7.100 -10.086 1.00 24.68 155 VAL F O 1
ATOM 11004 N N . VAL F 1 158 ? -7.941 -9.039 -10.276 1.00 22.15 156 VAL F N 1
ATOM 11005 C CA . VAL F 1 158 ? -7.956 -9.072 -11.739 1.00 23.13 156 VAL F CA 1
ATOM 11006 C C . VAL F 1 158 ? -8.797 -10.264 -12.174 1.00 28.68 156 VAL F C 1
ATOM 11007 O O . VAL F 1 158 ? -8.533 -11.386 -11.730 1.00 27.97 156 VAL F O 1
ATOM 11011 N N . PRO F 1 159 ? -9.809 -10.064 -13.019 1.00 33.82 157 PRO F N 1
ATOM 11012 C CA . PRO F 1 159 ? -10.708 -11.164 -13.394 1.00 39.48 157 PRO F CA 1
ATOM 11013 C C . PRO F 1 159 ? -9.948 -12.373 -13.927 1.00 40.51 157 PRO F C 1
ATOM 11014 O O . PRO F 1 159 ? -8.955 -12.240 -14.648 1.00 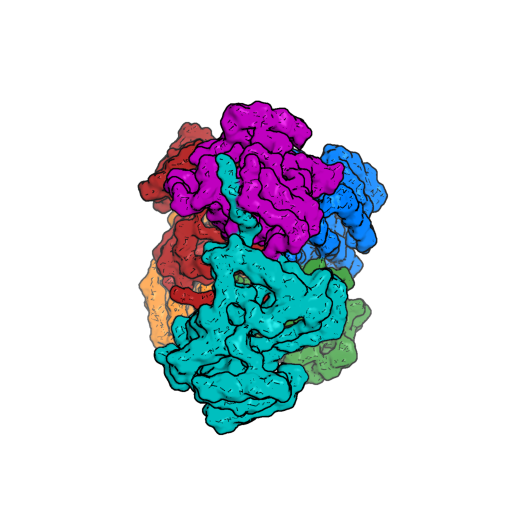34.19 157 PRO F O 1
ATOM 11018 N N . ASN F 1 160 ? -10.406 -13.563 -13.533 1.00 35.99 158 ASN F N 1
ATOM 11019 C CA . ASN F 1 160 ? -9.892 -14.857 -13.979 1.00 36.05 158 ASN F CA 1
ATOM 11020 C C . ASN F 1 160 ? -8.477 -15.161 -13.481 1.00 37.13 158 ASN F C 1
ATOM 11021 O O . ASN F 1 160 ? -7.963 -16.253 -13.748 1.00 45.73 158 ASN F O 1
ATOM 11026 N N . TYR F 1 161 ? -7.824 -14.244 -12.774 1.00 27.11 159 TYR F N 1
ATOM 11027 C CA . TYR F 1 161 ? -6.500 -14.565 -12.253 1.00 25.92 159 TYR F CA 1
ATOM 11028 C C . TYR F 1 161 ? -6.602 -15.373 -10.962 1.00 32.89 159 TYR F C 1
ATOM 11029 O O . TYR F 1 161 ? -5.737 -16.215 -10.686 1.00 31.91 159 TYR F O 1
ATOM 11038 N N . ASN F 1 162 ? -7.662 -15.138 -10.186 1.00 29.53 160 ASN F N 1
ATOM 11039 C CA . ASN F 1 162 ? -8.127 -15.999 -9.097 1.00 31.90 160 ASN F CA 1
ATOM 11040 C C . ASN F 1 162 ? -7.006 -16.527 -8.206 1.00 29.62 160 ASN F C 1
ATOM 11041 O O . ASN F 1 162 ? -6.331 -15.738 -7.540 1.00 28.05 160 ASN F O 1
ATOM 11046 N N . VAL F 1 163 ? -6.802 -17.848 -8.150 1.00 24.93 161 VAL F N 1
ATOM 11047 C CA . VAL F 1 163 ? -5.869 -18.353 -7.141 1.00 31.90 161 VAL F CA 1
ATOM 11048 C C . VAL F 1 163 ? -4.435 -17.924 -7.430 1.00 26.70 161 VAL F C 1
ATOM 11049 O O . VAL F 1 163 ? -3.609 -17.899 -6.510 1.00 24.15 161 VAL F O 1
ATOM 11053 N N . MET F 1 164 ? -4.103 -17.569 -8.679 1.00 27.44 162 MET F N 1
ATOM 11054 C CA . MET F 1 164 ? -2.755 -17.054 -8.930 1.00 26.01 162 MET F CA 1
ATOM 11055 C C . MET F 1 164 ? -2.523 -15.704 -8.254 1.00 24.52 162 MET F C 1
ATOM 11056 O O . MET F 1 164 ? -1.385 -15.395 -7.871 1.00 25.58 162 MET F O 1
ATOM 11061 N N . GLY F 1 165 ? -3.565 -14.878 -8.115 1.00 21.46 163 GLY F N 1
ATOM 11062 C CA . GLY F 1 165 ? -3.401 -13.632 -7.376 1.00 24.42 163 GLY F CA 1
ATOM 11063 C C . GLY F 1 165 ? -3.098 -13.872 -5.909 1.00 25.24 163 GLY F C 1
ATOM 11064 O O . GLY F 1 165 ? -2.266 -13.181 -5.312 1.00 22.91 163 GLY F O 1
ATOM 11065 N N . VAL F 1 166 ? -3.760 -14.868 -5.314 1.00 23.90 164 VAL F N 1
ATOM 11066 C CA . VAL F 1 166 ? -3.480 -15.234 -3.927 1.00 21.87 164 VAL F CA 1
ATOM 11067 C C . VAL F 1 166 ? -2.050 -15.739 -3.808 1.00 25.80 164 VAL F C 1
ATOM 11068 O O . VAL F 1 166 ? -1.309 -15.340 -2.900 1.00 24.15 164 VAL F O 1
ATOM 11072 N N . ALA F 1 167 ? -1.624 -16.582 -4.757 1.00 24.30 165 ALA F N 1
ATOM 11073 C CA . ALA F 1 167 ? -0.253 -17.088 -4.751 1.00 24.08 165 ALA F CA 1
ATOM 11074 C C . ALA F 1 167 ? 0.758 -15.956 -4.921 1.00 25.46 165 ALA F C 1
ATOM 11075 O O . ALA F 1 167 ? 1.750 -15.884 -4.182 1.00 24.20 165 ALA F O 1
ATOM 11077 N N . LYS F 1 168 ? 0.521 -15.047 -5.875 1.00 20.25 166 LYS F N 1
ATOM 11078 C CA . LYS F 1 168 ? 1.491 -13.967 -6.083 1.00 21.32 166 LYS F CA 1
ATOM 11079 C C . LYS F 1 168 ? 1.600 -13.057 -4.861 1.00 25.79 166 LYS F C 1
ATOM 11080 O O . LYS F 1 168 ? 2.685 -12.522 -4.580 1.00 22.40 166 LYS F O 1
ATOM 11086 N N . ALA F 1 169 ? 0.492 -12.853 -4.137 1.00 21.49 167 ALA F N 1
ATOM 11087 C CA . ALA F 1 169 ? 0.556 -12.088 -2.893 1.00 20.08 167 ALA F CA 1
ATOM 11088 C C . ALA F 1 169 ? 1.457 -12.779 -1.878 1.00 23.18 167 ALA F C 1
ATOM 11089 O O . ALA F 1 169 ? 2.308 -12.136 -1.245 1.00 23.41 167 ALA F O 1
ATOM 11091 N N . ALA F 1 170 ? 1.298 -14.092 -1.721 1.00 23.87 168 ALA F N 1
ATOM 11092 C CA . ALA F 1 170 ? 2.230 -14.850 -0.897 1.00 23.46 168 ALA F CA 1
ATOM 11093 C C . ALA F 1 170 ? 3.657 -14.702 -1.417 1.00 26.50 168 ALA F C 1
ATOM 11094 O O . ALA F 1 170 ? 4.595 -14.511 -0.629 1.00 25.52 168 ALA F O 1
ATOM 11096 N N . LEU F 1 171 ? 3.834 -14.741 -2.744 1.00 22.12 169 LEU F N 1
ATOM 11097 C CA . LEU F 1 171 ? 5.174 -14.644 -3.314 1.00 24.18 169 LEU F CA 1
ATOM 11098 C C . LEU F 1 171 ? 5.825 -13.314 -2.958 1.00 24.40 169 LEU F C 1
ATOM 11099 O O . LEU F 1 171 ? 6.983 -13.271 -2.526 1.00 24.73 169 LEU F O 1
ATOM 11104 N N . GLU F 1 172 ? 5.083 -12.218 -3.107 1.00 20.43 170 GLU F N 1
ATOM 11105 C CA . GLU F 1 172 ? 5.637 -10.910 -2.774 1.00 21.38 170 GLU F CA 1
ATOM 11106 C C . GLU F 1 172 ? 5.987 -10.818 -1.291 1.00 22.61 170 GLU F C 1
ATOM 11107 O O . GLU F 1 172 ? 7.025 -10.252 -0.921 1.00 23.27 170 GLU F O 1
ATOM 11113 N N . ALA F 1 173 ? 5.153 -11.394 -0.428 1.00 25.13 171 ALA F N 1
ATOM 11114 C CA . ALA F 1 173 ? 5.475 -11.409 0.998 1.00 24.94 171 ALA F CA 1
ATOM 11115 C C . ALA F 1 173 ? 6.741 -12.219 1.268 1.00 21.67 171 ALA F C 1
ATOM 11116 O O . ALA F 1 173 ? 7.597 -11.808 2.065 1.00 21.70 171 ALA F O 1
ATOM 11118 N N . SER F 1 174 ? 6.879 -13.370 0.610 1.00 20.62 172 SER F N 1
ATOM 11119 C CA . SER F 1 174 ? 8.057 -14.200 0.839 1.00 28.13 172 SER F CA 1
ATOM 11120 C C . SER F 1 174 ? 9.328 -13.512 0.348 1.00 30.87 172 SER F C 1
ATOM 11121 O O . SER F 1 174 ? 10.399 -13.701 0.940 1.00 25.90 172 SER F O 1
ATOM 11124 N N . VAL F 1 175 ? 9.233 -12.710 -0.718 1.00 28.74 173 VAL F N 1
ATOM 11125 C CA . VAL F 1 175 ? 10.376 -11.908 -1.158 1.00 21.33 173 VAL F CA 1
ATOM 11126 C C . VAL F 1 175 ? 10.873 -11.019 -0.019 1.00 26.34 173 VAL F C 1
ATOM 11127 O O . VAL F 1 175 ? 12.085 -10.875 0.200 1.00 26.56 173 VAL F O 1
ATOM 11131 N N . LYS F 1 176 ? 9.946 -10.402 0.718 1.00 22.03 174 LYS F N 1
ATOM 11132 C CA . LYS F 1 176 ? 10.357 -9.487 1.778 1.00 25.49 174 LYS F CA 1
ATOM 11133 C C . LYS F 1 176 ? 10.956 -10.241 2.960 1.00 20.77 174 LYS F C 1
ATOM 11134 O O . LYS F 1 176 ? 11.949 -9.792 3.540 1.00 23.67 174 LYS F O 1
ATOM 11140 N N . TYR F 1 177 ? 10.369 -11.380 3.345 1.00 21.84 175 TYR F N 1
ATOM 11141 C CA . TYR F 1 177 ? 10.957 -12.152 4.442 1.00 23.52 175 TYR F CA 1
ATOM 11142 C C . TYR F 1 177 ? 12.335 -12.690 4.046 1.00 26.91 175 TYR F C 1
ATOM 11143 O O . TYR F 1 177 ? 13.297 -12.591 4.824 1.00 24.22 175 TYR F O 1
ATOM 11152 N N . LEU F 1 178 ? 12.470 -13.197 2.813 1.00 20.95 176 LEU F N 1
ATOM 11153 C CA . LEU F 1 178 ? 13.777 -13.661 2.343 1.00 24.30 176 LEU F CA 1
ATOM 11154 C C . LEU F 1 178 ? 14.785 -12.519 2.288 1.00 26.79 176 LEU F C 1
ATOM 11155 O O . LEU F 1 178 ? 15.975 -12.717 2.570 1.00 25.80 176 LEU F O 1
ATOM 11160 N N . ALA F 1 179 ? 14.332 -11.315 1.923 1.00 26.77 177 ALA F N 1
ATOM 11161 C CA . ALA F 1 179 ? 15.240 -10.172 1.887 1.00 22.91 177 ALA F CA 1
ATOM 11162 C C . ALA F 1 179 ? 15.801 -9.872 3.274 1.00 20.18 177 ALA F C 1
ATOM 11163 O O . ALA F 1 179 ? 16.982 -9.529 3.410 1.00 23.73 177 ALA F O 1
ATOM 11165 N N . VAL F 1 180 ? 14.977 -10.009 4.318 1.00 21.08 178 VAL F N 1
ATOM 11166 C CA . VAL F 1 180 ? 15.467 -9.789 5.683 1.00 23.10 178 VAL F CA 1
ATOM 11167 C C . VAL F 1 180 ? 16.428 -10.900 6.094 1.00 23.69 178 VAL F C 1
ATOM 11168 O O . VAL F 1 180 ? 17.485 -10.643 6.693 1.00 26.49 178 VAL F O 1
ATOM 11172 N N . ASP F 1 181 ? 16.085 -12.150 5.777 1.00 24.48 179 ASP F N 1
ATOM 11173 C CA . ASP F 1 181 ? 16.967 -13.275 6.087 1.00 30.90 179 ASP F CA 1
ATOM 11174 C C . ASP F 1 181 ? 18.367 -13.074 5.521 1.00 32.06 179 ASP F C 1
ATOM 11175 O O . ASP F 1 181 ? 19.365 -13.262 6.223 1.00 27.40 179 ASP F O 1
ATOM 11180 N N . LEU F 1 182 ? 18.464 -12.717 4.243 1.00 25.89 180 LEU F N 1
ATOM 11181 C CA . LEU F 1 182 ? 19.739 -12.796 3.539 1.00 25.71 180 LEU F CA 1
ATOM 11182 C C . LEU F 1 182 ? 20.418 -11.449 3.335 1.00 24.65 180 LEU F C 1
ATOM 11183 O O . LEU F 1 182 ? 21.547 -11.416 2.834 1.00 26.25 180 LEU F O 1
ATOM 11188 N N . GLY F 1 183 ? 19.774 -10.339 3.719 1.00 26.26 181 GLY F N 1
ATOM 11189 C CA . GLY F 1 183 ? 20.404 -9.042 3.615 1.00 26.10 181 GLY F CA 1
ATOM 11190 C C . GLY F 1 183 ? 21.741 -8.889 4.308 1.00 28.91 181 GLY F C 1
ATOM 11191 O O . GLY F 1 183 ? 22.651 -8.268 3.744 1.00 32.10 181 GLY F O 1
ATOM 11192 N N . PRO F 1 184 ? 21.915 -9.407 5.530 1.00 28.80 182 PRO F N 1
ATOM 11193 C CA . PRO F 1 184 ? 23.246 -9.324 6.151 1.00 31.87 182 PRO F CA 1
ATOM 11194 C C . PRO F 1 184 ? 24.322 -10.074 5.390 1.00 36.83 182 PRO F C 1
ATOM 11195 O O . PRO F 1 184 ? 25.504 -9.792 5.604 1.00 41.13 182 PRO F O 1
ATOM 11199 N N . LYS F 1 185 ? 23.966 -11.009 4.509 1.00 35.01 183 LYS F N 1
ATOM 11200 C CA . LYS F 1 185 ? 24.930 -11.604 3.587 1.00 37.91 183 LYS F CA 1
ATOM 11201 C C . LYS F 1 185 ? 25.028 -10.840 2.264 1.00 36.26 183 LYS F C 1
ATOM 11202 O O . LYS F 1 185 ? 25.720 -11.293 1.338 1.00 33.78 183 LYS F O 1
ATOM 11208 N N . HIS F 1 186 ? 24.362 -9.690 2.166 1.00 42.39 184 HIS F N 1
ATOM 11209 C CA . HIS F 1 186 ? 24.301 -8.889 0.935 1.00 47.20 184 HIS F CA 1
ATOM 11210 C C . HIS F 1 186 ? 23.772 -9.703 -0.247 1.00 42.13 184 HIS F C 1
ATOM 11211 O O . HIS F 1 186 ? 24.223 -9.554 -1.385 1.00 40.63 184 HIS F O 1
ATOM 11218 N N . ILE F 1 187 ? 22.809 -10.573 0.025 1.00 34.13 185 ILE F N 1
ATOM 11219 C CA . ILE F 1 187 ? 22.010 -11.199 -1.018 1.00 29.44 185 ILE F CA 1
ATOM 11220 C C . ILE F 1 187 ? 20.700 -10.444 -1.086 1.00 26.63 185 ILE F C 1
ATOM 11221 O O . ILE F 1 187 ? 19.934 -10.434 -0.114 1.00 32.15 185 ILE F O 1
ATOM 11226 N N . ARG F 1 188 ? 20.454 -9.795 -2.218 1.00 25.63 186 ARG F N 1
ATOM 11227 C CA . ARG F 1 188 ? 19.238 -9.028 -2.413 1.00 24.45 186 ARG F CA 1
ATOM 11228 C C . ARG F 1 188 ? 18.193 -9.906 -3.081 1.00 22.85 186 ARG F C 1
ATOM 11229 O O . ARG F 1 188 ? 18.516 -10.789 -3.881 1.00 26.05 186 ARG F O 1
ATOM 11237 N N . VAL F 1 189 ? 16.937 -9.679 -2.710 1.00 24.09 187 VAL F N 1
ATOM 11238 C CA . VAL F 1 189 ? 15.803 -10.448 -3.210 1.00 23.96 187 VAL F CA 1
ATOM 11239 C C . VAL F 1 189 ? 14.737 -9.457 -3.645 1.00 20.82 187 VAL F C 1
ATOM 11240 O O . VAL F 1 189 ? 14.271 -8.651 -2.831 1.00 20.67 187 VAL F O 1
ATOM 11244 N N . ASN F 1 190 ? 14.345 -9.517 -4.921 1.00 19.09 188 ASN F N 1
ATOM 11245 C CA . ASN F 1 190 ? 13.405 -8.554 -5.477 1.00 23.84 188 ASN F CA 1
ATOM 11246 C C . ASN F 1 190 ? 12.448 -9.263 -6.422 1.00 22.93 188 ASN F C 1
ATOM 11247 O O . ASN F 1 190 ? 12.686 -10.398 -6.845 1.00 23.48 188 ASN F O 1
ATOM 11252 N N . ALA F 1 191 ? 11.355 -8.572 -6.746 1.00 22.62 189 ALA F N 1
ATOM 11253 C CA . ALA F 1 191 ? 10.409 -9.024 -7.760 1.00 19.06 189 ALA F CA 1
ATOM 11254 C C . ALA F 1 191 ? 10.167 -7.924 -8.792 1.00 23.06 189 ALA F C 1
ATOM 11255 O O . ALA F 1 191 ? 10.134 -6.732 -8.454 1.00 23.75 189 ALA F O 1
ATOM 11257 N N . ILE F 1 192 ? 9.990 -8.328 -10.051 1.00 20.29 190 ILE F N 1
ATOM 11258 C CA . ILE F 1 192 ? 9.413 -7.455 -11.068 1.00 22.94 190 ILE F CA 1
ATOM 11259 C C . ILE F 1 192 ? 7.942 -7.793 -11.188 1.00 24.09 190 ILE F C 1
ATOM 11260 O O . ILE F 1 192 ? 7.586 -8.963 -11.391 1.00 21.36 190 ILE F O 1
ATOM 11265 N N . SER F 1 193 ? 7.089 -6.776 -11.051 1.00 17.88 191 SER F N 1
ATOM 11266 C CA . SER F 1 193 ? 5.659 -6.919 -11.311 1.00 23.62 191 SER F CA 1
ATOM 11267 C C . SER F 1 193 ? 5.439 -6.549 -12.776 1.00 25.49 191 SER F C 1
ATOM 11268 O O . SER F 1 193 ? 5.436 -5.370 -13.144 1.00 20.24 191 SER F O 1
ATOM 11271 N N . ALA F 1 194 ? 5.311 -7.562 -13.626 1.00 21.57 192 ALA F N 1
ATOM 11272 C CA . ALA F 1 194 ? 5.258 -7.348 -15.064 1.00 23.28 192 ALA F CA 1
ATOM 11273 C C . ALA F 1 194 ? 3.817 -7.143 -15.512 1.00 20.29 192 ALA F C 1
ATOM 11274 O O . ALA F 1 194 ? 2.875 -7.691 -14.922 1.00 19.93 192 ALA F O 1
ATOM 11276 N N . GLY F 1 195 ? 3.647 -6.324 -16.556 1.00 26.92 193 GLY F N 1
ATOM 11277 C CA . GLY F 1 195 ? 2.376 -6.240 -17.240 1.00 20.72 193 GLY F CA 1
ATOM 11278 C C . GLY F 1 195 ? 2.162 -7.491 -18.072 1.00 26.27 193 GLY F C 1
ATOM 11279 O O . GLY F 1 195 ? 3.084 -8.294 -18.243 1.00 23.49 193 GLY F O 1
ATOM 11280 N N . PRO F 1 196 ? 0.947 -7.688 -18.605 1.00 23.33 194 PRO F N 1
ATOM 11281 C CA . PRO F 1 196 ? 0.669 -8.910 -19.373 1.00 22.79 194 PRO F CA 1
ATOM 11282 C C . PRO F 1 196 ? 1.519 -8.991 -20.628 1.00 26.65 194 PRO F C 1
ATOM 11283 O O . PRO F 1 196 ? 1.751 -7.992 -21.310 1.00 26.38 194 PRO F O 1
ATOM 11287 N N . ILE F 1 197 ? 2.010 -10.195 -20.904 1.00 25.46 195 ILE F N 1
ATOM 11288 C CA . ILE F 1 197 ? 2.780 -10.502 -22.105 1.00 27.49 195 ILE F CA 1
ATOM 11289 C C . ILE F 1 197 ? 2.315 -11.859 -22.609 1.00 29.40 195 ILE F C 1
ATOM 11290 O O . ILE F 1 197 ? 2.145 -12.790 -21.810 1.00 27.99 195 ILE F O 1
ATOM 11295 N N . LYS F 1 198 ? 2.088 -11.970 -23.925 1.00 26.03 196 LYS F N 1
ATOM 11296 C CA . LYS F 1 198 ? 1.643 -13.220 -24.533 1.00 33.78 196 LYS F CA 1
ATOM 11297 C C . LYS F 1 198 ? 2.783 -14.229 -24.462 1.00 40.64 196 LYS F C 1
ATOM 11298 O O . LYS F 1 198 ? 3.712 -14.204 -25.272 1.00 43.24 196 LYS F O 1
ATOM 11300 N N . THR F 1 199 ? 2.719 -15.110 -23.472 1.00 39.01 197 THR F N 1
ATOM 11301 C CA . THR F 1 199 ? 3.642 -16.218 -23.300 1.00 42.84 197 THR F CA 1
ATOM 11302 C C . THR F 1 199 ? 2.837 -17.509 -23.283 1.00 43.73 197 THR F C 1
ATOM 11303 O O . THR F 1 199 ? 1.605 -17.490 -23.214 1.00 45.23 197 THR F O 1
ATOM 11307 N N . LEU F 1 200 ? 3.541 -18.644 -23.322 1.00 43.73 198 LEU F N 1
ATOM 11308 C CA . LEU F 1 200 ? 2.854 -19.929 -23.229 1.00 48.68 198 LEU F CA 1
ATOM 11309 C C . LEU F 1 200 ? 2.033 -20.024 -21.941 1.00 49.68 198 LEU F C 1
ATOM 11310 O O . LEU F 1 200 ? 0.840 -20.352 -21.976 1.00 50.91 198 LEU F O 1
ATOM 11312 N N . ALA F 1 201 ? 2.652 -19.721 -20.793 1.00 48.77 199 ALA F N 1
ATOM 11313 C CA . ALA F 1 201 ? 1.937 -19.787 -19.516 1.00 50.14 199 ALA F CA 1
ATOM 11314 C C . ALA F 1 201 ? 0.792 -18.782 -19.465 1.00 52.82 199 ALA F C 1
ATOM 11315 O O . ALA F 1 201 ? -0.338 -19.131 -19.103 1.00 53.68 199 ALA F O 1
ATOM 11317 N N . ALA F 1 202 ? 1.067 -17.524 -19.820 1.00 49.98 200 ALA F N 1
ATOM 11318 C CA . ALA F 1 202 ? 0.031 -16.495 -19.749 1.00 50.29 200 ALA F CA 1
ATOM 11319 C C . ALA F 1 202 ? -1.190 -16.847 -20.592 1.00 48.01 200 ALA F C 1
ATOM 11320 O O . ALA F 1 202 ? -2.310 -16.459 -20.239 1.00 39.88 200 ALA F O 1
ATOM 11322 N N . SER F 1 203 ? -1.005 -17.602 -21.684 1.00 54.89 201 SER F N 1
ATOM 11323 C CA . SER F 1 203 ? -2.109 -17.890 -22.601 1.00 56.21 201 SER F CA 1
ATOM 11324 C C . SER F 1 203 ? -3.216 -18.706 -21.943 1.00 60.62 201 SER F C 1
ATOM 11325 O O . SER F 1 203 ? -4.368 -18.652 -22.385 1.00 58.14 201 SER F O 1
ATOM 11328 N N . GLY F 1 204 ? -2.890 -19.471 -20.901 1.00 62.31 202 GLY F N 1
ATOM 11329 C CA . GLY F 1 204 ? -3.869 -20.318 -20.237 1.00 64.28 202 GLY F CA 1
ATOM 11330 C C . GLY F 1 204 ? -4.845 -19.581 -19.342 1.00 60.86 202 GLY F C 1
ATOM 11331 O O . GLY F 1 204 ? -5.771 -20.209 -18.816 1.00 59.38 202 GLY F O 1
ATOM 11332 N N . ILE F 1 205 ? -4.651 -18.278 -19.145 1.00 57.99 203 ILE F N 1
ATOM 11333 C CA . ILE F 1 205 ? -5.604 -17.489 -18.381 1.00 54.67 203 ILE F CA 1
ATOM 11334 C C . ILE F 1 205 ? -6.835 -17.238 -19.237 1.00 61.00 203 ILE F C 1
ATOM 11335 O O . ILE F 1 205 ? -6.726 -16.830 -20.402 1.00 60.49 203 ILE F O 1
ATOM 11340 N N . GLY F 1 206 ? -8.011 -17.496 -18.670 1.00 65.21 204 GLY F N 1
ATOM 11341 C CA . GLY F 1 206 ? -9.252 -17.199 -19.358 1.00 65.94 204 GLY F CA 1
ATOM 11342 C C . GLY F 1 206 ? -9.354 -15.722 -19.671 1.00 61.1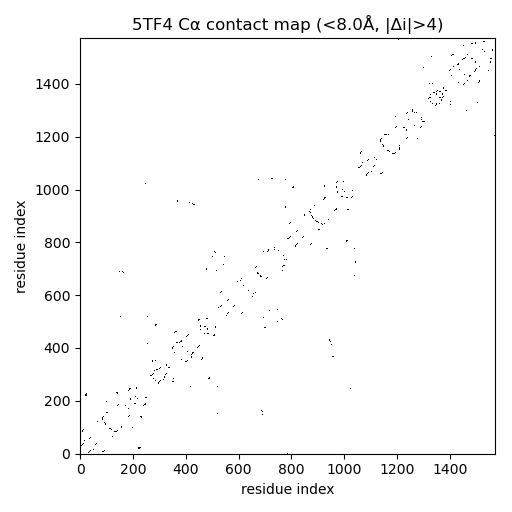9 204 GLY F C 1
ATOM 11343 O O . GLY F 1 206 ? -9.188 -14.888 -18.776 1.00 63.03 204 GLY F O 1
ATOM 11344 N N . ASP F 1 207 ? -9.603 -15.387 -20.938 1.00 54.96 205 ASP F N 1
ATOM 11345 C CA . ASP F 1 207 ? -9.664 -13.993 -21.383 1.00 54.13 205 ASP F CA 1
ATOM 11346 C C . ASP F 1 207 ? -8.329 -13.272 -21.190 1.00 49.23 205 ASP F C 1
ATOM 11347 O O . ASP F 1 207 ? -8.293 -12.099 -20.816 1.00 45.28 205 ASP F O 1
ATOM 11352 N N . PHE F 1 208 ? -7.213 -13.971 -21.431 1.00 42.54 206 PHE F N 1
ATOM 11353 C CA . PHE F 1 208 ? -5.933 -13.271 -21.432 1.00 37.97 206 PHE F CA 1
ATOM 11354 C C . PHE F 1 208 ? -5.935 -12.132 -22.449 1.00 30.85 206 PHE F C 1
ATOM 11355 O O . PHE F 1 208 ? -5.413 -11.047 -22.175 1.00 35.38 206 PHE F O 1
ATOM 11363 N N . ARG F 1 209 ? -6.524 -12.366 -23.625 1.00 33.06 207 ARG F N 1
ATOM 11364 C CA . ARG F 1 209 ? -6.615 -11.335 -24.657 1.00 41.69 207 ARG F CA 1
ATOM 11365 C C . ARG F 1 209 ? -7.258 -10.059 -24.123 1.00 41.28 207 ARG F C 1
ATOM 11366 O O . ARG F 1 209 ? -6.773 -8.954 -24.382 1.00 36.33 207 ARG F O 1
ATOM 11374 N N . TYR F 1 210 ? -8.350 -10.198 -23.366 1.00 40.31 208 TYR F N 1
ATOM 11375 C CA . TYR F 1 210 ? -8.989 -9.040 -22.744 1.00 37.47 208 TYR F CA 1
ATOM 11376 C C . TYR F 1 210 ? -8.056 -8.331 -21.760 1.00 32.95 208 TYR F C 1
ATOM 11377 O O . TYR F 1 210 ? -7.975 -7.095 -21.754 1.00 29.65 208 TYR F O 1
ATOM 11386 N N . ILE F 1 211 ? -7.356 -9.089 -20.911 1.00 32.70 209 ILE F N 1
ATOM 11387 C CA . ILE F 1 211 ? -6.418 -8.483 -19.969 1.00 30.03 209 ILE F CA 1
ATOM 11388 C C . ILE F 1 211 ? -5.339 -7.712 -20.721 1.00 35.45 209 ILE F C 1
ATOM 11389 O O . ILE F 1 211 ? -5.037 -6.553 -20.408 1.00 26.19 209 ILE F O 1
ATOM 11394 N N . LEU F 1 212 ? -4.734 -8.356 -21.719 1.00 32.05 210 LEU F N 1
ATOM 11395 C CA . LEU F 1 212 ? -3.708 -7.707 -22.534 1.00 31.80 210 LEU F CA 1
ATOM 11396 C C . LEU F 1 212 ? -4.227 -6.411 -23.152 1.00 26.10 210 LEU F C 1
ATOM 11397 O O . LEU F 1 212 ? -3.602 -5.355 -23.020 1.00 29.21 210 LEU F O 1
ATOM 11402 N N . LYS F 1 213 ? -5.387 -6.471 -23.810 1.00 28.76 211 LYS F N 1
ATOM 11403 C CA . LYS F 1 213 ? -5.908 -5.309 -24.529 1.00 25.04 211 LYS F CA 1
ATOM 11404 C C . LYS F 1 213 ? -6.430 -4.227 -23.580 1.00 30.43 211 LYS F C 1
ATOM 11405 O O . LYS F 1 213 ? -6.327 -3.030 -23.879 1.00 25.01 211 LYS F O 1
ATOM 11411 N N . TRP F 1 214 ? -7.026 -4.616 -22.449 1.00 29.85 212 TRP F N 1
ATOM 11412 C CA . TRP F 1 214 ? -7.351 -3.606 -21.443 1.00 29.96 212 TRP F CA 1
ATOM 11413 C C . TRP F 1 214 ? -6.115 -2.793 -21.061 1.00 26.49 212 TRP F C 1
ATOM 11414 O O . TRP F 1 214 ? -6.182 -1.562 -20.931 1.00 22.54 212 TRP F O 1
ATOM 11425 N N . ASN F 1 215 ? -4.973 -3.462 -20.896 1.00 22.80 213 ASN F N 1
ATOM 11426 C CA . ASN F 1 215 ? -3.743 -2.755 -20.552 1.00 24.19 213 ASN F CA 1
ATOM 11427 C C . ASN F 1 215 ? -3.292 -1.872 -21.704 1.00 21.63 213 ASN F C 1
ATOM 11428 O O . ASN F 1 215 ? -2.847 -0.735 -21.498 1.00 22.50 213 ASN F O 1
ATOM 11433 N N . GLU F 1 216 ? -3.404 -2.392 -22.924 1.00 25.09 214 GLU F N 1
ATOM 11434 C CA . GLU F 1 216 ? -2.926 -1.673 -24.092 1.00 29.12 214 GLU F CA 1
ATOM 11435 C C . GLU F 1 216 ? -3.601 -0.315 -24.214 1.00 25.20 214 GLU F C 1
ATOM 11436 O O . GLU F 1 216 ? -2.959 0.669 -24.597 1.00 27.51 214 GLU F O 1
ATOM 11442 N N . TYR F 1 217 ? -4.896 -0.229 -23.890 1.00 24.09 215 TYR F N 1
ATOM 11443 C CA . TYR F 1 217 ? -5.615 1.017 -24.117 1.00 24.74 215 TYR F CA 1
ATOM 11444 C C . TYR F 1 217 ? -5.813 1.863 -22.859 1.00 31.77 215 TYR F C 1
ATOM 11445 O O . TYR F 1 217 ? -6.221 3.024 -22.980 1.00 28.11 215 TYR F O 1
ATOM 11454 N N . ASN F 1 218 ? -5.485 1.348 -21.662 1.00 23.03 216 ASN F N 1
ATOM 11455 C CA . ASN F 1 218 ? -5.677 2.119 -20.442 1.00 20.55 216 ASN F CA 1
ATOM 11456 C C . ASN F 1 218 ? -4.405 2.352 -19.624 1.00 18.40 216 ASN F C 1
ATOM 11457 O O . ASN F 1 218 ? -4.426 3.187 -18.717 1.00 18.95 216 ASN F O 1
ATOM 11462 N N . ALA F 1 219 ? -3.309 1.655 -19.901 1.00 17.65 217 ALA F N 1
ATOM 11463 C CA . ALA F 1 219 ? -2.074 1.960 -19.191 1.00 19.45 217 ALA F CA 1
ATOM 11464 C C . ALA F 1 219 ? -1.592 3.368 -19.553 1.00 18.43 217 ALA F C 1
ATOM 11465 O O . ALA F 1 219 ? -1.820 3.838 -20.671 1.00 18.40 217 ALA F O 1
ATOM 11467 N N . PRO F 1 220 ? -0.926 4.058 -18.619 1.00 18.46 218 PRO F N 1
ATOM 11468 C CA . PRO F 1 220 ? -0.437 5.417 -18.910 1.00 19.60 218 PRO F CA 1
ATOM 11469 C C . PRO F 1 220 ? 0.346 5.542 -20.214 1.00 19.48 218 PRO F C 1
ATOM 11470 O O . PRO F 1 220 ? 0.168 6.531 -20.940 1.00 21.87 218 PRO F O 1
ATOM 11474 N N . LEU F 1 221 ? 1.210 4.572 -20.534 1.00 18.85 219 LEU F N 1
ATOM 11475 C CA . LEU F 1 221 ? 2.002 4.657 -21.760 1.00 19.73 219 LEU F CA 1
ATOM 11476 C C . LEU F 1 221 ? 1.242 4.180 -23.000 1.00 22.21 219 LEU F C 1
ATOM 11477 O O . LEU F 1 221 ? 1.771 4.303 -24.114 1.00 21.25 219 LEU F O 1
ATOM 11482 N N . ARG F 1 222 ? 0.027 3.646 -22.843 1.00 21.74 220 ARG F N 1
ATOM 11483 C CA . ARG F 1 222 ? -0.827 3.280 -23.983 1.00 19.91 220 ARG F CA 1
ATOM 11484 C C . ARG F 1 222 ? -0.162 2.235 -24.876 1.00 22.67 220 ARG F C 1
ATOM 11485 O O . ARG F 1 222 ? -0.255 2.283 -26.107 1.00 23.59 220 ARG F O 1
ATOM 11493 N N . ARG F 1 223 ? 0.520 1.288 -24.244 1.00 21.81 221 ARG F N 1
ATOM 11494 C CA . ARG F 1 223 ? 1.073 0.116 -24.912 1.00 20.09 221 ARG F CA 1
ATOM 11495 C C . ARG F 1 223 ? 1.379 -0.908 -23.829 1.00 27.05 221 ARG F C 1
ATOM 11496 O O . ARG F 1 223 ? 1.569 -0.546 -22.660 1.00 23.82 221 ARG F O 1
ATOM 11504 N N . THR F 1 224 ? 1.432 -2.187 -24.216 1.00 25.36 222 THR F N 1
ATOM 11505 C CA . THR F 1 224 ? 1.888 -3.197 -23.265 1.00 27.23 222 THR F CA 1
ATOM 11506 C C . THR F 1 224 ? 3.405 -3.379 -23.386 1.00 25.57 222 THR F C 1
ATOM 11507 O O . THR F 1 224 ? 4.053 -2.803 -24.263 1.00 26.18 222 THR F O 1
ATOM 11511 N N . VAL F 1 225 ? 3.986 -4.142 -22.453 1.00 24.21 223 VAL F N 1
ATOM 11512 C CA . VAL F 1 225 ? 5.442 -4.266 -22.382 1.00 23.08 223 VAL F CA 1
ATOM 11513 C C . VAL F 1 225 ? 5.917 -5.503 -23.144 1.00 22.21 223 VAL F C 1
ATOM 11514 O O . VAL F 1 225 ? 5.109 -6.348 -23.537 1.00 31.47 223 VAL F O 1
ATOM 11518 N N . THR F 1 226 ? 7.236 -5.618 -23.361 1.00 26.20 224 THR F N 1
ATOM 11519 C CA . THR F 1 226 ? 7.838 -6.754 -24.049 1.00 22.24 224 THR F CA 1
ATOM 11520 C C . THR F 1 226 ? 8.826 -7.472 -23.133 1.00 33.24 224 THR F C 1
ATOM 11521 O O . THR F 1 226 ? 9.276 -6.928 -22.124 1.00 25.66 224 THR F O 1
ATOM 11525 N N . ILE F 1 227 ? 9.201 -8.699 -23.513 1.00 31.73 225 ILE F N 1
ATOM 11526 C CA . ILE F 1 227 ? 10.177 -9.434 -22.707 1.00 29.03 225 ILE F CA 1
ATOM 11527 C C . ILE F 1 227 ? 11.532 -8.729 -22.725 1.00 31.77 225 ILE F C 1
ATOM 11528 O O . ILE F 1 227 ? 12.278 -8.780 -21.740 1.00 32.29 225 ILE F O 1
ATOM 11533 N N . GLU F 1 228 ? 11.848 -8.017 -23.814 1.00 25.92 226 GLU F N 1
ATOM 11534 C CA . GLU F 1 228 ? 13.097 -7.258 -23.882 1.00 29.65 226 GLU F CA 1
ATOM 11535 C C . GLU F 1 228 ? 13.109 -6.108 -22.883 1.00 32.23 226 GLU F C 1
ATOM 11536 O O . GLU F 1 228 ? 14.155 -5.804 -22.294 1.00 28.72 226 GLU F O 1
ATOM 11542 N N . GLU F 1 229 ? 11.959 -5.452 -22.683 1.00 29.00 227 GLU F N 1
ATOM 11543 C CA . GLU F 1 229 ? 11.877 -4.382 -21.690 1.00 27.28 227 GLU F CA 1
ATOM 11544 C C . GLU F 1 229 ? 11.945 -4.936 -20.272 1.00 25.51 227 GLU F C 1
ATOM 11545 O O . GLU F 1 229 ? 12.632 -4.364 -19.412 1.00 26.70 227 GLU F O 1
ATOM 11551 N N . VAL F 1 230 ? 11.239 -6.042 -19.995 1.00 23.05 228 VAL F N 1
ATOM 11552 C CA . VAL F 1 230 ? 11.398 -6.700 -18.692 1.00 26.07 228 VAL F CA 1
ATOM 11553 C C . VAL F 1 230 ? 12.841 -7.175 -18.514 1.00 28.76 228 VAL F C 1
ATOM 11554 O O . VAL F 1 230 ? 13.398 -7.124 -17.408 1.00 29.34 228 VAL F O 1
ATOM 11558 N N . GLY F 1 231 ? 13.467 -7.635 -19.604 1.00 24.41 229 GLY F N 1
ATOM 11559 C CA . GLY F 1 231 ? 14.866 -8.025 -19.538 1.00 28.49 229 GLY F CA 1
ATOM 11560 C C . GLY F 1 231 ? 15.773 -6.885 -19.118 1.00 27.13 229 GLY F C 1
ATOM 11561 O O . GLY F 1 231 ? 16.709 -7.080 -18.331 1.00 27.56 229 GLY F O 1
ATOM 11562 N N . ASP F 1 232 ? 15.511 -5.678 -19.629 1.00 29.15 230 ASP F N 1
ATOM 11563 C CA . ASP F 1 232 ? 16.314 -4.520 -19.244 1.00 29.05 230 ASP F CA 1
ATOM 11564 C C . ASP F 1 232 ? 16.098 -4.138 -17.781 1.00 29.95 230 ASP F C 1
ATOM 11565 O O . ASP F 1 232 ? 17.061 -3.823 -17.065 1.00 28.11 230 ASP F O 1
ATOM 11570 N N . SER F 1 233 ? 14.845 -4.132 -17.318 1.00 23.10 231 SER F N 1
ATOM 11571 C CA . SER F 1 233 ? 14.614 -3.858 -15.901 1.00 24.72 231 SER F CA 1
ATOM 11572 C C . SER F 1 233 ? 15.223 -4.945 -15.022 1.00 28.32 231 SER F C 1
ATOM 11573 O O . SER F 1 233 ? 15.747 -4.654 -13.935 1.00 23.52 231 SER F O 1
ATOM 11576 N N . ALA F 1 234 ? 15.175 -6.198 -15.482 1.00 23.06 232 ALA F N 1
ATOM 11577 C CA . ALA F 1 234 ? 15.808 -7.285 -14.743 1.00 23.93 232 ALA F CA 1
ATOM 11578 C C . ALA F 1 234 ? 17.320 -7.092 -14.661 1.00 27.04 232 ALA F C 1
ATOM 11579 O O . ALA F 1 234 ? 17.924 -7.307 -13.601 1.00 24.53 232 ALA F O 1
ATOM 11581 N N . LEU F 1 235 ? 17.941 -6.692 -15.774 1.00 26.93 233 LEU F N 1
ATOM 11582 C CA . LEU F 1 235 ? 19.371 -6.387 -15.791 1.00 25.49 233 LEU F CA 1
ATOM 11583 C C . LEU F 1 235 ? 19.746 -5.416 -14.682 1.00 23.34 233 LEU F C 1
ATOM 11584 O O . LEU F 1 235 ? 20.754 -5.605 -13.987 1.00 28.66 233 LEU F O 1
ATOM 11589 N N . TYR F 1 236 ? 18.938 -4.368 -14.501 1.00 23.28 234 TYR F N 1
ATOM 11590 C CA . TYR F 1 236 ? 19.177 -3.412 -13.426 1.00 23.80 234 TYR F CA 1
ATOM 11591 C C . TYR F 1 236 ? 19.155 -4.096 -12.064 1.00 23.63 234 TYR F C 1
ATOM 11592 O O . TYR F 1 236 ? 20.089 -3.945 -11.264 1.00 24.12 234 TYR F O 1
ATOM 11601 N N . LEU F 1 237 ? 18.088 -4.855 -11.783 1.00 23.63 235 LEU F N 1
ATOM 11602 C CA . LEU F 1 237 ? 17.952 -5.525 -10.488 1.00 22.21 235 LEU F CA 1
ATOM 11603 C C . LEU F 1 237 ? 19.017 -6.598 -10.261 1.00 23.07 235 LEU F C 1
ATOM 11604 O O . LEU F 1 237 ? 19.416 -6.846 -9.107 1.00 25.38 235 LEU F O 1
ATOM 11609 N N . LEU F 1 238 ? 19.467 -7.272 -11.327 1.00 25.89 236 LEU F N 1
ATOM 11610 C CA . LEU F 1 238 ? 20.482 -8.309 -11.188 1.00 26.24 236 LEU F CA 1
ATOM 11611 C C . LEU F 1 238 ? 21.894 -7.744 -11.088 1.00 31.36 236 LEU F C 1
ATOM 11612 O O . LEU F 1 238 ? 22.793 -8.435 -10.597 1.00 31.82 236 LEU F O 1
ATOM 11617 N N . SER F 1 239 ? 22.117 -6.521 -11.555 1.00 28.00 237 SER F N 1
ATOM 11618 C CA . SER F 1 239 ? 23.451 -5.950 -11.576 1.00 30.28 237 SER F CA 1
ATOM 11619 C C . SER F 1 239 ? 23.715 -5.149 -10.305 1.00 29.95 237 SER F C 1
ATOM 11620 O O . SER F 1 239 ? 22.833 -4.941 -9.465 1.00 25.40 237 SER F O 1
ATOM 11623 N N . ASP F 1 240 ? 24.941 -4.634 -10.210 1.00 28.50 238 ASP F N 1
ATOM 11624 C CA . ASP F 1 240 ? 25.345 -3.781 -9.104 1.00 28.46 238 ASP F CA 1
ATOM 11625 C C . ASP F 1 240 ? 24.741 -2.386 -9.180 1.00 27.21 238 ASP F C 1
ATOM 11626 O O . ASP F 1 240 ? 24.824 -1.648 -8.196 1.00 27.02 238 ASP F O 1
ATOM 11631 N N . LEU F 1 241 ? 24.129 -2.008 -10.309 1.00 27.73 239 LEU F N 1
ATOM 11632 C CA . LEU F 1 241 ? 23.420 -0.728 -10.366 1.00 30.03 239 LEU F CA 1
ATOM 11633 C C . LEU F 1 241 ? 22.357 -0.616 -9.288 1.00 27.34 239 LEU F C 1
ATOM 11634 O O . LEU F 1 241 ? 22.011 0.495 -8.874 1.00 29.68 239 LEU F O 1
ATOM 11639 N N . SER F 1 242 ? 21.802 -1.743 -8.848 1.00 29.11 240 SER F N 1
ATOM 11640 C CA . SER F 1 242 ? 20.725 -1.769 -7.870 1.00 27.22 240 SER F CA 1
ATOM 11641 C C . SER F 1 242 ? 21.203 -2.295 -6.515 1.00 24.84 240 SER F C 1
ATOM 11642 O O . SER F 1 242 ? 20.415 -2.858 -5.756 1.00 25.14 240 SER F O 1
ATOM 11645 N N . ARG F 1 243 ? 22.490 -2.124 -6.204 1.00 24.98 241 ARG F N 1
ATOM 11646 C CA . ARG F 1 243 ? 23.095 -2.771 -5.038 1.00 23.63 241 ARG F CA 1
ATOM 11647 C C . ARG F 1 243 ? 22.515 -2.300 -3.710 1.00 28.57 241 ARG F C 1
ATOM 11648 O O . ARG F 1 243 ? 22.826 -2.890 -2.670 1.00 30.74 241 ARG F O 1
ATOM 11656 N N . SER F 1 244 ? 21.677 -1.269 -3.697 1.00 24.60 242 SER F N 1
ATOM 11657 C CA . SER F 1 244 ? 21.056 -0.849 -2.450 1.00 24.80 242 SER F CA 1
ATOM 11658 C C . SER F 1 244 ? 19.568 -1.158 -2.417 1.00 28.92 242 SER F C 1
ATOM 11659 O O . SER F 1 244 ? 18.860 -0.655 -1.535 1.00 25.81 242 SER F O 1
ATOM 11662 N N . VAL F 1 245 ? 19.083 -1.981 -3.345 1.00 18.76 243 VAL F N 1
ATOM 11663 C CA . VAL F 1 245 ? 17.658 -2.253 -3.522 1.00 20.04 243 VAL F CA 1
ATOM 11664 C C . VAL F 1 245 ? 17.390 -3.701 -3.135 1.00 21.19 243 VAL F C 1
ATOM 11665 O O . VAL F 1 245 ? 17.945 -4.625 -3.743 1.00 21.22 243 VAL F O 1
ATOM 11669 N N . THR F 1 246 ? 16.533 -3.911 -2.137 1.00 21.37 244 THR F N 1
ATOM 11670 C CA . THR F 1 246 ? 16.150 -5.271 -1.792 1.00 21.85 244 THR F CA 1
ATOM 11671 C C . THR F 1 246 ? 14.748 -5.256 -1.194 1.00 24.75 244 THR F C 1
ATOM 11672 O O . THR F 1 246 ? 14.302 -4.247 -0.638 1.00 21.50 244 THR F O 1
ATOM 11676 N N . GLY F 1 247 ? 14.047 -6.377 -1.347 1.00 24.97 245 GLY F N 1
ATOM 11677 C CA . GLY F 1 247 ? 12.664 -6.471 -0.911 1.00 21.66 245 GLY F CA 1
ATOM 11678 C C . GLY F 1 247 ? 11.681 -5.650 -1.715 1.00 20.56 245 GLY F C 1
ATOM 11679 O O . GLY F 1 247 ? 10.596 -5.338 -1.214 1.00 23.19 245 GLY F O 1
ATOM 11680 N N . GLU F 1 248 ? 12.028 -5.286 -2.949 1.00 19.66 246 GLU F N 1
ATOM 11681 C CA . GLU F 1 248 ? 11.245 -4.365 -3.762 1.00 22.02 246 GLU F CA 1
ATOM 11682 C C . GLU F 1 248 ? 10.358 -5.131 -4.735 1.00 24.67 246 GLU F C 1
ATOM 11683 O O . GLU F 1 248 ? 10.771 -6.148 -5.300 1.00 22.17 246 GLU F O 1
ATOM 11689 N N . VAL F 1 249 ? 9.131 -4.652 -4.909 1.00 24.40 247 VAL F N 1
ATOM 11690 C CA . VAL F 1 249 ? 8.247 -5.110 -5.975 1.00 18.03 247 VAL F CA 1
ATOM 11691 C C . VAL F 1 249 ? 8.239 -3.984 -7.004 1.00 21.33 247 VAL F C 1
ATOM 11692 O O . VAL F 1 249 ? 7.642 -2.926 -6.782 1.00 21.34 247 VAL F O 1
ATOM 11696 N N . HIS F 1 250 ? 8.948 -4.184 -8.113 1.00 21.15 248 HIS F N 1
ATOM 11697 C CA . HIS F 1 250 ? 9.219 -3.142 -9.105 1.00 20.78 248 HIS F CA 1
ATOM 11698 C C . HIS F 1 250 ? 8.270 -3.311 -10.303 1.00 18.37 248 HIS F C 1
ATOM 11699 O O . HIS F 1 250 ? 8.354 -4.302 -11.033 1.00 18.90 248 HIS F O 1
ATOM 11706 N N . HIS F 1 251 ? 7.365 -2.355 -10.515 1.00 18.40 249 HIS F N 1
ATOM 11707 C CA . HIS F 1 251 ? 6.371 -2.491 -11.595 1.00 21.41 249 HIS F CA 1
ATOM 11708 C C . HIS F 1 251 ? 6.978 -2.166 -12.949 1.00 22.67 249 HIS F C 1
ATOM 11709 O O . HIS F 1 251 ? 7.463 -1.050 -13.165 1.00 21.98 249 HIS F O 1
ATOM 11716 N N . VAL F 1 252 ? 6.931 -3.135 -13.870 1.00 19.15 250 VAL F N 1
ATOM 11717 C CA . VAL F 1 252 ? 7.366 -2.915 -15.243 1.00 19.75 250 VAL F CA 1
ATOM 11718 C C . VAL F 1 252 ? 6.161 -3.199 -16.130 1.00 24.26 250 VAL F C 1
ATOM 11719 O O . VAL F 1 252 ? 6.035 -4.289 -16.707 1.00 20.80 250 VAL F O 1
ATOM 11723 N N . ASP F 1 253 ? 5.261 -2.207 -16.232 1.00 23.44 251 ASP F N 1
ATOM 11724 C CA . ASP F 1 253 ? 3.909 -2.456 -16.720 1.00 19.21 251 ASP F CA 1
ATOM 11725 C C . ASP F 1 253 ? 3.313 -1.261 -17.458 1.00 17.14 251 ASP F C 1
ATOM 11726 O O . ASP F 1 253 ? 2.084 -1.123 -17.481 1.00 20.55 251 ASP F O 1
ATOM 11731 N N . SER F 1 254 ? 4.133 -0.376 -18.006 1.00 17.93 252 SER F N 1
ATOM 11732 C CA . SER F 1 254 ? 3.673 0.837 -18.662 1.00 20.59 252 SER F CA 1
ATOM 11733 C C . SER F 1 254 ? 2.879 1.720 -17.714 1.00 18.58 252 SER F C 1
ATOM 11734 O O . SER F 1 254 ? 2.098 2.562 -18.166 1.00 22.32 252 SER F O 1
ATOM 11737 N N . GLY F 1 255 ? 3.087 1.536 -16.411 1.00 17.48 253 GLY F N 1
ATOM 11738 C CA . GLY F 1 255 ? 2.395 2.283 -15.382 1.00 22.20 253 GLY F CA 1
ATOM 11739 C C . GLY F 1 255 ? 0.999 1.808 -15.038 1.00 22.76 253 GLY F C 1
ATOM 11740 O O . GLY F 1 255 ? 0.310 2.513 -14.300 1.00 20.85 253 GLY F O 1
ATOM 11741 N N . TYR F 1 256 ? 0.553 0.642 -15.541 1.00 19.57 254 TYR F N 1
ATOM 11742 C CA . TYR F 1 256 ? -0.857 0.270 -15.388 1.00 18.38 254 TYR F CA 1
ATOM 11743 C C . TYR F 1 256 ? -1.295 0.304 -13.925 1.00 24.51 254 TYR F C 1
ATOM 11744 O O . TYR F 1 256 ? -2.432 0.676 -13.619 1.00 18.53 254 TYR F O 1
ATOM 11753 N N . ASN F 1 257 ? -0.395 -0.061 -13.005 1.00 17.97 255 ASN F N 1
ATOM 11754 C CA . ASN F 1 257 ? -0.774 -0.241 -11.608 1.00 17.70 255 ASN F CA 1
ATOM 11755 C C . ASN F 1 257 ? -1.223 1.053 -10.938 1.00 21.71 255 ASN F C 1
ATOM 11756 O O . ASN F 1 257 ? -1.866 0.993 -9.883 1.00 20.33 255 ASN F O 1
ATOM 11761 N N . ILE F 1 258 ? -0.911 2.223 -11.515 1.00 17.69 256 ILE F N 1
ATOM 11762 C CA . ILE F 1 258 ? -1.267 3.472 -10.852 1.00 16.74 256 ILE F CA 1
ATOM 11763 C C . ILE F 1 258 ? -2.671 3.975 -11.174 1.00 18.60 256 ILE F C 1
ATOM 11764 O O . ILE F 1 258 ? -3.142 4.901 -10.497 1.00 20.11 256 ILE F O 1
ATOM 11769 N N . ILE F 1 259 ? -3.363 3.413 -12.179 1.00 20.67 257 ILE F N 1
ATOM 11770 C CA . ILE F 1 259 ? -4.658 3.976 -12.574 1.00 24.89 257 ILE F CA 1
ATOM 11771 C C . ILE F 1 259 ? -5.759 3.436 -11.671 1.00 26.35 257 ILE F C 1
ATOM 11772 O O . ILE F 1 259 ? -5.768 2.258 -11.298 1.00 27.13 257 ILE F O 1
ATOM 11777 N N . GLY F 1 260 ? -6.716 4.294 -11.342 1.00 21.38 258 GLY F N 1
ATOM 11778 C CA . GLY F 1 260 ? -7.784 3.892 -10.446 1.00 25.29 258 GLY F CA 1
ATOM 11779 C C . GLY F 1 260 ? -9.142 3.913 -11.103 1.00 31.20 258 GLY F C 1
ATOM 11780 O O . GLY F 1 260 ? -10.138 3.498 -10.504 1.00 25.92 258 GLY F O 1
ATOM 11781 N N . MET F 1 261 ? -9.186 4.378 -12.346 1.00 31.16 259 MET F N 1
ATOM 11782 C CA . MET F 1 261 ? -10.437 4.709 -13.014 1.00 31.29 259 MET F CA 1
ATOM 11783 C C . MET F 1 261 ? -10.142 4.974 -14.485 1.00 34.94 259 MET F C 1
ATOM 11784 O O . MET F 1 261 ? -9.055 5.440 -14.841 1.00 35.56 259 MET F O 1
ATOM 11789 N N . LYS F 1 262 ? -11.111 4.638 -15.328 1.00 32.37 260 LYS F N 1
ATOM 11790 C CA . LYS F 1 262 ? -11.070 4.963 -16.749 1.00 32.29 260 LYS F CA 1
ATOM 11791 C C . LYS F 1 262 ? -10.819 6.454 -16.973 1.00 37.86 260 LYS F C 1
ATOM 11792 O O . LYS F 1 262 ? -11.283 7.306 -16.212 1.00 41.24 260 LYS F O 1
ATOM 11798 N N . ALA F 1 263 ? -10.092 6.777 -18.041 1.00 36.62 261 ALA F N 1
ATOM 11799 C CA . ALA F 1 263 ? -9.913 8.170 -18.449 1.00 37.25 261 ALA F CA 1
ATOM 11800 C C . ALA F 1 263 ? -11.096 8.604 -19.303 1.00 46.97 261 ALA F C 1
ATOM 11801 O O . ALA F 1 263 ? -11.363 7.997 -20.344 1.00 56.51 261 ALA F O 1
ATOM 11803 N N . VAL F 1 264 ? -11.795 9.658 -18.881 1.00 46.27 262 VAL F N 1
ATOM 11804 C CA . VAL F 1 264 ? -12.958 10.167 -19.607 1.00 46.40 262 VAL F CA 1
ATOM 11805 C C . VAL F 1 264 ? -12.862 11.688 -19.707 1.00 52.61 262 VAL F C 1
ATOM 11806 O O . VAL F 1 264 ? -12.485 12.361 -18.740 1.00 55.53 262 VAL F O 1
ATOM 11810 N N . ASP F 1 265 ? -13.203 12.230 -20.885 1.00 44.31 263 ASP F N 1
ATOM 11811 C CA . ASP F 1 265 ? -13.218 13.677 -21.106 1.00 45.44 263 ASP F CA 1
ATOM 11812 C C . ASP F 1 265 ? -14.444 14.293 -20.440 1.00 49.53 263 ASP F C 1
ATOM 11813 O O . ASP F 1 265 ? -15.580 14.098 -20.899 1.00 52.90 263 ASP F O 1
ATOM 11818 N N . ALA F 1 266 ? -14.213 15.085 -19.383 1.00 52.25 264 ALA F N 1
ATOM 11819 C CA . ALA F 1 266 ? -15.308 15.756 -18.693 1.00 59.81 264 ALA F CA 1
ATOM 11820 C C . ALA F 1 266 ? -15.820 16.943 -19.517 1.00 69.00 264 ALA F C 1
ATOM 11821 O O . ALA F 1 266 ? -15.024 17.697 -20.087 1.00 71.19 264 ALA F O 1
ATOM 11823 N N . PRO F 1 267 ? -17.148 17.130 -19.610 1.00 75.63 265 PRO F N 1
ATOM 11824 C CA . PRO F 1 267 ? -17.705 18.307 -20.290 1.00 80.60 265 PRO F CA 1
ATOM 11825 C C . PRO F 1 267 ? -17.583 19.582 -19.453 1.00 83.84 265 PRO F C 1
ATOM 11826 O O . PRO F 1 267 ? -17.252 20.639 -19.998 1.00 86.14 265 PRO F O 1
#

InterPro domains:
  IPR002347 Short-chain dehydrogenase/reductase SDR [PF13561] (17-255)
  IPR002347 Short-chain dehydrogenase/reductase SDR [PR00081] (87-98)
  IPR002347 Short-chain dehydrogenase/reductase SDR [PR00081] (136-152)
  IPR002347 Short-chain dehydrogenase/reductase SDR [PR00081] (162-181)
  IPR002347 Short-chain dehydrogenase/reductase SDR [PR00081] (183-200)
  IPR002347 Short-chain dehydrogenase/reductase SDR [PR00081] (218-238)
  IPR014358 Enoyl-[acyl-carrier-protein] reductase (NADH) [PIRSF000094] (6-261)
  IPR014358 Enoyl-[acyl-carrier-protein] reductase (NADH) [PTHR43159] (71-261)
  IPR014358 Enoyl-[acyl-carrier-protein] reductase (NADH) [cd05372] (10-258)
  IPR036291 NAD(P)-binding domain superfamily [SSF51735] (10-257)

Secondary structure (DSSP, 8-state):
---TTTT-EEEEE---STTSHHHHHHHHHHHTT-EEEEEESHHHHHHHHHHHHHHTT-EEEEE--TT-HHHHHHHHHHHHHHHS-EEEEEE------GGGSSS-GGG--HHHHHHHHIIIIIHHHHHHHHHGGGEEEEEEEEEEE-GGGTSB-TTTHHHHHHHHHHHHHHHHHHHHHGGGT-EEEEEEEPP---TGGGGSTTHHHHHHHHHHHSTTSS---HHHHHHHHHHHHSGGGTT--S-EEEESTTGGGB-S--TTSPP-/---TTTT-EEEEE---STTSHHHHHHHHHHHTT-EEEEEESHHHHHHHHHHHHHHTT-EEEEE--TT-HHHHHHHHHHHHHHHS--SEEEE------GGGSSS-GGG--HHHHHHHHIIIIIHHHHHHHHHHHHTTT-EEEEEEE-GGGTSB-TTTTHHHHHHHHHHHHHHHHHHHHGGGTEEEEEEEEPP---TTGGGSTTHHHHHHHHHHHSTTSS---HHHHHHHHHHHHSGGGTT--S-EEEESTTGGGB-S---/---TTTT-EEEEE---STTSHHHHHHHHHHHTT-EEEEEESHHHHHHHHHHHHHHTT-EEEEE--TT-HHHHHHHHHHHHHHHSS-SEEEE------GGGSSS-GGG--HHHHHHHHIIIIIHHHHHHHHHHTT-TT-EEEEEEE-GGGTSB-TTTHHHHHHHHHHHHHHHHHHHHHGGGTEEEEEEEEPP---TGGGTSTTHHHHHHHHHHHSTTSS---HHHHHHHHHHHHSGGGTT--S-EEEESTTGGGB-S----/---TTTT-EEEEE---STTSHHHHHHHHHHHTT-EEEEEESSHHHHHHHHHHHHHTT-EEEEE--TT-HHHHHHHHHHHHHHTS--SEEEE------GGGSSS-GGG--HHHHHHHHIIIIIHHHHHHHHHHHHTTT-EEEEEEE-GGGTSB-TTTTHHHHHHHHHHHHHHHHHHHHGGGTEEEEEEEEPP---TTGGGSTTHHHHHHHHHHHSTTSS---HHHHHHHHHHHHSGGGTT--S-EEEESTTGGGBSS--TTS-------/---TTTT-EEEEE---STTSHHHHHHHHHHHTT-EEEEEESSHHHHHHHHHHHHHTT-EEEEE--TT-HHHHHHHHHHHHHHTS-EEEEEE------STTSSS-GGG--HHHHHHHHIIIIIHHHHHHHHHTTTEEEEEEEEEEE-GGGTSB-TTTTHHHHHHHHHHHHHHHHHHHHGGGT-EEEEEEEPP------HHHHHHHHHHSTTSS---HHHHHHHHHHHHSGGGTT--S-EEEESTTGGGB-S--TTS-------/-TTTT-EEEEE---STTSHHHHHHHHHHHTT-EEEEEESHHHHHHHHHHHHHHTT-EEEEE--TT-HHHHHHHHHHHHHHTS--SEEEE------GGGSSS-GGG--HHHHHHHHIIIIIHHHHHHHHHHHH--S-EEEEEEE-GGGTSB-TTTTHHHHHHHHHHHHHHHHHHHHGGGTEEEEEEEEPP---HHHHTSTTHHHHHHHHHHHSTTSS---HHHHHHHHHHHHSGGGTT--S-EEEESTTGGGB-S------

Organism: Bartonella henselae (strain ATCC 49882 / DSM 28221 / CCUG 30454 / Houston 1) (NCBI:txid283166)

Radius of gyration: 39.3 Å; Cα contacts (8 Å, |Δi|>4): 3714; chains: 6; bounding box: 85×84×111 Å

Sequence (1573 aa):
GNGLLYGKRGLILGLANNRSIAWGIAKTASSAGAELAFTYQGEAMKKRVEPLAEEVKGFVCCGHCDVSDSASIDDAVFNTIEKKWGKLDFLVHAIIGFSDKEELSGRYVDISESSNFMMMTMNISVYSLTALTKRAEKLMSDGGSILTLTYYGAEKVVPNYNVMGVAKAALEASVKKYLAVDLGPKHIRVNAISAGPIKTLAASGIGDFRYILKWNEYNAPLRRTVTIEEVGDSALYLLSDLSRSVTGEVHHVDSGYNIIIGMKAVDAPDIGNGLLYGKRGLILGLANNRSIAWGIAKTTASSSAGAEELAFTYQGEAMKKRVEPLAEEVKGFVCGHCDVSDSASIDAVFNTIEKKWGKLDFLVHAIGFSDKEELSGRYVDISESNFMMTMNISVYSLTALTKKRAEKLMSDGGSILTLTYYGAEKVVPNYNVMMGVAKAALEASVKYLAVDLGPKHIRVNAISAGPIKTLAASGIGDFRYILKWNEYNAPLRRTVTIEEVGDSALYLLSDLSRSVTGEVHHVDSGYNIIGMKAVGNGLLYGKRGLILGLANNRSIAWGIAKTTASSSAGAELAFTYQGEAMKKRVEPLAEEVKGFVCGHCDVSDSASIDAVFNTIEKKWGKLDFLVHAIGFSDKEELSGRYVDISESSNFMMTMNISVYSLTALTKRAEKLMSDGGSILTLTYYGAEKVVVPNYNVMMGVAKAALEASVKKYLAVDLGPKHIRVNAISAGPIKTLAASGIGDFRYILKWNEYNAPLRRTVTIEEVGDSALYLLSDLSRSVTGEVHHVDSGYNIIGMMKAVDGNGLLYGKRGLILGLANNRSIAWGIAKTASSAGAELAFTYQGEEAMKKRVEPLAEEVKGFVCGHCDVSDSASIDAVFNTIEKKWGKLDFLVHAIGFSDKEELSGRYVDISESNFMMTMNISVYSLTALTKKRAEKLMSDGGSILTLTYYYGAEKVVPNYNVMGVAKAALEASVKYLAVDLGPKHIRVNAISAGPIKTLAASGIGDFRYILKWNEYNAPLRRTVTIEEVGDSALYLLSDLSRSVTGEVHHVDSGYNIIIGMKAVDAPDISVVKGNGLLYGKRGLILGLANNRSIAWGIAKTASSSAGAELAFTYQGEAMKKRVEPLAEEEVKGFFVCGHCDVSDSSASIDAVFNTIEKKWGKLDFLVHAIGFSDKEELSGRYVDISESNFMMTMNISVYSLTALTKRAEKLMSDGGSILTLTYYGAEKVVPNYNVMGVAKAALEASVKYLAVDLGPKHIRVNAISAGPIKTLAFFRYILKWNEYNAPLRRTVTIEEVGDSALYLLSDLSRSVTGEVHHVDSGYNIIGMKAVDAPDISVVKGLLYGKRGLILGLANNRSIAWGIAKTASSSAGAEELAFTYQGEAMKKRVEPLAEEVKGFVCGHCDVSDSASIDAVFNTIEKKWGKLDFLVHAIGFSDKEELSGRYVDISESNFMMMTMNISVYSLTALTKRAEKLMSDGGSILTLTYYGAEKVVPNYNVMGVAKAALEASVKYLAVDLGPKHIRVNAISAGPIKTLAASGIGDFRYILKWNEYNAPLRRTVTIEEVGDSALYLLSDLSRSVTGEVHHVDSGYNIIGMKAVDAP

B-factor: mean 34.53, std 13.32, range [10.82, 106.24]